Protein 5W0Y (pdb70)

Foldseek 3Di:
DLQAQDDPLARKKAAQDKAFCLDPQQVVVCVVVVPPPRDRRWIKGHQIDGRNPACVNPDGDYPHWIWDANDADPNRIGTRTDTDDDVD

Secondary structure (DSSP, 8-state):
--S--S-SSSSEEEESEEEETTSHHHHHHHHHHT--S--TTSEEEET-EE---TTSSSSS--SSEEEE-SEE-TTS-EES-EEP-S--

Structure (mmCIF, N/CA/C/O backbone):
data_5W0Y
#
_entry.id   5W0Y
#
loop_
_atom_site.group_PDB
_atom_site.id
_atom_site.type_symbol
_atom_site.label_atom_id
_atom_site.label_alt_id
_atom_site.label_comp_id
_atom_site.label_asym_id
_atom_site.label_entity_id
_atom_site.label_seq_id
_atom_site.pdbx_PDB_ins_code
_atom_site.Cartn_x
_atom_site.Cartn_y
_atom_site.Cartn_z
_atom_site.occupancy
_atom_site.B_iso_or_equiv
_atom_site.auth_seq_id
_atom_site.auth_comp_id
_atom_site.auth_asym_id
_atom_site.auth_atom_id
_atom_site.pdbx_PDB_model_num
ATOM 1 N N . GLY A 1 1 ? -21.667 10.264 3.195 1.00 0.00 1 GLY A N 1
ATOM 2 C CA . GLY A 1 1 ? -20.638 9.201 3.264 1.00 0.00 1 GLY A CA 1
ATOM 3 C C . GLY A 1 1 ? -19.560 9.387 2.219 1.00 0.00 1 GLY A C 1
ATOM 4 O O . GLY A 1 1 ? -19.858 9.659 1.054 1.00 0.00 1 GLY A O 1
ATOM 10 N N . SER A 1 2 ? -18.307 9.245 2.630 1.00 0.00 2 SER A N 1
ATOM 11 C CA . SER A 1 2 ? -17.184 9.408 1.722 1.00 0.00 2 SER A CA 1
ATOM 12 C C . SER A 1 2 ? -16.805 8.067 1.104 1.00 0.00 2 SER A C 1
ATOM 13 O O . SER A 1 2 ? -16.177 8.011 0.046 1.00 0.00 2 SER A O 1
ATOM 21 N N . GLY A 1 3 ? -17.202 6.988 1.768 1.00 0.00 3 GLY A N 1
ATOM 22 C CA . GLY A 1 3 ? -16.863 5.661 1.300 1.00 0.00 3 GLY A CA 1
ATOM 23 C C . GLY A 1 3 ? -15.751 5.046 2.118 1.00 0.00 3 GLY A C 1
ATOM 24 O O . GLY A 1 3 ? -15.477 3.852 2.018 1.00 0.00 3 GLY A O 1
ATOM 28 N N . SER A 1 4 ? -15.117 5.866 2.938 1.00 0.00 4 SER A N 1
ATOM 29 C CA . SER A 1 4 ? -14.024 5.415 3.774 1.00 0.00 4 SER A CA 1
ATOM 30 C C . SER A 1 4 ? -14.510 5.136 5.193 1.00 0.00 4 SER A C 1
ATOM 31 O O . SER A 1 4 ? -14.223 5.884 6.129 1.00 0.00 4 SER A O 1
ATOM 39 N N . SER A 1 5 ? -15.271 4.064 5.334 1.00 0.00 5 SER A N 1
ATOM 40 C CA . SER A 1 5 ? -15.751 3.631 6.633 1.00 0.00 5 SER A CA 1
ATOM 41 C C . SER A 1 5 ? -14.730 2.707 7.286 1.00 0.00 5 SER A C 1
ATOM 42 O O . SER A 1 5 ? -14.581 2.683 8.509 1.00 0.00 5 SER A O 1
ATOM 50 N N . GLN A 1 6 ? -14.025 1.957 6.452 1.00 0.00 6 GLN A N 1
ATOM 51 C CA . GLN A 1 6 ? -13.003 1.034 6.918 1.00 0.00 6 GLN A CA 1
ATOM 52 C C . GLN A 1 6 ? -11.657 1.741 7.037 1.00 0.00 6 GLN A C 1
ATOM 53 O O . GLN A 1 6 ? -11.521 2.894 6.620 1.00 0.00 6 GLN A O 1
ATOM 67 N N . CYS A 1 7 ? -10.680 1.036 7.610 1.00 0.00 7 CYS A N 1
ATOM 68 C CA . CYS A 1 7 ? -9.323 1.540 7.787 1.00 0.00 7 CYS A CA 1
ATOM 69 C C . CYS A 1 7 ? -9.256 2.609 8.873 1.00 0.00 7 CYS A C 1
ATOM 70 O O . CYS A 1 7 ? -9.785 3.708 8.720 1.00 0.00 7 CYS A O 1
ATOM 77 N N . ASN A 1 8 ? -8.605 2.277 9.978 1.00 0.00 8 ASN A N 1
ATOM 78 C CA . ASN A 1 8 ? -8.454 3.214 11.083 1.00 0.00 8 ASN A CA 1
ATOM 79 C C . ASN A 1 8 ? -7.163 4.013 10.938 1.00 0.00 8 ASN A C 1
ATOM 80 O O . ASN A 1 8 ? -6.958 5.016 11.623 1.00 0.00 8 ASN A O 1
ATOM 91 N N . ALA A 1 9 ? -6.296 3.566 10.035 1.00 0.00 9 ALA A N 1
ATOM 92 C CA . ALA A 1 9 ? -5.008 4.216 9.819 1.00 0.00 9 ALA A CA 1
ATOM 93 C C . ALA A 1 9 ? -5.093 5.254 8.704 1.00 0.00 9 ALA A C 1
ATOM 94 O O . ALA A 1 9 ? -4.094 5.872 8.338 1.00 0.00 9 ALA A O 1
ATOM 101 N N . GLY A 1 10 ? -6.288 5.433 8.166 1.00 0.00 10 GLY A N 1
ATOM 102 C CA . GLY A 1 10 ? -6.499 6.419 7.128 1.00 0.00 10 GLY A CA 1
ATOM 103 C C . GLY A 1 10 ? -7.728 6.095 6.310 1.00 0.00 10 GLY A C 1
ATOM 104 O O . GLY A 1 10 ? -8.645 5.454 6.818 1.00 0.00 10 GLY A O 1
ATOM 108 N N . PRO A 1 11 ? -7.787 6.527 5.047 1.00 0.00 11 PRO A N 1
ATOM 109 C CA . PRO A 1 11 ? -8.886 6.183 4.154 1.00 0.00 11 PRO A CA 1
ATOM 110 C C . PRO A 1 11 ? -8.675 4.823 3.491 1.00 0.00 11 PRO A C 1
ATOM 111 O O . PRO A 1 11 ? -7.563 4.287 3.476 1.00 0.00 11 PRO A O 1
ATOM 122 N N . VAL A 1 12 ? -9.752 4.277 2.946 1.00 0.00 12 VAL A N 1
ATOM 123 C CA . VAL A 1 12 ? -9.717 2.979 2.281 1.00 0.00 12 VAL A CA 1
ATOM 124 C C . VAL A 1 12 ? -8.910 3.048 0.994 1.00 0.00 12 VAL A C 1
ATOM 125 O O . VAL A 1 12 ? -9.039 4.000 0.227 1.00 0.00 12 VAL A O 1
ATOM 138 N N . GLN A 1 13 ? -8.081 2.043 0.758 1.00 0.00 13 GLN A N 1
ATOM 139 C CA . GLN A 1 13 ? -7.212 2.044 -0.408 1.00 0.00 13 GLN A CA 1
ATOM 140 C C . GLN A 1 13 ? -7.542 0.892 -1.353 1.00 0.00 13 GLN A C 1
ATOM 141 O O . GLN A 1 13 ? -7.950 -0.190 -0.926 1.00 0.00 13 GLN A O 1
ATOM 155 N N . CYS A 1 14 ? -7.375 1.156 -2.638 1.00 0.00 14 CYS A N 1
ATOM 156 C CA . CYS A 1 14 ? -7.570 0.167 -3.685 1.00 0.00 14 CYS A CA 1
ATOM 157 C C . CYS A 1 14 ? -6.259 -0.047 -4.424 1.00 0.00 14 CYS A C 1
ATOM 158 O O . CYS A 1 14 ? -5.864 0.761 -5.266 1.00 0.00 14 CYS A O 1
ATOM 165 N N . CYS A 1 15 ? -5.571 -1.121 -4.072 1.00 0.00 15 CYS A N 1
ATOM 166 C CA . CYS A 1 15 ? -4.247 -1.395 -4.599 1.00 0.00 15 CYS A CA 1
ATOM 167 C C . CYS A 1 15 ? -4.325 -2.350 -5.777 1.00 0.00 15 CYS A C 1
ATOM 168 O O . CYS A 1 15 ? -5.125 -3.285 -5.778 1.00 0.00 15 CYS A O 1
ATOM 175 N N . ASN A 1 16 ? -3.470 -2.120 -6.766 1.00 0.00 16 ASN A N 1
ATOM 176 C CA . ASN A 1 16 ? -3.341 -3.015 -7.907 1.00 0.00 16 ASN A CA 1
ATOM 177 C C . ASN A 1 16 ? -2.784 -4.348 -7.451 1.00 0.00 16 ASN A C 1
ATOM 178 O O . ASN A 1 16 ? -3.078 -5.397 -8.017 1.00 0.00 16 ASN A O 1
ATOM 189 N N . THR A 1 17 ? -1.949 -4.286 -6.429 1.00 0.00 17 THR A N 1
ATOM 190 C CA . THR A 1 17 ? -1.330 -5.473 -5.872 1.00 0.00 17 THR A CA 1
ATOM 191 C C . THR A 1 17 ? -0.991 -5.276 -4.397 1.00 0.00 17 THR A C 1
ATOM 192 O O . THR A 1 17 ? -0.321 -4.312 -4.034 1.00 0.00 17 THR A O 1
ATOM 203 N N . LEU A 1 18 ? -1.480 -6.167 -3.549 1.00 0.00 18 LEU A N 1
ATOM 204 C CA . LEU A 1 18 ? -1.059 -6.190 -2.157 1.00 0.00 18 LEU A CA 1
ATOM 205 C C . LEU A 1 18 ? 0.048 -7.207 -1.994 1.00 0.00 18 LEU A C 1
ATOM 206 O O . LEU A 1 18 ? -0.158 -8.404 -2.192 1.00 0.00 18 LEU A O 1
ATOM 222 N N . THR A 1 19 ? 1.217 -6.726 -1.647 1.00 0.00 19 THR A N 1
ATOM 223 C CA . THR A 1 19 ? 2.379 -7.579 -1.524 1.00 0.00 19 THR A CA 1
ATOM 224 C C . THR A 1 19 ? 3.322 -7.016 -0.460 1.00 0.00 19 THR A C 1
ATOM 225 O O . THR A 1 19 ? 2.978 -6.056 0.233 1.00 0.00 19 THR A O 1
ATOM 236 N N . SER A 1 20 ? 4.484 -7.622 -0.310 1.00 0.00 20 SER A N 1
ATOM 237 C CA . SER A 1 20 ? 5.437 -7.202 0.700 1.00 0.00 20 SER A CA 1
ATOM 238 C C . SER A 1 20 ? 6.447 -6.236 0.098 1.00 0.00 20 SER A C 1
ATOM 239 O O . SER A 1 20 ? 6.628 -6.190 -1.119 1.00 0.00 20 SER A O 1
ATOM 247 N N . ALA A 1 21 ? 7.105 -5.466 0.959 1.00 0.00 21 ALA A N 1
ATOM 248 C CA . ALA A 1 21 ? 8.061 -4.454 0.520 1.00 0.00 21 ALA A CA 1
ATOM 249 C C . ALA A 1 21 ? 9.300 -5.074 -0.116 1.00 0.00 21 ALA A C 1
ATOM 250 O O . ALA A 1 21 ? 10.175 -4.362 -0.605 1.00 0.00 21 ALA A O 1
ATOM 257 N N . SER A 1 22 ? 9.374 -6.396 -0.095 1.00 0.00 22 SER A N 1
ATOM 258 C CA . SER A 1 22 ? 10.463 -7.108 -0.736 1.00 0.00 22 SER A CA 1
ATOM 259 C C . SER A 1 22 ? 10.162 -7.296 -2.222 1.00 0.00 22 SER A C 1
ATOM 260 O O . SER A 1 22 ? 11.026 -7.709 -2.996 1.00 0.00 22 SER A O 1
ATOM 268 N N . ASN A 1 23 ? 8.929 -6.989 -2.612 1.00 0.00 23 ASN A N 1
ATOM 269 C CA . ASN A 1 23 ? 8.519 -7.094 -4.004 1.00 0.00 23 ASN A CA 1
ATOM 270 C C . ASN A 1 23 ? 9.189 -5.998 -4.818 1.00 0.00 23 ASN A C 1
ATOM 271 O O . ASN A 1 23 ? 9.299 -4.855 -4.371 1.00 0.00 23 ASN A O 1
ATOM 282 N N . SER A 1 24 ? 9.627 -6.361 -6.016 1.00 0.00 24 SER A N 1
ATOM 283 C CA . SER A 1 24 ? 10.305 -5.439 -6.913 1.00 0.00 24 SER A CA 1
ATOM 284 C C . SER A 1 24 ? 9.412 -4.256 -7.269 1.00 0.00 24 SER A C 1
ATOM 285 O O . SER A 1 24 ? 9.896 -3.146 -7.491 1.00 0.00 24 SER A O 1
ATOM 293 N N . GLN A 1 25 ? 8.107 -4.498 -7.316 1.00 0.00 25 GLN A N 1
ATOM 294 C CA . GLN A 1 25 ? 7.148 -3.454 -7.601 1.00 0.00 25 GLN A CA 1
ATOM 295 C C . GLN A 1 25 ? 7.147 -2.435 -6.476 1.00 0.00 25 GLN A C 1
ATOM 296 O O . GLN A 1 25 ? 7.166 -1.227 -6.711 1.00 0.00 25 GLN A O 1
ATOM 310 N N . ALA A 1 26 ? 7.143 -2.940 -5.251 1.00 0.00 26 ALA A N 1
ATOM 311 C CA . ALA A 1 26 ? 7.103 -2.095 -4.074 1.00 0.00 26 ALA A CA 1
ATOM 312 C C . ALA A 1 26 ? 8.404 -1.342 -3.894 1.00 0.00 26 ALA A C 1
ATOM 313 O O . ALA A 1 26 ? 8.400 -0.122 -3.818 1.00 0.00 26 ALA A O 1
ATOM 320 N N . ALA A 1 27 ? 9.516 -2.067 -3.840 1.00 0.00 27 ALA A N 1
ATOM 321 C CA . ALA A 1 27 ? 10.815 -1.452 -3.588 1.00 0.00 27 ALA A CA 1
ATOM 322 C C . ALA A 1 27 ? 11.169 -0.441 -4.668 1.00 0.00 27 ALA A C 1
ATOM 323 O O . ALA A 1 27 ? 11.829 0.555 -4.387 1.00 0.00 27 ALA A O 1
ATOM 330 N N . GLY A 1 28 ? 10.729 -0.694 -5.896 1.00 0.00 28 GLY A N 1
ATOM 331 C CA . GLY A 1 28 ? 10.914 0.282 -6.953 1.00 0.00 28 GLY A CA 1
ATOM 332 C C . GLY A 1 28 ? 10.280 1.606 -6.583 1.00 0.00 28 GLY A C 1
ATOM 333 O O . GLY A 1 28 ? 10.904 2.660 -6.691 1.00 0.00 28 GLY A O 1
ATOM 337 N N . LEU A 1 29 ? 9.044 1.529 -6.109 1.00 0.00 29 LEU A N 1
ATOM 338 C CA . LEU A 1 29 ? 8.301 2.694 -5.645 1.00 0.00 29 LEU A CA 1
ATOM 339 C C . LEU A 1 29 ? 8.918 3.265 -4.371 1.00 0.00 29 LEU A C 1
ATOM 340 O O . LEU A 1 29 ? 9.149 4.464 -4.266 1.00 0.00 29 LEU A O 1
ATOM 356 N N . ILE A 1 30 ? 9.167 2.387 -3.405 1.00 0.00 30 ILE A N 1
ATOM 357 C CA . ILE A 1 30 ? 9.782 2.754 -2.133 1.00 0.00 30 ILE A CA 1
ATOM 358 C C . ILE A 1 30 ? 11.058 3.541 -2.353 1.00 0.00 30 ILE A C 1
ATOM 359 O O . ILE A 1 30 ? 11.269 4.590 -1.746 1.00 0.00 30 ILE A O 1
ATOM 375 N N . GLN A 1 31 ? 11.896 3.038 -3.237 1.00 0.00 31 GLN A N 1
ATOM 376 C CA . GLN A 1 31 ? 13.141 3.685 -3.552 1.00 0.00 31 GLN A CA 1
ATOM 377 C C . GLN A 1 31 ? 12.931 4.925 -4.425 1.00 0.00 31 GLN A C 1
ATOM 378 O O . GLN A 1 31 ? 13.806 5.787 -4.504 1.00 0.00 31 GLN A O 1
ATOM 392 N N . GLN A 1 32 ? 11.767 5.029 -5.069 1.00 0.00 32 GLN A N 1
ATOM 393 C CA . GLN A 1 32 ? 11.429 6.244 -5.813 1.00 0.00 32 GLN A CA 1
ATOM 394 C C . GLN A 1 32 ? 11.105 7.370 -4.850 1.00 0.00 32 GLN A C 1
ATOM 395 O O . GLN A 1 32 ? 11.464 8.526 -5.072 1.00 0.00 32 GLN A O 1
ATOM 409 N N . LEU A 1 33 ? 10.413 7.020 -3.783 1.00 0.00 33 LEU A N 1
ATOM 410 C CA . LEU A 1 33 ? 10.016 7.989 -2.777 1.00 0.00 33 LEU A CA 1
ATOM 411 C C . LEU A 1 33 ? 11.172 8.242 -1.820 1.00 0.00 33 LEU A C 1
ATOM 412 O O . LEU A 1 33 ? 11.281 9.308 -1.213 1.00 0.00 33 LEU A O 1
ATOM 428 N N . GLY A 1 34 ? 12.038 7.239 -1.713 1.00 0.00 34 GLY A N 1
ATOM 429 C CA . GLY A 1 34 ? 13.167 7.300 -0.809 1.00 0.00 34 GLY A CA 1
ATOM 430 C C . GLY A 1 34 ? 12.781 6.917 0.604 1.00 0.00 34 GLY A C 1
ATOM 431 O O . GLY A 1 34 ? 13.257 7.511 1.573 1.00 0.00 34 GLY A O 1
ATOM 435 N N . LEU A 1 35 ? 11.927 5.911 0.717 1.00 0.00 35 LEU A N 1
ATOM 436 C CA . LEU A 1 35 ? 11.408 5.475 2.005 1.00 0.00 35 LEU A CA 1
ATOM 437 C C . LEU A 1 35 ? 12.371 4.536 2.721 1.00 0.00 35 LEU A C 1
ATOM 438 O O . LEU A 1 35 ? 12.666 3.443 2.239 1.00 0.00 35 LEU A O 1
ATOM 454 N N . SER A 1 36 ? 12.861 4.974 3.869 1.00 0.00 36 SER A N 1
ATOM 455 C CA . SER A 1 36 ? 13.720 4.150 4.701 1.00 0.00 36 SER A CA 1
ATOM 456 C C . SER A 1 36 ? 12.917 3.563 5.860 1.00 0.00 36 SER A C 1
ATOM 457 O O . SER A 1 36 ? 11.996 4.206 6.373 1.00 0.00 36 SER A O 1
ATOM 465 N N . GLY A 1 37 ? 13.252 2.343 6.258 1.00 0.00 37 GLY A N 1
ATOM 466 C CA . GLY A 1 37 ? 12.612 1.739 7.413 1.00 0.00 37 GLY A CA 1
ATOM 467 C C . GLY A 1 37 ? 11.670 0.616 7.038 1.00 0.00 37 GLY A C 1
ATOM 468 O O . GLY A 1 37 ? 11.295 -0.198 7.882 1.00 0.00 37 GLY A O 1
ATOM 472 N N . VAL A 1 38 ? 11.291 0.570 5.772 1.00 0.00 38 VAL A N 1
ATOM 473 C CA . VAL A 1 38 ? 10.396 -0.459 5.276 1.00 0.00 38 VAL A CA 1
ATOM 474 C C . VAL A 1 38 ? 11.192 -1.727 4.979 1.00 0.00 38 VAL A C 1
ATOM 475 O O . VAL A 1 38 ? 11.980 -1.769 4.034 1.00 0.00 38 VAL A O 1
ATOM 488 N N . GLY A 1 39 ? 11.003 -2.745 5.801 1.00 0.00 39 GLY A N 1
ATOM 489 C CA . GLY A 1 39 ? 11.709 -3.997 5.617 1.00 0.00 39 GLY A CA 1
ATOM 490 C C . GLY A 1 39 ? 11.003 -4.914 4.643 1.00 0.00 39 GLY A C 1
ATOM 491 O O . GLY A 1 39 ? 10.009 -4.531 4.035 1.00 0.00 39 GLY A O 1
ATOM 495 N N . ALA A 1 40 ? 11.491 -6.136 4.517 1.00 0.00 40 ALA A N 1
ATOM 496 C CA . ALA A 1 40 ? 10.999 -7.050 3.493 1.00 0.00 40 ALA A CA 1
ATOM 497 C C . ALA A 1 40 ? 9.674 -7.704 3.879 1.00 0.00 40 ALA A C 1
ATOM 498 O O . ALA A 1 40 ? 8.913 -8.136 3.011 1.00 0.00 40 ALA A O 1
ATOM 505 N N . ASN A 1 41 ? 9.394 -7.774 5.170 1.00 0.00 41 ASN A N 1
ATOM 506 C CA . ASN A 1 41 ? 8.171 -8.410 5.652 1.00 0.00 41 ASN A CA 1
ATOM 507 C C . ASN A 1 41 ? 7.053 -7.374 5.793 1.00 0.00 41 ASN A C 1
ATOM 508 O O . ASN A 1 41 ? 5.897 -7.708 6.059 1.00 0.00 41 ASN A O 1
ATOM 519 N N . VAL A 1 42 ? 7.410 -6.115 5.581 1.00 0.00 42 VAL A N 1
ATOM 520 C CA . VAL A 1 42 ? 6.471 -5.006 5.701 1.00 0.00 42 VAL A CA 1
ATOM 521 C C . VAL A 1 42 ? 5.441 -5.044 4.581 1.00 0.00 42 VAL A C 1
ATOM 522 O O . VAL A 1 42 ? 5.781 -5.281 3.421 1.00 0.00 42 VAL A O 1
ATOM 535 N N . PRO A 1 43 ? 4.167 -4.826 4.927 1.00 0.00 43 PRO A 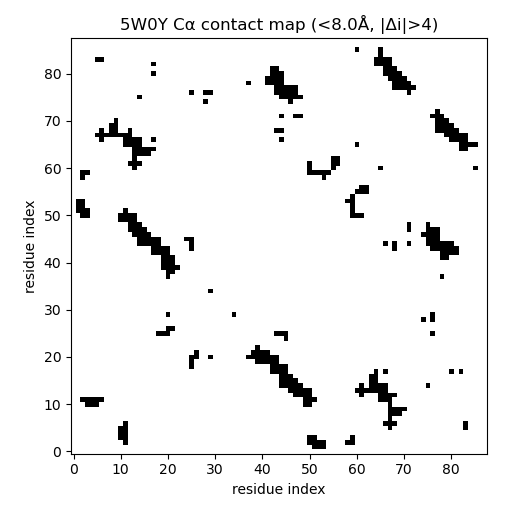N 1
ATOM 536 C CA . PRO A 1 43 ? 3.086 -4.810 3.958 1.00 0.00 43 PRO A CA 1
ATOM 537 C C . PRO A 1 43 ? 3.109 -3.541 3.130 1.00 0.00 43 PRO A C 1
ATOM 538 O O . PRO A 1 43 ? 3.407 -2.470 3.649 1.00 0.00 43 PRO A O 1
ATOM 549 N N . VAL A 1 44 ? 2.803 -3.651 1.852 1.00 0.00 44 VAL A N 1
ATOM 550 C CA . VAL A 1 44 ? 2.723 -2.482 0.995 1.00 0.00 44 VAL A CA 1
ATOM 551 C C . VAL A 1 44 ? 1.600 -2.639 -0.012 1.00 0.00 44 VAL A C 1
ATOM 552 O O . VAL A 1 44 ? 1.200 -3.757 -0.349 1.00 0.00 44 VAL A O 1
ATOM 565 N N . GLY A 1 45 ? 1.087 -1.522 -0.479 1.00 0.00 45 GLY A N 1
ATOM 566 C CA . GLY A 1 45 ? 0.068 -1.562 -1.493 1.00 0.00 45 GLY A CA 1
ATOM 567 C C . GLY A 1 45 ? 0.546 -0.950 -2.781 1.00 0.00 45 GLY A C 1
ATOM 568 O O . GLY A 1 45 ? 0.916 0.223 -2.832 1.00 0.00 45 GLY A O 1
ATOM 572 N N . ILE A 1 46 ? 0.561 -1.766 -3.810 1.00 0.00 46 ILE A N 1
ATOM 573 C CA . ILE A 1 46 ? 1.026 -1.366 -5.121 1.00 0.00 46 ILE A CA 1
ATOM 574 C C . ILE A 1 46 ? -0.069 -0.597 -5.839 1.00 0.00 46 ILE A C 1
ATOM 575 O O . ILE A 1 46 ? -1.180 -1.105 -5.980 1.00 0.00 46 ILE A O 1
ATOM 591 N N . ASN A 1 47 ? 0.237 0.625 -6.259 1.00 0.00 47 ASN A N 1
ATOM 592 C CA . ASN A 1 47 ? -0.676 1.414 -7.081 1.00 0.00 47 ASN A CA 1
ATOM 593 C C . ASN A 1 47 ? -2.011 1.602 -6.375 1.00 0.00 47 ASN A C 1
ATOM 594 O O . ASN A 1 47 ? -3.069 1.314 -6.933 1.00 0.00 47 ASN A O 1
ATOM 605 N N . CYS A 1 48 ? -1.966 2.074 -5.148 1.00 0.00 48 CYS A N 1
ATOM 606 C CA . CYS A 1 48 ? -3.173 2.189 -4.360 1.00 0.00 48 CYS A CA 1
ATOM 607 C C . CYS A 1 48 ? -3.750 3.591 -4.426 1.00 0.00 48 CYS A C 1
ATOM 608 O O . CYS A 1 48 ? -3.022 4.585 -4.385 1.00 0.00 48 CYS A O 1
ATOM 615 N N . ASN A 1 49 ? -5.063 3.652 -4.547 1.00 0.00 49 ASN A N 1
ATOM 616 C CA . ASN A 1 49 ? -5.795 4.908 -4.509 1.00 0.00 49 ASN A CA 1
ATOM 617 C C . ASN A 1 49 ? -6.897 4.821 -3.471 1.00 0.00 49 ASN A C 1
ATOM 618 O O . ASN A 1 49 ? -7.299 3.730 -3.082 1.00 0.00 49 ASN A O 1
ATOM 629 N N . PRO A 1 50 ? -7.403 5.962 -3.011 1.00 0.00 50 PRO A N 1
ATOM 630 C CA . PRO A 1 50 ? -8.412 6.000 -1.973 1.00 0.00 50 PRO A CA 1
ATOM 631 C C . PRO A 1 50 ? -9.801 5.750 -2.541 1.00 0.00 50 PRO A C 1
ATOM 632 O O . PRO A 1 50 ? -10.276 6.498 -3.399 1.00 0.00 50 PRO A O 1
ATOM 643 N N . ILE A 1 51 ? -10.441 4.689 -2.068 1.00 0.00 51 ILE A N 1
ATOM 644 C CA . ILE A 1 51 ? -11.736 4.283 -2.590 1.00 0.00 51 ILE A CA 1
ATOM 645 C C . ILE A 1 51 ? -12.812 5.229 -2.098 1.00 0.00 51 ILE A C 1
ATOM 646 O O . ILE A 1 51 ? -13.436 4.996 -1.064 1.00 0.00 51 ILE A O 1
ATOM 662 N N . THR A 1 52 ? -13.031 6.292 -2.833 1.00 0.00 52 THR A N 1
ATOM 663 C CA . THR A 1 52 ? -13.988 7.290 -2.419 1.00 0.00 52 THR A CA 1
ATOM 664 C C . THR A 1 52 ? -15.091 7.443 -3.456 1.00 0.00 52 THR A C 1
ATOM 665 O O . THR A 1 52 ? -15.804 8.445 -3.492 1.00 0.00 52 THR A O 1
ATOM 676 N N . GLY A 1 53 ? -15.224 6.427 -4.295 1.00 0.00 53 GLY A N 1
ATOM 677 C CA . GLY A 1 53 ? -16.281 6.401 -5.278 1.00 0.00 53 GLY A CA 1
ATOM 678 C C . GLY A 1 53 ? -17.296 5.326 -4.966 1.00 0.00 53 GLY A C 1
ATOM 679 O O . GLY A 1 53 ? -17.209 4.211 -5.483 1.00 0.00 53 GLY A O 1
ATOM 683 N N . ILE A 1 54 ? -18.245 5.654 -4.102 1.00 0.00 54 ILE A N 1
ATOM 684 C CA . ILE A 1 54 ? -19.264 4.703 -3.690 1.00 0.00 54 ILE A CA 1
ATOM 685 C C . ILE A 1 54 ? -20.117 4.278 -4.878 1.00 0.00 54 ILE A C 1
ATOM 686 O O . ILE A 1 54 ? -20.662 5.112 -5.603 1.00 0.00 54 ILE A O 1
ATOM 702 N N . GLY A 1 55 ? -20.218 2.976 -5.070 1.00 0.00 55 GLY A N 1
ATOM 703 C CA . GLY A 1 55 ? -20.940 2.439 -6.196 1.00 0.00 55 GLY A CA 1
ATOM 704 C C . GLY A 1 55 ? -20.143 1.357 -6.880 1.00 0.00 55 GLY A C 1
ATOM 705 O O . GLY A 1 55 ? -20.695 0.487 -7.553 1.00 0.00 55 GLY A O 1
ATOM 709 N N . ALA A 1 56 ? -18.833 1.413 -6.692 1.00 0.00 56 ALA A N 1
ATOM 710 C CA . ALA A 1 56 ? -17.932 0.429 -7.263 1.00 0.00 56 ALA A CA 1
ATOM 711 C C . ALA A 1 56 ? -17.985 -0.869 -6.468 1.00 0.00 56 ALA A C 1
ATOM 712 O O . ALA A 1 56 ? -17.410 -0.973 -5.380 1.00 0.00 56 ALA A O 1
ATOM 719 N N . GLY A 1 57 ? -18.696 -1.847 -7.007 1.00 0.00 57 GLY A N 1
ATOM 720 C CA . GLY A 1 57 ? -18.830 -3.127 -6.347 1.00 0.00 57 GLY A CA 1
ATOM 721 C C . GLY A 1 57 ? -20.124 -3.226 -5.569 1.00 0.00 57 GLY A C 1
ATOM 722 O O . GLY A 1 57 ? -21.196 -2.943 -6.100 1.00 0.00 57 GLY A O 1
ATOM 726 N N . SER A 1 58 ? -20.024 -3.617 -4.309 1.00 0.00 58 SER A N 1
ATOM 727 C CA . SER A 1 58 ? -21.188 -3.732 -3.441 1.00 0.00 58 SER A CA 1
ATOM 728 C C . SER A 1 58 ? -21.429 -2.408 -2.712 1.00 0.00 58 SER A C 1
ATOM 729 O O . SER A 1 58 ? -22.336 -2.284 -1.888 1.00 0.00 58 SER A O 1
ATOM 737 N N . GLY A 1 59 ? -20.600 -1.428 -3.031 1.00 0.00 59 GLY A N 1
ATOM 738 C CA . GLY A 1 59 ? -20.674 -0.131 -2.396 1.00 0.00 59 GLY A CA 1
ATOM 739 C C . GLY A 1 59 ? -19.338 0.561 -2.469 1.00 0.00 59 GLY A C 1
ATOM 740 O O . GLY A 1 59 ? -18.991 1.150 -3.492 1.00 0.00 59 GLY A O 1
ATOM 744 N N . SER A 1 60 ? -18.579 0.486 -1.396 1.00 0.00 60 SER A N 1
ATOM 745 C CA . SER A 1 60 ? -17.196 0.908 -1.432 1.00 0.00 60 SER A CA 1
ATOM 746 C C . SER A 1 60 ? -16.298 -0.317 -1.334 1.00 0.00 60 SER A C 1
ATOM 747 O O . SER A 1 60 ? -16.339 -1.054 -0.345 1.00 0.00 60 SER A O 1
ATOM 755 N N . SER A 1 61 ? -15.506 -0.544 -2.370 1.00 0.00 61 SER A N 1
ATOM 756 C CA . SER A 1 61 ? -14.635 -1.704 -2.428 1.00 0.00 61 SER A CA 1
ATOM 757 C C . SER A 1 61 ? -13.652 -1.568 -3.583 1.00 0.00 61 SER A C 1
ATOM 758 O O . SER A 1 61 ? -13.760 -0.647 -4.394 1.00 0.00 61 SER A O 1
ATOM 766 N N . CYS A 1 62 ? -12.695 -2.479 -3.656 1.00 0.00 62 CYS A N 1
ATOM 767 C CA . CYS A 1 62 ? -11.663 -2.413 -4.676 1.00 0.00 62 CYS A CA 1
ATOM 768 C C . CYS A 1 62 ? -11.724 -3.629 -5.581 1.00 0.00 62 CYS A C 1
ATOM 769 O O . CYS A 1 62 ? -11.730 -4.768 -5.113 1.00 0.00 62 CYS A O 1
ATOM 776 N N . ASN A 1 63 ? -11.774 -3.365 -6.882 1.00 0.00 63 ASN A N 1
ATOM 777 C CA . ASN A 1 63 ? -11.804 -4.414 -7.894 1.00 0.00 63 ASN A CA 1
ATOM 778 C C . ASN A 1 63 ? -10.554 -5.276 -7.812 1.00 0.00 63 ASN A C 1
ATOM 779 O O . ASN A 1 63 ? -10.598 -6.478 -8.057 1.00 0.00 63 ASN A O 1
ATOM 790 N N . ALA A 1 64 ? -9.439 -4.651 -7.464 1.00 0.00 64 ALA A N 1
ATOM 791 C CA . ALA A 1 64 ? -8.177 -5.355 -7.368 1.00 0.00 64 ALA A CA 1
ATOM 792 C C . ALA A 1 64 ? -7.948 -5.873 -5.949 1.00 0.00 64 ALA A C 1
ATOM 793 O O . ALA A 1 64 ? -8.314 -7.005 -5.632 1.00 0.00 64 ALA A O 1
ATOM 800 N N . ASN A 1 65 ? -7.363 -5.042 -5.092 1.00 0.00 65 ASN A N 1
ATOM 801 C CA . ASN A 1 65 ? -7.108 -5.422 -3.704 1.00 0.00 65 ASN A CA 1
ATOM 802 C C . ASN A 1 65 ? -7.359 -4.239 -2.779 1.00 0.00 65 ASN A C 1
ATOM 803 O O . ASN A 1 65 ? -6.681 -3.220 -2.868 1.00 0.00 65 ASN A O 1
ATOM 814 N N . PRO A 1 66 ? -8.340 -4.355 -1.886 1.00 0.00 66 PRO A N 1
ATOM 815 C CA . PRO A 1 66 ? -8.645 -3.314 -0.913 1.00 0.00 66 PRO A CA 1
ATOM 816 C C . PRO A 1 66 ? -7.753 -3.414 0.321 1.00 0.00 66 PRO A C 1
ATOM 817 O O . PRO A 1 66 ? -7.551 -4.502 0.867 1.00 0.00 66 PRO A O 1
ATOM 828 N N . ALA A 1 67 ? -7.220 -2.286 0.764 1.00 0.00 67 ALA A N 1
ATOM 829 C CA . ALA A 1 67 ? -6.301 -2.290 1.889 1.00 0.00 67 ALA A CA 1
ATOM 830 C C . ALA A 1 67 ? -6.418 -1.037 2.740 1.00 0.00 67 ALA A C 1
ATOM 831 O O . ALA A 1 67 ? -7.016 -0.038 2.336 1.00 0.00 67 ALA A O 1
ATOM 838 N N . CYS A 1 68 ? -5.863 -1.129 3.935 1.00 0.00 68 CYS A N 1
ATOM 839 C CA . CYS A 1 68 ? -5.675 0.017 4.803 1.00 0.00 68 CYS A CA 1
ATOM 840 C C . CYS A 1 68 ? -4.187 0.215 5.023 1.00 0.00 68 CYS A C 1
ATOM 841 O O . CYS A 1 68 ? -3.487 -0.730 5.369 1.00 0.00 68 CYS A O 1
ATOM 848 N N . CYS A 1 69 ? -3.697 1.420 4.812 1.00 0.00 69 CYS A N 1
ATOM 849 C CA . CYS A 1 69 ? -2.270 1.665 4.916 1.00 0.00 69 CYS A CA 1
ATOM 850 C C . CYS A 1 69 ? -1.966 2.772 5.901 1.00 0.00 69 CYS A C 1
ATOM 851 O O . CYS A 1 69 ? -2.815 3.617 6.193 1.00 0.00 69 CYS A O 1
ATOM 858 N N . ASP A 1 70 ? -0.742 2.760 6.397 1.00 0.00 70 ASP A N 1
ATOM 859 C CA . ASP A 1 70 ? -0.258 3.803 7.281 1.00 0.00 70 ASP A CA 1
ATOM 860 C C . ASP A 1 70 ? -0.051 5.078 6.479 1.00 0.00 70 ASP A C 1
ATOM 861 O O . ASP A 1 70 ? -0.469 6.160 6.889 1.00 0.00 70 ASP A O 1
ATOM 870 N N . ASN A 1 71 ? 0.556 4.927 5.306 1.00 0.00 71 ASN A N 1
ATOM 871 C CA . ASN A 1 71 ? 0.793 6.051 4.403 1.00 0.00 71 ASN A CA 1
ATOM 872 C C . ASN A 1 71 ? 0.655 5.587 2.967 1.00 0.00 71 ASN A C 1
ATOM 873 O O . ASN A 1 71 ? 1.079 4.483 2.629 1.00 0.00 71 ASN A O 1
ATOM 884 N N . VAL A 1 72 ? 0.048 6.411 2.129 1.00 0.00 72 VAL A N 1
ATOM 885 C CA . VAL A 1 72 ? -0.012 6.127 0.705 1.00 0.00 72 VAL A CA 1
ATOM 886 C C . VAL A 1 72 ? 0.441 7.342 -0.083 1.00 0.00 72 VAL A C 1
ATOM 887 O O . VAL A 1 72 ? -0.138 8.425 0.030 1.00 0.00 72 VAL A O 1
ATOM 900 N N . TYR A 1 73 ? 1.462 7.150 -0.889 1.00 0.00 73 TYR A N 1
ATOM 901 C CA . TYR A 1 73 ? 2.080 8.237 -1.615 1.00 0.00 73 TYR A CA 1
ATOM 902 C C . TYR A 1 73 ? 1.482 8.322 -3.009 1.00 0.00 73 TYR A C 1
ATOM 903 O O . TYR A 1 73 ? 0.880 7.364 -3.487 1.00 0.00 73 TYR A O 1
ATOM 921 N N . THR A 1 74 ? 1.640 9.480 -3.642 1.00 0.00 74 THR A N 1
ATOM 922 C CA . THR A 1 74 ? 0.895 9.821 -4.852 1.00 0.00 74 THR A CA 1
ATOM 923 C C . THR A 1 74 ? 1.281 8.955 -6.049 1.00 0.00 74 THR A C 1
ATOM 924 O O . THR A 1 74 ? 0.506 8.829 -7.000 1.00 0.00 74 THR A O 1
ATOM 935 N N . ASN A 1 75 ? 2.469 8.362 -6.006 1.00 0.00 75 ASN A N 1
ATOM 936 C CA . ASN A 1 75 ? 2.865 7.383 -7.017 1.00 0.00 75 ASN A CA 1
ATOM 937 C C . ASN A 1 75 ? 1.984 6.152 -6.887 1.00 0.00 75 ASN A C 1
ATOM 938 O O . ASN A 1 75 ? 1.876 5.335 -7.803 1.00 0.00 75 ASN A O 1
ATOM 949 N N . GLY A 1 76 ? 1.361 6.041 -5.728 1.00 0.00 76 GLY A N 1
ATOM 950 C CA . GLY A 1 76 ? 0.460 4.962 -5.448 1.00 0.00 76 GLY A CA 1
ATOM 951 C C . GLY A 1 76 ? 1.081 3.920 -4.542 1.00 0.00 76 GLY A C 1
ATOM 952 O O . GLY A 1 76 ? 0.579 2.803 -4.453 1.00 0.00 76 GLY A O 1
ATOM 956 N N . LEU A 1 77 ? 2.171 4.270 -3.863 1.00 0.00 77 LEU A N 1
ATOM 957 C CA . LEU A 1 77 ? 2.841 3.317 -2.996 1.00 0.00 77 LEU A CA 1
ATOM 958 C C . LEU A 1 77 ? 2.293 3.436 -1.586 1.00 0.00 77 LEU A C 1
ATOM 959 O O . LEU A 1 77 ? 2.341 4.504 -0.974 1.00 0.00 77 LEU A O 1
ATOM 975 N N . GLY A 1 78 ? 1.748 2.343 -1.092 1.00 0.00 78 GLY A N 1
ATOM 976 C CA . GLY A 1 78 ? 1.258 2.312 0.261 1.00 0.00 78 GLY A CA 1
ATOM 977 C C . GLY A 1 78 ? 2.196 1.564 1.179 1.00 0.00 78 GLY A C 1
ATOM 978 O O . GLY A 1 78 ? 2.775 0.555 0.784 1.00 0.00 78 GLY A O 1
ATOM 982 N N . VAL A 1 79 ? 2.348 2.055 2.396 1.00 0.00 79 VAL A N 1
ATOM 983 C CA . VAL A 1 79 ? 3.181 1.393 3.385 1.00 0.00 79 VAL A CA 1
ATOM 984 C C . VAL A 1 79 ? 2.318 0.893 4.541 1.00 0.00 79 VAL A C 1
ATOM 985 O O . VAL A 1 79 ? 1.486 1.635 5.076 1.00 0.00 79 VAL A O 1
ATOM 998 N N . GLN A 1 80 ? 2.490 -0.379 4.881 1.00 0.00 80 GLN A N 1
ATOM 999 C CA . GLN A 1 80 ? 1.722 -1.027 5.939 1.00 0.00 80 GLN A CA 1
ATOM 1000 C C . GLN A 1 80 ? 0.270 -1.208 5.529 1.00 0.00 80 GLN A C 1
ATOM 1001 O O . GLN A 1 80 ? -0.651 -0.886 6.277 1.00 0.00 80 GLN A O 1
ATOM 1015 N N . CYS A 1 81 ? 0.082 -1.729 4.330 1.00 0.00 81 CYS A N 1
ATOM 1016 C CA . CYS A 1 81 ? -1.257 -1.991 3.808 1.00 0.00 81 CYS A CA 1
ATOM 1017 C C . CYS A 1 81 ? -1.764 -3.343 4.270 1.00 0.00 81 CYS A C 1
ATOM 1018 O O . CYS A 1 81 ? -1.228 -4.384 3.893 1.00 0.00 81 CYS A O 1
ATOM 1025 N N . ASN A 1 82 ? -2.797 -3.319 5.089 1.00 0.00 82 ASN A N 1
ATOM 1026 C CA . ASN A 1 82 ? -3.447 -4.541 5.530 1.00 0.00 82 ASN A CA 1
ATOM 1027 C C . ASN A 1 82 ? -4.704 -4.789 4.709 1.00 0.00 82 ASN A C 1
ATOM 1028 O O . ASN A 1 82 ? -5.503 -3.877 4.492 1.00 0.00 82 ASN A O 1
ATOM 1039 N N . PRO A 1 83 ? -4.868 -6.028 4.217 1.00 0.00 83 PRO A N 1
ATOM 1040 C CA . PRO A 1 83 ? -5.995 -6.411 3.360 1.00 0.00 83 PRO A CA 1
ATOM 1041 C C . PRO A 1 83 ? -7.345 -6.228 4.044 1.00 0.00 83 PRO A C 1
ATOM 1042 O O . PRO A 1 83 ? -7.537 -6.633 5.195 1.00 0.00 83 PRO A O 1
ATOM 1053 N N . ILE A 1 84 ? -8.274 -5.622 3.324 1.00 0.00 84 ILE A N 1
ATOM 1054 C CA . ILE A 1 84 ? -9.613 -5.382 3.836 1.00 0.00 84 ILE A CA 1
ATOM 1055 C C . ILE A 1 84 ? -10.517 -6.571 3.541 1.00 0.00 84 ILE A C 1
ATOM 1056 O O . ILE A 1 84 ? -10.364 -7.252 2.521 1.00 0.00 84 ILE A O 1
ATOM 1072 N N . ASN A 1 85 ? -11.448 -6.813 4.444 1.00 0.00 85 ASN A N 1
ATOM 1073 C CA . ASN A 1 85 ? -12.422 -7.878 4.289 1.00 0.00 85 ASN A CA 1
ATOM 1074 C C . ASN A 1 85 ? -13.545 -7.403 3.385 1.00 0.00 85 ASN A C 1
ATOM 1075 O O . ASN A 1 85 ? -14.391 -6.600 3.785 1.00 0.00 85 ASN A O 1
ATOM 1086 N N . VAL A 1 86 ? -13.540 -7.902 2.166 1.00 0.00 86 VAL A N 1
ATOM 1087 C CA . VAL A 1 86 ? -14.583 -7.604 1.211 1.00 0.00 86 VAL A CA 1
ATOM 1088 C C . VAL A 1 86 ? -15.133 -8.923 0.689 1.00 0.00 86 VAL A C 1
ATOM 1089 O O . VAL A 1 86 ? -14.712 -9.439 -0.351 1.00 0.00 86 VAL A O 1
ATOM 1102 N N . ASN A 1 87 ? -16.085 -9.461 1.439 1.00 0.00 87 ASN A N 1
ATOM 1103 C CA . ASN A 1 87 ? -16.565 -10.824 1.222 1.00 0.00 87 ASN A CA 1
ATOM 1104 C C . ASN A 1 87 ? -15.377 -11.779 1.287 1.00 0.00 87 ASN A C 1
ATOM 1105 O O . ASN A 1 87 ? -15.217 -12.654 0.436 1.00 0.00 87 ASN A O 1
ATOM 1116 N N . LEU A 1 88 ? -14.536 -11.575 2.304 1.00 0.00 88 LEU A N 1
ATOM 1117 C CA . LEU A 1 88 ? -13.280 -12.308 2.446 1.00 0.00 88 LEU A CA 1
ATOM 1118 C C . LEU A 1 88 ? -13.530 -13.807 2.563 1.00 0.00 88 LEU A C 1
ATOM 1119 O O . LEU A 1 88 ? -13.315 -14.528 1.569 1.00 0.00 88 LEU A O 1
ATOM 1136 N N . GLY A 1 1 ? -19.721 12.907 1.149 1.00 0.00 1 GLY A N 2
ATOM 1137 C CA . GLY A 1 1 ? -19.500 12.321 2.492 1.00 0.00 1 GLY A CA 2
ATOM 1138 C C . GLY A 1 1 ? -18.208 11.536 2.560 1.00 0.00 1 GLY A C 2
ATOM 1139 O O . GLY A 1 1 ? -17.389 11.593 1.640 1.00 0.00 1 GLY A O 2
ATOM 1145 N N . SER A 1 2 ? -18.021 10.802 3.644 1.00 0.00 2 SER A N 2
ATOM 1146 C CA . SER A 1 2 ? -16.825 9.999 3.821 1.00 0.00 2 SER A CA 2
ATOM 1147 C C . SER A 1 2 ? -17.051 8.594 3.269 1.00 0.00 2 SER A C 2
ATOM 1148 O O . SER A 1 2 ? -18.016 7.919 3.637 1.00 0.00 2 SER A O 2
ATOM 1156 N N . GLY A 1 3 ? -16.182 8.170 2.364 1.00 0.00 3 GLY A N 2
ATOM 1157 C CA . GLY A 1 3 ? -16.294 6.843 1.792 1.00 0.00 3 GLY A CA 2
ATOM 1158 C C . GLY A 1 3 ? -15.507 5.822 2.582 1.00 0.00 3 GLY A C 2
ATOM 1159 O O . GLY A 1 3 ? -15.681 4.613 2.412 1.00 0.00 3 GLY A O 2
ATOM 1163 N N . SER A 1 4 ? -14.647 6.308 3.459 1.00 0.00 4 SER A N 2
ATOM 1164 C CA . SER A 1 4 ? -13.809 5.444 4.267 1.00 0.00 4 SER A CA 2
ATOM 1165 C C . SER A 1 4 ? -14.496 5.093 5.578 1.00 0.00 4 SER A C 2
ATOM 1166 O O . SER A 1 4 ? -14.312 5.771 6.587 1.00 0.00 4 SER A O 2
ATOM 1174 N N . SER A 1 5 ? -15.314 4.053 5.553 1.00 0.00 5 SER A N 2
ATOM 1175 C CA . SER A 1 5 ? -15.917 3.537 6.768 1.00 0.00 5 SER A CA 2
ATOM 1176 C C . SER A 1 5 ? -14.988 2.511 7.420 1.00 0.00 5 SER A C 2
ATOM 1177 O O . SER A 1 5 ? -15.075 2.238 8.616 1.00 0.00 5 SER A O 2
ATOM 1185 N N . GLN A 1 6 ? -14.097 1.953 6.609 1.00 0.00 6 GLN A N 2
ATOM 1186 C CA . GLN A 1 6 ? -13.060 1.050 7.084 1.00 0.00 6 GLN A CA 2
ATOM 1187 C C . GLN A 1 6 ? -11.763 1.817 7.310 1.00 0.00 6 GLN A C 2
ATOM 1188 O O . GLN A 1 6 ? -11.676 3.001 6.973 1.00 0.00 6 GLN A O 2
ATOM 1202 N N . CYS A 1 7 ? -10.782 1.131 7.894 1.00 0.00 7 CYS A N 2
ATOM 1203 C CA . CYS A 1 7 ? -9.438 1.651 8.082 1.00 0.00 7 CYS A CA 2
ATOM 1204 C C . CYS A 1 7 ? -9.368 2.707 9.181 1.00 0.00 7 CYS A C 2
ATOM 1205 O O . CYS A 1 7 ? -9.925 3.797 9.061 1.00 0.00 7 CYS A O 2
ATOM 1212 N N . ASN A 1 8 ? -8.673 2.370 10.259 1.00 0.00 8 ASN A N 2
ATOM 1213 C CA . ASN A 1 8 ? -8.470 3.299 11.363 1.00 0.00 8 ASN A CA 2
ATOM 1214 C C . ASN A 1 8 ? -7.193 4.106 11.147 1.00 0.00 8 ASN A C 2
ATOM 1215 O O . ASN A 1 8 ? -7.090 5.255 11.571 1.00 0.00 8 ASN A O 2
ATOM 1226 N N . ALA A 1 9 ? -6.232 3.505 10.454 1.00 0.00 9 ALA A N 2
ATOM 1227 C CA . ALA A 1 9 ? -4.938 4.141 10.223 1.00 0.00 9 ALA A CA 2
ATOM 1228 C C . ALA A 1 9 ? -4.992 5.115 9.046 1.00 0.00 9 ALA A C 2
ATOM 1229 O O . ALA A 1 9 ? -3.971 5.671 8.641 1.00 0.00 9 ALA A O 2
ATOM 1236 N N . GLY A 1 10 ? -6.181 5.319 8.504 1.00 0.00 10 GLY A N 2
ATOM 1237 C CA . GLY A 1 10 ? -6.345 6.237 7.397 1.00 0.00 10 GLY A CA 2
ATOM 1238 C C . GLY A 1 10 ? -7.617 5.968 6.626 1.00 0.00 10 GLY A C 2
ATOM 1239 O O . GLY A 1 10 ? -8.592 5.479 7.198 1.00 0.00 10 GLY A O 2
ATOM 1243 N N . PRO A 1 11 ? -7.640 6.277 5.326 1.00 0.00 11 PRO A N 2
ATOM 1244 C CA . PRO A 1 11 ? -8.795 6.035 4.478 1.00 0.00 11 PRO A CA 2
ATOM 1245 C C . PRO A 1 11 ? -8.749 4.652 3.843 1.00 0.00 11 PRO A C 2
ATOM 1246 O O . PRO A 1 11 ? -7.758 3.928 3.971 1.00 0.00 11 PRO A O 2
ATOM 1257 N N . VAL A 1 12 ? -9.824 4.287 3.169 1.00 0.00 12 VAL A N 2
ATOM 1258 C CA . VAL A 1 12 ? -9.874 3.024 2.458 1.00 0.00 12 VAL A CA 2
ATOM 1259 C C . VAL A 1 12 ? -9.032 3.099 1.200 1.00 0.00 12 VAL A C 2
ATOM 1260 O O . VAL A 1 12 ? -9.260 3.942 0.333 1.00 0.00 12 VAL A O 2
ATOM 1273 N N . GLN A 1 13 ? -8.042 2.237 1.108 1.00 0.00 13 GLN A N 2
ATOM 1274 C CA . GLN A 1 13 ? -7.160 2.249 -0.041 1.00 0.00 13 GLN A CA 2
ATOM 1275 C C . GLN A 1 13 ? -7.465 1.067 -0.945 1.00 0.00 13 GLN A C 2
ATOM 1276 O O . GLN A 1 13 ? -7.926 0.019 -0.493 1.00 0.00 13 GLN A O 2
ATOM 1290 N N . CYS A 1 14 ? -7.229 1.262 -2.222 1.00 0.00 14 CYS A N 2
ATOM 1291 C CA . CYS A 1 14 ? -7.464 0.244 -3.222 1.00 0.00 14 CYS A CA 2
ATOM 1292 C C . CYS A 1 14 ? -6.208 0.034 -4.046 1.00 0.00 14 CYS A C 2
ATOM 1293 O O . CYS A 1 14 ? -5.802 0.904 -4.814 1.00 0.00 14 CYS A O 2
ATOM 1300 N N . CYS A 1 15 ? -5.602 -1.119 -3.874 1.00 0.00 15 CYS A N 2
ATOM 1301 C CA . CYS A 1 15 ? -4.299 -1.400 -4.438 1.00 0.00 15 CYS A CA 2
ATOM 1302 C C . CYS A 1 15 ? -4.384 -2.475 -5.504 1.00 0.00 15 CYS A C 2
ATOM 1303 O O . CYS A 1 15 ? -5.158 -3.423 -5.393 1.00 0.00 15 CYS A O 2
ATOM 1310 N N . ASN A 1 16 ? -3.585 -2.309 -6.545 1.00 0.00 16 ASN A N 2
ATOM 1311 C CA . ASN A 1 16 ? -3.504 -3.281 -7.621 1.00 0.00 16 ASN A CA 2
ATOM 1312 C C . ASN A 1 16 ? -2.941 -4.592 -7.098 1.00 0.00 16 ASN A C 2
ATOM 1313 O O . ASN A 1 16 ? -3.537 -5.653 -7.263 1.00 0.00 16 ASN A O 2
ATOM 1324 N N . THR A 1 17 ? -1.791 -4.502 -6.454 1.00 0.00 17 THR A N 2
ATOM 1325 C CA . THR A 1 17 ? -1.134 -5.668 -5.901 1.00 0.00 17 THR A CA 2
ATOM 1326 C C . THR A 1 17 ? -0.802 -5.449 -4.430 1.00 0.00 17 THR A C 2
ATOM 1327 O O . THR A 1 17 ? -0.084 -4.518 -4.081 1.00 0.00 17 THR A O 2
ATOM 1338 N N . LEU A 1 18 ? -1.348 -6.285 -3.567 1.00 0.00 18 LEU A N 2
ATOM 1339 C CA . LEU A 1 18 ? -0.954 -6.272 -2.171 1.00 0.00 18 LEU A CA 2
ATOM 1340 C C . LEU A 1 18 ? 0.158 -7.279 -1.964 1.00 0.00 18 LEU A C 2
ATOM 1341 O O . LEU A 1 18 ? 0.012 -8.456 -2.290 1.00 0.00 18 LEU A O 2
ATOM 1357 N N . THR A 1 19 ? 1.272 -6.809 -1.450 1.00 0.00 19 THR A N 2
ATOM 1358 C CA . THR A 1 19 ? 2.438 -7.647 -1.265 1.00 0.00 19 THR A CA 2
ATOM 1359 C C . THR A 1 19 ? 3.377 -7.005 -0.241 1.00 0.00 19 THR A C 2
ATOM 1360 O O . THR A 1 19 ? 3.008 -6.027 0.412 1.00 0.00 19 THR A O 2
ATOM 1371 N N . SER A 1 20 ? 4.563 -7.558 -0.090 1.00 0.00 20 SER A N 2
ATOM 1372 C CA . SER A 1 20 ? 5.517 -7.072 0.888 1.00 0.00 20 SER A CA 2
ATOM 1373 C C . SER A 1 20 ? 6.553 -6.180 0.219 1.00 0.00 20 SER A C 2
ATOM 1374 O O . SER A 1 20 ? 6.696 -6.187 -1.006 1.00 0.00 20 SER A O 2
ATOM 1382 N N . ALA A 1 21 ? 7.278 -5.414 1.028 1.00 0.00 21 ALA A N 2
ATOM 1383 C CA . ALA A 1 21 ? 8.287 -4.491 0.520 1.00 0.00 21 ALA A CA 2
ATOM 1384 C C . ALA A 1 21 ? 9.501 -5.227 -0.040 1.00 0.00 21 ALA A C 2
ATOM 1385 O O . ALA A 1 21 ? 10.465 -4.605 -0.483 1.00 0.00 21 ALA A O 2
ATOM 1392 N N . SER A 1 22 ? 9.452 -6.550 -0.007 1.00 0.00 22 SER A N 2
ATOM 1393 C CA . SER A 1 22 ? 10.502 -7.371 -0.582 1.00 0.00 22 SER A CA 2
ATOM 1394 C C . SER A 1 22 ? 10.237 -7.575 -2.073 1.00 0.00 22 SER A C 2
ATOM 1395 O O . SER A 1 22 ? 11.098 -8.048 -2.816 1.00 0.00 22 SER A O 2
ATOM 1403 N N . ASN A 1 23 ? 9.034 -7.209 -2.505 1.00 0.00 23 ASN A N 2
ATOM 1404 C CA . ASN A 1 23 ? 8.654 -7.334 -3.906 1.00 0.00 23 ASN A CA 2
ATOM 1405 C C . ASN A 1 23 ? 9.290 -6.213 -4.714 1.00 0.00 23 ASN A C 2
ATOM 1406 O O . ASN A 1 23 ? 9.327 -5.062 -4.273 1.00 0.00 23 ASN A O 2
ATOM 1417 N N . SER A 1 24 ? 9.780 -6.555 -5.901 1.00 0.00 24 SER A N 2
ATOM 1418 C CA . SER A 1 24 ? 10.450 -5.595 -6.765 1.00 0.00 24 SER A CA 2
ATOM 1419 C C . SER A 1 24 ? 9.492 -4.499 -7.215 1.00 0.00 24 SER A C 2
ATOM 1420 O O . SER A 1 24 ? 9.912 -3.383 -7.524 1.00 0.00 24 SER A O 2
ATOM 1428 N N . GLN A 1 25 ? 8.205 -4.826 -7.242 1.00 0.00 25 GLN A N 2
ATOM 1429 C CA . GLN A 1 25 ? 7.177 -3.860 -7.562 1.00 0.00 25 GLN A CA 2
ATOM 1430 C C . GLN A 1 25 ? 7.150 -2.773 -6.498 1.00 0.00 25 GLN A C 2
ATOM 1431 O O . GLN A 1 25 ? 7.160 -1.579 -6.799 1.00 0.00 25 GLN A O 2
ATOM 1445 N N . ALA A 1 26 ? 7.144 -3.212 -5.249 1.00 0.00 26 ALA A N 2
ATOM 1446 C CA . ALA A 1 26 ? 7.075 -2.312 -4.113 1.00 0.00 26 ALA A CA 2
ATOM 1447 C C . ALA A 1 26 ? 8.370 -1.541 -3.937 1.00 0.00 26 ALA A C 2
ATOM 1448 O O . ALA A 1 26 ? 8.356 -0.318 -3.883 1.00 0.00 26 ALA A O 2
ATOM 1455 N N . ALA A 1 27 ? 9.485 -2.258 -3.852 1.00 0.00 27 ALA A N 2
ATOM 1456 C CA . ALA A 1 27 ? 10.778 -1.628 -3.603 1.00 0.00 27 ALA A CA 2
ATOM 1457 C C . ALA A 1 27 ? 11.129 -0.637 -4.697 1.00 0.00 27 ALA A C 2
ATOM 1458 O O . ALA A 1 27 ? 11.773 0.369 -4.429 1.00 0.00 27 ALA A O 2
ATOM 1465 N N . GLY A 1 28 ? 10.703 -0.916 -5.923 1.00 0.00 28 GLY A N 2
ATOM 1466 C CA . GLY A 1 28 ? 10.872 0.052 -6.989 1.00 0.00 28 GLY A CA 2
ATOM 1467 C C . GLY A 1 28 ? 10.238 1.377 -6.620 1.00 0.00 28 GLY A C 2
ATOM 1468 O O . GLY A 1 28 ? 10.884 2.421 -6.673 1.00 0.00 28 GLY A O 2
ATOM 1472 N N . LEU A 1 29 ? 8.984 1.307 -6.198 1.00 0.00 29 LEU A N 2
ATOM 1473 C CA . LEU A 1 29 ? 8.230 2.474 -5.749 1.00 0.00 29 LEU A CA 2
ATOM 1474 C C . LEU A 1 29 ? 8.853 3.084 -4.496 1.00 0.00 29 LEU A C 2
ATOM 1475 O O . LEU A 1 29 ? 9.076 4.289 -4.427 1.00 0.00 29 LEU A O 2
ATOM 1491 N N . ILE A 1 30 ? 9.114 2.235 -3.504 1.00 0.00 30 ILE A N 2
ATOM 1492 C CA . ILE A 1 30 ? 9.740 2.646 -2.249 1.00 0.00 30 ILE A CA 2
ATOM 1493 C C . ILE A 1 30 ? 11.010 3.432 -2.510 1.00 0.00 30 ILE A C 2
ATOM 1494 O O . ILE A 1 30 ? 11.227 4.503 -1.939 1.00 0.00 30 ILE A O 2
ATOM 1510 N N . GLN A 1 31 ? 11.831 2.895 -3.388 1.00 0.00 31 GLN A N 2
ATOM 1511 C CA . GLN A 1 31 ? 13.074 3.520 -3.743 1.00 0.00 31 GLN A CA 2
ATOM 1512 C C . GLN A 1 31 ? 12.860 4.762 -4.606 1.00 0.00 31 GLN A C 2
ATOM 1513 O O . GLN A 1 31 ? 13.755 5.595 -4.717 1.00 0.00 31 GLN A O 2
ATOM 1527 N N . GLN A 1 32 ? 11.684 4.896 -5.214 1.00 0.00 32 GLN A N 2
ATOM 1528 C CA . GLN A 1 32 ? 11.378 6.106 -5.969 1.00 0.00 32 GLN A CA 2
ATOM 1529 C C . GLN A 1 32 ? 11.061 7.241 -5.015 1.00 0.00 32 GLN A C 2
ATOM 1530 O O . GLN A 1 32 ? 11.552 8.357 -5.172 1.00 0.00 32 GLN A O 2
ATOM 1544 N N . LEU A 1 33 ? 10.247 6.934 -4.022 1.00 0.00 33 LEU A N 2
ATOM 1545 C CA . LEU A 1 33 ? 9.836 7.917 -3.035 1.00 0.00 33 LEU A CA 2
ATOM 1546 C C . LEU A 1 33 ? 10.999 8.243 -2.112 1.00 0.00 33 LEU A C 2
ATOM 1547 O O . LEU A 1 33 ? 11.115 9.352 -1.595 1.00 0.00 33 LEU A O 2
ATOM 1563 N N . GLY A 1 34 ? 11.864 7.254 -1.930 1.00 0.00 34 GLY A N 2
ATOM 1564 C CA . GLY A 1 34 ? 12.983 7.385 -1.024 1.00 0.00 34 GLY A CA 2
ATOM 1565 C C . GLY A 1 34 ? 12.596 7.039 0.396 1.00 0.00 34 GLY A C 2
ATOM 1566 O O . GLY A 1 34 ? 13.031 7.685 1.348 1.00 0.00 34 GLY A O 2
ATOM 1570 N N . LEU A 1 35 ? 11.781 6.005 0.532 1.00 0.00 35 LEU A N 2
ATOM 1571 C CA . LEU A 1 35 ? 11.265 5.598 1.830 1.00 0.00 35 LEU A CA 2
ATOM 1572 C C . LEU A 1 35 ? 12.286 4.790 2.619 1.00 0.00 35 LEU A C 2
ATOM 1573 O O . LEU A 1 35 ? 12.661 3.685 2.225 1.00 0.00 35 LEU A O 2
ATOM 1589 N N . SER A 1 36 ? 12.745 5.358 3.721 1.00 0.00 36 SER A N 2
ATOM 1590 C CA . SER A 1 36 ? 13.621 4.660 4.640 1.00 0.00 36 SER A CA 2
ATOM 1591 C C . SER A 1 36 ? 12.821 4.157 5.841 1.00 0.00 36 SER A C 2
ATOM 1592 O O . SER A 1 36 ? 12.017 4.898 6.414 1.00 0.00 36 SER A O 2
ATOM 1600 N N . GLY A 1 37 ? 13.017 2.899 6.204 1.00 0.00 37 GLY A N 2
ATOM 1601 C CA . GLY A 1 37 ? 12.311 2.340 7.342 1.00 0.00 37 GLY A CA 2
ATOM 1602 C C . GLY A 1 37 ? 11.437 1.170 6.952 1.00 0.00 37 GLY A C 2
ATOM 1603 O O . GLY A 1 37 ? 11.043 0.362 7.796 1.00 0.00 37 GLY A O 2
ATOM 1607 N N . VAL A 1 38 ? 11.126 1.084 5.669 1.00 0.00 38 VAL A N 2
ATOM 1608 C CA . VAL A 1 38 ? 10.336 -0.016 5.145 1.00 0.00 38 VAL A CA 2
ATOM 1609 C C . VAL A 1 38 ? 11.251 -1.195 4.819 1.00 0.00 38 VAL A C 2
ATOM 1610 O O . VAL A 1 38 ? 12.039 -1.141 3.871 1.00 0.00 38 VAL A O 2
ATOM 1623 N N . GLY A 1 39 ? 11.157 -2.241 5.624 1.00 0.00 39 GLY A N 2
ATOM 1624 C CA . GLY A 1 39 ? 11.942 -3.437 5.398 1.00 0.00 39 GLY A CA 2
ATOM 1625 C C . GLY A 1 39 ? 11.189 -4.448 4.560 1.00 0.00 39 GLY A C 2
ATOM 1626 O O . GLY A 1 39 ? 10.039 -4.221 4.197 1.00 0.00 39 GLY A O 2
ATOM 1630 N N . ALA A 1 40 ? 11.814 -5.578 4.277 1.00 0.00 40 ALA A N 2
ATOM 1631 C CA . ALA A 1 40 ? 11.225 -6.571 3.384 1.00 0.00 40 ALA A CA 2
ATOM 1632 C C . ALA A 1 40 ? 10.050 -7.299 4.032 1.00 0.00 40 ALA A C 2
ATOM 1633 O O . ALA A 1 40 ? 9.240 -7.919 3.344 1.00 0.00 40 ALA A O 2
ATOM 1640 N N . ASN A 1 41 ? 9.953 -7.215 5.351 1.00 0.00 41 ASN A N 2
ATOM 1641 C CA . ASN A 1 41 ? 8.874 -7.860 6.086 1.00 0.00 41 ASN A CA 2
ATOM 1642 C C . ASN A 1 41 ? 7.668 -6.933 6.206 1.00 0.00 41 ASN A C 2
ATOM 1643 O O . ASN A 1 41 ? 6.654 -7.284 6.806 1.00 0.00 41 ASN A O 2
ATOM 1654 N N . VAL A 1 42 ? 7.784 -5.753 5.623 1.00 0.00 42 VAL A N 2
ATOM 1655 C CA . VAL A 1 42 ? 6.753 -4.732 5.736 1.00 0.00 42 VAL A CA 2
ATOM 1656 C C . VAL A 1 42 ? 5.689 -4.911 4.663 1.00 0.00 42 VAL A C 2
ATOM 1657 O O . VAL A 1 42 ? 6.007 -5.172 3.502 1.00 0.00 42 VAL A O 2
ATOM 1670 N N . PRO A 1 43 ? 4.411 -4.796 5.051 1.00 0.00 43 PRO A N 2
ATOM 1671 C CA . PRO A 1 43 ? 3.301 -4.863 4.116 1.00 0.00 43 PRO A CA 2
ATOM 1672 C C . PRO A 1 43 ? 3.223 -3.596 3.293 1.00 0.00 43 PRO A C 2
ATOM 1673 O O . PRO A 1 43 ? 3.456 -2.509 3.811 1.00 0.00 43 PRO A O 2
ATOM 1684 N N . VAL A 1 44 ? 2.916 -3.722 2.019 1.00 0.00 44 VAL A N 2
ATOM 1685 C CA . VAL A 1 44 ? 2.781 -2.554 1.168 1.00 0.00 44 VAL A CA 2
ATOM 1686 C C . VAL A 1 44 ? 1.642 -2.737 0.183 1.00 0.00 44 VAL A C 2
ATOM 1687 O O . VAL A 1 44 ? 1.068 -3.825 0.067 1.00 0.00 44 VAL A O 2
ATOM 1700 N N . GLY A 1 45 ? 1.313 -1.667 -0.507 1.00 0.00 45 GLY A N 2
ATOM 1701 C CA . GLY A 1 45 ? 0.307 -1.727 -1.532 1.00 0.00 45 GLY A CA 2
ATOM 1702 C C . GLY A 1 45 ? 0.814 -1.158 -2.831 1.00 0.00 45 GLY A C 2
ATOM 1703 O O . GLY A 1 45 ? 1.384 -0.067 -2.864 1.00 0.00 45 GLY A O 2
ATOM 1707 N N . ILE A 1 46 ? 0.639 -1.917 -3.889 1.00 0.00 46 ILE A N 2
ATOM 1708 C CA . ILE A 1 46 ? 1.085 -1.527 -5.208 1.00 0.00 46 ILE A CA 2
ATOM 1709 C C . ILE A 1 46 ? -0.061 -0.844 -5.934 1.00 0.00 46 ILE A C 2
ATOM 1710 O O . ILE A 1 46 ? -1.097 -1.464 -6.161 1.00 0.00 46 ILE A O 2
ATOM 1726 N N . ASN A 1 47 ? 0.119 0.426 -6.260 1.00 0.00 47 ASN A N 2
ATOM 1727 C CA . ASN A 1 47 ? -0.880 1.199 -6.995 1.00 0.00 47 ASN A CA 2
ATOM 1728 C C . ASN A 1 47 ? -2.157 1.344 -6.171 1.00 0.00 47 ASN A C 2
ATOM 1729 O O . ASN A 1 47 ? -3.214 0.833 -6.543 1.00 0.00 47 ASN A O 2
ATOM 1740 N N . CYS A 1 48 ? -2.046 2.022 -5.040 1.00 0.00 48 CYS A N 2
ATOM 1741 C CA . CYS A 1 48 ? -3.177 2.235 -4.163 1.00 0.00 48 CYS A CA 2
ATOM 1742 C C . CYS A 1 48 ? -3.821 3.590 -4.399 1.00 0.00 48 CYS A C 2
ATOM 1743 O O . CYS A 1 48 ? -3.140 4.586 -4.643 1.00 0.00 48 CYS A O 2
ATOM 1750 N N . ASN A 1 49 ? -5.140 3.610 -4.326 1.00 0.00 49 ASN A N 2
ATOM 1751 C CA . ASN A 1 49 ? -5.897 4.849 -4.353 1.00 0.00 49 ASN A CA 2
ATOM 1752 C C . ASN A 1 49 ? -7.025 4.790 -3.341 1.00 0.00 49 ASN A C 2
ATOM 1753 O O . ASN A 1 49 ? -7.525 3.717 -3.024 1.00 0.00 49 ASN A O 2
ATOM 1764 N N . PRO A 1 50 ? -7.418 5.945 -2.803 1.00 0.00 50 PRO A N 2
ATOM 1765 C CA . PRO A 1 50 ? -8.482 6.043 -1.808 1.00 0.00 50 PRO A CA 2
ATOM 1766 C C . PRO A 1 50 ? -9.847 5.799 -2.433 1.00 0.00 50 PRO A C 2
ATOM 1767 O O . PRO A 1 50 ? -10.246 6.501 -3.361 1.00 0.00 50 PRO A O 2
ATOM 1778 N N . ILE A 1 51 ? -10.552 4.798 -1.932 1.00 0.00 51 ILE A N 2
ATOM 1779 C CA . ILE A 1 51 ? -11.847 4.440 -2.484 1.00 0.00 51 ILE A CA 2
ATOM 1780 C C . ILE A 1 51 ? -12.909 5.401 -1.980 1.00 0.00 51 ILE A C 2
ATOM 1781 O O . ILE A 1 51 ? -13.554 5.151 -0.962 1.00 0.00 51 ILE A O 2
ATOM 1797 N N . THR A 1 52 ? -13.091 6.501 -2.683 1.00 0.00 52 THR A N 2
ATOM 1798 C CA . THR A 1 52 ? -14.066 7.487 -2.267 1.00 0.00 52 THR A CA 2
ATOM 1799 C C . THR A 1 52 ? -15.126 7.695 -3.341 1.00 0.00 52 THR A C 2
ATOM 1800 O O . THR A 1 52 ? -15.942 8.617 -3.264 1.00 0.00 52 THR A O 2
ATOM 1811 N N . GLY A 1 53 ? -15.109 6.829 -4.344 1.00 0.00 53 GLY A N 2
ATOM 1812 C CA . GLY A 1 53 ? -16.127 6.857 -5.371 1.00 0.00 53 GLY A CA 2
ATOM 1813 C C . GLY A 1 53 ? -17.166 5.782 -5.145 1.00 0.00 53 GLY A C 2
ATOM 1814 O O . GLY A 1 53 ? -17.054 4.678 -5.682 1.00 0.00 53 GLY A O 2
ATOM 1818 N N . ILE A 1 54 ? -18.170 6.096 -4.336 1.00 0.00 54 ILE A N 2
ATOM 1819 C CA . ILE A 1 54 ? -19.203 5.130 -3.986 1.00 0.00 54 ILE A CA 2
ATOM 1820 C C . ILE A 1 54 ? -20.001 4.704 -5.208 1.00 0.00 54 ILE A C 2
ATOM 1821 O O . ILE A 1 54 ? -20.360 5.527 -6.053 1.00 0.00 54 ILE A O 2
ATOM 1837 N N . GLY A 1 55 ? -20.265 3.415 -5.298 1.00 0.00 55 GLY A N 2
ATOM 1838 C CA . GLY A 1 55 ? -21.117 2.902 -6.336 1.00 0.00 55 GLY A CA 2
ATOM 1839 C C . GLY A 1 55 ? -22.473 2.513 -5.793 1.00 0.00 55 GLY A C 2
ATOM 1840 O O . GLY A 1 55 ? -22.562 1.833 -4.770 1.00 0.00 55 GLY A O 2
ATOM 1844 N N . ALA A 1 56 ? -23.526 2.960 -6.462 1.00 0.00 56 ALA A N 2
ATOM 1845 C CA . ALA A 1 56 ? -24.883 2.634 -6.053 1.00 0.00 56 ALA A CA 2
ATOM 1846 C C . ALA A 1 56 ? -25.106 1.128 -6.085 1.00 0.00 56 ALA A C 2
ATOM 1847 O O . ALA A 1 56 ? -25.093 0.510 -7.153 1.00 0.00 56 ALA A O 2
ATOM 1854 N N . GLY A 1 57 ? -25.277 0.539 -4.914 1.00 0.00 57 GLY A N 2
ATOM 1855 C CA . GLY A 1 57 ? -25.503 -0.886 -4.828 1.00 0.00 57 GLY A CA 2
ATOM 1856 C C . GLY A 1 57 ? -24.595 -1.548 -3.815 1.00 0.00 57 GLY A C 2
ATOM 1857 O O . GLY A 1 57 ? -25.008 -1.825 -2.688 1.00 0.00 57 GLY A O 2
ATOM 1861 N N . SER A 1 58 ? -23.350 -1.775 -4.203 1.00 0.00 58 SER A N 2
ATOM 1862 C CA . SER A 1 58 ? -22.398 -2.483 -3.357 1.00 0.00 58 SER A CA 2
ATOM 1863 C C . SER A 1 58 ? -21.523 -1.517 -2.561 1.00 0.00 58 SER A C 2
ATOM 1864 O O . SER A 1 58 ? -20.644 -1.939 -1.804 1.00 0.00 58 SER A O 2
ATOM 1872 N N . GLY A 1 59 ? -21.770 -0.224 -2.725 1.00 0.00 59 GLY A N 2
ATOM 1873 C CA . GLY A 1 59 ? -20.980 0.770 -2.032 1.00 0.00 59 GLY A CA 2
ATOM 1874 C C . GLY A 1 59 ? -19.701 1.081 -2.773 1.00 0.00 59 GLY A C 2
ATOM 1875 O O . GLY A 1 59 ? -19.642 0.955 -3.996 1.00 0.00 59 GLY A O 2
ATOM 1879 N N . SER A 1 60 ? -18.674 1.482 -2.046 1.00 0.00 60 SER A N 2
ATOM 1880 C CA . SER A 1 60 ? -17.387 1.769 -2.654 1.00 0.00 60 SER A CA 2
ATOM 1881 C C . SER A 1 60 ? -16.627 0.468 -2.903 1.00 0.00 60 SER A C 2
ATOM 1882 O O . SER A 1 60 ? -16.339 -0.280 -1.968 1.00 0.00 60 SER A O 2
ATOM 1890 N N . SER A 1 61 ? -16.318 0.192 -4.161 1.00 0.00 61 SER A N 2
ATOM 1891 C CA . SER A 1 61 ? -15.650 -1.048 -4.516 1.00 0.00 61 SER A CA 2
ATOM 1892 C C . SER A 1 61 ? -14.220 -0.795 -4.980 1.00 0.00 61 SER A C 2
ATOM 1893 O O . SER A 1 61 ? -13.913 0.243 -5.572 1.00 0.00 61 SER A O 2
ATOM 1901 N N . CYS A 1 62 ? -13.350 -1.749 -4.698 1.00 0.00 62 CYS A N 2
ATOM 1902 C CA . CYS A 1 62 ? -11.970 -1.694 -5.139 1.00 0.00 62 CYS A CA 2
ATOM 1903 C C . CYS A 1 62 ? -11.793 -2.556 -6.384 1.00 0.00 62 CYS A C 2
ATOM 1904 O O . CYS A 1 62 ? -12.290 -3.681 -6.441 1.00 0.00 62 CYS A O 2
ATOM 1911 N N . ASN A 1 63 ? -11.089 -2.018 -7.379 1.00 0.00 63 ASN A N 2
ATOM 1912 C CA . ASN A 1 63 ? -10.893 -2.712 -8.652 1.00 0.00 63 ASN A CA 2
ATOM 1913 C C . ASN A 1 63 ? -10.059 -3.961 -8.478 1.00 0.00 63 ASN A C 2
ATOM 1914 O O . ASN A 1 63 ? -10.130 -4.880 -9.291 1.00 0.00 63 ASN A O 2
ATOM 1925 N N . ALA A 1 64 ? -9.267 -3.996 -7.426 1.00 0.00 64 ALA A N 2
ATOM 1926 C CA . ALA A 1 64 ? -8.328 -5.075 -7.246 1.00 0.00 64 ALA A CA 2
ATOM 1927 C C . ALA A 1 64 ? -8.278 -5.548 -5.796 1.00 0.00 64 ALA A C 2
ATOM 1928 O O . ALA A 1 64 ? -9.076 -6.393 -5.388 1.00 0.00 64 ALA A O 2
ATOM 1935 N N . ASN A 1 65 ? -7.362 -4.998 -5.015 1.00 0.00 65 ASN A N 2
ATOM 1936 C CA . ASN A 1 65 ? -7.200 -5.409 -3.628 1.00 0.00 65 ASN A CA 2
ATOM 1937 C C . ASN A 1 65 ? -7.264 -4.220 -2.686 1.00 0.00 65 ASN A C 2
ATOM 1938 O O . ASN A 1 65 ? -6.401 -3.350 -2.700 1.00 0.00 65 ASN A O 2
ATOM 1949 N N . PRO A 1 66 ? -8.292 -4.185 -1.848 1.00 0.00 66 PRO A N 2
ATOM 1950 C CA . PRO A 1 66 ? -8.481 -3.128 -0.864 1.00 0.00 66 PRO A CA 2
ATOM 1951 C C . PRO A 1 66 ? -7.598 -3.334 0.357 1.00 0.00 66 PRO A C 2
ATOM 1952 O O . PRO A 1 66 ? -7.365 -4.469 0.782 1.00 0.00 66 PRO A O 2
ATOM 1963 N N . ALA A 1 67 ? -7.106 -2.240 0.916 1.00 0.00 67 ALA A N 2
ATOM 1964 C CA . ALA A 1 67 ? -6.202 -2.308 2.048 1.00 0.00 67 ALA A CA 2
ATOM 1965 C C . ALA A 1 67 ? -6.279 -1.047 2.893 1.00 0.00 67 ALA A C 2
ATOM 1966 O O . ALA A 1 67 ? -6.699 0.008 2.420 1.00 0.00 67 ALA A O 2
ATOM 1973 N N . CYS A 1 68 ? -5.898 -1.174 4.152 1.00 0.00 68 CYS A N 2
ATOM 1974 C CA . CYS A 1 68 ? -5.709 -0.019 5.011 1.00 0.00 68 CYS A CA 2
ATOM 1975 C C . CYS A 1 68 ? -4.228 0.142 5.278 1.00 0.00 68 CYS A C 2
ATOM 1976 O O . CYS A 1 68 ? -3.594 -0.754 5.835 1.00 0.00 68 CYS A O 2
ATOM 1983 N N . CYS A 1 69 ? -3.667 1.252 4.850 1.00 0.00 69 CYS A N 2
ATOM 1984 C CA . CYS A 1 69 ? -2.248 1.464 4.996 1.00 0.00 69 CYS A CA 2
ATOM 1985 C C . CYS A 1 69 ? -1.964 2.584 5.983 1.00 0.00 69 CYS A C 2
ATOM 1986 O O . CYS A 1 69 ? -2.850 3.381 6.300 1.00 0.00 69 CYS A O 2
ATOM 1993 N N . ASP A 1 70 ? -0.731 2.642 6.461 1.00 0.00 70 ASP A N 2
ATOM 1994 C CA . ASP A 1 70 ? -0.315 3.690 7.382 1.00 0.00 70 ASP A CA 2
ATOM 1995 C C . ASP A 1 70 ? -0.125 4.996 6.619 1.00 0.00 70 ASP A C 2
ATOM 1996 O O . ASP A 1 70 ? -0.627 6.047 7.020 1.00 0.00 70 ASP A O 2
ATOM 2005 N N . ASN A 1 71 ? 0.601 4.916 5.508 1.00 0.00 71 ASN A N 2
ATOM 2006 C CA . ASN A 1 71 ? 0.730 6.034 4.576 1.00 0.00 71 ASN A CA 2
ATOM 2007 C C . ASN A 1 71 ? 0.809 5.492 3.163 1.00 0.00 71 ASN A C 2
ATOM 2008 O O . ASN A 1 71 ? 1.560 4.555 2.910 1.00 0.00 71 ASN A O 2
ATOM 2019 N N . VAL A 1 72 ? 0.045 6.050 2.241 1.00 0.00 72 VAL A N 2
ATOM 2020 C CA . VAL A 1 72 ? 0.268 5.752 0.839 1.00 0.00 72 VAL A CA 2
ATOM 2021 C C . VAL A 1 72 ? 0.698 7.019 0.121 1.00 0.00 72 VAL A C 2
ATOM 2022 O O . VAL A 1 72 ? 0.492 8.129 0.616 1.00 0.00 72 VAL A O 2
ATOM 2035 N N . TYR A 1 73 ? 1.304 6.848 -1.029 1.00 0.00 73 TYR A N 2
ATOM 2036 C CA . TYR A 1 73 ? 1.864 7.953 -1.769 1.00 0.00 73 TYR A CA 2
ATOM 2037 C C . TYR A 1 73 ? 1.282 7.971 -3.173 1.00 0.00 73 TYR A C 2
ATOM 2038 O O . TYR A 1 73 ? 0.776 6.957 -3.644 1.00 0.00 73 TYR A O 2
ATOM 2056 N N . THR A 1 74 ? 1.355 9.123 -3.828 1.00 0.00 74 THR A N 2
ATOM 2057 C CA . THR A 1 74 ? 0.602 9.376 -5.055 1.00 0.00 74 THR A CA 2
ATOM 2058 C C . THR A 1 74 ? 1.086 8.564 -6.256 1.00 0.00 74 THR A C 2
ATOM 2059 O O . THR A 1 74 ? 0.390 8.488 -7.270 1.00 0.00 74 THR A O 2
ATOM 2070 N N . ASN A 1 75 ? 2.266 7.966 -6.153 1.00 0.00 75 ASN A N 2
ATOM 2071 C CA . ASN A 1 75 ? 2.718 7.007 -7.160 1.00 0.00 75 ASN A CA 2
ATOM 2072 C C . ASN A 1 75 ? 1.898 5.735 -7.024 1.00 0.00 75 ASN A C 2
ATOM 2073 O O . ASN A 1 75 ? 1.855 4.894 -7.922 1.00 0.00 75 ASN A O 2
ATOM 2084 N N . GLY A 1 76 ? 1.257 5.615 -5.874 1.00 0.00 76 GLY A N 2
ATOM 2085 C CA . GLY A 1 76 ? 0.416 4.489 -5.592 1.00 0.00 76 GLY A CA 2
ATOM 2086 C C . GLY A 1 76 ? 1.053 3.524 -4.613 1.00 0.00 76 GLY A C 2
ATOM 2087 O O . GLY A 1 76 ? 0.561 2.419 -4.429 1.00 0.00 76 GLY A O 2
ATOM 2091 N N . LEU A 1 77 ? 2.144 3.927 -3.972 1.00 0.00 77 LEU A N 2
ATOM 2092 C CA . LEU A 1 77 ? 2.830 3.035 -3.055 1.00 0.00 77 LEU A CA 2
ATOM 2093 C C . LEU A 1 77 ? 2.268 3.202 -1.655 1.00 0.00 77 LEU A C 2
ATOM 2094 O O . LEU A 1 77 ? 2.324 4.287 -1.077 1.00 0.00 77 LEU A O 2
ATOM 2110 N N . GLY A 1 78 ? 1.706 2.132 -1.129 1.00 0.00 78 GLY A N 2
ATOM 2111 C CA . GLY A 1 78 ? 1.185 2.155 0.214 1.00 0.00 78 GLY A CA 2
ATOM 2112 C C . GLY A 1 78 ? 2.102 1.453 1.189 1.00 0.00 78 GLY A C 2
ATOM 2113 O O . GLY A 1 78 ? 2.669 0.413 0.869 1.00 0.00 78 GLY A O 2
ATOM 2117 N N . VAL A 1 79 ? 2.265 2.029 2.367 1.00 0.00 79 VAL A N 2
ATOM 2118 C CA . VAL A 1 79 ? 3.080 1.426 3.411 1.00 0.00 79 VAL A CA 2
ATOM 2119 C C . VAL A 1 79 ? 2.188 0.848 4.496 1.00 0.00 79 VAL A C 2
ATOM 2120 O O . VAL A 1 79 ? 1.239 1.500 4.933 1.00 0.00 79 VAL A O 2
ATOM 2133 N N . GLN A 1 80 ? 2.497 -0.374 4.917 1.00 0.00 80 GLN A N 2
ATOM 2134 C CA . GLN A 1 80 ? 1.758 -1.050 5.977 1.00 0.00 80 GLN A CA 2
ATOM 2135 C C . GLN A 1 80 ? 0.310 -1.252 5.572 1.00 0.00 80 GLN A C 2
ATOM 2136 O O . GLN A 1 80 ? -0.616 -0.820 6.256 1.00 0.00 80 GLN A O 2
ATOM 2150 N N . CYS A 1 81 ? 0.139 -1.930 4.455 1.00 0.00 81 CYS A N 2
ATOM 2151 C CA . CYS A 1 81 ? -1.179 -2.145 3.873 1.00 0.00 81 CYS A CA 2
ATOM 2152 C C . CYS A 1 81 ? -1.725 -3.514 4.237 1.00 0.00 81 CYS A C 2
ATOM 2153 O O . CYS A 1 81 ? -1.185 -4.540 3.817 1.00 0.00 81 CYS A O 2
ATOM 2160 N N . ASN A 1 82 ? -2.794 -3.529 5.014 1.00 0.00 82 ASN A N 2
ATOM 2161 C CA . ASN A 1 82 ? -3.462 -4.784 5.350 1.00 0.00 82 ASN A CA 2
ATOM 2162 C C . ASN A 1 82 ? -4.732 -4.955 4.521 1.00 0.00 82 ASN A C 2
ATOM 2163 O O . ASN A 1 82 ? -5.498 -4.009 4.354 1.00 0.00 82 ASN A O 2
ATOM 2174 N N . PRO A 1 83 ? -4.961 -6.175 3.995 1.00 0.00 83 PRO A N 2
ATOM 2175 C CA . PRO A 1 83 ? -6.086 -6.471 3.089 1.00 0.00 83 PRO A CA 2
ATOM 2176 C C . PRO A 1 83 ? -7.453 -6.299 3.748 1.00 0.00 83 PRO A C 2
ATOM 2177 O O . PRO A 1 83 ? -7.602 -6.499 4.954 1.00 0.00 83 PRO A O 2
ATOM 2188 N N . ILE A 1 84 ? -8.446 -5.929 2.946 1.00 0.00 84 ILE A N 2
ATOM 2189 C CA . ILE A 1 84 ? -9.804 -5.731 3.437 1.00 0.00 84 ILE A CA 2
ATOM 2190 C C . ILE A 1 84 ? -10.748 -6.770 2.860 1.00 0.00 84 ILE A C 2
ATOM 2191 O O . ILE A 1 84 ? -10.586 -7.226 1.727 1.00 0.00 84 ILE A O 2
ATOM 2207 N N . ASN A 1 85 ? -11.729 -7.129 3.661 1.00 0.00 85 ASN A N 2
ATOM 2208 C CA . ASN A 1 85 ? -12.763 -8.058 3.261 1.00 0.00 85 ASN A CA 2
ATOM 2209 C C . ASN A 1 85 ? -13.802 -7.342 2.411 1.00 0.00 85 ASN A C 2
ATOM 2210 O O . ASN A 1 85 ? -14.564 -6.510 2.910 1.00 0.00 85 ASN A O 2
ATOM 2221 N N . VAL A 1 86 ? -13.818 -7.655 1.130 1.00 0.00 86 VAL A N 2
ATOM 2222 C CA . VAL A 1 86 ? -14.792 -7.093 0.215 1.00 0.00 86 VAL A CA 2
ATOM 2223 C C . VAL A 1 86 ? -15.464 -8.227 -0.547 1.00 0.00 86 VAL A C 2
ATOM 2224 O O . VAL A 1 86 ? -14.978 -8.685 -1.583 1.00 0.00 86 VAL A O 2
ATOM 2237 N N . ASN A 1 87 ? -16.551 -8.718 0.039 1.00 0.00 87 ASN A N 2
ATOM 2238 C CA . ASN A 1 87 ? -17.293 -9.883 -0.462 1.00 0.00 87 ASN A CA 2
ATOM 2239 C C . ASN A 1 87 ? -16.557 -11.175 -0.105 1.00 0.00 87 ASN A C 2
ATOM 2240 O O . ASN A 1 87 ? -17.186 -12.204 0.146 1.00 0.00 87 ASN A O 2
ATOM 2251 N N . LEU A 1 88 ? -15.227 -11.086 -0.060 1.00 0.00 88 LEU A N 2
ATOM 2252 C CA . LEU A 1 88 ? -14.350 -12.204 0.257 1.00 0.00 88 LEU A CA 2
ATOM 2253 C C . LEU A 1 88 ? -14.283 -13.177 -0.910 1.00 0.00 88 LEU A C 2
ATOM 2254 O O . LEU A 1 88 ? -15.270 -13.903 -1.153 1.00 0.00 88 LEU A O 2
ATOM 2271 N N . GLY A 1 1 ? -19.550 9.448 4.957 1.00 0.00 1 GLY A N 3
ATOM 2272 C CA . GLY A 1 1 ? -18.073 9.316 4.971 1.00 0.00 1 GLY A CA 3
ATOM 2273 C C . GLY A 1 1 ? -17.471 9.602 3.614 1.00 0.00 1 GLY A C 3
ATOM 2274 O O . GLY A 1 1 ? -18.186 9.645 2.613 1.00 0.00 1 GLY A O 3
ATOM 2280 N N . SER A 1 2 ? -16.162 9.795 3.576 1.00 0.00 2 SER A N 3
ATOM 2281 C CA . SER A 1 2 ? -15.464 10.069 2.329 1.00 0.00 2 SER A CA 3
ATOM 2282 C C . SER A 1 2 ? -15.406 8.808 1.469 1.00 0.00 2 SER A C 3
ATOM 2283 O O . SER A 1 2 ? -15.555 8.867 0.248 1.00 0.00 2 SER A O 3
ATOM 2291 N N . GLY A 1 3 ? -15.214 7.672 2.121 1.00 0.00 3 GLY A N 3
ATOM 2292 C CA . GLY A 1 3 ? -15.143 6.408 1.421 1.00 0.00 3 GLY A CA 3
ATOM 2293 C C . GLY A 1 3 ? -15.018 5.247 2.380 1.00 0.00 3 GLY A C 3
ATOM 2294 O O . GLY A 1 3 ? -14.002 5.117 3.068 1.00 0.00 3 GLY A O 3
ATOM 2298 N N . SER A 1 4 ? -16.064 4.424 2.448 1.00 0.00 4 SER A N 3
ATOM 2299 C CA . SER A 1 4 ? -16.087 3.250 3.318 1.00 0.00 4 SER A CA 3
ATOM 2300 C C . SER A 1 4 ? -15.987 3.635 4.800 1.00 0.00 4 SER A C 3
ATOM 2301 O O . SER A 1 4 ? -15.800 4.802 5.154 1.00 0.00 4 SER A O 3
ATOM 2309 N N . SER A 1 5 ? -16.137 2.641 5.661 1.00 0.00 5 SER A N 3
ATOM 2310 C CA . SER A 1 5 ? -16.037 2.843 7.096 1.00 0.00 5 SER A CA 3
ATOM 2311 C C . SER A 1 5 ? -14.851 2.082 7.662 1.00 0.00 5 SER A C 3
ATOM 2312 O O . SER A 1 5 ? -14.702 1.936 8.876 1.00 0.00 5 SER A O 3
ATOM 2320 N N . GLN A 1 6 ? -14.021 1.589 6.768 1.00 0.00 6 GLN A N 3
ATOM 2321 C CA . GLN A 1 6 ? -12.869 0.796 7.155 1.00 0.00 6 GLN A CA 3
ATOM 2322 C C . GLN A 1 6 ? -11.634 1.669 7.311 1.00 0.00 6 GLN A C 3
ATOM 2323 O O . GLN A 1 6 ? -11.634 2.832 6.898 1.00 0.00 6 GLN A O 3
ATOM 2337 N N . CYS A 1 7 ? -10.594 1.081 7.900 1.00 0.00 7 CYS A N 3
ATOM 2338 C CA . CYS A 1 7 ? -9.295 1.710 8.053 1.00 0.00 7 CYS A CA 3
ATOM 2339 C C . CYS A 1 7 ? -9.334 2.864 9.055 1.00 0.00 7 CYS A C 3
ATOM 2340 O O . CYS A 1 7 ? -9.892 3.929 8.789 1.00 0.00 7 CYS A O 3
ATOM 2347 N N . ASN A 1 8 ? -8.746 2.634 10.221 1.00 0.00 8 ASN A N 3
ATOM 2348 C CA . ASN A 1 8 ? -8.729 3.633 11.284 1.00 0.00 8 ASN A CA 3
ATOM 2349 C C . ASN A 1 8 ? -7.487 4.518 11.190 1.00 0.00 8 ASN A C 3
ATOM 2350 O O . ASN A 1 8 ? -7.484 5.650 11.675 1.00 0.00 8 ASN A O 3
ATOM 2361 N N . ALA A 1 9 ? -6.434 4.001 10.567 1.00 0.00 9 ALA A N 3
ATOM 2362 C CA . ALA A 1 9 ? -5.163 4.719 10.472 1.00 0.00 9 ALA A CA 3
ATOM 2363 C C . ALA A 1 9 ? -5.097 5.574 9.210 1.00 0.00 9 ALA A C 3
ATOM 2364 O O . ALA A 1 9 ? -4.066 6.176 8.902 1.00 0.00 9 ALA A O 3
ATOM 2371 N N . GLY A 1 10 ? -6.202 5.631 8.491 1.00 0.00 10 GLY A N 3
ATOM 2372 C CA . GLY A 1 10 ? -6.259 6.386 7.259 1.00 0.00 10 GLY A CA 3
ATOM 2373 C C . GLY A 1 10 ? -7.464 5.991 6.440 1.00 0.00 10 GLY A C 3
ATOM 2374 O O . GLY A 1 10 ? -8.260 5.174 6.890 1.00 0.00 10 GLY A O 3
ATOM 2378 N N . PRO A 1 11 ? -7.636 6.551 5.239 1.00 0.00 11 PRO A N 3
ATOM 2379 C CA . PRO A 1 11 ? -8.757 6.199 4.374 1.00 0.00 11 PRO A CA 3
ATOM 2380 C C . PRO A 1 11 ? -8.520 4.871 3.660 1.00 0.00 11 PRO A C 3
ATOM 2381 O O . PRO A 1 11 ? -7.390 4.382 3.589 1.00 0.00 11 PRO A O 3
ATOM 2392 N N . VAL A 1 12 ? -9.594 4.299 3.138 1.00 0.00 12 VAL A N 3
ATOM 2393 C CA . VAL A 1 12 ? -9.534 3.018 2.442 1.00 0.00 12 VAL A CA 3
ATOM 2394 C C . VAL A 1 12 ? -8.761 3.134 1.138 1.00 0.00 12 VAL A C 3
ATOM 2395 O O . VAL A 1 12 ? -8.960 4.074 0.368 1.00 0.00 12 VAL A O 3
ATOM 2408 N N . GLN A 1 13 ? -7.884 2.176 0.893 1.00 0.00 13 GLN A N 3
ATOM 2409 C CA . GLN A 1 13 ? -7.075 2.184 -0.313 1.00 0.00 13 GLN A CA 3
ATOM 2410 C C . GLN A 1 13 ? -7.396 0.981 -1.181 1.00 0.00 13 GLN A C 3
ATOM 2411 O O . GLN A 1 13 ? -7.755 -0.084 -0.680 1.00 0.00 13 GLN A O 3
ATOM 2425 N N . CYS A 1 14 ? -7.283 1.167 -2.480 1.00 0.00 14 CYS A N 3
ATOM 2426 C CA . CYS A 1 14 ? -7.487 0.094 -3.432 1.00 0.00 14 CYS A CA 3
ATOM 2427 C C . CYS A 1 14 ? -6.222 -0.130 -4.242 1.00 0.00 14 CYS A C 3
ATOM 2428 O O . CYS A 1 14 ? -5.917 0.619 -5.172 1.00 0.00 14 CYS A O 3
ATOM 2435 N N . CYS A 1 15 ? -5.482 -1.155 -3.860 1.00 0.00 15 CYS A N 3
ATOM 2436 C CA . CYS A 1 15 ? -4.207 -1.465 -4.475 1.00 0.00 15 CYS A CA 3
ATOM 2437 C C . CYS A 1 15 ? -4.393 -2.459 -5.607 1.00 0.00 15 CYS A C 3
ATOM 2438 O O . CYS A 1 15 ? -5.300 -3.287 -5.575 1.00 0.00 15 CYS A O 3
ATOM 2445 N N . ASN A 1 16 ? -3.524 -2.377 -6.600 1.00 0.00 16 ASN A N 3
ATOM 2446 C CA . ASN A 1 16 ? -3.506 -3.343 -7.684 1.00 0.00 16 ASN A CA 3
ATOM 2447 C C . ASN A 1 16 ? -2.914 -4.650 -7.183 1.00 0.00 16 ASN A C 3
ATOM 2448 O O . ASN A 1 16 ? -3.376 -5.736 -7.523 1.00 0.00 16 ASN A O 3
ATOM 2459 N N . THR A 1 17 ? -1.887 -4.523 -6.360 1.00 0.00 17 THR A N 3
ATOM 2460 C CA . THR A 1 17 ? -1.218 -5.670 -5.776 1.00 0.00 17 THR A CA 3
ATOM 2461 C C . THR A 1 17 ? -0.894 -5.407 -4.311 1.00 0.00 17 THR A C 3
ATOM 2462 O O . THR A 1 17 ? -0.280 -4.397 -3.975 1.00 0.00 17 THR A O 3
ATOM 2473 N N . LEU A 1 18 ? -1.335 -6.296 -3.440 1.00 0.00 18 LEU A N 3
ATOM 2474 C CA . LEU A 1 18 ? -0.948 -6.236 -2.044 1.00 0.00 18 LEU A CA 3
ATOM 2475 C C . LEU A 1 18 ? 0.158 -7.237 -1.796 1.00 0.00 18 LEU A C 3
ATOM 2476 O O . LEU A 1 18 ? -0.011 -8.437 -2.017 1.00 0.00 18 LEU A O 3
ATOM 2492 N N . THR A 1 19 ? 1.289 -6.740 -1.358 1.00 0.00 19 THR A N 3
ATOM 2493 C CA . THR A 1 19 ? 2.452 -7.573 -1.152 1.00 0.00 19 THR A CA 3
ATOM 2494 C C . THR A 1 19 ? 3.370 -6.924 -0.117 1.00 0.00 19 THR A C 3
ATOM 2495 O O . THR A 1 19 ? 2.980 -5.960 0.542 1.00 0.00 19 THR A O 3
ATOM 2506 N N . SER A 1 20 ? 4.564 -7.454 0.044 1.00 0.00 20 SER A N 3
ATOM 2507 C CA . SER A 1 20 ? 5.494 -6.954 1.037 1.00 0.00 20 SER A CA 3
ATOM 2508 C C . SER A 1 20 ? 6.600 -6.157 0.361 1.00 0.00 20 SER A C 3
ATOM 2509 O O . SER A 1 20 ? 6.791 -6.249 -0.853 1.00 0.00 20 SER A O 3
ATOM 2517 N N . ALA A 1 21 ? 7.326 -5.374 1.150 1.00 0.00 21 ALA A N 3
ATOM 2518 C CA . ALA A 1 21 ? 8.368 -4.499 0.624 1.00 0.00 21 ALA A CA 3
ATOM 2519 C C . ALA A 1 21 ? 9.563 -5.282 0.088 1.00 0.00 21 ALA A C 3
ATOM 2520 O O . ALA A 1 21 ? 10.557 -4.697 -0.340 1.00 0.00 21 ALA A O 3
ATOM 2527 N N . SER A 1 22 ? 9.470 -6.603 0.126 1.00 0.00 22 SER A N 3
ATOM 2528 C CA . SER A 1 22 ? 10.460 -7.461 -0.455 1.00 0.00 22 SER A CA 3
ATOM 2529 C C . SER A 1 22 ? 10.189 -7.653 -1.947 1.00 0.00 22 SER A C 3
ATOM 2530 O O . SER A 1 22 ? 10.998 -8.233 -2.671 1.00 0.00 22 SER A O 3
ATOM 2538 N N . ASN A 1 23 ? 9.041 -7.161 -2.396 1.00 0.00 23 ASN A N 3
ATOM 2539 C CA . ASN A 1 23 ? 8.643 -7.289 -3.791 1.00 0.00 23 ASN A CA 3
ATOM 2540 C C . ASN A 1 23 ? 9.303 -6.200 -4.624 1.00 0.00 23 ASN A C 3
ATOM 2541 O O . ASN A 1 23 ? 9.346 -5.036 -4.220 1.00 0.00 23 ASN A O 3
ATOM 2552 N N . SER A 1 24 ? 9.806 -6.586 -5.792 1.00 0.00 24 SER A N 3
ATOM 2553 C CA . SER A 1 24 ? 10.495 -5.665 -6.686 1.00 0.00 24 SER A CA 3
ATOM 2554 C C . SER A 1 24 ? 9.540 -4.601 -7.225 1.00 0.00 24 SER A C 3
ATOM 2555 O O . SER A 1 24 ? 9.970 -3.534 -7.664 1.00 0.00 24 SER A O 3
ATOM 2563 N N . GLN A 1 25 ? 8.243 -4.898 -7.190 1.00 0.00 25 GLN A N 3
ATOM 2564 C CA . GLN A 1 25 ? 7.227 -3.940 -7.582 1.00 0.00 25 GLN A CA 3
ATOM 2565 C C . GLN A 1 25 ? 7.181 -2.807 -6.571 1.00 0.00 25 GLN A C 3
ATOM 2566 O O . GLN A 1 25 ? 7.172 -1.629 -6.927 1.00 0.00 25 GLN A O 3
ATOM 2580 N N . ALA A 1 26 ? 7.164 -3.186 -5.302 1.00 0.00 26 ALA A N 3
ATOM 2581 C CA . ALA A 1 26 ? 7.081 -2.231 -4.218 1.00 0.00 26 ALA A CA 3
ATOM 2582 C C . ALA A 1 26 ? 8.369 -1.452 -4.076 1.00 0.00 26 ALA A C 3
ATOM 2583 O O . ALA A 1 26 ? 8.345 -0.232 -4.008 1.00 0.00 26 ALA A O 3
ATOM 2590 N N . ALA A 1 27 ? 9.489 -2.160 -4.037 1.00 0.00 27 ALA A N 3
ATOM 2591 C CA . ALA A 1 27 ? 10.785 -1.525 -3.837 1.00 0.00 27 ALA A CA 3
ATOM 2592 C C . ALA A 1 27 ? 11.079 -0.512 -4.931 1.00 0.00 27 ALA A C 3
ATOM 2593 O O . ALA A 1 27 ? 11.760 0.475 -4.688 1.00 0.00 27 ALA A O 3
ATOM 2600 N N . GLY A 1 28 ? 10.564 -0.754 -6.129 1.00 0.00 28 GLY A N 3
ATOM 2601 C CA . GLY A 1 28 ? 10.681 0.231 -7.185 1.00 0.00 28 GLY A CA 3
ATOM 2602 C C . GLY A 1 28 ? 10.049 1.546 -6.773 1.00 0.00 28 GLY A C 3
ATOM 2603 O O . GLY A 1 28 ? 10.690 2.595 -6.820 1.00 0.00 28 GLY A O 3
ATOM 2607 N N . LEU A 1 29 ? 8.800 1.467 -6.339 1.00 0.00 29 LEU A N 3
ATOM 2608 C CA . LEU A 1 29 ? 8.060 2.618 -5.832 1.00 0.00 29 LEU A CA 3
ATOM 2609 C C . LEU A 1 29 ? 8.725 3.193 -4.585 1.00 0.00 29 LEU A C 3
ATOM 2610 O O . LEU A 1 29 ? 8.924 4.401 -4.474 1.00 0.00 29 LEU A O 3
ATOM 2626 N N . ILE A 1 30 ? 9.047 2.312 -3.646 1.00 0.00 30 ILE A N 3
ATOM 2627 C CA . ILE A 1 30 ? 9.721 2.679 -2.406 1.00 0.00 30 ILE A CA 3
ATOM 2628 C C . ILE A 1 30 ? 10.981 3.473 -2.686 1.00 0.00 30 ILE A C 3
ATOM 2629 O O . ILE A 1 30 ? 11.230 4.510 -2.071 1.00 0.00 30 ILE A O 3
ATOM 2645 N N . GLN A 1 31 ? 11.761 2.985 -3.630 1.00 0.00 31 GLN A N 3
ATOM 2646 C CA . GLN A 1 31 ? 12.982 3.635 -4.018 1.00 0.00 31 GLN A CA 3
ATOM 2647 C C . GLN A 1 31 ? 12.721 4.910 -4.817 1.00 0.00 31 GLN A C 3
ATOM 2648 O O . GLN A 1 31 ? 13.603 5.763 -4.931 1.00 0.00 31 GLN A O 3
ATOM 2662 N N . GLN A 1 32 ? 11.517 5.051 -5.368 1.00 0.00 32 GLN A N 3
ATOM 2663 C CA . GLN A 1 32 ? 11.152 6.285 -6.057 1.00 0.00 32 GLN A CA 3
ATOM 2664 C C . GLN A 1 32 ? 10.879 7.379 -5.042 1.00 0.00 32 GLN A C 3
ATOM 2665 O O . GLN A 1 32 ? 11.320 8.519 -5.195 1.00 0.00 32 GLN A O 3
ATOM 2679 N N . LEU A 1 33 ? 10.154 7.014 -3.998 1.00 0.00 33 LEU A N 3
ATOM 2680 C CA . LEU A 1 33 ? 9.805 7.951 -2.943 1.00 0.00 33 LEU A CA 3
ATOM 2681 C C . LEU A 1 33 ? 11.014 8.195 -2.046 1.00 0.00 33 LEU A C 3
ATOM 2682 O O . LEU A 1 33 ? 11.158 9.254 -1.435 1.00 0.00 33 LEU A O 3
ATOM 2698 N N . GLY A 1 34 ? 11.885 7.192 -1.992 1.00 0.00 34 GLY A N 3
ATOM 2699 C CA . GLY A 1 34 ? 13.058 7.252 -1.147 1.00 0.00 34 GLY A CA 3
ATOM 2700 C C . GLY A 1 34 ? 12.750 6.824 0.272 1.00 0.00 34 GLY A C 3
ATOM 2701 O O . GLY A 1 34 ? 13.298 7.368 1.231 1.00 0.00 34 GLY A O 3
ATOM 2705 N N . LEU A 1 35 ? 11.877 5.837 0.399 1.00 0.00 35 LEU A N 3
ATOM 2706 C CA . LEU A 1 35 ? 11.423 5.368 1.699 1.00 0.00 35 LEU A CA 3
ATOM 2707 C C . LEU A 1 35 ? 12.433 4.431 2.349 1.00 0.00 35 LEU A C 3
ATOM 2708 O O . LEU A 1 35 ? 12.620 3.299 1.906 1.00 0.00 35 LEU A O 3
ATOM 2724 N N . SER A 1 36 ? 13.085 4.911 3.393 1.00 0.00 36 SER A N 3
ATOM 2725 C CA . SER A 1 36 ? 13.958 4.073 4.191 1.00 0.00 36 SER A CA 3
ATOM 2726 C C . SER A 1 36 ? 13.224 3.652 5.457 1.00 0.00 36 SER A C 3
ATOM 2727 O O . SER A 1 36 ? 12.362 4.380 5.949 1.00 0.00 36 SER A O 3
ATOM 2735 N N . GLY A 1 37 ? 13.546 2.477 5.969 1.00 0.00 37 GLY A N 3
ATOM 2736 C CA . GLY A 1 37 ? 12.894 1.991 7.168 1.00 0.00 37 GLY A CA 3
ATOM 2737 C C . GLY A 1 37 ? 11.900 0.895 6.863 1.00 0.00 37 GLY A C 3
ATOM 2738 O O . GLY A 1 37 ? 11.654 0.020 7.690 1.00 0.00 37 GLY A O 3
ATOM 2742 N N . VAL A 1 38 ? 11.323 0.950 5.672 1.00 0.00 38 VAL A N 3
ATOM 2743 C CA . VAL A 1 38 ? 10.417 -0.088 5.210 1.00 0.00 38 VAL A CA 3
ATOM 2744 C C . VAL A 1 38 ? 11.215 -1.358 4.912 1.00 0.00 38 VAL A C 3
ATOM 2745 O O . VAL A 1 38 ? 11.953 -1.422 3.929 1.00 0.00 38 VAL A O 3
ATOM 2758 N N . GLY A 1 39 ? 11.067 -2.356 5.769 1.00 0.00 39 GLY A N 3
ATOM 2759 C CA . GLY A 1 39 ? 11.794 -3.597 5.607 1.00 0.00 39 GLY A CA 3
ATOM 2760 C C . GLY A 1 39 ? 11.006 -4.627 4.825 1.00 0.00 39 GLY A C 3
ATOM 2761 O O . GLY A 1 39 ? 9.908 -4.345 4.353 1.00 0.00 39 GLY A O 3
ATOM 2765 N N . ALA A 1 40 ? 11.549 -5.828 4.712 1.00 0.00 40 ALA A N 3
ATOM 2766 C CA . ALA A 1 40 ? 10.953 -6.860 3.870 1.00 0.00 40 ALA A CA 3
ATOM 2767 C C . ALA A 1 40 ? 9.683 -7.446 4.482 1.00 0.00 40 ALA A C 3
ATOM 2768 O O . ALA A 1 40 ? 8.851 -8.013 3.773 1.00 0.00 40 ALA A O 3
ATOM 2775 N N . ASN A 1 41 ? 9.533 -7.302 5.790 1.00 0.00 41 ASN A N 3
ATOM 2776 C CA . ASN A 1 41 ? 8.363 -7.828 6.489 1.00 0.00 41 ASN A CA 3
ATOM 2777 C C . ASN A 1 41 ? 7.214 -6.825 6.426 1.00 0.00 41 ASN A C 3
ATOM 2778 O O . ASN A 1 41 ? 6.077 -7.127 6.795 1.00 0.00 41 ASN A O 3
ATOM 2789 N N . VAL A 1 42 ? 7.521 -5.634 5.935 1.00 0.00 42 VAL A N 3
ATOM 2790 C CA . VAL A 1 42 ? 6.556 -4.550 5.889 1.00 0.00 42 VAL A CA 3
ATOM 2791 C C . VAL A 1 42 ? 5.590 -4.726 4.733 1.00 0.00 42 VAL A C 3
ATOM 2792 O O . VAL A 1 42 ? 5.997 -4.966 3.596 1.00 0.00 42 VAL A O 3
ATOM 2805 N N . PRO A 1 43 ? 4.295 -4.623 5.030 1.00 0.00 43 PRO A N 3
ATOM 2806 C CA . PRO A 1 43 ? 3.251 -4.688 4.026 1.00 0.00 43 PRO A CA 3
ATOM 2807 C C . PRO A 1 43 ? 3.247 -3.433 3.182 1.00 0.00 43 PRO A C 3
ATOM 2808 O O . PRO A 1 43 ? 3.492 -2.342 3.692 1.00 0.00 43 PRO A O 3
ATOM 2819 N N . VAL A 1 44 ? 2.980 -3.576 1.904 1.00 0.00 44 VAL A N 3
ATOM 2820 C CA . VAL A 1 44 ? 2.905 -2.430 1.021 1.00 0.00 44 VAL A CA 3
ATOM 2821 C C . VAL A 1 44 ? 1.793 -2.615 0.013 1.00 0.00 44 VAL A C 3
ATOM 2822 O O . VAL A 1 44 ? 1.360 -3.740 -0.258 1.00 0.00 44 VAL A O 3
ATOM 2835 N N . GLY A 1 45 ? 1.323 -1.517 -0.529 1.00 0.00 45 GLY A N 3
ATOM 2836 C CA . GLY A 1 45 ? 0.304 -1.587 -1.536 1.00 0.00 45 GLY A CA 3
ATOM 2837 C C . GLY A 1 45 ? 0.775 -1.031 -2.851 1.00 0.00 45 GLY A C 3
ATOM 2838 O O . GLY A 1 45 ? 1.229 0.111 -2.935 1.00 0.00 45 GLY A O 3
ATOM 2842 N N . ILE A 1 46 ? 0.686 -1.859 -3.866 1.00 0.00 46 ILE A N 3
ATOM 2843 C CA . ILE A 1 46 ? 1.115 -1.512 -5.205 1.00 0.00 46 ILE A CA 3
ATOM 2844 C C . ILE A 1 46 ? -0.038 -0.853 -5.946 1.00 0.00 46 ILE A C 3
ATOM 2845 O O . ILE A 1 46 ? -1.098 -1.462 -6.093 1.00 0.00 46 ILE A O 3
ATOM 2861 N N . ASN A 1 47 ? 0.161 0.383 -6.388 1.00 0.00 47 ASN A N 3
ATOM 2862 C CA . ASN A 1 47 ? -0.834 1.083 -7.200 1.00 0.00 47 ASN A CA 3
ATOM 2863 C C . ASN A 1 47 ? -2.135 1.256 -6.422 1.00 0.00 47 ASN A C 3
ATOM 2864 O O . ASN A 1 47 ? -3.194 0.788 -6.843 1.00 0.00 47 ASN A O 3
ATOM 2875 N N . CYS A 1 48 ? -2.053 1.898 -5.273 1.00 0.00 48 CYS A N 3
ATOM 2876 C CA . CYS A 1 48 ? -3.229 2.100 -4.451 1.00 0.00 48 CYS A CA 3
ATOM 2877 C C . CYS A 1 48 ? -3.837 3.474 -4.674 1.00 0.00 48 CYS A C 3
ATOM 2878 O O . CYS A 1 48 ? -3.130 4.480 -4.756 1.00 0.00 48 CYS A O 3
ATOM 2885 N N . ASN A 1 49 ? -5.150 3.491 -4.805 1.00 0.00 49 ASN A N 3
ATOM 2886 C CA . ASN A 1 49 ? -5.915 4.726 -4.844 1.00 0.00 49 ASN A CA 3
ATOM 2887 C C . ASN A 1 49 ? -6.993 4.673 -3.781 1.00 0.00 49 ASN A C 3
ATOM 2888 O O . ASN A 1 49 ? -7.524 3.605 -3.482 1.00 0.00 49 ASN A O 3
ATOM 2899 N N . PRO A 1 50 ? -7.320 5.820 -3.191 1.00 0.00 50 PRO A N 3
ATOM 2900 C CA . PRO A 1 50 ? -8.295 5.906 -2.108 1.00 0.00 50 PRO A CA 3
ATOM 2901 C C . PRO A 1 50 ? -9.698 5.611 -2.611 1.00 0.00 50 PRO A C 3
ATOM 2902 O O . PRO A 1 50 ? -10.166 6.236 -3.568 1.00 0.00 50 PRO A O 3
ATOM 2913 N N . ILE A 1 51 ? -10.359 4.651 -1.984 1.00 0.00 51 ILE A N 3
ATOM 2914 C CA . ILE A 1 51 ? -11.685 4.256 -2.417 1.00 0.00 51 ILE A CA 3
ATOM 2915 C C . ILE A 1 51 ? -12.705 5.241 -1.881 1.00 0.00 51 ILE A C 3
ATOM 2916 O O . ILE A 1 51 ? -13.298 5.031 -0.824 1.00 0.00 51 ILE A O 3
ATOM 2932 N N . THR A 1 52 ? -12.909 6.316 -2.609 1.00 0.00 52 THR A N 3
ATOM 2933 C CA . THR A 1 52 ? -13.828 7.345 -2.178 1.00 0.00 52 THR A CA 3
ATOM 2934 C C . THR A 1 52 ? -14.930 7.553 -3.207 1.00 0.00 52 THR A C 3
ATOM 2935 O O . THR A 1 52 ? -15.572 8.605 -3.253 1.00 0.00 52 THR A O 3
ATOM 2946 N N . GLY A 1 53 ? -15.145 6.532 -4.030 1.00 0.00 53 GLY A N 3
ATOM 2947 C CA . GLY A 1 53 ? -16.150 6.605 -5.068 1.00 0.00 53 GLY A CA 3
ATOM 2948 C C . GLY A 1 53 ? -17.549 6.369 -4.543 1.00 0.00 53 GLY A C 3
ATOM 2949 O O . GLY A 1 53 ? -18.111 5.287 -4.714 1.00 0.00 53 GLY A O 3
ATOM 2953 N N . ILE A 1 54 ? -18.103 7.380 -3.893 1.00 0.00 54 ILE A N 3
ATOM 2954 C CA . ILE A 1 54 ? -19.466 7.319 -3.396 1.00 0.00 54 ILE A CA 3
ATOM 2955 C C . ILE A 1 54 ? -20.366 8.229 -4.221 1.00 0.00 54 ILE A C 3
ATOM 2956 O O . ILE A 1 54 ? -20.014 9.374 -4.504 1.00 0.00 54 ILE A O 3
ATOM 2972 N N . GLY A 1 55 ? -21.518 7.711 -4.609 1.00 0.00 55 GLY A N 3
ATOM 2973 C CA . GLY A 1 55 ? -22.456 8.489 -5.387 1.00 0.00 55 GLY A CA 3
ATOM 2974 C C . GLY A 1 55 ? -23.235 7.619 -6.347 1.00 0.00 55 GLY A C 3
ATOM 2975 O O . GLY A 1 55 ? -24.431 7.400 -6.163 1.00 0.00 55 GLY A O 3
ATOM 2979 N N . ALA A 1 56 ? -22.554 7.107 -7.364 1.00 0.00 56 ALA A N 3
ATOM 2980 C CA . ALA A 1 56 ? -23.162 6.150 -8.276 1.00 0.00 56 ALA A CA 3
ATOM 2981 C C . ALA A 1 56 ? -23.351 4.828 -7.552 1.00 0.00 56 ALA A C 3
ATOM 2982 O O . ALA A 1 56 ? -24.309 4.094 -7.795 1.00 0.00 56 ALA A O 3
ATOM 2989 N N . GLY A 1 57 ? -22.422 4.542 -6.655 1.00 0.00 57 GLY A N 3
ATOM 2990 C CA . GLY A 1 57 ? -22.546 3.395 -5.786 1.00 0.00 57 GLY A CA 3
ATOM 2991 C C . GLY A 1 57 ? -22.453 3.806 -4.334 1.00 0.00 57 GLY A C 3
ATOM 2992 O O . GLY A 1 57 ? -21.613 4.635 -3.978 1.00 0.00 57 GLY A O 3
ATOM 2996 N N . SER A 1 58 ? -23.325 3.260 -3.502 1.00 0.00 58 SER A N 3
ATOM 2997 C CA . SER A 1 58 ? -23.322 3.578 -2.082 1.00 0.00 58 SER A CA 3
ATOM 2998 C C . SER A 1 58 ? -22.169 2.864 -1.385 1.00 0.00 58 SER A C 3
ATOM 2999 O O . SER A 1 58 ? -21.490 3.432 -0.527 1.00 0.00 58 SER A O 3
ATOM 3007 N N . GLY A 1 59 ? -21.952 1.615 -1.772 1.00 0.00 59 GLY A N 3
ATOM 3008 C CA . GLY A 1 59 ? -20.855 0.852 -1.227 1.00 0.00 59 GLY A CA 3
ATOM 3009 C C . GLY A 1 59 ? -19.638 0.936 -2.119 1.00 0.00 59 GLY A C 3
ATOM 3010 O O . GLY A 1 59 ? -19.561 0.243 -3.137 1.00 0.00 59 GLY A O 3
ATOM 3014 N N . SER A 1 60 ? -18.704 1.804 -1.749 1.00 0.00 60 SER A N 3
ATOM 3015 C CA . SER A 1 60 ? -17.494 2.019 -2.529 1.00 0.00 60 SER A CA 3
ATOM 3016 C C . SER A 1 60 ? -16.738 0.708 -2.746 1.00 0.00 60 SER A C 3
ATOM 3017 O O . SER A 1 60 ? -16.497 -0.050 -1.801 1.00 0.00 60 SER A O 3
ATOM 3025 N N . SER A 1 61 ? -16.379 0.442 -3.992 1.00 0.00 61 SER A N 3
ATOM 3026 C CA . SER A 1 61 ? -15.769 -0.824 -4.358 1.00 0.00 61 SER A CA 3
ATOM 3027 C C . SER A 1 61 ? -14.335 -0.627 -4.833 1.00 0.00 61 SER A C 3
ATOM 3028 O O . SER A 1 61 ? -13.982 0.424 -5.367 1.00 0.00 61 SER A O 3
ATOM 3036 N N . CYS A 1 62 ? -13.517 -1.647 -4.627 1.00 0.00 62 CYS A N 3
ATOM 3037 C CA . CYS A 1 62 ? -12.133 -1.631 -5.065 1.00 0.00 62 CYS A CA 3
ATOM 3038 C C . CYS A 1 62 ? -11.980 -2.453 -6.340 1.00 0.00 62 CYS A C 3
ATOM 3039 O O . CYS A 1 62 ? -12.522 -3.555 -6.446 1.00 0.00 62 CYS A O 3
ATOM 3046 N N . ASN A 1 63 ? -11.248 -1.904 -7.305 1.00 0.00 63 ASN A N 3
ATOM 3047 C CA . ASN A 1 63 ? -11.037 -2.559 -8.593 1.00 0.00 63 ASN A CA 3
ATOM 3048 C C . ASN A 1 63 ? -10.119 -3.765 -8.477 1.00 0.00 63 ASN A C 3
ATOM 3049 O O . ASN A 1 63 ? -10.058 -4.586 -9.390 1.00 0.00 63 ASN A O 3
ATOM 3060 N N . ALA A 1 64 ? -9.397 -3.871 -7.373 1.00 0.00 64 ALA A N 3
ATOM 3061 C CA . ALA A 1 64 ? -8.440 -4.950 -7.219 1.00 0.00 64 ALA A CA 3
ATOM 3062 C C . ALA A 1 64 ? -8.361 -5.446 -5.774 1.00 0.00 64 ALA A C 3
ATOM 3063 O O . ALA A 1 64 ? -9.157 -6.289 -5.361 1.00 0.00 64 ALA A O 3
ATOM 3070 N N . ASN A 1 65 ? -7.414 -4.921 -5.005 1.00 0.00 65 ASN A N 3
ATOM 3071 C CA . ASN A 1 65 ? -7.219 -5.360 -3.626 1.00 0.00 65 ASN A CA 3
ATOM 3072 C C . ASN A 1 65 ? -7.250 -4.185 -2.662 1.00 0.00 65 ASN A C 3
ATOM 3073 O O . ASN A 1 65 ? -6.367 -3.332 -2.672 1.00 0.00 65 ASN A O 3
ATOM 3084 N N . PRO A 1 66 ? -8.267 -4.145 -1.809 1.00 0.00 66 PRO A N 3
ATOM 3085 C CA . PRO A 1 66 ? -8.436 -3.088 -0.818 1.00 0.00 66 PRO A CA 3
ATOM 3086 C C . PRO A 1 66 ? -7.521 -3.281 0.385 1.00 0.00 66 PRO A C 3
ATOM 3087 O O . PRO A 1 66 ? -7.261 -4.412 0.803 1.00 0.00 66 PRO A O 3
ATOM 3098 N N . ALA A 1 67 ? -7.039 -2.178 0.937 1.00 0.00 67 ALA A N 3
ATOM 3099 C CA . ALA A 1 67 ? -6.115 -2.227 2.054 1.00 0.00 67 ALA A CA 3
ATOM 3100 C C . ALA A 1 67 ? -6.255 -1.009 2.950 1.00 0.00 67 ALA A C 3
ATOM 3101 O O . ALA A 1 67 ? -6.652 0.067 2.499 1.00 0.00 67 ALA A O 3
ATOM 3108 N N . CYS A 1 68 ? -5.943 -1.193 4.222 1.00 0.00 68 CYS A N 3
ATOM 3109 C CA . CYS A 1 68 ? -5.793 -0.074 5.133 1.00 0.00 68 CYS A CA 3
ATOM 3110 C C . CYS A 1 68 ? -4.319 0.159 5.374 1.00 0.00 68 CYS A C 3
ATOM 3111 O O . CYS A 1 68 ? -3.663 -0.613 6.073 1.00 0.00 68 CYS A O 3
ATOM 3118 N N . CYS A 1 69 ? -3.787 1.190 4.760 1.00 0.00 69 CYS A N 3
ATOM 3119 C CA . CYS A 1 69 ? -2.377 1.473 4.870 1.00 0.00 69 CYS A CA 3
ATOM 3120 C C . CYS A 1 69 ? -2.133 2.574 5.888 1.00 0.00 69 CYS A C 3
ATOM 3121 O O . CYS A 1 69 ? -2.996 3.423 6.117 1.00 0.00 69 CYS A O 3
ATOM 3128 N N . ASP A 1 70 ? -0.956 2.549 6.496 1.00 0.00 70 ASP A N 3
ATOM 3129 C CA . ASP A 1 70 ? -0.571 3.563 7.467 1.00 0.00 70 ASP A CA 3
ATOM 3130 C C . ASP A 1 70 ? -0.303 4.879 6.746 1.00 0.00 70 ASP A C 3
ATOM 3131 O O . ASP A 1 70 ? -0.760 5.941 7.164 1.00 0.00 70 ASP A O 3
ATOM 3140 N N . ASN A 1 71 ? 0.434 4.784 5.646 1.00 0.00 71 ASN A N 3
ATOM 3141 C CA . ASN A 1 71 ? 0.676 5.922 4.760 1.00 0.00 71 ASN A CA 3
ATOM 3142 C C . ASN A 1 71 ? 0.709 5.429 3.325 1.00 0.00 71 ASN A C 3
ATOM 3143 O O . ASN A 1 71 ? 1.179 4.330 3.068 1.00 0.00 71 ASN A O 3
ATOM 3154 N N . VAL A 1 72 ? 0.195 6.215 2.398 1.00 0.00 72 VAL A N 3
ATOM 3155 C CA . VAL A 1 72 ? 0.299 5.878 0.986 1.00 0.00 72 VAL A CA 3
ATOM 3156 C C . VAL A 1 72 ? 0.536 7.132 0.161 1.00 0.00 72 VAL A C 3
ATOM 3157 O O . VAL A 1 72 ? -0.040 8.189 0.421 1.00 0.00 72 VAL A O 3
ATOM 3170 N N . TYR A 1 73 ? 1.408 6.999 -0.821 1.00 0.00 73 TYR A N 3
ATOM 3171 C CA . TYR A 1 73 ? 1.895 8.126 -1.584 1.00 0.00 73 TYR A CA 3
ATOM 3172 C C . TYR A 1 73 ? 1.244 8.141 -2.960 1.00 0.00 73 TYR A C 3
ATOM 3173 O O . TYR A 1 73 ? 0.731 7.125 -3.420 1.00 0.00 73 TYR A O 3
ATOM 3191 N N . THR A 1 74 ? 1.271 9.304 -3.599 1.00 0.00 74 THR A N 3
ATOM 3192 C CA . THR A 1 74 ? 0.487 9.565 -4.804 1.00 0.00 74 THR A CA 3
ATOM 3193 C C . THR A 1 74 ? 0.930 8.720 -6.000 1.00 0.00 74 THR A C 3
ATOM 3194 O O . THR A 1 74 ? 0.173 8.556 -6.958 1.00 0.00 74 THR A O 3
ATOM 3205 N N . ASN A 1 75 ? 2.139 8.172 -5.945 1.00 0.00 75 ASN A N 3
ATOM 3206 C CA . ASN A 1 75 ? 2.577 7.217 -6.965 1.00 0.00 75 ASN A CA 3
ATOM 3207 C C . ASN A 1 75 ? 1.749 5.946 -6.842 1.00 0.00 75 ASN A C 3
ATOM 3208 O O . ASN A 1 75 ? 1.688 5.123 -7.758 1.00 0.00 75 ASN A O 3
ATOM 3219 N N . GLY A 1 76 ? 1.121 5.806 -5.689 1.00 0.00 76 GLY A N 3
ATOM 3220 C CA . GLY A 1 76 ? 0.275 4.680 -5.420 1.00 0.00 76 GLY A CA 3
ATOM 3221 C C . GLY A 1 76 ? 0.949 3.660 -4.527 1.00 0.00 76 GLY A C 3
ATOM 3222 O O . GLY A 1 76 ? 0.506 2.517 -4.456 1.00 0.00 76 GLY A O 3
ATOM 3226 N N . LEU A 1 77 ? 2.025 4.057 -3.849 1.00 0.00 77 LEU A N 3
ATOM 3227 C CA . LEU A 1 77 ? 2.728 3.146 -2.965 1.00 0.00 77 LEU A CA 3
ATOM 3228 C C . LEU A 1 77 ? 2.237 3.335 -1.541 1.00 0.00 77 LEU A C 3
ATOM 3229 O O . LEU A 1 77 ? 2.341 4.425 -0.980 1.00 0.00 77 LEU A O 3
ATOM 3245 N N . GLY A 1 78 ? 1.685 2.281 -0.976 1.00 0.00 78 GLY A N 3
ATOM 3246 C CA . GLY A 1 78 ? 1.246 2.331 0.395 1.00 0.00 78 GLY A CA 3
ATOM 3247 C C . GLY A 1 78 ? 2.150 1.538 1.307 1.00 0.00 78 GLY A C 3
ATOM 3248 O O . GLY A 1 78 ? 2.738 0.543 0.894 1.00 0.00 78 GLY A O 3
ATOM 3252 N N . VAL A 1 79 ? 2.267 1.989 2.540 1.00 0.00 79 VAL A N 3
ATOM 3253 C CA . VAL A 1 79 ? 3.081 1.324 3.537 1.00 0.00 79 VAL A CA 3
ATOM 3254 C C . VAL A 1 79 ? 2.180 0.777 4.638 1.00 0.00 79 VAL A C 3
ATOM 3255 O O . VAL A 1 79 ? 1.185 1.411 5.008 1.00 0.00 79 VAL A O 3
ATOM 3268 N N . GLN A 1 80 ? 2.509 -0.413 5.122 1.00 0.00 80 GLN A N 3
ATOM 3269 C CA . GLN A 1 80 ? 1.730 -1.076 6.160 1.00 0.00 80 GLN A CA 3
ATOM 3270 C C . GLN A 1 80 ? 0.299 -1.296 5.684 1.00 0.00 80 GLN A C 3
ATOM 3271 O O . GLN A 1 80 ? -0.664 -0.975 6.378 1.00 0.00 80 GLN A O 3
ATOM 3285 N N . CYS A 1 81 ? 0.180 -1.834 4.485 1.00 0.00 81 CYS A N 3
ATOM 3286 C CA . CYS A 1 81 ? -1.123 -2.070 3.876 1.00 0.00 81 CYS A CA 3
ATOM 3287 C C . CYS A 1 81 ? -1.652 -3.443 4.240 1.00 0.00 81 CYS A C 3
ATOM 3288 O O . CYS A 1 81 ? -1.109 -4.462 3.813 1.00 0.00 81 CYS A O 3
ATOM 3295 N N . ASN A 1 82 ? -2.707 -3.470 5.033 1.00 0.00 82 ASN A N 3
ATOM 3296 C CA . ASN A 1 82 ? -3.346 -4.739 5.375 1.00 0.00 82 ASN A CA 3
ATOM 3297 C C . ASN A 1 82 ? -4.594 -4.961 4.525 1.00 0.00 82 ASN A C 3
ATOM 3298 O O . ASN A 1 82 ? -5.403 -4.049 4.355 1.00 0.00 82 ASN A O 3
ATOM 3309 N N . PRO A 1 83 ? -4.754 -6.181 3.979 1.00 0.00 83 PRO A N 3
ATOM 3310 C CA . PRO A 1 83 ? -5.838 -6.513 3.041 1.00 0.00 83 PRO A CA 3
ATOM 3311 C C . PRO A 1 83 ? -7.222 -6.458 3.678 1.00 0.00 83 PRO A C 3
ATOM 3312 O O . PRO A 1 83 ? -7.409 -6.862 4.827 1.00 0.00 83 PRO A O 3
ATOM 3323 N N . ILE A 1 84 ? -8.186 -5.965 2.916 1.00 0.00 84 ILE A N 3
ATOM 3324 C CA . ILE A 1 84 ? -9.562 -5.866 3.378 1.00 0.00 84 ILE A CA 3
ATOM 3325 C C . ILE A 1 84 ? -10.434 -6.891 2.678 1.00 0.00 84 ILE A C 3
ATOM 3326 O O . ILE A 1 84 ? -10.211 -7.232 1.514 1.00 0.00 84 ILE A O 3
ATOM 3342 N N . ASN A 1 85 ? -11.414 -7.381 3.401 1.00 0.00 85 ASN A N 3
ATOM 3343 C CA . ASN A 1 85 ? -12.407 -8.276 2.848 1.00 0.00 85 ASN A CA 3
ATOM 3344 C C . ASN A 1 85 ? -13.526 -7.461 2.219 1.00 0.00 85 ASN A C 3
ATOM 3345 O O . ASN A 1 85 ? -14.190 -6.673 2.893 1.00 0.00 85 ASN A O 3
ATOM 3356 N N . VAL A 1 86 ? -13.712 -7.630 0.924 1.00 0.00 86 VAL A N 3
ATOM 3357 C CA . VAL A 1 86 ? -14.752 -6.926 0.205 1.00 0.00 86 VAL A CA 3
ATOM 3358 C C . VAL A 1 86 ? -15.578 -7.918 -0.599 1.00 0.00 86 VAL A C 3
ATOM 3359 O O . VAL A 1 86 ? -15.247 -8.244 -1.739 1.00 0.00 86 VAL A O 3
ATOM 3372 N N . ASN A 1 87 ? -16.620 -8.437 0.044 1.00 0.00 87 ASN A N 3
ATOM 3373 C CA . ASN A 1 87 ? -17.512 -9.446 -0.545 1.00 0.00 87 ASN A CA 3
ATOM 3374 C C . ASN A 1 87 ? -16.860 -10.831 -0.515 1.00 0.00 87 ASN A C 3
ATOM 3375 O O . ASN A 1 87 ? -17.548 -11.850 -0.550 1.00 0.00 87 ASN A O 3
ATOM 3386 N N . LEU A 1 88 ? -15.533 -10.844 -0.403 1.00 0.00 88 LEU A N 3
ATOM 3387 C CA . LEU A 1 88 ? -14.741 -12.064 -0.366 1.00 0.00 88 LEU A CA 3
ATOM 3388 C C . LEU A 1 88 ? -14.869 -12.827 -1.680 1.00 0.00 88 LEU A C 3
ATOM 3389 O O . LEU A 1 88 ? -15.746 -13.709 -1.791 1.00 0.00 88 LEU A O 3
ATOM 3406 N N . GLY A 1 1 ? -10.790 12.285 3.695 1.00 0.00 1 GLY A N 4
ATOM 3407 C CA . GLY A 1 1 ? -11.210 11.338 2.632 1.00 0.00 1 GLY A CA 4
ATOM 3408 C C . GLY A 1 1 ? -12.381 10.478 3.056 1.00 0.00 1 GLY A C 4
ATOM 3409 O O . GLY A 1 1 ? -12.199 9.448 3.704 1.00 0.00 1 GLY A O 4
ATOM 3415 N N . SER A 1 2 ? -13.581 10.896 2.687 1.00 0.00 2 SER A N 4
ATOM 3416 C CA . SER A 1 2 ? -14.784 10.168 3.046 1.00 0.00 2 SER A CA 4
ATOM 3417 C C . SER A 1 2 ? -15.142 9.165 1.954 1.00 0.00 2 SER A C 4
ATOM 3418 O O . SER A 1 2 ? -15.009 9.458 0.764 1.00 0.00 2 SER A O 4
ATOM 3426 N N . GLY A 1 3 ? -15.581 7.984 2.360 1.00 0.00 3 GLY A N 4
ATOM 3427 C CA . GLY A 1 3 ? -15.952 6.963 1.406 1.00 0.00 3 GLY A CA 4
ATOM 3428 C C . GLY A 1 3 ? -16.334 5.667 2.082 1.00 0.00 3 GLY A C 4
ATOM 3429 O O . GLY A 1 3 ? -17.411 5.123 1.839 1.00 0.00 3 GLY A O 4
ATOM 3433 N N . SER A 1 4 ? -15.457 5.175 2.941 1.00 0.00 4 SER A N 4
ATOM 3434 C CA . SER A 1 4 ? -15.699 3.927 3.643 1.00 0.00 4 SER A CA 4
ATOM 3435 C C . SER A 1 4 ? -15.264 4.033 5.098 1.00 0.00 4 SER A C 4
ATOM 3436 O O . SER A 1 4 ? -14.360 4.799 5.434 1.00 0.00 4 SER A O 4
ATOM 3444 N N . SER A 1 5 ? -15.924 3.268 5.956 1.00 0.00 5 SER A N 4
ATOM 3445 C CA . SER A 1 5 ? -15.596 3.241 7.372 1.00 0.00 5 SER A CA 4
ATOM 3446 C C . SER A 1 5 ? -14.449 2.280 7.636 1.00 0.00 5 SER A C 4
ATOM 3447 O O . SER A 1 5 ? -13.907 2.234 8.742 1.00 0.00 5 SER A O 4
ATOM 3455 N N . GLN A 1 6 ? -14.082 1.517 6.615 1.00 0.00 6 GLN A N 4
ATOM 3456 C CA . GLN A 1 6 ? -13.016 0.538 6.741 1.00 0.00 6 GLN A CA 4
ATOM 3457 C C . GLN A 1 6 ? -11.671 1.224 6.941 1.00 0.00 6 GLN A C 4
ATOM 3458 O O . GLN A 1 6 ? -11.529 2.416 6.659 1.00 0.00 6 GLN A O 4
ATOM 3472 N N . CYS A 1 7 ? -10.699 0.454 7.422 1.00 0.00 7 CYS A N 4
ATOM 3473 C CA . CYS A 1 7 ? -9.353 0.939 7.704 1.00 0.00 7 CYS A CA 4
ATOM 3474 C C . CYS A 1 7 ? -9.325 1.829 8.945 1.00 0.00 7 CYS A C 4
ATOM 3475 O O . CYS A 1 7 ? -9.923 2.905 8.981 1.00 0.00 7 CYS A O 4
ATOM 3482 N N . ASN A 1 8 ? -8.622 1.366 9.966 1.00 0.00 8 ASN A N 4
ATOM 3483 C CA . ASN A 1 8 ? -8.498 2.112 11.211 1.00 0.00 8 ASN A CA 4
ATOM 3484 C C . ASN A 1 8 ? -7.296 3.056 11.159 1.00 0.00 8 ASN A C 4
ATOM 3485 O O . ASN A 1 8 ? -7.204 4.009 11.934 1.00 0.00 8 ASN A O 4
ATOM 3496 N N . ALA A 1 9 ? -6.390 2.803 10.222 1.00 0.00 9 ALA A N 4
ATOM 3497 C CA . ALA A 1 9 ? -5.168 3.592 10.103 1.00 0.00 9 ALA A CA 4
ATOM 3498 C C . ALA A 1 9 ? -5.350 4.764 9.143 1.00 0.00 9 ALA A C 4
ATOM 3499 O O . ALA A 1 9 ? -4.407 5.507 8.869 1.00 0.00 9 ALA A O 4
ATOM 3506 N N . GLY A 1 10 ? -6.560 4.926 8.628 1.00 0.00 10 GLY A N 4
ATOM 3507 C CA . GLY A 1 10 ? -6.842 6.028 7.731 1.00 0.00 10 GLY A CA 4
ATOM 3508 C C . GLY A 1 10 ? -7.961 5.709 6.763 1.00 0.00 10 GLY A C 4
ATOM 3509 O O . GLY A 1 10 ? -8.938 5.063 7.141 1.00 0.00 10 GLY A O 4
ATOM 3513 N N . PRO A 1 11 ? -7.851 6.157 5.506 1.00 0.00 11 PRO A N 4
ATOM 3514 C CA . PRO A 1 11 ? -8.860 5.907 4.482 1.00 0.00 11 PRO A CA 4
ATOM 3515 C C . PRO A 1 11 ? -8.640 4.583 3.751 1.00 0.00 11 PRO A C 4
ATOM 3516 O O . PRO A 1 11 ? -7.594 3.942 3.885 1.00 0.00 11 PRO A O 4
ATOM 3527 N N . VAL A 1 12 ? -9.635 4.190 2.972 1.00 0.00 12 VAL A N 4
ATOM 3528 C CA . VAL A 1 12 ? -9.578 2.953 2.205 1.00 0.00 12 VAL A CA 4
ATOM 3529 C C . VAL A 1 12 ? -8.781 3.136 0.924 1.00 0.00 12 VAL A C 4
ATOM 3530 O O . VAL A 1 12 ? -8.955 4.123 0.211 1.00 0.00 12 VAL A O 4
ATOM 3543 N N . GLN A 1 13 ? -7.909 2.187 0.630 1.00 0.00 13 GLN A N 4
ATOM 3544 C CA . GLN A 1 13 ? -7.123 2.237 -0.594 1.00 0.00 13 GLN A CA 4
ATOM 3545 C C . GLN A 1 13 ? -7.511 1.105 -1.528 1.00 0.00 13 GLN A C 4
ATOM 3546 O O . GLN A 1 13 ? -7.840 0.002 -1.089 1.00 0.00 13 GLN A O 4
ATOM 3560 N N . CYS A 1 14 ? -7.489 1.394 -2.813 1.00 0.00 14 CYS A N 4
ATOM 3561 C CA . CYS A 1 14 ? -7.711 0.387 -3.837 1.00 0.00 14 CYS A CA 4
ATOM 3562 C C . CYS A 1 14 ? -6.400 0.124 -4.553 1.00 0.00 14 CYS A C 4
ATOM 3563 O O . CYS A 1 14 ? -5.876 0.995 -5.248 1.00 0.00 14 CYS A O 4
ATOM 3570 N N . CYS A 1 15 ? -5.867 -1.067 -4.353 1.00 0.00 15 CYS A N 4
ATOM 3571 C CA . CYS A 1 15 ? -4.528 -1.395 -4.800 1.00 0.00 15 CYS A CA 4
ATOM 3572 C C . CYS A 1 15 ? -4.545 -2.528 -5.812 1.00 0.00 15 CYS A C 4
ATOM 3573 O O . CYS A 1 15 ? -5.316 -3.480 -5.689 1.00 0.00 15 CYS A O 4
ATOM 3580 N N . ASN A 1 16 ? -3.681 -2.406 -6.811 1.00 0.00 16 ASN A N 4
ATOM 3581 C CA . ASN A 1 16 ? -3.521 -3.429 -7.839 1.00 0.00 16 ASN A CA 4
ATOM 3582 C C . ASN A 1 16 ? -2.956 -4.706 -7.229 1.00 0.00 16 ASN A C 4
ATOM 3583 O O . ASN A 1 16 ? -3.429 -5.808 -7.500 1.00 0.00 16 ASN A O 4
ATOM 3594 N N . THR A 1 17 ? -1.941 -4.546 -6.395 1.00 0.00 17 THR A N 4
ATOM 3595 C CA . THR A 1 17 ? -1.279 -5.679 -5.776 1.00 0.00 17 THR A CA 4
ATOM 3596 C C . THR A 1 17 ? -0.941 -5.384 -4.319 1.00 0.00 17 THR A C 4
ATOM 3597 O O . THR A 1 17 ? -0.287 -4.390 -4.016 1.00 0.00 17 THR A O 4
ATOM 3608 N N . LEU A 1 18 ? -1.417 -6.229 -3.420 1.00 0.00 18 LEU A N 4
ATOM 3609 C CA . LEU A 1 18 ? -1.010 -6.147 -2.028 1.00 0.00 18 LEU A CA 4
ATOM 3610 C C . LEU A 1 18 ? 0.086 -7.155 -1.774 1.00 0.00 18 LEU A C 4
ATOM 3611 O O . LEU A 1 18 ? -0.147 -8.363 -1.763 1.00 0.00 18 LEU A O 4
ATOM 3627 N N . THR A 1 19 ? 1.278 -6.650 -1.592 1.00 0.00 19 THR A N 4
ATOM 3628 C CA . THR A 1 19 ? 2.441 -7.491 -1.409 1.00 0.00 19 THR A CA 4
ATOM 3629 C C . THR A 1 19 ? 3.373 -6.850 -0.383 1.00 0.00 19 THR A C 4
ATOM 3630 O O . THR A 1 19 ? 3.024 -5.834 0.220 1.00 0.00 19 THR A O 4
ATOM 3641 N N . SER A 1 20 ? 4.531 -7.442 -0.161 1.00 0.00 20 SER A N 4
ATOM 3642 C CA . SER A 1 20 ? 5.461 -6.936 0.828 1.00 0.00 20 SER A CA 4
ATOM 3643 C C . SER A 1 20 ? 6.481 -6.016 0.173 1.00 0.00 20 SER A C 4
ATOM 3644 O O . SER A 1 20 ? 6.629 -5.999 -1.051 1.00 0.00 20 SER A O 4
ATOM 3652 N N . ALA A 1 21 ? 7.188 -5.253 0.998 1.00 0.00 21 ALA A N 4
ATOM 3653 C CA . ALA A 1 21 ? 8.186 -4.307 0.519 1.00 0.00 21 ALA A CA 4
ATOM 3654 C C . ALA A 1 21 ? 9.402 -5.016 -0.069 1.00 0.00 21 ALA A C 4
ATOM 3655 O O . ALA A 1 21 ? 10.345 -4.375 -0.525 1.00 0.00 21 ALA A O 4
ATOM 3662 N N . SER A 1 22 ? 9.372 -6.340 -0.048 1.00 0.00 22 SER A N 4
ATOM 3663 C CA . SER A 1 22 ? 10.430 -7.135 -0.636 1.00 0.00 22 SER A CA 4
ATOM 3664 C C . SER A 1 22 ? 10.144 -7.365 -2.116 1.00 0.00 22 SER A C 4
ATOM 3665 O O . SER A 1 22 ? 10.997 -7.848 -2.862 1.00 0.00 22 SER A O 4
ATOM 3673 N N . ASN A 1 23 ? 8.935 -7.015 -2.535 1.00 0.00 23 ASN A N 4
ATOM 3674 C CA . ASN A 1 23 ? 8.536 -7.169 -3.923 1.00 0.00 23 ASN A CA 4
ATOM 3675 C C . ASN A 1 23 ? 9.224 -6.111 -4.773 1.00 0.00 23 ASN A C 4
ATOM 3676 O O . ASN A 1 23 ? 9.325 -4.949 -4.374 1.00 0.00 23 ASN A O 4
ATOM 3687 N N . SER A 1 24 ? 9.693 -6.527 -5.944 1.00 0.00 24 SER A N 4
ATOM 3688 C CA . SER A 1 24 ? 10.415 -5.646 -6.849 1.00 0.00 24 SER A CA 4
ATOM 3689 C C . SER A 1 24 ? 9.541 -4.466 -7.271 1.00 0.00 24 SER A C 4
ATOM 3690 O O . SER A 1 24 ? 10.048 -3.375 -7.543 1.00 0.00 24 SER A O 4
ATOM 3698 N N . GLN A 1 25 ? 8.230 -4.685 -7.311 1.00 0.00 25 GLN A N 4
ATOM 3699 C CA . GLN A 1 25 ? 7.288 -3.632 -7.631 1.00 0.00 25 GLN A CA 4
ATOM 3700 C C . GLN A 1 25 ? 7.292 -2.582 -6.533 1.00 0.00 25 GLN A C 4
ATOM 3701 O O . GLN A 1 25 ? 7.351 -1.382 -6.799 1.00 0.00 25 GLN A O 4
ATOM 3715 N N . ALA A 1 26 ? 7.240 -3.056 -5.297 1.00 0.00 26 ALA A N 4
ATOM 3716 C CA . ALA A 1 26 ? 7.165 -2.184 -4.142 1.00 0.00 26 ALA A CA 4
ATOM 3717 C C . ALA A 1 26 ? 8.450 -1.405 -3.951 1.00 0.00 26 ALA A C 4
ATOM 3718 O O . ALA A 1 26 ? 8.423 -0.185 -3.884 1.00 0.00 26 ALA A O 4
ATOM 3725 N N . ALA A 1 27 ? 9.572 -2.110 -3.875 1.00 0.00 27 ALA A N 4
ATOM 3726 C CA . ALA A 1 27 ? 10.856 -1.479 -3.581 1.00 0.00 27 ALA A CA 4
ATOM 3727 C C . ALA A 1 27 ? 11.233 -0.451 -4.636 1.00 0.00 27 ALA A C 4
ATOM 3728 O O . ALA A 1 27 ? 11.845 0.562 -4.315 1.00 0.00 27 ALA A O 4
ATOM 3735 N N . GLY A 1 28 ? 10.862 -0.704 -5.887 1.00 0.00 28 GLY A N 4
ATOM 3736 C CA . GLY A 1 28 ? 11.088 0.281 -6.930 1.00 0.00 28 GLY A CA 4
ATOM 3737 C C . GLY A 1 28 ? 10.395 1.587 -6.604 1.00 0.00 28 GLY A C 4
ATOM 3738 O O . GLY A 1 28 ? 10.972 2.663 -6.735 1.00 0.00 28 GLY A O 4
ATOM 3742 N N . LEU A 1 29 ? 9.156 1.471 -6.152 1.00 0.00 29 LEU A N 4
ATOM 3743 C CA . LEU A 1 29 ? 8.366 2.611 -5.711 1.00 0.00 29 LEU A CA 4
ATOM 3744 C C . LEU A 1 29 ? 8.932 3.200 -4.423 1.00 0.00 29 LEU A C 4
ATOM 3745 O O . LEU A 1 29 ? 9.152 4.403 -4.322 1.00 0.00 29 LEU A O 4
ATOM 3761 N N . ILE A 1 30 ? 9.151 2.330 -3.442 1.00 0.00 30 ILE A N 4
ATOM 3762 C CA . ILE A 1 30 ? 9.703 2.707 -2.143 1.00 0.00 30 ILE A CA 4
ATOM 3763 C C . ILE A 1 30 ? 10.970 3.521 -2.299 1.00 0.00 30 ILE A C 4
ATOM 3764 O O . ILE A 1 30 ? 11.126 4.576 -1.682 1.00 0.00 30 ILE A O 4
ATOM 3780 N N . GLN A 1 31 ? 11.857 3.034 -3.137 1.00 0.00 31 GLN A N 4
ATOM 3781 C CA . GLN A 1 31 ? 13.117 3.683 -3.369 1.00 0.00 31 GLN A CA 4
ATOM 3782 C C . GLN A 1 31 ? 12.951 4.940 -4.217 1.00 0.00 31 GLN A C 4
ATOM 3783 O O . GLN A 1 31 ? 13.839 5.790 -4.244 1.00 0.00 31 GLN A O 4
ATOM 3797 N N . GLN A 1 32 ? 11.818 5.065 -4.907 1.00 0.00 32 GLN A N 4
ATOM 3798 C CA . GLN A 1 32 ? 11.514 6.306 -5.614 1.00 0.00 32 GLN A CA 4
ATOM 3799 C C . GLN A 1 32 ? 11.129 7.387 -4.618 1.00 0.00 32 GLN A C 4
ATOM 3800 O O . GLN A 1 32 ? 11.482 8.555 -4.779 1.00 0.00 32 GLN A O 4
ATOM 3814 N N . LEU A 1 33 ? 10.410 6.979 -3.585 1.00 0.00 33 LEU A N 4
ATOM 3815 C CA . LEU A 1 33 ? 9.940 7.898 -2.562 1.00 0.00 33 LEU A CA 4
ATOM 3816 C C . LEU A 1 33 ? 11.043 8.148 -1.541 1.00 0.00 33 LEU A C 4
ATOM 3817 O O . LEU A 1 33 ? 11.052 9.162 -0.840 1.00 0.00 33 LEU A O 4
ATOM 3833 N N . GLY A 1 34 ? 11.968 7.200 -1.469 1.00 0.00 34 GLY A N 4
ATOM 3834 C CA . GLY A 1 34 ? 13.062 7.281 -0.528 1.00 0.00 34 GLY A CA 4
ATOM 3835 C C . GLY A 1 34 ? 12.644 6.836 0.854 1.00 0.00 34 GLY A C 4
ATOM 3836 O O . GLY A 1 34 ? 13.121 7.360 1.858 1.00 0.00 34 GLY A O 4
ATOM 3840 N N . LEU A 1 35 ? 11.752 5.859 0.892 1.00 0.00 35 LEU A N 4
ATOM 3841 C CA . LEU A 1 35 ? 11.223 5.345 2.143 1.00 0.00 35 LEU A CA 4
ATOM 3842 C C . LEU A 1 35 ? 12.246 4.474 2.862 1.00 0.00 35 LEU A C 4
ATOM 3843 O O . LEU A 1 35 ? 12.536 3.354 2.436 1.00 0.00 35 LEU A O 4
ATOM 3859 N N . SER A 1 36 ? 12.803 5.004 3.937 1.00 0.00 36 SER A N 4
ATOM 3860 C CA . SER A 1 36 ? 13.724 4.253 4.768 1.00 0.00 36 SER A CA 4
ATOM 3861 C C . SER A 1 36 ? 12.980 3.700 5.981 1.00 0.00 36 SER A C 4
ATOM 3862 O O . SER A 1 36 ? 12.075 4.348 6.510 1.00 0.00 36 SER A O 4
ATOM 3870 N N . GLY A 1 37 ? 13.337 2.493 6.396 1.00 0.00 37 GLY A N 4
ATOM 3871 C CA . GLY A 1 37 ? 12.697 1.885 7.547 1.00 0.00 37 GLY A CA 4
ATOM 3872 C C . GLY A 1 37 ? 11.737 0.787 7.146 1.00 0.00 37 GLY A C 4
ATOM 3873 O O . GLY A 1 37 ? 11.330 -0.030 7.973 1.00 0.00 37 GLY A O 4
ATOM 3877 N N . VAL A 1 38 ? 11.373 0.775 5.874 1.00 0.00 38 VAL A N 4
ATOM 3878 C CA . VAL A 1 38 ? 10.488 -0.240 5.333 1.00 0.00 38 VAL A CA 4
ATOM 3879 C C . VAL A 1 38 ? 11.304 -1.463 4.919 1.00 0.00 38 VAL A C 4
ATOM 3880 O O . VAL A 1 38 ? 12.044 -1.424 3.932 1.00 0.00 38 VAL A O 4
ATOM 3893 N N . GLY A 1 39 ? 11.178 -2.537 5.684 1.00 0.00 39 GLY A N 4
ATOM 3894 C CA . GLY A 1 39 ? 11.914 -3.752 5.397 1.00 0.00 39 GLY A CA 4
ATOM 3895 C C . GLY A 1 39 ? 11.101 -4.740 4.590 1.00 0.00 39 GLY A C 4
ATOM 3896 O O . GLY A 1 39 ? 10.013 -4.418 4.119 1.00 0.00 39 GLY A O 4
ATOM 3900 N N . ALA A 1 40 ? 11.609 -5.956 4.460 1.00 0.00 40 ALA A N 4
ATOM 3901 C CA . ALA A 1 40 ? 10.987 -6.957 3.604 1.00 0.00 40 ALA A CA 4
ATOM 3902 C C . ALA A 1 40 ? 9.708 -7.521 4.215 1.00 0.00 40 ALA A C 4
ATOM 3903 O O . ALA A 1 40 ? 8.828 -7.997 3.498 1.00 0.00 40 ALA A O 4
ATOM 3910 N N . ASN A 1 41 ? 9.602 -7.459 5.531 1.00 0.00 41 ASN A N 4
ATOM 3911 C CA . ASN A 1 41 ? 8.445 -7.997 6.234 1.00 0.00 41 ASN A CA 4
ATOM 3912 C C . ASN A 1 41 ? 7.356 -6.940 6.380 1.00 0.00 41 ASN A C 4
ATOM 3913 O O . ASN A 1 41 ? 6.389 -7.123 7.121 1.00 0.00 41 ASN A O 4
ATOM 3924 N N . VAL A 1 42 ? 7.516 -5.835 5.668 1.00 0.00 42 VAL A N 4
ATOM 3925 C CA . VAL A 1 42 ? 6.578 -4.727 5.750 1.00 0.00 42 VAL A CA 4
ATOM 3926 C C . VAL A 1 42 ? 5.561 -4.802 4.625 1.00 0.00 42 VAL A C 4
ATOM 3927 O O . VAL A 1 42 ? 5.919 -5.039 3.471 1.00 0.00 42 VAL A O 4
ATOM 3940 N N . PRO A 1 43 ? 4.280 -4.620 4.958 1.00 0.00 43 PRO A N 4
ATOM 3941 C CA . PRO A 1 43 ? 3.209 -4.645 3.978 1.00 0.00 43 PRO A CA 4
ATOM 3942 C C . PRO A 1 43 ? 3.194 -3.375 3.150 1.00 0.00 43 PRO A C 4
ATOM 3943 O O . PRO A 1 43 ? 3.496 -2.299 3.661 1.00 0.00 43 PRO A O 4
ATOM 3954 N N . VAL A 1 44 ? 2.856 -3.493 1.880 1.00 0.00 44 VAL A N 4
ATOM 3955 C CA . VAL A 1 44 ? 2.744 -2.333 1.015 1.00 0.00 44 VAL A CA 4
ATOM 3956 C C . VAL A 1 44 ? 1.610 -2.522 0.025 1.00 0.00 44 VAL A C 4
ATOM 3957 O O . VAL A 1 44 ? 1.085 -3.626 -0.135 1.00 0.00 44 VAL A O 4
ATOM 3970 N N . GLY A 1 45 ? 1.231 -1.445 -0.627 1.00 0.00 45 GLY A N 4
ATOM 3971 C CA . GLY A 1 45 ? 0.223 -1.529 -1.647 1.00 0.00 45 GLY A CA 4
ATOM 3972 C C . GLY A 1 45 ? 0.733 -1.017 -2.972 1.00 0.00 45 GLY A C 4
ATOM 3973 O O . GLY A 1 45 ? 1.320 0.063 -3.049 1.00 0.00 45 GLY A O 4
ATOM 3977 N N . ILE A 1 46 ? 0.532 -1.812 -4.001 1.00 0.00 46 ILE A N 4
ATOM 3978 C CA . ILE A 1 46 ? 0.979 -1.489 -5.338 1.00 0.00 46 ILE A CA 4
ATOM 3979 C C . ILE A 1 46 ? -0.156 -0.819 -6.096 1.00 0.00 46 ILE A C 4
ATOM 3980 O O . ILE A 1 46 ? -1.233 -1.402 -6.233 1.00 0.00 46 ILE A O 4
ATOM 3996 N N . ASN A 1 47 ? 0.082 0.404 -6.560 1.00 0.00 47 ASN A N 4
ATOM 3997 C CA . ASN A 1 47 ? -0.901 1.142 -7.351 1.00 0.00 47 ASN A CA 4
ATOM 3998 C C . ASN A 1 47 ? -2.165 1.381 -6.532 1.00 0.00 47 ASN A C 4
ATOM 3999 O O . ASN A 1 47 ? -3.256 0.958 -6.912 1.00 0.00 47 ASN A O 4
ATOM 4010 N N . CYS A 1 48 ? -2.011 2.036 -5.394 1.00 0.00 48 CYS A N 4
ATOM 4011 C CA . CYS A 1 48 ? -3.135 2.302 -4.526 1.00 0.00 48 CYS A CA 4
ATOM 4012 C C . CYS A 1 48 ? -3.702 3.691 -4.761 1.00 0.00 48 CYS A C 4
ATOM 4013 O O . CYS A 1 48 ? -2.959 4.659 -4.941 1.00 0.00 48 CYS A O 4
ATOM 4020 N N . ASN A 1 49 ? -5.017 3.767 -4.787 1.00 0.00 49 ASN A N 4
ATOM 4021 C CA . ASN A 1 49 ? -5.719 5.042 -4.769 1.00 0.00 49 ASN A CA 4
ATOM 4022 C C . ASN A 1 49 ? -6.904 4.963 -3.815 1.00 0.00 49 ASN A C 4
ATOM 4023 O O . ASN A 1 49 ? -7.577 3.933 -3.739 1.00 0.00 49 ASN A O 4
ATOM 4034 N N . PRO A 1 50 ? -7.159 6.044 -3.064 1.00 0.00 50 PRO A N 4
ATOM 4035 C CA . PRO A 1 50 ? -8.161 6.061 -1.997 1.00 0.00 50 PRO A CA 4
ATOM 4036 C C . PRO A 1 50 ? -9.569 5.937 -2.547 1.00 0.00 50 PRO A C 4
ATOM 4037 O O . PRO A 1 50 ? -9.987 6.735 -3.388 1.00 0.00 50 PRO A O 4
ATOM 4048 N N . ILE A 1 51 ? -10.301 4.940 -2.070 1.00 0.00 51 ILE A N 4
ATOM 4049 C CA . ILE A 1 51 ? -11.638 4.684 -2.573 1.00 0.00 51 ILE A CA 4
ATOM 4050 C C . ILE A 1 51 ? -12.611 5.668 -1.948 1.00 0.00 51 ILE A C 4
ATOM 4051 O O . ILE A 1 51 ? -13.253 5.376 -0.940 1.00 0.00 51 ILE A O 4
ATOM 4067 N N . THR A 1 52 ? -12.717 6.833 -2.551 1.00 0.00 52 THR A N 4
ATOM 4068 C CA . THR A 1 52 ? -13.546 7.883 -2.000 1.00 0.00 52 THR A CA 4
ATOM 4069 C C . THR A 1 52 ? -14.622 8.331 -2.985 1.00 0.00 52 THR A C 4
ATOM 4070 O O . THR A 1 52 ? -15.356 9.283 -2.723 1.00 0.00 52 THR A O 4
ATOM 4081 N N . GLY A 1 53 ? -14.714 7.639 -4.114 1.00 0.00 53 GLY A N 4
ATOM 4082 C CA . GLY A 1 53 ? -15.713 7.978 -5.109 1.00 0.00 53 GLY A CA 4
ATOM 4083 C C . GLY A 1 53 ? -17.107 7.587 -4.667 1.00 0.00 53 GLY A C 4
ATOM 4084 O O . GLY A 1 53 ? -18.053 8.361 -4.799 1.00 0.00 53 GLY A O 4
ATOM 4088 N N . ILE A 1 54 ? -17.228 6.380 -4.139 1.00 0.00 54 ILE A N 4
ATOM 4089 C CA . ILE A 1 54 ? -18.494 5.887 -3.625 1.00 0.00 54 ILE A CA 4
ATOM 4090 C C . ILE A 1 54 ? -18.508 5.973 -2.105 1.00 0.00 54 ILE A C 4
ATOM 4091 O O . ILE A 1 54 ? -17.453 5.969 -1.468 1.00 0.00 54 ILE A O 4
ATOM 4107 N N . GLY A 1 55 ? -19.693 6.092 -1.531 1.00 0.00 55 GLY A N 4
ATOM 4108 C CA . GLY A 1 55 ? -19.820 6.097 -0.097 1.00 0.00 55 GLY A CA 4
ATOM 4109 C C . GLY A 1 55 ? -21.209 5.708 0.356 1.00 0.00 55 GLY A C 4
ATOM 4110 O O . GLY A 1 55 ? -21.388 4.698 1.039 1.00 0.00 55 GLY A O 4
ATOM 4114 N N . ALA A 1 56 ? -22.195 6.502 -0.029 1.00 0.00 56 ALA A N 4
ATOM 4115 C CA . ALA A 1 56 ? -23.575 6.243 0.350 1.00 0.00 56 ALA A CA 4
ATOM 4116 C C . ALA A 1 56 ? -24.219 5.256 -0.612 1.00 0.00 56 ALA A C 4
ATOM 4117 O O . ALA A 1 56 ? -24.443 5.568 -1.784 1.00 0.00 56 ALA A O 4
ATOM 4124 N N . GLY A 1 57 ? -24.506 4.065 -0.112 1.00 0.00 57 GLY A N 4
ATOM 4125 C CA . GLY A 1 57 ? -25.106 3.034 -0.928 1.00 0.00 57 GLY A CA 4
ATOM 4126 C C . GLY A 1 57 ? -24.788 1.657 -0.393 1.00 0.00 57 GLY A C 4
ATOM 4127 O O . GLY A 1 57 ? -25.109 1.344 0.752 1.00 0.00 57 GLY A O 4
ATOM 4131 N N . SER A 1 58 ? -24.149 0.838 -1.210 1.00 0.00 58 SER A N 4
ATOM 4132 C CA . SER A 1 58 ? -23.720 -0.484 -0.778 1.00 0.00 58 SER A CA 4
ATOM 4133 C C . SER A 1 58 ? -22.303 -0.418 -0.219 1.00 0.00 58 SER A C 4
ATOM 4134 O O . SER A 1 58 ? -21.795 -1.387 0.343 1.00 0.00 58 SER A O 4
ATOM 4142 N N . GLY A 1 59 ? -21.678 0.739 -0.377 1.00 0.00 59 GLY A N 4
ATOM 4143 C CA . GLY A 1 59 ? -20.319 0.919 0.081 1.00 0.00 59 GLY A CA 4
ATOM 4144 C C . GLY A 1 59 ? -19.348 1.005 -1.076 1.00 0.00 59 GLY A C 4
ATOM 4145 O O . GLY A 1 59 ? -19.682 0.625 -2.201 1.00 0.00 59 GLY A O 4
ATOM 4149 N N . SER A 1 60 ? -18.160 1.515 -0.814 1.00 0.00 60 SER A N 4
ATOM 4150 C CA . SER A 1 60 ? -17.146 1.638 -1.843 1.00 0.00 60 SER A CA 4
ATOM 4151 C C . SER A 1 60 ? -16.235 0.413 -1.847 1.00 0.00 60 SER A C 4
ATOM 4152 O O . SER A 1 60 ? -15.791 -0.054 -0.796 1.00 0.00 60 SER A O 4
ATOM 4160 N N . SER A 1 61 ? -15.977 -0.118 -3.032 1.00 0.00 61 SER A N 4
ATOM 4161 C CA . SER A 1 61 ? -15.183 -1.325 -3.174 1.00 0.00 61 SER A CA 4
ATOM 4162 C C . SER A 1 61 ? -14.037 -1.108 -4.159 1.00 0.00 61 SER A C 4
ATOM 4163 O O . SER A 1 61 ? -13.923 -0.044 -4.767 1.00 0.00 61 SER A O 4
ATOM 4171 N N . CYS A 1 62 ? -13.196 -2.118 -4.315 1.00 0.00 62 CYS A N 4
ATOM 4172 C CA . CYS A 1 62 ? -12.036 -2.019 -5.184 1.00 0.00 62 CYS A CA 4
ATOM 4173 C C . CYS A 1 62 ? -12.044 -3.147 -6.206 1.00 0.00 62 CYS A C 4
ATOM 4174 O O . CYS A 1 62 ? -12.372 -4.289 -5.884 1.00 0.00 62 CYS A O 4
ATOM 4181 N N . ASN A 1 63 ? -11.682 -2.801 -7.440 1.00 0.00 63 ASN A N 4
ATOM 4182 C CA . ASN A 1 63 ? -11.612 -3.756 -8.546 1.00 0.00 63 ASN A CA 4
ATOM 4183 C C . ASN A 1 63 ? -10.597 -4.849 -8.284 1.00 0.00 63 ASN A C 4
ATOM 4184 O O . ASN A 1 63 ? -10.698 -5.946 -8.832 1.00 0.00 63 ASN A O 4
ATOM 4195 N N . ALA A 1 64 ? -9.608 -4.538 -7.472 1.00 0.00 64 ALA A N 4
ATOM 4196 C CA . ALA A 1 64 ? -8.521 -5.457 -7.234 1.00 0.00 64 ALA A CA 4
ATOM 4197 C C . ALA A 1 64 ? -8.419 -5.814 -5.756 1.00 0.00 64 ALA A C 4
ATOM 4198 O O . ALA A 1 64 ? -9.026 -6.784 -5.303 1.00 0.00 64 ALA A O 4
ATOM 4205 N N . ASN A 1 65 ? -7.670 -5.027 -4.997 1.00 0.00 65 ASN A N 4
ATOM 4206 C CA . ASN A 1 65 ? -7.510 -5.293 -3.576 1.00 0.00 65 ASN A CA 4
ATOM 4207 C C . ASN A 1 65 ? -7.675 -4.027 -2.756 1.00 0.00 65 ASN A C 4
ATOM 4208 O O . ASN A 1 65 ? -6.945 -3.058 -2.937 1.00 0.00 65 ASN A O 4
ATOM 4219 N N . PRO A 1 66 ? -8.649 -4.022 -1.852 1.00 0.00 66 PRO A N 4
ATOM 4220 C CA . PRO A 1 66 ? -8.842 -2.936 -0.904 1.00 0.00 66 PRO A CA 4
ATOM 4221 C C . PRO A 1 66 ? -7.934 -3.102 0.311 1.00 0.00 66 PRO A C 4
ATOM 4222 O O . PRO A 1 66 ? -7.851 -4.189 0.890 1.00 0.00 66 PRO A O 4
ATOM 4233 N N . ALA A 1 67 ? -7.243 -2.041 0.694 1.00 0.00 67 ALA A N 4
ATOM 4234 C CA . ALA A 1 67 ? -6.277 -2.130 1.775 1.00 0.00 67 ALA A CA 4
ATOM 4235 C C . ALA A 1 67 ? -6.345 -0.937 2.710 1.00 0.00 67 ALA A C 4
ATOM 4236 O O . ALA A 1 67 ? -6.843 0.133 2.354 1.00 0.00 67 ALA A O 4
ATOM 4243 N N . CYS A 1 68 ? -5.854 -1.155 3.917 1.00 0.00 68 CYS A N 4
ATOM 4244 C CA . CYS A 1 68 ? -5.663 -0.095 4.884 1.00 0.00 68 CYS A CA 4
ATOM 4245 C C . CYS A 1 68 ? -4.177 0.138 5.074 1.00 0.00 68 CYS A C 4
ATOM 4246 O O . CYS A 1 68 ? -3.448 -0.772 5.457 1.00 0.00 68 CYS A O 4
ATOM 4253 N N . CYS A 1 69 ? -3.728 1.343 4.795 1.00 0.00 69 CYS A N 4
ATOM 4254 C CA . CYS A 1 69 ? -2.310 1.653 4.866 1.00 0.00 69 CYS A CA 4
ATOM 4255 C C . CYS A 1 69 ? -2.045 2.768 5.854 1.00 0.00 69 CYS A C 4
ATOM 4256 O O . CYS A 1 69 ? -2.939 3.548 6.186 1.00 0.00 69 CYS A O 4
ATOM 4263 N N . ASP A 1 70 ? -0.806 2.842 6.310 1.00 0.00 70 ASP A N 4
ATOM 4264 C CA . ASP A 1 70 ? -0.391 3.873 7.243 1.00 0.00 70 ASP A CA 4
ATOM 4265 C C . ASP A 1 70 ? -0.149 5.172 6.488 1.00 0.00 70 ASP A C 4
ATOM 4266 O O . ASP A 1 70 ? -0.480 6.257 6.966 1.00 0.00 70 ASP A O 4
ATOM 4275 N N . ASN A 1 71 ? 0.413 5.039 5.286 1.00 0.00 71 ASN A N 4
ATOM 4276 C CA . ASN A 1 71 ? 0.658 6.174 4.397 1.00 0.00 71 ASN A CA 4
ATOM 4277 C C . ASN A 1 71 ? 0.663 5.672 2.965 1.00 0.00 71 ASN A C 4
ATOM 4278 O O . ASN A 1 71 ? 1.019 4.524 2.720 1.00 0.00 71 ASN A O 4
ATOM 4289 N N . VAL A 1 72 ? 0.248 6.503 2.025 1.00 0.00 72 VAL A N 4
ATOM 4290 C CA . VAL A 1 72 ? 0.364 6.156 0.620 1.00 0.00 72 VAL A CA 4
ATOM 4291 C C . VAL A 1 72 ? 0.830 7.369 -0.177 1.00 0.00 72 VAL A C 4
ATOM 4292 O O . VAL A 1 72 ? 0.624 8.512 0.235 1.00 0.00 72 VAL A O 4
ATOM 4305 N N . TYR A 1 73 ? 1.476 7.113 -1.301 1.00 0.00 73 TYR A N 4
ATOM 4306 C CA . TYR A 1 73 ? 2.049 8.167 -2.117 1.00 0.00 73 TYR A CA 4
ATOM 4307 C C . TYR A 1 73 ? 1.457 8.135 -3.520 1.00 0.00 73 TYR A C 4
ATOM 4308 O O . TYR A 1 73 ? 0.897 7.123 -3.944 1.00 0.00 73 TYR A O 4
ATOM 4326 N N . THR A 1 74 ? 1.603 9.252 -4.229 1.00 0.00 74 THR A N 4
ATOM 4327 C CA . THR A 1 74 ? 0.897 9.492 -5.487 1.00 0.00 74 THR A CA 4
ATOM 4328 C C . THR A 1 74 ? 1.383 8.585 -6.616 1.00 0.00 74 THR A C 4
ATOM 4329 O O . THR A 1 74 ? 0.671 8.374 -7.602 1.00 0.00 74 THR A O 4
ATOM 4340 N N . ASN A 1 75 ? 2.588 8.047 -6.469 1.00 0.00 75 ASN A N 4
ATOM 4341 C CA . ASN A 1 75 ? 3.097 7.042 -7.399 1.00 0.00 75 ASN A CA 4
ATOM 4342 C C . ASN A 1 75 ? 2.273 5.773 -7.262 1.00 0.00 75 ASN A C 4
ATOM 4343 O O . ASN A 1 75 ? 2.314 4.881 -8.109 1.00 0.00 75 ASN A O 4
ATOM 4354 N N . GLY A 1 76 ? 1.534 5.711 -6.167 1.00 0.00 76 GLY A N 4
ATOM 4355 C CA . GLY A 1 76 ? 0.641 4.619 -5.919 1.00 0.00 76 GLY A CA 4
ATOM 4356 C C . GLY A 1 76 ? 1.195 3.639 -4.912 1.00 0.00 76 GLY A C 4
ATOM 4357 O O . GLY A 1 76 ? 0.685 2.529 -4.789 1.00 0.00 76 GLY A O 4
ATOM 4361 N N . LEU A 1 77 ? 2.237 4.031 -4.183 1.00 0.00 77 LEU A N 4
ATOM 4362 C CA . LEU A 1 77 ? 2.848 3.134 -3.221 1.00 0.00 77 LEU A CA 4
ATOM 4363 C C . LEU A 1 77 ? 2.254 3.367 -1.843 1.00 0.00 77 LEU A C 4
ATOM 4364 O O . LEU A 1 77 ? 2.269 4.485 -1.330 1.00 0.00 77 LEU A O 4
ATOM 4380 N N . GLY A 1 78 ? 1.712 2.314 -1.267 1.00 0.00 78 GLY A N 4
ATOM 4381 C CA . GLY A 1 78 ? 1.222 2.387 0.086 1.00 0.00 78 GLY A CA 4
ATOM 4382 C C . GLY A 1 78 ? 2.148 1.675 1.047 1.00 0.00 78 GLY A C 4
ATOM 4383 O O . GLY A 1 78 ? 2.764 0.677 0.685 1.00 0.00 78 GLY A O 4
ATOM 4387 N N . VAL A 1 79 ? 2.254 2.188 2.261 1.00 0.00 79 VAL A N 4
ATOM 4388 C CA . VAL A 1 79 ? 3.108 1.590 3.272 1.00 0.00 79 VAL A CA 4
ATOM 4389 C C . VAL A 1 79 ? 2.260 1.070 4.434 1.00 0.00 79 VAL A C 4
ATOM 4390 O O . VAL A 1 79 ? 1.397 1.783 4.957 1.00 0.00 79 VAL A O 4
ATOM 4403 N N . GLN A 1 80 ? 2.482 -0.191 4.791 1.00 0.00 80 GLN A N 4
ATOM 4404 C CA . GLN A 1 80 ? 1.728 -0.859 5.847 1.00 0.00 80 GLN A CA 4
ATOM 4405 C C . GLN A 1 80 ? 0.276 -1.071 5.437 1.00 0.00 80 GLN A C 4
ATOM 4406 O O . GLN A 1 80 ? -0.651 -0.714 6.165 1.00 0.00 80 GLN A O 4
ATOM 4420 N N . CYS A 1 81 ? 0.098 -1.650 4.262 1.00 0.00 81 CYS A N 4
ATOM 4421 C CA . CYS A 1 81 ? -1.237 -1.956 3.743 1.00 0.00 81 CYS A CA 4
ATOM 4422 C C . CYS A 1 81 ? -1.694 -3.335 4.182 1.00 0.00 81 CYS A C 4
ATOM 4423 O O . CYS A 1 81 ? -1.049 -4.338 3.889 1.00 0.00 81 CYS A O 4
ATOM 4430 N N . ASN A 1 82 ? -2.807 -3.376 4.888 1.00 0.00 82 ASN A N 4
ATOM 4431 C CA . ASN A 1 82 ? -3.442 -4.639 5.235 1.00 0.00 82 ASN A CA 4
ATOM 4432 C C . ASN A 1 82 ? -4.756 -4.774 4.480 1.00 0.00 82 ASN A C 4
ATOM 4433 O O . ASN A 1 82 ? -5.501 -3.804 4.350 1.00 0.00 82 ASN A O 4
ATOM 4444 N N . PRO A 1 83 ? -5.038 -5.972 3.950 1.00 0.00 83 PRO A N 4
ATOM 4445 C CA . PRO A 1 83 ? -6.241 -6.225 3.151 1.00 0.00 83 PRO A CA 4
ATOM 4446 C C . PRO A 1 83 ? -7.524 -5.983 3.942 1.00 0.00 83 PRO A C 4
ATOM 4447 O O . PRO A 1 83 ? -7.634 -6.376 5.105 1.00 0.00 83 PRO A O 4
ATOM 4458 N N . ILE A 1 84 ? -8.482 -5.331 3.303 1.00 0.00 84 ILE A N 4
ATOM 4459 C CA . ILE A 1 84 ? -9.762 -5.023 3.927 1.00 0.00 84 ILE A CA 4
ATOM 4460 C C . ILE A 1 84 ? -10.680 -6.238 3.893 1.00 0.00 84 ILE A C 4
ATOM 4461 O O . ILE A 1 84 ? -10.599 -7.072 2.991 1.00 0.00 84 ILE A O 4
ATOM 4477 N N . ASN A 1 85 ? -11.535 -6.325 4.892 1.00 0.00 85 ASN A N 4
ATOM 4478 C CA . ASN A 1 85 ? -12.525 -7.385 4.994 1.00 0.00 85 ASN A CA 4
ATOM 4479 C C . ASN A 1 85 ? -13.657 -7.139 4.003 1.00 0.00 85 ASN A C 4
ATOM 4480 O O . ASN A 1 85 ? -14.630 -6.442 4.298 1.00 0.00 85 ASN A O 4
ATOM 4491 N N . VAL A 1 86 ? -13.500 -7.699 2.818 1.00 0.00 86 VAL A N 4
ATOM 4492 C CA . VAL A 1 86 ? -14.495 -7.603 1.770 1.00 0.00 86 VAL A CA 4
ATOM 4493 C C . VAL A 1 86 ? -14.794 -9.005 1.267 1.00 0.00 86 VAL A C 4
ATOM 4494 O O . VAL A 1 86 ? -14.176 -9.493 0.317 1.00 0.00 86 VAL A O 4
ATOM 4507 N N . ASN A 1 87 ? -15.739 -9.650 1.934 1.00 0.00 87 ASN A N 4
ATOM 4508 C CA . ASN A 1 87 ? -16.008 -11.067 1.729 1.00 0.00 87 ASN A CA 4
ATOM 4509 C C . ASN A 1 87 ? -14.750 -11.853 2.087 1.00 0.00 87 ASN A C 4
ATOM 4510 O O . ASN A 1 87 ? -14.224 -12.633 1.290 1.00 0.00 87 ASN A O 4
ATOM 4521 N N . LEU A 1 88 ? -14.255 -11.606 3.297 1.00 0.00 88 LEU A N 4
ATOM 4522 C CA . LEU A 1 88 ? -13.025 -12.224 3.766 1.00 0.00 88 LEU A CA 4
ATOM 4523 C C . LEU A 1 88 ? -13.251 -13.706 4.048 1.00 0.00 88 LEU A C 4
ATOM 4524 O O . LEU A 1 88 ? -13.578 -14.056 5.201 1.00 0.00 88 LEU A O 4
ATOM 4541 N N . GLY A 1 1 ? -18.263 12.009 2.042 1.00 0.00 1 GLY A N 5
ATOM 4542 C CA . GLY A 1 1 ? -18.520 11.167 3.233 1.00 0.00 1 GLY A CA 5
ATOM 4543 C C . GLY A 1 1 ? -18.947 9.768 2.848 1.00 0.00 1 GLY A C 5
ATOM 4544 O O . GLY A 1 1 ? -19.358 9.539 1.710 1.00 0.00 1 GLY A O 5
ATOM 4550 N N . SER A 1 2 ? -18.827 8.836 3.791 1.00 0.00 2 SER A N 5
ATOM 4551 C CA . SER A 1 2 ? -19.203 7.440 3.573 1.00 0.00 2 SER A CA 5
ATOM 4552 C C . SER A 1 2 ? -18.351 6.801 2.475 1.00 0.00 2 SER A C 5
ATOM 4553 O O . SER A 1 2 ? -18.768 5.843 1.822 1.00 0.00 2 SER A O 5
ATOM 4561 N N . GLY A 1 3 ? -17.161 7.349 2.274 1.00 0.00 3 GLY A N 5
ATOM 4562 C CA . GLY A 1 3 ? -16.228 6.779 1.329 1.00 0.00 3 GLY A CA 5
ATOM 4563 C C . GLY A 1 3 ? -15.190 5.947 2.037 1.00 0.00 3 GLY A C 5
ATOM 4564 O O . GLY A 1 3 ? -14.971 4.784 1.703 1.00 0.00 3 GLY A O 5
ATOM 4568 N N . SER A 1 4 ? -14.558 6.542 3.032 1.00 0.00 4 SER A N 5
ATOM 4569 C CA . SER A 1 4 ? -13.615 5.828 3.864 1.00 0.00 4 SER A CA 5
ATOM 4570 C C . SER A 1 4 ? -14.301 5.358 5.143 1.00 0.00 4 SER A C 5
ATOM 4571 O O . SER A 1 4 ? -14.148 5.959 6.207 1.00 0.00 4 SER A O 5
ATOM 4579 N N . SER A 1 5 ? -15.095 4.304 5.019 1.00 0.00 5 SER A N 5
ATOM 4580 C CA . SER A 1 5 ? -15.790 3.730 6.161 1.00 0.00 5 SER A CA 5
ATOM 4581 C C . SER A 1 5 ? -14.884 2.756 6.904 1.00 0.00 5 SER A C 5
ATOM 4582 O O . SER A 1 5 ? -14.988 2.587 8.118 1.00 0.00 5 SER A O 5
ATOM 4590 N N . GLN A 1 6 ? -13.992 2.127 6.159 1.00 0.00 6 GLN A N 5
ATOM 4591 C CA . GLN A 1 6 ? -13.076 1.144 6.715 1.00 0.00 6 GLN A CA 5
ATOM 4592 C C . GLN A 1 6 ? -11.706 1.769 6.947 1.00 0.00 6 GLN A C 5
ATOM 4593 O O . GLN A 1 6 ? -11.475 2.914 6.554 1.00 0.00 6 GLN A O 5
ATOM 4607 N N . CYS A 1 7 ? -10.824 1.012 7.599 1.00 0.00 7 CYS A N 5
ATOM 4608 C CA . CYS A 1 7 ? -9.447 1.424 7.862 1.00 0.00 7 CYS A CA 5
ATOM 4609 C C . CYS A 1 7 ? -9.368 2.453 8.985 1.00 0.00 7 CYS A C 5
ATOM 4610 O O . CYS A 1 7 ? -9.920 3.549 8.891 1.00 0.00 7 CYS A O 5
ATOM 4617 N N . ASN A 1 8 ? -8.694 2.083 10.062 1.00 0.00 8 ASN A N 5
ATOM 4618 C CA . ASN A 1 8 ? -8.501 2.983 11.192 1.00 0.00 8 ASN A CA 5
ATOM 4619 C C . ASN A 1 8 ? -7.216 3.783 11.038 1.00 0.00 8 ASN A C 5
ATOM 4620 O O . ASN A 1 8 ? -7.049 4.834 11.655 1.00 0.00 8 ASN A O 5
ATOM 4631 N N . ALA A 1 9 ? -6.314 3.287 10.201 1.00 0.00 9 ALA A N 5
ATOM 4632 C CA . ALA A 1 9 ? -5.026 3.938 9.991 1.00 0.00 9 ALA A CA 5
ATOM 4633 C C . ALA A 1 9 ? -5.132 5.068 8.972 1.00 0.00 9 ALA A C 5
ATOM 4634 O O . ALA A 1 9 ? -4.147 5.749 8.678 1.00 0.00 9 ALA A O 5
ATOM 4641 N N . GLY A 1 10 ? -6.327 5.267 8.437 1.00 0.00 10 GLY A N 5
ATOM 4642 C CA . GLY A 1 10 ? -6.543 6.330 7.481 1.00 0.00 10 GLY A CA 5
ATOM 4643 C C . GLY A 1 10 ? -7.685 6.025 6.538 1.00 0.00 10 GLY A C 5
ATOM 4644 O O . GLY A 1 10 ? -8.704 5.474 6.958 1.00 0.00 10 GLY A O 5
ATOM 4648 N N . PRO A 1 11 ? -7.548 6.377 5.256 1.00 0.00 11 PRO A N 5
ATOM 4649 C CA . PRO A 1 11 ? -8.570 6.119 4.251 1.00 0.00 11 PRO A CA 5
ATOM 4650 C C . PRO A 1 11 ? -8.435 4.737 3.615 1.00 0.00 11 PRO A C 5
ATOM 4651 O O . PRO A 1 11 ? -7.434 4.044 3.796 1.00 0.00 11 PRO A O 5
ATOM 4662 N N . VAL A 1 12 ? -9.456 4.348 2.867 1.00 0.00 12 VAL A N 5
ATOM 4663 C CA . VAL A 1 12 ? -9.466 3.065 2.176 1.00 0.00 12 VAL A CA 5
ATOM 4664 C C . VAL A 1 12 ? -8.702 3.153 0.867 1.00 0.00 12 VAL A C 5
ATOM 4665 O O . VAL A 1 12 ? -8.872 4.104 0.108 1.00 0.00 12 VAL A O 5
ATOM 4678 N N . GLN A 1 13 ? -7.862 2.167 0.602 1.00 0.00 13 GLN A N 5
ATOM 4679 C CA . GLN A 1 13 ? -7.088 2.153 -0.630 1.00 0.00 13 GLN A CA 5
ATOM 4680 C C . GLN A 1 13 ? -7.491 0.987 -1.515 1.00 0.00 13 GLN A C 5
ATOM 4681 O O . GLN A 1 13 ? -7.841 -0.088 -1.031 1.00 0.00 13 GLN A O 5
ATOM 4695 N N . CYS A 1 14 ? -7.454 1.225 -2.810 1.00 0.00 14 CYS A N 5
ATOM 4696 C CA . CYS A 1 14 ? -7.677 0.187 -3.799 1.00 0.00 14 CYS A CA 5
ATOM 4697 C C . CYS A 1 14 ? -6.378 -0.046 -4.554 1.00 0.00 14 CYS A C 5
ATOM 4698 O O . CYS A 1 14 ? -5.943 0.789 -5.347 1.00 0.00 14 CYS A O 5
ATOM 4705 N N . CYS A 1 15 ? -5.751 -1.170 -4.264 1.00 0.00 15 CYS A N 5
ATOM 4706 C CA . CYS A 1 15 ? -4.417 -1.466 -4.747 1.00 0.00 15 CYS A CA 5
ATOM 4707 C C . CYS A 1 15 ? -4.438 -2.604 -5.752 1.00 0.00 15 CYS A C 5
ATOM 4708 O O . CYS A 1 15 ? -5.207 -3.555 -5.619 1.00 0.00 15 CYS A O 5
ATOM 4715 N N . ASN A 1 16 ? -3.576 -2.494 -6.752 1.00 0.00 16 ASN A N 5
ATOM 4716 C CA . ASN A 1 16 ? -3.455 -3.508 -7.788 1.00 0.00 16 ASN A CA 5
ATOM 4717 C C . ASN A 1 16 ? -2.860 -4.783 -7.219 1.00 0.00 16 ASN A C 5
ATOM 4718 O O . ASN A 1 16 ? -3.254 -5.884 -7.591 1.00 0.00 16 ASN A O 5
ATOM 4729 N N . THR A 1 17 ? -1.898 -4.620 -6.328 1.00 0.00 17 THR A N 5
ATOM 4730 C CA . THR A 1 17 ? -1.217 -5.750 -5.723 1.00 0.00 17 THR A CA 5
ATOM 4731 C C . THR A 1 17 ? -0.858 -5.458 -4.268 1.00 0.00 17 THR A C 5
ATOM 4732 O O . THR A 1 17 ? -0.135 -4.507 -3.980 1.00 0.00 17 THR A O 5
ATOM 4743 N N . LEU A 1 18 ? -1.385 -6.258 -3.354 1.00 0.00 18 LEU A N 5
ATOM 4744 C CA . LEU A 1 18 ? -0.992 -6.168 -1.956 1.00 0.00 18 LEU A CA 5
ATOM 4745 C C . LEU A 1 18 ? 0.087 -7.189 -1.676 1.00 0.00 18 LEU A C 5
ATOM 4746 O O . LEU A 1 18 ? -0.193 -8.352 -1.384 1.00 0.00 18 LEU A O 5
ATOM 4762 N N . THR A 1 19 ? 1.312 -6.746 -1.787 1.00 0.00 19 THR A N 5
ATOM 4763 C CA . THR A 1 19 ? 2.458 -7.618 -1.630 1.00 0.00 19 THR A CA 5
ATOM 4764 C C . THR A 1 19 ? 3.402 -7.044 -0.574 1.00 0.00 19 THR A C 5
ATOM 4765 O O . THR A 1 19 ? 3.072 -6.058 0.088 1.00 0.00 19 THR A O 5
ATOM 4776 N N . SER A 1 20 ? 4.555 -7.661 -0.404 1.00 0.00 20 SER A N 5
ATOM 4777 C CA . SER A 1 20 ? 5.497 -7.244 0.616 1.00 0.00 20 SER A CA 5
ATOM 4778 C C . SER A 1 20 ? 6.528 -6.294 0.021 1.00 0.00 20 SER A C 5
ATOM 4779 O O . SER A 1 20 ? 6.773 -6.303 -1.187 1.00 0.00 20 SER A O 5
ATOM 4787 N N . ALA A 1 21 ? 7.132 -5.480 0.878 1.00 0.00 21 ALA A N 5
ATOM 4788 C CA . ALA A 1 21 ? 8.072 -4.449 0.450 1.00 0.00 21 ALA A CA 5
ATOM 4789 C C . ALA A 1 21 ? 9.377 -5.032 -0.084 1.00 0.00 21 ALA A C 5
ATOM 4790 O O . ALA A 1 21 ? 10.305 -4.290 -0.409 1.00 0.00 21 ALA A O 5
ATOM 4797 N N . SER A 1 22 ? 9.452 -6.351 -0.155 1.00 0.00 22 SER A N 5
ATOM 4798 C CA . SER A 1 22 ? 10.592 -7.017 -0.754 1.00 0.00 22 SER A CA 5
ATOM 4799 C C . SER A 1 22 ? 10.373 -7.172 -2.255 1.00 0.00 22 SER A C 5
ATOM 4800 O O . SER A 1 22 ? 11.303 -7.476 -3.002 1.00 0.00 22 SER A O 5
ATOM 4808 N N . ASN A 1 23 ? 9.135 -6.957 -2.691 1.00 0.00 23 ASN A N 5
ATOM 4809 C CA . ASN A 1 23 ? 8.792 -7.062 -4.103 1.00 0.00 23 ASN A CA 5
ATOM 4810 C C . ASN A 1 23 ? 9.401 -5.898 -4.871 1.00 0.00 23 ASN A C 5
ATOM 4811 O O . ASN A 1 23 ? 9.401 -4.763 -4.397 1.00 0.00 23 ASN A O 5
ATOM 4822 N N . SER A 1 24 ? 9.915 -6.194 -6.058 1.00 0.00 24 SER A N 5
ATOM 4823 C CA . SER A 1 24 ? 10.571 -5.196 -6.891 1.00 0.00 24 SER A CA 5
ATOM 4824 C C . SER A 1 24 ? 9.593 -4.102 -7.311 1.00 0.00 24 SER A C 5
ATOM 4825 O O . SER A 1 24 ? 9.997 -2.965 -7.558 1.00 0.00 24 SER A O 5
ATOM 4833 N N . GLN A 1 25 ? 8.307 -4.445 -7.383 1.00 0.00 25 GLN A N 5
ATOM 4834 C CA . GLN A 1 25 ? 7.278 -3.469 -7.682 1.00 0.00 25 GLN A CA 5
ATOM 4835 C C . GLN A 1 25 ? 7.190 -2.464 -6.549 1.00 0.00 25 GLN A C 5
ATOM 4836 O O . GLN A 1 25 ? 7.118 -1.256 -6.769 1.00 0.00 25 GLN A O 5
ATOM 4850 N N . ALA A 1 26 ? 7.203 -2.988 -5.334 1.00 0.00 26 ALA A N 5
ATOM 4851 C CA . ALA A 1 26 ? 7.120 -2.167 -4.144 1.00 0.00 26 ALA A CA 5
ATOM 4852 C C . ALA A 1 26 ? 8.391 -1.369 -3.942 1.00 0.00 26 ALA A C 5
ATOM 4853 O O . ALA A 1 26 ? 8.346 -0.150 -3.842 1.00 0.00 26 ALA A O 5
ATOM 4860 N N . ALA A 1 27 ? 9.522 -2.058 -3.897 1.00 0.00 27 ALA A N 5
ATOM 4861 C CA . ALA A 1 27 ? 10.799 -1.416 -3.612 1.00 0.00 27 ALA A CA 5
ATOM 4862 C C . ALA A 1 27 ? 11.153 -0.375 -4.662 1.00 0.00 27 ALA A C 5
ATOM 4863 O O . ALA A 1 27 ? 11.760 0.642 -4.342 1.00 0.00 27 ALA A O 5
ATOM 4870 N N . GLY A 1 28 ? 10.772 -0.621 -5.912 1.00 0.00 28 GLY A N 5
ATOM 4871 C CA . GLY A 1 28 ? 10.977 0.374 -6.949 1.00 0.00 28 GLY A CA 5
ATOM 4872 C C . GLY A 1 28 ? 10.266 1.670 -6.616 1.00 0.00 28 GLY A C 5
ATOM 4873 O O . GLY A 1 28 ? 10.784 2.759 -6.848 1.00 0.00 28 GLY A O 5
ATOM 4877 N N . LEU A 1 29 ? 9.080 1.534 -6.048 1.00 0.00 29 LEU A N 5
ATOM 4878 C CA . LEU A 1 29 ? 8.282 2.668 -5.600 1.00 0.00 29 LEU A CA 5
ATOM 4879 C C . LEU A 1 29 ? 8.838 3.245 -4.302 1.00 0.00 29 LEU A C 5
ATOM 4880 O O . LEU A 1 29 ? 9.037 4.449 -4.183 1.00 0.00 29 LEU A O 5
ATOM 4896 N N . ILE A 1 30 ? 9.069 2.363 -3.333 1.00 0.00 30 ILE A N 5
ATOM 4897 C CA . ILE A 1 30 ? 9.635 2.724 -2.035 1.00 0.00 30 ILE A CA 5
ATOM 4898 C C . ILE A 1 30 ? 10.894 3.547 -2.197 1.00 0.00 30 ILE A C 5
ATOM 4899 O O . ILE A 1 30 ? 11.073 4.577 -1.547 1.00 0.00 30 ILE A O 5
ATOM 4915 N N . GLN A 1 31 ? 11.752 3.093 -3.084 1.00 0.00 31 GLN A N 5
ATOM 4916 C CA . GLN A 1 31 ? 13.004 3.749 -3.331 1.00 0.00 31 GLN A CA 5
ATOM 4917 C C . GLN A 1 31 ? 12.820 5.019 -4.159 1.00 0.00 31 GLN A C 5
ATOM 4918 O O . GLN A 1 31 ? 13.703 5.874 -4.189 1.00 0.00 31 GLN A O 5
ATOM 4932 N N . GLN A 1 32 ? 11.672 5.155 -4.823 1.00 0.00 32 GLN A N 5
ATOM 4933 C CA . GLN A 1 32 ? 11.351 6.410 -5.498 1.00 0.00 32 GLN A CA 5
ATOM 4934 C C . GLN A 1 32 ? 10.989 7.468 -4.471 1.00 0.00 32 GLN A C 5
ATOM 4935 O O . GLN A 1 32 ? 11.365 8.635 -4.594 1.00 0.00 32 GLN A O 5
ATOM 4949 N N . LEU A 1 33 ? 10.269 7.040 -3.450 1.00 0.00 33 LEU A N 5
ATOM 4950 C CA . LEU A 1 33 ? 9.804 7.939 -2.410 1.00 0.00 33 LEU A CA 5
ATOM 4951 C C . LEU A 1 33 ? 10.915 8.193 -1.402 1.00 0.00 33 LEU A C 5
ATOM 4952 O O . LEU A 1 33 ? 10.939 9.215 -0.717 1.00 0.00 33 LEU A O 5
ATOM 4968 N N . GLY A 1 34 ? 11.836 7.244 -1.326 1.00 0.00 34 GLY A N 5
ATOM 4969 C CA . GLY A 1 34 ? 12.912 7.317 -0.363 1.00 0.00 34 GLY A CA 5
ATOM 4970 C C . GLY A 1 34 ? 12.449 6.898 1.012 1.00 0.00 34 GLY A C 5
ATOM 4971 O O . GLY A 1 34 ? 12.784 7.532 2.012 1.00 0.00 34 GLY A O 5
ATOM 4975 N N . LEU A 1 35 ? 11.667 5.831 1.052 1.00 0.00 35 LEU A N 5
ATOM 4976 C CA . LEU A 1 35 ? 11.114 5.324 2.298 1.00 0.00 35 LEU A CA 5
ATOM 4977 C C . LEU A 1 35 ? 12.125 4.456 3.037 1.00 0.00 35 LEU A C 5
ATOM 4978 O O . LEU A 1 35 ? 12.318 3.285 2.709 1.00 0.00 35 LEU A O 5
ATOM 4994 N N . SER A 1 36 ? 12.771 5.041 4.029 1.00 0.00 36 SER A N 5
ATOM 4995 C CA . SER A 1 36 ? 13.725 4.323 4.853 1.00 0.00 36 SER A CA 5
ATOM 4996 C C . SER A 1 36 ? 13.042 3.780 6.104 1.00 0.00 36 SER A C 5
ATOM 4997 O O . SER A 1 36 ? 12.387 4.526 6.835 1.00 0.00 36 SER A O 5
ATOM 5005 N N . GLY A 1 37 ? 13.173 2.482 6.334 1.00 0.00 37 GLY A N 5
ATOM 5006 C CA . GLY A 1 37 ? 12.540 1.864 7.484 1.00 0.00 37 GLY A CA 5
ATOM 5007 C C . GLY A 1 37 ? 11.596 0.752 7.078 1.00 0.00 37 GLY A C 5
ATOM 5008 O O . GLY A 1 37 ? 11.203 -0.077 7.899 1.00 0.00 37 GLY A O 5
ATOM 5012 N N . VAL A 1 38 ? 11.226 0.746 5.807 1.00 0.00 38 VAL A N 5
ATOM 5013 C CA . VAL A 1 38 ? 10.372 -0.291 5.255 1.00 0.00 38 VAL A CA 5
ATOM 5014 C C . VAL A 1 38 ? 11.222 -1.490 4.840 1.00 0.00 38 VAL A C 5
ATOM 5015 O O . VAL A 1 38 ? 11.971 -1.421 3.862 1.00 0.00 38 VAL A O 5
ATOM 5028 N N . GLY A 1 39 ? 11.112 -2.575 5.591 1.00 0.00 39 GLY A N 5
ATOM 5029 C CA . GLY A 1 39 ? 11.883 -3.766 5.301 1.00 0.00 39 GLY A CA 5
ATOM 5030 C C . GLY A 1 39 ? 11.140 -4.731 4.405 1.00 0.00 39 GLY A C 5
ATOM 5031 O O . GLY A 1 39 ? 10.122 -4.380 3.816 1.00 0.00 39 GLY A O 5
ATOM 5035 N N . ALA A 1 40 ? 11.632 -5.955 4.319 1.00 0.00 40 ALA A N 5
ATOM 5036 C CA . ALA A 1 40 ? 11.082 -6.940 3.397 1.00 0.00 40 ALA A CA 5
ATOM 5037 C C . ALA A 1 40 ? 9.763 -7.519 3.895 1.00 0.00 40 ALA A C 5
ATOM 5038 O O . ALA A 1 40 ? 8.877 -7.832 3.098 1.00 0.00 40 ALA A O 5
ATOM 5045 N N . ASN A 1 41 ? 9.626 -7.645 5.207 1.00 0.00 41 ASN A N 5
ATOM 5046 C CA . ASN A 1 41 ? 8.441 -8.257 5.796 1.00 0.00 41 ASN A CA 5
ATOM 5047 C C . ASN A 1 41 ? 7.345 -7.222 6.019 1.00 0.00 41 ASN A C 5
ATOM 5048 O O . ASN A 1 41 ? 6.373 -7.467 6.737 1.00 0.00 41 ASN A O 5
ATOM 5059 N N . VAL A 1 42 ? 7.505 -6.070 5.392 1.00 0.00 42 VAL A N 5
ATOM 5060 C CA . VAL A 1 42 ? 6.560 -4.975 5.535 1.00 0.00 42 VAL A CA 5
ATOM 5061 C C . VAL A 1 42 ? 5.519 -5.025 4.429 1.00 0.00 42 VAL A C 5
ATOM 5062 O O . VAL A 1 42 ? 5.855 -5.216 3.262 1.00 0.00 42 VAL A O 5
ATOM 5075 N N . PRO A 1 43 ? 4.241 -4.876 4.789 1.00 0.00 43 PRO A N 5
ATOM 5076 C CA . PRO A 1 43 ? 3.153 -4.876 3.829 1.00 0.00 43 PRO A CA 5
ATOM 5077 C C . PRO A 1 43 ? 3.124 -3.587 3.040 1.00 0.00 43 PRO A C 5
ATOM 5078 O O . PRO A 1 43 ? 3.369 -2.521 3.592 1.00 0.00 43 PRO A O 5
ATOM 5089 N N . VAL A 1 44 ? 2.836 -3.673 1.759 1.00 0.00 44 VAL A N 5
ATOM 5090 C CA . VAL A 1 44 ? 2.733 -2.486 0.936 1.00 0.00 44 VAL A CA 5
ATOM 5091 C C . VAL A 1 44 ? 1.627 -2.645 -0.084 1.00 0.00 44 VAL A C 5
ATOM 5092 O O . VAL A 1 44 ? 1.174 -3.759 -0.361 1.00 0.00 44 VAL A O 5
ATOM 5105 N N . GLY A 1 45 ? 1.190 -1.535 -0.629 1.00 0.00 45 GLY A N 5
ATOM 5106 C CA . GLY A 1 45 ? 0.201 -1.579 -1.668 1.00 0.00 45 GLY A CA 5
ATOM 5107 C C . GLY A 1 45 ? 0.754 -1.077 -2.978 1.00 0.00 45 GLY A C 5
ATOM 5108 O O . GLY A 1 45 ? 1.359 -0.007 -3.043 1.00 0.00 45 GLY A O 5
ATOM 5112 N N . ILE A 1 46 ? 0.575 -1.877 -4.007 1.00 0.00 46 ILE A N 5
ATOM 5113 C CA . ILE A 1 46 ? 1.027 -1.552 -5.342 1.00 0.00 46 ILE A CA 5
ATOM 5114 C C . ILE A 1 46 ? -0.098 -0.867 -6.103 1.00 0.00 46 ILE A C 5
ATOM 5115 O O . ILE A 1 46 ? -1.178 -1.440 -6.252 1.00 0.00 46 ILE A O 5
ATOM 5131 N N . ASN A 1 47 ? 0.154 0.357 -6.551 1.00 0.00 47 ASN A N 5
ATOM 5132 C CA . ASN A 1 47 ? -0.810 1.117 -7.347 1.00 0.00 47 ASN A CA 5
ATOM 5133 C C . ASN A 1 47 ? -2.095 1.336 -6.554 1.00 0.00 47 ASN A C 5
ATOM 5134 O O . ASN A 1 47 ? -3.174 0.895 -6.958 1.00 0.00 47 ASN A O 5
ATOM 5145 N N . CYS A 1 48 ? -1.973 1.995 -5.413 1.00 0.00 48 CYS A N 5
ATOM 5146 C CA . CYS A 1 48 ? -3.114 2.239 -4.558 1.00 0.00 48 CYS A CA 5
ATOM 5147 C C . CYS A 1 48 ? -3.714 3.609 -4.806 1.00 0.00 48 CYS A C 5
ATOM 5148 O O . CYS A 1 48 ? -2.999 4.594 -4.999 1.00 0.00 48 CYS A O 5
ATOM 5155 N N . ASN A 1 49 ? -5.030 3.652 -4.808 1.00 0.00 49 ASN A N 5
ATOM 5156 C CA . ASN A 1 49 ? -5.762 4.905 -4.816 1.00 0.00 49 ASN A CA 5
ATOM 5157 C C . ASN A 1 49 ? -6.895 4.832 -3.811 1.00 0.00 49 ASN A C 5
ATOM 5158 O O . ASN A 1 49 ? -7.439 3.759 -3.565 1.00 0.00 49 ASN A O 5
ATOM 5169 N N . PRO A 1 50 ? -7.268 5.969 -3.220 1.00 0.00 50 PRO A N 5
ATOM 5170 C CA . PRO A 1 50 ? -8.210 6.001 -2.119 1.00 0.00 50 PRO A CA 5
ATOM 5171 C C . PRO A 1 50 ? -9.644 5.884 -2.605 1.00 0.00 50 PRO A C 5
ATOM 5172 O O . PRO A 1 50 ? -10.117 6.707 -3.394 1.00 0.00 50 PRO A O 5
ATOM 5183 N N . ILE A 1 51 ? -10.328 4.852 -2.139 1.00 0.00 51 ILE A N 5
ATOM 5184 C CA . ILE A 1 51 ? -11.674 4.569 -2.597 1.00 0.00 51 ILE A CA 5
ATOM 5185 C C . ILE A 1 51 ? -12.657 5.512 -1.932 1.00 0.00 51 ILE A C 5
ATOM 5186 O O . ILE A 1 51 ? -13.242 5.193 -0.901 1.00 0.00 51 ILE A O 5
ATOM 5202 N N . THR A 1 52 ? -12.845 6.670 -2.524 1.00 0.00 52 THR A N 5
ATOM 5203 C CA . THR A 1 52 ? -13.729 7.656 -1.946 1.00 0.00 52 THR A CA 5
ATOM 5204 C C . THR A 1 52 ? -14.939 7.892 -2.836 1.00 0.00 52 THR A C 5
ATOM 5205 O O . THR A 1 52 ? -15.980 8.359 -2.375 1.00 0.00 52 THR A O 5
ATOM 5216 N N . GLY A 1 53 ? -14.800 7.549 -4.110 1.00 0.00 53 GLY A N 5
ATOM 5217 C CA . GLY A 1 53 ? -15.916 7.647 -5.029 1.00 0.00 53 GLY A CA 5
ATOM 5218 C C . GLY A 1 53 ? -16.894 6.513 -4.821 1.00 0.00 53 GLY A C 5
ATOM 5219 O O . GLY A 1 53 ? -18.099 6.673 -4.997 1.00 0.00 53 GLY A O 5
ATOM 5223 N N . ILE A 1 54 ? -16.363 5.364 -4.432 1.00 0.00 54 ILE A N 5
ATOM 5224 C CA . ILE A 1 54 ? -17.176 4.200 -4.134 1.00 0.00 54 ILE A CA 5
ATOM 5225 C C . ILE A 1 54 ? -17.434 4.131 -2.634 1.00 0.00 54 ILE A C 5
ATOM 5226 O O . ILE A 1 54 ? -16.652 4.660 -1.844 1.00 0.00 54 ILE A O 5
ATOM 5242 N N . GLY A 1 55 ? -18.539 3.510 -2.248 1.00 0.00 55 GLY A N 5
ATOM 5243 C CA . GLY A 1 55 ? -18.843 3.355 -0.845 1.00 0.00 55 GLY A CA 5
ATOM 5244 C C . GLY A 1 55 ? -20.315 3.524 -0.558 1.00 0.00 55 GLY A C 5
ATOM 5245 O O . GLY A 1 55 ? -21.142 2.822 -1.138 1.00 0.00 55 GLY A O 5
ATOM 5249 N N . ALA A 1 56 ? -20.635 4.451 0.342 1.00 0.00 56 ALA A N 5
ATOM 5250 C CA . ALA A 1 56 ? -22.019 4.726 0.726 1.00 0.00 56 ALA A CA 5
ATOM 5251 C C . ALA A 1 56 ? -22.669 3.491 1.343 1.00 0.00 56 ALA A C 5
ATOM 5252 O O . ALA A 1 56 ? -23.860 3.239 1.162 1.00 0.00 56 ALA A O 5
ATOM 5259 N N . GLY A 1 57 ? -21.872 2.726 2.076 1.00 0.00 57 GLY A N 5
ATOM 5260 C CA . GLY A 1 57 ? -22.364 1.516 2.694 1.00 0.00 57 GLY A CA 5
ATOM 5261 C C . GLY A 1 57 ? -21.366 0.935 3.671 1.00 0.00 57 GLY A C 5
ATOM 5262 O O . GLY A 1 57 ? -20.744 1.669 4.442 1.00 0.00 57 GLY A O 5
ATOM 5266 N N . SER A 1 58 ? -21.198 -0.377 3.631 1.00 0.00 58 SER A N 5
ATOM 5267 C CA . SER A 1 58 ? -20.302 -1.061 4.547 1.00 0.00 58 SER A CA 5
ATOM 5268 C C . SER A 1 58 ? -18.857 -0.954 4.073 1.00 0.00 58 SER A C 5
ATOM 5269 O O . SER A 1 58 ? -17.972 -0.548 4.828 1.00 0.00 58 SER A O 5
ATOM 5277 N N . GLY A 1 59 ? -18.633 -1.289 2.813 1.00 0.00 59 GLY A N 5
ATOM 5278 C CA . GLY A 1 59 ? -17.298 -1.254 2.263 1.00 0.00 59 GLY A CA 5
ATOM 5279 C C . GLY A 1 59 ? -17.307 -0.843 0.812 1.00 0.00 59 GLY A C 5
ATOM 5280 O O . GLY A 1 59 ? -18.175 -1.265 0.049 1.00 0.00 59 GLY A O 5
ATOM 5284 N N . SER A 1 60 ? -16.361 -0.006 0.434 1.00 0.00 60 SER A N 5
ATOM 5285 C CA . SER A 1 60 ? -16.263 0.454 -0.935 1.00 0.00 60 SER A CA 5
ATOM 5286 C C . SER A 1 60 ? -15.595 -0.611 -1.799 1.00 0.00 60 SER A C 5
ATOM 5287 O O . SER A 1 60 ? -14.461 -1.018 -1.536 1.00 0.00 60 SER A O 5
ATOM 5295 N N . SER A 1 61 ? -16.319 -1.075 -2.809 1.00 0.00 61 SER A N 5
ATOM 5296 C CA . SER A 1 61 ? -15.832 -2.119 -3.695 1.00 0.00 61 SER A CA 5
ATOM 5297 C C . SER A 1 61 ? -14.580 -1.673 -4.448 1.00 0.00 61 SER A C 5
ATOM 5298 O O . SER A 1 61 ? -14.600 -0.681 -5.177 1.00 0.00 61 SER A O 5
ATOM 5306 N N . CYS A 1 62 ? -13.492 -2.400 -4.247 1.00 0.00 62 CYS A N 5
ATOM 5307 C CA . CYS A 1 62 ? -12.258 -2.165 -4.979 1.00 0.00 62 CYS A CA 5
ATOM 5308 C C . CYS A 1 62 ? -12.134 -3.176 -6.107 1.00 0.00 62 CYS A C 5
ATOM 5309 O O . CYS A 1 62 ? -12.422 -4.362 -5.929 1.00 0.00 62 CYS A O 5
ATOM 5316 N N . ASN A 1 63 ? -11.728 -2.686 -7.274 1.00 0.00 63 ASN A N 5
ATOM 5317 C CA . ASN A 1 63 ? -11.567 -3.520 -8.461 1.00 0.00 63 ASN A CA 5
ATOM 5318 C C . ASN A 1 63 ? -10.555 -4.631 -8.239 1.00 0.00 63 ASN A C 5
ATOM 5319 O O . ASN A 1 63 ? -10.694 -5.724 -8.789 1.00 0.00 63 ASN A O 5
ATOM 5330 N N . ALA A 1 64 ? -9.545 -4.362 -7.429 1.00 0.00 64 ALA A N 5
ATOM 5331 C CA . ALA A 1 64 ? -8.475 -5.317 -7.230 1.00 0.00 64 ALA A CA 5
ATOM 5332 C C . ALA A 1 64 ? -8.351 -5.734 -5.764 1.00 0.00 64 ALA A C 5
ATOM 5333 O O . ALA A 1 64 ? -8.937 -6.733 -5.348 1.00 0.00 64 ALA A O 5
ATOM 5340 N N . ASN A 1 65 ? -7.603 -4.969 -4.980 1.00 0.00 65 ASN A N 5
ATOM 5341 C CA . ASN A 1 65 ? -7.396 -5.300 -3.574 1.00 0.00 65 ASN A CA 5
ATOM 5342 C C . ASN A 1 65 ? -7.557 -4.072 -2.695 1.00 0.00 65 ASN A C 5
ATOM 5343 O O . ASN A 1 65 ? -6.790 -3.122 -2.798 1.00 0.00 65 ASN A O 5
ATOM 5354 N N . PRO A 1 66 ? -8.554 -4.083 -1.820 1.00 0.00 66 PRO A N 5
ATOM 5355 C CA . PRO A 1 66 ? -8.778 -3.010 -0.863 1.00 0.00 66 PRO A CA 5
ATOM 5356 C C . PRO A 1 66 ? -7.884 -3.166 0.361 1.00 0.00 66 PRO A C 5
ATOM 5357 O O . PRO A 1 66 ? -7.763 -4.260 0.918 1.00 0.00 66 PRO A O 5
ATOM 5368 N N . ALA A 1 67 ? -7.250 -2.083 0.772 1.00 0.00 67 ALA A N 5
ATOM 5369 C CA . ALA A 1 67 ? -6.307 -2.142 1.873 1.00 0.00 67 ALA A CA 5
ATOM 5370 C C . ALA A 1 67 ? -6.393 -0.921 2.771 1.00 0.00 67 ALA A C 5
ATOM 5371 O O . ALA A 1 67 ? -6.905 0.129 2.382 1.00 0.00 67 ALA A O 5
ATOM 5378 N N . CYS A 1 68 ? -5.908 -1.099 3.985 1.00 0.00 68 CYS A N 5
ATOM 5379 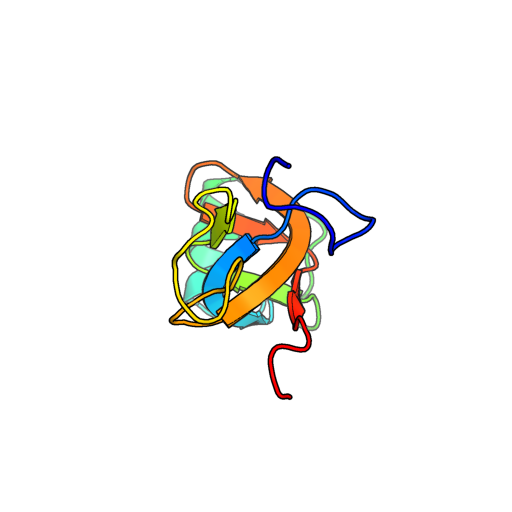C CA . CYS A 1 68 ? -5.701 -0.005 4.914 1.00 0.00 68 CYS A CA 5
ATOM 5380 C C . CYS A 1 68 ? -4.211 0.167 5.130 1.00 0.00 68 CYS A C 5
ATOM 5381 O O . CYS A 1 68 ? -3.517 -0.798 5.448 1.00 0.00 68 CYS A O 5
ATOM 5388 N N . CYS A 1 69 ? -3.709 1.371 4.948 1.00 0.00 69 CYS A N 5
ATOM 5389 C CA . CYS A 1 69 ? -2.278 1.589 5.033 1.00 0.00 69 CYS A CA 5
ATOM 5390 C C . CYS A 1 69 ? -1.929 2.655 6.057 1.00 0.00 69 CYS A C 5
ATOM 5391 O O . CYS A 1 69 ? -2.764 3.479 6.435 1.00 0.00 69 CYS A O 5
ATOM 5398 N N . ASP A 1 70 ? -0.683 2.618 6.497 1.00 0.00 70 ASP A N 5
ATOM 5399 C CA . ASP A 1 70 ? -0.139 3.620 7.398 1.00 0.00 70 ASP A CA 5
ATOM 5400 C C . ASP A 1 70 ? 0.029 4.934 6.649 1.00 0.00 70 ASP A C 5
ATOM 5401 O O . ASP A 1 70 ? -0.292 6.009 7.158 1.00 0.00 70 ASP A O 5
ATOM 5410 N N . ASN A 1 71 ? 0.517 4.819 5.419 1.00 0.00 71 ASN A N 5
ATOM 5411 C CA . ASN A 1 71 ? 0.662 5.955 4.508 1.00 0.00 71 ASN A CA 5
ATOM 5412 C C . ASN A 1 71 ? 0.606 5.455 3.079 1.00 0.00 71 ASN A C 5
ATOM 5413 O O . ASN A 1 71 ? 1.019 4.333 2.807 1.00 0.00 71 ASN A O 5
ATOM 5424 N N . VAL A 1 72 ? 0.082 6.261 2.175 1.00 0.00 72 VAL A N 5
ATOM 5425 C CA . VAL A 1 72 ? 0.176 5.956 0.759 1.00 0.00 72 VAL A CA 5
ATOM 5426 C C . VAL A 1 72 ? 0.605 7.199 -0.002 1.00 0.00 72 VAL A C 5
ATOM 5427 O O . VAL A 1 72 ? 0.383 8.323 0.452 1.00 0.00 72 VAL A O 5
ATOM 5440 N N . TYR A 1 73 ? 1.236 6.991 -1.138 1.00 0.00 73 TYR A N 5
ATOM 5441 C CA . TYR A 1 73 ? 1.792 8.078 -1.914 1.00 0.00 73 TYR A CA 5
ATOM 5442 C C . TYR A 1 73 ? 1.229 8.043 -3.331 1.00 0.00 73 TYR A C 5
ATOM 5443 O O . TYR A 1 73 ? 0.764 7.003 -3.792 1.00 0.00 73 TYR A O 5
ATOM 5461 N N . THR A 1 74 ? 1.283 9.188 -4.011 1.00 0.00 74 THR A N 5
ATOM 5462 C CA . THR A 1 74 ? 0.588 9.384 -5.284 1.00 0.00 74 THR A CA 5
ATOM 5463 C C . THR A 1 74 ? 1.194 8.552 -6.414 1.00 0.00 74 THR A C 5
ATOM 5464 O O . THR A 1 74 ? 0.580 8.384 -7.473 1.00 0.00 74 THR A O 5
ATOM 5475 N N . ASN A 1 75 ? 2.394 8.031 -6.200 1.00 0.00 75 ASN A N 5
ATOM 5476 C CA . ASN A 1 75 ? 2.980 7.074 -7.132 1.00 0.00 75 ASN A CA 5
ATOM 5477 C C . ASN A 1 75 ? 2.193 5.777 -7.068 1.00 0.00 75 ASN A C 5
ATOM 5478 O O . ASN A 1 75 ? 2.274 4.931 -7.955 1.00 0.00 75 ASN A O 5
ATOM 5489 N N . GLY A 1 76 ? 1.436 5.643 -5.993 1.00 0.00 76 GLY A N 5
ATOM 5490 C CA . GLY A 1 76 ? 0.594 4.498 -5.801 1.00 0.00 76 GLY A CA 5
ATOM 5491 C C . GLY A 1 76 ? 1.168 3.524 -4.797 1.00 0.00 76 GLY A C 5
ATOM 5492 O O . GLY A 1 76 ? 0.702 2.394 -4.705 1.00 0.00 76 GLY A O 5
ATOM 5496 N N . LEU A 1 77 ? 2.177 3.946 -4.040 1.00 0.00 77 LEU A N 5
ATOM 5497 C CA . LEU A 1 77 ? 2.807 3.057 -3.081 1.00 0.00 77 LEU A CA 5
ATOM 5498 C C . LEU A 1 77 ? 2.222 3.280 -1.699 1.00 0.00 77 LEU A C 5
ATOM 5499 O O . LEU A 1 77 ? 2.164 4.409 -1.213 1.00 0.00 77 LEU A O 5
ATOM 5515 N N . GLY A 1 78 ? 1.775 2.204 -1.083 1.00 0.00 78 GLY A N 5
ATOM 5516 C CA . GLY A 1 78 ? 1.298 2.276 0.276 1.00 0.00 78 GLY A CA 5
ATOM 5517 C C . GLY A 1 78 ? 2.211 1.533 1.228 1.00 0.00 78 GLY A C 5
ATOM 5518 O O . GLY A 1 78 ? 2.793 0.517 0.862 1.00 0.00 78 GLY A O 5
ATOM 5522 N N . VAL A 1 79 ? 2.340 2.041 2.443 1.00 0.00 79 VAL A N 5
ATOM 5523 C CA . VAL A 1 79 ? 3.196 1.430 3.448 1.00 0.00 79 VAL A CA 5
ATOM 5524 C C . VAL A 1 79 ? 2.347 0.859 4.590 1.00 0.00 79 VAL A C 5
ATOM 5525 O O . VAL A 1 79 ? 1.508 1.557 5.165 1.00 0.00 79 VAL A O 5
ATOM 5538 N N . GLN A 1 80 ? 2.548 -0.422 4.877 1.00 0.00 80 GLN A N 5
ATOM 5539 C CA . GLN A 1 80 ? 1.771 -1.144 5.887 1.00 0.00 80 GLN A CA 5
ATOM 5540 C C . GLN A 1 80 ? 0.315 -1.274 5.470 1.00 0.00 80 GLN A C 5
ATOM 5541 O O . GLN A 1 80 ? -0.596 -0.895 6.205 1.00 0.00 80 GLN A O 5
ATOM 5555 N N . CYS A 1 81 ? 0.110 -1.807 4.283 1.00 0.00 81 CYS A N 5
ATOM 5556 C CA . CYS A 1 81 ? -1.237 -2.032 3.764 1.00 0.00 81 CYS A CA 5
ATOM 5557 C C . CYS A 1 81 ? -1.753 -3.402 4.173 1.00 0.00 81 CYS A C 5
ATOM 5558 O O . CYS A 1 81 ? -1.214 -4.431 3.759 1.00 0.00 81 CYS A O 5
ATOM 5565 N N . ASN A 1 82 ? -2.788 -3.410 4.994 1.00 0.00 82 ASN A N 5
ATOM 5566 C CA . ASN A 1 82 ? -3.460 -4.646 5.354 1.00 0.00 82 ASN A CA 5
ATOM 5567 C C . ASN A 1 82 ? -4.747 -4.775 4.556 1.00 0.00 82 ASN A C 5
ATOM 5568 O O . ASN A 1 82 ? -5.480 -3.800 4.387 1.00 0.00 82 ASN A O 5
ATOM 5579 N N . PRO A 1 83 ? -5.024 -5.978 4.041 1.00 0.00 83 PRO A N 5
ATOM 5580 C CA . PRO A 1 83 ? -6.213 -6.240 3.230 1.00 0.00 83 PRO A CA 5
ATOM 5581 C C . PRO A 1 83 ? -7.499 -6.016 4.016 1.00 0.00 83 PRO A C 5
ATOM 5582 O O . PRO A 1 83 ? -7.599 -6.384 5.190 1.00 0.00 83 PRO A O 5
ATOM 5593 N N . ILE A 1 84 ? -8.473 -5.404 3.363 1.00 0.00 84 ILE A N 5
ATOM 5594 C CA . ILE A 1 84 ? -9.756 -5.108 3.982 1.00 0.00 84 ILE A CA 5
ATOM 5595 C C . ILE A 1 84 ? -10.639 -6.351 3.994 1.00 0.00 84 ILE A C 5
ATOM 5596 O O . ILE A 1 84 ? -10.504 -7.234 3.143 1.00 0.00 84 ILE A O 5
ATOM 5612 N N . ASN A 1 85 ? -11.525 -6.412 4.974 1.00 0.00 85 ASN A N 5
ATOM 5613 C CA . ASN A 1 85 ? -12.437 -7.534 5.141 1.00 0.00 85 ASN A CA 5
ATOM 5614 C C . ASN A 1 85 ? -13.559 -7.451 4.110 1.00 0.00 85 ASN A C 5
ATOM 5615 O O . ASN A 1 85 ? -14.644 -6.936 4.385 1.00 0.00 85 ASN A O 5
ATOM 5626 N N . VAL A 1 86 ? -13.275 -7.948 2.918 1.00 0.00 86 VAL A N 5
ATOM 5627 C CA . VAL A 1 86 ? -14.225 -7.940 1.823 1.00 0.00 86 VAL A CA 5
ATOM 5628 C C . VAL A 1 86 ? -14.334 -9.346 1.251 1.00 0.00 86 VAL A C 5
ATOM 5629 O O . VAL A 1 86 ? -13.606 -9.721 0.329 1.00 0.00 86 VAL A O 5
ATOM 5642 N N . ASN A 1 87 ? -15.238 -10.125 1.826 1.00 0.00 87 ASN A N 5
ATOM 5643 C CA . ASN A 1 87 ? -15.344 -11.552 1.521 1.00 0.00 87 ASN A CA 5
ATOM 5644 C C . ASN A 1 87 ? -14.047 -12.229 1.942 1.00 0.00 87 ASN A C 5
ATOM 5645 O O . ASN A 1 87 ? -13.556 -13.141 1.275 1.00 0.00 87 ASN A O 5
ATOM 5656 N N . LEU A 1 88 ? -13.499 -11.753 3.058 1.00 0.00 88 LEU A N 5
ATOM 5657 C CA . LEU A 1 88 ? -12.184 -12.168 3.528 1.00 0.00 88 LEU A CA 5
ATOM 5658 C C . LEU A 1 88 ? -12.137 -13.669 3.772 1.00 0.00 88 LEU A C 5
ATOM 5659 O O . LEU A 1 88 ? -11.293 -14.347 3.148 1.00 0.00 88 LEU A O 5
ATOM 5676 N N . GLY A 1 1 ? -12.913 11.776 7.018 1.00 0.00 1 GLY A N 6
ATOM 5677 C CA . GLY A 1 1 ? -12.859 10.371 7.481 1.00 0.00 1 GLY A CA 6
ATOM 5678 C C . GLY A 1 1 ? -11.880 9.543 6.679 1.00 0.00 1 GLY A C 6
ATOM 5679 O O . GLY A 1 1 ? -10.758 9.980 6.410 1.00 0.00 1 GLY A O 6
ATOM 5685 N N . SER A 1 2 ? -12.307 8.355 6.288 1.00 0.00 2 SER A N 6
ATOM 5686 C CA . SER A 1 2 ? -11.457 7.442 5.540 1.00 0.00 2 SER A CA 6
ATOM 5687 C C . SER A 1 2 ? -12.149 6.971 4.265 1.00 0.00 2 SER A C 6
ATOM 5688 O O . SER A 1 2 ? -11.791 5.938 3.697 1.00 0.00 2 SER A O 6
ATOM 5696 N N . GLY A 1 3 ? -13.141 7.730 3.819 1.00 0.00 3 GLY A N 6
ATOM 5697 C CA . GLY A 1 3 ? -13.915 7.335 2.656 1.00 0.00 3 GLY A CA 6
ATOM 5698 C C . GLY A 1 3 ? -14.989 6.335 3.026 1.00 0.00 3 GLY A C 6
ATOM 5699 O O . GLY A 1 3 ? -16.175 6.557 2.783 1.00 0.00 3 GLY A O 6
ATOM 5703 N N . SER A 1 4 ? -14.564 5.236 3.629 1.00 0.00 4 SER A N 6
ATOM 5704 C CA . SER A 1 4 ? -15.473 4.237 4.147 1.00 0.00 4 SER A CA 6
ATOM 5705 C C . SER A 1 4 ? -15.306 4.154 5.663 1.00 0.00 4 SER A C 6
ATOM 5706 O O . SER A 1 4 ? -14.660 5.014 6.265 1.00 0.00 4 SER A O 6
ATOM 5714 N N . SER A 1 5 ? -15.875 3.134 6.280 1.00 0.00 5 SER A N 6
ATOM 5715 C CA . SER A 1 5 ? -15.752 2.951 7.717 1.00 0.00 5 SER A CA 6
ATOM 5716 C C . SER A 1 5 ? -14.450 2.236 8.064 1.00 0.00 5 SER A C 6
ATOM 5717 O O . SER A 1 5 ? -14.037 2.188 9.224 1.00 0.00 5 SER A O 6
ATOM 5725 N N . GLN A 1 6 ? -13.801 1.691 7.049 1.00 0.00 6 GLN A N 6
ATOM 5726 C CA . GLN A 1 6 ? -12.571 0.942 7.246 1.00 0.00 6 GLN A CA 6
ATOM 5727 C C . GLN A 1 6 ? -11.364 1.867 7.304 1.00 0.00 6 GLN A C 6
ATOM 5728 O O . GLN A 1 6 ? -11.462 3.048 6.966 1.00 0.00 6 GLN A O 6
ATOM 5742 N N . CYS A 1 7 ? -10.241 1.302 7.746 1.00 0.00 7 CYS A N 6
ATOM 5743 C CA . CYS A 1 7 ? -8.952 1.973 7.766 1.00 0.00 7 CYS A CA 6
ATOM 5744 C C . CYS A 1 7 ? -8.900 3.100 8.797 1.00 0.00 7 CYS A C 6
ATOM 5745 O O . CYS A 1 7 ? -9.594 4.111 8.685 1.00 0.00 7 CYS A O 6
ATOM 5752 N N . ASN A 1 8 ? -8.062 2.916 9.808 1.00 0.00 8 ASN A N 6
ATOM 5753 C CA . ASN A 1 8 ? -7.968 3.872 10.905 1.00 0.00 8 ASN A CA 6
ATOM 5754 C C . ASN A 1 8 ? -6.917 4.943 10.628 1.00 0.00 8 ASN A C 6
ATOM 5755 O O . ASN A 1 8 ? -7.169 6.132 10.820 1.00 0.00 8 ASN A O 6
ATOM 5766 N N . ALA A 1 9 ? -5.749 4.518 10.162 1.00 0.00 9 ALA A N 6
ATOM 5767 C CA . ALA A 1 9 ? -4.617 5.426 9.980 1.00 0.00 9 ALA A CA 6
ATOM 5768 C C . ALA A 1 9 ? -4.756 6.272 8.723 1.00 0.00 9 ALA A C 6
ATOM 5769 O O . ALA A 1 9 ? -4.038 7.254 8.538 1.00 0.00 9 ALA A O 6
ATOM 5776 N N . GLY A 1 10 ? -5.675 5.893 7.861 1.00 0.00 10 GLY A N 6
ATOM 5777 C CA . GLY A 1 10 ? -5.877 6.626 6.631 1.00 0.00 10 GLY A CA 6
ATOM 5778 C C . GLY A 1 10 ? -7.148 6.216 5.929 1.00 0.00 10 GLY A C 6
ATOM 5779 O O . GLY A 1 10 ? -7.953 5.481 6.499 1.00 0.00 10 GLY A O 6
ATOM 5783 N N . PRO A 1 11 ? -7.358 6.680 4.691 1.00 0.00 11 PRO A N 6
ATOM 5784 C CA . PRO A 1 11 ? -8.537 6.324 3.910 1.00 0.00 11 PRO A CA 6
ATOM 5785 C C . PRO A 1 11 ? -8.399 4.950 3.266 1.00 0.00 11 PRO A C 6
ATOM 5786 O O . PRO A 1 11 ? -7.295 4.411 3.148 1.00 0.00 11 PRO A O 6
ATOM 5797 N N . VAL A 1 12 ? -9.529 4.397 2.858 1.00 0.00 12 VAL A N 6
ATOM 5798 C CA . VAL A 1 12 ? -9.566 3.084 2.230 1.00 0.00 12 VAL A CA 6
ATOM 5799 C C . VAL A 1 12 ? -8.848 3.110 0.887 1.00 0.00 12 VAL A C 6
ATOM 5800 O O . VAL A 1 12 ? -9.090 3.992 0.064 1.00 0.00 12 VAL A O 6
ATOM 5813 N N . GLN A 1 13 ? -7.960 2.154 0.674 1.00 0.00 13 GLN A N 6
ATOM 5814 C CA . GLN A 1 13 ? -7.173 2.120 -0.551 1.00 0.00 13 GLN A CA 6
ATOM 5815 C C . GLN A 1 13 ? -7.531 0.920 -1.407 1.00 0.00 13 GLN A C 6
ATOM 5816 O O . GLN A 1 13 ? -7.818 -0.163 -0.900 1.00 0.00 13 GLN A O 6
ATOM 5830 N N . CYS A 1 14 ? -7.523 1.135 -2.706 1.00 0.00 14 CYS A N 6
ATOM 5831 C CA . CYS A 1 14 ? -7.713 0.073 -3.671 1.00 0.00 14 CYS A CA 6
ATOM 5832 C C . CYS A 1 14 ? -6.431 -0.103 -4.465 1.00 0.00 14 CYS A C 6
ATOM 5833 O O . CYS A 1 14 ? -6.105 0.697 -5.345 1.00 0.00 14 CYS A O 6
ATOM 5840 N N . CYS A 1 15 ? -5.697 -1.142 -4.124 1.00 0.00 15 CYS A N 6
ATOM 5841 C CA . CYS A 1 15 ? -4.372 -1.366 -4.661 1.00 0.00 15 CYS A CA 6
ATOM 5842 C C . CYS A 1 15 ? -4.384 -2.495 -5.678 1.00 0.00 15 CYS A C 6
ATOM 5843 O O . CYS A 1 15 ? -5.077 -3.497 -5.507 1.00 0.00 15 CYS A O 6
ATOM 5850 N N . ASN A 1 16 ? -3.605 -2.312 -6.736 1.00 0.00 16 ASN A N 6
ATOM 5851 C CA . ASN A 1 16 ? -3.497 -3.289 -7.810 1.00 0.00 16 ASN A CA 6
ATOM 5852 C C . ASN A 1 16 ? -2.917 -4.591 -7.291 1.00 0.00 16 ASN A C 6
ATOM 5853 O O . ASN A 1 16 ? -3.282 -5.674 -7.737 1.00 0.00 16 ASN A O 6
ATOM 5864 N N . THR A 1 17 ? -1.989 -4.471 -6.359 1.00 0.00 17 THR A N 6
ATOM 5865 C CA . THR A 1 17 ? -1.347 -5.631 -5.768 1.00 0.00 17 THR A CA 6
ATOM 5866 C C . THR A 1 17 ? -0.991 -5.368 -4.309 1.00 0.00 17 THR A C 6
ATOM 5867 O O . THR A 1 17 ? -0.364 -4.363 -3.988 1.00 0.00 17 THR A O 6
ATOM 5878 N N . LEU A 1 18 ? -1.422 -6.252 -3.428 1.00 0.00 18 LEU A N 6
ATOM 5879 C CA . LEU A 1 18 ? -1.007 -6.192 -2.039 1.00 0.00 18 LEU A CA 6
ATOM 5880 C C . LEU A 1 18 ? 0.068 -7.229 -1.798 1.00 0.00 18 LEU A C 6
ATOM 5881 O O . LEU A 1 18 ? -0.193 -8.432 -1.817 1.00 0.00 18 LEU A O 6
ATOM 5897 N N . THR A 1 19 ? 1.271 -6.754 -1.592 1.00 0.00 19 THR A N 6
ATOM 5898 C CA . THR A 1 19 ? 2.414 -7.627 -1.431 1.00 0.00 19 THR A CA 6
ATOM 5899 C C . THR A 1 19 ? 3.379 -7.037 -0.402 1.00 0.00 19 THR A C 6
ATOM 5900 O O . THR A 1 19 ? 3.058 -6.047 0.261 1.00 0.00 19 THR A O 6
ATOM 5911 N N . SER A 1 20 ? 4.540 -7.650 -0.254 1.00 0.00 20 SER A N 6
ATOM 5912 C CA . SER A 1 20 ? 5.518 -7.220 0.726 1.00 0.00 20 SER A CA 6
ATOM 5913 C C . SER A 1 20 ? 6.486 -6.220 0.105 1.00 0.00 20 SER A C 6
ATOM 5914 O O . SER A 1 20 ? 6.623 -6.143 -1.117 1.00 0.00 20 SER A O 6
ATOM 5922 N N . ALA A 1 21 ? 7.163 -5.462 0.961 1.00 0.00 21 ALA A N 6
ATOM 5923 C CA . ALA A 1 21 ? 8.125 -4.459 0.522 1.00 0.00 21 ALA A CA 6
ATOM 5924 C C . ALA A 1 21 ? 9.352 -5.101 -0.114 1.00 0.00 21 ALA A C 6
ATOM 5925 O O . ALA A 1 21 ? 10.224 -4.411 -0.640 1.00 0.00 21 ALA A O 6
ATOM 5932 N N . SER A 1 22 ? 9.414 -6.423 -0.050 1.00 0.00 22 SER A N 6
ATOM 5933 C CA . SER A 1 22 ? 10.492 -7.173 -0.665 1.00 0.00 22 SER A CA 6
ATOM 5934 C C . SER A 1 22 ? 10.190 -7.409 -2.145 1.00 0.00 22 SER A C 6
ATOM 5935 O O . SER A 1 22 ? 11.033 -7.911 -2.891 1.00 0.00 22 SER A O 6
ATOM 5943 N N . ASN A 1 23 ? 8.983 -7.043 -2.565 1.00 0.00 23 ASN A N 6
ATOM 5944 C CA . ASN A 1 23 ? 8.586 -7.177 -3.960 1.00 0.00 23 ASN A CA 6
ATOM 5945 C C . ASN A 1 23 ? 9.223 -6.063 -4.779 1.00 0.00 23 ASN A C 6
ATOM 5946 O O . ASN A 1 23 ? 9.264 -4.912 -4.344 1.00 0.00 23 ASN A O 6
ATOM 5957 N N . SER A 1 24 ? 9.710 -6.408 -5.964 1.00 0.00 24 SER A N 6
ATOM 5958 C CA . SER A 1 24 ? 10.384 -5.449 -6.826 1.00 0.00 24 SER A CA 6
ATOM 5959 C C . SER A 1 24 ? 9.422 -4.370 -7.316 1.00 0.00 24 SER A C 6
ATOM 5960 O O . SER A 1 24 ? 9.848 -3.291 -7.730 1.00 0.00 24 SER A O 6
ATOM 5968 N N . GLN A 1 25 ? 8.126 -4.658 -7.265 1.00 0.00 25 GLN A N 6
ATOM 5969 C CA . GLN A 1 25 ? 7.120 -3.669 -7.593 1.00 0.00 25 GLN A CA 6
ATOM 5970 C C . GLN A 1 25 ? 7.080 -2.609 -6.506 1.00 0.00 25 GLN A C 6
ATOM 5971 O O . GLN A 1 25 ? 7.080 -1.410 -6.785 1.00 0.00 25 GLN A O 6
ATOM 5985 N N . ALA A 1 26 ? 7.063 -3.072 -5.265 1.00 0.00 26 ALA A N 6
ATOM 5986 C CA . ALA A 1 26 ? 6.987 -2.191 -4.117 1.00 0.00 26 ALA A CA 6
ATOM 5987 C C . ALA A 1 26 ? 8.283 -1.435 -3.922 1.00 0.00 26 ALA A C 6
ATOM 5988 O O . ALA A 1 26 ? 8.279 -0.215 -3.852 1.00 0.00 26 ALA A O 6
ATOM 5995 N N . ALA A 1 27 ? 9.391 -2.162 -3.845 1.00 0.00 27 ALA A N 6
ATOM 5996 C CA . ALA A 1 27 ? 10.691 -1.553 -3.600 1.00 0.00 27 ALA A CA 6
ATOM 5997 C C . ALA A 1 27 ? 11.056 -0.570 -4.701 1.00 0.00 27 ALA A C 6
ATOM 5998 O O . ALA A 1 27 ? 11.742 0.417 -4.451 1.00 0.00 27 ALA A O 6
ATOM 6005 N N . GLY A 1 28 ? 10.591 -0.839 -5.917 1.00 0.00 28 GLY A N 6
ATOM 6006 C CA . GLY A 1 28 ? 10.779 0.108 -6.998 1.00 0.00 28 GLY A CA 6
ATOM 6007 C C . GLY A 1 28 ? 10.139 1.440 -6.674 1.00 0.00 28 GLY A C 6
ATOM 6008 O O . GLY A 1 28 ? 10.718 2.495 -6.913 1.00 0.00 28 GLY A O 6
ATOM 6012 N N . LEU A 1 29 ? 8.945 1.375 -6.107 1.00 0.00 29 LEU A N 6
ATOM 6013 C CA . LEU A 1 29 ? 8.219 2.557 -5.666 1.00 0.00 29 LEU A CA 6
ATOM 6014 C C . LEU A 1 29 ? 8.858 3.146 -4.413 1.00 0.00 29 LEU A C 6
ATOM 6015 O O . LEU A 1 29 ? 9.148 4.335 -4.358 1.00 0.00 29 LEU A O 6
ATOM 6031 N N . ILE A 1 30 ? 9.063 2.291 -3.412 1.00 0.00 30 ILE A N 6
ATOM 6032 C CA . ILE A 1 30 ? 9.670 2.676 -2.140 1.00 0.00 30 ILE A CA 6
ATOM 6033 C C . ILE A 1 30 ? 10.953 3.452 -2.359 1.00 0.00 30 ILE A C 6
ATOM 6034 O O . ILE A 1 30 ? 11.161 4.516 -1.771 1.00 0.00 30 ILE A O 6
ATOM 6050 N N . GLN A 1 31 ? 11.799 2.924 -3.225 1.00 0.00 31 GLN A N 6
ATOM 6051 C CA . GLN A 1 31 ? 13.069 3.539 -3.506 1.00 0.00 31 GLN A CA 6
ATOM 6052 C C . GLN A 1 31 ? 12.916 4.810 -4.339 1.00 0.00 31 GLN A C 6
ATOM 6053 O O . GLN A 1 31 ? 13.827 5.636 -4.379 1.00 0.00 31 GLN A O 6
ATOM 6067 N N . GLN A 1 32 ? 11.768 4.980 -4.994 1.00 0.00 32 GLN A N 6
ATOM 6068 C CA . GLN A 1 32 ? 11.502 6.222 -5.719 1.00 0.00 32 GLN A CA 6
ATOM 6069 C C . GLN A 1 32 ? 11.135 7.322 -4.742 1.00 0.00 32 GLN A C 6
ATOM 6070 O O . GLN A 1 32 ? 11.491 8.484 -4.926 1.00 0.00 32 GLN A O 6
ATOM 6084 N N . LEU A 1 33 ? 10.428 6.933 -3.697 1.00 0.00 33 LEU A N 6
ATOM 6085 C CA . LEU A 1 33 ? 9.936 7.877 -2.710 1.00 0.00 33 LEU A CA 6
ATOM 6086 C C . LEU A 1 33 ? 11.016 8.168 -1.677 1.00 0.00 33 LEU A C 6
ATOM 6087 O O . LEU A 1 33 ? 11.008 9.209 -1.017 1.00 0.00 33 LEU A O 6
ATOM 6103 N N . GLY A 1 34 ? 11.940 7.225 -1.550 1.00 0.00 34 GLY A N 6
ATOM 6104 C CA . GLY A 1 34 ? 12.995 7.328 -0.564 1.00 0.00 34 GLY A CA 6
ATOM 6105 C C . GLY A 1 34 ? 12.502 6.974 0.820 1.00 0.00 34 GLY A C 6
ATOM 6106 O O . GLY A 1 34 ? 12.826 7.643 1.799 1.00 0.00 34 GLY A O 6
ATOM 6110 N N . LEU A 1 35 ? 11.716 5.913 0.892 1.00 0.00 35 LEU A N 6
ATOM 6111 C CA . LEU A 1 35 ? 11.102 5.492 2.139 1.00 0.00 35 LEU A CA 6
ATOM 6112 C C . LEU A 1 35 ? 12.046 4.648 2.982 1.00 0.00 35 LEU A C 6
ATOM 6113 O O . LEU A 1 35 ? 12.314 3.487 2.669 1.00 0.00 35 LEU A O 6
ATOM 6129 N N . SER A 1 36 ? 12.553 5.245 4.043 1.00 0.00 36 SER A N 6
ATOM 6130 C CA . SER A 1 36 ? 13.382 4.548 4.992 1.00 0.00 36 SER A CA 6
ATOM 6131 C C . SER A 1 36 ? 12.523 3.960 6.107 1.00 0.00 36 SER A C 6
ATOM 6132 O O . SER A 1 36 ? 11.493 4.528 6.473 1.00 0.00 36 SER A O 6
ATOM 6140 N N . GLY A 1 37 ? 12.930 2.812 6.627 1.00 0.00 37 GLY A N 6
ATOM 6141 C CA . GLY A 1 37 ? 12.189 2.182 7.703 1.00 0.00 37 GLY A CA 6
ATOM 6142 C C . GLY A 1 37 ? 11.410 0.975 7.227 1.00 0.00 37 GLY A C 6
ATOM 6143 O O . GLY A 1 37 ? 11.181 0.036 7.984 1.00 0.00 37 GLY A O 6
ATOM 6147 N N . VAL A 1 38 ? 11.002 1.006 5.967 1.00 0.00 38 VAL A N 6
ATOM 6148 C CA . VAL A 1 38 ? 10.291 -0.108 5.360 1.00 0.00 38 VAL A CA 6
ATOM 6149 C C . VAL A 1 38 ? 11.277 -1.226 5.030 1.00 0.00 38 VAL A C 6
ATOM 6150 O O . VAL A 1 38 ? 12.237 -1.015 4.288 1.00 0.00 38 VAL A O 6
ATOM 6163 N N . GLY A 1 39 ? 11.051 -2.394 5.609 1.00 0.00 39 GLY A N 6
ATOM 6164 C CA . GLY A 1 39 ? 11.918 -3.530 5.370 1.00 0.00 39 GLY A CA 6
ATOM 6165 C C . GLY A 1 39 ? 11.467 -4.381 4.209 1.00 0.00 39 GLY A C 6
ATOM 6166 O O . GLY A 1 39 ? 11.173 -3.869 3.130 1.00 0.00 39 GLY A O 6
ATOM 6170 N N . ALA A 1 40 ? 11.430 -5.679 4.425 1.00 0.00 40 ALA A N 6
ATOM 6171 C CA . ALA A 1 40 ? 11.040 -6.619 3.385 1.00 0.00 40 ALA A CA 6
ATOM 6172 C C . ALA A 1 40 ? 9.686 -7.253 3.681 1.00 0.00 40 ALA A C 6
ATOM 6173 O O . ALA A 1 40 ? 8.834 -7.353 2.798 1.00 0.00 40 ALA A O 6
ATOM 6180 N N . ASN A 1 41 ? 9.485 -7.663 4.928 1.00 0.00 41 ASN A N 6
ATOM 6181 C CA . ASN A 1 41 ? 8.251 -8.335 5.328 1.00 0.00 41 ASN A CA 6
ATOM 6182 C C . ASN A 1 41 ? 7.107 -7.330 5.437 1.00 0.00 41 ASN A C 6
ATOM 6183 O O . ASN A 1 41 ? 5.930 -7.700 5.452 1.00 0.00 41 ASN A O 6
ATOM 6194 N N . VAL A 1 42 ? 7.479 -6.057 5.501 1.00 0.00 42 VAL A N 6
ATOM 6195 C CA . VAL A 1 42 ? 6.528 -4.959 5.617 1.00 0.00 42 VAL A CA 6
ATOM 6196 C C . VAL A 1 42 ? 5.482 -5.014 4.513 1.00 0.00 42 VAL A C 6
ATOM 6197 O O . VAL A 1 42 ? 5.814 -5.174 3.338 1.00 0.00 42 VAL A O 6
ATOM 6210 N N . PRO A 1 43 ? 4.204 -4.898 4.888 1.00 0.00 43 PRO A N 6
ATOM 6211 C CA . PRO A 1 43 ? 3.109 -4.918 3.937 1.00 0.00 43 PRO A CA 6
ATOM 6212 C C . PRO A 1 43 ? 3.055 -3.625 3.153 1.00 0.00 43 PRO A C 6
ATOM 6213 O O . PRO A 1 43 ? 3.277 -2.559 3.709 1.00 0.00 43 PRO A O 6
ATOM 6224 N N . VAL A 1 44 ? 2.778 -3.706 1.871 1.00 0.00 44 VAL A N 6
ATOM 6225 C CA . VAL A 1 44 ? 2.673 -2.510 1.056 1.00 0.00 44 VAL A CA 6
ATOM 6226 C C . VAL A 1 44 ? 1.559 -2.656 0.039 1.00 0.00 44 VAL A C 6
ATOM 6227 O O . VAL A 1 44 ? 1.060 -3.759 -0.200 1.00 0.00 44 VAL A O 6
ATOM 6240 N N . GLY A 1 45 ? 1.161 -1.546 -0.540 1.00 0.00 45 GLY A N 6
ATOM 6241 C CA . GLY A 1 45 ? 0.164 -1.585 -1.575 1.00 0.00 45 GLY A CA 6
ATOM 6242 C C . GLY A 1 45 ? 0.699 -1.052 -2.880 1.00 0.00 45 GLY A C 6
ATOM 6243 O O . GLY A 1 45 ? 1.295 0.024 -2.930 1.00 0.00 45 GLY A O 6
ATOM 6247 N N . ILE A 1 46 ? 0.514 -1.832 -3.924 1.00 0.00 46 ILE A N 6
ATOM 6248 C CA . ILE A 1 46 ? 0.980 -1.493 -5.251 1.00 0.00 46 ILE A CA 6
ATOM 6249 C C . ILE A 1 46 ? -0.125 -0.767 -6.004 1.00 0.00 46 ILE A C 6
ATOM 6250 O O . ILE A 1 46 ? -1.192 -1.334 -6.228 1.00 0.00 46 ILE A O 6
ATOM 6266 N N . ASN A 1 47 ? 0.131 0.484 -6.363 1.00 0.00 47 ASN A N 6
ATOM 6267 C CA . ASN A 1 47 ? -0.820 1.297 -7.124 1.00 0.00 47 ASN A CA 6
ATOM 6268 C C . ASN A 1 47 ? -2.131 1.446 -6.354 1.00 0.00 47 ASN A C 6
ATOM 6269 O O . ASN A 1 47 ? -3.168 0.917 -6.760 1.00 0.00 47 ASN A O 6
ATOM 6280 N N . CYS A 1 48 ? -2.079 2.149 -5.236 1.00 0.00 48 CYS A N 6
ATOM 6281 C CA . CYS A 1 48 ? -3.248 2.328 -4.399 1.00 0.00 48 CYS A CA 6
ATOM 6282 C C . CYS A 1 48 ? -3.954 3.638 -4.694 1.00 0.00 48 CYS A C 6
ATOM 6283 O O . CYS A 1 48 ? -3.321 4.690 -4.812 1.00 0.00 48 CYS A O 6
ATOM 6290 N N . ASN A 1 49 ? -5.267 3.565 -4.820 1.00 0.00 49 ASN A N 6
ATOM 6291 C CA . ASN A 1 49 ? -6.087 4.758 -4.908 1.00 0.00 49 ASN A CA 6
ATOM 6292 C C . ASN A 1 49 ? -7.214 4.687 -3.895 1.00 0.00 49 ASN A C 6
ATOM 6293 O O . ASN A 1 49 ? -7.723 3.612 -3.599 1.00 0.00 49 ASN A O 6
ATOM 6304 N N . PRO A 1 50 ? -7.604 5.840 -3.347 1.00 0.00 50 PRO A N 6
ATOM 6305 C CA . PRO A 1 50 ? -8.596 5.920 -2.278 1.00 0.00 50 PRO A CA 6
ATOM 6306 C C . PRO A 1 50 ? -9.985 5.563 -2.774 1.00 0.00 50 PRO A C 6
ATOM 6307 O O . PRO A 1 50 ? -10.491 6.169 -3.723 1.00 0.00 50 PRO A O 6
ATOM 6318 N N . ILE A 1 51 ? -10.599 4.579 -2.140 1.00 0.00 51 ILE A N 6
ATOM 6319 C CA . ILE A 1 51 ? -11.915 4.132 -2.548 1.00 0.00 51 ILE A CA 6
ATOM 6320 C C . ILE A 1 51 ? -12.965 5.084 -2.010 1.00 0.00 51 ILE A C 6
ATOM 6321 O O . ILE A 1 51 ? -13.545 4.858 -0.948 1.00 0.00 51 ILE A O 6
ATOM 6337 N N . THR A 1 52 ? -13.216 6.141 -2.746 1.00 0.00 52 THR A N 6
ATOM 6338 C CA . THR A 1 52 ? -14.171 7.135 -2.314 1.00 0.00 52 THR A CA 6
ATOM 6339 C C . THR A 1 52 ? -15.305 7.262 -3.319 1.00 0.00 52 THR A C 6
ATOM 6340 O O . THR A 1 52 ? -16.146 8.161 -3.223 1.00 0.00 52 THR A O 6
ATOM 6351 N N . GLY A 1 53 ? -15.324 6.344 -4.277 1.00 0.00 53 GLY A N 6
ATOM 6352 C CA . GLY A 1 53 ? -16.366 6.333 -5.278 1.00 0.00 53 GLY A CA 6
ATOM 6353 C C . GLY A 1 53 ? -17.639 5.719 -4.752 1.00 0.00 53 GLY A C 6
ATOM 6354 O O . GLY A 1 53 ? -17.919 4.546 -5.002 1.00 0.00 53 GLY A O 6
ATOM 6358 N N . ILE A 1 54 ? -18.398 6.501 -4.006 1.00 0.00 54 ILE A N 6
ATOM 6359 C CA . ILE A 1 54 ? -19.635 6.024 -3.422 1.00 0.00 54 ILE A CA 6
ATOM 6360 C C . ILE A 1 54 ? -20.771 6.138 -4.425 1.00 0.00 54 ILE A C 6
ATOM 6361 O O . ILE A 1 54 ? -21.334 7.213 -4.631 1.00 0.00 54 ILE A O 6
ATOM 6377 N N . GLY A 1 55 ? -21.086 5.027 -5.059 1.00 0.00 55 GLY A N 6
ATOM 6378 C CA . GLY A 1 55 ? -22.172 4.997 -6.005 1.00 0.00 55 GLY A CA 6
ATOM 6379 C C . GLY A 1 55 ? -21.757 4.335 -7.298 1.00 0.00 55 GLY A C 6
ATOM 6380 O O . GLY A 1 55 ? -20.915 3.433 -7.284 1.00 0.00 55 GLY A O 6
ATOM 6384 N N . ALA A 1 56 ? -22.347 4.776 -8.405 1.00 0.00 56 ALA A N 6
ATOM 6385 C CA . ALA A 1 56 ? -22.039 4.241 -9.730 1.00 0.00 56 ALA A CA 6
ATOM 6386 C C . ALA A 1 56 ? -22.330 2.744 -9.804 1.00 0.00 56 ALA A C 6
ATOM 6387 O O . ALA A 1 56 ? -21.715 2.015 -10.584 1.00 0.00 56 ALA A O 6
ATOM 6394 N N . GLY A 1 57 ? -23.279 2.295 -8.998 1.00 0.00 57 GLY A N 6
ATOM 6395 C CA . GLY A 1 57 ? -23.620 0.890 -8.956 1.00 0.00 57 GLY A CA 6
ATOM 6396 C C . GLY A 1 57 ? -23.980 0.442 -7.556 1.00 0.00 57 GLY A C 6
ATOM 6397 O O . GLY A 1 57 ? -25.043 0.794 -7.041 1.00 0.00 57 GLY A O 6
ATOM 6401 N N . SER A 1 58 ? -23.095 -0.319 -6.933 1.00 0.00 58 SER A N 6
ATOM 6402 C CA . SER A 1 58 ? -23.322 -0.797 -5.579 1.00 0.00 58 SER A CA 6
ATOM 6403 C C . SER A 1 58 ? -22.814 0.224 -4.564 1.00 0.00 58 SER A C 6
ATOM 6404 O O . SER A 1 58 ? -23.428 0.435 -3.511 1.00 0.00 58 SER A O 6
ATOM 6412 N N . GLY A 1 59 ? -21.698 0.865 -4.886 1.00 0.00 59 GLY A N 6
ATOM 6413 C CA . GLY A 1 59 ? -21.129 1.852 -3.998 1.00 0.00 59 GLY A CA 6
ATOM 6414 C C . GLY A 1 59 ? -19.617 1.830 -4.016 1.00 0.00 59 GLY A C 6
ATOM 6415 O O . GLY A 1 59 ? -19.009 1.457 -5.020 1.00 0.00 59 GLY A O 6
ATOM 6419 N N . SER A 1 60 ? -19.008 2.224 -2.906 1.00 0.00 60 SER A N 6
ATOM 6420 C CA . SER A 1 60 ? -17.561 2.230 -2.801 1.00 0.00 60 SER A CA 6
ATOM 6421 C C . SER A 1 60 ? -17.032 0.801 -2.751 1.00 0.00 60 SER A C 6
ATOM 6422 O O . SER A 1 60 ? -17.353 0.044 -1.833 1.00 0.00 60 SER A O 6
ATOM 6430 N N . SER A 1 61 ? -16.227 0.441 -3.736 1.00 0.00 61 SER A N 6
ATOM 6431 C CA . SER A 1 61 ? -15.698 -0.907 -3.834 1.00 0.00 61 SER A CA 6
ATOM 6432 C C . SER A 1 61 ? -14.401 -0.916 -4.634 1.00 0.00 61 SER A C 6
ATOM 6433 O O . SER A 1 61 ? -14.216 -0.108 -5.546 1.00 0.00 61 SER A O 6
ATOM 6441 N N . CYS A 1 62 ? -13.501 -1.815 -4.272 1.00 0.00 62 CYS A N 6
ATOM 6442 C CA . CYS A 1 62 ? -12.216 -1.921 -4.939 1.00 0.00 62 CYS A CA 6
ATOM 6443 C C . CYS A 1 62 ? -12.281 -2.912 -6.095 1.00 0.00 62 CYS A C 6
ATOM 6444 O O . CYS A 1 62 ? -12.977 -3.930 -6.025 1.00 0.00 62 CYS A O 6
ATOM 6451 N N . ASN A 1 63 ? -11.551 -2.599 -7.161 1.00 0.00 63 ASN A N 6
ATOM 6452 C CA . ASN A 1 63 ? -11.502 -3.439 -8.351 1.00 0.00 63 ASN A CA 6
ATOM 6453 C C . ASN A 1 63 ? -10.462 -4.545 -8.194 1.00 0.00 63 ASN A C 6
ATOM 6454 O O . ASN A 1 63 ? -10.544 -5.588 -8.844 1.00 0.00 63 ASN A O 6
ATOM 6465 N N . ALA A 1 64 ? -9.484 -4.317 -7.330 1.00 0.00 64 ALA A N 6
ATOM 6466 C CA . ALA A 1 64 ? -8.418 -5.283 -7.126 1.00 0.00 64 ALA A CA 6
ATOM 6467 C C . ALA A 1 64 ? -8.305 -5.686 -5.658 1.00 0.00 64 ALA A C 6
ATOM 6468 O O . ALA A 1 64 ? -8.973 -6.618 -5.213 1.00 0.00 64 ALA A O 6
ATOM 6475 N N . ASN A 1 65 ? -7.481 -4.970 -4.901 1.00 0.00 65 ASN A N 6
ATOM 6476 C CA . ASN A 1 65 ? -7.250 -5.307 -3.502 1.00 0.00 65 ASN A CA 6
ATOM 6477 C C . ASN A 1 65 ? -7.472 -4.104 -2.604 1.00 0.00 65 ASN A C 6
ATOM 6478 O O . ASN A 1 65 ? -6.757 -3.110 -2.695 1.00 0.00 65 ASN A O 6
ATOM 6489 N N . PRO A 1 66 ? -8.458 -4.186 -1.722 1.00 0.00 66 PRO A N 6
ATOM 6490 C CA . PRO A 1 66 ? -8.723 -3.149 -0.737 1.00 0.00 66 PRO A CA 6
ATOM 6491 C C . PRO A 1 66 ? -7.781 -3.269 0.458 1.00 0.00 66 PRO A C 6
ATOM 6492 O O . PRO A 1 66 ? -7.533 -4.373 0.951 1.00 0.00 66 PRO A O 6
ATOM 6503 N N . ALA A 1 67 ? -7.245 -2.145 0.911 1.00 0.00 67 ALA A N 6
ATOM 6504 C CA . ALA A 1 67 ? -6.259 -2.159 1.977 1.00 0.00 67 ALA A CA 6
ATOM 6505 C C . ALA A 1 67 ? -6.343 -0.919 2.849 1.00 0.00 67 ALA A C 6
ATOM 6506 O O . ALA A 1 67 ? -6.802 0.137 2.411 1.00 0.00 67 ALA A O 6
ATOM 6513 N N . CYS A 1 68 ? -5.898 -1.066 4.088 1.00 0.00 68 CYS A N 6
ATOM 6514 C CA . CYS A 1 68 ? -5.711 0.068 4.975 1.00 0.00 68 CYS A CA 6
ATOM 6515 C C . CYS A 1 68 ? -4.237 0.189 5.310 1.00 0.00 68 CYS A C 6
ATOM 6516 O O . CYS A 1 68 ? -3.608 -0.777 5.746 1.00 0.00 68 CYS A O 6
ATOM 6523 N N . CYS A 1 69 ? -3.683 1.364 5.094 1.00 0.00 69 CYS A N 6
ATOM 6524 C CA . CYS A 1 69 ? -2.249 1.542 5.208 1.00 0.00 69 CYS A CA 6
ATOM 6525 C C . CYS A 1 69 ? -1.892 2.560 6.274 1.00 0.00 69 CYS A C 6
ATOM 6526 O O . CYS A 1 69 ? -2.737 3.343 6.714 1.00 0.00 69 CYS A O 6
ATOM 6533 N N . ASP A 1 70 ? -0.635 2.530 6.684 1.00 0.00 70 ASP A N 6
ATOM 6534 C CA . ASP A 1 70 ? -0.091 3.527 7.593 1.00 0.00 70 ASP A CA 6
ATOM 6535 C C . ASP A 1 70 ? 0.104 4.826 6.835 1.00 0.00 70 ASP A C 6
ATOM 6536 O O . ASP A 1 70 ? -0.246 5.908 7.308 1.00 0.00 70 ASP A O 6
ATOM 6545 N N . ASN A 1 71 ? 0.634 4.683 5.631 1.00 0.00 71 ASN A N 6
ATOM 6546 C CA . ASN A 1 71 ? 0.899 5.804 4.737 1.00 0.00 71 ASN A CA 6
ATOM 6547 C C . ASN A 1 71 ? 0.718 5.351 3.303 1.00 0.00 71 ASN A C 6
ATOM 6548 O O . ASN A 1 71 ? 1.015 4.209 2.984 1.00 0.00 71 ASN A O 6
ATOM 6559 N N . VAL A 1 72 ? 0.208 6.215 2.448 1.00 0.00 72 VAL A N 6
ATOM 6560 C CA . VAL A 1 72 ? 0.256 5.959 1.021 1.00 0.00 72 VAL A CA 6
ATOM 6561 C C . VAL A 1 72 ? 0.697 7.222 0.296 1.00 0.00 72 VAL A C 6
ATOM 6562 O O . VAL A 1 72 ? 0.523 8.335 0.803 1.00 0.00 72 VAL A O 6
ATOM 6575 N N . TYR A 1 73 ? 1.294 7.039 -0.867 1.00 0.00 73 TYR A N 6
ATOM 6576 C CA . TYR A 1 73 ? 1.899 8.129 -1.602 1.00 0.00 73 TYR A CA 6
ATOM 6577 C C . TYR A 1 73 ? 1.367 8.145 -3.025 1.00 0.00 73 TYR A C 6
ATOM 6578 O O . TYR A 1 73 ? 0.907 7.122 -3.531 1.00 0.00 73 TYR A O 6
ATOM 6596 N N . THR A 1 74 ? 1.443 9.309 -3.666 1.00 0.00 74 THR A N 6
ATOM 6597 C CA . THR A 1 74 ? 0.809 9.541 -4.962 1.00 0.00 74 THR A CA 6
ATOM 6598 C C . THR A 1 74 ? 1.444 8.706 -6.073 1.00 0.00 74 THR A C 6
ATOM 6599 O O . THR A 1 74 ? 0.856 8.534 -7.140 1.00 0.00 74 THR A O 6
ATOM 6610 N N . ASN A 1 75 ? 2.647 8.200 -5.819 1.00 0.00 75 ASN A N 6
ATOM 6611 C CA . ASN A 1 75 ? 3.288 7.229 -6.707 1.00 0.00 75 ASN A CA 6
ATOM 6612 C C . ASN A 1 75 ? 2.451 5.955 -6.748 1.00 0.00 75 ASN A C 6
ATOM 6613 O O . ASN A 1 75 ? 2.573 5.128 -7.651 1.00 0.00 75 ASN A O 6
ATOM 6624 N N . GLY A 1 76 ? 1.597 5.821 -5.746 1.00 0.00 76 GLY A N 6
ATOM 6625 C CA . GLY A 1 76 ? 0.714 4.690 -5.650 1.00 0.00 76 GLY A CA 6
ATOM 6626 C C . GLY A 1 76 ? 1.222 3.664 -4.665 1.00 0.00 76 GLY A C 6
ATOM 6627 O O . GLY A 1 76 ? 0.712 2.551 -4.611 1.00 0.00 76 GLY A O 6
ATOM 6631 N N . LEU A 1 77 ? 2.222 4.038 -3.879 1.00 0.00 77 LEU A N 6
ATOM 6632 C CA . LEU A 1 77 ? 2.835 3.109 -2.949 1.00 0.00 77 LEU A CA 6
ATOM 6633 C C . LEU A 1 77 ? 2.259 3.310 -1.557 1.00 0.00 77 LEU A C 6
ATOM 6634 O O . LEU A 1 77 ? 2.163 4.439 -1.076 1.00 0.00 77 LEU A O 6
ATOM 6650 N N . GLY A 1 78 ? 1.862 2.220 -0.925 1.00 0.00 78 GLY A N 6
ATOM 6651 C CA . GLY A 1 78 ? 1.391 2.289 0.438 1.00 0.00 78 GLY A CA 6
ATOM 6652 C C . GLY A 1 78 ? 2.284 1.511 1.384 1.00 0.00 78 GLY A C 6
ATOM 6653 O O . GLY A 1 78 ? 2.852 0.492 1.007 1.00 0.00 78 GLY A O 6
ATOM 6657 N N . VAL A 1 79 ? 2.403 1.998 2.609 1.00 0.00 79 VAL A N 6
ATOM 6658 C CA . VAL A 1 79 ? 3.237 1.377 3.627 1.00 0.00 79 VAL A CA 6
ATOM 6659 C C . VAL A 1 79 ? 2.366 0.815 4.743 1.00 0.00 79 VAL A C 6
ATOM 6660 O O . VAL A 1 79 ? 1.585 1.550 5.350 1.00 0.00 79 VAL A O 6
ATOM 6673 N N . GLN A 1 80 ? 2.505 -0.481 4.995 1.00 0.00 80 GLN A N 6
ATOM 6674 C CA . GLN A 1 80 ? 1.718 -1.188 6.005 1.00 0.00 80 GLN A CA 6
ATOM 6675 C C . GLN A 1 80 ? 0.263 -1.302 5.574 1.00 0.00 80 GLN A C 6
ATOM 6676 O O . GLN A 1 80 ? -0.655 -0.938 6.310 1.00 0.00 80 GLN A O 6
ATOM 6690 N N . CYS A 1 81 ? 0.076 -1.807 4.368 1.00 0.00 81 CYS A N 6
ATOM 6691 C CA . CYS A 1 81 ? -1.260 -2.020 3.808 1.00 0.00 81 CYS A CA 6
ATOM 6692 C C . CYS A 1 81 ? -1.747 -3.425 4.118 1.00 0.00 81 CYS A C 6
ATOM 6693 O O . CYS A 1 81 ? -1.144 -4.404 3.681 1.00 0.00 81 CYS A O 6
ATOM 6700 N N . ASN A 1 82 ? -2.833 -3.524 4.863 1.00 0.00 82 ASN A N 6
ATOM 6701 C CA . ASN A 1 82 ? -3.421 -4.824 5.162 1.00 0.00 82 ASN A CA 6
ATOM 6702 C C . ASN A 1 82 ? -4.680 -5.052 4.326 1.00 0.00 82 ASN A C 6
ATOM 6703 O O . ASN A 1 82 ? -5.465 -4.131 4.108 1.00 0.00 82 ASN A O 6
ATOM 6714 N N . PRO A 1 83 ? -4.866 -6.284 3.822 1.00 0.00 83 PRO A N 6
ATOM 6715 C CA . PRO A 1 83 ? -6.005 -6.633 2.965 1.00 0.00 83 PRO A CA 6
ATOM 6716 C C . PRO A 1 83 ? -7.338 -6.576 3.700 1.00 0.00 83 PRO A C 6
ATOM 6717 O O . PRO A 1 83 ? -7.474 -7.098 4.809 1.00 0.00 83 PRO A O 6
ATOM 6728 N N . ILE A 1 84 ? -8.314 -5.935 3.075 1.00 0.00 84 ILE A N 6
ATOM 6729 C CA . ILE A 1 84 ? -9.661 -5.858 3.621 1.00 0.00 84 ILE A CA 6
ATOM 6730 C C . ILE A 1 84 ? -10.516 -6.970 3.054 1.00 0.00 84 ILE A C 6
ATOM 6731 O O . ILE A 1 84 ? -10.372 -7.356 1.893 1.00 0.00 84 ILE A O 6
ATOM 6747 N N . ASN A 1 85 ? -11.387 -7.489 3.886 1.00 0.00 85 ASN A N 6
ATOM 6748 C CA . ASN A 1 85 ? -12.303 -8.536 3.487 1.00 0.00 85 ASN A CA 6
ATOM 6749 C C . ASN A 1 85 ? -13.503 -7.913 2.795 1.00 0.00 85 ASN A C 6
ATOM 6750 O O . ASN A 1 85 ? -14.300 -7.212 3.418 1.00 0.00 85 ASN A O 6
ATOM 6761 N N . VAL A 1 86 ? -13.619 -8.160 1.505 1.00 0.00 86 VAL A N 6
ATOM 6762 C CA . VAL A 1 86 ? -14.701 -7.605 0.718 1.00 0.00 86 VAL A CA 6
ATOM 6763 C C . VAL A 1 86 ? -15.405 -8.724 -0.039 1.00 0.00 86 VAL A C 6
ATOM 6764 O O . VAL A 1 86 ? -15.051 -9.067 -1.170 1.00 0.00 86 VAL A O 6
ATOM 6777 N N . ASN A 1 87 ? -16.385 -9.317 0.637 1.00 0.00 87 ASN A N 6
ATOM 6778 C CA . ASN A 1 87 ? -17.133 -10.476 0.133 1.00 0.00 87 ASN A CA 6
ATOM 6779 C C . ASN A 1 87 ? -16.269 -11.738 0.139 1.00 0.00 87 ASN A C 6
ATOM 6780 O O . ASN A 1 87 ? -16.788 -12.848 0.021 1.00 0.00 87 ASN A O 6
ATOM 6791 N N . LEU A 1 88 ? -14.957 -11.544 0.291 1.00 0.00 88 LEU A N 6
ATOM 6792 C CA . LEU A 1 88 ? -13.988 -12.625 0.372 1.00 0.00 88 LEU A CA 6
ATOM 6793 C C . LEU A 1 88 ? -14.125 -13.585 -0.811 1.00 0.00 88 LEU A C 6
ATOM 6794 O O . LEU A 1 88 ? -13.625 -13.244 -1.906 1.00 0.00 88 LEU A O 6
ATOM 6811 N N . GLY A 1 1 ? -14.301 8.990 7.575 1.00 0.00 1 GLY A N 7
ATOM 6812 C CA . GLY A 1 1 ? -15.231 9.882 6.839 1.00 0.00 1 GLY A CA 7
ATOM 6813 C C . GLY A 1 1 ? -16.101 9.117 5.865 1.00 0.00 1 GLY A C 7
ATOM 6814 O O . GLY A 1 1 ? -16.256 7.899 5.990 1.00 0.00 1 GLY A O 7
ATOM 6820 N N . SER A 1 2 ? -16.657 9.825 4.890 1.00 0.00 2 SER A N 7
ATOM 6821 C CA . SER A 1 2 ? -17.533 9.215 3.901 1.00 0.00 2 SER A CA 7
ATOM 6822 C C . SER A 1 2 ? -16.723 8.317 2.969 1.00 0.00 2 SER A C 7
ATOM 6823 O O . SER A 1 2 ? -15.627 8.689 2.538 1.00 0.00 2 SER A O 7
ATOM 6831 N N . GLY A 1 3 ? -17.255 7.136 2.674 1.00 0.00 3 GLY A N 7
ATOM 6832 C CA . GLY A 1 3 ? -16.526 6.168 1.877 1.00 0.00 3 GLY A CA 7
ATOM 6833 C C . GLY A 1 3 ? -15.433 5.500 2.684 1.00 0.00 3 GLY A C 7
ATOM 6834 O O . GLY A 1 3 ? -15.516 4.314 3.007 1.00 0.00 3 GLY A O 7
ATOM 6838 N N . SER A 1 4 ? -14.419 6.276 3.032 1.00 0.00 4 SER A N 7
ATOM 6839 C CA . SER A 1 4 ? -13.337 5.797 3.865 1.00 0.00 4 SER A CA 7
ATOM 6840 C C . SER A 1 4 ? -13.793 5.690 5.312 1.00 0.00 4 SER A C 7
ATOM 6841 O O . SER A 1 4 ? -13.527 6.569 6.132 1.00 0.00 4 SER A O 7
ATOM 6849 N N . SER A 1 5 ? -14.516 4.627 5.606 1.00 0.00 5 SER A N 7
ATOM 6850 C CA . SER A 1 5 ? -14.970 4.364 6.957 1.00 0.00 5 SER A CA 7
ATOM 6851 C C . SER A 1 5 ? -14.242 3.161 7.540 1.00 0.00 5 SER A C 7
ATOM 6852 O O . SER A 1 5 ? -14.211 2.966 8.752 1.00 0.00 5 SER A O 7
ATOM 6860 N N . GLN A 1 6 ? -13.641 2.364 6.671 1.00 0.00 6 GLN A N 7
ATOM 6861 C CA . GLN A 1 6 ? -12.988 1.143 7.106 1.00 0.00 6 GLN A CA 7
ATOM 6862 C C . GLN A 1 6 ? -11.528 1.384 7.449 1.00 0.00 6 GLN A C 7
ATOM 6863 O O . GLN A 1 6 ? -10.843 2.166 6.789 1.00 0.00 6 GLN A O 7
ATOM 6877 N N . CYS A 1 7 ? -11.090 0.697 8.495 1.00 0.00 7 CYS A N 7
ATOM 6878 C CA . CYS A 1 7 ? -9.713 0.742 8.992 1.00 0.00 7 CYS A CA 7
ATOM 6879 C C . CYS A 1 7 ? -9.415 2.040 9.739 1.00 0.00 7 CYS A C 7
ATOM 6880 O O . CYS A 1 7 ? -9.788 3.132 9.303 1.00 0.00 7 CYS A O 7
ATOM 6887 N N . ASN A 1 8 ? -8.737 1.909 10.873 1.00 0.00 8 ASN A N 7
ATOM 6888 C CA . ASN A 1 8 ? -8.400 3.056 11.713 1.00 0.00 8 ASN A CA 7
ATOM 6889 C C . ASN A 1 8 ? -7.038 3.635 11.344 1.00 0.00 8 ASN A C 7
ATOM 6890 O O . ASN A 1 8 ? -6.662 4.703 11.821 1.00 0.00 8 ASN A O 7
ATOM 6901 N N . ALA A 1 9 ? -6.298 2.925 10.496 1.00 0.00 9 ALA A N 7
ATOM 6902 C CA . ALA A 1 9 ? -4.939 3.330 10.140 1.00 0.00 9 ALA A CA 7
ATOM 6903 C C . ALA A 1 9 ? -4.934 4.389 9.047 1.00 0.00 9 ALA A C 7
ATOM 6904 O O . ALA A 1 9 ? -3.899 4.984 8.741 1.00 0.00 9 ALA A O 7
ATOM 6911 N N . GLY A 1 10 ? -6.094 4.618 8.463 1.00 0.00 10 GLY A N 7
ATOM 6912 C CA . GLY A 1 10 ? -6.212 5.592 7.404 1.00 0.00 10 GLY A CA 7
ATOM 6913 C C . GLY A 1 10 ? -7.521 5.450 6.665 1.00 0.00 10 GLY A C 7
ATOM 6914 O O . GLY A 1 10 ? -8.526 5.065 7.265 1.00 0.00 10 GLY A O 7
ATOM 6918 N N . PRO A 1 11 ? -7.547 5.748 5.363 1.00 0.00 11 PRO A N 7
ATOM 6919 C CA . PRO A 1 11 ? -8.737 5.617 4.550 1.00 0.00 11 PRO A CA 7
ATOM 6920 C C . PRO A 1 11 ? -8.798 4.261 3.865 1.00 0.00 11 PRO A C 7
ATOM 6921 O O . PRO A 1 11 ? -7.942 3.399 4.088 1.00 0.00 11 PRO A O 7
ATOM 6932 N N . VAL A 1 12 ? -9.806 4.069 3.036 1.00 0.00 12 VAL A N 7
ATOM 6933 C CA . VAL A 1 12 ? -9.900 2.857 2.253 1.00 0.00 12 VAL A CA 7
ATOM 6934 C C . VAL A 1 12 ? -9.121 3.016 0.964 1.00 0.00 12 VAL A C 7
ATOM 6935 O O . VAL A 1 12 ? -9.303 3.982 0.224 1.00 0.00 12 VAL A O 7
ATOM 6948 N N . GLN A 1 13 ? -8.228 2.089 0.713 1.00 0.00 13 GLN A N 7
ATOM 6949 C CA . GLN A 1 13 ? -7.394 2.156 -0.469 1.00 0.00 13 GLN A CA 7
ATOM 6950 C C . GLN A 1 13 ? -7.713 0.997 -1.397 1.00 0.00 13 GLN A C 7
ATOM 6951 O O . GLN A 1 13 ? -8.129 -0.077 -0.962 1.00 0.00 13 GLN A O 7
ATOM 6965 N N . CYS A 1 14 ? -7.525 1.234 -2.672 1.00 0.00 14 CYS A N 7
ATOM 6966 C CA . CYS A 1 14 ? -7.698 0.214 -3.685 1.00 0.00 14 CYS A CA 7
ATOM 6967 C C . CYS A 1 14 ? -6.379 0.023 -4.409 1.00 0.00 14 CYS A C 7
ATOM 6968 O O . CYS A 1 14 ? -5.884 0.936 -5.070 1.00 0.00 14 CYS A O 7
ATOM 6975 N N . CYS A 1 15 ? -5.803 -1.151 -4.245 1.00 0.00 15 CYS A N 7
ATOM 6976 C CA . CYS A 1 15 ? -4.454 -1.418 -4.703 1.00 0.00 15 CYS A CA 7
ATOM 6977 C C . CYS A 1 15 ? -4.444 -2.518 -5.748 1.00 0.00 15 CYS A C 7
ATOM 6978 O O . CYS A 1 15 ? -5.172 -3.504 -5.639 1.00 0.00 15 CYS A O 7
ATOM 6985 N N . ASN A 1 16 ? -3.614 -2.329 -6.763 1.00 0.00 16 ASN A N 7
ATOM 6986 C CA . ASN A 1 16 ? -3.452 -3.312 -7.827 1.00 0.00 16 ASN A CA 7
ATOM 6987 C C . ASN A 1 16 ? -2.894 -4.612 -7.268 1.00 0.00 16 ASN A C 7
ATOM 6988 O O . ASN A 1 16 ? -3.384 -5.696 -7.575 1.00 0.00 16 ASN A O 7
ATOM 6999 N N . THR A 1 17 ? -1.865 -4.490 -6.445 1.00 0.00 17 THR A N 7
ATOM 7000 C CA . THR A 1 17 ? -1.198 -5.648 -5.874 1.00 0.00 17 THR A CA 7
ATOM 7001 C C . THR A 1 17 ? -0.867 -5.417 -4.403 1.00 0.00 17 THR A C 7
ATOM 7002 O O . THR A 1 17 ? -0.214 -4.436 -4.055 1.00 0.00 17 THR A O 7
ATOM 7013 N N . LEU A 1 18 ? -1.343 -6.304 -3.541 1.00 0.00 18 LEU A N 7
ATOM 7014 C CA . LEU A 1 18 ? -0.963 -6.274 -2.138 1.00 0.00 18 LEU A CA 7
ATOM 7015 C C . LEU A 1 18 ? 0.161 -7.262 -1.900 1.00 0.00 18 LEU A C 7
ATOM 7016 O O . LEU A 1 18 ? -0.034 -8.476 -1.967 1.00 0.00 18 LEU A O 7
ATOM 7032 N N . THR A 1 19 ? 1.329 -6.736 -1.626 1.00 0.00 19 THR A N 7
ATOM 7033 C CA . THR A 1 19 ? 2.511 -7.558 -1.454 1.00 0.00 19 THR A CA 7
ATOM 7034 C C . THR A 1 19 ? 3.423 -6.933 -0.396 1.00 0.00 19 THR A C 7
ATOM 7035 O O . THR A 1 19 ? 3.058 -5.935 0.224 1.00 0.00 19 THR A O 7
ATOM 7046 N N . SER A 1 20 ? 4.578 -7.528 -0.167 1.00 0.00 20 SER A N 7
ATOM 7047 C CA . SER A 1 20 ? 5.504 -7.031 0.835 1.00 0.00 20 SER A CA 7
ATOM 7048 C C . SER A 1 20 ? 6.570 -6.167 0.176 1.00 0.00 20 SER A C 7
ATOM 7049 O O . SER A 1 20 ? 6.752 -6.208 -1.042 1.00 0.00 20 SER A O 7
ATOM 7057 N N . ALA A 1 21 ? 7.279 -5.390 0.989 1.00 0.00 21 ALA A N 7
ATOM 7058 C CA . ALA A 1 21 ? 8.311 -4.484 0.496 1.00 0.00 21 ALA A CA 7
ATOM 7059 C C . ALA A 1 21 ? 9.530 -5.240 -0.023 1.00 0.00 21 ALA A C 7
ATOM 7060 O O . ALA A 1 21 ? 10.536 -4.637 -0.403 1.00 0.00 21 ALA A O 7
ATOM 7067 N N . SER A 1 22 ? 9.439 -6.560 -0.012 1.00 0.00 22 SER A N 7
ATOM 7068 C CA . SER A 1 22 ? 10.458 -7.407 -0.595 1.00 0.00 22 SER A CA 7
ATOM 7069 C C . SER A 1 22 ? 10.222 -7.528 -2.101 1.00 0.00 22 SER A C 7
ATOM 7070 O O . SER A 1 22 ? 11.142 -7.831 -2.864 1.00 0.00 22 SER A O 7
ATOM 7078 N N . ASN A 1 23 ? 8.983 -7.263 -2.521 1.00 0.00 23 ASN A N 7
ATOM 7079 C CA . ASN A 1 23 ? 8.606 -7.363 -3.929 1.00 0.00 23 ASN A CA 7
ATOM 7080 C C . ASN A 1 23 ? 9.311 -6.287 -4.741 1.00 0.00 23 ASN A C 7
ATOM 7081 O O . ASN A 1 23 ? 9.465 -5.148 -4.288 1.00 0.00 23 ASN A O 7
ATOM 7092 N N . SER A 1 24 ? 9.727 -6.657 -5.946 1.00 0.00 24 SER A N 7
ATOM 7093 C CA . SER A 1 24 ? 10.439 -5.752 -6.834 1.00 0.00 24 SER A CA 7
ATOM 7094 C C . SER A 1 24 ? 9.549 -4.577 -7.237 1.00 0.00 24 SER A C 7
ATOM 7095 O O . SER A 1 24 ? 10.038 -3.470 -7.463 1.00 0.00 24 SER A O 7
ATOM 7103 N N . GLN A 1 25 ? 8.241 -4.820 -7.308 1.00 0.00 25 GLN A N 7
ATOM 7104 C CA . GLN A 1 25 ? 7.287 -3.781 -7.644 1.00 0.00 25 GLN A CA 7
ATOM 7105 C C . GLN A 1 25 ? 7.286 -2.717 -6.566 1.00 0.00 25 GLN A C 7
ATOM 7106 O O . GLN A 1 25 ? 7.365 -1.520 -6.848 1.00 0.00 25 GLN A O 7
ATOM 7120 N N . ALA A 1 26 ? 7.208 -3.178 -5.327 1.00 0.00 26 ALA A N 7
ATOM 7121 C CA . ALA A 1 26 ? 7.156 -2.297 -4.181 1.00 0.00 26 ALA A CA 7
ATOM 7122 C C . ALA A 1 26 ? 8.442 -1.512 -4.034 1.00 0.00 26 ALA A C 7
ATOM 7123 O O . ALA A 1 26 ? 8.415 -0.293 -3.978 1.00 0.00 26 ALA A O 7
ATOM 7130 N N . ALA A 1 27 ? 9.565 -2.217 -3.984 1.00 0.00 27 ALA A N 7
ATOM 7131 C CA . ALA A 1 27 ? 10.854 -1.581 -3.738 1.00 0.00 27 ALA A CA 7
ATOM 7132 C C . ALA A 1 27 ? 11.180 -0.542 -4.802 1.00 0.00 27 ALA A C 7
ATOM 7133 O O . ALA A 1 27 ? 11.758 0.494 -4.492 1.00 0.00 27 ALA A O 7
ATOM 7140 N N . GLY A 1 28 ? 10.798 -0.809 -6.047 1.00 0.00 28 GLY A N 7
ATOM 7141 C CA . GLY A 1 28 ? 10.990 0.173 -7.103 1.00 0.00 28 GLY A CA 7
ATOM 7142 C C . GLY A 1 28 ? 10.297 1.483 -6.777 1.00 0.00 28 GLY A C 7
ATOM 7143 O O . GLY A 1 28 ? 10.815 2.563 -7.057 1.00 0.00 28 GLY A O 7
ATOM 7147 N N . LEU A 1 29 ? 9.134 1.371 -6.158 1.00 0.00 29 LEU A N 7
ATOM 7148 C CA . LEU A 1 29 ? 8.357 2.521 -5.718 1.00 0.00 29 LEU A CA 7
ATOM 7149 C C . LEU A 1 29 ? 8.929 3.095 -4.423 1.00 0.00 29 LEU A C 7
ATOM 7150 O O . LEU A 1 29 ? 9.144 4.295 -4.306 1.00 0.00 29 LEU A O 7
ATOM 7166 N N . ILE A 1 30 ? 9.158 2.212 -3.457 1.00 0.00 30 ILE A N 7
ATOM 7167 C CA . ILE A 1 30 ? 9.728 2.574 -2.162 1.00 0.00 30 ILE A CA 7
ATOM 7168 C C . ILE A 1 30 ? 11.003 3.374 -2.330 1.00 0.00 30 ILE A C 7
ATOM 7169 O O . ILE A 1 30 ? 11.191 4.414 -1.699 1.00 0.00 30 ILE A O 7
ATOM 7185 N N . GLN A 1 31 ? 11.863 2.889 -3.200 1.00 0.00 31 GLN A N 7
ATOM 7186 C CA . GLN A 1 31 ? 13.122 3.531 -3.456 1.00 0.00 31 GLN A CA 7
ATOM 7187 C C . GLN A 1 31 ? 12.944 4.810 -4.273 1.00 0.00 31 GLN A C 7
ATOM 7188 O O . GLN A 1 31 ? 13.839 5.656 -4.309 1.00 0.00 31 GLN A O 7
ATOM 7202 N N . GLN A 1 32 ? 11.795 4.958 -4.928 1.00 0.00 32 GLN A N 7
ATOM 7203 C CA . GLN A 1 32 ? 11.490 6.206 -5.625 1.00 0.00 32 GLN A CA 7
ATOM 7204 C C . GLN A 1 32 ? 11.148 7.290 -4.624 1.00 0.00 32 GLN A C 7
ATOM 7205 O O . GLN A 1 32 ? 11.551 8.444 -4.769 1.00 0.00 32 GLN A O 7
ATOM 7219 N N . LEU A 1 33 ? 10.418 6.901 -3.598 1.00 0.00 33 LEU A N 7
ATOM 7220 C CA . LEU A 1 33 ? 9.976 7.831 -2.575 1.00 0.00 33 LEU A CA 7
ATOM 7221 C C . LEU A 1 33 ? 11.091 8.063 -1.564 1.00 0.00 33 LEU A C 7
ATOM 7222 O O . LEU A 1 33 ? 11.142 9.091 -0.893 1.00 0.00 33 LEU A O 7
ATOM 7238 N N . GLY A 1 34 ? 11.986 7.083 -1.474 1.00 0.00 34 GLY A N 7
ATOM 7239 C CA . GLY A 1 34 ? 13.078 7.139 -0.524 1.00 0.00 34 GLY A CA 7
ATOM 7240 C C . GLY A 1 34 ? 12.623 6.763 0.867 1.00 0.00 34 GLY A C 7
ATOM 7241 O O . GLY A 1 34 ? 13.068 7.341 1.858 1.00 0.00 34 GLY A O 7
ATOM 7245 N N . LEU A 1 35 ? 11.737 5.780 0.929 1.00 0.00 35 LEU A N 7
ATOM 7246 C CA . LEU A 1 35 ? 11.121 5.363 2.180 1.00 0.00 35 LEU A CA 7
ATOM 7247 C C . LEU A 1 35 ? 12.093 4.609 3.080 1.00 0.00 35 LEU A C 7
ATOM 7248 O O . LEU A 1 35 ? 12.354 3.422 2.881 1.00 0.00 35 LEU A O 7
ATOM 7264 N N . SER A 1 36 ? 12.628 5.312 4.067 1.00 0.00 36 SER A N 7
ATOM 7265 C CA . SER A 1 36 ? 13.485 4.714 5.061 1.00 0.00 36 SER A CA 7
ATOM 7266 C C . SER A 1 36 ? 12.652 4.221 6.240 1.00 0.00 36 SER A C 7
ATOM 7267 O O . SER A 1 36 ? 11.848 4.968 6.796 1.00 0.00 36 SER A O 7
ATOM 7275 N N . GLY A 1 37 ? 12.832 2.960 6.602 1.00 0.00 37 GLY A N 7
ATOM 7276 C CA . GLY A 1 37 ? 12.056 2.382 7.682 1.00 0.00 37 GLY A CA 7
ATOM 7277 C C . GLY A 1 37 ? 11.172 1.256 7.190 1.00 0.00 37 GLY A C 7
ATOM 7278 O O . GLY A 1 37 ? 10.535 0.557 7.980 1.00 0.00 37 GLY A O 7
ATOM 7282 N N . VAL A 1 38 ? 11.130 1.095 5.877 1.00 0.00 38 VAL A N 7
ATOM 7283 C CA . VAL A 1 38 ? 10.377 0.026 5.252 1.00 0.00 38 VAL A CA 7
ATOM 7284 C C . VAL A 1 38 ? 11.304 -1.148 4.940 1.00 0.00 38 VAL A C 7
ATOM 7285 O O . VAL A 1 38 ? 12.154 -1.059 4.052 1.00 0.00 38 VAL A O 7
ATOM 7298 N N . GLY A 1 39 ? 11.150 -2.230 5.688 1.00 0.00 39 GLY A N 7
ATOM 7299 C CA . GLY A 1 39 ? 11.922 -3.431 5.442 1.00 0.00 39 GLY A CA 7
ATOM 7300 C C . GLY A 1 39 ? 11.157 -4.399 4.569 1.00 0.00 39 GLY A C 7
ATOM 7301 O O . GLY A 1 39 ? 10.031 -4.113 4.175 1.00 0.00 39 GLY A O 7
ATOM 7305 N N . ALA A 1 40 ? 11.738 -5.551 4.289 1.00 0.00 40 ALA A N 7
ATOM 7306 C CA . ALA A 1 40 ? 11.125 -6.500 3.369 1.00 0.00 40 ALA A CA 7
ATOM 7307 C C . ALA A 1 40 ? 9.900 -7.177 3.979 1.00 0.00 40 ALA A C 7
ATOM 7308 O O . ALA A 1 40 ? 9.055 -7.709 3.259 1.00 0.00 40 ALA A O 7
ATOM 7315 N N . ASN A 1 41 ? 9.801 -7.145 5.301 1.00 0.00 41 ASN A N 7
ATOM 7316 C CA . ASN A 1 41 ? 8.669 -7.740 6.002 1.00 0.00 41 ASN A CA 7
ATOM 7317 C C . ASN A 1 41 ? 7.452 -6.822 5.951 1.00 0.00 41 ASN A C 7
ATOM 7318 O O . ASN A 1 41 ? 6.328 -7.239 6.233 1.00 0.00 41 ASN A O 7
ATOM 7329 N N . VAL A 1 42 ? 7.689 -5.578 5.578 1.00 0.00 42 VAL A N 7
ATOM 7330 C CA . VAL A 1 42 ? 6.663 -4.548 5.593 1.00 0.00 42 VAL A CA 7
ATOM 7331 C C . VAL A 1 42 ? 5.640 -4.766 4.490 1.00 0.00 42 VAL A C 7
ATOM 7332 O O . VAL A 1 42 ? 6.000 -5.040 3.346 1.00 0.00 42 VAL A O 7
ATOM 7345 N N . PRO A 1 43 ? 4.348 -4.667 4.830 1.00 0.00 43 PRO A N 7
ATOM 7346 C CA . PRO A 1 43 ? 3.277 -4.785 3.859 1.00 0.00 43 PRO A CA 7
ATOM 7347 C C . PRO A 1 43 ? 3.171 -3.521 3.035 1.00 0.00 43 PRO A C 7
ATOM 7348 O O . PRO A 1 43 ? 3.371 -2.430 3.556 1.00 0.00 43 PRO A O 7
ATOM 7359 N N . VAL A 1 44 ? 2.878 -3.649 1.760 1.00 0.00 44 VAL A N 7
ATOM 7360 C CA . VAL A 1 44 ? 2.751 -2.483 0.908 1.00 0.00 44 VAL A CA 7
ATOM 7361 C C . VAL A 1 44 ? 1.653 -2.681 -0.117 1.00 0.00 44 VAL A C 7
ATOM 7362 O O . VAL A 1 44 ? 1.262 -3.810 -0.426 1.00 0.00 44 VAL A O 7
ATOM 7375 N N . GLY A 1 45 ? 1.152 -1.580 -0.632 1.00 0.00 45 GLY A N 7
ATOM 7376 C CA . GLY A 1 45 ? 0.168 -1.647 -1.676 1.00 0.00 45 GLY A CA 7
ATOM 7377 C C . GLY A 1 45 ? 0.696 -1.075 -2.967 1.00 0.00 45 GLY A C 7
ATOM 7378 O O . GLY A 1 45 ? 1.246 0.027 -2.996 1.00 0.00 45 GLY A O 7
ATOM 7382 N N . ILE A 1 46 ? 0.553 -1.844 -4.024 1.00 0.00 46 ILE A N 7
ATOM 7383 C CA . ILE A 1 46 ? 1.018 -1.462 -5.340 1.00 0.00 46 ILE A CA 7
ATOM 7384 C C . ILE A 1 46 ? -0.117 -0.774 -6.084 1.00 0.00 46 ILE A C 7
ATOM 7385 O O . ILE A 1 46 ? -1.155 -1.387 -6.321 1.00 0.00 46 ILE A O 7
ATOM 7401 N N . ASN A 1 47 ? 0.076 0.497 -6.415 1.00 0.00 47 ASN A N 7
ATOM 7402 C CA . ASN A 1 47 ? -0.921 1.284 -7.144 1.00 0.00 47 ASN A CA 7
ATOM 7403 C C . ASN A 1 47 ? -2.191 1.436 -6.308 1.00 0.00 47 ASN A C 7
ATOM 7404 O O . ASN A 1 47 ? -3.261 0.956 -6.686 1.00 0.00 47 ASN A O 7
ATOM 7415 N N . CYS A 1 48 ? -2.063 2.085 -5.162 1.00 0.00 48 CYS A N 7
ATOM 7416 C CA . CYS A 1 48 ? -3.192 2.292 -4.281 1.00 0.00 48 CYS A CA 7
ATOM 7417 C C . CYS A 1 48 ? -3.815 3.663 -4.480 1.00 0.00 48 CYS A C 7
ATOM 7418 O O . CYS A 1 48 ? -3.117 4.674 -4.546 1.00 0.00 48 CYS A O 7
ATOM 7425 N N . ASN A 1 49 ? -5.130 3.684 -4.573 1.00 0.00 49 ASN A N 7
ATOM 7426 C CA . ASN A 1 49 ? -5.880 4.931 -4.572 1.00 0.00 49 ASN A CA 7
ATOM 7427 C C . ASN A 1 49 ? -7.068 4.823 -3.627 1.00 0.00 49 ASN A C 7
ATOM 7428 O O . ASN A 1 49 ? -7.648 3.752 -3.476 1.00 0.00 49 ASN A O 7
ATOM 7439 N N . PRO A 1 50 ? -7.426 5.927 -2.963 1.00 0.00 50 PRO A N 7
ATOM 7440 C CA . PRO A 1 50 ? -8.484 5.943 -1.954 1.00 0.00 50 PRO A CA 7
ATOM 7441 C C . PRO A 1 50 ? -9.855 5.738 -2.575 1.00 0.00 50 PRO A C 7
ATOM 7442 O O . PRO A 1 50 ? -10.227 6.438 -3.520 1.00 0.00 50 PRO A O 7
ATOM 7453 N N . ILE A 1 51 ? -10.602 4.783 -2.047 1.00 0.00 51 ILE A N 7
ATOM 7454 C CA . ILE A 1 51 ? -11.915 4.489 -2.582 1.00 0.00 51 ILE A CA 7
ATOM 7455 C C . ILE A 1 51 ? -12.936 5.416 -1.945 1.00 0.00 51 ILE A C 7
ATOM 7456 O O . ILE A 1 51 ? -13.581 5.065 -0.963 1.00 0.00 51 ILE A O 7
ATOM 7472 N N . THR A 1 52 ? -13.094 6.595 -2.510 1.00 0.00 52 THR A N 7
ATOM 7473 C CA . THR A 1 52 ? -13.999 7.571 -1.939 1.00 0.00 52 THR A CA 7
ATOM 7474 C C . THR A 1 52 ? -15.159 7.878 -2.881 1.00 0.00 52 THR A C 7
ATOM 7475 O O . THR A 1 52 ? -15.743 8.961 -2.837 1.00 0.00 52 THR A O 7
ATOM 7486 N N . GLY A 1 53 ? -15.479 6.918 -3.737 1.00 0.00 53 GLY A N 7
ATOM 7487 C CA . GLY A 1 53 ? -16.623 7.058 -4.618 1.00 0.00 53 GLY A CA 7
ATOM 7488 C C . GLY A 1 53 ? -17.458 5.795 -4.672 1.00 0.00 53 GLY A C 7
ATOM 7489 O O . GLY A 1 53 ? -18.313 5.642 -5.545 1.00 0.00 53 GLY A O 7
ATOM 7493 N N . ILE A 1 54 ? -17.210 4.886 -3.733 1.00 0.00 54 ILE A N 7
ATOM 7494 C CA . ILE A 1 54 ? -17.899 3.602 -3.695 1.00 0.00 54 ILE A CA 7
ATOM 7495 C C . ILE A 1 54 ? -18.328 3.270 -2.268 1.00 0.00 54 ILE A C 7
ATOM 7496 O O . ILE A 1 54 ? -17.689 3.708 -1.312 1.00 0.00 54 ILE A O 7
ATOM 7512 N N . GLY A 1 55 ? -19.436 2.543 -2.132 1.00 0.00 55 GLY A N 7
ATOM 7513 C CA . GLY A 1 55 ? -19.849 2.026 -0.837 1.00 0.00 55 GLY A CA 7
ATOM 7514 C C . GLY A 1 55 ? -20.239 3.107 0.150 1.00 0.00 55 GLY A C 7
ATOM 7515 O O . GLY A 1 55 ? -19.486 3.416 1.075 1.00 0.00 55 GLY A O 7
ATOM 7519 N N . ALA A 1 56 ? -21.420 3.672 -0.036 1.00 0.00 56 ALA A N 7
ATOM 7520 C CA . ALA A 1 56 ? -21.920 4.705 0.857 1.00 0.00 56 ALA A CA 7
ATOM 7521 C C . ALA A 1 56 ? -22.525 4.085 2.113 1.00 0.00 56 ALA A C 7
ATOM 7522 O O . ALA A 1 56 ? -23.727 3.831 2.176 1.00 0.00 56 ALA A O 7
ATOM 7529 N N . GLY A 1 57 ? -21.682 3.817 3.099 1.00 0.00 57 GLY A N 7
ATOM 7530 C CA . GLY A 1 57 ? -22.156 3.274 4.355 1.00 0.00 57 GLY A CA 7
ATOM 7531 C C . GLY A 1 57 ? -21.870 1.793 4.492 1.00 0.00 57 GLY A C 7
ATOM 7532 O O . GLY A 1 57 ? -21.513 1.316 5.570 1.00 0.00 57 GLY A O 7
ATOM 7536 N N . SER A 1 58 ? -22.009 1.067 3.395 1.00 0.00 58 SER A N 7
ATOM 7537 C CA . SER A 1 58 ? -21.834 -0.377 3.400 1.00 0.00 58 SER A CA 7
ATOM 7538 C C . SER A 1 58 ? -20.365 -0.775 3.261 1.00 0.00 58 SER A C 7
ATOM 7539 O O . SER A 1 58 ? -19.995 -1.916 3.538 1.00 0.00 58 SER A O 7
ATOM 7547 N N . GLY A 1 59 ? -19.534 0.165 2.839 1.00 0.00 59 GLY A N 7
ATOM 7548 C CA . GLY A 1 59 ? -18.137 -0.136 2.603 1.00 0.00 59 GLY A CA 7
ATOM 7549 C C . GLY A 1 59 ? -17.820 -0.154 1.123 1.00 0.00 59 GLY A C 7
ATOM 7550 O O . GLY A 1 59 ? -18.615 -0.644 0.320 1.00 0.00 59 GLY A O 7
ATOM 7554 N N . SER A 1 60 ? -16.670 0.383 0.760 1.00 0.00 60 SER A N 7
ATOM 7555 C CA . SER A 1 60 ? -16.301 0.519 -0.638 1.00 0.00 60 SER A CA 7
ATOM 7556 C C . SER A 1 60 ? -15.532 -0.707 -1.131 1.00 0.00 60 SER A C 7
ATOM 7557 O O . SER A 1 60 ? -14.719 -1.277 -0.404 1.00 0.00 60 SER A O 7
ATOM 7565 N N . SER A 1 61 ? -15.804 -1.110 -2.367 1.00 0.00 61 SER A N 7
ATOM 7566 C CA . SER A 1 61 ? -15.130 -2.247 -2.967 1.00 0.00 61 SER A CA 7
ATOM 7567 C C . SER A 1 61 ? -14.013 -1.779 -3.901 1.00 0.00 61 SER A C 7
ATOM 7568 O O . SER A 1 61 ? -14.097 -0.702 -4.494 1.00 0.00 61 SER A O 7
ATOM 7576 N N . CYS A 1 62 ? -12.972 -2.586 -4.019 1.00 0.00 62 CYS A N 7
ATOM 7577 C CA . CYS A 1 62 ? -11.830 -2.254 -4.859 1.00 0.00 62 CYS A CA 7
ATOM 7578 C C . CYS A 1 62 ? -11.813 -3.113 -6.118 1.00 0.00 62 CYS A C 7
ATOM 7579 O O . CYS A 1 62 ? -12.178 -4.288 -6.093 1.00 0.00 62 CYS A O 7
ATOM 7586 N N . ASN A 1 63 ? -11.384 -2.499 -7.215 1.00 0.00 63 ASN A N 7
ATOM 7587 C CA . ASN A 1 63 ? -11.281 -3.164 -8.510 1.00 0.00 63 ASN A CA 7
ATOM 7588 C C . ASN A 1 63 ? -10.305 -4.337 -8.454 1.00 0.00 63 ASN A C 7
ATOM 7589 O O . ASN A 1 63 ? -10.508 -5.358 -9.111 1.00 0.00 63 ASN A O 7
ATOM 7600 N N . ALA A 1 64 ? -9.250 -4.192 -7.665 1.00 0.00 64 ALA A N 7
ATOM 7601 C CA . ALA A 1 64 ? -8.250 -5.239 -7.536 1.00 0.00 64 ALA A CA 7
ATOM 7602 C C . ALA A 1 64 ? -8.194 -5.775 -6.107 1.00 0.00 64 ALA A C 7
ATOM 7603 O O . ALA A 1 64 ? -8.914 -6.712 -5.758 1.00 0.00 64 ALA A O 7
ATOM 7610 N N . ASN A 1 65 ? -7.341 -5.181 -5.285 1.00 0.00 65 ASN A N 7
ATOM 7611 C CA . ASN A 1 65 ? -7.211 -5.582 -3.892 1.00 0.00 65 ASN A CA 7
ATOM 7612 C C . ASN A 1 65 ? -7.436 -4.394 -2.975 1.00 0.00 65 ASN A C 7
ATOM 7613 O O . ASN A 1 65 ? -6.711 -3.402 -3.036 1.00 0.00 65 ASN A O 7
ATOM 7624 N N . PRO A 1 66 ? -8.446 -4.478 -2.116 1.00 0.00 66 PRO A N 7
ATOM 7625 C CA . PRO A 1 66 ? -8.764 -3.421 -1.169 1.00 0.00 66 PRO A CA 7
ATOM 7626 C C . PRO A 1 66 ? -7.886 -3.503 0.070 1.00 0.00 66 PRO A C 7
ATOM 7627 O O . PRO A 1 66 ? -7.695 -4.580 0.642 1.00 0.00 66 PRO A O 7
ATOM 7638 N N . ALA A 1 67 ? -7.353 -2.375 0.482 1.00 0.00 67 ALA A N 7
ATOM 7639 C CA . ALA A 1 67 ? -6.467 -2.336 1.626 1.00 0.00 67 ALA A CA 7
ATOM 7640 C C . ALA A 1 67 ? -6.577 -1.009 2.340 1.00 0.00 67 ALA A C 7
ATOM 7641 O O . ALA A 1 67 ? -7.181 -0.068 1.837 1.00 0.00 67 ALA A O 7
ATOM 7648 N N . CYS A 1 68 ? -6.029 -0.956 3.527 1.00 0.00 68 CYS A N 7
ATOM 7649 C CA . CYS A 1 68 ? -5.829 0.297 4.212 1.00 0.00 68 CYS A CA 7
ATOM 7650 C C . CYS A 1 68 ? -4.368 0.396 4.582 1.00 0.00 68 CYS A C 7
ATOM 7651 O O . CYS A 1 68 ? -3.750 -0.606 4.941 1.00 0.00 68 CYS A O 7
ATOM 7658 N N . CYS A 1 69 ? -3.803 1.576 4.479 1.00 0.00 69 CYS A N 7
ATOM 7659 C CA . CYS A 1 69 ? -2.381 1.721 4.678 1.00 0.00 69 CYS A CA 7
ATOM 7660 C C . CYS A 1 69 ? -2.064 2.775 5.711 1.00 0.00 69 CYS A C 7
ATOM 7661 O O . CYS A 1 69 ? -2.855 3.689 5.957 1.00 0.00 69 CYS A O 7
ATOM 7668 N N . ASP A 1 70 ? -0.894 2.629 6.299 1.00 0.00 70 ASP A N 7
ATOM 7669 C CA . ASP A 1 70 ? -0.370 3.593 7.244 1.00 0.00 70 ASP A CA 7
ATOM 7670 C C . ASP A 1 70 ? -0.160 4.922 6.532 1.00 0.00 70 ASP A C 7
ATOM 7671 O O . ASP A 1 70 ? -0.539 5.976 7.037 1.00 0.00 70 ASP A O 7
ATOM 7680 N N . ASN A 1 71 ? 0.409 4.840 5.331 1.00 0.00 71 ASN A N 7
ATOM 7681 C CA . ASN A 1 71 ? 0.603 6.002 4.460 1.00 0.00 71 ASN A CA 7
ATOM 7682 C C . ASN A 1 71 ? 0.732 5.535 3.022 1.00 0.00 71 ASN A C 7
ATOM 7683 O O . ASN A 1 71 ? 1.414 4.552 2.762 1.00 0.00 71 ASN A O 7
ATOM 7694 N N . VAL A 1 72 ? 0.084 6.211 2.086 1.00 0.00 72 VAL A N 7
ATOM 7695 C CA . VAL A 1 72 ? 0.333 5.931 0.682 1.00 0.00 72 VAL A CA 7
ATOM 7696 C C . VAL A 1 72 ? 0.820 7.194 -0.016 1.00 0.00 72 VAL A C 7
ATOM 7697 O O . VAL A 1 72 ? 0.682 8.301 0.514 1.00 0.00 72 VAL A O 7
ATOM 7710 N N . TYR A 1 73 ? 1.401 7.022 -1.188 1.00 0.00 73 TYR A N 7
ATOM 7711 C CA . TYR A 1 73 ? 2.008 8.118 -1.918 1.00 0.00 73 TYR A CA 7
ATOM 7712 C C . TYR A 1 73 ? 1.490 8.144 -3.348 1.00 0.00 73 TYR A C 7
ATOM 7713 O O . TYR A 1 73 ? 0.954 7.151 -3.836 1.00 0.00 73 TYR A O 7
ATOM 7731 N N . THR A 1 74 ? 1.678 9.284 -4.009 1.00 0.00 74 THR A N 7
ATOM 7732 C CA . THR A 1 74 ? 1.008 9.590 -5.272 1.00 0.00 74 THR A CA 7
ATOM 7733 C C . THR A 1 74 ? 1.473 8.699 -6.420 1.00 0.00 74 THR A C 7
ATOM 7734 O O . THR A 1 74 ? 0.746 8.517 -7.398 1.00 0.00 74 THR A O 7
ATOM 7745 N N . ASN A 1 75 ? 2.676 8.145 -6.306 1.00 0.00 75 ASN A N 7
ATOM 7746 C CA . ASN A 1 75 ? 3.146 7.155 -7.275 1.00 0.00 75 ASN A CA 7
ATOM 7747 C C . ASN A 1 75 ? 2.268 5.916 -7.187 1.00 0.00 75 ASN A C 7
ATOM 7748 O O . ASN A 1 75 ? 2.206 5.099 -8.109 1.00 0.00 75 ASN A O 7
ATOM 7759 N N . GLY A 1 76 ? 1.592 5.798 -6.054 1.00 0.00 76 GLY A N 7
ATOM 7760 C CA . GLY A 1 76 ? 0.666 4.725 -5.830 1.00 0.00 76 GLY A CA 7
ATOM 7761 C C . GLY A 1 76 ? 1.191 3.707 -4.839 1.00 0.00 76 GLY A C 7
ATOM 7762 O O . GLY A 1 76 ? 0.634 2.622 -4.716 1.00 0.00 76 GLY A O 7
ATOM 7766 N N . LEU A 1 77 ? 2.256 4.050 -4.123 1.00 0.00 77 LEU A N 7
ATOM 7767 C CA . LEU A 1 77 ? 2.865 3.114 -3.193 1.00 0.00 77 LEU A CA 7
ATOM 7768 C C . LEU A 1 77 ? 2.301 3.323 -1.797 1.00 0.00 77 LEU A C 7
ATOM 7769 O O . LEU A 1 77 ? 2.274 4.442 -1.291 1.00 0.00 77 LEU A O 7
ATOM 7785 N N . GLY A 1 78 ? 1.837 2.245 -1.192 1.00 0.00 78 GLY A N 7
ATOM 7786 C CA . GLY A 1 78 ? 1.343 2.317 0.163 1.00 0.00 78 GLY A CA 7
ATOM 7787 C C . GLY A 1 78 ? 2.239 1.578 1.135 1.00 0.00 78 GLY A C 7
ATOM 7788 O O . GLY A 1 78 ? 2.797 0.538 0.798 1.00 0.00 78 GLY A O 7
ATOM 7792 N N . VAL A 1 79 ? 2.380 2.115 2.340 1.00 0.00 79 VAL A N 7
ATOM 7793 C CA . VAL A 1 79 ? 3.197 1.494 3.371 1.00 0.00 79 VAL A CA 7
ATOM 7794 C C . VAL A 1 79 ? 2.314 0.923 4.485 1.00 0.00 79 VAL A C 7
ATOM 7795 O O . VAL A 1 79 ? 1.440 1.612 5.020 1.00 0.00 79 VAL A O 7
ATOM 7808 N N . GLN A 1 80 ? 2.528 -0.351 4.794 1.00 0.00 80 GLN A N 7
ATOM 7809 C CA . GLN A 1 80 ? 1.763 -1.064 5.816 1.00 0.00 80 GLN A CA 7
ATOM 7810 C C . GLN A 1 80 ? 0.298 -1.193 5.414 1.00 0.00 80 GLN A C 7
ATOM 7811 O O . GLN A 1 80 ? -0.607 -0.835 6.172 1.00 0.00 80 GLN A O 7
ATOM 7825 N N . CYS A 1 81 ? 0.077 -1.698 4.212 1.00 0.00 81 CYS A N 7
ATOM 7826 C CA . CYS A 1 81 ? -1.278 -1.927 3.712 1.00 0.00 81 CYS A CA 7
ATOM 7827 C C . CYS A 1 81 ? -1.793 -3.270 4.182 1.00 0.00 81 CYS A C 7
ATOM 7828 O O . CYS A 1 81 ? -1.146 -4.298 3.984 1.00 0.00 81 CYS A O 7
ATOM 7835 N N . ASN A 1 82 ? -2.950 -3.264 4.815 1.00 0.00 82 ASN A N 7
ATOM 7836 C CA . ASN A 1 82 ? -3.598 -4.503 5.199 1.00 0.00 82 ASN A CA 7
ATOM 7837 C C . ASN A 1 82 ? -4.897 -4.639 4.423 1.00 0.00 82 ASN A C 7
ATOM 7838 O O . ASN A 1 82 ? -5.585 -3.645 4.188 1.00 0.00 82 ASN A O 7
ATOM 7849 N N . PRO A 1 83 ? -5.251 -5.864 4.024 1.00 0.00 83 PRO A N 7
ATOM 7850 C CA . PRO A 1 83 ? -6.418 -6.122 3.180 1.00 0.00 83 PRO A CA 7
ATOM 7851 C C . PRO A 1 83 ? -7.737 -5.836 3.895 1.00 0.00 83 PRO A C 7
ATOM 7852 O O . PRO A 1 83 ? -7.913 -6.173 5.065 1.00 0.00 83 PRO A O 7
ATOM 7863 N N . ILE A 1 84 ? -8.658 -5.216 3.173 1.00 0.00 84 ILE A N 7
ATOM 7864 C CA . ILE A 1 84 ? -9.977 -4.892 3.699 1.00 0.00 84 ILE A CA 7
ATOM 7865 C C . ILE A 1 84 ? -10.876 -6.116 3.651 1.00 0.00 84 ILE A C 7
ATOM 7866 O O . ILE A 1 84 ? -10.709 -6.993 2.800 1.00 0.00 84 ILE A O 7
ATOM 7882 N N . ASN A 1 85 ? -11.810 -6.174 4.578 1.00 0.00 85 ASN A N 7
ATOM 7883 C CA . ASN A 1 85 ? -12.783 -7.250 4.632 1.00 0.00 85 ASN A CA 7
ATOM 7884 C C . ASN A 1 85 ? -13.818 -7.065 3.530 1.00 0.00 85 ASN A C 7
ATOM 7885 O O . ASN A 1 85 ? -14.726 -6.238 3.642 1.00 0.00 85 ASN A O 7
ATOM 7896 N N . VAL A 1 86 ? -13.653 -7.819 2.458 1.00 0.00 86 VAL A N 7
ATOM 7897 C CA . VAL A 1 86 ? -14.567 -7.776 1.335 1.00 0.00 86 VAL A CA 7
ATOM 7898 C C . VAL A 1 86 ? -15.015 -9.193 1.009 1.00 0.00 86 VAL A C 7
ATOM 7899 O O . VAL A 1 86 ? -14.383 -9.901 0.224 1.00 0.00 86 VAL A O 7
ATOM 7912 N N . ASN A 1 87 ? -16.089 -9.602 1.672 1.00 0.00 87 ASN A N 7
ATOM 7913 C CA . ASN A 1 87 ? -16.603 -10.976 1.613 1.00 0.00 87 ASN A CA 7
ATOM 7914 C C . ASN A 1 87 ? -15.715 -11.898 2.453 1.00 0.00 87 ASN A C 7
ATOM 7915 O O . ASN A 1 87 ? -16.047 -13.060 2.690 1.00 0.00 87 ASN A O 7
ATOM 7926 N N . LEU A 1 88 ? -14.608 -11.335 2.938 1.00 0.00 88 LEU A N 7
ATOM 7927 C CA . LEU A 1 88 ? -13.654 -12.028 3.788 1.00 0.00 88 LEU A CA 7
ATOM 7928 C C . LEU A 1 88 ? -13.068 -13.248 3.083 1.00 0.00 88 LEU A C 7
ATOM 7929 O O . LEU A 1 88 ? -12.083 -13.078 2.333 1.00 0.00 88 LEU A O 7
ATOM 7946 N N . GLY A 1 1 ? -22.575 1.691 3.433 1.00 0.00 1 GLY A N 8
ATOM 7947 C CA . GLY A 1 1 ? -21.694 2.598 2.657 1.00 0.00 1 GLY A CA 8
ATOM 7948 C C . GLY A 1 1 ? -21.577 3.964 3.295 1.00 0.00 1 GLY A C 8
ATOM 7949 O O . GLY A 1 1 ? -22.471 4.799 3.157 1.00 0.00 1 GLY A O 8
ATOM 7955 N N . SER A 1 2 ? -20.477 4.197 3.990 1.00 0.00 2 SER A N 8
ATOM 7956 C CA . SER A 1 2 ? -20.269 5.453 4.688 1.00 0.00 2 SER A CA 8
ATOM 7957 C C . SER A 1 2 ? -18.854 5.966 4.438 1.00 0.00 2 SER A C 8
ATOM 7958 O O . SER A 1 2 ? -18.036 6.050 5.360 1.00 0.00 2 SER A O 8
ATOM 7966 N N . GLY A 1 3 ? -18.568 6.299 3.183 1.00 0.00 3 GLY A N 8
ATOM 7967 C CA . GLY A 1 3 ? -17.249 6.778 2.820 1.00 0.00 3 GLY A CA 8
ATOM 7968 C C . GLY A 1 3 ? -16.177 5.749 3.105 1.00 0.00 3 GLY A C 8
ATOM 7969 O O . GLY A 1 3 ? -16.286 4.594 2.686 1.00 0.00 3 GLY A O 8
ATOM 7973 N N . SER A 1 4 ? -15.152 6.161 3.829 1.00 0.00 4 SER A N 8
ATOM 7974 C CA . SER A 1 4 ? -14.092 5.259 4.237 1.00 0.00 4 SER A CA 8
ATOM 7975 C C . SER A 1 4 ? -14.417 4.668 5.607 1.00 0.00 4 SER A C 8
ATOM 7976 O O . SER A 1 4 ? -13.784 5.007 6.609 1.00 0.00 4 SER A O 8
ATOM 7984 N N . SER A 1 5 ? -15.409 3.787 5.644 1.00 0.00 5 SER A N 8
ATOM 7985 C CA . SER A 1 5 ? -15.844 3.171 6.889 1.00 0.00 5 SER A CA 8
ATOM 7986 C C . SER A 1 5 ? -14.838 2.124 7.351 1.00 0.00 5 SER A C 8
ATOM 7987 O O . SER A 1 5 ? -14.841 1.701 8.508 1.00 0.00 5 SER A O 8
ATOM 7995 N N . GLN A 1 6 ? -13.985 1.695 6.434 1.00 0.00 6 GLN A N 8
ATOM 7996 C CA . GLN A 1 6 ? -12.922 0.765 6.762 1.00 0.00 6 GLN A CA 8
ATOM 7997 C C . GLN A 1 6 ? -11.621 1.527 6.993 1.00 0.00 6 GLN A C 8
ATOM 7998 O O . GLN A 1 6 ? -11.528 2.711 6.662 1.00 0.00 6 GLN A O 8
ATOM 8012 N N . CYS A 1 7 ? -10.635 0.835 7.561 1.00 0.00 7 CYS A N 8
ATOM 8013 C CA . CYS A 1 7 ? -9.303 1.382 7.799 1.00 0.00 7 CYS A CA 8
ATOM 8014 C C . CYS A 1 7 ? -9.295 2.428 8.915 1.00 0.00 7 CYS A C 8
ATOM 8015 O O . CYS A 1 7 ? -9.936 3.476 8.819 1.00 0.00 7 CYS A O 8
ATOM 8022 N N . ASN A 1 8 ? -8.578 2.124 9.987 1.00 0.00 8 ASN A N 8
ATOM 8023 C CA . ASN A 1 8 ? -8.407 3.064 11.089 1.00 0.00 8 ASN A CA 8
ATOM 8024 C C . ASN A 1 8 ? -7.153 3.910 10.891 1.00 0.00 8 ASN A C 8
ATOM 8025 O O . ASN A 1 8 ? -7.040 5.003 11.448 1.00 0.00 8 ASN A O 8
ATOM 8036 N N . ALA A 1 9 ? -6.221 3.408 10.087 1.00 0.00 9 ALA A N 8
ATOM 8037 C CA . ALA A 1 9 ? -4.925 4.063 9.904 1.00 0.00 9 ALA A CA 8
ATOM 8038 C C . ALA A 1 9 ? -4.986 5.147 8.834 1.00 0.00 9 ALA A C 8
ATOM 8039 O O . ALA A 1 9 ? -3.992 5.826 8.567 1.00 0.00 9 ALA A O 8
ATOM 8046 N N . GLY A 1 10 ? -6.149 5.303 8.228 1.00 0.00 10 GLY A N 8
ATOM 8047 C CA . GLY A 1 10 ? -6.328 6.305 7.202 1.00 0.00 10 GLY A CA 8
ATOM 8048 C C . GLY A 1 10 ? -7.569 6.039 6.384 1.00 0.00 10 GLY A C 8
ATOM 8049 O O . GLY A 1 10 ? -8.522 5.442 6.886 1.00 0.00 10 GLY A O 8
ATOM 8053 N N . PRO A 1 11 ? -7.601 6.483 5.124 1.00 0.00 11 PRO A N 8
ATOM 8054 C CA . PRO A 1 11 ? -8.705 6.201 4.220 1.00 0.00 11 PRO A CA 8
ATOM 8055 C C . PRO A 1 11 ? -8.505 4.885 3.470 1.00 0.00 11 PRO A C 8
ATOM 8056 O O . PRO A 1 11 ? -7.386 4.373 3.365 1.00 0.00 11 PRO A O 8
ATOM 8067 N N . VAL A 1 12 ? -9.601 4.347 2.964 1.00 0.00 12 VAL A N 8
ATOM 8068 C CA . VAL A 1 12 ? -9.591 3.088 2.232 1.00 0.00 12 VAL A CA 8
ATOM 8069 C C . VAL A 1 12 ? -8.819 3.200 0.930 1.00 0.00 12 VAL A C 8
ATOM 8070 O O . VAL A 1 12 ? -8.997 4.149 0.167 1.00 0.00 12 VAL A O 8
ATOM 8083 N N . GLN A 1 13 ? -7.967 2.223 0.677 1.00 0.00 13 GLN A N 8
ATOM 8084 C CA . GLN A 1 13 ? -7.167 2.218 -0.532 1.00 0.00 13 GLN A CA 8
ATOM 8085 C C . GLN A 1 13 ? -7.521 1.025 -1.405 1.00 0.00 13 GLN A C 8
ATOM 8086 O O . GLN A 1 13 ? -7.876 -0.044 -0.908 1.00 0.00 13 GLN A O 8
ATOM 8100 N N . CYS A 1 14 ? -7.444 1.230 -2.705 1.00 0.00 14 CYS A N 8
ATOM 8101 C CA . CYS A 1 14 ? -7.672 0.173 -3.6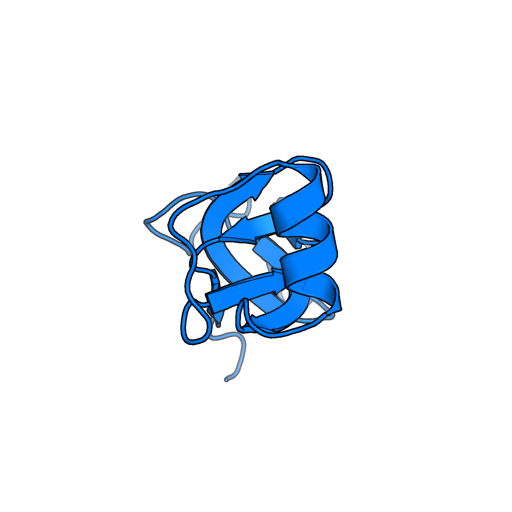72 1.00 0.00 14 CYS A CA 8
ATOM 8102 C C . CYS A 1 14 ? -6.384 -0.102 -4.430 1.00 0.00 14 CYS A C 8
ATOM 8103 O O . CYS A 1 14 ? -6.018 0.636 -5.348 1.00 0.00 14 CYS A O 8
ATOM 8110 N N . CYS A 1 15 ? -5.689 -1.148 -4.015 1.00 0.00 15 CYS A N 8
ATOM 8111 C CA . CYS A 1 15 ? -4.389 -1.486 -4.570 1.00 0.00 15 CYS A CA 8
ATOM 8112 C C . CYS A 1 15 ? -4.537 -2.526 -5.670 1.00 0.00 15 CYS A C 8
ATOM 8113 O O . CYS A 1 15 ? -5.419 -3.379 -5.610 1.00 0.00 15 CYS A O 8
ATOM 8120 N N . ASN A 1 16 ? -3.660 -2.464 -6.662 1.00 0.00 16 ASN A N 8
ATOM 8121 C CA . ASN A 1 16 ? -3.638 -3.458 -7.726 1.00 0.00 16 ASN A CA 8
ATOM 8122 C C . ASN A 1 16 ? -2.995 -4.739 -7.219 1.00 0.00 16 ASN A C 8
ATOM 8123 O O . ASN A 1 16 ? -3.346 -5.841 -7.632 1.00 0.00 16 ASN A O 8
ATOM 8134 N N . THR A 1 17 ? -2.038 -4.582 -6.320 1.00 0.00 17 THR A N 8
ATOM 8135 C CA . THR A 1 17 ? -1.331 -5.715 -5.753 1.00 0.00 17 THR A CA 8
ATOM 8136 C C . THR A 1 17 ? -0.947 -5.451 -4.301 1.00 0.00 17 THR A C 8
ATOM 8137 O O . THR A 1 17 ? -0.269 -4.471 -3.997 1.00 0.00 17 THR A O 8
ATOM 8148 N N . LEU A 1 18 ? -1.411 -6.306 -3.402 1.00 0.00 18 LEU A N 8
ATOM 8149 C CA . LEU A 1 18 ? -0.993 -6.236 -2.013 1.00 0.00 18 LEU A CA 8
ATOM 8150 C C . LEU A 1 18 ? 0.102 -7.249 -1.768 1.00 0.00 18 LEU A C 8
ATOM 8151 O O . LEU A 1 18 ? -0.150 -8.447 -1.639 1.00 0.00 18 LEU A O 8
ATOM 8167 N N . THR A 1 19 ? 1.312 -6.755 -1.732 1.00 0.00 19 THR A N 8
ATOM 8168 C CA . THR A 1 19 ? 2.476 -7.593 -1.555 1.00 0.00 19 THR A CA 8
ATOM 8169 C C . THR A 1 19 ? 3.395 -6.968 -0.507 1.00 0.00 19 THR A C 8
ATOM 8170 O O . THR A 1 19 ? 3.046 -5.957 0.103 1.00 0.00 19 THR A O 8
ATOM 8181 N N . SER A 1 20 ? 4.546 -7.570 -0.289 1.00 0.00 20 SER A N 8
ATOM 8182 C CA . SER A 1 20 ? 5.467 -7.106 0.729 1.00 0.00 20 SER A CA 8
ATOM 8183 C C . SER A 1 20 ? 6.530 -6.211 0.102 1.00 0.00 20 SER A C 8
ATOM 8184 O O . SER A 1 20 ? 6.758 -6.257 -1.108 1.00 0.00 20 SER A O 8
ATOM 8192 N N . ALA A 1 21 ? 7.181 -5.404 0.935 1.00 0.00 21 ALA A N 8
ATOM 8193 C CA . ALA A 1 21 ? 8.145 -4.410 0.467 1.00 0.00 21 ALA A CA 8
ATOM 8194 C C . ALA A 1 21 ? 9.401 -5.045 -0.129 1.00 0.00 21 ALA A C 8
ATOM 8195 O O . ALA A 1 21 ? 10.322 -4.343 -0.546 1.00 0.00 21 ALA A O 8
ATOM 8202 N N . SER A 1 22 ? 9.438 -6.368 -0.156 1.00 0.00 22 SER A N 8
ATOM 8203 C CA . SER A 1 22 ? 10.531 -7.091 -0.779 1.00 0.00 22 SER A CA 8
ATOM 8204 C C . SER A 1 22 ? 10.265 -7.263 -2.274 1.00 0.00 22 SER A C 8
ATOM 8205 O O . SER A 1 22 ? 11.172 -7.579 -3.046 1.00 0.00 22 SER A O 8
ATOM 8213 N N . ASN A 1 23 ? 9.016 -7.037 -2.681 1.00 0.00 23 ASN A N 8
ATOM 8214 C CA . ASN A 1 23 ? 8.627 -7.185 -4.080 1.00 0.00 23 ASN A CA 8
ATOM 8215 C C . ASN A 1 23 ? 9.274 -6.096 -4.923 1.00 0.00 23 ASN A C 8
ATOM 8216 O O . ASN A 1 23 ? 9.389 -4.947 -4.491 1.00 0.00 23 ASN A O 8
ATOM 8227 N N . SER A 1 24 ? 9.699 -6.476 -6.122 1.00 0.00 24 SER A N 8
ATOM 8228 C CA . SER A 1 24 ? 10.330 -5.553 -7.054 1.00 0.00 24 SER A CA 8
ATOM 8229 C C . SER A 1 24 ? 9.415 -4.373 -7.365 1.00 0.00 24 SER A C 8
ATOM 8230 O O . SER A 1 24 ? 9.880 -3.244 -7.530 1.00 0.00 24 SER A O 8
ATOM 8238 N N . GLN A 1 25 ? 8.114 -4.636 -7.433 1.00 0.00 25 GLN A N 8
ATOM 8239 C CA . GLN A 1 25 ? 7.137 -3.602 -7.701 1.00 0.00 25 GLN A CA 8
ATOM 8240 C C . GLN A 1 25 ? 7.153 -2.570 -6.586 1.00 0.00 25 GLN A C 8
ATOM 8241 O O . GLN A 1 25 ? 7.246 -1.365 -6.833 1.00 0.00 25 GLN A O 8
ATOM 8255 N N . ALA A 1 26 ? 7.082 -3.063 -5.356 1.00 0.00 26 ALA A N 8
ATOM 8256 C CA . ALA A 1 26 ? 7.060 -2.211 -4.183 1.00 0.00 26 ALA A CA 8
ATOM 8257 C C . ALA A 1 26 ? 8.356 -1.438 -4.043 1.00 0.00 26 ALA A C 8
ATOM 8258 O O . ALA A 1 26 ? 8.336 -0.219 -3.954 1.00 0.00 26 ALA A O 8
ATOM 8265 N N . ALA A 1 27 ? 9.475 -2.149 -4.042 1.00 0.00 27 ALA A N 8
ATOM 8266 C CA . ALA A 1 27 ? 10.777 -1.532 -3.818 1.00 0.00 27 ALA A CA 8
ATOM 8267 C C . ALA A 1 27 ? 11.076 -0.461 -4.855 1.00 0.00 27 ALA A C 8
ATOM 8268 O O . ALA A 1 27 ? 11.653 0.568 -4.524 1.00 0.00 27 ALA A O 8
ATOM 8275 N N . GLY A 1 28 ? 10.672 -0.694 -6.099 1.00 0.00 28 GLY A N 8
ATOM 8276 C CA . GLY A 1 28 ? 10.850 0.314 -7.130 1.00 0.00 28 GLY A CA 8
ATOM 8277 C C . GLY A 1 28 ? 10.178 1.618 -6.751 1.00 0.00 28 GLY A C 8
ATOM 8278 O O . GLY A 1 28 ? 10.705 2.698 -6.991 1.00 0.00 28 GLY A O 8
ATOM 8282 N N . LEU A 1 29 ? 9.019 1.494 -6.129 1.00 0.00 29 LEU A N 8
ATOM 8283 C CA . LEU A 1 29 ? 8.257 2.634 -5.645 1.00 0.00 29 LEU A CA 8
ATOM 8284 C C . LEU A 1 29 ? 8.858 3.175 -4.352 1.00 0.00 29 LEU A C 8
ATOM 8285 O O . LEU A 1 29 ? 9.064 4.375 -4.206 1.00 0.00 29 LEU A O 8
ATOM 8301 N N . ILE A 1 30 ? 9.120 2.268 -3.418 1.00 0.00 30 ILE A N 8
ATOM 8302 C CA . ILE A 1 30 ? 9.731 2.595 -2.135 1.00 0.00 30 ILE A CA 8
ATOM 8303 C C . ILE A 1 30 ? 10.998 3.400 -2.324 1.00 0.00 30 ILE A C 8
ATOM 8304 O O . ILE A 1 30 ? 11.208 4.426 -1.672 1.00 0.00 30 ILE A O 8
ATOM 8320 N N . GLN A 1 31 ? 11.826 2.936 -3.234 1.00 0.00 31 GLN A N 8
ATOM 8321 C CA . GLN A 1 31 ? 13.079 3.573 -3.519 1.00 0.00 31 GLN A CA 8
ATOM 8322 C C . GLN A 1 31 ? 12.883 4.877 -4.290 1.00 0.00 31 GLN A C 8
ATOM 8323 O O . GLN A 1 31 ? 13.778 5.719 -4.325 1.00 0.00 31 GLN A O 8
ATOM 8337 N N . GLN A 1 32 ? 11.711 5.057 -4.899 1.00 0.00 32 GLN A N 8
ATOM 8338 C CA . GLN A 1 32 ? 11.392 6.330 -5.542 1.00 0.00 32 GLN A CA 8
ATOM 8339 C C . GLN A 1 32 ? 11.066 7.379 -4.492 1.00 0.00 32 GLN A C 8
ATOM 8340 O O . GLN A 1 32 ? 11.414 8.552 -4.630 1.00 0.00 32 GLN A O 8
ATOM 8354 N N . LEU A 1 33 ? 10.404 6.940 -3.434 1.00 0.00 33 LEU A N 8
ATOM 8355 C CA . LEU A 1 33 ? 9.968 7.838 -2.378 1.00 0.00 33 LEU A CA 8
ATOM 8356 C C . LEU A 1 33 ? 11.092 8.061 -1.375 1.00 0.00 33 LEU A C 8
ATOM 8357 O O . LEU A 1 33 ? 11.110 9.051 -0.640 1.00 0.00 33 LEU A O 8
ATOM 8373 N N . GLY A 1 34 ? 12.039 7.129 -1.369 1.00 0.00 34 GLY A N 8
ATOM 8374 C CA . GLY A 1 34 ? 13.131 7.166 -0.420 1.00 0.00 34 GLY A CA 8
ATOM 8375 C C . GLY A 1 34 ? 12.681 6.734 0.955 1.00 0.00 34 GLY A C 8
ATOM 8376 O O . GLY A 1 34 ? 13.063 7.324 1.964 1.00 0.00 34 GLY A O 8
ATOM 8380 N N . LEU A 1 35 ? 11.862 5.697 0.985 1.00 0.00 35 LEU A N 8
ATOM 8381 C CA . LEU A 1 35 ? 11.280 5.207 2.223 1.00 0.00 35 LEU A CA 8
ATOM 8382 C C . LEU A 1 35 ? 12.296 4.456 3.071 1.00 0.00 35 LEU A C 8
ATOM 8383 O O . LEU A 1 35 ? 12.772 3.382 2.698 1.00 0.00 35 LEU A O 8
ATOM 8399 N N . SER A 1 36 ? 12.628 5.039 4.207 1.00 0.00 36 SER A N 8
ATOM 8400 C CA . SER A 1 36 ? 13.492 4.408 5.169 1.00 0.00 36 SER A CA 8
ATOM 8401 C C . SER A 1 36 ? 12.650 3.728 6.247 1.00 0.00 36 SER A C 8
ATOM 8402 O O . SER A 1 36 ? 11.570 4.212 6.594 1.00 0.00 36 SER A O 8
ATOM 8410 N N . GLY A 1 37 ? 13.117 2.592 6.743 1.00 0.00 37 GLY A N 8
ATOM 8411 C CA . GLY A 1 37 ? 12.404 1.899 7.799 1.00 0.00 37 GLY A CA 8
ATOM 8412 C C . GLY A 1 37 ? 11.578 0.740 7.279 1.00 0.00 37 GLY A C 8
ATOM 8413 O O . GLY A 1 37 ? 11.351 -0.236 7.991 1.00 0.00 37 GLY A O 8
ATOM 8417 N N . VAL A 1 38 ? 11.133 0.850 6.036 1.00 0.00 38 VAL A N 8
ATOM 8418 C CA . VAL A 1 38 ? 10.326 -0.189 5.411 1.00 0.00 38 VAL A CA 8
ATOM 8419 C C . VAL A 1 38 ? 11.206 -1.367 4.998 1.00 0.00 38 VAL A C 8
ATOM 8420 O O . VAL A 1 38 ? 12.005 -1.259 4.066 1.00 0.00 38 VAL A O 8
ATOM 8433 N N . GLY A 1 39 ? 11.066 -2.477 5.707 1.00 0.00 39 GLY A N 8
ATOM 8434 C CA . GLY A 1 39 ? 11.834 -3.667 5.400 1.00 0.00 39 GLY A CA 8
ATOM 8435 C C . GLY A 1 39 ? 11.039 -4.652 4.571 1.00 0.00 39 GLY A C 8
ATOM 8436 O O . GLY A 1 39 ? 9.955 -4.330 4.093 1.00 0.00 39 GLY A O 8
ATOM 8440 N N . ALA A 1 40 ? 11.554 -5.862 4.423 1.00 0.00 40 ALA A N 8
ATOM 8441 C CA . ALA A 1 40 ? 10.949 -6.847 3.535 1.00 0.00 40 ALA A CA 8
ATOM 8442 C C . ALA A 1 40 ? 9.646 -7.410 4.096 1.00 0.00 40 ALA A C 8
ATOM 8443 O O . ALA A 1 40 ? 8.734 -7.742 3.338 1.00 0.00 40 ALA A O 8
ATOM 8450 N N . ASN A 1 41 ? 9.551 -7.503 5.415 1.00 0.00 41 ASN A N 8
ATOM 8451 C CA . ASN A 1 41 ? 8.375 -8.077 6.058 1.00 0.00 41 ASN A CA 8
ATOM 8452 C C . ASN A 1 41 ? 7.258 -7.047 6.188 1.00 0.00 41 ASN A C 8
ATOM 8453 O O . ASN A 1 41 ? 6.218 -7.316 6.791 1.00 0.00 41 ASN A O 8
ATOM 8464 N N . VAL A 1 42 ? 7.477 -5.877 5.611 1.00 0.00 42 VAL A N 8
ATOM 8465 C CA . VAL A 1 42 ? 6.515 -4.790 5.688 1.00 0.00 42 VAL A CA 8
ATOM 8466 C C . VAL A 1 42 ? 5.495 -4.894 4.567 1.00 0.00 42 VAL A C 8
ATOM 8467 O O . VAL A 1 42 ? 5.851 -5.132 3.410 1.00 0.00 42 VAL A O 8
ATOM 8480 N N . PRO A 1 43 ? 4.211 -4.734 4.904 1.00 0.00 43 PRO A N 8
ATOM 8481 C CA . PRO A 1 43 ? 3.142 -4.765 3.926 1.00 0.00 43 PRO A CA 8
ATOM 8482 C C . PRO A 1 43 ? 3.122 -3.499 3.101 1.00 0.00 43 PRO A C 8
ATOM 8483 O O . PRO A 1 43 ? 3.371 -2.417 3.623 1.00 0.00 43 PRO A O 8
ATOM 8494 N N . VAL A 1 44 ? 2.841 -3.621 1.823 1.00 0.00 44 VAL A N 8
ATOM 8495 C CA . VAL A 1 44 ? 2.707 -2.454 0.974 1.00 0.00 44 VAL A CA 8
ATOM 8496 C C . VAL A 1 44 ? 1.577 -2.644 -0.017 1.00 0.00 44 VAL A C 8
ATOM 8497 O O . VAL A 1 44 ? 1.091 -3.762 -0.223 1.00 0.00 44 VAL A O 8
ATOM 8510 N N . GLY A 1 45 ? 1.147 -1.552 -0.610 1.00 0.00 45 GLY A N 8
ATOM 8511 C CA . GLY A 1 45 ? 0.117 -1.618 -1.610 1.00 0.00 45 GLY A CA 8
ATOM 8512 C C . GLY A 1 45 ? 0.576 -1.040 -2.921 1.00 0.00 45 GLY A C 8
ATOM 8513 O O . GLY A 1 45 ? 1.002 0.113 -2.993 1.00 0.00 45 GLY A O 8
ATOM 8517 N N . ILE A 1 46 ? 0.512 -1.862 -3.944 1.00 0.00 46 ILE A N 8
ATOM 8518 C CA . ILE A 1 46 ? 0.936 -1.496 -5.280 1.00 0.00 46 ILE A CA 8
ATOM 8519 C C . ILE A 1 46 ? -0.214 -0.828 -6.013 1.00 0.00 46 ILE A C 8
ATOM 8520 O O . ILE A 1 46 ? -1.312 -1.383 -6.057 1.00 0.00 46 ILE A O 8
ATOM 8536 N N . ASN A 1 47 ? 0.031 0.358 -6.564 1.00 0.00 47 ASN A N 8
ATOM 8537 C CA . ASN A 1 47 ? -0.949 1.029 -7.417 1.00 0.00 47 ASN A CA 8
ATOM 8538 C C . ASN A 1 47 ? -2.245 1.270 -6.651 1.00 0.00 47 ASN A C 8
ATOM 8539 O O . ASN A 1 47 ? -3.311 0.797 -7.051 1.00 0.00 47 ASN A O 8
ATOM 8550 N N . CYS A 1 48 ? -2.156 1.976 -5.540 1.00 0.00 48 CYS A N 8
ATOM 8551 C CA . CYS A 1 48 ? -3.317 2.150 -4.687 1.00 0.00 48 CYS A CA 8
ATOM 8552 C C . CYS A 1 48 ? -3.925 3.537 -4.819 1.00 0.00 48 CYS A C 8
ATOM 8553 O O . CYS A 1 48 ? -3.225 4.552 -4.786 1.00 0.00 48 CYS A O 8
ATOM 8560 N N . ASN A 1 49 ? -5.238 3.565 -4.961 1.00 0.00 49 ASN A N 8
ATOM 8561 C CA . ASN A 1 49 ? -5.996 4.807 -4.974 1.00 0.00 49 ASN A CA 8
ATOM 8562 C C . ASN A 1 49 ? -7.097 4.745 -3.928 1.00 0.00 49 ASN A C 8
ATOM 8563 O O . ASN A 1 49 ? -7.650 3.681 -3.667 1.00 0.00 49 ASN A O 8
ATOM 8574 N N . PRO A 1 50 ? -7.416 5.886 -3.308 1.00 0.00 50 PRO A N 8
ATOM 8575 C CA . PRO A 1 50 ? -8.392 5.960 -2.222 1.00 0.00 50 PRO A CA 8
ATOM 8576 C C . PRO A 1 50 ? -9.807 5.736 -2.729 1.00 0.00 50 PRO A C 8
ATOM 8577 O O . PRO A 1 50 ? -10.265 6.429 -3.640 1.00 0.00 50 PRO A O 8
ATOM 8588 N N . ILE A 1 51 ? -10.497 4.769 -2.145 1.00 0.00 51 ILE A N 8
ATOM 8589 C CA . ILE A 1 51 ? -11.831 4.428 -2.604 1.00 0.00 51 ILE A CA 8
ATOM 8590 C C . ILE A 1 51 ? -12.849 5.370 -1.987 1.00 0.00 51 ILE A C 8
ATOM 8591 O O . ILE A 1 51 ? -13.460 5.064 -0.962 1.00 0.00 51 ILE A O 8
ATOM 8607 N N . THR A 1 52 ? -13.049 6.506 -2.620 1.00 0.00 52 THR A N 8
ATOM 8608 C CA . THR A 1 52 ? -13.980 7.490 -2.108 1.00 0.00 52 THR A CA 8
ATOM 8609 C C . THR A 1 52 ? -15.121 7.720 -3.090 1.00 0.00 52 THR A C 8
ATOM 8610 O O . THR A 1 52 ? -15.921 8.643 -2.935 1.00 0.00 52 THR A O 8
ATOM 8621 N N . GLY A 1 53 ? -15.191 6.862 -4.098 1.00 0.00 53 GLY A N 8
ATOM 8622 C CA . GLY A 1 53 ? -16.276 6.924 -5.051 1.00 0.00 53 GLY A CA 8
ATOM 8623 C C . GLY A 1 53 ? -17.389 5.966 -4.688 1.00 0.00 53 GLY A C 8
ATOM 8624 O O . GLY A 1 53 ? -17.617 4.974 -5.383 1.00 0.00 53 GLY A O 8
ATOM 8628 N N . ILE A 1 54 ? -18.064 6.250 -3.582 1.00 0.00 54 ILE A N 8
ATOM 8629 C CA . ILE A 1 54 ? -19.158 5.411 -3.114 1.00 0.00 54 ILE A CA 8
ATOM 8630 C C . ILE A 1 54 ? -20.339 5.497 -4.071 1.00 0.00 54 ILE A C 8
ATOM 8631 O O . ILE A 1 54 ? -20.919 6.567 -4.270 1.00 0.00 54 ILE A O 8
ATOM 8647 N N . GLY A 1 55 ? -20.677 4.370 -4.668 1.00 0.00 55 GLY A N 8
ATOM 8648 C CA . GLY A 1 55 ? -21.773 4.328 -5.607 1.00 0.00 55 GLY A CA 8
ATOM 8649 C C . GLY A 1 55 ? -21.487 3.378 -6.745 1.00 0.00 55 GLY A C 8
ATOM 8650 O O . GLY A 1 55 ? -21.646 3.726 -7.913 1.00 0.00 55 GLY A O 8
ATOM 8654 N N . ALA A 1 56 ? -21.058 2.175 -6.396 1.00 0.00 56 ALA A N 8
ATOM 8655 C CA . ALA A 1 56 ? -20.690 1.176 -7.384 1.00 0.00 56 ALA A CA 8
ATOM 8656 C C . ALA A 1 56 ? -21.070 -0.216 -6.896 1.00 0.00 56 ALA A C 8
ATOM 8657 O O . ALA A 1 56 ? -20.236 -1.123 -6.845 1.00 0.00 56 ALA A O 8
ATOM 8664 N N . GLY A 1 57 ? -22.328 -0.367 -6.513 1.00 0.00 57 GLY A N 8
ATOM 8665 C CA . GLY A 1 57 ? -22.817 -1.650 -6.059 1.00 0.00 57 GLY A CA 8
ATOM 8666 C C . GLY A 1 57 ? -23.004 -1.698 -4.557 1.00 0.00 57 GLY A C 8
ATOM 8667 O O . GLY A 1 57 ? -24.082 -1.395 -4.046 1.00 0.00 57 GLY A O 8
ATOM 8671 N N . SER A 1 58 ? -21.948 -2.064 -3.849 1.00 0.00 58 SER A N 8
ATOM 8672 C CA . SER A 1 58 ? -22.000 -2.198 -2.399 1.00 0.00 58 SER A CA 8
ATOM 8673 C C . SER A 1 58 ? -21.629 -0.890 -1.704 1.00 0.00 58 SER A C 8
ATOM 8674 O O . SER A 1 58 ? -21.568 -0.825 -0.478 1.00 0.00 58 SER A O 8
ATOM 8682 N N . GLY A 1 59 ? -21.380 0.146 -2.489 1.00 0.00 59 GLY A N 8
ATOM 8683 C CA . GLY A 1 59 ? -20.943 1.407 -1.930 1.00 0.00 59 GLY A CA 8
ATOM 8684 C C . GLY A 1 59 ? -19.496 1.684 -2.263 1.00 0.00 59 GLY A C 8
ATOM 8685 O O . GLY A 1 59 ? -19.186 2.141 -3.364 1.00 0.00 59 GLY A O 8
ATOM 8689 N N . SER A 1 60 ? -18.610 1.395 -1.324 1.00 0.00 60 SER A N 8
ATOM 8690 C CA . SER A 1 60 ? -17.184 1.533 -1.558 1.00 0.00 60 SER A CA 8
ATOM 8691 C C . SER A 1 60 ? -16.598 0.161 -1.870 1.00 0.00 60 SER A C 8
ATOM 8692 O O . SER A 1 60 ? -16.676 -0.757 -1.052 1.00 0.00 60 SER A O 8
ATOM 8700 N N . SER A 1 61 ? -16.032 0.017 -3.056 1.00 0.00 61 SER A N 8
ATOM 8701 C CA . SER A 1 61 ? -15.512 -1.265 -3.490 1.00 0.00 61 SER A CA 8
ATOM 8702 C C . SER A 1 61 ? -14.251 -1.077 -4.319 1.00 0.00 61 SER A C 8
ATOM 8703 O O . SER A 1 61 ? -14.131 -0.113 -5.076 1.00 0.00 61 SER A O 8
ATOM 8711 N N . CYS A 1 62 ? -13.314 -1.996 -4.165 1.00 0.00 62 CYS A N 8
ATOM 8712 C CA . CYS A 1 62 ? -12.073 -1.953 -4.913 1.00 0.00 62 CYS A CA 8
ATOM 8713 C C . CYS A 1 62 ? -12.131 -2.911 -6.095 1.00 0.00 62 CYS A C 8
ATOM 8714 O O . CYS A 1 62 ? -12.661 -4.021 -5.990 1.00 0.00 62 CYS A O 8
ATOM 8721 N N . ASN A 1 63 ? -11.598 -2.457 -7.223 1.00 0.00 63 ASN A N 8
ATOM 8722 C CA . ASN A 1 63 ? -11.551 -3.251 -8.445 1.00 0.00 63 ASN A CA 8
ATOM 8723 C C . ASN A 1 63 ? -10.522 -4.370 -8.328 1.00 0.00 63 ASN A C 8
ATOM 8724 O O . ASN A 1 63 ? -10.616 -5.391 -9.010 1.00 0.00 63 ASN A O 8
ATOM 8735 N N . ALA A 1 64 ? -9.540 -4.177 -7.461 1.00 0.00 64 ALA A N 8
ATOM 8736 C CA . ALA A 1 64 ? -8.490 -5.163 -7.282 1.00 0.00 64 ALA A CA 8
ATOM 8737 C C . ALA A 1 64 ? -8.417 -5.645 -5.832 1.00 0.00 64 ALA A C 8
ATOM 8738 O O . ALA A 1 64 ? -9.120 -6.582 -5.453 1.00 0.00 64 ALA A O 8
ATOM 8745 N N . ASN A 1 65 ? -7.587 -5.001 -5.020 1.00 0.00 65 ASN A N 8
ATOM 8746 C CA . ASN A 1 65 ? -7.413 -5.401 -3.626 1.00 0.00 65 ASN A CA 8
ATOM 8747 C C . ASN A 1 65 ? -7.527 -4.200 -2.698 1.00 0.00 65 ASN A C 8
ATOM 8748 O O . ASN A 1 65 ? -6.722 -3.274 -2.764 1.00 0.00 65 ASN A O 8
ATOM 8759 N N . PRO A 1 66 ? -8.526 -4.206 -1.818 1.00 0.00 66 PRO A N 8
ATOM 8760 C CA . PRO A 1 66 ? -8.747 -3.127 -0.862 1.00 0.00 66 PRO A CA 8
ATOM 8761 C C . PRO A 1 66 ? -7.826 -3.253 0.349 1.00 0.00 66 PRO A C 8
ATOM 8762 O O . PRO A 1 66 ? -7.650 -4.344 0.895 1.00 0.00 66 PRO A O 8
ATOM 8773 N N . ALA A 1 67 ? -7.238 -2.147 0.769 1.00 0.00 67 ALA A N 8
ATOM 8774 C CA . ALA A 1 67 ? -6.279 -2.177 1.858 1.00 0.00 67 ALA A CA 8
ATOM 8775 C C . ALA A 1 67 ? -6.384 -0.954 2.752 1.00 0.00 67 ALA A C 8
ATOM 8776 O O . ALA A 1 67 ? -6.948 0.074 2.372 1.00 0.00 67 ALA A O 8
ATOM 8783 N N . CYS A 1 68 ? -5.857 -1.100 3.956 1.00 0.00 68 CYS A N 8
ATOM 8784 C CA . CYS A 1 68 ? -5.663 0.011 4.863 1.00 0.00 68 CYS A CA 8
ATOM 8785 C C . CYS A 1 68 ? -4.178 0.229 5.045 1.00 0.00 68 CYS A C 8
ATOM 8786 O O . CYS A 1 68 ? -3.459 -0.690 5.431 1.00 0.00 68 CYS A O 8
ATOM 8793 N N . CYS A 1 69 ? -3.711 1.421 4.751 1.00 0.00 69 CYS A N 8
ATOM 8794 C CA . CYS A 1 69 ? -2.294 1.691 4.791 1.00 0.00 69 CYS A CA 8
ATOM 8795 C C . CYS A 1 69 ? -1.971 2.785 5.795 1.00 0.00 69 CYS A C 8
ATOM 8796 O O . CYS A 1 69 ? -2.809 3.636 6.095 1.00 0.00 69 CYS A O 8
ATOM 8803 N N . ASP A 1 70 ? -0.748 2.753 6.309 1.00 0.00 70 ASP A N 8
ATOM 8804 C CA . ASP A 1 70 ? -0.276 3.766 7.240 1.00 0.00 70 ASP A CA 8
ATOM 8805 C C . ASP A 1 70 ? 0.000 5.067 6.496 1.00 0.00 70 ASP A C 8
ATOM 8806 O O . ASP A 1 70 ? -0.428 6.139 6.917 1.00 0.00 70 ASP A O 8
ATOM 8815 N N . ASN A 1 71 ? 0.720 4.958 5.386 1.00 0.00 71 ASN A N 8
ATOM 8816 C CA . ASN A 1 71 ? 0.941 6.090 4.486 1.00 0.00 71 ASN A CA 8
ATOM 8817 C C . ASN A 1 71 ? 1.004 5.581 3.060 1.00 0.00 71 ASN A C 8
ATOM 8818 O O . ASN A 1 71 ? 1.746 4.653 2.777 1.00 0.00 71 ASN A O 8
ATOM 8829 N N . VAL A 1 72 ? 0.241 6.173 2.164 1.00 0.00 72 VAL A N 8
ATOM 8830 C CA . VAL A 1 72 ? 0.351 5.831 0.756 1.00 0.00 72 VAL A CA 8
ATOM 8831 C C . VAL A 1 72 ? 0.571 7.082 -0.079 1.00 0.00 72 VAL A C 8
ATOM 8832 O O . VAL A 1 72 ? -0.099 8.104 0.089 1.00 0.00 72 VAL A O 8
ATOM 8845 N N . TYR A 1 73 ? 1.533 6.974 -0.971 1.00 0.00 73 TYR A N 8
ATOM 8846 C CA . TYR A 1 73 ? 2.067 8.108 -1.688 1.00 0.00 73 TYR A CA 8
ATOM 8847 C C . TYR A 1 73 ? 1.491 8.158 -3.095 1.00 0.00 73 TYR A C 8
ATOM 8848 O O . TYR A 1 73 ? 0.978 7.161 -3.597 1.00 0.00 73 TYR A O 8
ATOM 8866 N N . THR A 1 74 ? 1.577 9.331 -3.714 1.00 0.00 74 THR A N 8
ATOM 8867 C CA . THR A 1 74 ? 0.856 9.625 -4.950 1.00 0.00 74 THR A CA 8
ATOM 8868 C C . THR A 1 74 ? 1.390 8.840 -6.146 1.00 0.00 74 THR A C 8
ATOM 8869 O O . THR A 1 74 ? 0.729 8.751 -7.180 1.00 0.00 74 THR A O 8
ATOM 8880 N N . ASN A 1 75 ? 2.578 8.265 -6.005 1.00 0.00 75 ASN A N 8
ATOM 8881 C CA . ASN A 1 75 ? 3.085 7.332 -7.005 1.00 0.00 75 ASN A CA 8
ATOM 8882 C C . ASN A 1 75 ? 2.230 6.073 -6.992 1.00 0.00 75 ASN A C 8
ATOM 8883 O O . ASN A 1 75 ? 2.208 5.304 -7.951 1.00 0.00 75 ASN A O 8
ATOM 8894 N N . GLY A 1 76 ? 1.534 5.884 -5.882 1.00 0.00 76 GLY A N 8
ATOM 8895 C CA . GLY A 1 76 ? 0.654 4.758 -5.721 1.00 0.00 76 GLY A CA 8
ATOM 8896 C C . GLY A 1 76 ? 1.217 3.710 -4.784 1.00 0.00 76 GLY A C 8
ATOM 8897 O O . GLY A 1 76 ? 0.736 2.578 -4.768 1.00 0.00 76 GLY A O 8
ATOM 8901 N N . LEU A 1 77 ? 2.235 4.073 -4.003 1.00 0.00 77 LEU A N 8
ATOM 8902 C CA . LEU A 1 77 ? 2.849 3.130 -3.083 1.00 0.00 77 LEU A CA 8
ATOM 8903 C C . LEU A 1 77 ? 2.291 3.323 -1.686 1.00 0.00 77 LEU A C 8
ATOM 8904 O O . LEU A 1 77 ? 2.365 4.415 -1.128 1.00 0.00 77 LEU A O 8
ATOM 8920 N N . GLY A 1 78 ? 1.731 2.268 -1.130 1.00 0.00 78 GLY A N 8
ATOM 8921 C CA . GLY A 1 78 ? 1.242 2.333 0.225 1.00 0.00 78 GLY A CA 8
ATOM 8922 C C . GLY A 1 78 ? 2.110 1.557 1.187 1.00 0.00 78 GLY A C 8
ATOM 8923 O O . GLY A 1 78 ? 2.571 0.466 0.873 1.00 0.00 78 GLY A O 8
ATOM 8927 N N . VAL A 1 79 ? 2.343 2.136 2.350 1.00 0.00 79 VAL A N 8
ATOM 8928 C CA . VAL A 1 79 ? 3.125 1.506 3.400 1.00 0.00 79 VAL A CA 8
ATOM 8929 C C . VAL A 1 79 ? 2.193 0.907 4.436 1.00 0.00 79 VAL A C 8
ATOM 8930 O O . VAL A 1 79 ? 1.215 1.544 4.833 1.00 0.00 79 VAL A O 8
ATOM 8943 N N . GLN A 1 80 ? 2.496 -0.311 4.859 1.00 0.00 80 GLN A N 8
ATOM 8944 C CA . GLN A 1 80 ? 1.708 -1.010 5.863 1.00 0.00 80 GLN A CA 8
ATOM 8945 C C . GLN A 1 80 ? 0.273 -1.167 5.399 1.00 0.00 80 GLN A C 8
ATOM 8946 O O . GLN A 1 80 ? -0.672 -0.837 6.111 1.00 0.00 80 GLN A O 8
ATOM 8960 N N . CYS A 1 81 ? 0.128 -1.677 4.192 1.00 0.00 81 CYS A N 8
ATOM 8961 C CA . CYS A 1 81 ? -1.188 -1.874 3.605 1.00 0.00 81 CYS A CA 8
ATOM 8962 C C . CYS A 1 81 ? -1.726 -3.241 3.956 1.00 0.00 81 CYS A C 8
ATOM 8963 O O . CYS A 1 81 ? -1.318 -4.254 3.385 1.00 0.00 81 CYS A O 8
ATOM 8970 N N . ASN A 1 82 ? -2.634 -3.264 4.907 1.00 0.00 82 ASN A N 8
ATOM 8971 C CA . ASN A 1 82 ? -3.274 -4.507 5.305 1.00 0.00 82 ASN A CA 8
ATOM 8972 C C . ASN A 1 82 ? -4.585 -4.682 4.557 1.00 0.00 82 ASN A C 8
ATOM 8973 O O . ASN A 1 82 ? -5.358 -3.734 4.417 1.00 0.00 82 ASN A O 8
ATOM 8984 N N . PRO A 1 83 ? -4.841 -5.896 4.051 1.00 0.00 83 PRO A N 8
ATOM 8985 C CA . PRO A 1 83 ? -6.023 -6.186 3.234 1.00 0.00 83 PRO A CA 8
ATOM 8986 C C . PRO A 1 83 ? -7.326 -6.004 4.002 1.00 0.00 83 PRO A C 8
ATOM 8987 O O . PRO A 1 83 ? -7.468 -6.478 5.132 1.00 0.00 83 PRO A O 8
ATOM 8998 N N . ILE A 1 84 ? -8.272 -5.319 3.382 1.00 0.00 84 ILE A N 8
ATOM 8999 C CA . ILE A 1 84 ? -9.594 -5.143 3.959 1.00 0.00 84 ILE A CA 8
ATOM 9000 C C . ILE A 1 84 ? -10.408 -6.389 3.725 1.00 0.00 84 ILE A C 8
ATOM 9001 O O . ILE A 1 84 ? -10.348 -6.999 2.654 1.00 0.00 84 ILE A O 8
ATOM 9017 N N . ASN A 1 85 ? -11.157 -6.764 4.729 1.00 0.00 85 ASN A N 8
ATOM 9018 C CA . ASN A 1 85 ? -11.971 -7.952 4.660 1.00 0.00 85 ASN A CA 8
ATOM 9019 C C . ASN A 1 85 ? -13.210 -7.657 3.837 1.00 0.00 85 ASN A C 8
ATOM 9020 O O . ASN A 1 85 ? -14.143 -6.997 4.296 1.00 0.00 85 ASN A O 8
ATOM 9031 N N . VAL A 1 86 ? -13.188 -8.130 2.608 1.00 0.00 86 VAL A N 8
ATOM 9032 C CA . VAL A 1 86 ? -14.281 -7.943 1.682 1.00 0.00 86 VAL A CA 8
ATOM 9033 C C . VAL A 1 86 ? -14.682 -9.302 1.131 1.00 0.00 86 VAL A C 8
ATOM 9034 O O . VAL A 1 86 ? -14.181 -9.753 0.102 1.00 0.00 86 VAL A O 8
ATOM 9047 N N . ASN A 1 87 ? -15.565 -9.961 1.872 1.00 0.00 87 ASN A N 8
ATOM 9048 C CA . ASN A 1 87 ? -15.957 -11.351 1.610 1.00 0.00 87 ASN A CA 8
ATOM 9049 C C . ASN A 1 87 ? -14.808 -12.303 1.977 1.00 0.00 87 ASN A C 8
ATOM 9050 O O . ASN A 1 87 ? -14.989 -13.519 2.050 1.00 0.00 87 ASN A O 8
ATOM 9061 N N . LEU A 1 88 ? -13.647 -11.711 2.266 1.00 0.00 88 LEU A N 8
ATOM 9062 C CA . LEU A 1 88 ? -12.437 -12.429 2.635 1.00 0.00 88 LEU A CA 8
ATOM 9063 C C . LEU A 1 88 ? -12.051 -13.445 1.561 1.00 0.00 88 LEU A C 8
ATOM 9064 O O . LEU A 1 88 ? -12.313 -14.651 1.740 1.00 0.00 88 LEU A O 8
ATOM 9081 N N . GLY A 1 1 ? -14.348 7.770 8.021 1.00 0.00 1 GLY A N 9
ATOM 9082 C CA . GLY A 1 1 ? -14.059 7.469 6.601 1.00 0.00 1 GLY A CA 9
ATOM 9083 C C . GLY A 1 1 ? -14.962 8.237 5.662 1.00 0.00 1 GLY A C 9
ATOM 9084 O O . GLY A 1 1 ? -16.121 8.502 5.985 1.00 0.00 1 GLY A O 9
ATOM 9090 N N . SER A 1 2 ? -14.436 8.608 4.505 1.00 0.00 2 SER A N 9
ATOM 9091 C CA . SER A 1 2 ? -15.211 9.331 3.513 1.00 0.00 2 SER A CA 9
ATOM 9092 C C . SER A 1 2 ? -15.903 8.361 2.556 1.00 0.00 2 SER A C 9
ATOM 9093 O O . SER A 1 2 ? -17.132 8.322 2.480 1.00 0.00 2 SER A O 9
ATOM 9101 N N . GLY A 1 3 ? -15.112 7.564 1.847 1.00 0.00 3 GLY A N 9
ATOM 9102 C CA . GLY A 1 3 ? -15.665 6.615 0.900 1.00 0.00 3 GLY A CA 9
ATOM 9103 C C . GLY A 1 3 ? -16.046 5.304 1.553 1.00 0.00 3 GLY A C 9
ATOM 9104 O O . GLY A 1 3 ? -16.947 4.606 1.085 1.00 0.00 3 GLY A O 9
ATOM 9108 N N . SER A 1 4 ? -15.363 4.969 2.636 1.00 0.00 4 SER A N 9
ATOM 9109 C CA . SER A 1 4 ? -15.632 3.738 3.359 1.00 0.00 4 SER A CA 9
ATOM 9110 C C . SER A 1 4 ? -15.307 3.916 4.836 1.00 0.00 4 SER A C 9
ATOM 9111 O O . SER A 1 4 ? -14.501 4.773 5.207 1.00 0.00 4 SER A O 9
ATOM 9119 N N . SER A 1 5 ? -15.937 3.102 5.673 1.00 0.00 5 SER A N 9
ATOM 9120 C CA . SER A 1 5 ? -15.772 3.198 7.113 1.00 0.00 5 SER A CA 9
ATOM 9121 C C . SER A 1 5 ? -14.650 2.302 7.612 1.00 0.00 5 SER A C 9
ATOM 9122 O O . SER A 1 5 ? -14.465 2.129 8.818 1.00 0.00 5 SER A O 9
ATOM 9130 N N . GLN A 1 6 ? -13.917 1.716 6.688 1.00 0.00 6 GLN A N 9
ATOM 9131 C CA . GLN A 1 6 ? -12.778 0.891 7.044 1.00 0.00 6 GLN A CA 9
ATOM 9132 C C . GLN A 1 6 ? -11.538 1.760 7.217 1.00 0.00 6 GLN A C 9
ATOM 9133 O O . GLN A 1 6 ? -11.518 2.909 6.771 1.00 0.00 6 GLN A O 9
ATOM 9147 N N . CYS A 1 7 ? -10.523 1.200 7.871 1.00 0.00 7 CYS A N 9
ATOM 9148 C CA . CYS A 1 7 ? -9.222 1.832 8.021 1.00 0.00 7 CYS A CA 9
ATOM 9149 C C . CYS A 1 7 ? -9.267 3.047 8.953 1.00 0.00 7 CYS A C 9
ATOM 9150 O O . CYS A 1 7 ? -9.852 4.082 8.628 1.00 0.00 7 CYS A O 9
ATOM 9157 N N . ASN A 1 8 ? -8.649 2.909 10.121 1.00 0.00 8 ASN A N 9
ATOM 9158 C CA . ASN A 1 8 ? -8.600 3.996 11.095 1.00 0.00 8 ASN A CA 9
ATOM 9159 C C . ASN A 1 8 ? -7.364 4.868 10.896 1.00 0.00 8 ASN A C 9
ATOM 9160 O O . ASN A 1 8 ? -7.422 6.084 11.070 1.00 0.00 8 ASN A O 9
ATOM 9171 N N . ALA A 1 9 ? -6.248 4.251 10.520 1.00 0.00 9 ALA A N 9
ATOM 9172 C CA . ALA A 1 9 ? -4.985 4.978 10.388 1.00 0.00 9 ALA A CA 9
ATOM 9173 C C . ALA A 1 9 ? -4.867 5.665 9.029 1.00 0.00 9 ALA A C 9
ATOM 9174 O O . ALA A 1 9 ? -3.795 6.141 8.655 1.00 0.00 9 ALA A O 9
ATOM 9181 N N . GLY A 1 10 ? -5.966 5.726 8.301 1.00 0.00 10 GLY A N 9
ATOM 9182 C CA . GLY A 1 10 ? -5.966 6.370 7.007 1.00 0.00 10 GLY A CA 9
ATOM 9183 C C . GLY A 1 10 ? -7.190 5.999 6.204 1.00 0.00 10 GLY A C 9
ATOM 9184 O O . GLY A 1 10 ? -8.009 5.209 6.668 1.00 0.00 10 GLY A O 9
ATOM 9188 N N . PRO A 1 11 ? -7.354 6.560 5.003 1.00 0.00 11 PRO A N 9
ATOM 9189 C CA . PRO A 1 11 ? -8.479 6.229 4.131 1.00 0.00 11 PRO A CA 9
ATOM 9190 C C . PRO A 1 11 ? -8.293 4.874 3.460 1.00 0.00 11 PRO A C 9
ATOM 9191 O O . PRO A 1 11 ? -7.182 4.338 3.405 1.00 0.00 11 PRO A O 9
ATOM 9202 N N . VAL A 1 12 ? -9.390 4.334 2.960 1.00 0.00 12 VAL A N 9
ATOM 9203 C CA . VAL A 1 12 ? -9.383 3.042 2.290 1.00 0.00 12 VAL A CA 9
ATOM 9204 C C . VAL A 1 12 ? -8.625 3.112 0.977 1.00 0.00 12 VAL A C 9
ATOM 9205 O O . VAL A 1 12 ? -8.829 4.027 0.181 1.00 0.00 12 VAL A O 9
ATOM 9218 N N . GLN A 1 13 ? -7.752 2.148 0.751 1.00 0.00 13 GLN A N 9
ATOM 9219 C CA . GLN A 1 13 ? -6.965 2.122 -0.466 1.00 0.00 13 GLN A CA 9
ATOM 9220 C C . GLN A 1 13 ? -7.372 0.965 -1.352 1.00 0.00 13 GLN A C 9
ATOM 9221 O O . GLN A 1 13 ? -7.703 -0.120 -0.872 1.00 0.00 13 GLN A O 9
ATOM 9235 N N . CYS A 1 14 ? -7.369 1.214 -2.642 1.00 0.00 14 CYS A N 9
ATOM 9236 C CA . CYS A 1 14 ? -7.568 0.168 -3.619 1.00 0.00 14 CYS A CA 9
ATOM 9237 C C . CYS A 1 14 ? -6.278 -0.039 -4.387 1.00 0.00 14 CYS A C 9
ATOM 9238 O O . CYS A 1 14 ? -5.845 0.823 -5.153 1.00 0.00 14 CYS A O 9
ATOM 9245 N N . CYS A 1 15 ? -5.660 -1.178 -4.153 1.00 0.00 15 CYS A N 9
ATOM 9246 C CA . CYS A 1 15 ? -4.335 -1.459 -4.663 1.00 0.00 15 CYS A CA 9
ATOM 9247 C C . CYS A 1 15 ? -4.375 -2.552 -5.719 1.00 0.00 15 CYS A C 9
ATOM 9248 O O . CYS A 1 15 ? -5.096 -3.542 -5.587 1.00 0.00 15 CYS A O 9
ATOM 9255 N N . ASN A 1 16 ? -3.584 -2.352 -6.770 1.00 0.00 16 ASN A N 9
ATOM 9256 C CA . ASN A 1 16 ? -3.489 -3.303 -7.872 1.00 0.00 16 ASN A CA 9
ATOM 9257 C C . ASN A 1 16 ? -2.910 -4.620 -7.386 1.00 0.00 16 ASN A C 9
ATOM 9258 O O . ASN A 1 16 ? -3.266 -5.691 -7.871 1.00 0.00 16 ASN A O 9
ATOM 9269 N N . THR A 1 17 ? -1.995 -4.523 -6.436 1.00 0.00 17 THR A N 9
ATOM 9270 C CA . THR A 1 17 ? -1.348 -5.692 -5.871 1.00 0.00 17 THR A CA 9
ATOM 9271 C C . THR A 1 17 ? -0.990 -5.461 -4.408 1.00 0.00 17 THR A C 9
ATOM 9272 O O . THR A 1 17 ? -0.307 -4.498 -4.074 1.00 0.00 17 THR A O 9
ATOM 9283 N N . LEU A 1 18 ? -1.478 -6.324 -3.534 1.00 0.00 18 LEU A N 9
ATOM 9284 C CA . LEU A 1 18 ? -1.053 -6.305 -2.145 1.00 0.00 18 LEU A CA 9
ATOM 9285 C C . LEU A 1 18 ? 0.034 -7.339 -1.943 1.00 0.00 18 LEU A C 9
ATOM 9286 O O . LEU A 1 18 ? -0.209 -8.543 -2.030 1.00 0.00 18 LEU A O 9
ATOM 9302 N N . THR A 1 19 ? 1.232 -6.856 -1.704 1.00 0.00 19 THR A N 9
ATOM 9303 C CA . THR A 1 19 ? 2.388 -7.713 -1.534 1.00 0.00 19 THR A CA 9
ATOM 9304 C C . THR A 1 19 ? 3.315 -7.102 -0.477 1.00 0.00 19 THR A C 9
ATOM 9305 O O . THR A 1 19 ? 2.928 -6.150 0.203 1.00 0.00 19 THR A O 9
ATOM 9316 N N . SER A 1 20 ? 4.501 -7.656 -0.310 1.00 0.00 20 SER A N 9
ATOM 9317 C CA . SER A 1 20 ? 5.437 -7.165 0.687 1.00 0.00 20 SER A CA 9
ATOM 9318 C C . SER A 1 20 ? 6.488 -6.275 0.034 1.00 0.00 20 SER A C 9
ATOM 9319 O O . SER A 1 20 ? 6.652 -6.280 -1.188 1.00 0.00 20 SER A O 9
ATOM 9327 N N . ALA A 1 21 ? 7.196 -5.508 0.858 1.00 0.00 21 ALA A N 9
ATOM 9328 C CA . ALA A 1 21 ? 8.180 -4.550 0.368 1.00 0.00 21 ALA A CA 9
ATOM 9329 C C . ALA A 1 21 ? 9.402 -5.239 -0.233 1.00 0.00 21 ALA A C 9
ATOM 9330 O O . ALA A 1 21 ? 10.294 -4.580 -0.767 1.00 0.00 21 ALA A O 9
ATOM 9337 N N . SER A 1 22 ? 9.446 -6.558 -0.127 1.00 0.00 22 SER A N 9
ATOM 9338 C CA . SER A 1 22 ? 10.472 -7.346 -0.746 1.00 0.00 22 SER A CA 9
ATOM 9339 C C . SER A 1 22 ? 10.214 -7.495 -2.249 1.00 0.00 22 SER A C 9
ATOM 9340 O O . SER A 1 22 ? 11.096 -7.903 -3.006 1.00 0.00 22 SER A O 9
ATOM 9348 N N . ASN A 1 23 ? 8.996 -7.160 -2.670 1.00 0.00 23 ASN A N 9
ATOM 9349 C CA . ASN A 1 23 ? 8.614 -7.252 -4.075 1.00 0.00 23 ASN A CA 9
ATOM 9350 C C . ASN A 1 23 ? 9.274 -6.133 -4.867 1.00 0.00 23 ASN A C 9
ATOM 9351 O O . ASN A 1 23 ? 9.338 -4.989 -4.413 1.00 0.00 23 ASN A O 9
ATOM 9362 N N . SER A 1 24 ? 9.761 -6.478 -6.057 1.00 0.00 24 SER A N 9
ATOM 9363 C CA . SER A 1 24 ? 10.459 -5.532 -6.921 1.00 0.00 24 SER A CA 9
ATOM 9364 C C . SER A 1 24 ? 9.561 -4.352 -7.283 1.00 0.00 24 SER A C 9
ATOM 9365 O O . SER A 1 24 ? 10.047 -3.242 -7.508 1.00 0.00 24 SER A O 9
ATOM 9373 N N . GLN A 1 25 ? 8.255 -4.591 -7.337 1.00 0.00 25 GLN A N 9
ATOM 9374 C CA . GLN A 1 25 ? 7.301 -3.538 -7.613 1.00 0.00 25 GLN A CA 9
ATOM 9375 C C . GLN A 1 25 ? 7.292 -2.540 -6.469 1.00 0.00 25 GLN A C 9
ATOM 9376 O O . GLN A 1 25 ? 7.445 -1.335 -6.672 1.00 0.00 25 GLN A O 9
ATOM 9390 N N . ALA A 1 26 ? 7.136 -3.067 -5.263 1.00 0.00 26 ALA A N 9
ATOM 9391 C CA . ALA A 1 26 ? 7.063 -2.249 -4.068 1.00 0.00 26 ALA A CA 9
ATOM 9392 C C . ALA A 1 26 ? 8.347 -1.475 -3.852 1.00 0.00 26 ALA A C 9
ATOM 9393 O O . ALA A 1 26 ? 8.320 -0.256 -3.757 1.00 0.00 26 ALA A O 9
ATOM 9400 N N . ALA A 1 27 ? 9.468 -2.184 -3.788 1.00 0.00 27 ALA A N 9
ATOM 9401 C CA . ALA A 1 27 ? 10.754 -1.548 -3.529 1.00 0.00 27 ALA A CA 9
ATOM 9402 C C . ALA A 1 27 ? 11.105 -0.552 -4.618 1.00 0.00 27 ALA A C 9
ATOM 9403 O O . ALA A 1 27 ? 11.809 0.416 -4.361 1.00 0.00 27 ALA A O 9
ATOM 9410 N N . GLY A 1 28 ? 10.623 -0.791 -5.831 1.00 0.00 28 GLY A N 9
ATOM 9411 C CA . GLY A 1 28 ? 10.778 0.194 -6.880 1.00 0.00 28 GLY A CA 9
ATOM 9412 C C . GLY A 1 28 ? 10.147 1.508 -6.474 1.00 0.00 28 GLY A C 9
ATOM 9413 O O . GLY A 1 28 ? 10.811 2.541 -6.435 1.00 0.00 28 GLY A O 9
ATOM 9417 N N . LEU A 1 29 ? 8.871 1.439 -6.124 1.00 0.00 29 LEU A N 9
ATOM 9418 C CA . LEU A 1 29 ? 8.114 2.587 -5.630 1.00 0.00 29 LEU A CA 9
ATOM 9419 C C . LEU A 1 29 ? 8.733 3.163 -4.360 1.00 0.00 29 LEU A C 9
ATOM 9420 O O . LEU A 1 29 ? 8.939 4.367 -4.251 1.00 0.00 29 LEU A O 9
ATOM 9436 N N . ILE A 1 30 ? 9.006 2.289 -3.399 1.00 0.00 30 ILE A N 9
ATOM 9437 C CA . ILE A 1 30 ? 9.634 2.668 -2.136 1.00 0.00 30 ILE A CA 9
ATOM 9438 C C . ILE A 1 30 ? 10.897 3.467 -2.379 1.00 0.00 30 ILE A C 9
ATOM 9439 O O . ILE A 1 30 ? 11.112 4.519 -1.774 1.00 0.00 30 ILE A O 9
ATOM 9455 N N . GLN A 1 31 ? 11.720 2.967 -3.276 1.00 0.00 31 GLN A N 9
ATOM 9456 C CA . GLN A 1 31 ? 12.945 3.627 -3.636 1.00 0.00 31 GLN A CA 9
ATOM 9457 C C . GLN A 1 31 ? 12.688 4.909 -4.429 1.00 0.00 31 GLN A C 9
ATOM 9458 O O . GLN A 1 31 ? 13.521 5.817 -4.427 1.00 0.00 31 GLN A O 9
ATOM 9472 N N . GLN A 1 32 ? 11.533 4.995 -5.091 1.00 0.00 32 GLN A N 9
ATOM 9473 C CA . GLN A 1 32 ? 11.172 6.213 -5.810 1.00 0.00 32 GLN A CA 9
ATOM 9474 C C . GLN A 1 32 ? 10.883 7.324 -4.818 1.00 0.00 32 GLN A C 9
ATOM 9475 O O . GLN A 1 32 ? 11.267 8.475 -5.018 1.00 0.00 32 GLN A O 9
ATOM 9489 N N . LEU A 1 33 ? 10.206 6.958 -3.743 1.00 0.00 33 LEU A N 9
ATOM 9490 C CA . LEU A 1 33 ? 9.823 7.906 -2.711 1.00 0.00 33 LEU A CA 9
ATOM 9491 C C . LEU A 1 33 ? 10.994 8.161 -1.773 1.00 0.00 33 LEU A C 9
ATOM 9492 O O . LEU A 1 33 ? 11.080 9.199 -1.117 1.00 0.00 33 LEU A O 9
ATOM 9508 N N . GLY A 1 34 ? 11.889 7.183 -1.717 1.00 0.00 34 GLY A N 9
ATOM 9509 C CA . GLY A 1 34 ? 13.020 7.248 -0.819 1.00 0.00 34 GLY A CA 9
ATOM 9510 C C . GLY A 1 34 ? 12.623 6.900 0.597 1.00 0.00 34 GLY A C 9
ATOM 9511 O O . GLY A 1 34 ? 13.128 7.483 1.557 1.00 0.00 34 GLY A O 9
ATOM 9515 N N . LEU A 1 35 ? 11.710 5.949 0.719 1.00 0.00 35 LEU A N 9
ATOM 9516 C CA . LEU A 1 35 ? 11.176 5.544 2.011 1.00 0.00 35 LEU A CA 9
ATOM 9517 C C . LEU A 1 35 ? 12.193 4.764 2.827 1.00 0.00 35 LEU A C 9
ATOM 9518 O O . LEU A 1 35 ? 12.525 3.625 2.503 1.00 0.00 35 LEU A O 9
ATOM 9534 N N . SER A 1 36 ? 12.676 5.381 3.889 1.00 0.00 36 SER A N 9
ATOM 9535 C CA . SER A 1 36 ? 13.595 4.726 4.797 1.00 0.00 36 SER A CA 9
ATOM 9536 C C . SER A 1 36 ? 12.835 4.245 6.028 1.00 0.00 36 SER A C 9
ATOM 9537 O O . SER A 1 36 ? 12.219 5.040 6.742 1.00 0.00 36 SER A O 9
ATOM 9545 N N . GLY A 1 37 ? 12.861 2.942 6.260 1.00 0.00 37 GLY A N 9
ATOM 9546 C CA . GLY A 1 37 ? 12.118 2.360 7.363 1.00 0.00 37 GLY A CA 9
ATOM 9547 C C . GLY A 1 37 ? 11.303 1.163 6.921 1.00 0.00 37 GLY A C 9
ATOM 9548 O O . GLY A 1 37 ? 10.865 0.355 7.741 1.00 0.00 37 GLY A O 9
ATOM 9552 N N . VAL A 1 38 ? 11.104 1.046 5.616 1.00 0.00 38 VAL A N 9
ATOM 9553 C CA . VAL A 1 38 ? 10.356 -0.059 5.048 1.00 0.00 38 VAL A CA 9
ATOM 9554 C C . VAL A 1 38 ? 11.301 -1.204 4.693 1.00 0.00 38 VAL A C 9
ATOM 9555 O O . VAL A 1 38 ? 12.084 -1.108 3.749 1.00 0.00 38 VAL A O 9
ATOM 9568 N N . GLY A 1 39 ? 11.226 -2.279 5.461 1.00 0.00 39 GLY A N 9
ATOM 9569 C CA . GLY A 1 39 ? 12.052 -3.441 5.206 1.00 0.00 39 GLY A CA 9
ATOM 9570 C C . GLY A 1 39 ? 11.316 -4.473 4.380 1.00 0.00 39 GLY A C 9
ATOM 9571 O O . GLY A 1 39 ? 10.243 -4.194 3.857 1.00 0.00 39 GLY A O 9
ATOM 9575 N N . ALA A 1 40 ? 11.866 -5.671 4.284 1.00 0.00 40 ALA A N 9
ATOM 9576 C CA . ALA A 1 40 ? 11.296 -6.702 3.426 1.00 0.00 40 ALA A CA 9
ATOM 9577 C C . ALA A 1 40 ? 9.999 -7.266 4.000 1.00 0.00 40 ALA A C 9
ATOM 9578 O O . ALA A 1 40 ? 9.074 -7.589 3.257 1.00 0.00 40 ALA A O 9
ATOM 9585 N N . ASN A 1 41 ? 9.925 -7.353 5.321 1.00 0.00 41 ASN A N 9
ATOM 9586 C CA . ASN A 1 41 ? 8.769 -7.943 5.989 1.00 0.00 41 ASN A CA 9
ATOM 9587 C C . ASN A 1 41 ? 7.682 -6.906 6.240 1.00 0.00 41 ASN A C 9
ATOM 9588 O O . ASN A 1 41 ? 6.857 -7.053 7.142 1.00 0.00 41 ASN A O 9
ATOM 9599 N N . VAL A 1 42 ? 7.690 -5.853 5.443 1.00 0.00 42 VAL A N 9
ATOM 9600 C CA . VAL A 1 42 ? 6.710 -4.791 5.572 1.00 0.00 42 VAL A CA 9
ATOM 9601 C C . VAL A 1 42 ? 5.620 -4.940 4.522 1.00 0.00 42 VAL A C 9
ATOM 9602 O O . VAL A 1 42 ? 5.905 -5.141 3.341 1.00 0.00 42 VAL A O 9
ATOM 9615 N N . PRO A 1 43 ? 4.356 -4.865 4.952 1.00 0.00 43 PRO A N 9
ATOM 9616 C CA . PRO A 1 43 ? 3.221 -4.943 4.050 1.00 0.00 43 PRO A CA 9
ATOM 9617 C C . PRO A 1 43 ? 3.116 -3.681 3.221 1.00 0.00 43 PRO A C 9
ATOM 9618 O O . PRO A 1 43 ? 3.287 -2.588 3.744 1.00 0.00 43 PRO A O 9
ATOM 9629 N N . VAL A 1 44 ? 2.856 -3.812 1.937 1.00 0.00 44 VAL A N 9
ATOM 9630 C CA . VAL A 1 44 ? 2.737 -2.641 1.085 1.00 0.00 44 VAL A CA 9
ATOM 9631 C C . VAL A 1 44 ? 1.609 -2.807 0.089 1.00 0.00 44 VAL A C 9
ATOM 9632 O O . VAL A 1 44 ? 1.070 -3.902 -0.090 1.00 0.00 44 VAL A O 9
ATOM 9645 N N . GLY A 1 45 ? 1.251 -1.713 -0.546 1.00 0.00 45 GLY A N 9
ATOM 9646 C CA . GLY A 1 45 ? 0.251 -1.755 -1.574 1.00 0.00 45 GLY A CA 9
ATOM 9647 C C . GLY A 1 45 ? 0.773 -1.195 -2.872 1.00 0.00 45 GLY A C 9
ATOM 9648 O O . GLY A 1 45 ? 1.349 -0.107 -2.907 1.00 0.00 45 GLY A O 9
ATOM 9652 N N . ILE A 1 46 ? 0.593 -1.958 -3.927 1.00 0.00 46 ILE A N 9
ATOM 9653 C CA . ILE A 1 46 ? 1.036 -1.585 -5.251 1.00 0.00 46 ILE A CA 9
ATOM 9654 C C . ILE A 1 46 ? -0.089 -0.859 -5.964 1.00 0.00 46 ILE A C 9
ATOM 9655 O O . ILE A 1 46 ? -1.178 -1.415 -6.116 1.00 0.00 46 ILE A O 9
ATOM 9671 N N . ASN A 1 47 ? 0.169 0.374 -6.378 1.00 0.00 47 ASN A N 9
ATOM 9672 C CA . ASN A 1 47 ? -0.808 1.162 -7.120 1.00 0.00 47 ASN A CA 9
ATOM 9673 C C . ASN A 1 47 ? -2.074 1.353 -6.292 1.00 0.00 47 ASN A C 9
ATOM 9674 O O . ASN A 1 47 ? -3.160 0.918 -6.681 1.00 0.00 47 ASN A O 9
ATOM 9685 N N . CYS A 1 48 ? -1.926 1.984 -5.141 1.00 0.00 48 CYS A N 9
ATOM 9686 C CA . CYS A 1 48 ? -3.041 2.210 -4.254 1.00 0.00 48 CYS A CA 9
ATOM 9687 C C . CYS A 1 48 ? -3.628 3.588 -4.462 1.00 0.00 48 CYS A C 9
ATOM 9688 O O . CYS A 1 48 ? -2.905 4.585 -4.522 1.00 0.00 48 CYS A O 9
ATOM 9695 N N . ASN A 1 49 ? -4.937 3.634 -4.574 1.00 0.00 49 ASN A N 9
ATOM 9696 C CA . ASN A 1 49 ? -5.650 4.892 -4.602 1.00 0.00 49 ASN A CA 9
ATOM 9697 C C . ASN A 1 49 ? -6.821 4.832 -3.644 1.00 0.00 49 ASN A C 9
ATOM 9698 O O . ASN A 1 49 ? -7.428 3.778 -3.458 1.00 0.00 49 ASN A O 9
ATOM 9709 N N . PRO A 1 50 ? -7.134 5.963 -3.010 1.00 0.00 50 PRO A N 9
ATOM 9710 C CA . PRO A 1 50 ? -8.172 6.038 -1.989 1.00 0.00 50 PRO A CA 9
ATOM 9711 C C . PRO A 1 50 ? -9.548 5.804 -2.581 1.00 0.00 50 PRO A C 9
ATOM 9712 O O . PRO A 1 50 ? -9.941 6.463 -3.548 1.00 0.00 50 PRO A O 9
ATOM 9723 N N . ILE A 1 51 ? -10.272 4.856 -2.013 1.00 0.00 51 ILE A N 9
ATOM 9724 C CA . ILE A 1 51 ? -11.593 4.524 -2.507 1.00 0.00 51 ILE A CA 9
ATOM 9725 C C . ILE A 1 51 ? -12.587 5.545 -1.985 1.00 0.00 51 ILE A C 9
ATOM 9726 O O . ILE A 1 51 ? -13.244 5.330 -0.967 1.00 0.00 51 ILE A O 9
ATOM 9742 N N . THR A 1 52 ? -12.687 6.662 -2.680 1.00 0.00 52 THR A N 9
ATOM 9743 C CA . THR A 1 52 ? -13.549 7.737 -2.237 1.00 0.00 52 THR A CA 9
ATOM 9744 C C . THR A 1 52 ? -14.570 8.128 -3.302 1.00 0.00 52 THR A C 9
ATOM 9745 O O . THR A 1 52 ? -15.122 9.232 -3.273 1.00 0.00 52 THR A O 9
ATOM 9756 N N . GLY A 1 53 ? -14.821 7.229 -4.241 1.00 0.00 53 GLY A N 9
ATOM 9757 C CA . GLY A 1 53 ? -15.762 7.517 -5.301 1.00 0.00 53 GLY A CA 9
ATOM 9758 C C . GLY A 1 53 ? -16.429 6.270 -5.836 1.00 0.00 53 GLY A C 9
ATOM 9759 O O . GLY A 1 53 ? -16.244 5.916 -6.999 1.00 0.00 53 GLY A O 9
ATOM 9763 N N . ILE A 1 54 ? -17.192 5.596 -4.986 1.00 0.00 54 ILE A N 9
ATOM 9764 C CA . ILE A 1 54 ? -17.907 4.394 -5.385 1.00 0.00 54 ILE A CA 9
ATOM 9765 C C . ILE A 1 54 ? -19.059 4.741 -6.315 1.00 0.00 54 ILE A C 9
ATOM 9766 O O . ILE A 1 54 ? -20.011 5.413 -5.919 1.00 0.00 54 ILE A O 9
ATOM 9782 N N . GLY A 1 55 ? -18.953 4.287 -7.553 1.00 0.00 55 GLY A N 9
ATOM 9783 C CA . GLY A 1 55 ? -19.961 4.582 -8.541 1.00 0.00 55 GLY A CA 9
ATOM 9784 C C . GLY A 1 55 ? -19.522 5.714 -9.442 1.00 0.00 55 GLY A C 9
ATOM 9785 O O . GLY A 1 55 ? -19.013 5.486 -10.539 1.00 0.00 55 GLY A O 9
ATOM 9789 N N . ALA A 1 56 ? -19.700 6.935 -8.966 1.00 0.00 56 ALA A N 9
ATOM 9790 C CA . ALA A 1 56 ? -19.261 8.112 -9.696 1.00 0.00 56 ALA A CA 9
ATOM 9791 C C . ALA A 1 56 ? -17.898 8.576 -9.193 1.00 0.00 56 ALA A C 9
ATOM 9792 O O . ALA A 1 56 ? -17.806 9.409 -8.286 1.00 0.00 56 ALA A O 9
ATOM 9799 N N . GLY A 1 57 ? -16.844 8.021 -9.772 1.00 0.00 57 GLY A N 9
ATOM 9800 C CA . GLY A 1 57 ? -15.498 8.382 -9.376 1.00 0.00 57 GLY A CA 9
ATOM 9801 C C . GLY A 1 57 ? -14.478 7.375 -9.861 1.00 0.00 57 GLY A C 9
ATOM 9802 O O . GLY A 1 57 ? -14.844 6.311 -10.362 1.00 0.00 57 GLY A O 9
ATOM 9806 N N . SER A 1 58 ? -13.204 7.708 -9.723 1.00 0.00 58 SER A N 9
ATOM 9807 C CA . SER A 1 58 ? -12.134 6.812 -10.128 1.00 0.00 58 SER A CA 9
ATOM 9808 C C . SER A 1 58 ? -11.925 5.730 -9.076 1.00 0.00 58 SER A C 9
ATOM 9809 O O . SER A 1 58 ? -11.750 4.553 -9.398 1.00 0.00 58 SER A O 9
ATOM 9817 N N . GLY A 1 59 ? -11.969 6.137 -7.815 1.00 0.00 59 GLY A N 9
ATOM 9818 C CA . GLY A 1 59 ? -11.765 5.209 -6.726 1.00 0.00 59 GLY A CA 9
ATOM 9819 C C . GLY A 1 59 ? -13.062 4.597 -6.249 1.00 0.00 59 GLY A C 9
ATOM 9820 O O . GLY A 1 59 ? -13.523 4.885 -5.145 1.00 0.00 59 GLY A O 9
ATOM 9824 N N . SER A 1 60 ? -13.666 3.773 -7.090 1.00 0.00 60 SER A N 9
ATOM 9825 C CA . SER A 1 60 ? -14.876 3.063 -6.719 1.00 0.00 60 SER A CA 9
ATOM 9826 C C . SER A 1 60 ? -14.525 1.775 -5.985 1.00 0.00 60 SER A C 9
ATOM 9827 O O . SER A 1 60 ? -13.343 1.448 -5.868 1.00 0.00 60 SER A O 9
ATOM 9835 N N . SER A 1 61 ? -15.548 1.074 -5.474 1.00 0.00 61 SER A N 9
ATOM 9836 C CA . SER A 1 61 ? -15.353 -0.179 -4.740 1.00 0.00 61 SER A CA 9
ATOM 9837 C C . SER A 1 61 ? -14.257 -1.014 -5.396 1.00 0.00 61 SER A C 9
ATOM 9838 O O . SER A 1 61 ? -14.289 -1.267 -6.604 1.00 0.00 61 SER A O 9
ATOM 9846 N N . CYS A 1 62 ? -13.278 -1.412 -4.598 1.00 0.00 62 CYS A N 9
ATOM 9847 C CA . CYS A 1 62 ? -12.055 -1.980 -5.132 1.00 0.00 62 CYS A CA 9
ATOM 9848 C C . CYS A 1 62 ? -12.295 -3.311 -5.822 1.00 0.00 62 CYS A C 9
ATOM 9849 O O . CYS A 1 62 ? -12.680 -4.297 -5.192 1.00 0.00 62 CYS A O 9
ATOM 9856 N N . ASN A 1 63 ? -12.062 -3.323 -7.126 1.00 0.00 63 ASN A N 9
ATOM 9857 C CA . ASN A 1 63 ? -12.152 -4.541 -7.916 1.00 0.00 63 ASN A CA 9
ATOM 9858 C C . ASN A 1 63 ? -10.929 -5.399 -7.650 1.00 0.00 63 ASN A C 9
ATOM 9859 O O . ASN A 1 63 ? -10.981 -6.625 -7.740 1.00 0.00 63 ASN A O 9
ATOM 9870 N N . ALA A 1 64 ? -9.831 -4.737 -7.309 1.00 0.00 64 ALA A N 9
ATOM 9871 C CA . ALA A 1 64 ? -8.553 -5.403 -7.135 1.00 0.00 64 ALA A CA 9
ATOM 9872 C C . ALA A 1 64 ? -8.341 -5.849 -5.686 1.00 0.00 64 ALA A C 9
ATOM 9873 O O . ALA A 1 64 ? -8.889 -6.870 -5.258 1.00 0.00 64 ALA A O 9
ATOM 9880 N N . ASN A 1 65 ? -7.557 -5.086 -4.929 1.00 0.00 65 ASN A N 9
ATOM 9881 C CA . ASN A 1 65 ? -7.295 -5.411 -3.530 1.00 0.00 65 ASN A CA 9
ATOM 9882 C C . ASN A 1 65 ? -7.411 -4.174 -2.655 1.00 0.00 65 ASN A C 9
ATOM 9883 O O . ASN A 1 65 ? -6.623 -3.243 -2.772 1.00 0.00 65 ASN A O 9
ATOM 9894 N N . PRO A 1 66 ? -8.399 -4.156 -1.771 1.00 0.00 66 PRO A N 9
ATOM 9895 C CA . PRO A 1 66 ? -8.583 -3.081 -0.806 1.00 0.00 66 PRO A CA 9
ATOM 9896 C C . PRO A 1 66 ? -7.689 -3.273 0.413 1.00 0.00 66 PRO A C 9
ATOM 9897 O O . PRO A 1 66 ? -7.470 -4.402 0.857 1.00 0.00 66 PRO A O 9
ATOM 9908 N N . ALA A 1 67 ? -7.163 -2.183 0.945 1.00 0.00 67 ALA A N 9
ATOM 9909 C CA . ALA A 1 67 ? -6.252 -2.264 2.075 1.00 0.00 67 ALA A CA 9
ATOM 9910 C C . ALA A 1 67 ? -6.300 -1.013 2.935 1.00 0.00 67 ALA A C 9
ATOM 9911 O O . ALA A 1 67 ? -6.643 0.074 2.462 1.00 0.00 67 ALA A O 9
ATOM 9918 N N . CYS A 1 68 ? -5.973 -1.188 4.206 1.00 0.00 68 CYS A N 9
ATOM 9919 C CA . CYS A 1 68 ? -5.728 -0.069 5.093 1.00 0.00 68 CYS A CA 9
ATOM 9920 C C . CYS A 1 68 ? -4.236 0.080 5.277 1.00 0.00 68 CYS A C 9
ATOM 9921 O O . CYS A 1 68 ? -3.577 -0.817 5.800 1.00 0.00 68 CYS A O 9
ATOM 9928 N N . CYS A 1 69 ? -3.695 1.180 4.813 1.00 0.00 69 CYS A N 9
ATOM 9929 C CA . CYS A 1 69 ? -2.277 1.408 4.919 1.00 0.00 69 CYS A CA 9
ATOM 9930 C C . CYS A 1 69 ? -1.995 2.498 5.939 1.00 0.00 69 CYS A C 9
ATOM 9931 O O . CYS A 1 69 ? -2.833 3.371 6.174 1.00 0.00 69 CYS A O 9
ATOM 9938 N N . ASP A 1 70 ? -0.823 2.429 6.554 1.00 0.00 70 ASP A N 9
ATOM 9939 C CA . ASP A 1 70 ? -0.416 3.409 7.552 1.00 0.00 70 ASP A CA 9
ATOM 9940 C C . ASP A 1 70 ? -0.113 4.741 6.872 1.00 0.00 70 ASP A C 9
ATOM 9941 O O . ASP A 1 70 ? -0.463 5.807 7.376 1.00 0.00 70 ASP A O 9
ATOM 9950 N N . ASN A 1 71 ? 0.541 4.660 5.717 1.00 0.00 71 ASN A N 9
ATOM 9951 C CA . ASN A 1 71 ? 0.789 5.824 4.863 1.00 0.00 71 ASN A CA 9
ATOM 9952 C C . ASN A 1 71 ? 0.791 5.392 3.407 1.00 0.00 71 ASN A C 9
ATOM 9953 O O . ASN A 1 71 ? 1.286 4.316 3.084 1.00 0.00 71 ASN A O 9
ATOM 9964 N N . VAL A 1 72 ? 0.223 6.202 2.528 1.00 0.00 72 VAL A N 9
ATOM 9965 C CA . VAL A 1 72 ? 0.313 5.939 1.100 1.00 0.00 72 VAL A CA 9
ATOM 9966 C C . VAL A 1 72 ? 0.740 7.206 0.369 1.00 0.00 72 VAL A C 9
ATOM 9967 O O . VAL A 1 72 ? 0.564 8.318 0.875 1.00 0.00 72 VAL A O 9
ATOM 9980 N N . TYR A 1 73 ? 1.325 7.031 -0.803 1.00 0.00 73 TYR A N 9
ATOM 9981 C CA . TYR A 1 73 ? 1.881 8.136 -1.556 1.00 0.00 73 TYR A CA 9
ATOM 9982 C C . TYR A 1 73 ? 1.294 8.159 -2.963 1.00 0.00 73 TYR A C 9
ATOM 9983 O O . TYR A 1 73 ? 0.762 7.154 -3.434 1.00 0.00 73 TYR A O 9
ATOM 10001 N N . THR A 1 74 ? 1.399 9.312 -3.619 1.00 0.00 74 THR A N 9
ATOM 10002 C CA . THR A 1 74 ? 0.667 9.585 -4.854 1.00 0.00 74 THR A CA 9
ATOM 10003 C C . THR A 1 74 ? 1.170 8.778 -6.045 1.00 0.00 74 THR A C 9
ATOM 10004 O O . THR A 1 74 ? 0.487 8.690 -7.067 1.00 0.00 74 THR A O 9
ATOM 10015 N N . ASN A 1 75 ? 2.357 8.198 -5.927 1.00 0.00 75 ASN A N 9
ATOM 10016 C CA . ASN A 1 75 ? 2.834 7.255 -6.934 1.00 0.00 75 ASN A CA 9
ATOM 10017 C C . ASN A 1 75 ? 1.987 5.996 -6.869 1.00 0.00 75 ASN A C 9
ATOM 10018 O O . ASN A 1 75 ? 1.930 5.209 -7.813 1.00 0.00 75 ASN A O 9
ATOM 10029 N N . GLY A 1 76 ? 1.331 5.827 -5.733 1.00 0.00 76 GLY A N 9
ATOM 10030 C CA . GLY A 1 76 ? 0.461 4.704 -5.521 1.00 0.00 76 GLY A CA 9
ATOM 10031 C C . GLY A 1 76 ? 1.073 3.676 -4.594 1.00 0.00 76 GLY A C 9
ATOM 10032 O O . GLY A 1 76 ? 0.629 2.537 -4.555 1.00 0.00 76 GLY A O 9
ATOM 10036 N N . LEU A 1 77 ? 2.098 4.063 -3.843 1.00 0.00 77 LEU A N 9
ATOM 10037 C CA . LEU A 1 77 ? 2.746 3.133 -2.939 1.00 0.00 77 LEU A CA 9
ATOM 10038 C C . LEU A 1 77 ? 2.175 3.284 -1.537 1.00 0.00 77 LEU A C 9
ATOM 10039 O O . LEU A 1 77 ? 2.163 4.381 -0.975 1.00 0.00 77 LEU A O 9
ATOM 10055 N N . GLY A 1 78 ? 1.679 2.188 -0.996 1.00 0.00 78 GLY A N 9
ATOM 10056 C CA . GLY A 1 78 ? 1.187 2.191 0.361 1.00 0.00 78 GLY A CA 9
ATOM 10057 C C . GLY A 1 78 ? 2.091 1.408 1.285 1.00 0.00 78 GLY A C 9
ATOM 10058 O O . GLY A 1 78 ? 2.641 0.380 0.893 1.00 0.00 78 GLY A O 9
ATOM 10062 N N . VAL A 1 79 ? 2.261 1.897 2.502 1.00 0.00 79 VAL A N 9
ATOM 10063 C CA . VAL A 1 79 ? 3.088 1.225 3.489 1.00 0.00 79 VAL A CA 9
ATOM 10064 C C . VAL A 1 79 ? 2.213 0.671 4.610 1.00 0.00 79 VAL A C 9
ATOM 10065 O O . VAL A 1 79 ? 1.234 1.301 5.016 1.00 0.00 79 VAL A O 9
ATOM 10078 N N . GLN A 1 80 ? 2.564 -0.521 5.079 1.00 0.00 80 GLN A N 9
ATOM 10079 C CA . GLN A 1 80 ? 1.807 -1.218 6.113 1.00 0.00 80 GLN A CA 9
ATOM 10080 C C . GLN A 1 80 ? 0.357 -1.380 5.697 1.00 0.00 80 GLN A C 9
ATOM 10081 O O . GLN A 1 80 ? -0.567 -0.982 6.405 1.00 0.00 80 GLN A O 9
ATOM 10095 N N . CYS A 1 81 ? 0.178 -1.970 4.533 1.00 0.00 81 CYS A N 9
ATOM 10096 C CA . CYS A 1 81 ? -1.147 -2.170 3.970 1.00 0.00 81 CYS A CA 9
ATOM 10097 C C . CYS A 1 81 ? -1.714 -3.515 4.381 1.00 0.00 81 CYS A C 9
ATOM 10098 O O . CYS A 1 81 ? -1.152 -4.566 4.063 1.00 0.00 81 CYS A O 9
ATOM 10105 N N . ASN A 1 82 ? -2.819 -3.478 5.101 1.00 0.00 82 ASN A N 9
ATOM 10106 C CA . ASN A 1 82 ? -3.520 -4.705 5.464 1.00 0.00 82 ASN A CA 9
ATOM 10107 C C . ASN A 1 82 ? -4.798 -4.856 4.647 1.00 0.00 82 ASN A C 9
ATOM 10108 O O . ASN A 1 82 ? -5.591 -3.922 4.542 1.00 0.00 82 ASN A O 9
ATOM 10119 N N . PRO A 1 83 ? -4.994 -6.042 4.041 1.00 0.00 83 PRO A N 9
ATOM 10120 C CA . PRO A 1 83 ? -6.117 -6.309 3.129 1.00 0.00 83 PRO A CA 9
ATOM 10121 C C . PRO A 1 83 ? -7.486 -6.204 3.792 1.00 0.00 83 PRO A C 9
ATOM 10122 O O . PRO A 1 83 ? -7.668 -6.589 4.949 1.00 0.00 83 PRO A O 9
ATOM 10133 N N . ILE A 1 84 ? -8.440 -5.683 3.034 1.00 0.00 84 ILE A N 9
ATOM 10134 C CA . ILE A 1 84 ? -9.827 -5.589 3.467 1.00 0.00 84 ILE A CA 9
ATOM 10135 C C . ILE A 1 84 ? -10.638 -6.702 2.842 1.00 0.00 84 ILE A C 9
ATOM 10136 O O . ILE A 1 84 ? -10.345 -7.157 1.734 1.00 0.00 84 ILE A O 9
ATOM 10152 N N . ASN A 1 85 ? -11.646 -7.139 3.558 1.00 0.00 85 ASN A N 9
ATOM 10153 C CA . ASN A 1 85 ? -12.553 -8.150 3.064 1.00 0.00 85 ASN A CA 9
ATOM 10154 C C . ASN A 1 85 ? -13.675 -7.479 2.285 1.00 0.00 85 ASN A C 9
ATOM 10155 O O . ASN A 1 85 ? -14.495 -6.759 2.852 1.00 0.00 85 ASN A O 9
ATOM 10166 N N . VAL A 1 86 ? -13.695 -7.712 0.983 1.00 0.00 86 VAL A N 9
ATOM 10167 C CA . VAL A 1 86 ? -14.738 -7.186 0.125 1.00 0.00 86 VAL A CA 9
ATOM 10168 C C . VAL A 1 86 ? -15.334 -8.341 -0.664 1.00 0.00 86 VAL A C 9
ATOM 10169 O O . VAL A 1 86 ? -14.891 -8.675 -1.763 1.00 0.00 86 VAL A O 9
ATOM 10182 N N . ASN A 1 87 ? -16.327 -8.967 -0.048 1.00 0.00 87 ASN A N 9
ATOM 10183 C CA . ASN A 1 87 ? -16.913 -10.217 -0.543 1.00 0.00 87 ASN A CA 9
ATOM 10184 C C . ASN A 1 87 ? -15.896 -11.351 -0.410 1.00 0.00 87 ASN A C 9
ATOM 10185 O O . ASN A 1 87 ? -16.122 -12.462 -0.892 1.00 0.00 87 ASN A O 9
ATOM 10196 N N . LEU A 1 88 ? -14.794 -11.044 0.279 1.00 0.00 88 LEU A N 9
ATOM 10197 C CA . LEU A 1 88 ? -13.688 -11.966 0.499 1.00 0.00 88 LEU A CA 9
ATOM 10198 C C . LEU A 1 88 ? -13.146 -12.517 -0.817 1.00 0.00 88 LEU A C 9
ATOM 10199 O O . LEU A 1 88 ? -13.589 -13.601 -1.246 1.00 0.00 88 LEU A O 9
ATOM 10216 N N . GLY A 1 1 ? -12.592 11.991 6.064 1.00 0.00 1 GLY A N 10
ATOM 10217 C CA . GLY A 1 1 ? -13.447 10.787 6.163 1.00 0.00 1 GLY A CA 10
ATOM 10218 C C . GLY A 1 1 ? -14.709 10.923 5.339 1.00 0.00 1 GLY A C 10
ATOM 10219 O O . GLY A 1 1 ? -14.660 11.401 4.202 1.00 0.00 1 GLY A O 10
ATOM 10225 N N . SER A 1 2 ? -15.836 10.510 5.916 1.00 0.00 2 SER A N 10
ATOM 10226 C CA . SER A 1 2 ? -17.129 10.579 5.246 1.00 0.00 2 SER A CA 10
ATOM 10227 C C . SER A 1 2 ? -17.105 9.769 3.950 1.00 0.00 2 SER A C 10
ATOM 10228 O O . SER A 1 2 ? -17.423 10.276 2.875 1.00 0.00 2 SER A O 10
ATOM 10236 N N . GLY A 1 3 ? -16.721 8.506 4.065 1.00 0.00 3 GLY A N 10
ATOM 10237 C CA . GLY A 1 3 ? -16.630 7.645 2.905 1.00 0.00 3 GLY A CA 10
ATOM 10238 C C . GLY A 1 3 ? -15.844 6.391 3.204 1.00 0.00 3 GLY A C 10
ATOM 10239 O O . GLY A 1 3 ? -16.300 5.280 2.928 1.00 0.00 3 GLY A O 10
ATOM 10243 N N . SER A 1 4 ? -14.660 6.569 3.772 1.00 0.00 4 SER A N 10
ATOM 10244 C CA . SER A 1 4 ? -13.832 5.448 4.184 1.00 0.00 4 SER A CA 10
ATOM 10245 C C . SER A 1 4 ? -14.320 4.900 5.522 1.00 0.00 4 SER A C 10
ATOM 10246 O O . SER A 1 4 ? -13.847 5.306 6.583 1.00 0.00 4 SER A O 10
ATOM 10254 N N . SER A 1 5 ? -15.283 3.995 5.465 1.00 0.00 5 SER A N 10
ATOM 10255 C CA . SER A 1 5 ? -15.845 3.402 6.666 1.00 0.00 5 SER A CA 10
ATOM 10256 C C . SER A 1 5 ? -14.885 2.381 7.260 1.00 0.00 5 SER A C 10
ATOM 10257 O O . SER A 1 5 ? -14.923 2.093 8.458 1.00 0.00 5 SER A O 10
ATOM 10265 N N . GLN A 1 6 ? -14.028 1.836 6.414 1.00 0.00 6 GLN A N 10
ATOM 10266 C CA . GLN A 1 6 ? -13.032 0.877 6.855 1.00 0.00 6 GLN A CA 10
ATOM 10267 C C . GLN A 1 6 ? -11.693 1.572 7.085 1.00 0.00 6 GLN A C 10
ATOM 10268 O O . GLN A 1 6 ? -11.535 2.749 6.750 1.00 0.00 6 GLN A O 10
ATOM 10282 N N . CYS A 1 7 ? -10.750 0.833 7.666 1.00 0.00 7 CYS A N 10
ATOM 10283 C CA . CYS A 1 7 ? -9.381 1.295 7.883 1.00 0.00 7 CYS A CA 10
ATOM 10284 C C . CYS A 1 7 ? -9.283 2.313 9.019 1.00 0.00 7 CYS A C 10
ATOM 10285 O O . CYS A 1 7 ? -9.824 3.415 8.946 1.00 0.00 7 CYS A O 10
ATOM 10292 N N . ASN A 1 8 ? -8.579 1.927 10.073 1.00 0.00 8 ASN A N 10
ATOM 10293 C CA . ASN A 1 8 ? -8.369 2.794 11.226 1.00 0.00 8 ASN A CA 10
ATOM 10294 C C . ASN A 1 8 ? -7.090 3.609 11.071 1.00 0.00 8 ASN A C 10
ATOM 10295 O O . ASN A 1 8 ? -6.903 4.622 11.744 1.00 0.00 8 ASN A O 10
ATOM 10306 N N . ALA A 1 9 ? -6.215 3.173 10.170 1.00 0.00 9 ALA A N 10
ATOM 10307 C CA . ALA A 1 9 ? -4.918 3.821 9.991 1.00 0.00 9 ALA A CA 10
ATOM 10308 C C . ALA A 1 9 ? -5.007 4.991 9.019 1.00 0.00 9 ALA A C 10
ATOM 10309 O O . ALA A 1 9 ? -4.039 5.728 8.828 1.00 0.00 9 ALA A O 10
ATOM 10316 N N . GLY A 1 10 ? -6.171 5.155 8.416 1.00 0.00 10 GLY A N 10
ATOM 10317 C CA . GLY A 1 10 ? -6.378 6.223 7.461 1.00 0.00 10 GLY A CA 10
ATOM 10318 C C . GLY A 1 10 ? -7.553 5.932 6.556 1.00 0.00 10 GLY A C 10
ATOM 10319 O O . GLY A 1 10 ? -8.502 5.274 6.982 1.00 0.00 10 GLY A O 10
ATOM 10323 N N . PRO A 1 11 ? -7.525 6.401 5.304 1.00 0.00 11 PRO A N 10
ATOM 10324 C CA . PRO A 1 11 ? -8.585 6.127 4.339 1.00 0.00 11 PRO A CA 10
ATOM 10325 C C . PRO A 1 11 ? -8.431 4.748 3.702 1.00 0.00 11 PRO A C 10
ATOM 10326 O O . PRO A 1 11 ? -7.412 4.076 3.883 1.00 0.00 11 PRO A O 10
ATOM 10337 N N . VAL A 1 12 ? -9.446 4.333 2.964 1.00 0.00 12 VAL A N 10
ATOM 10338 C CA . VAL A 1 12 ? -9.422 3.044 2.289 1.00 0.00 12 VAL A CA 10
ATOM 10339 C C . VAL A 1 12 ? -8.666 3.137 0.974 1.00 0.00 12 VAL A C 10
ATOM 10340 O O . VAL A 1 12 ? -8.874 4.065 0.194 1.00 0.00 12 VAL A O 10
ATOM 10353 N N . GLN A 1 13 ? -7.792 2.177 0.730 1.00 0.00 13 GLN A N 10
ATOM 10354 C CA . GLN A 1 13 ? -7.012 2.167 -0.494 1.00 0.00 13 GLN A CA 10
ATOM 10355 C C . GLN A 1 13 ? -7.418 1.011 -1.386 1.00 0.00 13 GLN A C 10
ATOM 10356 O O . GLN A 1 13 ? -7.760 -0.069 -0.910 1.00 0.00 13 GLN A O 10
ATOM 10370 N N . CYS A 1 14 ? -7.397 1.259 -2.678 1.00 0.00 14 CYS A N 10
ATOM 10371 C CA . CYS A 1 14 ? -7.615 0.223 -3.663 1.00 0.00 14 CYS A CA 10
ATOM 10372 C C . CYS A 1 14 ? -6.315 -0.034 -4.405 1.00 0.00 14 CYS A C 10
ATOM 10373 O O . CYS A 1 14 ? -5.874 0.776 -5.223 1.00 0.00 14 CYS A O 10
ATOM 10380 N N . CYS A 1 15 ? -5.700 -1.157 -4.091 1.00 0.00 15 CYS A N 10
ATOM 10381 C CA . CYS A 1 15 ? -4.368 -1.475 -4.562 1.00 0.00 15 CYS A CA 10
ATOM 10382 C C . CYS A 1 15 ? -4.406 -2.606 -5.579 1.00 0.00 15 CYS A C 10
ATOM 10383 O O . CYS A 1 15 ? -5.138 -3.583 -5.418 1.00 0.00 15 CYS A O 10
ATOM 10390 N N . ASN A 1 16 ? -3.607 -2.457 -6.629 1.00 0.00 16 ASN A N 10
ATOM 10391 C CA . ASN A 1 16 ? -3.532 -3.444 -7.702 1.00 0.00 16 ASN A CA 10
ATOM 10392 C C . ASN A 1 16 ? -2.917 -4.739 -7.196 1.00 0.00 16 ASN A C 10
ATOM 10393 O O . ASN A 1 16 ? -3.353 -5.830 -7.551 1.00 0.00 16 ASN A O 10
ATOM 10404 N N . THR A 1 17 ? -1.892 -4.607 -6.371 1.00 0.00 17 THR A N 10
ATOM 10405 C CA . THR A 1 17 ? -1.202 -5.756 -5.816 1.00 0.00 17 THR A CA 10
ATOM 10406 C C . THR A 1 17 ? -0.843 -5.515 -4.354 1.00 0.00 17 THR A C 10
ATOM 10407 O O . THR A 1 17 ? -0.136 -4.565 -4.031 1.00 0.00 17 THR A O 10
ATOM 10418 N N . LEU A 1 18 ? -1.361 -6.353 -3.473 1.00 0.00 18 LEU A N 10
ATOM 10419 C CA . LEU A 1 18 ? -0.949 -6.322 -2.080 1.00 0.00 18 LEU A CA 10
ATOM 10420 C C . LEU A 1 18 ? 0.155 -7.334 -1.874 1.00 0.00 18 LEU A C 10
ATOM 10421 O O . LEU A 1 18 ? -0.050 -8.538 -2.043 1.00 0.00 18 LEU A O 10
ATOM 10437 N N . THR A 1 19 ? 1.325 -6.843 -1.539 1.00 0.00 19 THR A N 10
ATOM 10438 C CA . THR A 1 19 ? 2.486 -7.694 -1.414 1.00 0.00 19 THR A CA 10
ATOM 10439 C C . THR A 1 19 ? 3.470 -7.108 -0.402 1.00 0.00 19 THR A C 10
ATOM 10440 O O . THR A 1 19 ? 3.161 -6.125 0.275 1.00 0.00 19 THR A O 10
ATOM 10451 N N . SER A 1 20 ? 4.634 -7.718 -0.290 1.00 0.00 20 SER A N 10
ATOM 10452 C CA . SER A 1 20 ? 5.620 -7.315 0.692 1.00 0.00 20 SER A CA 10
ATOM 10453 C C . SER A 1 20 ? 6.586 -6.302 0.094 1.00 0.00 20 SER A C 10
ATOM 10454 O O . SER A 1 20 ? 6.787 -6.256 -1.121 1.00 0.00 20 SER A O 10
ATOM 10462 N N . ALA A 1 21 ? 7.179 -5.491 0.963 1.00 0.00 21 ALA A N 10
ATOM 10463 C CA . ALA A 1 21 ? 8.100 -4.436 0.552 1.00 0.00 21 ALA A CA 10
ATOM 10464 C C . ALA A 1 21 ? 9.365 -4.992 -0.091 1.00 0.00 21 ALA A C 10
ATOM 10465 O O . ALA A 1 21 ? 10.174 -4.241 -0.633 1.00 0.00 21 ALA A O 10
ATOM 10472 N N . SER A 1 22 ? 9.542 -6.301 -0.006 1.00 0.00 22 SER A N 10
ATOM 10473 C CA . SER A 1 22 ? 10.671 -6.961 -0.634 1.00 0.00 22 SER A CA 10
ATOM 10474 C C . SER A 1 22 ? 10.415 -7.145 -2.129 1.00 0.00 22 SER A C 10
ATOM 10475 O O . SER A 1 22 ? 11.338 -7.418 -2.896 1.00 0.00 22 SER A O 10
ATOM 10483 N N . ASN A 1 23 ? 9.161 -6.978 -2.538 1.00 0.00 23 ASN A N 10
ATOM 10484 C CA . ASN A 1 23 ? 8.791 -7.120 -3.941 1.00 0.00 23 ASN A CA 10
ATOM 10485 C C . ASN A 1 23 ? 9.402 -5.989 -4.751 1.00 0.00 23 ASN A C 10
ATOM 10486 O O . ASN A 1 23 ? 9.394 -4.836 -4.323 1.00 0.00 23 ASN A O 10
ATOM 10497 N N . SER A 1 24 ? 9.929 -6.329 -5.922 1.00 0.00 24 SER A N 10
ATOM 10498 C CA . SER A 1 24 ? 10.576 -5.357 -6.791 1.00 0.00 24 SER A CA 10
ATOM 10499 C C . SER A 1 24 ? 9.598 -4.274 -7.244 1.00 0.00 24 SER A C 10
ATOM 10500 O O . SER A 1 24 ? 10.006 -3.154 -7.553 1.00 0.00 24 SER A O 10
ATOM 10508 N N . GLN A 1 25 ? 8.311 -4.610 -7.274 1.00 0.00 25 GLN A N 10
ATOM 10509 C CA . GLN A 1 25 ? 7.280 -3.643 -7.595 1.00 0.00 25 GLN A CA 10
ATOM 10510 C C . GLN A 1 25 ? 7.220 -2.588 -6.505 1.00 0.00 25 GLN A C 10
ATOM 10511 O O . GLN A 1 25 ? 7.220 -1.388 -6.778 1.00 0.00 25 GLN A O 10
ATOM 10525 N N . ALA A 1 26 ? 7.188 -3.057 -5.264 1.00 0.00 26 ALA A N 10
ATOM 10526 C CA . ALA A 1 26 ? 7.111 -2.182 -4.112 1.00 0.00 26 ALA A CA 10
ATOM 10527 C C . ALA A 1 26 ? 8.409 -1.426 -3.919 1.00 0.00 26 ALA A C 10
ATOM 10528 O O . ALA A 1 26 ? 8.408 -0.207 -3.845 1.00 0.00 26 ALA A O 10
ATOM 10535 N N . ALA A 1 27 ? 9.514 -2.158 -3.853 1.00 0.00 27 ALA A N 10
ATOM 10536 C CA . ALA A 1 27 ? 10.816 -1.561 -3.591 1.00 0.00 27 ALA A CA 10
ATOM 10537 C C . ALA A 1 27 ? 11.189 -0.544 -4.655 1.00 0.00 27 ALA A C 10
ATOM 10538 O O . ALA A 1 27 ? 11.803 0.467 -4.343 1.00 0.00 27 ALA A O 10
ATOM 10545 N N . GLY A 1 28 ? 10.816 -0.803 -5.903 1.00 0.00 28 GLY A N 10
ATOM 10546 C CA . GLY A 1 28 ? 11.042 0.178 -6.948 1.00 0.00 28 GLY A CA 10
ATOM 10547 C C . GLY A 1 28 ? 10.383 1.499 -6.607 1.00 0.00 28 GLY A C 10
ATOM 10548 O O . GLY A 1 28 ? 10.989 2.560 -6.722 1.00 0.00 28 GLY A O 10
ATOM 10552 N N . LEU A 1 29 ? 9.144 1.412 -6.146 1.00 0.00 29 LEU A N 10
ATOM 10553 C CA . LEU A 1 29 ? 8.387 2.572 -5.700 1.00 0.00 29 LEU A CA 10
ATOM 10554 C C . LEU A 1 29 ? 8.999 3.162 -4.431 1.00 0.00 29 LEU A C 10
ATOM 10555 O O . LEU A 1 29 ? 9.259 4.360 -4.354 1.00 0.00 29 LEU A O 10
ATOM 10571 N N . ILE A 1 30 ? 9.214 2.299 -3.437 1.00 0.00 30 ILE A N 10
ATOM 10572 C CA . ILE A 1 30 ? 9.821 2.680 -2.164 1.00 0.00 30 ILE A CA 10
ATOM 10573 C C . ILE A 1 30 ? 11.107 3.454 -2.382 1.00 0.00 30 ILE A C 10
ATOM 10574 O O . ILE A 1 30 ? 11.319 4.518 -1.798 1.00 0.00 30 ILE A O 10
ATOM 10590 N N . GLN A 1 31 ? 11.948 2.916 -3.244 1.00 0.00 31 GLN A N 10
ATOM 10591 C CA . GLN A 1 31 ? 13.224 3.510 -3.542 1.00 0.00 31 GLN A CA 10
ATOM 10592 C C . GLN A 1 31 ? 13.080 4.767 -4.394 1.00 0.00 31 GLN A C 10
ATOM 10593 O O . GLN A 1 31 ? 14.007 5.576 -4.471 1.00 0.00 31 GLN A O 10
ATOM 10607 N N . GLN A 1 32 ? 11.930 4.937 -5.042 1.00 0.00 32 GLN A N 10
ATOM 10608 C CA . GLN A 1 32 ? 11.664 6.173 -5.771 1.00 0.00 32 GLN A CA 10
ATOM 10609 C C . GLN A 1 32 ? 11.317 7.285 -4.798 1.00 0.00 32 GLN A C 10
ATOM 10610 O O . GLN A 1 32 ? 11.808 8.409 -4.907 1.00 0.00 32 GLN A O 10
ATOM 10624 N N . LEU A 1 33 ? 10.475 6.950 -3.836 1.00 0.00 33 LEU A N 10
ATOM 10625 C CA . LEU A 1 33 ? 10.031 7.907 -2.838 1.00 0.00 33 LEU A CA 10
ATOM 10626 C C . LEU A 1 33 ? 11.148 8.171 -1.836 1.00 0.00 33 LEU A C 10
ATOM 10627 O O . LEU A 1 33 ? 11.202 9.221 -1.198 1.00 0.00 33 LEU A O 10
ATOM 10643 N N . GLY A 1 34 ? 12.042 7.194 -1.715 1.00 0.00 34 GLY A N 10
ATOM 10644 C CA . GLY A 1 34 ? 13.159 7.294 -0.796 1.00 0.00 34 GLY A CA 10
ATOM 10645 C C . GLY A 1 34 ? 12.753 6.939 0.613 1.00 0.00 34 GLY A C 10
ATOM 10646 O O . GLY A 1 34 ? 13.240 7.523 1.582 1.00 0.00 34 GLY A O 10
ATOM 10650 N N . LEU A 1 35 ? 11.862 5.967 0.717 1.00 0.00 35 LEU A N 10
ATOM 10651 C CA . LEU A 1 35 ? 11.297 5.566 1.993 1.00 0.00 35 LEU A CA 10
ATOM 10652 C C . LEU A 1 35 ? 12.294 4.793 2.842 1.00 0.00 35 LEU A C 10
ATOM 10653 O O . LEU A 1 35 ? 12.634 3.649 2.540 1.00 0.00 35 LEU A O 10
ATOM 10669 N N . SER A 1 36 ? 12.763 5.431 3.897 1.00 0.00 36 SER A N 10
ATOM 10670 C CA . SER A 1 36 ? 13.633 4.798 4.849 1.00 0.00 36 SER A CA 10
ATOM 10671 C C . SER A 1 36 ? 12.835 4.374 6.079 1.00 0.00 36 SER A C 10
ATOM 10672 O O . SER A 1 36 ? 12.377 5.217 6.854 1.00 0.00 36 SER A O 10
ATOM 10680 N N . GLY A 1 37 ? 12.657 3.073 6.243 1.00 0.00 37 GLY A N 10
ATOM 10681 C CA . GLY A 1 37 ? 11.867 2.568 7.347 1.00 0.00 37 GLY A CA 10
ATOM 10682 C C . GLY A 1 37 ? 11.083 1.336 6.963 1.00 0.00 37 GLY A C 10
ATOM 10683 O O . GLY A 1 37 ? 10.821 0.468 7.796 1.00 0.00 37 GLY A O 10
ATOM 10687 N N . VAL A 1 38 ? 10.708 1.261 5.696 1.00 0.00 38 VAL A N 10
ATOM 10688 C CA . VAL A 1 38 ? 10.009 0.102 5.172 1.00 0.00 38 VAL A CA 10
ATOM 10689 C C . VAL A 1 38 ? 11.003 -1.031 4.946 1.00 0.00 38 VAL A C 10
ATOM 10690 O O . VAL A 1 38 ? 11.945 -0.893 4.166 1.00 0.00 38 VAL A O 10
ATOM 10703 N N . GLY A 1 39 ? 10.799 -2.126 5.658 1.00 0.00 39 GLY A N 10
ATOM 10704 C CA . GLY A 1 39 ? 11.670 -3.277 5.544 1.00 0.00 39 GLY A CA 10
ATOM 10705 C C . GLY A 1 39 ? 11.387 -4.117 4.316 1.00 0.00 39 GLY A C 10
ATOM 10706 O O . GLY A 1 39 ? 11.216 -3.593 3.218 1.00 0.00 39 GLY A O 10
ATOM 10710 N N . ALA A 1 40 ? 11.337 -5.423 4.504 1.00 0.00 40 ALA A N 10
ATOM 10711 C CA . ALA A 1 40 ? 11.094 -6.342 3.405 1.00 0.00 40 ALA A CA 10
ATOM 10712 C C . ALA A 1 40 ? 9.768 -7.068 3.590 1.00 0.00 40 ALA A C 10
ATOM 10713 O O . ALA A 1 40 ? 8.985 -7.201 2.651 1.00 0.00 40 ALA A O 10
ATOM 10720 N N . ASN A 1 41 ? 9.511 -7.518 4.810 1.00 0.00 41 ASN A N 10
ATOM 10721 C CA . ASN A 1 41 ? 8.288 -8.243 5.118 1.00 0.00 41 ASN A CA 10
ATOM 10722 C C . ASN A 1 41 ? 7.146 -7.271 5.378 1.00 0.00 41 ASN A C 10
ATOM 10723 O O . ASN A 1 41 ? 5.996 -7.678 5.555 1.00 0.00 41 ASN A O 10
ATOM 10734 N N . VAL A 1 42 ? 7.481 -5.987 5.401 1.00 0.00 42 VAL A N 10
ATOM 10735 C CA . VAL A 1 42 ? 6.499 -4.926 5.583 1.00 0.00 42 VAL A CA 10
ATOM 10736 C C . VAL A 1 42 ? 5.429 -4.997 4.504 1.00 0.00 42 VAL A C 10
ATOM 10737 O O . VAL A 1 42 ? 5.741 -5.160 3.324 1.00 0.00 42 VAL A O 10
ATOM 10750 N N . PRO A 1 43 ? 4.156 -4.896 4.902 1.00 0.00 43 PRO A N 10
ATOM 10751 C CA . PRO A 1 43 ? 3.050 -4.922 3.963 1.00 0.00 43 PRO A CA 10
ATOM 10752 C C . PRO A 1 43 ? 3.014 -3.650 3.147 1.00 0.00 43 PRO A C 10
ATOM 10753 O O . PRO A 1 43 ? 3.179 -2.565 3.690 1.00 0.00 43 PRO A O 10
ATOM 10764 N N . VAL A 1 44 ? 2.823 -3.770 1.853 1.00 0.00 44 VAL A N 10
ATOM 10765 C CA . VAL A 1 44 ? 2.737 -2.598 1.006 1.00 0.00 44 VAL A CA 10
ATOM 10766 C C . VAL A 1 44 ? 1.659 -2.776 -0.039 1.00 0.00 44 VAL A C 10
ATOM 10767 O O . VAL A 1 44 ? 1.285 -3.901 -0.383 1.00 0.00 44 VAL A O 10
ATOM 10780 N N . GLY A 1 45 ? 1.156 -1.668 -0.531 1.00 0.00 45 GLY A N 10
ATOM 10781 C CA . GLY A 1 45 ? 0.180 -1.721 -1.580 1.00 0.00 45 GLY A CA 10
ATOM 10782 C C . GLY A 1 45 ? 0.728 -1.175 -2.873 1.00 0.00 45 GLY A C 10
ATOM 10783 O O . GLY A 1 45 ? 1.281 -0.075 -2.916 1.00 0.00 45 GLY A O 10
ATOM 10787 N N . ILE A 1 46 ? 0.600 -1.968 -3.914 1.00 0.00 46 ILE A N 10
ATOM 10788 C CA . ILE A 1 46 ? 1.052 -1.601 -5.235 1.00 0.00 46 ILE A CA 10
ATOM 10789 C C . ILE A 1 46 ? -0.092 -0.925 -5.968 1.00 0.00 46 ILE A C 10
ATOM 10790 O O . ILE A 1 46 ? -1.161 -1.518 -6.114 1.00 0.00 46 ILE A O 10
ATOM 10806 N N . ASN A 1 47 ? 0.125 0.309 -6.398 1.00 0.00 47 ASN A N 10
ATOM 10807 C CA . ASN A 1 47 ? -0.876 1.053 -7.153 1.00 0.00 47 ASN A CA 10
ATOM 10808 C C . ASN A 1 47 ? -2.130 1.254 -6.312 1.00 0.00 47 ASN A C 10
ATOM 10809 O O . ASN A 1 47 ? -3.211 0.772 -6.656 1.00 0.00 47 ASN A O 10
ATOM 10820 N N . CYS A 1 48 ? -1.980 1.943 -5.196 1.00 0.00 48 CYS A N 10
ATOM 10821 C CA . CYS A 1 48 ? -3.097 2.194 -4.316 1.00 0.00 48 CYS A CA 10
ATOM 10822 C C . CYS A 1 48 ? -3.712 3.550 -4.591 1.00 0.00 48 CYS A C 10
ATOM 10823 O O . CYS A 1 48 ? -3.004 4.530 -4.843 1.00 0.00 48 CYS A O 10
ATOM 10830 N N . ASN A 1 49 ? -5.028 3.590 -4.565 1.00 0.00 49 ASN A N 10
ATOM 10831 C CA . ASN A 1 49 ? -5.759 4.840 -4.645 1.00 0.00 49 ASN A CA 10
ATOM 10832 C C . ASN A 1 49 ? -6.905 4.830 -3.652 1.00 0.00 49 ASN A C 10
ATOM 10833 O O . ASN A 1 49 ? -7.507 3.789 -3.403 1.00 0.00 49 ASN A O 10
ATOM 10844 N N . PRO A 1 50 ? -7.214 5.988 -3.071 1.00 0.00 50 PRO A N 10
ATOM 10845 C CA . PRO A 1 50 ? -8.218 6.109 -2.017 1.00 0.00 50 PRO A CA 10
ATOM 10846 C C . PRO A 1 50 ? -9.623 5.905 -2.558 1.00 0.00 50 PRO A C 10
ATOM 10847 O O . PRO A 1 50 ? -10.070 6.633 -3.451 1.00 0.00 50 PRO A O 10
ATOM 10858 N N . ILE A 1 51 ? -10.312 4.910 -2.023 1.00 0.00 51 ILE A N 10
ATOM 10859 C CA . ILE A 1 51 ? -11.652 4.588 -2.480 1.00 0.00 51 ILE A CA 10
ATOM 10860 C C . ILE A 1 51 ? -12.635 5.583 -1.883 1.00 0.00 51 ILE A C 10
ATOM 10861 O O . ILE A 1 51 ? -13.262 5.321 -0.856 1.00 0.00 51 ILE A O 10
ATOM 10877 N N . THR A 1 52 ? -12.761 6.726 -2.528 1.00 0.00 52 THR A N 10
ATOM 10878 C CA . THR A 1 52 ? -13.568 7.803 -1.991 1.00 0.00 52 THR A CA 10
ATOM 10879 C C . THR A 1 52 ? -14.645 8.269 -2.971 1.00 0.00 52 THR A C 10
ATOM 10880 O O . THR A 1 52 ? -15.152 9.389 -2.863 1.00 0.00 52 THR A O 10
ATOM 10891 N N . GLY A 1 53 ? -14.992 7.421 -3.928 1.00 0.00 53 GLY A N 10
ATOM 10892 C CA . GLY A 1 53 ? -15.963 7.812 -4.930 1.00 0.00 53 GLY A CA 10
ATOM 10893 C C . GLY A 1 53 ? -16.855 6.670 -5.363 1.00 0.00 53 GLY A C 10
ATOM 10894 O O . GLY A 1 53 ? -17.061 6.463 -6.560 1.00 0.00 53 GLY A O 10
ATOM 10898 N N . ILE A 1 54 ? -17.381 5.931 -4.392 1.00 0.00 54 ILE A N 10
ATOM 10899 C CA . ILE A 1 54 ? -18.272 4.812 -4.667 1.00 0.00 54 ILE A CA 10
ATOM 10900 C C . ILE A 1 54 ? -19.563 5.295 -5.308 1.00 0.00 54 ILE A C 10
ATOM 10901 O O . ILE A 1 54 ? -20.311 6.076 -4.719 1.00 0.00 54 ILE A O 10
ATOM 10917 N N . GLY A 1 55 ? -19.796 4.847 -6.531 1.00 0.00 55 GLY A N 10
ATOM 10918 C CA . GLY A 1 55 ? -20.974 5.255 -7.263 1.00 0.00 55 GLY A CA 10
ATOM 10919 C C . GLY A 1 55 ? -20.667 6.402 -8.200 1.00 0.00 55 GLY A C 10
ATOM 10920 O O . GLY A 1 55 ? -21.285 6.542 -9.254 1.00 0.00 55 GLY A O 10
ATOM 10924 N N . ALA A 1 56 ? -19.688 7.210 -7.817 1.00 0.00 56 ALA A N 10
ATOM 10925 C CA . ALA A 1 56 ? -19.298 8.372 -8.598 1.00 0.00 56 ALA A CA 10
ATOM 10926 C C . ALA A 1 56 ? -18.362 7.978 -9.732 1.00 0.00 56 ALA A C 10
ATOM 10927 O O . ALA A 1 56 ? -18.307 8.642 -10.764 1.00 0.00 56 ALA A O 10
ATOM 10934 N N . GLY A 1 57 ? -17.618 6.901 -9.529 1.00 0.00 57 GLY A N 10
ATOM 10935 C CA . GLY A 1 57 ? -16.711 6.428 -10.557 1.00 0.00 57 GLY A CA 10
ATOM 10936 C C . GLY A 1 57 ? -15.302 6.946 -10.361 1.00 0.00 57 GLY A C 10
ATOM 10937 O O . GLY A 1 57 ? -14.365 6.484 -11.010 1.00 0.00 57 GLY A O 10
ATOM 10941 N N . SER A 1 58 ? -15.153 7.907 -9.460 1.00 0.00 58 SER A N 10
ATOM 10942 C CA . SER A 1 58 ? -13.848 8.473 -9.152 1.00 0.00 58 SER A CA 10
ATOM 10943 C C . SER A 1 58 ? -13.003 7.471 -8.369 1.00 0.00 58 SER A C 10
ATOM 10944 O O . SER A 1 58 ? -11.774 7.517 -8.398 1.00 0.00 58 SER A O 10
ATOM 10952 N N . GLY A 1 59 ? -13.677 6.557 -7.690 1.00 0.00 59 GLY A N 10
ATOM 10953 C CA . GLY A 1 59 ? -12.994 5.559 -6.897 1.00 0.00 59 GLY A CA 10
ATOM 10954 C C . GLY A 1 59 ? -13.971 4.733 -6.098 1.00 0.00 59 GLY A C 10
ATOM 10955 O O . GLY A 1 59 ? -14.108 4.918 -4.888 1.00 0.00 59 GLY A O 10
ATOM 10959 N N . SER A 1 60 ? -14.676 3.845 -6.780 1.00 0.00 60 SER A N 10
ATOM 10960 C CA . SER A 1 60 ? -15.679 3.009 -6.143 1.00 0.00 60 SER A CA 10
ATOM 10961 C C . SER A 1 60 ? -15.059 1.724 -5.610 1.00 0.00 60 SER A C 10
ATOM 10962 O O . SER A 1 60 ? -13.870 1.479 -5.840 1.00 0.00 60 SER A O 10
ATOM 10970 N N . SER A 1 61 ? -15.872 0.936 -4.888 1.00 0.00 61 SER A N 10
ATOM 10971 C CA . SER A 1 61 ? -15.444 -0.320 -4.260 1.00 0.00 61 SER A CA 10
ATOM 10972 C C . SER A 1 61 ? -14.365 -1.025 -5.076 1.00 0.00 61 SER A C 10
ATOM 10973 O O . SER A 1 61 ? -14.542 -1.293 -6.268 1.00 0.00 61 SER A O 10
ATOM 10981 N N . CYS A 1 62 ? -13.250 -1.307 -4.418 1.00 0.00 62 CYS A N 10
ATOM 10982 C CA . CYS A 1 62 ? -12.051 -1.771 -5.095 1.00 0.00 62 CYS A CA 10
ATOM 10983 C C . CYS A 1 62 ? -12.305 -3.022 -5.919 1.00 0.00 62 CYS A C 10
ATOM 10984 O O . CYS A 1 62 ? -12.868 -4.005 -5.431 1.00 0.00 62 CYS A O 10
ATOM 10991 N N . ASN A 1 63 ? -11.884 -2.962 -7.173 1.00 0.00 63 ASN A N 10
ATOM 10992 C CA . ASN A 1 63 ? -12.000 -4.086 -8.090 1.00 0.00 63 ASN A CA 10
ATOM 10993 C C . ASN A 1 63 ? -10.852 -5.054 -7.856 1.00 0.00 63 ASN A C 10
ATOM 10994 O O . ASN A 1 63 ? -10.979 -6.260 -8.076 1.00 0.00 63 ASN A O 10
ATOM 11005 N N . ALA A 1 64 ? -9.732 -4.510 -7.400 1.00 0.00 64 ALA A N 10
ATOM 11006 C CA . ALA A 1 64 ? -8.530 -5.294 -7.190 1.00 0.00 64 ALA A CA 10
ATOM 11007 C C . ALA A 1 64 ? -8.411 -5.745 -5.735 1.00 0.00 64 ALA A C 10
ATOM 11008 O O . ALA A 1 64 ? -9.063 -6.703 -5.322 1.00 0.00 64 ALA A O 10
ATOM 11015 N N . ASN A 1 65 ? -7.593 -5.052 -4.953 1.00 0.00 65 ASN A N 10
ATOM 11016 C CA . ASN A 1 65 ? -7.426 -5.382 -3.543 1.00 0.00 65 ASN A CA 10
ATOM 11017 C C . ASN A 1 65 ? -7.555 -4.144 -2.677 1.00 0.00 65 ASN A C 10
ATOM 11018 O O . ASN A 1 65 ? -6.765 -3.212 -2.785 1.00 0.00 65 ASN A O 10
ATOM 11029 N N . PRO A 1 66 ? -8.556 -4.126 -1.807 1.00 0.00 66 PRO A N 10
ATOM 11030 C CA . PRO A 1 66 ? -8.757 -3.044 -0.857 1.00 0.00 66 PRO A CA 10
ATOM 11031 C C . PRO A 1 66 ? -7.874 -3.223 0.370 1.00 0.00 66 PRO A C 10
ATOM 11032 O O . PRO A 1 66 ? -7.808 -4.310 0.947 1.00 0.00 66 PRO A O 10
ATOM 11043 N N . ALA A 1 67 ? -7.191 -2.170 0.768 1.00 0.00 67 ALA A N 10
ATOM 11044 C CA . ALA A 1 67 ? -6.264 -2.263 1.875 1.00 0.00 67 ALA A CA 10
ATOM 11045 C C . ALA A 1 67 ? -6.320 -1.037 2.765 1.00 0.00 67 ALA A C 10
ATOM 11046 O O . ALA A 1 67 ? -6.754 0.039 2.347 1.00 0.00 67 ALA A O 10
ATOM 11053 N N . CYS A 1 68 ? -5.905 -1.226 4.002 1.00 0.00 68 CYS A N 10
ATOM 11054 C CA . CYS A 1 68 ? -5.708 -0.130 4.923 1.00 0.00 68 CYS A CA 10
ATOM 11055 C C . CYS A 1 68 ? -4.225 0.060 5.147 1.00 0.00 68 CYS A C 10
ATOM 11056 O O . CYS A 1 68 ? -3.550 -0.825 5.664 1.00 0.00 68 CYS A O 10
ATOM 11063 N N . CYS A 1 69 ? -3.715 1.196 4.733 1.00 0.00 69 CYS A N 10
ATOM 11064 C CA . CYS A 1 69 ? -2.299 1.468 4.862 1.00 0.00 69 CYS A CA 10
ATOM 11065 C C . CYS A 1 69 ? -2.055 2.550 5.886 1.00 0.00 69 CYS A C 10
ATOM 11066 O O . CYS A 1 69 ? -2.946 3.342 6.205 1.00 0.00 69 CYS A O 10
ATOM 11073 N N . ASP A 1 70 ? -0.843 2.572 6.401 1.00 0.00 70 ASP A N 10
ATOM 11074 C CA . ASP A 1 70 ? -0.443 3.566 7.374 1.00 0.00 70 ASP A CA 10
ATOM 11075 C C . ASP A 1 70 ? -0.150 4.878 6.668 1.00 0.00 70 ASP A C 10
ATOM 11076 O O . ASP A 1 70 ? -0.481 5.955 7.164 1.00 0.00 70 ASP A O 10
ATOM 11085 N N . ASN A 1 71 ? 0.460 4.768 5.493 1.00 0.00 71 ASN A N 10
ATOM 11086 C CA . ASN A 1 71 ? 0.762 5.926 4.654 1.00 0.00 71 ASN A CA 10
ATOM 11087 C C . ASN A 1 71 ? 0.802 5.488 3.202 1.00 0.00 71 ASN A C 10
ATOM 11088 O O . ASN A 1 71 ? 1.298 4.407 2.901 1.00 0.00 71 ASN A O 10
ATOM 11099 N N . VAL A 1 72 ? 0.262 6.296 2.304 1.00 0.00 72 VAL A N 10
ATOM 11100 C CA . VAL A 1 72 ? 0.358 6.001 0.885 1.00 0.00 72 VAL A CA 10
ATOM 11101 C C . VAL A 1 72 ? 0.817 7.239 0.128 1.00 0.00 72 VAL A C 10
ATOM 11102 O O . VAL A 1 72 ? 0.620 8.366 0.583 1.00 0.00 72 VAL A O 10
ATOM 11115 N N . TYR A 1 73 ? 1.445 7.020 -1.012 1.00 0.00 73 TYR A N 10
ATOM 11116 C CA . TYR A 1 73 ? 2.051 8.090 -1.774 1.00 0.00 73 TYR A CA 10
ATOM 11117 C C . TYR A 1 73 ? 1.460 8.129 -3.178 1.00 0.00 73 TYR A C 10
ATOM 11118 O O . TYR A 1 73 ? 0.895 7.139 -3.645 1.00 0.00 73 TYR A O 10
ATOM 11136 N N . THR A 1 74 ? 1.608 9.270 -3.844 1.00 0.00 74 THR A N 10
ATOM 11137 C CA . THR A 1 74 ? 0.876 9.557 -5.078 1.00 0.00 74 THR A CA 10
ATOM 11138 C C . THR A 1 74 ? 1.347 8.728 -6.270 1.00 0.00 74 THR A C 10
ATOM 11139 O O . THR A 1 74 ? 0.661 8.662 -7.290 1.00 0.00 74 THR A O 10
ATOM 11150 N N . ASN A 1 75 ? 2.509 8.102 -6.148 1.00 0.00 75 ASN A N 10
ATOM 11151 C CA . ASN A 1 75 ? 2.958 7.137 -7.151 1.00 0.00 75 ASN A CA 10
ATOM 11152 C C . ASN A 1 75 ? 2.105 5.884 -7.043 1.00 0.00 75 ASN A C 10
ATOM 11153 O O . ASN A 1 75 ? 2.062 5.054 -7.951 1.00 0.00 75 ASN A O 10
ATOM 11164 N N . GLY A 1 76 ? 1.439 5.768 -5.907 1.00 0.00 76 GLY A N 10
ATOM 11165 C CA . GLY A 1 76 ? 0.560 4.664 -5.657 1.00 0.00 76 GLY A CA 10
ATOM 11166 C C . GLY A 1 76 ? 1.163 3.653 -4.706 1.00 0.00 76 GLY A C 10
ATOM 11167 O O . GLY A 1 76 ? 0.674 2.532 -4.610 1.00 0.00 76 GLY A O 10
ATOM 11171 N N . LEU A 1 77 ? 2.222 4.037 -3.996 1.00 0.00 77 LEU A N 10
ATOM 11172 C CA . LEU A 1 77 ? 2.874 3.122 -3.073 1.00 0.00 77 LEU A CA 10
ATOM 11173 C C . LEU A 1 77 ? 2.306 3.313 -1.677 1.00 0.00 77 LEU A C 10
ATOM 11174 O O . LEU A 1 77 ? 2.219 4.436 -1.186 1.00 0.00 77 LEU A O 10
ATOM 11190 N N . GLY A 1 78 ? 1.900 2.221 -1.057 1.00 0.00 78 GLY A N 10
ATOM 11191 C CA . GLY A 1 78 ? 1.398 2.288 0.296 1.00 0.00 78 GLY A CA 10
ATOM 11192 C C . GLY A 1 78 ? 2.255 1.499 1.262 1.00 0.00 78 GLY A C 10
ATOM 11193 O O . GLY A 1 78 ? 2.824 0.474 0.894 1.00 0.00 78 GLY A O 10
ATOM 11197 N N . VAL A 1 79 ? 2.346 1.977 2.495 1.00 0.00 79 VAL A N 10
ATOM 11198 C CA . VAL A 1 79 ? 3.130 1.310 3.523 1.00 0.00 79 VAL A CA 10
ATOM 11199 C C . VAL A 1 79 ? 2.217 0.777 4.629 1.00 0.00 79 VAL A C 10
ATOM 11200 O O . VAL A 1 79 ? 1.342 1.492 5.129 1.00 0.00 79 VAL A O 10
ATOM 11213 N N . GLN A 1 80 ? 2.409 -0.489 4.974 1.00 0.00 80 GLN A N 10
ATOM 11214 C CA . GLN A 1 80 ? 1.615 -1.160 5.997 1.00 0.00 80 GLN A CA 10
ATOM 11215 C C . GLN A 1 80 ? 0.166 -1.299 5.557 1.00 0.00 80 GLN A C 10
ATOM 11216 O O . GLN A 1 80 ? -0.758 -0.887 6.257 1.00 0.00 80 GLN A O 10
ATOM 11230 N N . CYS A 1 81 ? -0.010 -1.874 4.380 1.00 0.00 81 CYS A N 10
ATOM 11231 C CA . CYS A 1 81 ? -1.340 -2.120 3.822 1.00 0.00 81 CYS A CA 10
ATOM 11232 C C . CYS A 1 81 ? -1.877 -3.470 4.267 1.00 0.00 81 CYS A C 10
ATOM 11233 O O . CYS A 1 81 ? -1.328 -4.514 3.916 1.00 0.00 81 CYS A O 10
ATOM 11240 N N . ASN A 1 82 ? -2.950 -3.447 5.037 1.00 0.00 82 ASN A N 10
ATOM 11241 C CA . ASN A 1 82 ? -3.619 -4.679 5.428 1.00 0.00 82 ASN A CA 10
ATOM 11242 C C . ASN A 1 82 ? -4.899 -4.864 4.620 1.00 0.00 82 ASN A C 10
ATOM 11243 O O . ASN A 1 82 ? -5.675 -3.923 4.451 1.00 0.00 82 ASN A O 10
ATOM 11254 N N . PRO A 1 83 ? -5.117 -6.081 4.098 1.00 0.00 83 PRO A N 10
ATOM 11255 C CA . PRO A 1 83 ? -6.254 -6.388 3.217 1.00 0.00 83 PRO A CA 10
ATOM 11256 C C . PRO A 1 83 ? -7.604 -6.238 3.912 1.00 0.00 83 PRO A C 10
ATOM 11257 O O . PRO A 1 83 ? -7.837 -6.814 4.978 1.00 0.00 83 PRO A O 10
ATOM 11268 N N . ILE A 1 84 ? -8.491 -5.472 3.297 1.00 0.00 84 ILE A N 10
ATOM 11269 C CA . ILE A 1 84 ? -9.828 -5.255 3.831 1.00 0.00 84 ILE A CA 10
ATOM 11270 C C . ILE A 1 84 ? -10.721 -6.435 3.498 1.00 0.00 84 ILE A C 10
ATOM 11271 O O . ILE A 1 84 ? -10.557 -7.087 2.467 1.00 0.00 84 ILE A O 10
ATOM 11287 N N . ASN A 1 85 ? -11.651 -6.707 4.385 1.00 0.00 85 ASN A N 10
ATOM 11288 C CA . ASN A 1 85 ? -12.617 -7.766 4.185 1.00 0.00 85 ASN A CA 10
ATOM 11289 C C . ASN A 1 85 ? -13.743 -7.271 3.288 1.00 0.00 85 ASN A C 10
ATOM 11290 O O . ASN A 1 85 ? -14.593 -6.487 3.715 1.00 0.00 85 ASN A O 10
ATOM 11301 N N . VAL A 1 86 ? -13.725 -7.710 2.040 1.00 0.00 86 VAL A N 10
ATOM 11302 C CA . VAL A 1 86 ? -14.756 -7.354 1.082 1.00 0.00 86 VAL A CA 10
ATOM 11303 C C . VAL A 1 86 ? -15.299 -8.624 0.440 1.00 0.00 86 VAL A C 10
ATOM 11304 O O . VAL A 1 86 ? -14.779 -9.109 -0.565 1.00 0.00 86 VAL A O 10
ATOM 11317 N N . ASN A 1 87 ? -16.314 -9.189 1.085 1.00 0.00 87 ASN A N 10
ATOM 11318 C CA . ASN A 1 87 ? -16.922 -10.462 0.675 1.00 0.00 87 ASN A CA 10
ATOM 11319 C C . ASN A 1 87 ? -16.007 -11.638 1.035 1.00 0.00 87 ASN A C 10
ATOM 11320 O O . ASN A 1 87 ? -16.480 -12.743 1.298 1.00 0.00 87 ASN A O 10
ATOM 11331 N N . LEU A 1 88 ? -14.701 -11.374 1.062 1.00 0.00 88 LEU A N 10
ATOM 11332 C CA . LEU A 1 88 ? -13.688 -12.353 1.426 1.00 0.00 88 LEU A CA 10
ATOM 11333 C C . LEU A 1 88 ? -13.718 -13.545 0.474 1.00 0.00 88 LEU A C 10
ATOM 11334 O O . LEU A 1 88 ? -14.361 -14.567 0.795 1.00 0.00 88 LEU A O 10
ATOM 11351 N N . GLY A 1 1 ? -20.572 6.900 8.823 1.00 0.00 1 GLY A N 11
ATOM 11352 C CA . GLY A 1 1 ? -19.705 7.748 7.974 1.00 0.00 1 GLY A CA 11
ATOM 11353 C C . GLY A 1 1 ? -19.255 7.026 6.724 1.00 0.00 1 GLY A C 11
ATOM 11354 O O . GLY A 1 1 ? -18.339 6.203 6.773 1.00 0.00 1 GLY A O 11
ATOM 11360 N N . SER A 1 2 ? -19.894 7.329 5.602 1.00 0.00 2 SER A N 11
ATOM 11361 C CA . SER A 1 2 ? -19.566 6.697 4.332 1.00 0.00 2 SER A CA 11
ATOM 11362 C C . SER A 1 2 ? -18.169 7.102 3.859 1.00 0.00 2 SER A C 11
ATOM 11363 O O . SER A 1 2 ? -17.547 8.008 4.423 1.00 0.00 2 SER A O 11
ATOM 11371 N N . GLY A 1 3 ? -17.678 6.422 2.833 1.00 0.00 3 GLY A N 11
ATOM 11372 C CA . GLY A 1 3 ? -16.355 6.703 2.319 1.00 0.00 3 GLY A CA 11
ATOM 11373 C C . GLY A 1 3 ? -15.308 5.873 3.019 1.00 0.00 3 GLY A C 11
ATOM 11374 O O . GLY A 1 3 ? -15.213 4.666 2.804 1.00 0.00 3 GLY A O 11
ATOM 11378 N N . SER A 1 4 ? -14.538 6.507 3.884 1.00 0.00 4 SER A N 11
ATOM 11379 C CA . SER A 1 4 ? -13.520 5.805 4.644 1.00 0.00 4 SER A CA 11
ATOM 11380 C C . SER A 1 4 ? -14.123 5.166 5.892 1.00 0.00 4 SER A C 11
ATOM 11381 O O . SER A 1 4 ? -13.755 5.501 7.017 1.00 0.00 4 SER A O 11
ATOM 11389 N N . SER A 1 5 ? -15.065 4.255 5.686 1.00 0.00 5 SER A N 11
ATOM 11390 C CA . SER A 1 5 ? -15.684 3.539 6.790 1.00 0.00 5 SER A CA 11
ATOM 11391 C C . SER A 1 5 ? -14.719 2.503 7.360 1.00 0.00 5 SER A C 11
ATOM 11392 O O . SER A 1 5 ? -14.642 2.314 8.571 1.00 0.00 5 SER A O 11
ATOM 11400 N N . GLN A 1 6 ? -13.983 1.839 6.476 1.00 0.00 6 GLN A N 11
ATOM 11401 C CA . GLN A 1 6 ? -12.986 0.863 6.890 1.00 0.00 6 GLN A CA 11
ATOM 11402 C C . GLN A 1 6 ? -11.663 1.557 7.193 1.00 0.00 6 GLN A C 11
ATOM 11403 O O . GLN A 1 6 ? -11.512 2.752 6.931 1.00 0.00 6 GLN A O 11
ATOM 11417 N N . CYS A 1 7 ? -10.723 0.792 7.749 1.00 0.00 7 CYS A N 11
ATOM 11418 C CA . CYS A 1 7 ? -9.354 1.240 7.981 1.00 0.00 7 CYS A CA 11
ATOM 11419 C C . CYS A 1 7 ? -9.242 2.188 9.175 1.00 0.00 7 CYS A C 11
ATOM 11420 O O . CYS A 1 7 ? -9.847 3.261 9.204 1.00 0.00 7 CYS A O 11
ATOM 11427 N N . ASN A 1 8 ? -8.461 1.773 10.166 1.00 0.00 8 ASN A N 11
ATOM 11428 C CA . ASN A 1 8 ? -8.208 2.596 11.346 1.00 0.00 8 ASN A CA 11
ATOM 11429 C C . ASN A 1 8 ? -6.971 3.465 11.147 1.00 0.00 8 ASN A C 11
ATOM 11430 O O . ASN A 1 8 ? -6.785 4.459 11.845 1.00 0.00 8 ASN A O 11
ATOM 11441 N N . ALA A 1 9 ? -6.132 3.090 10.187 1.00 0.00 9 ALA A N 11
ATOM 11442 C CA . ALA A 1 9 ? -4.856 3.768 9.985 1.00 0.00 9 ALA A CA 11
ATOM 11443 C C . ALA A 1 9 ? -4.966 4.902 8.969 1.00 0.00 9 ALA A C 11
ATOM 11444 O O . ALA A 1 9 ? -3.979 5.578 8.670 1.00 0.00 9 ALA A O 11
ATOM 11451 N N . GLY A 1 10 ? -6.162 5.111 8.446 1.00 0.00 10 GLY A N 11
ATOM 11452 C CA . GLY A 1 10 ? -6.372 6.165 7.476 1.00 0.00 10 GLY A CA 11
ATOM 11453 C C . GLY A 1 10 ? -7.623 5.935 6.657 1.00 0.00 10 GLY A C 11
ATOM 11454 O O . GLY A 1 10 ? -8.630 5.467 7.189 1.00 0.00 10 GLY A O 11
ATOM 11458 N N . PRO A 1 11 ? -7.593 6.253 5.357 1.00 0.00 11 PRO A N 11
ATOM 11459 C CA . PRO A 1 11 ? -8.728 6.058 4.474 1.00 0.00 11 PRO A CA 11
ATOM 11460 C C . PRO A 1 11 ? -8.692 4.693 3.802 1.00 0.00 11 PRO A C 11
ATOM 11461 O O . PRO A 1 11 ? -7.710 3.955 3.911 1.00 0.00 11 PRO A O 11
ATOM 11472 N N . VAL A 1 12 ? -9.765 4.355 3.116 1.00 0.00 12 VAL A N 11
ATOM 11473 C CA . VAL A 1 12 ? -9.823 3.107 2.382 1.00 0.00 12 VAL A CA 11
ATOM 11474 C C . VAL A 1 12 ? -9.022 3.210 1.099 1.00 0.00 12 VAL A C 11
ATOM 11475 O O . VAL A 1 12 ? -9.260 4.091 0.275 1.00 0.00 12 VAL A O 11
ATOM 11488 N N . GLN A 1 13 ? -8.056 2.327 0.939 1.00 0.00 13 GLN A N 11
ATOM 11489 C CA . GLN A 1 13 ? -7.216 2.350 -0.244 1.00 0.00 13 GLN A CA 11
ATOM 11490 C C . GLN A 1 13 ? -7.534 1.158 -1.133 1.00 0.00 13 GLN A C 11
ATOM 11491 O O . GLN A 1 13 ? -7.964 0.108 -0.657 1.00 0.00 13 GLN A O 11
ATOM 11505 N N . CYS A 1 14 ? -7.332 1.340 -2.418 1.00 0.00 14 CYS A N 11
ATOM 11506 C CA . CYS A 1 14 ? -7.525 0.282 -3.395 1.00 0.00 14 CYS A CA 11
ATOM 11507 C C . CYS A 1 14 ? -6.239 0.072 -4.165 1.00 0.00 14 CYS A C 11
ATOM 11508 O O . CYS A 1 14 ? -5.755 0.976 -4.843 1.00 0.00 14 CYS A O 11
ATOM 11515 N N . CYS A 1 15 ? -5.685 -1.116 -4.041 1.00 0.00 15 CYS A N 11
ATOM 11516 C CA . CYS A 1 15 ? -4.371 -1.411 -4.573 1.00 0.00 15 CYS A CA 11
ATOM 11517 C C . CYS A 1 15 ? -4.437 -2.544 -5.583 1.00 0.00 15 CYS A C 11
ATOM 11518 O O . CYS A 1 15 ? -5.210 -3.485 -5.431 1.00 0.00 15 CYS A O 11
ATOM 11525 N N . ASN A 1 16 ? -3.621 -2.436 -6.620 1.00 0.00 16 ASN A N 11
ATOM 11526 C CA . ASN A 1 16 ? -3.541 -3.463 -7.651 1.00 0.00 16 ASN A CA 11
ATOM 11527 C C . ASN A 1 16 ? -2.942 -4.739 -7.076 1.00 0.00 16 ASN A C 11
ATOM 11528 O O . ASN A 1 16 ? -3.453 -5.836 -7.298 1.00 0.00 16 ASN A O 11
ATOM 11539 N N . THR A 1 17 ? -1.862 -4.583 -6.327 1.00 0.00 17 THR A N 11
ATOM 11540 C CA . THR A 1 17 ? -1.170 -5.713 -5.736 1.00 0.00 17 THR A CA 11
ATOM 11541 C C . THR A 1 17 ? -0.839 -5.441 -4.272 1.00 0.00 17 THR A C 11
ATOM 11542 O O . THR A 1 17 ? -0.202 -4.441 -3.947 1.00 0.00 17 THR A O 11
ATOM 11553 N N . LEU A 1 18 ? -1.298 -6.314 -3.388 1.00 0.00 18 LEU A N 11
ATOM 11554 C CA . LEU A 1 18 ? -0.925 -6.229 -1.988 1.00 0.00 18 LEU A CA 11
ATOM 11555 C C . LEU A 1 18 ? 0.174 -7.228 -1.700 1.00 0.00 18 LEU A C 11
ATOM 11556 O O . LEU A 1 18 ? -0.067 -8.431 -1.572 1.00 0.00 18 LEU A O 11
ATOM 11572 N N . THR A 1 19 ? 1.375 -6.720 -1.617 1.00 0.00 19 THR A N 11
ATOM 11573 C CA . THR A 1 19 ? 2.546 -7.548 -1.421 1.00 0.00 19 THR A CA 11
ATOM 11574 C C . THR A 1 19 ? 3.450 -6.907 -0.369 1.00 0.00 19 THR A C 11
ATOM 11575 O O . THR A 1 19 ? 3.066 -5.918 0.260 1.00 0.00 19 THR A O 11
ATOM 11586 N N . SER A 1 20 ? 4.624 -7.472 -0.157 1.00 0.00 20 SER A N 11
ATOM 11587 C CA . SER A 1 20 ? 5.542 -6.970 0.849 1.00 0.00 20 SER A CA 11
ATOM 11588 C C . SER A 1 20 ? 6.610 -6.101 0.193 1.00 0.00 20 SER A C 11
ATOM 11589 O O . SER A 1 20 ? 6.765 -6.106 -1.030 1.00 0.00 20 SER A O 11
ATOM 11597 N N . ALA A 1 21 ? 7.344 -5.355 1.013 1.00 0.00 21 ALA A N 11
ATOM 11598 C CA . ALA A 1 21 ? 8.340 -4.410 0.516 1.00 0.00 21 ALA A CA 11
ATOM 11599 C C . ALA A 1 21 ? 9.550 -5.109 -0.100 1.00 0.00 21 ALA A C 11
ATOM 11600 O O . ALA A 1 21 ? 10.485 -4.455 -0.557 1.00 0.00 21 ALA A O 11
ATOM 11607 N N . SER A 1 22 ? 9.529 -6.431 -0.105 1.00 0.00 22 SER A N 11
ATOM 11608 C CA . SER A 1 22 ? 10.585 -7.205 -0.728 1.00 0.00 22 SER A CA 11
ATOM 11609 C C . SER A 1 22 ? 10.309 -7.349 -2.226 1.00 0.00 22 SER A C 11
ATOM 11610 O O . SER A 1 22 ? 11.208 -7.655 -3.012 1.00 0.00 22 SER A O 11
ATOM 11618 N N . ASN A 1 23 ? 9.058 -7.112 -2.617 1.00 0.00 23 ASN A N 11
ATOM 11619 C CA . ASN A 1 23 ? 8.655 -7.223 -4.015 1.00 0.00 23 ASN A CA 11
ATOM 11620 C C . ASN A 1 23 ? 9.283 -6.103 -4.831 1.00 0.00 23 ASN A C 11
ATOM 11621 O O . ASN A 1 23 ? 9.378 -4.964 -4.373 1.00 0.00 23 ASN A O 11
ATOM 11632 N N . SER A 1 24 ? 9.701 -6.439 -6.046 1.00 0.00 24 SER A N 11
ATOM 11633 C CA . SER A 1 24 ? 10.331 -5.483 -6.944 1.00 0.00 24 SER A CA 11
ATOM 11634 C C . SER A 1 24 ? 9.363 -4.360 -7.305 1.00 0.00 24 SER A C 11
ATOM 11635 O O . SER A 1 24 ? 9.778 -3.225 -7.534 1.00 0.00 24 SER A O 11
ATOM 11643 N N . GLN A 1 25 ? 8.072 -4.679 -7.342 1.00 0.00 25 GLN A N 11
ATOM 11644 C CA . GLN A 1 25 ? 7.055 -3.693 -7.639 1.00 0.00 25 GLN A CA 11
ATOM 11645 C C . GLN A 1 25 ? 7.011 -2.652 -6.530 1.00 0.00 25 GLN A C 11
ATOM 11646 O O . GLN A 1 25 ? 6.885 -1.456 -6.785 1.00 0.00 25 GLN A O 11
ATOM 11660 N N . ALA A 1 26 ? 7.129 -3.124 -5.296 1.00 0.00 26 ALA A N 11
ATOM 11661 C CA . ALA A 1 26 ? 7.081 -2.253 -4.139 1.00 0.00 26 ALA A CA 11
ATOM 11662 C C . ALA A 1 26 ? 8.370 -1.473 -3.985 1.00 0.00 26 ALA A C 11
ATOM 11663 O O . ALA A 1 26 ? 8.343 -0.252 -3.933 1.00 0.00 26 ALA A O 11
ATOM 11670 N N . ALA A 1 27 ? 9.493 -2.178 -3.923 1.00 0.00 27 ALA A N 11
ATOM 11671 C CA . ALA A 1 27 ? 10.784 -1.541 -3.680 1.00 0.00 27 ALA A CA 11
ATOM 11672 C C . ALA A 1 27 ? 11.114 -0.520 -4.756 1.00 0.00 27 ALA A C 11
ATOM 11673 O O . ALA A 1 27 ? 11.727 0.501 -4.464 1.00 0.00 27 ALA A O 11
ATOM 11680 N N . GLY A 1 28 ? 10.708 -0.789 -5.990 1.00 0.00 28 GLY A N 11
ATOM 11681 C CA . GLY A 1 28 ? 10.873 0.195 -7.043 1.00 0.00 28 GLY A CA 11
ATOM 11682 C C . GLY A 1 28 ? 10.210 1.506 -6.676 1.00 0.00 28 GLY A C 11
ATOM 11683 O O . GLY A 1 28 ? 10.815 2.569 -6.776 1.00 0.00 28 GLY A O 11
ATOM 11687 N N . LEU A 1 29 ? 8.975 1.409 -6.212 1.00 0.00 29 LEU A N 11
ATOM 11688 C CA . LEU A 1 29 ? 8.206 2.562 -5.760 1.00 0.00 29 LEU A CA 11
ATOM 11689 C C . LEU A 1 29 ? 8.797 3.146 -4.479 1.00 0.00 29 LEU A C 11
ATOM 11690 O O . LEU A 1 29 ? 8.989 4.352 -4.370 1.00 0.00 29 LEU A O 11
ATOM 11706 N N . ILE A 1 30 ? 9.064 2.272 -3.515 1.00 0.00 30 ILE A N 11
ATOM 11707 C CA . ILE A 1 30 ? 9.663 2.650 -2.239 1.00 0.00 30 ILE A CA 11
ATOM 11708 C C . ILE A 1 30 ? 10.923 3.461 -2.449 1.00 0.00 30 ILE A C 11
ATOM 11709 O O . ILE A 1 30 ? 11.109 4.514 -1.841 1.00 0.00 30 ILE A O 11
ATOM 11725 N N . GLN A 1 31 ? 11.769 2.970 -3.328 1.00 0.00 31 GLN A N 11
ATOM 11726 C CA . GLN A 1 31 ? 13.008 3.630 -3.639 1.00 0.00 31 GLN A CA 11
ATOM 11727 C C . GLN A 1 31 ? 12.783 4.916 -4.428 1.00 0.00 31 GLN A C 11
ATOM 11728 O O . GLN A 1 31 ? 13.662 5.776 -4.480 1.00 0.00 31 GLN A O 11
ATOM 11742 N N . GLN A 1 32 ? 11.610 5.061 -5.038 1.00 0.00 32 GLN A N 11
ATOM 11743 C CA . GLN A 1 32 ? 11.286 6.301 -5.734 1.00 0.00 32 GLN A CA 11
ATOM 11744 C C . GLN A 1 32 ? 10.903 7.377 -4.735 1.00 0.00 32 GLN A C 11
ATOM 11745 O O . GLN A 1 32 ? 11.167 8.561 -4.944 1.00 0.00 32 GLN A O 11
ATOM 11759 N N . LEU A 1 33 ? 10.277 6.955 -3.650 1.00 0.00 33 LEU A N 11
ATOM 11760 C CA . LEU A 1 33 ? 9.836 7.874 -2.614 1.00 0.00 33 LEU A CA 11
ATOM 11761 C C . LEU A 1 33 ? 10.957 8.107 -1.611 1.00 0.00 33 LEU A C 11
ATOM 11762 O O . LEU A 1 33 ? 10.982 9.112 -0.902 1.00 0.00 33 LEU A O 11
ATOM 11778 N N . GLY A 1 34 ? 11.876 7.150 -1.561 1.00 0.00 34 GLY A N 11
ATOM 11779 C CA . GLY A 1 34 ? 12.993 7.220 -0.642 1.00 0.00 34 GLY A CA 11
ATOM 11780 C C . GLY A 1 34 ? 12.613 6.745 0.741 1.00 0.00 34 GLY A C 11
ATOM 11781 O O . GLY A 1 34 ? 13.198 7.166 1.737 1.00 0.00 34 GLY A O 11
ATOM 11785 N N . LEU A 1 35 ? 11.634 5.855 0.792 1.00 0.00 35 LEU A N 11
ATOM 11786 C CA . LEU A 1 35 ? 11.127 5.334 2.052 1.00 0.00 35 LEU A CA 11
ATOM 11787 C C . LEU A 1 35 ? 12.156 4.450 2.746 1.00 0.00 35 LEU A C 11
ATOM 11788 O O . LEU A 1 35 ? 12.368 3.299 2.360 1.00 0.00 35 LEU A O 11
ATOM 11804 N N . SER A 1 36 ? 12.797 4.995 3.764 1.00 0.00 36 SER A N 11
ATOM 11805 C CA . SER A 1 36 ? 13.758 4.244 4.548 1.00 0.00 36 SER A CA 11
ATOM 11806 C C . SER A 1 36 ? 13.076 3.671 5.785 1.00 0.00 36 SER A C 11
ATOM 11807 O O . SER A 1 36 ? 12.215 4.319 6.386 1.00 0.00 36 SER A O 11
ATOM 11815 N N . GLY A 1 37 ? 13.443 2.452 6.150 1.00 0.00 37 GLY A N 11
ATOM 11816 C CA . GLY A 1 37 ? 12.854 1.820 7.314 1.00 0.00 37 GLY A CA 11
ATOM 11817 C C . GLY A 1 37 ? 11.888 0.723 6.933 1.00 0.00 37 GLY A C 11
ATOM 11818 O O . GLY A 1 37 ? 11.598 -0.171 7.730 1.00 0.00 37 GLY A O 11
ATOM 11822 N N . VAL A 1 38 ? 11.382 0.799 5.713 1.00 0.00 38 VAL A N 11
ATOM 11823 C CA . VAL A 1 38 ? 10.495 -0.223 5.191 1.00 0.00 38 VAL A CA 11
ATOM 11824 C C . VAL A 1 38 ? 11.312 -1.463 4.834 1.00 0.00 38 VAL A C 11
ATOM 11825 O O . VAL A 1 38 ? 12.062 -1.462 3.858 1.00 0.00 38 VAL A O 11
ATOM 11838 N N . GLY A 1 39 ? 11.178 -2.504 5.640 1.00 0.00 39 GLY A N 11
ATOM 11839 C CA . GLY A 1 39 ? 11.907 -3.731 5.404 1.00 0.00 39 GLY A CA 11
ATOM 11840 C C . GLY A 1 39 ? 11.066 -4.754 4.677 1.00 0.00 39 GLY A C 11
ATOM 11841 O O . GLY A 1 39 ? 9.940 -4.466 4.279 1.00 0.00 39 GLY A O 11
ATOM 11845 N N . ALA A 1 40 ? 11.589 -5.958 4.525 1.00 0.00 40 ALA A N 11
ATOM 11846 C CA . ALA A 1 40 ? 10.901 -6.990 3.762 1.00 0.00 40 ALA A CA 11
ATOM 11847 C C . ALA A 1 40 ? 9.690 -7.531 4.515 1.00 0.00 40 ALA A C 11
ATOM 11848 O O . ALA A 1 40 ? 8.785 -8.109 3.913 1.00 0.00 40 ALA A O 11
ATOM 11855 N N . ASN A 1 41 ? 9.662 -7.325 5.825 1.00 0.00 41 ASN A N 11
ATOM 11856 C CA . ASN A 1 41 ? 8.550 -7.782 6.650 1.00 0.00 41 ASN A CA 11
ATOM 11857 C C . ASN A 1 41 ? 7.457 -6.724 6.721 1.00 0.00 41 ASN A C 11
ATOM 11858 O O . ASN A 1 41 ? 6.544 -6.807 7.541 1.00 0.00 41 ASN A O 11
ATOM 11869 N N . VAL A 1 42 ? 7.562 -5.721 5.862 1.00 0.00 42 VAL A N 11
ATOM 11870 C CA . VAL A 1 42 ? 6.603 -4.631 5.842 1.00 0.00 42 VAL A CA 11
ATOM 11871 C C . VAL A 1 42 ? 5.597 -4.815 4.721 1.00 0.00 42 VAL A C 11
ATOM 11872 O O . VAL A 1 42 ? 5.966 -5.102 3.579 1.00 0.00 42 VAL A O 11
ATOM 11885 N N . PRO A 1 43 ? 4.312 -4.666 5.046 1.00 0.00 43 PRO A N 11
ATOM 11886 C CA . PRO A 1 43 ? 3.246 -4.734 4.069 1.00 0.00 43 PRO A CA 11
ATOM 11887 C C . PRO A 1 43 ? 3.203 -3.467 3.245 1.00 0.00 43 PRO A C 11
ATOM 11888 O O . PRO A 1 43 ? 3.460 -2.385 3.764 1.00 0.00 43 PRO A O 11
ATOM 11899 N N . VAL A 1 44 ? 2.897 -3.587 1.972 1.00 0.00 44 VAL A N 11
ATOM 11900 C CA . VAL A 1 44 ? 2.773 -2.418 1.124 1.00 0.00 44 VAL A CA 11
ATOM 11901 C C . VAL A 1 44 ? 1.619 -2.590 0.159 1.00 0.00 44 VAL A C 11
ATOM 11902 O O . VAL A 1 44 ? 1.031 -3.670 0.058 1.00 0.00 44 VAL A O 11
ATOM 11915 N N . GLY A 1 45 ? 1.288 -1.524 -0.531 1.00 0.00 45 GLY A N 11
ATOM 11916 C CA . GLY A 1 45 ? 0.270 -1.596 -1.539 1.00 0.00 45 GLY A CA 11
ATOM 11917 C C . GLY A 1 45 ? 0.759 -1.047 -2.854 1.00 0.00 45 GLY A C 11
ATOM 11918 O O . GLY A 1 45 ? 1.325 0.043 -2.915 1.00 0.00 45 GLY A O 11
ATOM 11922 N N . ILE A 1 46 ? 0.570 -1.826 -3.893 1.00 0.00 46 ILE A N 11
ATOM 11923 C CA . ILE A 1 46 ? 0.986 -1.455 -5.225 1.00 0.00 46 ILE A CA 11
ATOM 11924 C C . ILE A 1 46 ? -0.175 -0.796 -5.946 1.00 0.00 46 ILE A C 11
ATOM 11925 O O . ILE A 1 46 ? -1.255 -1.382 -6.025 1.00 0.00 46 ILE A O 11
ATOM 11941 N N . ASN A 1 47 ? 0.036 0.415 -6.447 1.00 0.00 47 ASN A N 11
ATOM 11942 C CA . ASN A 1 47 ? -0.968 1.095 -7.260 1.00 0.00 47 ASN A CA 11
ATOM 11943 C C . ASN A 1 47 ? -2.222 1.360 -6.428 1.00 0.00 47 ASN A C 11
ATOM 11944 O O . ASN A 1 47 ? -3.320 0.932 -6.783 1.00 0.00 47 ASN A O 11
ATOM 11955 N N . CYS A 1 48 ? -2.053 2.046 -5.307 1.00 0.00 48 CYS A N 11
ATOM 11956 C CA . CYS A 1 48 ? -3.157 2.292 -4.409 1.00 0.00 48 CYS A CA 11
ATOM 11957 C C . CYS A 1 48 ? -3.791 3.648 -4.658 1.00 0.00 48 CYS A C 11
ATOM 11958 O O . CYS A 1 48 ? -3.106 4.638 -4.917 1.00 0.00 48 CYS A O 11
ATOM 11965 N N . ASN A 1 49 ? -5.107 3.667 -4.595 1.00 0.00 49 ASN A N 11
ATOM 11966 C CA . ASN A 1 49 ? -5.876 4.898 -4.639 1.00 0.00 49 ASN A CA 11
ATOM 11967 C C . ASN A 1 49 ? -7.066 4.781 -3.703 1.00 0.00 49 ASN A C 11
ATOM 11968 O O . ASN A 1 49 ? -7.622 3.701 -3.534 1.00 0.00 49 ASN A O 11
ATOM 11979 N N . PRO A 1 50 ? -7.452 5.889 -3.064 1.00 0.00 50 PRO A N 11
ATOM 11980 C CA . PRO A 1 50 ? -8.506 5.900 -2.049 1.00 0.00 50 PRO A CA 11
ATOM 11981 C C . PRO A 1 50 ? -9.868 5.589 -2.644 1.00 0.00 50 PRO A C 11
ATOM 11982 O O . PRO A 1 50 ? -10.288 6.227 -3.612 1.00 0.00 50 PRO A O 11
ATOM 11993 N N . ILE A 1 51 ? -10.552 4.611 -2.070 1.00 0.00 51 ILE A N 11
ATOM 11994 C CA . ILE A 1 51 ? -11.845 4.195 -2.581 1.00 0.00 51 ILE A CA 11
ATOM 11995 C C . ILE A 1 51 ? -12.906 5.189 -2.150 1.00 0.00 51 ILE A C 11
ATOM 11996 O O . ILE A 1 51 ? -13.561 5.011 -1.125 1.00 0.00 51 ILE A O 11
ATOM 12012 N N . THR A 1 52 ? -13.069 6.237 -2.927 1.00 0.00 52 THR A N 11
ATOM 12013 C CA . THR A 1 52 ? -14.032 7.260 -2.588 1.00 0.00 52 THR A CA 11
ATOM 12014 C C . THR A 1 52 ? -15.073 7.430 -3.688 1.00 0.00 52 THR A C 11
ATOM 12015 O O . THR A 1 52 ? -15.866 8.372 -3.671 1.00 0.00 52 THR A O 11
ATOM 12026 N N . GLY A 1 53 ? -15.073 6.500 -4.634 1.00 0.00 53 GLY A N 11
ATOM 12027 C CA . GLY A 1 53 ? -16.037 6.530 -5.716 1.00 0.00 53 GLY A CA 11
ATOM 12028 C C . GLY A 1 53 ? -17.336 5.853 -5.331 1.00 0.00 53 GLY A C 11
ATOM 12029 O O . GLY A 1 53 ? -17.703 4.823 -5.895 1.00 0.00 53 GLY A O 11
ATOM 12033 N N . ILE A 1 54 ? -18.012 6.431 -4.347 1.00 0.00 54 ILE A N 11
ATOM 12034 C CA . ILE A 1 54 ? -19.262 5.887 -3.839 1.00 0.00 54 ILE A CA 11
ATOM 12035 C C . ILE A 1 54 ? -20.383 5.988 -4.869 1.00 0.00 54 ILE A C 11
ATOM 12036 O O . ILE A 1 54 ? -20.869 7.078 -5.173 1.00 0.00 54 ILE A O 11
ATOM 12052 N N . GLY A 1 55 ? -20.785 4.849 -5.403 1.00 0.00 55 GLY A N 11
ATOM 12053 C CA . GLY A 1 55 ? -21.920 4.809 -6.294 1.00 0.00 55 GLY A CA 11
ATOM 12054 C C . GLY A 1 55 ? -21.699 3.862 -7.448 1.00 0.00 55 GLY A C 11
ATOM 12055 O O . GLY A 1 55 ? -20.978 2.872 -7.309 1.00 0.00 55 GLY A O 11
ATOM 12059 N N . ALA A 1 56 ? -22.340 4.150 -8.575 1.00 0.00 56 ALA A N 11
ATOM 12060 C CA . ALA A 1 56 ? -22.162 3.378 -9.804 1.00 0.00 56 ALA A CA 11
ATOM 12061 C C . ALA A 1 56 ? -22.598 1.919 -9.644 1.00 0.00 56 ALA A C 11
ATOM 12062 O O . ALA A 1 56 ? -22.164 1.046 -10.399 1.00 0.00 56 ALA A O 11
ATOM 12069 N N . GLY A 1 57 ? -23.455 1.652 -8.667 1.00 0.00 57 GLY A N 11
ATOM 12070 C CA . GLY A 1 57 ? -23.969 0.308 -8.489 1.00 0.00 57 GLY A CA 11
ATOM 12071 C C . GLY A 1 57 ? -23.576 -0.316 -7.163 1.00 0.00 57 GLY A C 11
ATOM 12072 O O . GLY A 1 57 ? -24.397 -0.426 -6.257 1.00 0.00 57 GLY A O 11
ATOM 12076 N N . SER A 1 58 ? -22.315 -0.709 -7.044 1.00 0.00 58 SER A N 11
ATOM 12077 C CA . SER A 1 58 ? -21.847 -1.448 -5.873 1.00 0.00 58 SER A CA 11
ATOM 12078 C C . SER A 1 58 ? -21.518 -0.518 -4.708 1.00 0.00 58 SER A C 11
ATOM 12079 O O . SER A 1 58 ? -21.147 -0.973 -3.622 1.00 0.00 58 SER A O 11
ATOM 12087 N N . GLY A 1 59 ? -21.657 0.779 -4.928 1.00 0.00 59 GLY A N 11
ATOM 12088 C CA . GLY A 1 59 ? -21.292 1.737 -3.909 1.00 0.00 59 GLY A CA 11
ATOM 12089 C C . GLY A 1 59 ? -19.811 2.036 -3.953 1.00 0.00 59 GLY A C 11
ATOM 12090 O O . GLY A 1 59 ? -19.321 2.596 -4.929 1.00 0.00 59 GLY A O 11
ATOM 12094 N N . SER A 1 60 ? -19.092 1.657 -2.917 1.00 0.00 60 SER A N 11
ATOM 12095 C CA . SER A 1 60 ? -17.652 1.833 -2.901 1.00 0.00 60 SER A CA 11
ATOM 12096 C C . SER A 1 60 ? -16.979 0.478 -3.079 1.00 0.00 60 SER A C 11
ATOM 12097 O O . SER A 1 60 ? -17.156 -0.425 -2.258 1.00 0.00 60 SER A O 11
ATOM 12105 N N . SER A 1 61 ? -16.217 0.327 -4.152 1.00 0.00 61 SER A N 11
ATOM 12106 C CA . SER A 1 61 ? -15.582 -0.945 -4.452 1.00 0.00 61 SER A CA 11
ATOM 12107 C C . SER A 1 61 ? -14.199 -0.735 -5.052 1.00 0.00 61 SER A C 11
ATOM 12108 O O . SER A 1 61 ? -13.956 0.252 -5.746 1.00 0.00 61 SER A O 11
ATOM 12116 N N . CYS A 1 62 ? -13.298 -1.659 -4.769 1.00 0.00 62 CYS A N 11
ATOM 12117 C CA . CYS A 1 62 ? -11.943 -1.607 -5.293 1.00 0.00 62 CYS A CA 11
ATOM 12118 C C . CYS A 1 62 ? -11.839 -2.434 -6.567 1.00 0.00 62 CYS A C 11
ATOM 12119 O O . CYS A 1 62 ? -12.465 -3.487 -6.689 1.00 0.00 62 CYS A O 11
ATOM 12126 N N . ASN A 1 63 ? -11.049 -1.941 -7.517 1.00 0.00 63 ASN A N 11
ATOM 12127 C CA . ASN A 1 63 ? -10.839 -2.630 -8.789 1.00 0.00 63 ASN A CA 11
ATOM 12128 C C . ASN A 1 63 ? -10.003 -3.887 -8.613 1.00 0.00 63 ASN A C 11
ATOM 12129 O O . ASN A 1 63 ? -10.069 -4.803 -9.433 1.00 0.00 63 ASN A O 11
ATOM 12140 N N . ALA A 1 64 ? -9.217 -3.937 -7.549 1.00 0.00 64 ALA A N 11
ATOM 12141 C CA . ALA A 1 64 ? -8.341 -5.069 -7.322 1.00 0.00 64 ALA A CA 11
ATOM 12142 C C . ALA A 1 64 ? -8.353 -5.506 -5.857 1.00 0.00 64 ALA A C 11
ATOM 12143 O O . ALA A 1 64 ? -9.201 -6.301 -5.454 1.00 0.00 64 ALA A O 11
ATOM 12150 N N . ASN A 1 65 ? -7.430 -4.977 -5.063 1.00 0.00 65 ASN A N 11
ATOM 12151 C CA . ASN A 1 65 ? -7.313 -5.355 -3.657 1.00 0.00 65 ASN A CA 11
ATOM 12152 C C . ASN A 1 65 ? -7.439 -4.144 -2.748 1.00 0.00 65 ASN A C 11
ATOM 12153 O O . ASN A 1 65 ? -6.596 -3.254 -2.762 1.00 0.00 65 ASN A O 11
ATOM 12164 N N . PRO A 1 66 ? -8.489 -4.109 -1.941 1.00 0.00 66 PRO A N 11
ATOM 12165 C CA . PRO A 1 66 ? -8.713 -3.042 -0.977 1.00 0.00 66 PRO A CA 11
ATOM 12166 C C . PRO A 1 66 ? -7.850 -3.229 0.267 1.00 0.00 66 PRO A C 11
ATOM 12167 O O . PRO A 1 66 ? -7.732 -4.339 0.794 1.00 0.00 66 PRO A O 11
ATOM 12178 N N . ALA A 1 67 ? -7.242 -2.152 0.734 1.00 0.00 67 ALA A N 11
ATOM 12179 C CA . ALA A 1 67 ? -6.320 -2.236 1.851 1.00 0.00 67 ALA A CA 11
ATOM 12180 C C . ALA A 1 67 ? -6.405 -1.016 2.751 1.00 0.00 67 ALA A C 11
ATOM 12181 O O . ALA A 1 67 ? -6.881 0.046 2.350 1.00 0.00 67 ALA A O 11
ATOM 12188 N N . CYS A 1 68 ? -5.959 -1.200 3.979 1.00 0.00 68 CYS A N 11
ATOM 12189 C CA . CYS A 1 68 ? -5.766 -0.104 4.905 1.00 0.00 68 CYS A CA 11
ATOM 12190 C C . CYS A 1 68 ? -4.279 0.106 5.105 1.00 0.00 68 CYS A C 11
ATOM 12191 O O . CYS A 1 68 ? -3.569 -0.813 5.503 1.00 0.00 68 CYS A O 11
ATOM 12198 N N . CYS A 1 69 ? -3.802 1.296 4.809 1.00 0.00 69 CYS A N 11
ATOM 12199 C CA . CYS A 1 69 ? -2.382 1.572 4.908 1.00 0.00 69 CYS A CA 11
ATOM 12200 C C . CYS A 1 69 ? -2.115 2.662 5.919 1.00 0.00 69 CYS A C 11
ATOM 12201 O O . CYS A 1 69 ? -3.005 3.443 6.260 1.00 0.00 69 CYS A O 11
ATOM 12208 N N . ASP A 1 70 ? -0.883 2.710 6.391 1.00 0.00 70 ASP A N 11
ATOM 12209 C CA . ASP A 1 70 ? -0.465 3.739 7.321 1.00 0.00 70 ASP A CA 11
ATOM 12210 C C . ASP A 1 70 ? -0.229 5.035 6.564 1.00 0.00 70 ASP A C 11
ATOM 12211 O O . ASP A 1 70 ? -0.579 6.118 7.033 1.00 0.00 70 ASP A O 11
ATOM 12220 N N . ASN A 1 71 ? 0.356 4.902 5.375 1.00 0.00 71 ASN A N 11
ATOM 12221 C CA . ASN A 1 71 ? 0.610 6.040 4.491 1.00 0.00 71 ASN A CA 11
ATOM 12222 C C . ASN A 1 71 ? 0.744 5.551 3.061 1.00 0.00 71 ASN A C 11
ATOM 12223 O O . ASN A 1 71 ? 1.449 4.582 2.813 1.00 0.00 71 ASN A O 11
ATOM 12234 N N . VAL A 1 72 ? 0.069 6.185 2.119 1.00 0.00 72 VAL A N 11
ATOM 12235 C CA . VAL A 1 72 ? 0.350 5.911 0.722 1.00 0.00 72 VAL A CA 11
ATOM 12236 C C . VAL A 1 72 ? 0.800 7.186 0.029 1.00 0.00 72 VAL A C 11
ATOM 12237 O O . VAL A 1 72 ? 0.655 8.287 0.570 1.00 0.00 72 VAL A O 11
ATOM 12250 N N . TYR A 1 73 ? 1.350 7.033 -1.157 1.00 0.00 73 TYR A N 11
ATOM 12251 C CA . TYR A 1 73 ? 1.889 8.147 -1.908 1.00 0.00 73 TYR A CA 11
ATOM 12252 C C . TYR A 1 73 ? 1.321 8.146 -3.317 1.00 0.00 73 TYR A C 11
ATOM 12253 O O . TYR A 1 73 ? 0.827 7.126 -3.789 1.00 0.00 73 TYR A O 11
ATOM 12271 N N . THR A 1 74 ? 1.410 9.298 -3.977 1.00 0.00 74 THR A N 11
ATOM 12272 C CA . THR A 1 74 ? 0.707 9.550 -5.235 1.00 0.00 74 THR A CA 11
ATOM 12273 C C . THR A 1 74 ? 1.209 8.677 -6.387 1.00 0.00 74 THR A C 11
ATOM 12274 O O . THR A 1 74 ? 0.509 8.502 -7.384 1.00 0.00 74 THR A O 11
ATOM 12285 N N . ASN A 1 75 ? 2.408 8.120 -6.252 1.00 0.00 75 ASN A N 11
ATOM 12286 C CA . ASN A 1 75 ? 2.891 7.139 -7.222 1.00 0.00 75 ASN A CA 11
ATOM 12287 C C . ASN A 1 75 ? 2.052 5.877 -7.114 1.00 0.00 75 ASN A C 11
ATOM 12288 O O . ASN A 1 75 ? 2.038 5.035 -8.010 1.00 0.00 75 ASN A O 11
ATOM 12299 N N . GLY A 1 76 ? 1.362 5.764 -5.992 1.00 0.00 76 GLY A N 11
ATOM 12300 C CA . GLY A 1 76 ? 0.479 4.658 -5.753 1.00 0.00 76 GLY A CA 11
ATOM 12301 C C . GLY A 1 76 ? 1.072 3.648 -4.796 1.00 0.00 76 GLY A C 11
ATOM 12302 O O . GLY A 1 76 ? 0.577 2.530 -4.696 1.00 0.00 76 GLY A O 11
ATOM 12306 N N . LEU A 1 77 ? 2.132 4.024 -4.089 1.00 0.00 77 LEU A N 11
ATOM 12307 C CA . LEU A 1 77 ? 2.773 3.106 -3.164 1.00 0.00 77 LEU A CA 11
ATOM 12308 C C . LEU A 1 77 ? 2.213 3.306 -1.766 1.00 0.00 77 LEU A C 11
ATOM 12309 O O . LEU A 1 77 ? 2.202 4.422 -1.248 1.00 0.00 77 LEU A O 11
ATOM 12325 N N . GLY A 1 78 ? 1.737 2.229 -1.174 1.00 0.00 78 GLY A N 11
ATOM 12326 C CA . GLY A 1 78 ? 1.251 2.288 0.182 1.00 0.00 78 GLY A CA 11
ATOM 12327 C C . GLY A 1 78 ? 2.180 1.585 1.148 1.00 0.00 78 GLY A C 11
ATOM 12328 O O . GLY A 1 78 ? 2.806 0.588 0.795 1.00 0.00 78 GLY A O 11
ATOM 12332 N N . VAL A 1 79 ? 2.275 2.106 2.363 1.00 0.00 79 VAL A N 11
ATOM 12333 C CA . VAL A 1 79 ? 3.121 1.518 3.388 1.00 0.00 79 VAL A CA 11
ATOM 12334 C C . VAL A 1 79 ? 2.260 0.993 4.540 1.00 0.00 79 VAL A C 11
ATOM 12335 O O . VAL A 1 79 ? 1.390 1.703 5.060 1.00 0.00 79 VAL A O 11
ATOM 12348 N N . GLN A 1 80 ? 2.479 -0.269 4.894 1.00 0.00 80 GLN A N 11
ATOM 12349 C CA . GLN A 1 80 ? 1.705 -0.948 5.931 1.00 0.00 80 GLN A CA 11
ATOM 12350 C C . GLN A 1 80 ? 0.253 -1.129 5.502 1.00 0.00 80 GLN A C 11
ATOM 12351 O O . GLN A 1 80 ? -0.673 -0.739 6.210 1.00 0.00 80 GLN A O 11
ATOM 12365 N N . CYS A 1 81 ? 0.075 -1.710 4.328 1.00 0.00 81 CYS A N 11
ATOM 12366 C CA . CYS A 1 81 ? -1.262 -1.993 3.798 1.00 0.00 81 CYS A CA 11
ATOM 12367 C C . CYS A 1 81 ? -1.742 -3.369 4.231 1.00 0.00 81 CYS A C 11
ATOM 12368 O O . CYS A 1 81 ? -1.134 -4.384 3.892 1.00 0.00 81 CYS A O 11
ATOM 12375 N N . ASN A 1 82 ? -2.831 -3.395 4.977 1.00 0.00 82 ASN A N 11
ATOM 12376 C CA . ASN A 1 82 ? -3.481 -4.646 5.337 1.00 0.00 82 ASN A CA 11
ATOM 12377 C C . ASN A 1 82 ? -4.782 -4.798 4.559 1.00 0.00 82 ASN A C 11
ATOM 12378 O O . ASN A 1 82 ? -5.547 -3.843 4.428 1.00 0.00 82 ASN A O 11
ATOM 12389 N N . PRO A 1 83 ? -5.038 -5.999 4.018 1.00 0.00 83 PRO A N 11
ATOM 12390 C CA . PRO A 1 83 ? -6.205 -6.258 3.166 1.00 0.00 83 PRO A CA 11
ATOM 12391 C C . PRO A 1 83 ? -7.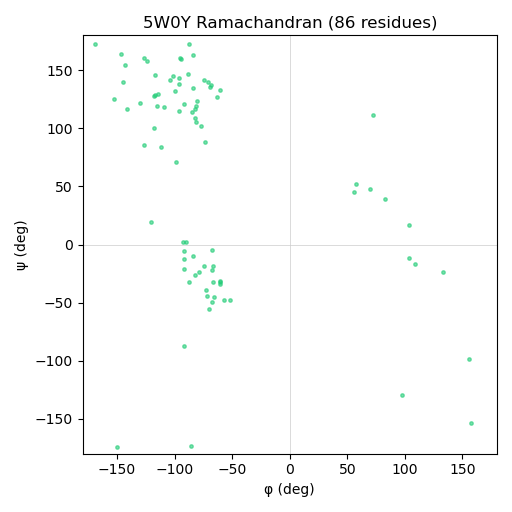531 -6.066 3.898 1.00 0.00 83 PRO A C 11
ATOM 12392 O O . PRO A 1 83 ? -7.687 -6.485 5.047 1.00 0.00 83 PRO A O 11
ATOM 12403 N N . ILE A 1 84 ? -8.474 -5.424 3.227 1.00 0.00 84 ILE A N 11
ATOM 12404 C CA . ILE A 1 84 ? -9.807 -5.215 3.773 1.00 0.00 84 ILE A CA 11
ATOM 12405 C C . ILE A 1 84 ? -10.663 -6.454 3.566 1.00 0.00 84 ILE A C 11
ATOM 12406 O O . ILE A 1 84 ? -10.489 -7.196 2.598 1.00 0.00 84 ILE A O 11
ATOM 12422 N N . ASN A 1 85 ? -11.564 -6.670 4.499 1.00 0.00 85 ASN A N 11
ATOM 12423 C CA . ASN A 1 85 ? -12.482 -7.791 4.458 1.00 0.00 85 ASN A CA 11
ATOM 12424 C C . ASN A 1 85 ? -13.621 -7.484 3.492 1.00 0.00 85 ASN A C 11
ATOM 12425 O O . ASN A 1 85 ? -14.601 -6.823 3.847 1.00 0.00 85 ASN A O 11
ATOM 12436 N N . VAL A 1 86 ? -13.473 -7.960 2.269 1.00 0.00 86 VAL A N 11
ATOM 12437 C CA . VAL A 1 86 ? -14.468 -7.766 1.235 1.00 0.00 86 VAL A CA 11
ATOM 12438 C C . VAL A 1 86 ? -14.805 -9.114 0.613 1.00 0.00 86 VAL A C 11
ATOM 12439 O O . VAL A 1 86 ? -14.220 -9.522 -0.395 1.00 0.00 86 VAL A O 11
ATOM 12452 N N . ASN A 1 87 ? -15.759 -9.797 1.225 1.00 0.00 87 ASN A N 11
ATOM 12453 C CA . ASN A 1 87 ? -16.064 -11.183 0.879 1.00 0.00 87 ASN A CA 11
ATOM 12454 C C . ASN A 1 87 ? -14.803 -12.022 1.080 1.00 0.00 87 ASN A C 11
ATOM 12455 O O . ASN A 1 87 ? -14.234 -12.563 0.129 1.00 0.00 87 ASN A O 11
ATOM 12466 N N . LEU A 1 88 ? -14.350 -12.075 2.330 1.00 0.00 88 LEU A N 11
ATOM 12467 C CA . LEU A 1 88 ? -13.109 -12.758 2.678 1.00 0.00 88 LEU A CA 11
ATOM 12468 C C . LEU A 1 88 ? -13.140 -14.215 2.221 1.00 0.00 88 LEU A C 11
ATOM 12469 O O . LEU A 1 88 ? -12.227 -14.626 1.479 1.00 0.00 88 LEU A O 11
ATOM 12486 N N . GLY A 1 1 ? -19.986 9.949 7.446 1.00 0.00 1 GLY A N 12
ATOM 12487 C CA . GLY A 1 1 ? -20.622 8.773 6.804 1.00 0.00 1 GLY A CA 12
ATOM 12488 C C . GLY A 1 1 ? -20.536 8.839 5.295 1.00 0.00 1 GLY A C 12
ATOM 12489 O O . GLY A 1 1 ? -20.345 9.919 4.730 1.00 0.00 1 GLY A O 12
ATOM 12495 N N . SER A 1 2 ? -20.688 7.682 4.650 1.00 0.00 2 SER A N 12
ATOM 12496 C CA . SER A 1 2 ? -20.595 7.570 3.197 1.00 0.00 2 SER A CA 12
ATOM 12497 C C . SER A 1 2 ? -19.214 7.996 2.698 1.00 0.00 2 SER A C 12
ATOM 12498 O O . SER A 1 2 ? -19.075 8.945 1.922 1.00 0.00 2 SER A O 12
ATOM 12506 N N . GLY A 1 3 ? -18.198 7.288 3.163 1.00 0.00 3 GLY A N 12
ATOM 12507 C CA . GLY A 1 3 ? -16.843 7.541 2.726 1.00 0.00 3 GLY A CA 12
ATOM 12508 C C . GLY A 1 3 ? -15.932 6.379 3.054 1.00 0.00 3 GLY A C 12
ATOM 12509 O O . GLY A 1 3 ? -16.199 5.245 2.654 1.00 0.00 3 GLY A O 12
ATOM 12513 N N . SER A 1 4 ? -14.869 6.648 3.794 1.00 0.00 4 SER A N 12
ATOM 12514 C CA . SER A 1 4 ? -13.955 5.602 4.215 1.00 0.00 4 SER A CA 12
ATOM 12515 C C . SER A 1 4 ? -14.542 4.851 5.408 1.00 0.00 4 SER A C 12
ATOM 12516 O O . SER A 1 4 ? -14.149 5.070 6.558 1.00 0.00 4 SER A O 12
ATOM 12524 N N . SER A 1 5 ? -15.501 3.982 5.117 1.00 0.00 5 SER A N 12
ATOM 12525 C CA . SER A 1 5 ? -16.159 3.178 6.136 1.00 0.00 5 SER A CA 12
ATOM 12526 C C . SER A 1 5 ? -15.162 2.265 6.841 1.00 0.00 5 SER A C 12
ATOM 12527 O O . SER A 1 5 ? -15.260 2.024 8.046 1.00 0.00 5 SER A O 12
ATOM 12535 N N . GLN A 1 6 ? -14.207 1.764 6.073 1.00 0.00 6 GLN A N 12
ATOM 12536 C CA . GLN A 1 6 ? -13.203 0.846 6.581 1.00 0.00 6 GLN A CA 12
ATOM 12537 C C . GLN A 1 6 ? -11.889 1.578 6.834 1.00 0.00 6 GLN A C 12
ATOM 12538 O O . GLN A 1 6 ? -11.756 2.753 6.487 1.00 0.00 6 GLN A O 12
ATOM 12552 N N . CYS A 1 7 ? -10.941 0.871 7.450 1.00 0.00 7 CYS A N 12
ATOM 12553 C CA . CYS A 1 7 ? -9.587 1.371 7.685 1.00 0.00 7 CYS A CA 12
ATOM 12554 C C . CYS A 1 7 ? -9.541 2.414 8.798 1.00 0.00 7 CYS A C 12
ATOM 12555 O O . CYS A 1 7 ? -10.105 3.504 8.680 1.00 0.00 7 CYS A O 12
ATOM 12562 N N . ASN A 1 8 ? -8.875 2.061 9.887 1.00 0.00 8 ASN A N 12
ATOM 12563 C CA . ASN A 1 8 ? -8.699 2.974 11.010 1.00 0.00 8 ASN A CA 12
ATOM 12564 C C . ASN A 1 8 ? -7.407 3.776 10.883 1.00 0.00 8 ASN A C 12
ATOM 12565 O O . ASN A 1 8 ? -7.228 4.786 11.560 1.00 0.00 8 ASN A O 12
ATOM 12576 N N . ALA A 1 9 ? -6.506 3.327 10.015 1.00 0.00 9 ALA A N 12
ATOM 12577 C CA . ALA A 1 9 ? -5.199 3.967 9.878 1.00 0.00 9 ALA A CA 12
ATOM 12578 C C . ALA A 1 9 ? -5.247 5.122 8.885 1.00 0.00 9 ALA A C 12
ATOM 12579 O O . ALA A 1 9 ? -4.269 5.856 8.716 1.00 0.00 9 ALA A O 12
ATOM 12586 N N . GLY A 1 10 ? -6.388 5.284 8.241 1.00 0.00 10 GLY A N 12
ATOM 12587 C CA . GLY A 1 10 ? -6.560 6.348 7.277 1.00 0.00 10 GLY A CA 12
ATOM 12588 C C . GLY A 1 10 ? -7.749 6.091 6.379 1.00 0.00 10 GLY A C 12
ATOM 12589 O O . GLY A 1 10 ? -8.693 5.418 6.793 1.00 0.00 10 GLY A O 12
ATOM 12593 N N . PRO A 1 11 ? -7.744 6.617 5.151 1.00 0.00 11 PRO A N 12
ATOM 12594 C CA . PRO A 1 11 ? -8.804 6.357 4.186 1.00 0.00 11 PRO A CA 12
ATOM 12595 C C . PRO A 1 11 ? -8.603 5.023 3.469 1.00 0.00 11 PRO A C 12
ATOM 12596 O O . PRO A 1 11 ? -7.497 4.475 3.435 1.00 0.00 11 PRO A O 12
ATOM 12607 N N . VAL A 1 12 ? -9.684 4.516 2.904 1.00 0.00 12 VAL A N 12
ATOM 12608 C CA . VAL A 1 12 ? -9.680 3.234 2.211 1.00 0.00 12 VAL A CA 12
ATOM 12609 C C . VAL A 1 12 ? -8.883 3.302 0.918 1.00 0.00 12 VAL A C 12
ATOM 12610 O O . VAL A 1 12 ? -9.041 4.232 0.129 1.00 0.00 12 VAL A O 12
ATOM 12623 N N . GLN A 1 13 ? -8.027 2.314 0.704 1.00 0.00 13 GLN A N 12
ATOM 12624 C CA . GLN A 1 13 ? -7.195 2.274 -0.489 1.00 0.00 13 GLN A CA 12
ATOM 12625 C C . GLN A 1 13 ? -7.533 1.057 -1.341 1.00 0.00 13 GLN A C 12
ATOM 12626 O O . GLN A 1 13 ? -7.945 0.019 -0.825 1.00 0.00 13 GLN A O 12
ATOM 12640 N N . CYS A 1 14 ? -7.375 1.206 -2.644 1.00 0.00 14 CYS A N 12
ATOM 12641 C CA . CYS A 1 14 ? -7.596 0.124 -3.589 1.00 0.00 14 CYS A CA 12
ATOM 12642 C C . CYS A 1 14 ? -6.317 -0.150 -4.364 1.00 0.00 14 CYS A C 12
ATOM 12643 O O . CYS A 1 14 ? -5.976 0.570 -5.305 1.00 0.00 14 CYS A O 12
ATOM 12650 N N . CYS A 1 15 ? -5.604 -1.182 -3.943 1.00 0.00 15 CYS A N 12
ATOM 12651 C CA . CYS A 1 15 ? -4.308 -1.511 -4.509 1.00 0.00 15 CYS A CA 12
ATOM 12652 C C . CYS A 1 15 ? -4.458 -2.528 -5.629 1.00 0.00 15 CYS A C 12
ATOM 12653 O O . CYS A 1 15 ? -5.370 -3.353 -5.614 1.00 0.00 15 CYS A O 12
ATOM 12660 N N . ASN A 1 16 ? -3.549 -2.471 -6.591 1.00 0.00 16 ASN A N 12
ATOM 12661 C CA . ASN A 1 16 ? -3.494 -3.459 -7.652 1.00 0.00 16 ASN A CA 12
ATOM 12662 C C . ASN A 1 16 ? -2.902 -4.752 -7.114 1.00 0.00 16 ASN A C 12
ATOM 12663 O O . ASN A 1 16 ? -3.364 -5.845 -7.431 1.00 0.00 16 ASN A O 12
ATOM 12674 N N . THR A 1 17 ? -1.883 -4.606 -6.281 1.00 0.00 17 THR A N 12
ATOM 12675 C CA . THR A 1 17 ? -1.197 -5.742 -5.693 1.00 0.00 17 THR A CA 12
ATOM 12676 C C . THR A 1 17 ? -0.857 -5.469 -4.231 1.00 0.00 17 THR A C 12
ATOM 12677 O O . THR A 1 17 ? -0.206 -4.475 -3.913 1.00 0.00 17 THR A O 12
ATOM 12688 N N . LEU A 1 18 ? -1.326 -6.329 -3.341 1.00 0.00 18 LEU A N 12
ATOM 12689 C CA . LEU A 1 18 ? -0.913 -6.269 -1.948 1.00 0.00 18 LEU A CA 12
ATOM 12690 C C . LEU A 1 18 ? 0.190 -7.281 -1.720 1.00 0.00 18 LEU A C 12
ATOM 12691 O O . LEU A 1 18 ? -0.048 -8.489 -1.713 1.00 0.00 18 LEU A O 12
ATOM 12707 N N . THR A 1 19 ? 1.390 -6.781 -1.560 1.00 0.00 19 THR A N 12
ATOM 12708 C CA . THR A 1 19 ? 2.555 -7.631 -1.429 1.00 0.00 19 THR A CA 12
ATOM 12709 C C . THR A 1 19 ? 3.509 -7.046 -0.387 1.00 0.00 19 THR A C 12
ATOM 12710 O O . THR A 1 19 ? 3.162 -6.084 0.305 1.00 0.00 19 THR A O 12
ATOM 12721 N N . SER A 1 20 ? 4.685 -7.629 -0.256 1.00 0.00 20 SER A N 12
ATOM 12722 C CA . SER A 1 20 ? 5.656 -7.179 0.723 1.00 0.00 20 SER A CA 12
ATOM 12723 C C . SER A 1 20 ? 6.667 -6.251 0.065 1.00 0.00 20 SER A C 12
ATOM 12724 O O . SER A 1 20 ? 6.844 -6.271 -1.155 1.00 0.00 20 SER A O 12
ATOM 12732 N N . ALA A 1 21 ? 7.338 -5.446 0.879 1.00 0.00 21 ALA A N 12
ATOM 12733 C CA . ALA A 1 21 ? 8.277 -4.448 0.382 1.00 0.00 21 ALA A CA 12
ATOM 12734 C C . ALA A 1 21 ? 9.542 -5.077 -0.199 1.00 0.00 21 ALA A C 12
ATOM 12735 O O . ALA A 1 21 ? 10.489 -4.371 -0.547 1.00 0.00 21 ALA A O 12
ATOM 12742 N N . SER A 1 22 ? 9.560 -6.399 -0.292 1.00 0.00 22 SER A N 12
ATOM 12743 C CA . SER A 1 22 ? 10.662 -7.103 -0.920 1.00 0.00 22 SER A CA 12
ATOM 12744 C C . SER A 1 22 ? 10.378 -7.277 -2.410 1.00 0.00 22 SER A C 12
ATOM 12745 O O . SER A 1 22 ? 11.270 -7.620 -3.188 1.00 0.00 22 SER A O 12
ATOM 12753 N N . ASN A 1 23 ? 9.129 -7.033 -2.796 1.00 0.00 23 ASN A N 12
ATOM 12754 C CA . ASN A 1 23 ? 8.722 -7.145 -4.189 1.00 0.00 23 ASN A CA 12
ATOM 12755 C C . ASN A 1 23 ? 9.320 -6.000 -4.992 1.00 0.00 23 ASN A C 12
ATOM 12756 O O . ASN A 1 23 ? 9.346 -4.858 -4.534 1.00 0.00 23 ASN A O 12
ATOM 12767 N N . SER A 1 24 ? 9.799 -6.319 -6.189 1.00 0.00 24 SER A N 12
ATOM 12768 C CA . SER A 1 24 ? 10.446 -5.341 -7.050 1.00 0.00 24 SER A CA 12
ATOM 12769 C C . SER A 1 24 ? 9.478 -4.233 -7.461 1.00 0.00 24 SER A C 12
ATOM 12770 O O . SER A 1 24 ? 9.900 -3.118 -7.770 1.00 0.00 24 SER A O 12
ATOM 12778 N N . GLN A 1 25 ? 8.184 -4.542 -7.459 1.00 0.00 25 GLN A N 12
ATOM 12779 C CA . GLN A 1 25 ? 7.166 -3.548 -7.724 1.00 0.00 25 GLN A CA 12
ATOM 12780 C C . GLN A 1 25 ? 7.155 -2.528 -6.601 1.00 0.00 25 GLN A C 12
ATOM 12781 O O . GLN A 1 25 ? 7.203 -1.320 -6.830 1.00 0.00 25 GLN A O 12
ATOM 12795 N N . ALA A 1 26 ? 7.109 -3.043 -5.382 1.00 0.00 26 ALA A N 12
ATOM 12796 C CA . ALA A 1 26 ? 7.078 -2.210 -4.198 1.00 0.00 26 ALA A CA 12
ATOM 12797 C C . ALA A 1 26 ? 8.365 -1.426 -4.050 1.00 0.00 26 ALA A C 12
ATOM 12798 O O . ALA A 1 26 ? 8.337 -0.208 -3.962 1.00 0.00 26 ALA A O 12
ATOM 12805 N N . ALA A 1 27 ? 9.491 -2.130 -4.036 1.00 0.00 27 ALA A N 12
ATOM 12806 C CA . ALA A 1 27 ? 10.783 -1.497 -3.797 1.00 0.00 27 ALA A CA 12
ATOM 12807 C C . ALA A 1 27 ? 11.100 -0.451 -4.853 1.00 0.00 27 ALA A C 12
ATOM 12808 O O . ALA A 1 27 ? 11.751 0.540 -4.551 1.00 0.00 27 ALA A O 12
ATOM 12815 N N . GLY A 1 28 ? 10.644 -0.664 -6.080 1.00 0.00 28 GLY A N 12
ATOM 12816 C CA . GLY A 1 28 ? 10.813 0.349 -7.104 1.00 0.00 28 GLY A CA 12
ATOM 12817 C C . GLY A 1 28 ? 10.155 1.649 -6.691 1.00 0.00 28 GLY A C 12
ATOM 12818 O O . GLY A 1 28 ? 10.760 2.716 -6.753 1.00 0.00 28 GLY A O 12
ATOM 12822 N N . LEU A 1 29 ? 8.919 1.531 -6.234 1.00 0.00 29 LEU A N 12
ATOM 12823 C CA . LEU A 1 29 ? 8.152 2.658 -5.720 1.00 0.00 29 LEU A CA 12
ATOM 12824 C C . LEU A 1 29 ? 8.779 3.211 -4.443 1.00 0.00 29 LEU A C 12
ATOM 12825 O O . LEU A 1 29 ? 9.003 4.412 -4.321 1.00 0.00 29 LEU A O 12
ATOM 12841 N N . ILE A 1 30 ? 9.039 2.315 -3.494 1.00 0.00 30 ILE A N 12
ATOM 12842 C CA . ILE A 1 30 ? 9.662 2.656 -2.218 1.00 0.00 30 ILE A CA 12
ATOM 12843 C C . ILE A 1 30 ? 10.923 3.461 -2.428 1.00 0.00 30 ILE A C 12
ATOM 12844 O O . ILE A 1 30 ? 11.127 4.501 -1.799 1.00 0.00 30 ILE A O 12
ATOM 12860 N N . GLN A 1 31 ? 11.753 2.981 -3.331 1.00 0.00 31 GLN A N 12
ATOM 12861 C CA . GLN A 1 31 ? 12.998 3.626 -3.636 1.00 0.00 31 GLN A CA 12
ATOM 12862 C C . GLN A 1 31 ? 12.789 4.957 -4.354 1.00 0.00 31 GLN A C 12
ATOM 12863 O O . GLN A 1 31 ? 13.660 5.824 -4.316 1.00 0.00 31 GLN A O 12
ATOM 12877 N N . GLN A 1 32 ? 11.635 5.136 -4.994 1.00 0.00 32 GLN A N 12
ATOM 12878 C CA . GLN A 1 32 ? 11.335 6.414 -5.629 1.00 0.00 32 GLN A CA 12
ATOM 12879 C C . GLN A 1 32 ? 10.997 7.452 -4.574 1.00 0.00 32 GLN A C 12
ATOM 12880 O O . GLN A 1 32 ? 11.388 8.617 -4.671 1.00 0.00 32 GLN A O 12
ATOM 12894 N N . LEU A 1 33 ? 10.280 7.008 -3.559 1.00 0.00 33 LEU A N 12
ATOM 12895 C CA . LEU A 1 33 ? 9.854 7.883 -2.484 1.00 0.00 33 LEU A CA 12
ATOM 12896 C C . LEU A 1 33 ? 11.006 8.106 -1.512 1.00 0.00 33 LEU A C 12
ATOM 12897 O O . LEU A 1 33 ? 11.069 9.116 -0.810 1.00 0.00 33 LEU A O 12
ATOM 12913 N N . GLY A 1 34 ? 11.918 7.141 -1.491 1.00 0.00 34 GLY A N 12
ATOM 12914 C CA . GLY A 1 34 ? 13.056 7.196 -0.601 1.00 0.00 34 GLY A CA 12
ATOM 12915 C C . GLY A 1 34 ? 12.698 6.731 0.789 1.00 0.00 34 GLY A C 12
ATOM 12916 O O . GLY A 1 34 ? 13.236 7.224 1.780 1.00 0.00 34 GLY A O 12
ATOM 12920 N N . LEU A 1 35 ? 11.786 5.774 0.849 1.00 0.00 35 LEU A N 12
ATOM 12921 C CA . LEU A 1 35 ? 11.279 5.263 2.110 1.00 0.00 35 LEU A CA 12
ATOM 12922 C C . LEU A 1 35 ? 12.322 4.431 2.843 1.00 0.00 35 LEU A C 12
ATOM 12923 O O . LEU A 1 35 ? 12.617 3.298 2.458 1.00 0.00 35 LEU A O 12
ATOM 12939 N N . SER A 1 36 ? 12.885 5.009 3.891 1.00 0.00 36 SER A N 12
ATOM 12940 C CA . SER A 1 36 ? 13.831 4.310 4.738 1.00 0.00 36 SER A CA 12
ATOM 12941 C C . SER A 1 36 ? 13.130 3.796 5.993 1.00 0.00 36 SER A C 12
ATOM 12942 O O . SER A 1 36 ? 12.387 4.530 6.647 1.00 0.00 36 SER A O 12
ATOM 12950 N N . GLY A 1 37 ? 13.354 2.533 6.319 1.00 0.00 37 GLY A N 12
ATOM 12951 C CA . GLY A 1 37 ? 12.682 1.929 7.453 1.00 0.00 37 GLY A CA 12
ATOM 12952 C C . GLY A 1 37 ? 11.686 0.880 7.009 1.00 0.00 37 GLY A C 12
ATOM 12953 O O . GLY A 1 37 ? 11.079 0.187 7.829 1.00 0.00 37 GLY A O 12
ATOM 12957 N N . VAL A 1 38 ? 11.513 0.774 5.701 1.00 0.00 38 VAL A N 12
ATOM 12958 C CA . VAL A 1 38 ? 10.644 -0.226 5.113 1.00 0.00 38 VAL A CA 12
ATOM 12959 C C . VAL A 1 38 ? 11.473 -1.439 4.697 1.00 0.00 38 VAL A C 12
ATOM 12960 O O . VAL A 1 38 ? 12.245 -1.377 3.738 1.00 0.00 38 VAL A O 12
ATOM 12973 N N . GLY A 1 39 ? 11.324 -2.529 5.432 1.00 0.00 39 GLY A N 12
ATOM 12974 C CA . GLY A 1 39 ? 12.050 -3.742 5.130 1.00 0.00 39 GLY A CA 12
ATOM 12975 C C . GLY A 1 39 ? 11.205 -4.748 4.379 1.00 0.00 39 GLY A C 12
ATOM 12976 O O . GLY A 1 39 ? 10.101 -4.436 3.944 1.00 0.00 39 GLY A O 12
ATOM 12980 N N . ALA A 1 40 ? 11.704 -5.967 4.259 1.00 0.00 40 ALA A N 12
ATOM 12981 C CA . ALA A 1 40 ? 11.042 -6.984 3.454 1.00 0.00 40 ALA A CA 12
ATOM 12982 C C . ALA A 1 40 ? 9.815 -7.563 4.152 1.00 0.00 40 ALA A C 12
ATOM 12983 O O . ALA A 1 40 ? 8.927 -8.114 3.500 1.00 0.00 40 ALA A O 12
ATOM 12990 N N . ASN A 1 41 ? 9.765 -7.438 5.470 1.00 0.00 41 ASN A N 12
ATOM 12991 C CA . ASN A 1 41 ? 8.631 -7.931 6.246 1.00 0.00 41 ASN A CA 12
ATOM 12992 C C . ASN A 1 41 ? 7.465 -6.953 6.175 1.00 0.00 41 ASN A C 12
ATOM 12993 O O . ASN A 1 41 ? 6.355 -7.251 6.621 1.00 0.00 41 ASN A O 12
ATOM 13004 N N . VAL A 1 42 ? 7.730 -5.792 5.601 1.00 0.00 42 VAL A N 12
ATOM 13005 C CA . VAL A 1 42 ? 6.772 -4.702 5.579 1.00 0.00 42 VAL A CA 12
ATOM 13006 C C . VAL A 1 42 ? 5.742 -4.890 4.476 1.00 0.00 42 VAL A C 12
ATOM 13007 O O . VAL A 1 42 ? 6.089 -5.160 3.327 1.00 0.00 42 VAL A O 12
ATOM 13020 N N . PRO A 1 43 ? 4.459 -4.764 4.833 1.00 0.00 43 PRO A N 12
ATOM 13021 C CA . PRO A 1 43 ? 3.364 -4.852 3.882 1.00 0.00 43 PRO A CA 12
ATOM 13022 C C . PRO A 1 43 ? 3.266 -3.582 3.063 1.00 0.00 43 PRO A C 12
ATOM 13023 O O . PRO A 1 43 ? 3.491 -2.497 3.582 1.00 0.00 43 PRO A O 12
ATOM 13034 N N . VAL A 1 44 ? 2.947 -3.703 1.791 1.00 0.00 44 VAL A N 12
ATOM 13035 C CA . VAL A 1 44 ? 2.819 -2.530 0.944 1.00 0.00 44 VAL A CA 12
ATOM 13036 C C . VAL A 1 44 ? 1.694 -2.703 -0.058 1.00 0.00 44 VAL A C 12
ATOM 13037 O O . VAL A 1 44 ? 1.304 -3.827 -0.392 1.00 0.00 44 VAL A O 12
ATOM 13050 N N . GLY A 1 45 ? 1.172 -1.589 -0.528 1.00 0.00 45 GLY A N 12
ATOM 13051 C CA . GLY A 1 45 ? 0.141 -1.631 -1.528 1.00 0.00 45 GLY A CA 12
ATOM 13052 C C . GLY A 1 45 ? 0.604 -1.045 -2.837 1.00 0.00 45 GLY A C 12
ATOM 13053 O O . GLY A 1 45 ? 0.996 0.118 -2.913 1.00 0.00 45 GLY A O 12
ATOM 13057 N N . ILE A 1 46 ? 0.575 -1.877 -3.852 1.00 0.00 46 ILE A N 12
ATOM 13058 C CA . ILE A 1 46 ? 1.002 -1.512 -5.191 1.00 0.00 46 ILE A CA 12
ATOM 13059 C C . ILE A 1 46 ? -0.151 -0.847 -5.925 1.00 0.00 46 ILE A C 12
ATOM 13060 O O . ILE A 1 46 ? -1.236 -1.419 -5.994 1.00 0.00 46 ILE A O 12
ATOM 13076 N N . ASN A 1 47 ? 0.078 0.351 -6.454 1.00 0.00 47 ASN A N 12
ATOM 13077 C CA . ASN A 1 47 ? -0.924 1.042 -7.267 1.00 0.00 47 ASN A CA 12
ATOM 13078 C C . ASN A 1 47 ? -2.209 1.231 -6.474 1.00 0.00 47 ASN A C 12
ATOM 13079 O O . ASN A 1 47 ? -3.277 0.766 -6.872 1.00 0.00 47 ASN A O 12
ATOM 13090 N N . CYS A 1 48 ? -2.105 1.881 -5.334 1.00 0.00 48 CYS A N 12
ATOM 13091 C CA . CYS A 1 48 ? -3.265 2.066 -4.491 1.00 0.00 48 CYS A CA 12
ATOM 13092 C C . CYS A 1 48 ? -3.838 3.460 -4.639 1.00 0.00 48 CYS A C 12
ATOM 13093 O O . CYS A 1 48 ? -3.110 4.453 -4.647 1.00 0.00 48 CYS A O 12
ATOM 13100 N N . ASN A 1 49 ? -5.147 3.517 -4.778 1.00 0.00 49 ASN A N 12
ATOM 13101 C CA . ASN A 1 49 ? -5.871 4.776 -4.816 1.00 0.00 49 ASN A CA 12
ATOM 13102 C C . ASN A 1 49 ? -6.992 4.747 -3.797 1.00 0.00 49 ASN A C 12
ATOM 13103 O O . ASN A 1 49 ? -7.536 3.689 -3.496 1.00 0.00 49 ASN A O 12
ATOM 13114 N N . PRO A 1 50 ? -7.342 5.911 -3.252 1.00 0.00 50 PRO A N 12
ATOM 13115 C CA . PRO A 1 50 ? -8.365 6.029 -2.218 1.00 0.00 50 PRO A CA 12
ATOM 13116 C C . PRO A 1 50 ? -9.751 5.761 -2.778 1.00 0.00 50 PRO A C 12
ATOM 13117 O O . PRO A 1 50 ? -10.189 6.425 -3.718 1.00 0.00 50 PRO A O 12
ATOM 13128 N N . ILE A 1 51 ? -10.435 4.783 -2.206 1.00 0.00 51 ILE A N 12
ATOM 13129 C CA . ILE A 1 51 ? -11.741 4.389 -2.699 1.00 0.00 51 ILE A CA 12
ATOM 13130 C C . ILE A 1 51 ? -12.793 5.365 -2.203 1.00 0.00 51 ILE A C 12
ATOM 13131 O O . ILE A 1 51 ? -13.448 5.132 -1.187 1.00 0.00 51 ILE A O 12
ATOM 13147 N N . THR A 1 52 ? -12.975 6.444 -2.931 1.00 0.00 52 THR A N 12
ATOM 13148 C CA . THR A 1 52 ? -13.907 7.471 -2.518 1.00 0.00 52 THR A CA 12
ATOM 13149 C C . THR A 1 52 ? -15.018 7.649 -3.544 1.00 0.00 52 THR A C 12
ATOM 13150 O O . THR A 1 52 ? -15.683 8.687 -3.591 1.00 0.00 52 THR A O 12
ATOM 13161 N N . GLY A 1 53 ? -15.218 6.623 -4.361 1.00 0.00 53 GLY A N 12
ATOM 13162 C CA . GLY A 1 53 ? -16.261 6.659 -5.365 1.00 0.00 53 GLY A CA 12
ATOM 13163 C C . GLY A 1 53 ? -17.623 6.355 -4.782 1.00 0.00 53 GLY A C 12
ATOM 13164 O O . GLY A 1 53 ? -18.214 5.313 -5.065 1.00 0.00 53 GLY A O 12
ATOM 13168 N N . ILE A 1 54 ? -18.113 7.265 -3.955 1.00 0.00 54 ILE A N 12
ATOM 13169 C CA . ILE A 1 54 ? -19.412 7.109 -3.321 1.00 0.00 54 ILE A CA 12
ATOM 13170 C C . ILE A 1 54 ? -20.521 7.537 -4.272 1.00 0.00 54 ILE A C 12
ATOM 13171 O O . ILE A 1 54 ? -20.435 8.588 -4.909 1.00 0.00 54 ILE A O 12
ATOM 13187 N N . GLY A 1 55 ? -21.552 6.714 -4.367 1.00 0.00 55 GLY A N 12
ATOM 13188 C CA . GLY A 1 55 ? -22.670 7.022 -5.225 1.00 0.00 55 GLY A CA 12
ATOM 13189 C C . GLY A 1 55 ? -23.289 5.771 -5.803 1.00 0.00 55 GLY A C 12
ATOM 13190 O O . GLY A 1 55 ? -22.570 4.829 -6.153 1.00 0.00 55 GLY A O 12
ATOM 13194 N N . ALA A 1 56 ? -24.618 5.758 -5.887 1.00 0.00 56 ALA A N 12
ATOM 13195 C CA . ALA A 1 56 ? -25.365 4.601 -6.379 1.00 0.00 56 ALA A CA 12
ATOM 13196 C C . ALA A 1 56 ? -25.119 3.382 -5.494 1.00 0.00 56 ALA A C 12
ATOM 13197 O O . ALA A 1 56 ? -25.005 2.254 -5.978 1.00 0.00 56 ALA A O 12
ATOM 13204 N N . GLY A 1 57 ? -25.031 3.623 -4.195 1.00 0.00 57 GLY A N 12
ATOM 13205 C CA . GLY A 1 57 ? -24.781 2.557 -3.249 1.00 0.00 57 GLY A CA 12
ATOM 13206 C C . GLY A 1 57 ? -24.506 3.090 -1.861 1.00 0.00 57 GLY A C 12
ATOM 13207 O O . GLY A 1 57 ? -24.681 4.285 -1.602 1.00 0.00 57 GLY A O 12
ATOM 13211 N N . SER A 1 58 ? -24.078 2.216 -0.964 1.00 0.00 58 SER A N 12
ATOM 13212 C CA . SER A 1 58 ? -23.770 2.615 0.400 1.00 0.00 58 SER A CA 12
ATOM 13213 C C . SER A 1 58 ? -22.268 2.558 0.658 1.00 0.00 58 SER A C 12
ATOM 13214 O O . SER A 1 58 ? -21.737 3.312 1.475 1.00 0.00 58 SER A O 12
ATOM 13222 N N . GLY A 1 59 ? -21.582 1.671 -0.049 1.00 0.00 59 GLY A N 12
ATOM 13223 C CA . GLY A 1 59 ? -20.157 1.519 0.142 1.00 0.00 59 GLY A CA 12
ATOM 13224 C C . GLY A 1 59 ? -19.411 1.428 -1.168 1.00 0.00 59 GLY A C 12
ATOM 13225 O O . GLY A 1 59 ? -19.862 0.759 -2.103 1.00 0.00 59 GLY A O 12
ATOM 13229 N N . SER A 1 60 ? -18.281 2.109 -1.243 1.00 0.00 60 SER A N 12
ATOM 13230 C CA . SER A 1 60 ? -17.447 2.081 -2.429 1.00 0.00 60 SER A CA 12
ATOM 13231 C C . SER A 1 60 ? -16.682 0.758 -2.504 1.00 0.00 60 SER A C 12
ATOM 13232 O O . SER A 1 60 ? -16.395 0.137 -1.479 1.00 0.00 60 SER A O 12
ATOM 13240 N N . SER A 1 61 ? -16.374 0.311 -3.712 1.00 0.00 61 SER A N 12
ATOM 13241 C CA . SER A 1 61 ? -15.760 -0.989 -3.898 1.00 0.00 61 SER A CA 12
ATOM 13242 C C . SER A 1 61 ? -14.444 -0.890 -4.667 1.00 0.00 61 SER A C 12
ATOM 13243 O O . SER A 1 61 ? -14.234 0.037 -5.450 1.00 0.00 61 SER A O 12
ATOM 13251 N N . CYS A 1 62 ? -13.564 -1.853 -4.430 1.00 0.00 62 CYS A N 12
ATOM 13252 C CA . CYS A 1 62 ? -12.260 -1.901 -5.080 1.00 0.00 62 CYS A CA 12
ATOM 13253 C C . CYS A 1 62 ? -12.234 -2.995 -6.144 1.00 0.00 62 CYS A C 12
ATOM 13254 O O . CYS A 1 62 ? -12.786 -4.080 -5.949 1.00 0.00 62 CYS A O 12
ATOM 13261 N N . ASN A 1 63 ? -11.591 -2.701 -7.270 1.00 0.00 63 ASN A N 12
ATOM 13262 C CA . ASN A 1 63 ? -11.506 -3.646 -8.380 1.00 0.00 63 ASN A CA 12
ATOM 13263 C C . ASN A 1 63 ? -10.525 -4.760 -8.081 1.00 0.00 63 ASN A C 12
ATOM 13264 O O . ASN A 1 63 ? -10.721 -5.900 -8.494 1.00 0.00 63 ASN A O 12
ATOM 13275 N N . ALA A 1 64 ? -9.471 -4.427 -7.366 1.00 0.00 64 ALA A N 12
ATOM 13276 C CA . ALA A 1 64 ? -8.387 -5.358 -7.165 1.00 0.00 64 ALA A CA 12
ATOM 13277 C C . ALA A 1 64 ? -8.272 -5.780 -5.703 1.00 0.00 64 ALA A C 12
ATOM 13278 O O . ALA A 1 64 ? -8.954 -6.707 -5.270 1.00 0.00 64 ALA A O 12
ATOM 13285 N N . ASN A 1 65 ? -7.433 -5.097 -4.934 1.00 0.00 65 ASN A N 12
ATOM 13286 C CA . ASN A 1 65 ? -7.267 -5.427 -3.523 1.00 0.00 65 ASN A CA 12
ATOM 13287 C C . ASN A 1 65 ? -7.394 -4.189 -2.653 1.00 0.00 65 ASN A C 12
ATOM 13288 O O . ASN A 1 65 ? -6.559 -3.292 -2.701 1.00 0.00 65 ASN A O 12
ATOM 13299 N N . PRO A 1 66 ? -8.440 -4.141 -1.837 1.00 0.00 66 PRO A N 12
ATOM 13300 C CA . PRO A 1 66 ? -8.673 -3.041 -0.914 1.00 0.00 66 PRO A CA 12
ATOM 13301 C C . PRO A 1 66 ? -7.797 -3.170 0.325 1.00 0.00 66 PRO A C 12
ATOM 13302 O O . PRO A 1 66 ? -7.683 -4.253 0.906 1.00 0.00 66 PRO A O 12
ATOM 13313 N N . ALA A 1 67 ? -7.179 -2.075 0.731 1.00 0.00 67 ALA A N 12
ATOM 13314 C CA . ALA A 1 67 ? -6.233 -2.115 1.827 1.00 0.00 67 ALA A CA 12
ATOM 13315 C C . ALA A 1 67 ? -6.336 -0.893 2.723 1.00 0.00 67 ALA A C 12
ATOM 13316 O O . ALA A 1 67 ? -6.838 0.159 2.322 1.00 0.00 67 ALA A O 12
ATOM 13323 N N . CYS A 1 68 ? -5.878 -1.066 3.947 1.00 0.00 68 CYS A N 12
ATOM 13324 C CA . CYS A 1 68 ? -5.695 0.030 4.872 1.00 0.00 68 CYS A CA 12
ATOM 13325 C C . CYS A 1 68 ? -4.214 0.176 5.150 1.00 0.00 68 CYS A C 12
ATOM 13326 O O . CYS A 1 68 ? -3.558 -0.786 5.540 1.00 0.00 68 CYS A O 12
ATOM 13333 N N . CYS A 1 69 ? -3.680 1.356 4.935 1.00 0.00 69 CYS A N 12
ATOM 13334 C CA . CYS A 1 69 ? -2.249 1.549 5.062 1.00 0.00 69 CYS A CA 12
ATOM 13335 C C . CYS A 1 69 ? -1.919 2.584 6.112 1.00 0.00 69 CYS A C 12
ATOM 13336 O O . CYS A 1 69 ? -2.741 3.440 6.447 1.00 0.00 69 CYS A O 12
ATOM 13343 N N . ASP A 1 70 ? -0.705 2.493 6.622 1.00 0.00 70 ASP A N 12
ATOM 13344 C CA . ASP A 1 70 ? -0.194 3.463 7.570 1.00 0.00 70 ASP A CA 12
ATOM 13345 C C . ASP A 1 70 ? 0.044 4.776 6.834 1.00 0.00 70 ASP A C 12
ATOM 13346 O O . ASP A 1 70 ? -0.278 5.856 7.332 1.00 0.00 70 ASP A O 12
ATOM 13355 N N . ASN A 1 71 ? 0.582 4.657 5.618 1.00 0.00 71 ASN A N 12
ATOM 13356 C CA . ASN A 1 71 ? 0.737 5.787 4.706 1.00 0.00 71 ASN A CA 12
ATOM 13357 C C . ASN A 1 71 ? 0.685 5.264 3.283 1.00 0.00 71 ASN A C 12
ATOM 13358 O O . ASN A 1 71 ? 0.910 4.083 3.059 1.00 0.00 71 ASN A O 12
ATOM 13369 N N . VAL A 1 72 ? 0.361 6.122 2.334 1.00 0.00 72 VAL A N 12
ATOM 13370 C CA . VAL A 1 72 ? 0.482 5.780 0.921 1.00 0.00 72 VAL A CA 12
ATOM 13371 C C . VAL A 1 72 ? 0.694 7.039 0.097 1.00 0.00 72 VAL A C 12
ATOM 13372 O O . VAL A 1 72 ? -0.001 8.042 0.269 1.00 0.00 72 VAL A O 12
ATOM 13385 N N . TYR A 1 73 ? 1.680 6.973 -0.780 1.00 0.00 73 TYR A N 12
ATOM 13386 C CA . TYR A 1 73 ? 2.152 8.131 -1.512 1.00 0.00 73 TYR A CA 12
ATOM 13387 C C . TYR A 1 73 ? 1.488 8.205 -2.877 1.00 0.00 73 TYR A C 12
ATOM 13388 O O . TYR A 1 73 ? 0.908 7.229 -3.347 1.00 0.00 73 TYR A O 12
ATOM 13406 N N . THR A 1 74 ? 1.587 9.373 -3.504 1.00 0.00 74 THR A N 12
ATOM 13407 C CA . THR A 1 74 ? 0.814 9.692 -4.702 1.00 0.00 74 THR A CA 12
ATOM 13408 C C . THR A 1 74 ? 1.254 8.883 -5.922 1.00 0.00 74 THR A C 12
ATOM 13409 O O . THR A 1 74 ? 0.566 8.870 -6.941 1.00 0.00 74 THR A O 12
ATOM 13420 N N . ASN A 1 75 ? 2.395 8.213 -5.823 1.00 0.00 75 ASN A N 12
ATOM 13421 C CA . ASN A 1 75 ? 2.806 7.269 -6.859 1.00 0.00 75 ASN A CA 12
ATOM 13422 C C . ASN A 1 75 ? 1.940 6.024 -6.760 1.00 0.00 75 ASN A C 12
ATOM 13423 O O . ASN A 1 75 ? 1.898 5.194 -7.669 1.00 0.00 75 ASN A O 12
ATOM 13434 N N . GLY A 1 76 ? 1.254 5.917 -5.636 1.00 0.00 76 GLY A N 12
ATOM 13435 C CA . GLY A 1 76 ? 0.361 4.819 -5.397 1.00 0.00 76 GLY A CA 12
ATOM 13436 C C . GLY A 1 76 ? 0.991 3.750 -4.529 1.00 0.00 76 GLY A C 12
ATOM 13437 O O . GLY A 1 76 ? 0.510 2.618 -4.500 1.00 0.00 76 GLY A O 12
ATOM 13441 N N . LEU A 1 77 ? 2.071 4.094 -3.827 1.00 0.00 77 LEU A N 12
ATOM 13442 C CA . LEU A 1 77 ? 2.747 3.137 -2.967 1.00 0.00 77 LEU A CA 12
ATOM 13443 C C . LEU A 1 77 ? 2.277 3.304 -1.534 1.00 0.00 77 LEU A C 12
ATOM 13444 O O . LEU A 1 77 ? 2.467 4.360 -0.930 1.00 0.00 77 LEU A O 12
ATOM 13460 N N . GLY A 1 78 ? 1.660 2.268 -1.001 1.00 0.00 78 GLY A N 12
ATOM 13461 C CA . GLY A 1 78 ? 1.253 2.296 0.382 1.00 0.00 78 GLY A CA 12
ATOM 13462 C C . GLY A 1 78 ? 2.190 1.500 1.263 1.00 0.00 78 GLY A C 12
ATOM 13463 O O . GLY A 1 78 ? 2.712 0.469 0.850 1.00 0.00 78 GLY A O 12
ATOM 13467 N N . VAL A 1 79 ? 2.402 1.990 2.470 1.00 0.00 79 VAL A N 12
ATOM 13468 C CA . VAL A 1 79 ? 3.293 1.358 3.423 1.00 0.00 79 VAL A CA 12
ATOM 13469 C C . VAL A 1 79 ? 2.488 0.813 4.606 1.00 0.00 79 VAL A C 12
ATOM 13470 O O . VAL A 1 79 ? 1.661 1.521 5.192 1.00 0.00 79 VAL A O 12
ATOM 13483 N N . GLN A 1 80 ? 2.704 -0.459 4.911 1.00 0.00 80 GLN A N 12
ATOM 13484 C CA . GLN A 1 80 ? 1.988 -1.152 5.979 1.00 0.00 80 GLN A CA 12
ATOM 13485 C C . GLN A 1 80 ? 0.507 -1.281 5.640 1.00 0.00 80 GLN A C 12
ATOM 13486 O O . GLN A 1 80 ? -0.366 -0.917 6.429 1.00 0.00 80 GLN A O 12
ATOM 13500 N N . CYS A 1 81 ? 0.238 -1.786 4.449 1.00 0.00 81 CYS A N 12
ATOM 13501 C CA . CYS A 1 81 ? -1.133 -2.025 3.998 1.00 0.00 81 CYS A CA 12
ATOM 13502 C C . CYS A 1 81 ? -1.647 -3.369 4.488 1.00 0.00 81 CYS A C 12
ATOM 13503 O O . CYS A 1 81 ? -1.000 -4.402 4.301 1.00 0.00 81 CYS A O 12
ATOM 13510 N N . ASN A 1 82 ? -2.803 -3.351 5.126 1.00 0.00 82 ASN A N 12
ATOM 13511 C CA . ASN A 1 82 ? -3.492 -4.579 5.481 1.00 0.00 82 ASN A CA 12
ATOM 13512 C C . ASN A 1 82 ? -4.766 -4.708 4.652 1.00 0.00 82 ASN A C 12
ATOM 13513 O O . ASN A 1 82 ? -5.456 -3.719 4.410 1.00 0.00 82 ASN A O 12
ATOM 13524 N N . PRO A 1 83 ? -5.075 -5.926 4.186 1.00 0.00 83 PRO A N 12
ATOM 13525 C CA . PRO A 1 83 ? -6.232 -6.181 3.317 1.00 0.00 83 PRO A CA 12
ATOM 13526 C C . PRO A 1 83 ? -7.568 -5.952 4.021 1.00 0.00 83 PRO A C 12
ATOM 13527 O O . PRO A 1 83 ? -7.775 -6.406 5.148 1.00 0.00 83 PRO A O 12
ATOM 13538 N N . ILE A 1 84 ? -8.472 -5.259 3.341 1.00 0.00 84 ILE A N 12
ATOM 13539 C CA . ILE A 1 84 ? -9.796 -4.967 3.880 1.00 0.00 84 ILE A CA 12
ATOM 13540 C C . ILE A 1 84 ? -10.709 -6.170 3.727 1.00 0.00 84 ILE A C 12
ATOM 13541 O O . ILE A 1 84 ? -10.625 -6.912 2.745 1.00 0.00 84 ILE A O 12
ATOM 13557 N N . ASN A 1 85 ? -11.572 -6.343 4.706 1.00 0.00 85 ASN A N 12
ATOM 13558 C CA . ASN A 1 85 ? -12.551 -7.413 4.699 1.00 0.00 85 ASN A CA 12
ATOM 13559 C C . ASN A 1 85 ? -13.677 -7.056 3.739 1.00 0.00 85 ASN A C 12
ATOM 13560 O O . ASN A 1 85 ? -14.558 -6.256 4.063 1.00 0.00 85 ASN A O 12
ATOM 13571 N N . VAL A 1 86 ? -13.625 -7.644 2.557 1.00 0.00 86 VAL A N 12
ATOM 13572 C CA . VAL A 1 86 ? -14.604 -7.399 1.516 1.00 0.00 86 VAL A CA 12
ATOM 13573 C C . VAL A 1 86 ? -15.148 -8.727 1.018 1.00 0.00 86 VAL A C 12
ATOM 13574 O O . VAL A 1 86 ? -14.602 -9.342 0.100 1.00 0.00 86 VAL A O 12
ATOM 13587 N N . ASN A 1 87 ? -16.206 -9.176 1.682 1.00 0.00 87 ASN A N 12
ATOM 13588 C CA . ASN A 1 87 ? -16.825 -10.483 1.439 1.00 0.00 87 ASN A CA 12
ATOM 13589 C C . ASN A 1 87 ? -16.002 -11.592 2.094 1.00 0.00 87 ASN A C 12
ATOM 13590 O O . ASN A 1 87 ? -16.520 -12.671 2.374 1.00 0.00 87 ASN A O 12
ATOM 13601 N N . LEU A 1 88 ? -14.722 -11.299 2.343 1.00 0.00 88 LEU A N 12
ATOM 13602 C CA . LEU A 1 88 ? -13.811 -12.185 3.057 1.00 0.00 88 LEU A CA 12
ATOM 13603 C C . LEU A 1 88 ? -13.612 -13.505 2.316 1.00 0.00 88 LEU A C 12
ATOM 13604 O O . LEU A 1 88 ? -14.397 -14.448 2.531 1.00 0.00 88 LEU A O 12
ATOM 13621 N N . GLY A 1 1 ? -20.794 9.423 5.961 1.00 0.00 1 GLY A N 13
ATOM 13622 C CA . GLY A 1 1 ? -21.274 9.112 4.593 1.00 0.00 1 GLY A CA 13
ATOM 13623 C C . GLY A 1 1 ? -20.643 7.850 4.049 1.00 0.00 1 GLY A C 13
ATOM 13624 O O . GLY A 1 1 ? -20.072 7.064 4.805 1.00 0.00 1 GLY A O 13
ATOM 13630 N N . SER A 1 2 ? -20.741 7.654 2.743 1.00 0.00 2 SER A N 13
ATOM 13631 C CA . SER A 1 2 ? -20.158 6.491 2.102 1.00 0.00 2 SER A CA 13
ATOM 13632 C C . SER A 1 2 ? -18.867 6.868 1.378 1.00 0.00 2 SER A C 13
ATOM 13633 O O . SER A 1 2 ? -18.882 7.195 0.190 1.00 0.00 2 SER A O 13
ATOM 13641 N N . GLY A 1 3 ? -17.760 6.835 2.103 1.00 0.00 3 GLY A N 13
ATOM 13642 C CA . GLY A 1 3 ? -16.480 7.177 1.518 1.00 0.00 3 GLY A CA 13
ATOM 13643 C C . GLY A 1 3 ? -15.365 6.311 2.055 1.00 0.00 3 GLY A C 13
ATOM 13644 O O . GLY A 1 3 ? -14.738 5.560 1.313 1.00 0.00 3 GLY A O 13
ATOM 13648 N N . SER A 1 4 ? -15.111 6.416 3.348 1.00 0.00 4 SER A N 13
ATOM 13649 C CA . SER A 1 4 ? -14.090 5.610 3.997 1.00 0.00 4 SER A CA 13
ATOM 13650 C C . SER A 1 4 ? -14.495 5.291 5.432 1.00 0.00 4 SER A C 13
ATOM 13651 O O . SER A 1 4 ? -14.241 6.072 6.349 1.00 0.00 4 SER A O 13
ATOM 13659 N N . SER A 1 5 ? -15.152 4.155 5.615 1.00 0.00 5 SER A N 13
ATOM 13660 C CA . SER A 1 5 ? -15.558 3.712 6.941 1.00 0.00 5 SER A CA 13
ATOM 13661 C C . SER A 1 5 ? -14.528 2.753 7.534 1.00 0.00 5 SER A C 13
ATOM 13662 O O . SER A 1 5 ? -14.300 2.734 8.746 1.00 0.00 5 SER A O 13
ATOM 13670 N N . GLN A 1 6 ? -13.905 1.960 6.672 1.00 0.00 6 GLN A N 13
ATOM 13671 C CA . GLN A 1 6 ? -12.861 1.037 7.100 1.00 0.00 6 GLN A CA 13
ATOM 13672 C C . GLN A 1 6 ? -11.548 1.780 7.298 1.00 0.00 6 GLN A C 13
ATOM 13673 O O . GLN A 1 6 ? -11.412 2.926 6.870 1.00 0.00 6 GLN A O 13
ATOM 13687 N N . CYS A 1 7 ? -10.590 1.100 7.926 1.00 0.00 7 CYS A N 13
ATOM 13688 C CA . CYS A 1 7 ? -9.247 1.622 8.142 1.00 0.00 7 CYS A CA 13
ATOM 13689 C C . CYS A 1 7 ? -9.224 2.789 9.130 1.00 0.00 7 CYS A C 13
ATOM 13690 O O . CYS A 1 7 ? -9.852 3.828 8.918 1.00 0.00 7 CYS A O 13
ATOM 13697 N N . ASN A 1 8 ? -8.497 2.604 10.222 1.00 0.00 8 ASN A N 13
ATOM 13698 C CA . ASN A 1 8 ? -8.325 3.655 11.216 1.00 0.00 8 ASN A CA 13
ATOM 13699 C C . ASN A 1 8 ? -7.093 4.489 10.895 1.00 0.00 8 ASN A C 13
ATOM 13700 O O . ASN A 1 8 ? -6.982 5.641 11.313 1.00 0.00 8 ASN A O 13
ATOM 13711 N N . ALA A 1 9 ? -6.180 3.907 10.125 1.00 0.00 9 ALA A N 13
ATOM 13712 C CA . ALA A 1 9 ? -4.910 4.554 9.813 1.00 0.00 9 ALA A CA 13
ATOM 13713 C C . ALA A 1 9 ? -5.064 5.565 8.684 1.00 0.00 9 ALA A C 13
ATOM 13714 O O . ALA A 1 9 ? -4.116 6.267 8.330 1.00 0.00 9 ALA A O 13
ATOM 13721 N N . GLY A 1 10 ? -6.258 5.634 8.125 1.00 0.00 10 GLY A N 13
ATOM 13722 C CA . GLY A 1 10 ? -6.524 6.563 7.050 1.00 0.00 10 GLY A CA 13
ATOM 13723 C C . GLY A 1 10 ? -7.727 6.142 6.238 1.00 0.00 10 GLY A C 13
ATOM 13724 O O . GLY A 1 10 ? -8.560 5.377 6.726 1.00 0.00 10 GLY A O 13
ATOM 13728 N N . PRO A 1 11 ? -7.855 6.626 4.998 1.00 0.00 11 PRO A N 13
ATOM 13729 C CA . PRO A 1 11 ? -8.954 6.245 4.117 1.00 0.00 11 PRO A CA 13
ATOM 13730 C C . PRO A 1 11 ? -8.731 4.874 3.487 1.00 0.00 11 PRO A C 13
ATOM 13731 O O . PRO A 1 11 ? -7.628 4.322 3.539 1.00 0.00 11 PRO A O 13
ATOM 13742 N N . VAL A 1 12 ? -9.783 4.335 2.893 1.00 0.00 12 VAL A N 13
ATOM 13743 C CA . VAL A 1 12 ? -9.724 3.018 2.272 1.00 0.00 12 VAL A CA 13
ATOM 13744 C C . VAL A 1 12 ? -8.946 3.066 0.967 1.00 0.00 12 VAL A C 13
ATOM 13745 O O . VAL A 1 12 ? -9.161 3.948 0.140 1.00 0.00 12 VAL A O 13
ATOM 13758 N N . GLN A 1 13 ? -8.041 2.119 0.786 1.00 0.00 13 GLN A N 13
ATOM 13759 C CA . GLN A 1 13 ? -7.216 2.081 -0.410 1.00 0.00 13 GLN A CA 13
ATOM 13760 C C . GLN A 1 13 ? -7.553 0.864 -1.259 1.00 0.00 13 GLN A C 13
ATOM 13761 O O . GLN A 1 13 ? -7.961 -0.175 -0.740 1.00 0.00 13 GLN A O 13
ATOM 13775 N N . CYS A 1 14 ? -7.398 1.010 -2.562 1.00 0.00 14 CYS A N 13
ATOM 13776 C CA . CYS A 1 14 ? -7.595 -0.084 -3.496 1.00 0.00 14 CYS A CA 13
ATOM 13777 C C . CYS A 1 14 ? -6.322 -0.311 -4.292 1.00 0.00 14 CYS A C 13
ATOM 13778 O O . CYS A 1 14 ? -6.028 0.412 -5.247 1.00 0.00 14 CYS A O 13
ATOM 13785 N N . CYS A 1 15 ? -5.564 -1.307 -3.872 1.00 0.00 15 CYS A N 13
ATOM 13786 C CA . CYS A 1 15 ? -4.268 -1.597 -4.455 1.00 0.00 15 CYS A CA 13
ATOM 13787 C C . CYS A 1 15 ? -4.416 -2.605 -5.578 1.00 0.00 15 CYS A C 13
ATOM 13788 O O . CYS A 1 15 ? -5.241 -3.511 -5.500 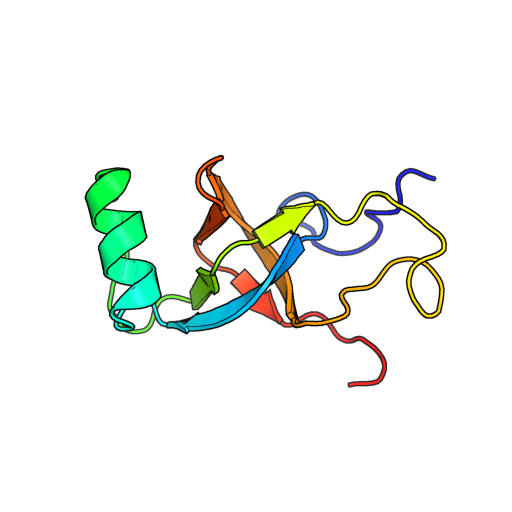1.00 0.00 15 CYS A O 13
ATOM 13795 N N . ASN A 1 16 ? -3.606 -2.448 -6.615 1.00 0.00 16 ASN A N 13
ATOM 13796 C CA . ASN A 1 16 ? -3.575 -3.403 -7.709 1.00 0.00 16 ASN A CA 13
ATOM 13797 C C . ASN A 1 16 ? -2.964 -4.707 -7.229 1.00 0.00 16 ASN A C 13
ATOM 13798 O O . ASN A 1 16 ? -3.368 -5.792 -7.640 1.00 0.00 16 ASN A O 13
ATOM 13809 N N . THR A 1 17 ? -1.984 -4.583 -6.350 1.00 0.00 17 THR A N 13
ATOM 13810 C CA . THR A 1 17 ? -1.300 -5.736 -5.797 1.00 0.00 17 THR A CA 13
ATOM 13811 C C . THR A 1 17 ? -0.929 -5.505 -4.336 1.00 0.00 17 THR A C 13
ATOM 13812 O O . THR A 1 17 ? -0.227 -4.550 -4.009 1.00 0.00 17 THR A O 13
ATOM 13823 N N . LEU A 1 18 ? -1.429 -6.363 -3.459 1.00 0.00 18 LEU A N 13
ATOM 13824 C CA . LEU A 1 18 ? -1.004 -6.344 -2.069 1.00 0.00 18 LEU A CA 13
ATOM 13825 C C . LEU A 1 18 ? 0.099 -7.362 -1.877 1.00 0.00 18 LEU A C 13
ATOM 13826 O O . LEU A 1 18 ? -0.133 -8.571 -1.922 1.00 0.00 18 LEU A O 13
ATOM 13842 N N . THR A 1 19 ? 1.294 -6.862 -1.681 1.00 0.00 19 THR A N 13
ATOM 13843 C CA . THR A 1 19 ? 2.465 -7.705 -1.575 1.00 0.00 19 THR A CA 13
ATOM 13844 C C . THR A 1 19 ? 3.409 -7.132 -0.517 1.00 0.00 19 THR A C 13
ATOM 13845 O O . THR A 1 19 ? 3.026 -6.231 0.235 1.00 0.00 19 THR A O 13
ATOM 13856 N N . SER A 1 20 ? 4.616 -7.655 -0.439 1.00 0.00 20 SER A N 13
ATOM 13857 C CA . SER A 1 20 ? 5.561 -7.230 0.578 1.00 0.00 20 SER A CA 13
ATOM 13858 C C . SER A 1 20 ? 6.623 -6.327 -0.038 1.00 0.00 20 SER A C 13
ATOM 13859 O O . SER A 1 20 ? 6.856 -6.363 -1.248 1.00 0.00 20 SER A O 13
ATOM 13867 N N . ALA A 1 21 ? 7.265 -5.522 0.806 1.00 0.00 21 ALA A N 13
ATOM 13868 C CA . ALA A 1 21 ? 8.249 -4.538 0.359 1.00 0.00 21 ALA A CA 13
ATOM 13869 C C . ALA A 1 21 ? 9.486 -5.192 -0.247 1.00 0.00 21 ALA A C 13
ATOM 13870 O O . ALA A 1 21 ? 10.391 -4.507 -0.720 1.00 0.00 21 ALA A O 13
ATOM 13877 N N . SER A 1 22 ? 9.528 -6.513 -0.212 1.00 0.00 22 SER A N 13
ATOM 13878 C CA . SER A 1 22 ? 10.600 -7.259 -0.841 1.00 0.00 22 SER A CA 13
ATOM 13879 C C . SER A 1 22 ? 10.364 -7.352 -2.351 1.00 0.00 22 SER A C 13
ATOM 13880 O O . SER A 1 22 ? 11.265 -7.698 -3.114 1.00 0.00 22 SER A O 13
ATOM 13888 N N . ASN A 1 23 ? 9.148 -7.024 -2.778 1.00 0.00 23 ASN A N 13
ATOM 13889 C CA . ASN A 1 23 ? 8.800 -7.056 -4.193 1.00 0.00 23 ASN A CA 13
ATOM 13890 C C . ASN A 1 23 ? 9.426 -5.868 -4.908 1.00 0.00 23 ASN A C 13
ATOM 13891 O O . ASN A 1 23 ? 9.424 -4.752 -4.388 1.00 0.00 23 ASN A O 13
ATOM 13902 N N . SER A 1 24 ? 9.954 -6.110 -6.103 1.00 0.00 24 SER A N 13
ATOM 13903 C CA . SER A 1 24 ? 10.606 -5.066 -6.879 1.00 0.00 24 SER A CA 13
ATOM 13904 C C . SER A 1 24 ? 9.603 -4.013 -7.344 1.00 0.00 24 SER A C 13
ATOM 13905 O O . SER A 1 24 ? 9.975 -2.868 -7.602 1.00 0.00 24 SER A O 13
ATOM 13913 N N . GLN A 1 25 ? 8.330 -4.398 -7.442 1.00 0.00 25 GLN A N 13
ATOM 13914 C CA . GLN A 1 25 ? 7.271 -3.454 -7.750 1.00 0.00 25 GLN A CA 13
ATOM 13915 C C . GLN A 1 25 ? 7.185 -2.423 -6.639 1.00 0.00 25 GLN A C 13
ATOM 13916 O O . GLN A 1 25 ? 7.114 -1.218 -6.885 1.00 0.00 25 GLN A O 13
ATOM 13930 N N . ALA A 1 26 ? 7.214 -2.920 -5.412 1.00 0.00 26 ALA A N 13
ATOM 13931 C CA . ALA A 1 26 ? 7.116 -2.078 -4.237 1.00 0.00 26 ALA A CA 13
ATOM 13932 C C . ALA A 1 26 ? 8.401 -1.310 -4.004 1.00 0.00 26 ALA A C 13
ATOM 13933 O O . ALA A 1 26 ? 8.381 -0.094 -3.889 1.00 0.00 26 ALA A O 13
ATOM 13940 N N . ALA A 1 27 ? 9.518 -2.026 -3.942 1.00 0.00 27 ALA A N 13
ATOM 13941 C CA . ALA A 1 27 ? 10.805 -1.415 -3.635 1.00 0.00 27 ALA A CA 13
ATOM 13942 C C . ALA A 1 27 ? 11.190 -0.371 -4.669 1.00 0.00 27 ALA A C 13
ATOM 13943 O O . ALA A 1 27 ? 11.852 0.604 -4.336 1.00 0.00 27 ALA A O 13
ATOM 13950 N N . GLY A 1 28 ? 10.787 -0.574 -5.916 1.00 0.00 28 GLY A N 13
ATOM 13951 C CA . GLY A 1 28 ? 10.997 0.446 -6.922 1.00 0.00 28 GLY A CA 13
ATOM 13952 C C . GLY A 1 28 ? 10.339 1.745 -6.515 1.00 0.00 28 GLY A C 13
ATOM 13953 O O . GLY A 1 28 ? 10.957 2.805 -6.550 1.00 0.00 28 GLY A O 13
ATOM 13957 N N . LEU A 1 29 ? 9.092 1.634 -6.086 1.00 0.00 29 LEU A N 13
ATOM 13958 C CA . LEU A 1 29 ? 8.317 2.767 -5.602 1.00 0.00 29 LEU A CA 13
ATOM 13959 C C . LEU A 1 29 ? 8.898 3.311 -4.298 1.00 0.00 29 LEU A C 13
ATOM 13960 O O . LEU A 1 29 ? 9.118 4.509 -4.162 1.00 0.00 29 LEU A O 13
ATOM 13976 N N . ILE A 1 30 ? 9.129 2.411 -3.346 1.00 0.00 30 ILE A N 13
ATOM 13977 C CA . ILE A 1 30 ? 9.713 2.750 -2.051 1.00 0.00 30 ILE A CA 13
ATOM 13978 C C . ILE A 1 30 ? 10.984 3.556 -2.221 1.00 0.00 30 ILE A C 13
ATOM 13979 O O . ILE A 1 30 ? 11.180 4.584 -1.570 1.00 0.00 30 ILE A O 13
ATOM 13995 N N . GLN A 1 31 ? 11.834 3.090 -3.114 1.00 0.00 31 GLN A N 13
ATOM 13996 C CA . GLN A 1 31 ? 13.089 3.739 -3.380 1.00 0.00 31 GLN A CA 13
ATOM 13997 C C . GLN A 1 31 ? 12.901 5.020 -4.194 1.00 0.00 31 GLN A C 13
ATOM 13998 O O . GLN A 1 31 ? 13.780 5.883 -4.206 1.00 0.00 31 GLN A O 13
ATOM 14012 N N . GLN A 1 32 ? 11.751 5.161 -4.858 1.00 0.00 32 GLN A N 13
ATOM 14013 C CA . GLN A 1 32 ? 11.441 6.406 -5.564 1.00 0.00 32 GLN A CA 13
ATOM 14014 C C . GLN A 1 32 ? 11.071 7.490 -4.569 1.00 0.00 32 GLN A C 13
ATOM 14015 O O . GLN A 1 32 ? 11.458 8.650 -4.711 1.00 0.00 32 GLN A O 13
ATOM 14029 N N . LEU A 1 33 ? 10.316 7.096 -3.558 1.00 0.00 33 LEU A N 13
ATOM 14030 C CA . LEU A 1 33 ? 9.862 8.019 -2.534 1.00 0.00 33 LEU A CA 13
ATOM 14031 C C . LEU A 1 33 ? 10.975 8.258 -1.522 1.00 0.00 33 LEU A C 13
ATOM 14032 O O . LEU A 1 33 ? 11.013 9.282 -0.842 1.00 0.00 33 LEU A O 13
ATOM 14048 N N . GLY A 1 34 ? 11.878 7.287 -1.438 1.00 0.00 34 GLY A N 13
ATOM 14049 C CA . GLY A 1 34 ? 12.976 7.354 -0.497 1.00 0.00 34 GLY A CA 13
ATOM 14050 C C . GLY A 1 34 ? 12.538 6.962 0.894 1.00 0.00 34 GLY A C 13
ATOM 14051 O O . GLY A 1 34 ? 12.941 7.576 1.883 1.00 0.00 34 GLY A O 13
ATOM 14055 N N . LEU A 1 35 ? 11.714 5.929 0.961 1.00 0.00 35 LEU A N 13
ATOM 14056 C CA . LEU A 1 35 ? 11.147 5.471 2.219 1.00 0.00 35 LEU A CA 13
ATOM 14057 C C . LEU A 1 35 ? 12.147 4.666 3.035 1.00 0.00 35 LEU A C 13
ATOM 14058 O O . LEU A 1 35 ? 12.592 3.595 2.617 1.00 0.00 35 LEU A O 13
ATOM 14074 N N . SER A 1 36 ? 12.500 5.190 4.197 1.00 0.00 36 SER A N 13
ATOM 14075 C CA . SER A 1 36 ? 13.379 4.494 5.119 1.00 0.00 36 SER A CA 13
ATOM 14076 C C . SER A 1 36 ? 12.565 3.843 6.237 1.00 0.00 36 SER A C 13
ATOM 14077 O O . SER A 1 36 ? 11.635 4.452 6.773 1.00 0.00 36 SER A O 13
ATOM 14085 N N . GLY A 1 37 ? 12.892 2.602 6.568 1.00 0.00 37 GLY A N 13
ATOM 14086 C CA . GLY A 1 37 ? 12.207 1.918 7.650 1.00 0.00 37 GLY A CA 13
ATOM 14087 C C . GLY A 1 37 ? 11.339 0.779 7.161 1.00 0.00 37 GLY A C 13
ATOM 14088 O O . GLY A 1 37 ? 10.782 0.023 7.957 1.00 0.00 37 GLY A O 13
ATOM 14092 N N . VAL A 1 38 ? 11.221 0.656 5.850 1.00 0.00 38 VAL A N 13
ATOM 14093 C CA . VAL A 1 38 ? 10.421 -0.393 5.251 1.00 0.00 38 VAL A CA 13
ATOM 14094 C C . VAL A 1 38 ? 11.290 -1.617 4.967 1.00 0.00 38 VAL A C 13
ATOM 14095 O O . VAL A 1 38 ? 12.141 -1.596 4.074 1.00 0.00 38 VAL A O 13
ATOM 14108 N N . GLY A 1 39 ? 11.080 -2.669 5.741 1.00 0.00 39 GLY A N 13
ATOM 14109 C CA . GLY A 1 39 ? 11.803 -3.907 5.541 1.00 0.00 39 GLY A CA 13
ATOM 14110 C C . GLY A 1 39 ? 11.120 -4.791 4.524 1.00 0.00 39 GLY A C 13
ATOM 14111 O O . GLY A 1 39 ? 10.115 -4.401 3.942 1.00 0.00 39 GLY A O 13
ATOM 14115 N N . ALA A 1 40 ? 11.637 -5.990 4.331 1.00 0.00 40 ALA A N 13
ATOM 14116 C CA . ALA A 1 40 ? 11.162 -6.859 3.265 1.00 0.00 40 ALA A CA 13
ATOM 14117 C C . ALA A 1 40 ? 9.814 -7.495 3.594 1.00 0.00 40 ALA A C 13
ATOM 14118 O O . ALA A 1 40 ? 9.021 -7.783 2.695 1.00 0.00 40 ALA A O 13
ATOM 14125 N N . ASN A 1 41 ? 9.551 -7.698 4.878 1.00 0.00 41 ASN A N 13
ATOM 14126 C CA . ASN A 1 41 ? 8.320 -8.355 5.314 1.00 0.00 41 ASN A CA 13
ATOM 14127 C C . ASN A 1 41 ? 7.191 -7.337 5.473 1.00 0.00 41 ASN A C 13
ATOM 14128 O O . ASN A 1 41 ? 6.035 -7.695 5.705 1.00 0.00 41 ASN A O 13
ATOM 14139 N N . VAL A 1 42 ? 7.534 -6.067 5.317 1.00 0.00 42 VAL A N 13
ATOM 14140 C CA . VAL A 1 42 ? 6.572 -4.983 5.467 1.00 0.00 42 VAL A CA 13
ATOM 14141 C C . VAL A 1 42 ? 5.521 -5.033 4.365 1.00 0.00 42 VAL A C 13
ATOM 14142 O O . VAL A 1 42 ? 5.852 -5.187 3.189 1.00 0.00 42 VAL A O 13
ATOM 14155 N N . PRO A 1 43 ? 4.240 -4.928 4.744 1.00 0.00 43 PRO A N 13
ATOM 14156 C CA . PRO A 1 43 ? 3.141 -4.939 3.793 1.00 0.00 43 PRO A CA 13
ATOM 14157 C C . PRO A 1 43 ? 3.136 -3.678 2.958 1.00 0.00 43 PRO A C 13
ATOM 14158 O O . PRO A 1 43 ? 3.354 -2.590 3.484 1.00 0.00 43 PRO A O 13
ATOM 14169 N N . VAL A 1 44 ? 2.899 -3.809 1.671 1.00 0.00 44 VAL A N 13
ATOM 14170 C CA . VAL A 1 44 ? 2.827 -2.648 0.805 1.00 0.00 44 VAL A CA 13
ATOM 14171 C C . VAL A 1 44 ? 1.717 -2.806 -0.213 1.00 0.00 44 VAL A C 13
ATOM 14172 O O . VAL A 1 44 ? 1.341 -3.923 -0.581 1.00 0.00 44 VAL A O 13
ATOM 14185 N N . GLY A 1 45 ? 1.187 -1.688 -0.654 1.00 0.00 45 GLY A N 13
ATOM 14186 C CA . GLY A 1 45 ? 0.158 -1.715 -1.654 1.00 0.00 45 GLY A CA 13
ATOM 14187 C C . GLY A 1 45 ? 0.629 -1.123 -2.955 1.00 0.00 45 GLY A C 13
ATOM 14188 O O . GLY A 1 45 ? 1.022 0.041 -3.022 1.00 0.00 45 GLY A O 13
ATOM 14192 N N . ILE A 1 46 ? 0.608 -1.950 -3.974 1.00 0.00 46 ILE A N 13
ATOM 14193 C CA . ILE A 1 46 ? 1.034 -1.573 -5.307 1.00 0.00 46 ILE A CA 13
ATOM 14194 C C . ILE A 1 46 ? -0.118 -0.894 -6.031 1.00 0.00 46 ILE A C 13
ATOM 14195 O O . ILE A 1 46 ? -1.176 -1.499 -6.194 1.00 0.00 46 ILE A O 13
ATOM 14211 N N . ASN A 1 47 ? 0.081 0.357 -6.436 1.00 0.00 47 ASN A N 13
ATOM 14212 C CA . ASN A 1 47 ? -0.923 1.098 -7.203 1.00 0.00 47 ASN A CA 13
ATOM 14213 C C . ASN A 1 47 ? -2.218 1.208 -6.409 1.00 0.00 47 ASN A C 13
ATOM 14214 O O . ASN A 1 47 ? -3.247 0.652 -6.797 1.00 0.00 47 ASN A O 13
ATOM 14225 N N . CYS A 1 48 ? -2.165 1.892 -5.284 1.00 0.00 48 CYS A N 13
ATOM 14226 C CA . CYS A 1 48 ? -3.331 1.996 -4.429 1.00 0.00 48 CYS A CA 13
ATOM 14227 C C . CYS A 1 48 ? -3.967 3.370 -4.519 1.00 0.00 48 CYS A C 13
ATOM 14228 O O . CYS A 1 48 ? -3.311 4.390 -4.303 1.00 0.00 48 CYS A O 13
ATOM 14235 N N . ASN A 1 49 ? -5.250 3.388 -4.835 1.00 0.00 49 ASN A N 13
ATOM 14236 C CA . ASN A 1 49 ? -6.013 4.623 -4.830 1.00 0.00 49 ASN A CA 13
ATOM 14237 C C . ASN A 1 49 ? -7.134 4.528 -3.815 1.00 0.00 49 ASN A C 13
ATOM 14238 O O . ASN A 1 49 ? -7.644 3.445 -3.540 1.00 0.00 49 ASN A O 13
ATOM 14249 N N . PRO A 1 50 ? -7.517 5.667 -3.240 1.00 0.00 50 PRO A N 13
ATOM 14250 C CA . PRO A 1 50 ? -8.529 5.734 -2.191 1.00 0.00 50 PRO A CA 13
ATOM 14251 C C . PRO A 1 50 ? -9.914 5.421 -2.736 1.00 0.00 50 PRO A C 13
ATOM 14252 O O . PRO A 1 50 ? -10.395 6.095 -3.649 1.00 0.00 50 PRO A O 13
ATOM 14263 N N . ILE A 1 51 ? -10.546 4.399 -2.176 1.00 0.00 51 ILE A N 13
ATOM 14264 C CA . ILE A 1 51 ? -11.850 3.961 -2.646 1.00 0.00 51 ILE A CA 13
ATOM 14265 C C . ILE A 1 51 ? -12.913 4.941 -2.187 1.00 0.00 51 ILE A C 13
ATOM 14266 O O . ILE A 1 51 ? -13.532 4.759 -1.141 1.00 0.00 51 ILE A O 13
ATOM 14282 N N . THR A 1 52 ? -13.125 5.976 -2.969 1.00 0.00 52 THR A N 13
ATOM 14283 C CA . THR A 1 52 ? -14.066 7.008 -2.593 1.00 0.00 52 THR A CA 13
ATOM 14284 C C . THR A 1 52 ? -15.180 7.149 -3.622 1.00 0.00 52 THR A C 13
ATOM 14285 O O . THR A 1 52 ? -16.273 7.620 -3.310 1.00 0.00 52 THR A O 13
ATOM 14296 N N . GLY A 1 53 ? -14.902 6.721 -4.842 1.00 0.00 53 GLY A N 13
ATOM 14297 C CA . GLY A 1 53 ? -15.897 6.771 -5.890 1.00 0.00 53 GLY A CA 13
ATOM 14298 C C . GLY A 1 53 ? -15.627 5.763 -6.986 1.00 0.00 53 GLY A C 13
ATOM 14299 O O . GLY A 1 53 ? -15.812 6.054 -8.163 1.00 0.00 53 GLY A O 13
ATOM 14303 N N . ILE A 1 54 ? -15.183 4.576 -6.597 1.00 0.00 54 ILE A N 13
ATOM 14304 C CA . ILE A 1 54 ? -14.895 3.517 -7.557 1.00 0.00 54 ILE A CA 13
ATOM 14305 C C . ILE A 1 54 ? -16.174 2.806 -7.982 1.00 0.00 54 ILE A C 13
ATOM 14306 O O . ILE A 1 54 ? -16.916 2.302 -7.143 1.00 0.00 54 ILE A O 13
ATOM 14322 N N . GLY A 1 55 ? -16.434 2.783 -9.279 1.00 0.00 55 GLY A N 13
ATOM 14323 C CA . GLY A 1 55 ? -17.548 2.020 -9.807 1.00 0.00 55 GLY A CA 13
ATOM 14324 C C . GLY A 1 55 ? -18.902 2.632 -9.497 1.00 0.00 55 GLY A C 13
ATOM 14325 O O . GLY A 1 55 ? -19.438 3.409 -10.288 1.00 0.00 55 GLY A O 13
ATOM 14329 N N . ALA A 1 56 ? -19.456 2.277 -8.343 1.00 0.00 56 ALA A N 13
ATOM 14330 C CA . ALA A 1 56 ? -20.791 2.722 -7.958 1.00 0.00 56 ALA A CA 13
ATOM 14331 C C . ALA A 1 56 ? -20.747 4.064 -7.238 1.00 0.00 56 ALA A C 13
ATOM 14332 O O . ALA A 1 56 ? -21.785 4.658 -6.947 1.00 0.00 56 ALA A O 13
ATOM 14339 N N . GLY A 1 57 ? -19.548 4.540 -6.952 1.00 0.00 57 GLY A N 13
ATOM 14340 C CA . GLY A 1 57 ? -19.403 5.816 -6.285 1.00 0.00 57 GLY A CA 13
ATOM 14341 C C . GLY A 1 57 ? -19.445 5.683 -4.777 1.00 0.00 57 GLY A C 13
ATOM 14342 O O . GLY A 1 57 ? -18.413 5.485 -4.137 1.00 0.00 57 GLY A O 13
ATOM 14346 N N . SER A 1 58 ? -20.642 5.780 -4.213 1.00 0.00 58 SER A N 13
ATOM 14347 C CA . SER A 1 58 ? -20.826 5.671 -2.773 1.00 0.00 58 SER A CA 13
ATOM 14348 C C . SER A 1 58 ? -20.524 4.252 -2.301 1.00 0.00 58 SER A C 13
ATOM 14349 O O . SER A 1 58 ? -19.733 4.040 -1.379 1.00 0.00 58 SER A O 13
ATOM 14357 N N . GLY A 1 59 ? -21.142 3.282 -2.958 1.00 0.00 59 GLY A N 13
ATOM 14358 C CA . GLY A 1 59 ? -20.859 1.891 -2.676 1.00 0.00 59 GLY A CA 13
ATOM 14359 C C . GLY A 1 59 ? -19.713 1.395 -3.523 1.00 0.00 59 GLY A C 13
ATOM 14360 O O . GLY A 1 59 ? -19.850 0.433 -4.276 1.00 0.00 59 GLY A O 13
ATOM 14364 N N . SER A 1 60 ? -18.584 2.072 -3.402 1.00 0.00 60 SER A N 13
ATOM 14365 C CA . SER A 1 60 ? -17.434 1.805 -4.240 1.00 0.00 60 SER A CA 13
ATOM 14366 C C . SER A 1 60 ? -16.706 0.536 -3.811 1.00 0.00 60 SER A C 13
ATOM 14367 O O . SER A 1 60 ? -16.275 0.402 -2.664 1.00 0.00 60 SER A O 13
ATOM 14375 N N . SER A 1 61 ? -16.598 -0.401 -4.740 1.00 0.00 61 SER A N 13
ATOM 14376 C CA . SER A 1 61 ? -15.894 -1.646 -4.504 1.00 0.00 61 SER A CA 13
ATOM 14377 C C . SER A 1 61 ? -14.536 -1.622 -5.203 1.00 0.00 61 SER A C 13
ATOM 14378 O O . SER A 1 61 ? -14.429 -1.210 -6.358 1.00 0.00 61 SER A O 13
ATOM 14386 N N . CYS A 1 62 ? -13.502 -2.053 -4.491 1.00 0.00 62 CYS A N 13
ATOM 14387 C CA . CYS A 1 62 ? -12.147 -2.080 -5.028 1.00 0.00 62 CYS A CA 13
ATOM 14388 C C . CYS A 1 62 ? -12.052 -3.014 -6.230 1.00 0.00 62 CYS A C 13
ATOM 14389 O O . CYS A 1 62 ? -12.658 -4.085 -6.252 1.00 0.00 62 CYS A O 13
ATOM 14396 N N . ASN A 1 63 ? -11.283 -2.587 -7.224 1.00 0.00 63 ASN A N 13
ATOM 14397 C CA . ASN A 1 63 ? -11.116 -3.337 -8.460 1.00 0.00 63 ASN A CA 13
ATOM 14398 C C . ASN A 1 63 ? -10.170 -4.516 -8.262 1.00 0.00 63 ASN A C 13
ATOM 14399 O O . ASN A 1 63 ? -10.328 -5.560 -8.894 1.00 0.00 63 ASN A O 13
ATOM 14410 N N . ALA A 1 64 ? -9.193 -4.356 -7.379 1.00 0.00 64 ALA A N 13
ATOM 14411 C CA . ALA A 1 64 ? -8.217 -5.406 -7.143 1.00 0.00 64 ALA A CA 13
ATOM 14412 C C . ALA A 1 64 ? -8.198 -5.835 -5.678 1.00 0.00 64 ALA A C 13
ATOM 14413 O O . ALA A 1 64 ? -8.962 -6.711 -5.273 1.00 0.00 64 ALA A O 13
ATOM 14420 N N . ASN A 1 65 ? -7.338 -5.215 -4.880 1.00 0.00 65 ASN A N 13
ATOM 14421 C CA . ASN A 1 65 ? -7.209 -5.574 -3.473 1.00 0.00 65 ASN A CA 13
ATOM 14422 C C . ASN A 1 65 ? -7.312 -4.347 -2.583 1.00 0.00 65 ASN A C 13
ATOM 14423 O O . ASN A 1 65 ? -6.471 -3.454 -2.640 1.00 0.00 65 ASN A O 13
ATOM 14434 N N . PRO A 1 66 ? -8.337 -4.301 -1.741 1.00 0.00 66 PRO A N 13
ATOM 14435 C CA . PRO A 1 66 ? -8.548 -3.199 -0.811 1.00 0.00 66 PRO A CA 13
ATOM 14436 C C . PRO A 1 66 ? -7.665 -3.332 0.424 1.00 0.00 66 PRO A C 13
ATOM 14437 O O . PRO A 1 66 ? -7.498 -4.429 0.963 1.00 0.00 66 PRO A O 13
ATOM 14448 N N . ALA A 1 67 ? -7.101 -2.224 0.873 1.00 0.00 67 ALA A N 13
ATOM 14449 C CA . ALA A 1 67 ? -6.174 -2.256 1.989 1.00 0.00 67 ALA A CA 13
ATOM 14450 C C . ALA A 1 67 ? -6.279 -1.015 2.857 1.00 0.00 67 ALA A C 13
ATOM 14451 O O . ALA A 1 67 ? -6.725 0.046 2.415 1.00 0.00 67 ALA A O 13
ATOM 14458 N N . CYS A 1 68 ? -5.897 -1.182 4.110 1.00 0.00 68 CYS A N 13
ATOM 14459 C CA . CYS A 1 68 ? -5.669 -0.069 5.006 1.00 0.00 68 CYS A CA 13
ATOM 14460 C C . CYS A 1 68 ? -4.177 0.118 5.153 1.00 0.00 68 CYS A C 13
ATOM 14461 O O . CYS A 1 68 ? -3.478 -0.773 5.628 1.00 0.00 68 CYS A O 13
ATOM 14468 N N . CYS A 1 69 ? -3.686 1.250 4.715 1.00 0.00 69 CYS A N 13
ATOM 14469 C CA . CYS A 1 69 ? -2.266 1.502 4.731 1.00 0.00 69 CYS A CA 13
ATOM 14470 C C . CYS A 1 69 ? -1.938 2.626 5.698 1.00 0.00 69 CYS A C 13
ATOM 14471 O O . CYS A 1 69 ? -2.702 3.583 5.833 1.00 0.00 69 CYS A O 13
ATOM 14478 N N . ASP A 1 70 ? -0.796 2.500 6.366 1.00 0.00 70 ASP A N 13
ATOM 14479 C CA . ASP A 1 70 ? -0.353 3.503 7.324 1.00 0.00 70 ASP A CA 13
ATOM 14480 C C . ASP A 1 70 ? -0.023 4.802 6.599 1.00 0.00 70 ASP A C 13
ATOM 14481 O O . ASP A 1 70 ? -0.372 5.888 7.056 1.00 0.00 70 ASP A O 13
ATOM 14490 N N . ASN A 1 71 ? 0.649 4.673 5.460 1.00 0.00 71 ASN A N 13
ATOM 14491 C CA . ASN A 1 71 ? 0.925 5.807 4.579 1.00 0.00 71 ASN A CA 13
ATOM 14492 C C . ASN A 1 71 ? 0.948 5.329 3.140 1.00 0.00 71 ASN A C 13
ATOM 14493 O O . ASN A 1 71 ? 1.616 4.353 2.831 1.00 0.00 71 ASN A O 13
ATOM 14504 N N . VAL A 1 72 ? 0.221 5.988 2.260 1.00 0.00 72 VAL A N 13
ATOM 14505 C CA . VAL A 1 72 ? 0.311 5.670 0.843 1.00 0.00 72 VAL A CA 13
ATOM 14506 C C . VAL A 1 72 ? 0.457 6.936 0.017 1.00 0.00 72 VAL A C 13
ATOM 14507 O O . VAL A 1 72 ? -0.263 7.919 0.203 1.00 0.00 72 VAL A O 13
ATOM 14520 N N . TYR A 1 73 ? 1.410 6.884 -0.895 1.00 0.00 73 TYR A N 13
ATOM 14521 C CA . TYR A 1 73 ? 1.885 8.050 -1.604 1.00 0.00 73 TYR A CA 13
ATOM 14522 C C . TYR A 1 73 ? 1.288 8.103 -3.002 1.00 0.00 73 TYR A C 13
ATOM 14523 O O . TYR A 1 73 ? 0.750 7.112 -3.490 1.00 0.00 73 TYR A O 13
ATOM 14541 N N . THR A 1 74 ? 1.404 9.266 -3.635 1.00 0.00 74 THR A N 13
ATOM 14542 C CA . THR A 1 74 ? 0.664 9.583 -4.854 1.00 0.00 74 THR A CA 13
ATOM 14543 C C . THR A 1 74 ? 1.147 8.780 -6.061 1.00 0.00 74 THR A C 13
ATOM 14544 O O . THR A 1 74 ? 0.443 8.679 -7.068 1.00 0.00 74 THR A O 13
ATOM 14555 N N . ASN A 1 75 ? 2.339 8.205 -5.963 1.00 0.00 75 ASN A N 13
ATOM 14556 C CA . ASN A 1 75 ? 2.811 7.266 -6.980 1.00 0.00 75 ASN A CA 13
ATOM 14557 C C . ASN A 1 75 ? 2.001 5.982 -6.882 1.00 0.00 75 ASN A C 13
ATOM 14558 O O . ASN A 1 75 ? 2.023 5.137 -7.777 1.00 0.00 75 ASN A O 13
ATOM 14569 N N . GLY A 1 76 ? 1.299 5.853 -5.768 1.00 0.00 76 GLY A N 13
ATOM 14570 C CA . GLY A 1 76 ? 0.438 4.727 -5.545 1.00 0.00 76 GLY A CA 13
ATOM 14571 C C . GLY A 1 76 ? 1.064 3.698 -4.629 1.00 0.00 76 GLY A C 13
ATOM 14572 O O . GLY A 1 76 ? 0.590 2.566 -4.560 1.00 0.00 76 GLY A O 13
ATOM 14576 N N . LEU A 1 77 ? 2.131 4.078 -3.925 1.00 0.00 77 LEU A N 13
ATOM 14577 C CA . LEU A 1 77 ? 2.810 3.148 -3.038 1.00 0.00 77 LEU A CA 13
ATOM 14578 C C . LEU A 1 77 ? 2.268 3.285 -1.627 1.00 0.00 77 LEU A C 13
ATOM 14579 O O . LEU A 1 77 ? 2.348 4.355 -1.026 1.00 0.00 77 LEU A O 13
ATOM 14595 N N . GLY A 1 78 ? 1.710 2.208 -1.112 1.00 0.00 78 GLY A N 13
ATOM 14596 C CA . GLY A 1 78 ? 1.243 2.205 0.254 1.00 0.00 78 GLY A CA 13
ATOM 14597 C C . GLY A 1 78 ? 2.126 1.370 1.151 1.00 0.00 78 GLY A C 13
ATOM 14598 O O . GLY A 1 78 ? 2.596 0.308 0.754 1.00 0.00 78 GLY A O 13
ATOM 14602 N N . VAL A 1 79 ? 2.364 1.865 2.351 1.00 0.00 79 VAL A N 13
ATOM 14603 C CA . VAL A 1 79 ? 3.169 1.164 3.333 1.00 0.00 79 VAL A CA 13
ATOM 14604 C C . VAL A 1 79 ? 2.265 0.636 4.442 1.00 0.00 79 VAL A C 13
ATOM 14605 O O . VAL A 1 79 ? 1.296 1.297 4.830 1.00 0.00 79 VAL A O 13
ATOM 14618 N N . GLN A 1 80 ? 2.568 -0.567 4.913 1.00 0.00 80 GLN A N 13
ATOM 14619 C CA . GLN A 1 80 ? 1.775 -1.227 5.940 1.00 0.00 80 GLN A CA 13
ATOM 14620 C C . GLN A 1 80 ? 0.336 -1.372 5.488 1.00 0.00 80 GLN A C 13
ATOM 14621 O O . GLN A 1 80 ? -0.599 -0.978 6.181 1.00 0.00 80 GLN A O 13
ATOM 14635 N N . CYS A 1 81 ? 0.181 -1.944 4.311 1.00 0.00 81 CYS A N 13
ATOM 14636 C CA . CYS A 1 81 ? -1.133 -2.130 3.720 1.00 0.00 81 CYS A CA 13
ATOM 14637 C C . CYS A 1 81 ? -1.718 -3.469 4.116 1.00 0.00 81 CYS A C 13
ATOM 14638 O O . CYS A 1 81 ? -1.303 -4.521 3.625 1.00 0.00 81 CYS A O 13
ATOM 14645 N N . ASN A 1 82 ? -2.672 -3.421 5.019 1.00 0.00 82 ASN A N 13
ATOM 14646 C CA . ASN A 1 82 ? -3.371 -4.623 5.448 1.00 0.00 82 ASN A CA 13
ATOM 14647 C C . ASN A 1 82 ? -4.709 -4.736 4.733 1.00 0.00 82 ASN A C 13
ATOM 14648 O O . ASN A 1 82 ? -5.465 -3.770 4.661 1.00 0.00 82 ASN A O 13
ATOM 14659 N N . PRO A 1 83 ? -5.007 -5.922 4.181 1.00 0.00 83 PRO A N 13
ATOM 14660 C CA . PRO A 1 83 ? -6.207 -6.147 3.367 1.00 0.00 83 PRO A CA 13
ATOM 14661 C C . PRO A 1 83 ? -7.503 -5.867 4.121 1.00 0.00 83 PRO A C 13
ATOM 14662 O O . PRO A 1 83 ? -7.634 -6.189 5.305 1.00 0.00 83 PRO A O 13
ATOM 14673 N N . ILE A 1 84 ? -8.453 -5.261 3.423 1.00 0.00 84 ILE A N 13
ATOM 14674 C CA . ILE A 1 84 ? -9.770 -4.986 3.978 1.00 0.00 84 ILE A CA 13
ATOM 14675 C C . ILE A 1 84 ? -10.692 -6.172 3.730 1.00 0.00 84 ILE A C 13
ATOM 14676 O O . ILE A 1 84 ? -10.568 -6.859 2.716 1.00 0.00 84 ILE A O 13
ATOM 14692 N N . ASN A 1 85 ? -11.622 -6.398 4.640 1.00 0.00 85 ASN A N 13
ATOM 14693 C CA . ASN A 1 85 ? -12.567 -7.494 4.498 1.00 0.00 85 ASN A CA 13
ATOM 14694 C C . ASN A 1 85 ? -13.771 -7.035 3.679 1.00 0.00 85 ASN A C 13
ATOM 14695 O O . ASN A 1 85 ? -14.886 -6.909 4.186 1.00 0.00 85 ASN A O 13
ATOM 14706 N N . VAL A 1 86 ? -13.514 -6.752 2.412 1.00 0.00 86 VAL A N 13
ATOM 14707 C CA . VAL A 1 86 ? -14.548 -6.401 1.455 1.00 0.00 86 VAL A CA 13
ATOM 14708 C C . VAL A 1 86 ? -14.305 -7.188 0.181 1.00 0.00 86 VAL A C 13
ATOM 14709 O O . VAL A 1 86 ? -13.526 -6.776 -0.682 1.00 0.00 86 VAL A O 13
ATOM 14722 N N . ASN A 1 87 ? -14.945 -8.340 0.101 1.00 0.00 87 ASN A N 13
ATOM 14723 C CA . ASN A 1 87 ? -14.679 -9.317 -0.949 1.00 0.00 87 ASN A CA 13
ATOM 14724 C C . ASN A 1 87 ? -13.249 -9.812 -0.770 1.00 0.00 87 ASN A C 13
ATOM 14725 O O . ASN A 1 87 ? -12.413 -9.741 -1.673 1.00 0.00 87 ASN A O 13
ATOM 14736 N N . LEU A 1 88 ? -12.982 -10.274 0.444 1.00 0.00 88 LEU A N 13
ATOM 14737 C CA . LEU A 1 88 ? -11.657 -10.712 0.845 1.00 0.00 88 LEU A CA 13
ATOM 14738 C C . LEU A 1 88 ? -11.364 -12.096 0.278 1.00 0.00 88 LEU A C 13
ATOM 14739 O O . LEU A 1 88 ? -10.441 -12.223 -0.557 1.00 0.00 88 LEU A O 13
ATOM 14756 N N . GLY A 1 1 ? -11.828 13.007 7.005 1.00 0.00 1 GLY A N 14
ATOM 14757 C CA . GLY A 1 1 ? -11.741 12.023 5.900 1.00 0.00 1 GLY A CA 14
ATOM 14758 C C . GLY A 1 1 ? -12.705 12.340 4.774 1.00 0.00 1 GLY A C 14
ATOM 14759 O O . GLY A 1 1 ? -13.365 13.380 4.794 1.00 0.00 1 GLY A O 14
ATOM 14765 N N . SER A 1 2 ? -12.794 11.449 3.796 1.00 0.00 2 SER A N 14
ATOM 14766 C CA . SER A 1 2 ? -13.667 11.656 2.647 1.00 0.00 2 SER A CA 14
ATOM 14767 C C . SER A 1 2 ? -14.594 10.459 2.441 1.00 0.00 2 SER A C 14
ATOM 14768 O O . SER A 1 2 ? -15.088 10.223 1.334 1.00 0.00 2 SER A O 14
ATOM 14776 N N . GLY A 1 3 ? -14.836 9.713 3.506 1.00 0.00 3 GLY A N 14
ATOM 14777 C CA . GLY A 1 3 ? -15.693 8.550 3.411 1.00 0.00 3 GLY A CA 14
ATOM 14778 C C . GLY A 1 3 ? -14.964 7.271 3.751 1.00 0.00 3 GLY A C 14
ATOM 14779 O O . GLY A 1 3 ? -15.079 6.275 3.038 1.00 0.00 3 GLY A O 14
ATOM 14783 N N . SER A 1 4 ? -14.210 7.294 4.838 1.00 0.00 4 SER A N 14
ATOM 14784 C CA . SER A 1 4 ? -13.456 6.127 5.257 1.00 0.00 4 SER A CA 14
ATOM 14785 C C . SER A 1 4 ? -14.322 5.217 6.122 1.00 0.00 4 SER A C 14
ATOM 14786 O O . SER A 1 4 ? -14.267 5.271 7.354 1.00 0.00 4 SER A O 14
ATOM 14794 N N . SER A 1 5 ? -15.142 4.406 5.472 1.00 0.00 5 SER A N 14
ATOM 14795 C CA . SER A 1 5 ? -15.971 3.438 6.168 1.00 0.00 5 SER A CA 14
ATOM 14796 C C . SER A 1 5 ? -15.110 2.320 6.753 1.00 0.00 5 SER A C 14
ATOM 14797 O O . SER A 1 5 ? -15.237 1.970 7.925 1.00 0.00 5 SER A O 14
ATOM 14805 N N . GLN A 1 6 ? -14.230 1.770 5.929 1.00 0.00 6 GLN A N 14
ATOM 14806 C CA . GLN A 1 6 ? -13.256 0.789 6.386 1.00 0.00 6 GLN A CA 14
ATOM 14807 C C . GLN A 1 6 ? -11.932 1.478 6.702 1.00 0.00 6 GLN A C 14
ATOM 14808 O O . GLN A 1 6 ? -11.778 2.673 6.437 1.00 0.00 6 GLN A O 14
ATOM 14822 N N . CYS A 1 7 ? -10.999 0.714 7.276 1.00 0.00 7 CYS A N 14
ATOM 14823 C CA . CYS A 1 7 ? -9.647 1.184 7.584 1.00 0.00 7 CYS A CA 14
ATOM 14824 C C . CYS A 1 7 ? -9.620 2.064 8.834 1.00 0.00 7 CYS A C 14
ATOM 14825 O O . CYS A 1 7 ? -10.355 3.044 8.946 1.00 0.00 7 CYS A O 14
ATOM 14832 N N . ASN A 1 8 ? -8.788 1.674 9.790 1.00 0.00 8 ASN A N 14
ATOM 14833 C CA . ASN A 1 8 ? -8.623 2.422 11.032 1.00 0.00 8 ASN A CA 14
ATOM 14834 C C . ASN A 1 8 ? -7.491 3.436 10.923 1.00 0.00 8 ASN A C 14
ATOM 14835 O O . ASN A 1 8 ? -7.469 4.437 11.641 1.00 0.00 8 ASN A O 14
ATOM 14846 N N . ALA A 1 9 ? -6.550 3.180 10.022 1.00 0.00 9 ALA A N 14
ATOM 14847 C CA . ALA A 1 9 ? -5.357 4.012 9.905 1.00 0.00 9 ALA A CA 14
ATOM 14848 C C . ALA A 1 9 ? -5.597 5.220 9.009 1.00 0.00 9 ALA A C 14
ATOM 14849 O O . ALA A 1 9 ? -4.733 6.086 8.875 1.00 0.00 9 ALA A O 14
ATOM 14856 N N . GLY A 1 10 ? -6.765 5.275 8.398 1.00 0.00 10 GLY A N 14
ATOM 14857 C CA . GLY A 1 10 ? -7.102 6.395 7.549 1.00 0.00 10 GLY A CA 14
ATOM 14858 C C . GLY A 1 10 ? -8.157 6.040 6.527 1.00 0.00 10 GLY A C 14
ATOM 14859 O O . GLY A 1 10 ? -9.149 5.393 6.866 1.00 0.00 10 GLY A O 14
ATOM 14863 N N . PRO A 1 11 ? -7.971 6.448 5.266 1.00 0.00 11 PRO A N 14
ATOM 14864 C CA . PRO A 1 11 ? -8.924 6.171 4.199 1.00 0.00 11 PRO A CA 14
ATOM 14865 C C . PRO A 1 11 ? -8.731 4.789 3.586 1.00 0.00 11 PRO A C 14
ATOM 14866 O O . PRO A 1 11 ? -7.701 4.141 3.776 1.00 0.00 11 PRO A O 14
ATOM 14877 N N . VAL A 1 12 ? -9.732 4.355 2.844 1.00 0.00 12 VAL A N 14
ATOM 14878 C CA . VAL A 1 12 ? -9.705 3.055 2.193 1.00 0.00 12 VAL A CA 14
ATOM 14879 C C . VAL A 1 12 ? -8.897 3.112 0.910 1.00 0.00 12 VAL A C 14
ATOM 14880 O O . VAL A 1 12 ? -9.094 4.002 0.088 1.00 0.00 12 VAL A O 14
ATOM 14893 N N . GLN A 1 13 ? -7.987 2.169 0.737 1.00 0.00 13 GLN A N 14
ATOM 14894 C CA . GLN A 1 13 ? -7.146 2.155 -0.446 1.00 0.00 13 GLN A CA 14
ATOM 14895 C C . GLN A 1 13 ? -7.517 1.016 -1.379 1.00 0.00 13 GLN A C 14
ATOM 14896 O O . GLN A 1 13 ? -7.827 -0.097 -0.945 1.00 0.00 13 GLN A O 14
ATOM 14910 N N . CYS A 1 14 ? -7.504 1.320 -2.659 1.00 0.00 14 CYS A N 14
ATOM 14911 C CA . CYS A 1 14 ? -7.705 0.333 -3.698 1.00 0.00 14 CYS A CA 14
ATOM 14912 C C . CYS A 1 14 ? -6.382 0.093 -4.407 1.00 0.00 14 CYS A C 14
ATOM 14913 O O . CYS A 1 14 ? -5.912 0.936 -5.171 1.00 0.00 14 CYS A O 14
ATOM 14920 N N . CYS A 1 15 ? -5.781 -1.048 -4.125 1.00 0.00 15 CYS A N 14
ATOM 14921 C CA . CYS A 1 15 ? -4.433 -1.344 -4.571 1.00 0.00 15 CYS A CA 14
ATOM 14922 C C . CYS A 1 15 ? -4.430 -2.452 -5.612 1.00 0.00 15 CYS A C 14
ATOM 14923 O O . CYS A 1 15 ? -5.162 -3.433 -5.497 1.00 0.00 15 CYS A O 14
ATOM 14930 N N . ASN A 1 16 ? -3.591 -2.279 -6.626 1.00 0.00 16 ASN A N 14
ATOM 14931 C CA . ASN A 1 16 ? -3.453 -3.253 -7.702 1.00 0.00 16 ASN A CA 14
ATOM 14932 C C . ASN A 1 16 ? -2.870 -4.552 -7.172 1.00 0.00 16 ASN A C 14
ATOM 14933 O O . ASN A 1 16 ? -3.205 -5.638 -7.635 1.00 0.00 16 ASN A O 14
ATOM 14944 N N . THR A 1 17 ? -1.979 -4.425 -6.208 1.00 0.00 17 THR A N 14
ATOM 14945 C CA . THR A 1 17 ? -1.342 -5.577 -5.599 1.00 0.00 17 THR A CA 14
ATOM 14946 C C . THR A 1 17 ? -1.007 -5.303 -4.136 1.00 0.00 17 THR A C 14
ATOM 14947 O O . THR A 1 17 ? -0.429 -4.272 -3.810 1.00 0.00 17 THR A O 14
ATOM 14958 N N . LEU A 1 18 ? -1.400 -6.209 -3.258 1.00 0.00 18 LEU A N 14
ATOM 14959 C CA . LEU A 1 18 ? -0.989 -6.140 -1.866 1.00 0.00 18 LEU A CA 14
ATOM 14960 C C . LEU A 1 18 ? 0.095 -7.163 -1.620 1.00 0.00 18 LEU A C 14
ATOM 14961 O O . LEU A 1 18 ? -0.163 -8.368 -1.573 1.00 0.00 18 LEU A O 14
ATOM 14977 N N . THR A 1 19 ? 1.304 -6.681 -1.482 1.00 0.00 19 THR A N 14
ATOM 14978 C CA . THR A 1 19 ? 2.455 -7.545 -1.338 1.00 0.00 19 THR A CA 14
ATOM 14979 C C . THR A 1 19 ? 3.424 -6.947 -0.322 1.00 0.00 19 THR A C 14
ATOM 14980 O O . THR A 1 19 ? 3.128 -5.925 0.297 1.00 0.00 19 THR A O 14
ATOM 14991 N N . SER A 1 20 ? 4.560 -7.589 -0.131 1.00 0.00 20 SER A N 14
ATOM 14992 C CA . SER A 1 20 ? 5.537 -7.135 0.836 1.00 0.00 20 SER A CA 14
ATOM 14993 C C . SER A 1 20 ? 6.582 -6.266 0.147 1.00 0.00 20 SER A C 14
ATOM 14994 O O . SER A 1 20 ? 6.744 -6.323 -1.073 1.00 0.00 20 SER A O 14
ATOM 15002 N N . ALA A 1 21 ? 7.287 -5.465 0.938 1.00 0.00 21 ALA A N 14
ATOM 15003 C CA . ALA A 1 21 ? 8.264 -4.515 0.414 1.00 0.00 21 ALA A CA 14
ATOM 15004 C C . ALA A 1 21 ? 9.459 -5.206 -0.237 1.00 0.00 21 ALA A C 14
ATOM 15005 O O . ALA A 1 21 ? 10.341 -4.546 -0.781 1.00 0.00 21 ALA A O 14
ATOM 15012 N N . SER A 1 22 ? 9.488 -6.530 -0.175 1.00 0.00 22 SER A N 14
ATOM 15013 C CA . SER A 1 22 ? 10.528 -7.299 -0.834 1.00 0.00 22 SER A CA 14
ATOM 15014 C C . SER A 1 22 ? 10.219 -7.431 -2.326 1.00 0.00 22 SER A C 14
ATOM 15015 O O . SER A 1 22 ? 11.101 -7.746 -3.128 1.00 0.00 22 SER A O 14
ATOM 15023 N N . ASN A 1 23 ? 8.964 -7.178 -2.693 1.00 0.00 23 ASN A N 14
ATOM 15024 C CA . ASN A 1 23 ? 8.538 -7.264 -4.086 1.00 0.00 23 ASN A CA 14
ATOM 15025 C C . ASN A 1 23 ? 9.186 -6.154 -4.902 1.00 0.00 23 ASN A C 14
ATOM 15026 O O . ASN A 1 23 ? 9.301 -5.017 -4.442 1.00 0.00 23 ASN A O 14
ATOM 15037 N N . SER A 1 24 ? 9.601 -6.495 -6.119 1.00 0.00 24 SER A N 14
ATOM 15038 C CA . SER A 1 24 ? 10.289 -5.559 -6.996 1.00 0.00 24 SER A CA 14
ATOM 15039 C C . SER A 1 24 ? 9.381 -4.391 -7.369 1.00 0.00 24 SER A C 14
ATOM 15040 O O . SER A 1 24 ? 9.859 -3.294 -7.654 1.00 0.00 24 SER A O 14
ATOM 15048 N N . GLN A 1 25 ? 8.073 -4.631 -7.369 1.00 0.00 25 GLN A N 14
ATOM 15049 C CA . GLN A 1 25 ? 7.111 -3.580 -7.621 1.00 0.00 25 GLN A CA 14
ATOM 15050 C C . GLN A 1 25 ? 7.166 -2.568 -6.493 1.00 0.00 25 GLN A C 14
ATOM 15051 O O . GLN A 1 25 ? 7.308 -1.364 -6.718 1.00 0.00 25 GLN A O 14
ATOM 15065 N N . ALA A 1 26 ? 7.077 -3.085 -5.274 1.00 0.00 26 ALA A N 14
ATOM 15066 C CA . ALA A 1 26 ? 7.085 -2.259 -4.083 1.00 0.00 26 ALA A CA 14
ATOM 15067 C C . ALA A 1 26 ? 8.392 -1.506 -3.942 1.00 0.00 26 ALA A C 14
ATOM 15068 O O . ALA A 1 26 ? 8.393 -0.285 -3.869 1.00 0.00 26 ALA A O 14
ATOM 15075 N N . ALA A 1 27 ? 9.500 -2.234 -3.916 1.00 0.00 27 ALA A N 14
ATOM 15076 C CA . ALA A 1 27 ? 10.806 -1.626 -3.697 1.00 0.00 27 ALA A CA 14
ATOM 15077 C C . ALA A 1 27 ? 11.140 -0.624 -4.787 1.00 0.00 27 ALA A C 14
ATOM 15078 O O . ALA A 1 27 ? 11.779 0.384 -4.515 1.00 0.00 27 ALA A O 14
ATOM 15085 N N . GLY A 1 28 ? 10.710 -0.894 -6.013 1.00 0.00 28 GLY A N 14
ATOM 15086 C CA . GLY A 1 28 ? 10.879 0.080 -7.074 1.00 0.00 28 GLY A CA 14
ATOM 15087 C C . GLY A 1 28 ? 10.249 1.407 -6.700 1.00 0.00 28 GLY A C 14
ATOM 15088 O O . GLY A 1 28 ? 10.872 2.461 -6.815 1.00 0.00 28 GLY A O 14
ATOM 15092 N N . LEU A 1 29 ? 9.023 1.334 -6.209 1.00 0.00 29 LEU A N 14
ATOM 15093 C CA . LEU A 1 29 ? 8.289 2.505 -5.747 1.00 0.00 29 LEU A CA 14
ATOM 15094 C C . LEU A 1 29 ? 8.938 3.097 -4.497 1.00 0.00 29 LEU A C 14
ATOM 15095 O O . LEU A 1 29 ? 9.196 4.295 -4.427 1.00 0.00 29 LEU A O 14
ATOM 15111 N N . ILE A 1 30 ? 9.184 2.236 -3.512 1.00 0.00 30 ILE A N 14
ATOM 15112 C CA . ILE A 1 30 ? 9.825 2.615 -2.254 1.00 0.00 30 ILE A CA 14
ATOM 15113 C C . ILE A 1 30 ? 11.108 3.383 -2.501 1.00 0.00 30 ILE A C 14
ATOM 15114 O O . ILE A 1 30 ? 11.353 4.430 -1.898 1.00 0.00 30 ILE A O 14
ATOM 15130 N N . GLN A 1 31 ? 11.910 2.857 -3.403 1.00 0.00 31 GLN A N 14
ATOM 15131 C CA . GLN A 1 31 ? 13.174 3.452 -3.743 1.00 0.00 31 GLN A CA 14
ATOM 15132 C C . GLN A 1 31 ? 12.996 4.741 -4.545 1.00 0.00 31 GLN A C 14
ATOM 15133 O O . GLN A 1 31 ? 13.920 5.546 -4.641 1.00 0.00 31 GLN A O 14
ATOM 15147 N N . GLN A 1 32 ? 11.815 4.942 -5.126 1.00 0.00 32 GLN A N 14
ATOM 15148 C CA . GLN A 1 32 ? 11.531 6.198 -5.814 1.00 0.00 32 GLN A CA 14
ATOM 15149 C C . GLN A 1 32 ? 11.176 7.278 -4.809 1.00 0.00 32 GLN A C 14
ATOM 15150 O O . GLN A 1 32 ? 11.558 8.438 -4.960 1.00 0.00 32 GLN A O 14
ATOM 15164 N N . LEU A 1 33 ? 10.446 6.879 -3.783 1.00 0.00 33 LEU A N 14
ATOM 15165 C CA . LEU A 1 33 ? 10.006 7.802 -2.751 1.00 0.00 33 LEU A CA 14
ATOM 15166 C C . LEU A 1 33 ? 11.137 8.071 -1.770 1.00 0.00 33 LEU A C 14
ATOM 15167 O O . LEU A 1 33 ? 11.168 9.095 -1.092 1.00 0.00 33 LEU A O 14
ATOM 15183 N N . GLY A 1 34 ? 12.065 7.123 -1.706 1.00 0.00 34 GLY A N 14
ATOM 15184 C CA . GLY A 1 34 ? 13.180 7.221 -0.791 1.00 0.00 34 GLY A CA 14
ATOM 15185 C C . GLY A 1 34 ? 12.774 6.843 0.613 1.00 0.00 34 GLY A C 14
ATOM 15186 O O . GLY A 1 34 ? 13.161 7.494 1.580 1.00 0.00 34 GLY A O 14
ATOM 15190 N N . LEU A 1 35 ? 11.986 5.788 0.716 1.00 0.00 35 LEU A N 14
ATOM 15191 C CA . LEU A 1 35 ? 11.460 5.338 1.993 1.00 0.00 35 LEU A CA 14
ATOM 15192 C C . LEU A 1 35 ? 12.471 4.494 2.760 1.00 0.00 35 LEU A C 14
ATOM 15193 O O . LEU A 1 35 ? 12.633 3.302 2.492 1.00 0.00 35 LEU A O 14
ATOM 15209 N N . SER A 1 36 ? 13.143 5.117 3.714 1.00 0.00 36 SER A N 14
ATOM 15210 C CA . SER A 1 36 ? 14.062 4.410 4.588 1.00 0.00 36 SER A CA 14
ATOM 15211 C C . SER A 1 36 ? 13.328 3.973 5.852 1.00 0.00 36 SER A C 14
ATOM 15212 O O . SER A 1 36 ? 12.777 4.801 6.578 1.00 0.00 36 SER A O 14
ATOM 15220 N N . GLY A 1 37 ? 13.307 2.676 6.100 1.00 0.00 37 GLY A N 14
ATOM 15221 C CA . GLY A 1 37 ? 12.599 2.148 7.248 1.00 0.00 37 GLY A CA 14
ATOM 15222 C C . GLY A 1 37 ? 11.719 0.980 6.869 1.00 0.00 37 GLY A C 14
ATOM 15223 O O . GLY A 1 37 ? 11.450 0.099 7.684 1.00 0.00 37 GLY A O 14
ATOM 15227 N N . VAL A 1 38 ? 11.270 0.981 5.624 1.00 0.00 38 VAL A N 14
ATOM 15228 C CA . VAL A 1 38 ? 10.468 -0.107 5.095 1.00 0.00 38 VAL A CA 14
ATOM 15229 C C . VAL A 1 38 ? 11.368 -1.298 4.773 1.00 0.00 38 VAL A C 14
ATOM 15230 O O . VAL A 1 38 ? 12.177 -1.245 3.846 1.00 0.00 38 VAL A O 14
ATOM 15243 N N . GLY A 1 39 ? 11.245 -2.350 5.566 1.00 0.00 39 GLY A N 14
ATOM 15244 C CA . GLY A 1 39 ? 12.009 -3.556 5.338 1.00 0.00 39 GLY A CA 14
ATOM 15245 C C . GLY A 1 39 ? 11.259 -4.525 4.453 1.00 0.00 39 GLY A C 14
ATOM 15246 O O . GLY A 1 39 ? 10.143 -4.241 4.031 1.00 0.00 39 GLY A O 14
ATOM 15250 N N . ALA A 1 40 ? 11.842 -5.682 4.200 1.00 0.00 40 ALA A N 14
ATOM 15251 C CA . ALA A 1 40 ? 11.280 -6.619 3.239 1.00 0.00 40 ALA A CA 14
ATOM 15252 C C . ALA A 1 40 ? 10.012 -7.296 3.755 1.00 0.00 40 ALA A C 14
ATOM 15253 O O . ALA A 1 40 ? 9.174 -7.733 2.964 1.00 0.00 40 ALA A O 14
ATOM 15260 N N . ASN A 1 41 ? 9.864 -7.375 5.068 1.00 0.00 41 ASN A N 14
ATOM 15261 C CA . ASN A 1 41 ? 8.710 -8.037 5.663 1.00 0.00 41 ASN A CA 14
ATOM 15262 C C . ASN A 1 41 ? 7.589 -7.040 5.942 1.00 0.00 41 ASN A C 14
ATOM 15263 O O . ASN A 1 41 ? 6.599 -7.366 6.598 1.00 0.00 41 ASN A O 14
ATOM 15274 N N . VAL A 1 42 ? 7.750 -5.830 5.433 1.00 0.00 42 VAL A N 14
ATOM 15275 C CA . VAL A 1 42 ? 6.758 -4.779 5.611 1.00 0.00 42 VAL A CA 14
ATOM 15276 C C . VAL A 1 42 ? 5.671 -4.892 4.554 1.00 0.00 42 VAL A C 14
ATOM 15277 O O . VAL A 1 42 ? 5.963 -5.130 3.380 1.00 0.00 42 VAL A O 14
ATOM 15290 N N . PRO A 1 43 ? 4.402 -4.747 4.961 1.00 0.00 43 PRO A N 14
ATOM 15291 C CA . PRO A 1 43 ? 3.283 -4.784 4.039 1.00 0.00 43 PRO A CA 14
ATOM 15292 C C . PRO A 1 43 ? 3.210 -3.502 3.238 1.00 0.00 43 PRO A C 14
ATOM 15293 O O . PRO A 1 43 ? 3.423 -2.422 3.778 1.00 0.00 43 PRO A O 14
ATOM 15304 N N . VAL A 1 44 ? 2.928 -3.608 1.956 1.00 0.00 44 VAL A N 14
ATOM 15305 C CA . VAL A 1 44 ? 2.820 -2.430 1.119 1.00 0.00 44 VAL A CA 14
ATOM 15306 C C . VAL A 1 44 ? 1.693 -2.591 0.118 1.00 0.00 44 VAL A C 14
ATOM 15307 O O . VAL A 1 44 ? 1.255 -3.707 -0.175 1.00 0.00 44 VAL A O 14
ATOM 15320 N N . GLY A 1 45 ? 1.219 -1.479 -0.394 1.00 0.00 45 GLY A N 14
ATOM 15321 C CA . GLY A 1 45 ? 0.208 -1.525 -1.412 1.00 0.00 45 GLY A CA 14
ATOM 15322 C C . GLY A 1 45 ? 0.724 -0.996 -2.725 1.00 0.00 45 GLY A C 14
ATOM 15323 O O . GLY A 1 45 ? 1.306 0.087 -2.788 1.00 0.00 45 GLY A O 14
ATOM 15327 N N . ILE A 1 46 ? 0.537 -1.784 -3.760 1.00 0.00 46 ILE A N 14
ATOM 15328 C CA . ILE A 1 46 ? 0.974 -1.445 -5.094 1.00 0.00 46 ILE A CA 14
ATOM 15329 C C . ILE A 1 46 ? -0.148 -0.724 -5.821 1.00 0.00 46 ILE A C 14
ATOM 15330 O O . ILE A 1 46 ? -1.234 -1.280 -5.981 1.00 0.00 46 ILE A O 14
ATOM 15346 N N . ASN A 1 47 ? 0.111 0.510 -6.228 1.00 0.00 47 ASN A N 14
ATOM 15347 C CA . ASN A 1 47 ? -0.850 1.296 -6.996 1.00 0.00 47 ASN A CA 14
ATOM 15348 C C . ASN A 1 47 ? -2.142 1.482 -6.211 1.00 0.00 47 ASN A C 14
ATOM 15349 O O . ASN A 1 47 ? -3.208 1.033 -6.636 1.00 0.00 47 ASN A O 14
ATOM 15360 N N . CYS A 1 48 ? -2.047 2.128 -5.062 1.00 0.00 48 CYS A N 14
ATOM 15361 C CA . CYS A 1 48 ? -3.203 2.341 -4.224 1.00 0.00 48 CYS A CA 14
ATOM 15362 C C . CYS A 1 48 ? -3.822 3.703 -4.474 1.00 0.00 48 CYS A C 14
ATOM 15363 O O . CYS A 1 48 ? -3.120 4.700 -4.667 1.00 0.00 48 CYS A O 14
ATOM 15370 N N . ASN A 1 49 ? -5.139 3.728 -4.487 1.00 0.00 49 ASN A N 14
ATOM 15371 C CA . ASN A 1 49 ? -5.885 4.969 -4.545 1.00 0.00 49 ASN A CA 14
ATOM 15372 C C . ASN A 1 49 ? -7.074 4.893 -3.607 1.00 0.00 49 ASN A C 14
ATOM 15373 O O . ASN A 1 49 ? -7.680 3.836 -3.450 1.00 0.00 49 ASN A O 14
ATOM 15384 N N . PRO A 1 50 ? -7.416 6.015 -2.968 1.00 0.00 50 PRO A N 14
ATOM 15385 C CA . PRO A 1 50 ? -8.463 6.065 -1.951 1.00 0.00 50 PRO A CA 14
ATOM 15386 C C . PRO A 1 50 ? -9.837 5.839 -2.558 1.00 0.00 50 PRO A C 14
ATOM 15387 O O . PRO A 1 50 ? -10.247 6.560 -3.470 1.00 0.00 50 PRO A O 14
ATOM 15398 N N . ILE A 1 51 ? -10.540 4.831 -2.061 1.00 0.00 51 ILE A N 14
ATOM 15399 C CA . ILE A 1 51 ? -11.855 4.509 -2.580 1.00 0.00 51 ILE A CA 14
ATOM 15400 C C . ILE A 1 51 ? -12.873 5.469 -1.994 1.00 0.00 51 ILE A C 14
ATOM 15401 O O . ILE A 1 51 ? -13.516 5.182 -0.986 1.00 0.00 51 ILE A O 14
ATOM 15417 N N . THR A 1 52 ? -13.021 6.609 -2.630 1.00 0.00 52 THR A N 14
ATOM 15418 C CA . THR A 1 52 ? -13.920 7.628 -2.133 1.00 0.00 52 THR A CA 14
ATOM 15419 C C . THR A 1 52 ? -15.020 7.921 -3.141 1.00 0.00 52 THR A C 14
ATOM 15420 O O . THR A 1 52 ? -15.804 8.857 -2.979 1.00 0.00 52 THR A O 14
ATOM 15431 N N . GLY A 1 53 ? -15.079 7.100 -4.179 1.00 0.00 53 GLY A N 14
ATOM 15432 C CA . GLY A 1 53 ? -16.104 7.243 -5.188 1.00 0.00 53 GLY A CA 14
ATOM 15433 C C . GLY A 1 53 ? -17.276 6.320 -4.935 1.00 0.00 53 GLY A C 14
ATOM 15434 O O . GLY A 1 53 ? -17.736 5.623 -5.841 1.00 0.00 53 GLY A O 14
ATOM 15438 N N . ILE A 1 54 ? -17.738 6.292 -3.689 1.00 0.00 54 ILE A N 14
ATOM 15439 C CA . ILE A 1 54 ? -18.889 5.486 -3.315 1.00 0.00 54 ILE A CA 14
ATOM 15440 C C . ILE A 1 54 ? -20.133 5.924 -4.076 1.00 0.00 54 ILE A C 14
ATOM 15441 O O . ILE A 1 54 ? -20.369 7.120 -4.272 1.00 0.00 54 ILE A O 14
ATOM 15457 N N . GLY A 1 55 ? -20.921 4.949 -4.494 1.00 0.00 55 GLY A N 14
ATOM 15458 C CA . GLY A 1 55 ? -22.150 5.239 -5.186 1.00 0.00 55 GLY A CA 14
ATOM 15459 C C . GLY A 1 55 ? -23.328 4.476 -4.620 1.00 0.00 55 GLY A C 14
ATOM 15460 O O . GLY A 1 55 ? -24.417 5.025 -4.472 1.00 0.00 55 GLY A O 14
ATOM 15464 N N . ALA A 1 56 ? -23.112 3.208 -4.302 1.00 0.00 56 ALA A N 14
ATOM 15465 C CA . ALA A 1 56 ? -24.167 2.368 -3.757 1.00 0.00 56 ALA A CA 14
ATOM 15466 C C . ALA A 1 56 ? -23.604 1.407 -2.720 1.00 0.00 56 ALA A C 14
ATOM 15467 O O . ALA A 1 56 ? -23.183 0.299 -3.050 1.00 0.00 56 ALA A O 14
ATOM 15474 N N . GLY A 1 57 ? -23.581 1.840 -1.471 1.00 0.00 57 GLY A N 14
ATOM 15475 C CA . GLY A 1 57 ? -23.082 0.996 -0.408 1.00 0.00 57 GLY A CA 14
ATOM 15476 C C . GLY A 1 57 ? -21.777 1.507 0.159 1.00 0.00 57 GLY A C 14
ATOM 15477 O O . GLY A 1 57 ? -20.784 1.629 -0.562 1.00 0.00 57 GLY A O 14
ATOM 15481 N N . SER A 1 58 ? -21.779 1.795 1.454 1.00 0.00 58 SER A N 14
ATOM 15482 C CA . SER A 1 58 ? -20.607 2.338 2.130 1.00 0.00 58 SER A CA 14
ATOM 15483 C C . SER A 1 58 ? -19.425 1.375 2.056 1.00 0.00 58 SER A C 14
ATOM 15484 O O . SER A 1 58 ? -18.266 1.792 2.107 1.00 0.00 58 SER A O 14
ATOM 15492 N N . GLY A 1 59 ? -19.720 0.090 1.918 1.00 0.00 59 GLY A N 14
ATOM 15493 C CA . GLY A 1 59 ? -18.675 -0.903 1.800 1.00 0.00 59 GLY A CA 14
ATOM 15494 C C . GLY A 1 59 ? -18.190 -1.047 0.374 1.00 0.00 59 GLY A C 14
ATOM 15495 O O . GLY A 1 59 ? -18.162 -2.152 -0.172 1.00 0.00 59 GLY A O 14
ATOM 15499 N N . SER A 1 60 ? -17.820 0.073 -0.234 1.00 0.00 60 SER A N 14
ATOM 15500 C CA . SER A 1 60 ? -17.330 0.072 -1.600 1.00 0.00 60 SER A CA 14
ATOM 15501 C C . SER A 1 60 ? -15.992 -0.654 -1.685 1.00 0.00 60 SER A C 14
ATOM 15502 O O . SER A 1 60 ? -15.040 -0.325 -0.974 1.00 0.00 60 SER A O 14
ATOM 15510 N N . SER A 1 61 ? -15.940 -1.656 -2.546 1.00 0.00 61 SER A N 14
ATOM 15511 C CA . SER A 1 61 ? -14.788 -2.529 -2.642 1.00 0.00 61 SER A CA 14
ATOM 15512 C C . SER A 1 61 ? -13.829 -2.060 -3.734 1.00 0.00 61 SER A C 14
ATOM 15513 O O . SER A 1 61 ? -14.164 -1.200 -4.549 1.00 0.00 61 SER A O 14
ATOM 15521 N N . CYS A 1 62 ? -12.630 -2.624 -3.736 1.00 0.00 62 CYS A N 14
ATOM 15522 C CA . CYS A 1 62 ? -11.612 -2.254 -4.706 1.00 0.00 62 CYS A CA 14
ATOM 15523 C C . CYS A 1 62 ? -11.652 -3.184 -5.909 1.00 0.00 62 CYS A C 14
ATOM 15524 O O . CYS A 1 62 ? -11.916 -4.378 -5.766 1.00 0.00 62 CYS A O 14
ATOM 15531 N N . ASN A 1 63 ? -11.399 -2.628 -7.090 1.00 0.00 63 ASN A N 14
ATOM 15532 C CA . ASN A 1 63 ? -11.337 -3.410 -8.322 1.00 0.00 63 ASN A CA 14
ATOM 15533 C C . ASN A 1 63 ? -10.342 -4.556 -8.188 1.00 0.00 63 ASN A C 14
ATOM 15534 O O . ASN A 1 63 ? -10.612 -5.679 -8.613 1.00 0.00 63 ASN A O 14
ATOM 15545 N N . ALA A 1 64 ? -9.199 -4.265 -7.586 1.00 0.00 64 ALA A N 14
ATOM 15546 C CA . ALA A 1 64 ? -8.178 -5.274 -7.373 1.00 0.00 64 ALA A CA 14
ATOM 15547 C C . ALA A 1 64 ? -8.166 -5.737 -5.916 1.00 0.00 64 ALA A C 14
ATOM 15548 O O . ALA A 1 64 ? -8.894 -6.656 -5.547 1.00 0.00 64 ALA A O 14
ATOM 15555 N N . ASN A 1 65 ? -7.360 -5.082 -5.085 1.00 0.00 65 ASN A N 14
ATOM 15556 C CA . ASN A 1 65 ? -7.240 -5.451 -3.675 1.00 0.00 65 ASN A CA 14
ATOM 15557 C C . ASN A 1 65 ? -7.456 -4.240 -2.775 1.00 0.00 65 ASN A C 14
ATOM 15558 O O . ASN A 1 65 ? -6.783 -3.224 -2.919 1.00 0.00 65 ASN A O 14
ATOM 15569 N N . PRO A 1 66 ? -8.405 -4.330 -1.840 1.00 0.00 66 PRO A N 14
ATOM 15570 C CA . PRO A 1 66 ? -8.675 -3.264 -0.880 1.00 0.00 66 PRO A CA 14
ATOM 15571 C C . PRO A 1 66 ? -7.764 -3.356 0.343 1.00 0.00 66 PRO A C 14
ATOM 15572 O O . PRO A 1 66 ? -7.546 -4.441 0.885 1.00 0.00 66 PRO A O 14
ATOM 15583 N N . ALA A 1 67 ? -7.239 -2.222 0.783 1.00 0.00 67 ALA A N 14
ATOM 15584 C CA . ALA A 1 67 ? -6.313 -2.213 1.903 1.00 0.00 67 ALA A CA 14
ATOM 15585 C C . ALA A 1 67 ? -6.456 -0.968 2.762 1.00 0.00 67 ALA A C 14
ATOM 15586 O O . ALA A 1 67 ? -7.052 0.031 2.355 1.00 0.00 67 ALA A O 14
ATOM 15593 N N . CYS A 1 68 ? -5.923 -1.068 3.965 1.00 0.00 68 CYS A N 14
ATOM 15594 C CA . CYS A 1 68 ? -5.763 0.066 4.854 1.00 0.00 68 CYS A CA 14
ATOM 15595 C C . CYS A 1 68 ? -4.281 0.250 5.118 1.00 0.00 68 CYS A C 14
ATOM 15596 O O . CYS A 1 68 ? -3.591 -0.705 5.464 1.00 0.00 68 CYS A O 14
ATOM 15603 N N . CYS A 1 69 ? -3.771 1.449 4.931 1.00 0.00 69 CYS A N 14
ATOM 15604 C CA . CYS A 1 69 ? -2.341 1.656 5.065 1.00 0.00 69 CYS A CA 14
ATOM 15605 C C . CYS A 1 69 ? -2.022 2.745 6.061 1.00 0.00 69 CYS A C 14
ATOM 15606 O O . CYS A 1 69 ? -2.848 3.617 6.340 1.00 0.00 69 CYS A O 14
ATOM 15613 N N . ASP A 1 70 ? -0.811 2.688 6.586 1.00 0.00 70 ASP A N 14
ATOM 15614 C CA . ASP A 1 70 ? -0.309 3.729 7.458 1.00 0.00 70 ASP A CA 14
ATOM 15615 C C . ASP A 1 70 ? -0.150 5.009 6.655 1.00 0.00 70 ASP A C 14
ATOM 15616 O O . ASP A 1 70 ? -0.623 6.076 7.050 1.00 0.00 70 ASP A O 14
ATOM 15625 N N . ASN A 1 71 ? 0.475 4.870 5.493 1.00 0.00 71 ASN A N 14
ATOM 15626 C CA . ASN A 1 71 ? 0.696 5.985 4.579 1.00 0.00 71 ASN A CA 14
ATOM 15627 C C . ASN A 1 71 ? 0.659 5.473 3.156 1.00 0.00 71 ASN A C 14
ATOM 15628 O O . ASN A 1 71 ? 1.050 4.337 2.902 1.00 0.00 71 ASN A O 14
ATOM 15639 N N . VAL A 1 72 ? 0.172 6.283 2.239 1.00 0.00 72 VAL A N 14
ATOM 15640 C CA . VAL A 1 72 ? 0.304 5.978 0.828 1.00 0.00 72 VAL A CA 14
ATOM 15641 C C . VAL A 1 72 ? 0.767 7.221 0.091 1.00 0.00 72 VAL A C 14
ATOM 15642 O O . VAL A 1 72 ? 0.454 8.346 0.485 1.00 0.00 72 VAL A O 14
ATOM 15655 N N . TYR A 1 73 ? 1.537 7.012 -0.954 1.00 0.00 73 TYR A N 14
ATOM 15656 C CA . TYR A 1 73 ? 2.118 8.098 -1.709 1.00 0.00 73 TYR A CA 14
ATOM 15657 C C . TYR A 1 73 ? 1.482 8.154 -3.086 1.00 0.00 73 TYR A C 14
ATOM 15658 O O . TYR A 1 73 ? 0.948 7.154 -3.559 1.00 0.00 73 TYR A O 14
ATOM 15676 N N . THR A 1 74 ? 1.544 9.317 -3.728 1.00 0.00 74 THR A N 14
ATOM 15677 C CA . THR A 1 74 ? 0.771 9.575 -4.939 1.00 0.00 74 THR A CA 14
ATOM 15678 C C . THR A 1 74 ? 1.299 8.826 -6.163 1.00 0.00 74 THR A C 14
ATOM 15679 O O . THR A 1 74 ? 0.720 8.920 -7.249 1.00 0.00 74 THR A O 14
ATOM 15690 N N . ASN A 1 75 ? 2.386 8.087 -5.994 1.00 0.00 75 ASN A N 14
ATOM 15691 C CA . ASN A 1 75 ? 2.822 7.141 -7.018 1.00 0.00 75 ASN A CA 14
ATOM 15692 C C . ASN A 1 75 ? 1.958 5.897 -6.922 1.00 0.00 75 ASN A C 14
ATOM 15693 O O . ASN A 1 75 ? 1.849 5.108 -7.861 1.00 0.00 75 ASN A O 14
ATOM 15704 N N . GLY A 1 76 ? 1.337 5.748 -5.763 1.00 0.00 76 GLY A N 14
ATOM 15705 C CA . GLY A 1 76 ? 0.474 4.631 -5.505 1.00 0.00 76 GLY A CA 14
ATOM 15706 C C . GLY A 1 76 ? 1.086 3.644 -4.532 1.00 0.00 76 GLY A C 14
ATOM 15707 O O . GLY A 1 76 ? 0.563 2.550 -4.358 1.00 0.00 76 GLY A O 14
ATOM 15711 N N . LEU A 1 77 ? 2.190 4.016 -3.887 1.00 0.00 77 LEU A N 14
ATOM 15712 C CA . LEU A 1 77 ? 2.858 3.105 -2.971 1.00 0.00 77 LEU A CA 14
ATOM 15713 C C . LEU A 1 77 ? 2.347 3.321 -1.558 1.00 0.00 77 LEU A C 14
ATOM 15714 O O . LEU A 1 77 ? 2.376 4.437 -1.042 1.00 0.00 77 LEU A O 14
ATOM 15730 N N . GLY A 1 78 ? 1.863 2.255 -0.950 1.00 0.00 78 GLY A N 14
ATOM 15731 C CA . GLY A 1 78 ? 1.406 2.329 0.416 1.00 0.00 78 GLY A CA 14
ATOM 15732 C C . GLY A 1 78 ? 2.327 1.587 1.361 1.00 0.00 78 GLY A C 14
ATOM 15733 O O . GLY A 1 78 ? 2.952 0.604 0.975 1.00 0.00 78 GLY A O 14
ATOM 15737 N N . VAL A 1 79 ? 2.412 2.060 2.595 1.00 0.00 79 VAL A N 14
ATOM 15738 C CA . VAL A 1 79 ? 3.255 1.436 3.602 1.00 0.00 79 VAL A CA 14
ATOM 15739 C C . VAL A 1 79 ? 2.397 0.903 4.752 1.00 0.00 79 VAL A C 14
ATOM 15740 O O . VAL A 1 79 ? 1.540 1.615 5.289 1.00 0.00 79 VAL A O 14
ATOM 15753 N N . GLN A 1 80 ? 2.608 -0.363 5.088 1.00 0.00 80 GLN A N 14
ATOM 15754 C CA . GLN A 1 80 ? 1.859 -1.041 6.142 1.00 0.00 80 GLN A CA 14
ATOM 15755 C C . GLN A 1 80 ? 0.389 -1.189 5.758 1.00 0.00 80 GLN A C 14
ATOM 15756 O O . GLN A 1 80 ? -0.514 -0.820 6.511 1.00 0.00 80 GLN A O 14
ATOM 15770 N N . CYS A 1 81 ? 0.168 -1.726 4.571 1.00 0.00 81 CYS A N 14
ATOM 15771 C CA . CYS A 1 81 ? -1.185 -1.974 4.070 1.00 0.00 81 CYS A CA 14
ATOM 15772 C C . CYS A 1 81 ? -1.688 -3.332 4.529 1.00 0.00 81 CYS A C 14
ATOM 15773 O O . CYS A 1 81 ? -1.046 -4.354 4.285 1.00 0.00 81 CYS A O 14
ATOM 15780 N N . ASN A 1 82 ? -2.830 -3.347 5.195 1.00 0.00 82 ASN A N 14
ATOM 15781 C CA . ASN A 1 82 ? -3.485 -4.602 5.523 1.00 0.00 82 ASN A CA 14
ATOM 15782 C C . ASN A 1 82 ? -4.769 -4.743 4.717 1.00 0.00 82 ASN A C 14
ATOM 15783 O O . ASN A 1 82 ? -5.513 -3.776 4.544 1.00 0.00 82 ASN A O 14
ATOM 15794 N N . PRO A 1 83 ? -5.025 -5.949 4.193 1.00 0.00 83 PRO A N 14
ATOM 15795 C CA . PRO A 1 83 ? -6.166 -6.215 3.309 1.00 0.00 83 PRO A CA 14
ATOM 15796 C C . PRO A 1 83 ? -7.514 -6.066 4.011 1.00 0.00 83 PRO A C 14
ATOM 15797 O O . PRO A 1 83 ? -7.683 -6.484 5.158 1.00 0.00 83 PRO A O 14
ATOM 15808 N N . ILE A 1 84 ? -8.467 -5.473 3.306 1.00 0.00 84 ILE A N 14
ATOM 15809 C CA . ILE A 1 84 ? -9.813 -5.269 3.829 1.00 0.00 84 ILE A CA 14
ATOM 15810 C C . ILE A 1 84 ? -10.705 -6.454 3.486 1.00 0.00 84 ILE A C 14
ATOM 15811 O O . ILE A 1 84 ? -10.590 -7.043 2.411 1.00 0.00 84 ILE A O 14
ATOM 15827 N N . ASN A 1 85 ? -11.597 -6.783 4.399 1.00 0.00 85 ASN A N 14
ATOM 15828 C CA . ASN A 1 85 ? -12.575 -7.839 4.182 1.00 0.00 85 ASN A CA 14
ATOM 15829 C C . ASN A 1 85 ? -13.714 -7.307 3.323 1.00 0.00 85 ASN A C 14
ATOM 15830 O O . ASN A 1 85 ? -14.493 -6.459 3.761 1.00 0.00 85 ASN A O 14
ATOM 15841 N N . VAL A 1 86 ? -13.796 -7.799 2.098 1.00 0.00 86 VAL A N 14
ATOM 15842 C CA . VAL A 1 86 ? -14.804 -7.346 1.156 1.00 0.00 86 VAL A CA 14
ATOM 15843 C C . VAL A 1 86 ? -15.552 -8.543 0.588 1.00 0.00 86 VAL A C 14
ATOM 15844 O O . VAL A 1 86 ? -15.168 -9.123 -0.429 1.00 0.00 86 VAL A O 14
ATOM 15857 N N . ASN A 1 87 ? -16.606 -8.920 1.301 1.00 0.00 87 ASN A N 14
ATOM 15858 C CA . ASN A 1 87 ? -17.434 -10.089 0.978 1.00 0.00 87 ASN A CA 14
ATOM 15859 C C . ASN A 1 87 ? -16.713 -11.385 1.352 1.00 0.00 87 ASN A C 14
ATOM 15860 O O . ASN A 1 87 ? -17.343 -12.425 1.510 1.00 0.00 87 ASN A O 14
ATOM 15871 N N . LEU A 1 88 ? -15.394 -11.295 1.518 1.00 0.00 88 LEU A N 14
ATOM 15872 C CA . LEU A 1 88 ? -14.560 -12.424 1.895 1.00 0.00 88 LEU A CA 14
ATOM 15873 C C . LEU A 1 88 ? -14.660 -13.537 0.851 1.00 0.00 88 LEU A C 14
ATOM 15874 O O . LEU A 1 88 ? -15.465 -14.477 1.032 1.00 0.00 88 LEU A O 14
ATOM 15891 N N . GLY A 1 1 ? -12.649 9.526 8.248 1.00 0.00 1 GLY A N 15
ATOM 15892 C CA . GLY A 1 1 ? -12.673 10.789 7.475 1.00 0.00 1 GLY A CA 15
ATOM 15893 C C . GLY A 1 1 ? -13.727 10.764 6.389 1.00 0.00 1 GLY A C 15
ATOM 15894 O O . GLY A 1 1 ? -14.653 9.954 6.435 1.00 0.00 1 GLY A O 15
ATOM 15900 N N . SER A 1 2 ? -13.576 11.632 5.402 1.00 0.00 2 SER A N 15
ATOM 15901 C CA . SER A 1 2 ? -14.553 11.750 4.333 1.00 0.00 2 SER A CA 15
ATOM 15902 C C . SER A 1 2 ? -14.377 10.640 3.299 1.00 0.00 2 SER A C 15
ATOM 15903 O O . SER A 1 2 ? -13.584 10.767 2.365 1.00 0.00 2 SER A O 15
ATOM 15911 N N . GLY A 1 3 ? -15.109 9.551 3.480 1.00 0.00 3 GLY A N 15
ATOM 15912 C CA . GLY A 1 3 ? -15.073 8.469 2.516 1.00 0.00 3 GLY A CA 15
ATOM 15913 C C . GLY A 1 3 ? -14.246 7.290 2.986 1.00 0.00 3 GLY A C 15
ATOM 15914 O O . GLY A 1 3 ? -13.707 6.544 2.172 1.00 0.00 3 GLY A O 15
ATOM 15918 N N . SER A 1 4 ? -14.145 7.111 4.293 1.00 0.00 4 SER A N 15
ATOM 15919 C CA . SER A 1 4 ? -13.366 6.014 4.843 1.00 0.00 4 SER A CA 15
ATOM 15920 C C . SER A 1 4 ? -14.149 5.253 5.910 1.00 0.00 4 SER A C 15
ATOM 15921 O O . SER A 1 4 ? -13.918 5.425 7.108 1.00 0.00 4 SER A O 15
ATOM 15929 N N . SER A 1 5 ? -15.084 4.421 5.468 1.00 0.00 5 SER A N 15
ATOM 15930 C CA . SER A 1 5 ? -15.851 3.580 6.378 1.00 0.00 5 SER A CA 15
ATOM 15931 C C . SER A 1 5 ? -14.925 2.594 7.086 1.00 0.00 5 SER A C 15
ATOM 15932 O O . SER A 1 5 ? -14.986 2.424 8.302 1.00 0.00 5 SER A O 15
ATOM 15940 N N . GLN A 1 6 ? -14.062 1.959 6.311 1.00 0.00 6 GLN A N 15
ATOM 15941 C CA . GLN A 1 6 ? -13.052 1.069 6.859 1.00 0.00 6 GLN A CA 15
ATOM 15942 C C . GLN A 1 6 ? -11.773 1.843 7.140 1.00 0.00 6 GLN A C 15
ATOM 15943 O O . GLN A 1 6 ? -11.667 3.020 6.785 1.00 0.00 6 GLN A O 15
ATOM 15957 N N . CYS A 1 7 ? -10.826 1.176 7.795 1.00 0.00 7 CYS A N 15
ATOM 15958 C CA . CYS A 1 7 ? -9.490 1.698 8.019 1.00 0.00 7 CYS A CA 15
ATOM 15959 C C . CYS A 1 7 ? -9.453 2.781 9.092 1.00 0.00 7 CYS A C 15
ATOM 15960 O O . CYS A 1 7 ? -9.953 3.891 8.907 1.00 0.00 7 CYS A O 15
ATOM 15967 N N . ASN A 1 8 ? -8.864 2.437 10.228 1.00 0.00 8 ASN A N 15
ATOM 15968 C CA . ASN A 1 8 ? -8.681 3.385 11.317 1.00 0.00 8 ASN A CA 15
ATOM 15969 C C . ASN A 1 8 ? -7.334 4.095 11.192 1.00 0.00 8 ASN A C 15
ATOM 15970 O O . ASN A 1 8 ? -7.150 5.197 11.708 1.00 0.00 8 ASN A O 15
ATOM 15981 N N . ALA A 1 9 ? -6.396 3.461 10.490 1.00 0.00 9 ALA A N 15
ATOM 15982 C CA . ALA A 1 9 ? -5.044 4.003 10.339 1.00 0.00 9 ALA A CA 15
ATOM 15983 C C . ALA A 1 9 ? -4.956 4.964 9.160 1.00 0.00 9 ALA A C 15
ATOM 15984 O O . ALA A 1 9 ? -3.919 5.582 8.925 1.00 0.00 9 ALA A O 15
ATOM 15991 N N . GLY A 1 10 ? -6.045 5.090 8.425 1.00 0.00 10 GLY A N 15
ATOM 15992 C CA . GLY A 1 10 ? -6.067 5.964 7.272 1.00 0.00 10 GLY A CA 15
ATOM 15993 C C . GLY A 1 10 ? -7.305 5.749 6.434 1.00 0.00 10 GLY A C 15
ATOM 15994 O O . GLY A 1 10 ? -8.262 5.139 6.904 1.00 0.00 10 GLY A O 15
ATOM 15998 N N . PRO A 1 11 ? -7.325 6.243 5.191 1.00 0.00 11 PRO A N 15
ATOM 15999 C CA . PRO A 1 11 ? -8.449 6.039 4.287 1.00 0.00 11 PRO A CA 15
ATOM 16000 C C . PRO A 1 11 ? -8.375 4.693 3.570 1.00 0.00 11 PRO A C 15
ATOM 16001 O O . PRO A 1 11 ? -7.333 4.033 3.557 1.00 0.00 11 PRO A O 15
ATOM 16012 N N . VAL A 1 12 ? -9.485 4.302 2.966 1.00 0.00 12 VAL A N 15
ATOM 16013 C CA . VAL A 1 12 ? -9.578 3.035 2.252 1.00 0.00 12 VAL A CA 15
ATOM 16014 C C . VAL A 1 12 ? -8.833 3.099 0.930 1.00 0.00 12 VAL A C 15
ATOM 16015 O O . VAL A 1 12 ? -9.065 3.996 0.125 1.00 0.00 12 VAL A O 15
ATOM 16028 N N . GLN A 1 13 ? -7.927 2.160 0.713 1.00 0.00 13 GLN A N 15
ATOM 16029 C CA . GLN A 1 13 ? -7.141 2.139 -0.515 1.00 0.00 13 GLN A CA 15
ATOM 16030 C C . GLN A 1 13 ? -7.517 0.932 -1.372 1.00 0.00 13 GLN A C 15
ATOM 16031 O O . GLN A 1 13 ? -7.920 -0.111 -0.854 1.00 0.00 13 GLN A O 15
ATOM 16045 N N . CYS A 1 14 ? -7.400 1.090 -2.682 1.00 0.00 14 CYS A N 15
ATOM 16046 C CA . CYS A 1 14 ? -7.637 0.000 -3.619 1.00 0.00 14 CYS A CA 15
ATOM 16047 C C . CYS A 1 14 ? -6.387 -0.226 -4.465 1.00 0.00 14 CYS A C 15
ATOM 16048 O O . CYS A 1 14 ? -6.131 0.498 -5.432 1.00 0.00 14 CYS A O 15
ATOM 16055 N N . CYS A 1 15 ? -5.613 -1.231 -4.079 1.00 0.00 15 CYS A N 15
ATOM 16056 C CA . CYS A 1 15 ? -4.303 -1.483 -4.667 1.00 0.00 15 CYS A CA 15
ATOM 16057 C C . CYS A 1 15 ? -4.398 -2.500 -5.794 1.00 0.00 15 CYS A C 15
ATOM 16058 O O . CYS A 1 15 ? -5.260 -3.376 -5.783 1.00 0.00 15 CYS A O 15
ATOM 16065 N N . ASN A 1 16 ? -3.493 -2.381 -6.753 1.00 0.00 16 ASN A N 15
ATOM 16066 C CA . ASN A 1 16 ? -3.372 -3.348 -7.832 1.00 0.00 16 ASN A CA 15
ATOM 16067 C C . ASN A 1 16 ? -2.835 -4.662 -7.293 1.00 0.00 16 ASN A C 15
ATOM 16068 O O . ASN A 1 16 ? -3.237 -5.742 -7.717 1.00 0.00 16 ASN A O 15
ATOM 16079 N N . THR A 1 17 ? -1.905 -4.550 -6.363 1.00 0.00 17 THR A N 15
ATOM 16080 C CA . THR A 1 17 ? -1.269 -5.710 -5.763 1.00 0.00 17 THR A CA 15
ATOM 16081 C C . THR A 1 17 ? -0.921 -5.444 -4.303 1.00 0.00 17 THR A C 15
ATOM 16082 O O . THR A 1 17 ? -0.325 -4.421 -3.979 1.00 0.00 17 THR A O 15
ATOM 16093 N N . LEU A 1 18 ? -1.322 -6.347 -3.423 1.00 0.00 18 LEU A N 15
ATOM 16094 C CA . LEU A 1 18 ? -0.910 -6.281 -2.030 1.00 0.00 18 LEU A CA 15
ATOM 16095 C C . LEU A 1 18 ? 0.204 -7.281 -1.793 1.00 0.00 18 LEU A C 15
ATOM 16096 O O . LEU A 1 18 ? -0.020 -8.490 -1.761 1.00 0.00 18 LEU A O 15
ATOM 16112 N N . THR A 1 19 ? 1.399 -6.771 -1.645 1.00 0.00 19 THR A N 15
ATOM 16113 C CA . THR A 1 19 ? 2.569 -7.612 -1.501 1.00 0.00 19 THR A CA 15
ATOM 16114 C C . THR A 1 19 ? 3.516 -7.010 -0.462 1.00 0.00 19 THR A C 15
ATOM 16115 O O . THR A 1 19 ? 3.146 -6.069 0.243 1.00 0.00 19 THR A O 15
ATOM 16126 N N . SER A 1 20 ? 4.708 -7.563 -0.342 1.00 0.00 20 SER A N 15
ATOM 16127 C CA . SER A 1 20 ? 5.665 -7.102 0.645 1.00 0.00 20 SER A CA 15
ATOM 16128 C C . SER A 1 20 ? 6.659 -6.138 0.013 1.00 0.00 20 SER A C 15
ATOM 16129 O O . SER A 1 20 ? 6.760 -6.042 -1.211 1.00 0.00 20 SER A O 15
ATOM 16137 N N . ALA A 1 21 ? 7.397 -5.429 0.855 1.00 0.00 21 ALA A N 15
ATOM 16138 C CA . ALA A 1 21 ? 8.396 -4.479 0.390 1.00 0.00 21 ALA A CA 15
ATOM 16139 C C . ALA A 1 21 ? 9.609 -5.189 -0.205 1.00 0.00 21 ALA A C 15
ATOM 16140 O O . ALA A 1 21 ? 10.558 -4.547 -0.653 1.00 0.00 21 ALA A O 15
ATOM 16147 N N . SER A 1 22 ? 9.577 -6.514 -0.185 1.00 0.00 22 SER A N 15
ATOM 16148 C CA . SER A 1 22 ? 10.591 -7.323 -0.838 1.00 0.00 22 SER A CA 15
ATOM 16149 C C . SER A 1 22 ? 10.218 -7.552 -2.303 1.00 0.00 22 SER A C 15
ATOM 16150 O O . SER A 1 22 ? 10.965 -8.175 -3.061 1.00 0.00 22 SER A O 15
ATOM 16158 N N . ASN A 1 23 ? 9.051 -7.053 -2.691 1.00 0.00 23 ASN A N 15
ATOM 16159 C CA . ASN A 1 23 ? 8.595 -7.159 -4.069 1.00 0.00 23 ASN A CA 15
ATOM 16160 C C . ASN A 1 23 ? 9.272 -6.097 -4.920 1.00 0.00 23 ASN A C 15
ATOM 16161 O O . ASN A 1 23 ? 9.442 -4.953 -4.489 1.00 0.00 23 ASN A O 15
ATOM 16172 N N . SER A 1 24 ? 9.649 -6.486 -6.132 1.00 0.00 24 SER A N 15
ATOM 16173 C CA . SER A 1 24 ? 10.356 -5.601 -7.046 1.00 0.00 24 SER A CA 15
ATOM 16174 C C . SER A 1 24 ? 9.489 -4.407 -7.436 1.00 0.00 24 SER A C 15
ATOM 16175 O O . SER A 1 24 ? 10.002 -3.334 -7.756 1.00 0.00 24 SER A O 15
ATOM 16183 N N . GLN A 1 25 ? 8.177 -4.598 -7.399 1.00 0.00 25 GLN A N 15
ATOM 16184 C CA . GLN A 1 25 ? 7.242 -3.529 -7.684 1.00 0.00 25 GLN A CA 15
ATOM 16185 C C . GLN A 1 25 ? 7.277 -2.504 -6.564 1.00 0.00 25 GLN A C 15
ATOM 16186 O O . GLN A 1 25 ? 7.377 -1.300 -6.800 1.00 0.00 25 GLN A O 15
ATOM 16200 N N . ALA A 1 26 ? 7.216 -3.008 -5.342 1.00 0.00 26 ALA A N 15
ATOM 16201 C CA . ALA A 1 26 ? 7.166 -2.166 -4.165 1.00 0.00 26 ALA A CA 15
ATOM 16202 C C . ALA A 1 26 ? 8.453 -1.388 -3.982 1.00 0.00 26 ALA A C 15
ATOM 16203 O O . ALA A 1 26 ? 8.422 -0.171 -3.893 1.00 0.00 26 ALA A O 15
ATOM 16210 N N . ALA A 1 27 ? 9.579 -2.090 -3.932 1.00 0.00 27 ALA A N 15
ATOM 16211 C CA . ALA A 1 27 ? 10.865 -1.453 -3.660 1.00 0.00 27 ALA A CA 15
ATOM 16212 C C . ALA A 1 27 ? 11.214 -0.422 -4.719 1.00 0.00 27 ALA A C 15
ATOM 16213 O O . ALA A 1 27 ? 11.888 0.562 -4.423 1.00 0.00 27 ALA A O 15
ATOM 16220 N N . GLY A 1 28 ? 10.759 -0.642 -5.946 1.00 0.00 28 GLY A N 15
ATOM 16221 C CA . GLY A 1 28 ? 10.934 0.363 -6.974 1.00 0.00 28 GLY A CA 15
ATOM 16222 C C . GLY A 1 28 ? 10.281 1.664 -6.564 1.00 0.00 28 GLY A C 15
ATOM 16223 O O . GLY A 1 28 ? 10.903 2.721 -6.586 1.00 0.00 28 GLY A O 15
ATOM 16227 N N . LEU A 1 29 ? 9.033 1.556 -6.137 1.00 0.00 29 LEU A N 15
ATOM 16228 C CA . LEU A 1 29 ? 8.261 2.688 -5.647 1.00 0.00 29 LEU A CA 15
ATOM 16229 C C . LEU A 1 29 ? 8.844 3.240 -4.350 1.00 0.00 29 LEU A C 15
ATOM 16230 O O . LEU A 1 29 ? 9.041 4.441 -4.212 1.00 0.00 29 LEU A O 15
ATOM 16246 N N . ILE A 1 30 ? 9.095 2.345 -3.400 1.00 0.00 30 ILE A N 15
ATOM 16247 C CA . ILE A 1 30 ? 9.669 2.696 -2.107 1.00 0.00 30 ILE A CA 15
ATOM 16248 C C . ILE A 1 30 ? 10.918 3.532 -2.276 1.00 0.00 30 ILE A C 15
ATOM 16249 O O . ILE A 1 30 ? 11.077 4.575 -1.641 1.00 0.00 30 ILE A O 15
ATOM 16265 N N . GLN A 1 31 ? 11.786 3.083 -3.158 1.00 0.00 31 GLN A N 15
ATOM 16266 C CA . GLN A 1 31 ? 13.022 3.771 -3.413 1.00 0.00 31 GLN A CA 15
ATOM 16267 C C . GLN A 1 31 ? 12.794 5.056 -4.205 1.00 0.00 31 GLN A C 15
ATOM 16268 O O . GLN A 1 31 ? 13.635 5.955 -4.187 1.00 0.00 31 GLN A O 15
ATOM 16282 N N . GLN A 1 32 ? 11.651 5.162 -4.879 1.00 0.00 32 GLN A N 15
ATOM 16283 C CA . GLN A 1 32 ? 11.305 6.399 -5.579 1.00 0.00 32 GLN A CA 15
ATOM 16284 C C . GLN A 1 32 ? 10.886 7.467 -4.586 1.00 0.00 32 GLN A C 15
ATOM 16285 O O . GLN A 1 32 ? 11.058 8.662 -4.826 1.00 0.00 32 GLN A O 15
ATOM 16299 N N . LEU A 1 33 ? 10.320 7.027 -3.477 1.00 0.00 33 LEU A N 15
ATOM 16300 C CA . LEU A 1 33 ? 9.868 7.935 -2.441 1.00 0.00 33 LEU A CA 15
ATOM 16301 C C . LEU A 1 33 ? 10.989 8.172 -1.438 1.00 0.00 33 LEU A C 15
ATOM 16302 O O . LEU A 1 33 ? 11.021 9.184 -0.741 1.00 0.00 33 LEU A O 15
ATOM 16318 N N . GLY A 1 34 ? 11.909 7.215 -1.385 1.00 0.00 34 GLY A N 15
ATOM 16319 C CA . GLY A 1 34 ? 13.010 7.276 -0.446 1.00 0.00 34 GLY A CA 15
ATOM 16320 C C . GLY A 1 34 ? 12.577 6.867 0.940 1.00 0.00 34 GLY A C 15
ATOM 16321 O O . GLY A 1 34 ? 13.001 7.452 1.935 1.00 0.00 34 GLY A O 15
ATOM 16325 N N . LEU A 1 35 ? 11.733 5.847 0.996 1.00 0.00 35 LEU A N 15
ATOM 16326 C CA . LEU A 1 35 ? 11.137 5.398 2.243 1.00 0.00 35 LEU A CA 15
ATOM 16327 C C . LEU A 1 35 ? 12.110 4.589 3.090 1.00 0.00 35 LEU A C 15
ATOM 16328 O O . LEU A 1 35 ? 12.337 3.405 2.838 1.00 0.00 35 LEU A O 15
ATOM 16344 N N . SER A 1 36 ? 12.677 5.238 4.092 1.00 0.00 36 SER A N 15
ATOM 16345 C CA . SER A 1 36 ? 13.549 4.585 5.038 1.00 0.00 36 SER A CA 15
ATOM 16346 C C . SER A 1 36 ? 12.729 3.975 6.175 1.00 0.00 36 SER A C 15
ATOM 16347 O O . SER A 1 36 ? 11.851 4.632 6.738 1.00 0.00 36 SER A O 15
ATOM 16355 N N . GLY A 1 37 ? 12.991 2.714 6.489 1.00 0.00 37 GLY A N 15
ATOM 16356 C CA . GLY A 1 37 ? 12.296 2.064 7.582 1.00 0.00 37 GLY A CA 15
ATOM 16357 C C . GLY A 1 37 ? 11.462 0.892 7.118 1.00 0.00 37 GLY A C 15
ATOM 16358 O O . GLY A 1 37 ? 11.053 0.054 7.919 1.00 0.00 37 GLY A O 15
ATOM 16362 N N . VAL A 1 38 ? 11.219 0.829 5.820 1.00 0.00 38 VAL A N 15
ATOM 16363 C CA . VAL A 1 38 ? 10.426 -0.237 5.235 1.00 0.00 38 VAL A CA 15
ATOM 16364 C C . VAL A 1 38 ? 11.305 -1.462 4.982 1.00 0.00 38 VAL A C 15
ATOM 16365 O O . VAL A 1 38 ? 12.176 -1.444 4.111 1.00 0.00 38 VAL A O 15
ATOM 16378 N N . GLY A 1 39 ? 11.091 -2.506 5.766 1.00 0.00 39 GLY A N 15
ATOM 16379 C CA . GLY A 1 39 ? 11.834 -3.739 5.599 1.00 0.00 39 GLY A CA 15
ATOM 16380 C C . GLY A 1 39 ? 11.146 -4.679 4.634 1.00 0.00 39 GLY A C 15
ATOM 16381 O O . GLY A 1 39 ? 10.131 -4.327 4.044 1.00 0.00 39 GLY A O 15
ATOM 16385 N N . ALA A 1 40 ? 11.672 -5.882 4.494 1.00 0.00 40 ALA A N 15
ATOM 16386 C CA . ALA A 1 40 ? 11.170 -6.817 3.497 1.00 0.00 40 ALA A CA 15
ATOM 16387 C C . ALA A 1 40 ? 9.867 -7.474 3.936 1.00 0.00 40 ALA A C 15
ATOM 16388 O O . ALA A 1 40 ? 9.090 -7.933 3.101 1.00 0.00 40 ALA A O 15
ATOM 16395 N N . ASN A 1 41 ? 9.613 -7.500 5.236 1.00 0.00 41 ASN A N 15
ATOM 16396 C CA . ASN A 1 41 ? 8.408 -8.139 5.757 1.00 0.00 41 ASN A CA 15
ATOM 16397 C C . ASN A 1 41 ? 7.302 -7.101 5.944 1.00 0.00 41 ASN A C 15
ATOM 16398 O O . ASN A 1 41 ? 6.260 -7.370 6.544 1.00 0.00 41 ASN A O 15
ATOM 16409 N N . VAL A 1 42 ? 7.536 -5.911 5.407 1.00 0.00 42 VAL A N 15
ATOM 16410 C CA . VAL A 1 42 ? 6.578 -4.821 5.504 1.00 0.00 42 VAL A CA 15
ATOM 16411 C C . VAL A 1 42 ? 5.532 -4.926 4.405 1.00 0.00 42 VAL A C 15
ATOM 16412 O O . VAL A 1 42 ? 5.868 -5.102 3.233 1.00 0.00 42 VAL A O 15
ATOM 16425 N N . PRO A 1 43 ? 4.251 -4.830 4.782 1.00 0.00 43 PRO A N 15
ATOM 16426 C CA . PRO A 1 43 ? 3.149 -4.877 3.835 1.00 0.00 43 PRO A CA 15
ATOM 16427 C C . PRO A 1 43 ? 3.093 -3.610 3.008 1.00 0.00 43 PRO A C 15
ATOM 16428 O O . PRO A 1 43 ? 3.274 -2.521 3.542 1.00 0.00 43 PRO A O 15
ATOM 16439 N N . VAL A 1 44 ? 2.861 -3.733 1.719 1.00 0.00 44 VAL A N 15
ATOM 16440 C CA . VAL A 1 44 ? 2.761 -2.562 0.866 1.00 0.00 44 VAL A CA 15
ATOM 16441 C C . VAL A 1 44 ? 1.667 -2.732 -0.173 1.00 0.00 44 VAL A C 15
ATOM 16442 O O . VAL A 1 44 ? 1.323 -3.852 -0.562 1.00 0.00 44 VAL A O 15
ATOM 16455 N N . GLY A 1 45 ? 1.118 -1.618 -0.609 1.00 0.00 45 GLY A N 15
ATOM 16456 C CA . GLY A 1 45 ? 0.105 -1.649 -1.628 1.00 0.00 45 GLY A CA 15
ATOM 16457 C C . GLY A 1 45 ? 0.605 -1.070 -2.924 1.00 0.00 45 GLY A C 15
ATOM 16458 O O . GLY A 1 45 ? 1.044 0.078 -2.984 1.00 0.00 45 GLY A O 15
ATOM 16462 N N . ILE A 1 46 ? 0.557 -1.889 -3.949 1.00 0.00 46 ILE A N 15
ATOM 16463 C CA . ILE A 1 46 ? 1.041 -1.537 -5.269 1.00 0.00 46 ILE A CA 15
ATOM 16464 C C . ILE A 1 46 ? -0.040 -0.794 -6.039 1.00 0.00 46 ILE A C 15
ATOM 16465 O O . ILE A 1 46 ? -1.159 -1.292 -6.164 1.00 0.00 46 ILE A O 15
ATOM 16481 N N . ASN A 1 47 ? 0.294 0.398 -6.523 1.00 0.00 47 ASN A N 15
ATOM 16482 C CA . ASN A 1 47 ? -0.605 1.177 -7.377 1.00 0.00 47 ASN A CA 15
ATOM 16483 C C . ASN A 1 47 ? -1.940 1.408 -6.677 1.00 0.00 47 ASN A C 15
ATOM 16484 O O . ASN A 1 47 ? -2.998 1.057 -7.202 1.00 0.00 47 ASN A O 15
ATOM 16495 N N . CYS A 1 48 ? -1.891 1.971 -5.484 1.00 0.00 48 CYS A N 15
ATOM 16496 C CA . CYS A 1 48 ? -3.093 2.134 -4.689 1.00 0.00 48 CYS A CA 15
ATOM 16497 C C . CYS A 1 48 ? -3.651 3.545 -4.779 1.00 0.00 48 CYS A C 15
ATOM 16498 O O . CYS A 1 48 ? -2.915 4.532 -4.696 1.00 0.00 48 CYS A O 15
ATOM 16505 N N . ASN A 1 49 ? -4.960 3.619 -4.953 1.00 0.00 49 ASN A N 15
ATOM 16506 C CA . ASN A 1 49 ? -5.685 4.877 -4.888 1.00 0.00 49 ASN A CA 15
ATOM 16507 C C . ASN A 1 49 ? -6.798 4.758 -3.860 1.00 0.00 49 ASN A C 15
ATOM 16508 O O . ASN A 1 49 ? -7.326 3.668 -3.627 1.00 0.00 49 ASN A O 15
ATOM 16519 N N . PRO A 1 50 ? -7.149 5.874 -3.222 1.00 0.00 50 PRO A N 15
ATOM 16520 C CA . PRO A 1 50 ? -8.159 5.913 -2.166 1.00 0.00 50 PRO A CA 15
ATOM 16521 C C . PRO A 1 50 ? -9.560 5.700 -2.717 1.00 0.00 50 PRO A C 15
ATOM 16522 O O . PRO A 1 50 ? -9.975 6.376 -3.661 1.00 0.00 50 PRO A O 15
ATOM 16533 N N . ILE A 1 51 ? -10.287 4.765 -2.126 1.00 0.00 51 ILE A N 15
ATOM 16534 C CA . ILE A 1 51 ? -11.636 4.467 -2.567 1.00 0.00 51 ILE A CA 15
ATOM 16535 C C . ILE A 1 51 ? -12.598 5.467 -1.958 1.00 0.00 51 ILE A C 15
ATOM 16536 O O . ILE A 1 51 ? -13.189 5.221 -0.910 1.00 0.00 51 ILE A O 15
ATOM 16552 N N . THR A 1 52 ? -12.764 6.591 -2.616 1.00 0.00 52 THR A N 15
ATOM 16553 C CA . THR A 1 52 ? -13.635 7.624 -2.102 1.00 0.00 52 THR A CA 15
ATOM 16554 C C . THR A 1 52 ? -14.840 7.813 -3.010 1.00 0.00 52 THR A C 15
ATOM 16555 O O . THR A 1 52 ? -15.493 8.858 -3.007 1.00 0.00 52 THR A O 15
ATOM 16566 N N . GLY A 1 53 ? -15.131 6.780 -3.785 1.00 0.00 53 GLY A N 15
ATOM 16567 C CA . GLY A 1 53 ? -16.292 6.794 -4.643 1.00 0.00 53 GLY A CA 15
ATOM 16568 C C . GLY A 1 53 ? -17.494 6.190 -3.956 1.00 0.00 53 GLY A C 15
ATOM 16569 O O . GLY A 1 53 ? -17.987 5.136 -4.360 1.00 0.00 53 GLY A O 15
ATOM 16573 N N . ILE A 1 54 ? -17.939 6.850 -2.891 1.00 0.00 54 ILE A N 15
ATOM 16574 C CA . ILE A 1 54 ? -19.115 6.426 -2.142 1.00 0.00 54 ILE A CA 15
ATOM 16575 C C . ILE A 1 54 ? -20.316 6.280 -3.071 1.00 0.00 54 ILE A C 15
ATOM 16576 O O . ILE A 1 54 ? -20.776 7.256 -3.667 1.00 0.00 54 ILE A O 15
ATOM 16592 N N . GLY A 1 55 ? -20.807 5.061 -3.201 1.00 0.00 55 GLY A N 15
ATOM 16593 C CA . GLY A 1 55 ? -21.937 4.813 -4.068 1.00 0.00 55 GLY A CA 15
ATOM 16594 C C . GLY A 1 55 ? -21.613 3.794 -5.131 1.00 0.00 55 GLY A C 15
ATOM 16595 O O . GLY A 1 55 ? -21.609 4.103 -6.323 1.00 0.00 55 GLY A O 15
ATOM 16599 N N . ALA A 1 56 ? -21.323 2.582 -4.689 1.00 0.00 56 ALA A N 15
ATOM 16600 C CA . ALA A 1 56 ? -21.003 1.486 -5.583 1.00 0.00 56 ALA A CA 15
ATOM 16601 C C . ALA A 1 56 ? -21.708 0.220 -5.117 1.00 0.00 56 ALA A C 15
ATOM 16602 O O . ALA A 1 56 ? -21.071 -0.764 -4.745 1.00 0.00 56 ALA A O 15
ATOM 16609 N N . GLY A 1 57 ? -23.029 0.265 -5.114 1.00 0.00 57 GLY A N 15
ATOM 16610 C CA . GLY A 1 57 ? -23.809 -0.856 -4.637 1.00 0.00 57 GLY A CA 15
ATOM 16611 C C . GLY A 1 57 ? -24.319 -0.615 -3.234 1.00 0.00 57 GLY A C 15
ATOM 16612 O O . GLY A 1 57 ? -25.215 0.205 -3.026 1.00 0.00 57 GLY A O 15
ATOM 16616 N N . SER A 1 58 ? -23.744 -1.314 -2.268 1.00 0.00 58 SER A N 15
ATOM 16617 C CA . SER A 1 58 ? -24.112 -1.126 -0.873 1.00 0.00 58 SER A CA 15
ATOM 16618 C C . SER A 1 58 ? -23.218 -0.072 -0.223 1.00 0.00 58 SER A C 15
ATOM 16619 O O . SER A 1 58 ? -23.665 0.702 0.626 1.00 0.00 58 SER A O 15
ATOM 16627 N N . GLY A 1 59 ? -21.959 -0.038 -0.641 1.00 0.00 59 GLY A N 15
ATOM 16628 C CA . GLY A 1 59 ? -21.010 0.909 -0.091 1.00 0.00 59 GLY A CA 15
ATOM 16629 C C . GLY A 1 59 ? -19.961 1.306 -1.108 1.00 0.00 59 GLY A C 15
ATOM 16630 O O . GLY A 1 59 ? -20.295 1.694 -2.227 1.00 0.00 59 GLY A O 15
ATOM 16634 N N . SER A 1 60 ? -18.698 1.209 -0.722 1.00 0.00 60 SER A N 15
ATOM 16635 C CA . SER A 1 60 ? -17.597 1.485 -1.636 1.00 0.00 60 SER A CA 15
ATOM 16636 C C . SER A 1 60 ? -16.865 0.183 -1.959 1.00 0.00 60 SER A C 15
ATOM 16637 O O . SER A 1 60 ? -16.632 -0.636 -1.067 1.00 0.00 60 SER A O 15
ATOM 16645 N N . SER A 1 61 ? -16.519 -0.022 -3.219 1.00 0.00 61 SER A N 15
ATOM 16646 C CA . SER A 1 61 ? -15.905 -1.276 -3.635 1.00 0.00 61 SER A CA 15
ATOM 16647 C C . SER A 1 61 ? -14.553 -1.050 -4.306 1.00 0.00 61 SER A C 15
ATOM 16648 O O . SER A 1 61 ? -14.305 -0.001 -4.900 1.00 0.00 61 SER A O 15
ATOM 16656 N N . CYS A 1 62 ? -13.683 -2.043 -4.191 1.00 0.00 62 CYS A N 15
ATOM 16657 C CA . CYS A 1 62 ? -12.377 -2.007 -4.830 1.00 0.00 62 CYS A CA 15
ATOM 16658 C C . CYS A 1 62 ? -12.334 -2.990 -5.993 1.00 0.00 62 CYS A C 15
ATOM 16659 O O . CYS A 1 62 ? -12.768 -4.136 -5.868 1.00 0.00 62 CYS A O 15
ATOM 16666 N N . ASN A 1 63 ? -11.809 -2.527 -7.119 1.00 0.00 63 ASN A N 15
ATOM 16667 C CA . ASN A 1 63 ? -11.756 -3.322 -8.341 1.00 0.00 63 ASN A CA 15
ATOM 16668 C C . ASN A 1 63 ? -10.664 -4.384 -8.268 1.00 0.00 63 ASN A C 15
ATOM 16669 O O . ASN A 1 63 ? -10.741 -5.415 -8.938 1.00 0.00 63 ASN A O 15
ATOM 16680 N N . ALA A 1 64 ? -9.652 -4.138 -7.450 1.00 0.00 64 ALA A N 15
ATOM 16681 C CA . ALA A 1 64 ? -8.538 -5.063 -7.341 1.00 0.00 64 ALA A CA 15
ATOM 16682 C C . ALA A 1 64 ? -8.389 -5.596 -5.916 1.00 0.00 64 ALA A C 15
ATOM 16683 O O . ALA A 1 64 ? -9.074 -6.544 -5.534 1.00 0.00 64 ALA A O 15
ATOM 16690 N N . ASN A 1 65 ? -7.511 -4.985 -5.126 1.00 0.00 65 ASN A N 15
ATOM 16691 C CA . ASN A 1 65 ? -7.281 -5.434 -3.754 1.00 0.00 65 ASN A CA 15
ATOM 16692 C C . ASN A 1 65 ? -7.433 -4.278 -2.775 1.00 0.00 65 ASN A C 15
ATOM 16693 O O . ASN A 1 65 ? -6.673 -3.313 -2.813 1.00 0.00 65 ASN A O 15
ATOM 16704 N N . PRO A 1 66 ? -8.419 -4.370 -1.884 1.00 0.00 66 PRO A N 15
ATOM 16705 C CA . PRO A 1 66 ? -8.707 -3.327 -0.901 1.00 0.00 66 PRO A CA 15
ATOM 16706 C C . PRO A 1 66 ? -7.788 -3.419 0.318 1.00 0.00 66 PRO A C 15
ATOM 16707 O O . PRO A 1 66 ? -7.558 -4.508 0.846 1.00 0.00 66 PRO A O 15
ATOM 16718 N N . ALA A 1 67 ? -7.266 -2.282 0.769 1.00 0.00 67 ALA A N 15
ATOM 16719 C CA . ALA A 1 67 ? -6.329 -2.275 1.887 1.00 0.00 67 ALA A CA 15
ATOM 16720 C C . ALA A 1 67 ? -6.381 -0.980 2.687 1.00 0.00 67 ALA A C 15
ATOM 16721 O O . ALA A 1 67 ? -6.710 0.083 2.162 1.00 0.00 67 ALA A O 15
ATOM 16728 N N . CYS A 1 68 ? -6.082 -1.095 3.972 1.00 0.00 68 CYS A N 15
ATOM 16729 C CA . CYS A 1 68 ? -5.802 0.063 4.810 1.00 0.00 68 CYS A CA 15
ATOM 16730 C C . CYS A 1 68 ? -4.303 0.233 4.921 1.00 0.00 68 CYS A C 15
ATOM 16731 O O . CYS A 1 68 ? -3.605 -0.682 5.347 1.00 0.00 68 CYS A O 15
ATOM 16738 N N . CYS A 1 69 ? -3.797 1.381 4.532 1.00 0.00 69 CYS A N 15
ATOM 16739 C CA . CYS A 1 69 ? -2.376 1.613 4.600 1.00 0.00 69 CYS A CA 15
ATOM 16740 C C . CYS A 1 69 ? -2.056 2.704 5.606 1.00 0.00 69 CYS A C 15
ATOM 16741 O O . CYS A 1 69 ? -2.840 3.634 5.798 1.00 0.00 69 CYS A O 15
ATOM 16748 N N . ASP A 1 70 ? -0.902 2.573 6.245 1.00 0.00 70 ASP A N 15
ATOM 16749 C CA . ASP A 1 70 ? -0.433 3.556 7.213 1.00 0.00 70 ASP A CA 15
ATOM 16750 C C . ASP A 1 70 ? -0.139 4.879 6.509 1.00 0.00 70 ASP A C 15
ATOM 16751 O O . ASP A 1 70 ? -0.556 5.946 6.960 1.00 0.00 70 ASP A O 15
ATOM 16760 N N . ASN A 1 71 ? 0.580 4.787 5.395 1.00 0.00 71 ASN A N 15
ATOM 16761 C CA . ASN A 1 71 ? 0.857 5.938 4.535 1.00 0.00 71 ASN A CA 15
ATOM 16762 C C . ASN A 1 71 ? 0.953 5.476 3.095 1.00 0.00 71 ASN A C 15
ATOM 16763 O O . ASN A 1 71 ? 1.659 4.521 2.802 1.00 0.00 71 ASN A O 15
ATOM 16774 N N . VAL A 1 72 ? 0.253 6.137 2.196 1.00 0.00 72 VAL A N 15
ATOM 16775 C CA . VAL A 1 72 ? 0.333 5.789 0.787 1.00 0.00 72 VAL A CA 15
ATOM 16776 C C . VAL A 1 72 ? 0.502 7.035 -0.063 1.00 0.00 72 VAL A C 15
ATOM 16777 O O . VAL A 1 72 ? -0.165 8.048 0.139 1.00 0.00 72 VAL A O 15
ATOM 16790 N N . TYR A 1 73 ? 1.418 6.938 -1.007 1.00 0.00 73 TYR A N 15
ATOM 16791 C CA . TYR A 1 73 ? 1.900 8.081 -1.749 1.00 0.00 73 TYR A CA 15
ATOM 16792 C C . TYR A 1 73 ? 1.298 8.107 -3.147 1.00 0.00 73 TYR A C 15
ATOM 16793 O O . TYR A 1 73 ? 0.787 7.095 -3.629 1.00 0.00 73 TYR A O 15
ATOM 16811 N N . THR A 1 74 ? 1.364 9.271 -3.790 1.00 0.00 74 THR A N 15
ATOM 16812 C CA . THR A 1 74 ? 0.638 9.524 -5.032 1.00 0.00 74 THR A CA 15
ATOM 16813 C C . THR A 1 74 ? 1.229 8.792 -6.232 1.00 0.00 74 THR A C 15
ATOM 16814 O O . THR A 1 74 ? 0.656 8.818 -7.321 1.00 0.00 74 THR A O 15
ATOM 16825 N N . ASN A 1 75 ? 2.371 8.148 -6.041 1.00 0.00 75 ASN A N 15
ATOM 16826 C CA . ASN A 1 75 ? 2.902 7.233 -7.045 1.00 0.00 75 ASN A CA 15
ATOM 16827 C C . ASN A 1 75 ? 2.094 5.949 -7.007 1.00 0.00 75 ASN A C 15
ATOM 16828 O O . ASN A 1 75 ? 2.106 5.146 -7.942 1.00 0.00 75 ASN A O 15
ATOM 16839 N N . GLY A 1 76 ? 1.396 5.771 -5.898 1.00 0.00 76 GLY A N 15
ATOM 16840 C CA . GLY A 1 76 ? 0.555 4.623 -5.709 1.00 0.00 76 GLY A CA 15
ATOM 16841 C C . GLY A 1 76 ? 1.149 3.629 -4.735 1.00 0.00 76 GLY A C 15
ATOM 16842 O O . GLY A 1 76 ? 0.686 2.496 -4.655 1.00 0.00 76 GLY A O 15
ATOM 16846 N N . LEU A 1 77 ? 2.174 4.033 -3.987 1.00 0.00 77 LEU A N 15
ATOM 16847 C CA . LEU A 1 77 ? 2.816 3.123 -3.058 1.00 0.00 77 LEU A CA 15
ATOM 16848 C C . LEU A 1 77 ? 2.255 3.315 -1.660 1.00 0.00 77 LEU A C 15
ATOM 16849 O O . LEU A 1 77 ? 2.341 4.402 -1.093 1.00 0.00 77 LEU A O 15
ATOM 16865 N N . GLY A 1 78 ? 1.673 2.263 -1.120 1.00 0.00 78 GLY A N 15
ATOM 16866 C CA . GLY A 1 78 ? 1.200 2.306 0.242 1.00 0.00 78 GLY A CA 15
ATOM 16867 C C . GLY A 1 78 ? 2.067 1.482 1.163 1.00 0.00 78 GLY A C 15
ATOM 16868 O O . GLY A 1 78 ? 2.506 0.395 0.800 1.00 0.00 78 GLY A O 15
ATOM 16872 N N . VAL A 1 79 ? 2.326 2.007 2.346 1.00 0.00 79 VAL A N 15
ATOM 16873 C CA . VAL A 1 79 ? 3.129 1.316 3.336 1.00 0.00 79 VAL A CA 15
ATOM 16874 C C . VAL A 1 79 ? 2.223 0.765 4.432 1.00 0.00 79 VAL A C 15
ATOM 16875 O O . VAL A 1 79 ? 1.249 1.415 4.828 1.00 0.00 79 VAL A O 15
ATOM 16888 N N . GLN A 1 80 ? 2.527 -0.448 4.878 1.00 0.00 80 GLN A N 15
ATOM 16889 C CA . GLN A 1 80 ? 1.737 -1.138 5.891 1.00 0.00 80 GLN A CA 15
ATOM 16890 C C . GLN A 1 80 ? 0.287 -1.256 5.453 1.00 0.00 80 GLN A C 15
ATOM 16891 O O . GLN A 1 80 ? -0.633 -0.837 6.154 1.00 0.00 80 GLN A O 15
ATOM 16905 N N . CYS A 1 81 ? 0.104 -1.827 4.280 1.00 0.00 81 CYS A N 15
ATOM 16906 C CA . CYS A 1 81 ? -1.224 -1.993 3.710 1.00 0.00 81 CYS A CA 15
ATOM 16907 C C . CYS A 1 81 ? -1.825 -3.321 4.123 1.00 0.00 81 CYS A C 15
ATOM 16908 O O . CYS A 1 81 ? -1.341 -4.386 3.738 1.00 0.00 81 CYS A O 15
ATOM 16915 N N . ASN A 1 82 ? -2.876 -3.249 4.915 1.00 0.00 82 ASN A N 15
ATOM 16916 C CA . ASN A 1 82 ? -3.565 -4.451 5.363 1.00 0.00 82 ASN A CA 15
ATOM 16917 C C . ASN A 1 82 ? -4.900 -4.623 4.645 1.00 0.00 82 ASN A C 15
ATOM 16918 O O . ASN A 1 82 ? -5.751 -3.732 4.657 1.00 0.00 82 ASN A O 15
ATOM 16929 N N . PRO A 1 83 ? -5.070 -5.786 3.996 1.00 0.00 83 PRO A N 15
ATOM 16930 C CA . PRO A 1 83 ? -6.260 -6.114 3.196 1.00 0.00 83 PRO A CA 15
ATOM 16931 C C . PRO A 1 83 ? -7.576 -5.927 3.949 1.00 0.00 83 PRO A C 15
ATOM 16932 O O . PRO A 1 83 ? -7.692 -6.283 5.123 1.00 0.00 83 PRO A O 15
ATOM 16943 N N . ILE A 1 84 ? -8.569 -5.395 3.249 1.00 0.00 84 ILE A N 15
ATOM 16944 C CA . ILE A 1 84 ? -9.889 -5.153 3.819 1.00 0.00 84 ILE A CA 15
ATOM 16945 C C . ILE A 1 84 ? -10.690 -6.444 3.862 1.00 0.00 84 ILE A C 15
ATOM 16946 O O . ILE A 1 84 ? -10.504 -7.328 3.023 1.00 0.00 84 ILE A O 15
ATOM 16962 N N . ASN A 1 85 ? -11.552 -6.553 4.856 1.00 0.00 85 ASN A N 15
ATOM 16963 C CA . ASN A 1 85 ? -12.450 -7.690 4.982 1.00 0.00 85 ASN A CA 15
ATOM 16964 C C . ASN A 1 85 ? -13.557 -7.561 3.949 1.00 0.00 85 ASN A C 15
ATOM 16965 O O . ASN A 1 85 ? -14.537 -6.843 4.152 1.00 0.00 85 ASN A O 15
ATOM 16976 N N . VAL A 1 86 ? -13.379 -8.250 2.839 1.00 0.00 86 VAL A N 15
ATOM 16977 C CA . VAL A 1 86 ? -14.315 -8.196 1.734 1.00 0.00 86 VAL A CA 15
ATOM 16978 C C . VAL A 1 86 ? -14.705 -9.613 1.349 1.00 0.00 86 VAL A C 15
ATOM 16979 O O . VAL A 1 86 ? -14.082 -10.242 0.490 1.00 0.00 86 VAL A O 15
ATOM 16992 N N . ASN A 1 87 ? -15.740 -10.106 2.019 1.00 0.00 87 ASN A N 15
ATOM 16993 C CA . ASN A 1 87 ? -16.141 -11.507 1.918 1.00 0.00 87 ASN A CA 15
ATOM 16994 C C . ASN A 1 87 ? -14.956 -12.378 2.323 1.00 0.00 87 ASN A C 15
ATOM 16995 O O . ASN A 1 87 ? -14.441 -13.159 1.522 1.00 0.00 87 ASN A O 15
ATOM 17006 N N . LEU A 1 88 ? -14.512 -12.195 3.569 1.00 0.00 88 LEU A N 15
ATOM 17007 C CA . LEU A 1 88 ? -13.289 -12.823 4.069 1.00 0.00 88 LEU A CA 15
ATOM 17008 C C . LEU A 1 88 ? -13.295 -14.332 3.838 1.00 0.00 88 LEU A C 15
ATOM 17009 O O . LEU A 1 88 ? -12.341 -14.839 3.210 1.00 0.00 88 LEU A O 15
ATOM 17026 N N . GLY A 1 1 ? -19.731 5.906 6.804 1.00 0.00 1 GLY A N 16
ATOM 17027 C CA . GLY A 1 1 ? -19.885 7.381 6.788 1.00 0.00 1 GLY A CA 16
ATOM 17028 C C . GLY A 1 1 ? -19.725 7.950 5.396 1.00 0.00 1 GLY A C 16
ATOM 17029 O O . GLY A 1 1 ? -20.696 8.064 4.650 1.00 0.00 1 GLY A O 16
ATOM 17035 N N . SER A 1 2 ? -18.501 8.300 5.033 1.00 0.00 2 SER A N 16
ATOM 17036 C CA . SER A 1 2 ? -18.233 8.856 3.719 1.00 0.00 2 SER A CA 16
ATOM 17037 C C . SER A 1 2 ? -17.056 8.141 3.063 1.00 0.00 2 SER A C 16
ATOM 17038 O O . SER A 1 2 ? -15.912 8.594 3.138 1.00 0.00 2 SER A O 16
ATOM 17046 N N . GLY A 1 3 ? -17.338 7.004 2.444 1.00 0.00 3 GLY A N 16
ATOM 17047 C CA . GLY A 1 3 ? -16.319 6.280 1.714 1.00 0.00 3 GLY A CA 16
ATOM 17048 C C . GLY A 1 3 ? -15.464 5.412 2.613 1.00 0.00 3 GLY A C 16
ATOM 17049 O O . GLY A 1 3 ? -15.574 4.184 2.598 1.00 0.00 3 GLY A O 16
ATOM 17053 N N . SER A 1 4 ? -14.634 6.050 3.419 1.00 0.00 4 SER A N 16
ATOM 17054 C CA . SER A 1 4 ? -13.682 5.338 4.250 1.00 0.00 4 SER A CA 16
ATOM 17055 C C . SER A 1 4 ? -14.304 4.910 5.577 1.00 0.00 4 SER A C 16
ATOM 17056 O O . SER A 1 4 ? -13.931 5.404 6.640 1.00 0.00 4 SER A O 16
ATOM 17064 N N . SER A 1 5 ? -15.265 3.999 5.505 1.00 0.00 5 SER A N 16
ATOM 17065 C CA . SER A 1 5 ? -15.830 3.391 6.703 1.00 0.00 5 SER A CA 16
ATOM 17066 C C . SER A 1 5 ? -14.844 2.385 7.278 1.00 0.00 5 SER A C 16
ATOM 17067 O O . SER A 1 5 ? -14.869 2.066 8.469 1.00 0.00 5 SER A O 16
ATOM 17075 N N . GLN A 1 6 ? -13.975 1.894 6.413 1.00 0.00 6 GLN A N 16
ATOM 17076 C CA . GLN A 1 6 ? -12.957 0.940 6.802 1.00 0.00 6 GLN A CA 16
ATOM 17077 C C . GLN A 1 6 ? -11.621 1.643 6.990 1.00 0.00 6 GLN A C 16
ATOM 17078 O O . GLN A 1 6 ? -11.492 2.829 6.672 1.00 0.00 6 GLN A O 16
ATOM 17092 N N . CYS A 1 7 ? -10.646 0.903 7.509 1.00 0.00 7 CYS A N 16
ATOM 17093 C CA . CYS A 1 7 ? -9.290 1.390 7.722 1.00 0.00 7 CYS A CA 16
ATOM 17094 C C . CYS A 1 7 ? -9.213 2.342 8.910 1.00 0.00 7 CYS A C 16
ATOM 17095 O O . CYS A 1 7 ? -9.757 3.445 8.886 1.00 0.00 7 CYS A O 16
ATOM 17102 N N . ASN A 1 8 ? -8.520 1.902 9.949 1.00 0.00 8 ASN A N 16
ATOM 17103 C CA . ASN A 1 8 ? -8.362 2.694 11.159 1.00 0.00 8 ASN A CA 16
ATOM 17104 C C . ASN A 1 8 ? -7.128 3.591 11.059 1.00 0.00 8 ASN A C 16
ATOM 17105 O O . ASN A 1 8 ? -6.950 4.521 11.849 1.00 0.00 8 ASN A O 16
ATOM 17116 N N . ALA A 1 9 ? -6.284 3.322 10.068 1.00 0.00 9 ALA A N 16
ATOM 17117 C CA . ALA A 1 9 ? -5.047 4.076 9.887 1.00 0.00 9 ALA A CA 16
ATOM 17118 C C . ALA A 1 9 ? -5.234 5.235 8.913 1.00 0.00 9 ALA A C 16
ATOM 17119 O O . ALA A 1 9 ? -4.288 5.969 8.617 1.00 0.00 9 ALA A O 16
ATOM 17126 N N . GLY A 1 10 ? -6.448 5.393 8.409 1.00 0.00 10 GLY A N 16
ATOM 17127 C CA . GLY A 1 10 ? -6.733 6.483 7.501 1.00 0.00 10 GLY A CA 16
ATOM 17128 C C . GLY A 1 10 ? -7.886 6.165 6.572 1.00 0.00 10 GLY A C 16
ATOM 17129 O O . GLY A 1 10 ? -8.878 5.575 7.001 1.00 0.00 10 GLY A O 16
ATOM 17133 N N . PRO A 1 11 ? -7.784 6.548 5.293 1.00 0.00 11 PRO A N 16
ATOM 17134 C CA . PRO A 1 11 ? -8.817 6.272 4.307 1.00 0.00 11 PRO A CA 16
ATOM 17135 C C . PRO A 1 11 ? -8.626 4.913 3.638 1.00 0.00 11 PRO A C 16
ATOM 17136 O O . PRO A 1 11 ? -7.558 4.301 3.728 1.00 0.00 11 PRO A O 16
ATOM 17147 N N . VAL A 1 12 ? -9.668 4.453 2.966 1.00 0.00 12 VAL A N 16
ATOM 17148 C CA . VAL A 1 12 ? -9.647 3.159 2.299 1.00 0.00 12 VAL A CA 16
ATOM 17149 C C . VAL A 1 12 ? -8.866 3.227 0.996 1.00 0.00 12 VAL A C 16
ATOM 17150 O O . VAL A 1 12 ? -9.064 4.135 0.193 1.00 0.00 12 VAL A O 16
ATOM 17163 N N . GLN A 1 13 ? -7.981 2.267 0.791 1.00 0.00 13 GLN A N 16
ATOM 17164 C CA . GLN A 1 13 ? -7.161 2.236 -0.408 1.00 0.00 13 GLN A CA 16
ATOM 17165 C C . GLN A 1 13 ? -7.509 1.029 -1.262 1.00 0.00 13 GLN A C 16
ATOM 17166 O O . GLN A 1 13 ? -7.973 0.013 -0.754 1.00 0.00 13 GLN A O 16
ATOM 17180 N N . CYS A 1 14 ? -7.304 1.156 -2.560 1.00 0.00 14 CYS A N 16
ATOM 17181 C CA . CYS A 1 14 ? -7.484 0.049 -3.479 1.00 0.00 14 CYS A CA 16
ATOM 17182 C C . CYS A 1 14 ? -6.203 -0.178 -4.263 1.00 0.00 14 CYS A C 16
ATOM 17183 O O . CYS A 1 14 ? -5.887 0.559 -5.200 1.00 0.00 14 CYS A O 16
ATOM 17190 N N . CYS A 1 15 ? -5.461 -1.186 -3.844 1.00 0.00 15 CYS A N 16
ATOM 17191 C CA . CYS A 1 15 ? -4.167 -1.495 -4.422 1.00 0.00 15 CYS A CA 16
ATOM 17192 C C . CYS A 1 15 ? -4.320 -2.523 -5.527 1.00 0.00 15 CYS A C 16
ATOM 17193 O O . CYS A 1 15 ? -5.180 -3.398 -5.459 1.00 0.00 15 CYS A O 16
ATOM 17200 N N . ASN A 1 16 ? -3.472 -2.422 -6.536 1.00 0.00 16 ASN A N 16
ATOM 17201 C CA . ASN A 1 16 ? -3.434 -3.403 -7.605 1.00 0.00 16 ASN A CA 16
ATOM 17202 C C . ASN A 1 16 ? -2.896 -4.723 -7.075 1.00 0.00 16 ASN A C 16
ATOM 17203 O O . ASN A 1 16 ? -3.409 -5.794 -7.393 1.00 0.00 16 ASN A O 16
ATOM 17214 N N . THR A 1 17 ? -1.862 -4.627 -6.251 1.00 0.00 17 THR A N 16
ATOM 17215 C CA . THR A 1 17 ? -1.216 -5.795 -5.678 1.00 0.00 17 THR A CA 16
ATOM 17216 C C . THR A 1 17 ? -0.862 -5.549 -4.212 1.00 0.00 17 THR A C 16
ATOM 17217 O O . THR A 1 17 ? -0.187 -4.574 -3.889 1.00 0.00 17 THR A O 16
ATOM 17228 N N . LEU A 1 18 ? -1.345 -6.409 -3.325 1.00 0.00 18 LEU A N 16
ATOM 17229 C CA . LEU A 1 18 ? -0.954 -6.349 -1.923 1.00 0.00 18 LEU A CA 16
ATOM 17230 C C . LEU A 1 18 ? 0.124 -7.377 -1.654 1.00 0.00 18 LEU A C 16
ATOM 17231 O O . LEU A 1 18 ? -0.120 -8.582 -1.705 1.00 0.00 18 LEU A O 16
ATOM 17247 N N . THR A 1 19 ? 1.314 -6.895 -1.376 1.00 0.00 19 THR A N 16
ATOM 17248 C CA . THR A 1 19 ? 2.460 -7.763 -1.188 1.00 0.00 19 THR A CA 16
ATOM 17249 C C . THR A 1 19 ? 3.436 -7.143 -0.182 1.00 0.00 19 THR A C 16
ATOM 17250 O O . THR A 1 19 ? 3.107 -6.155 0.477 1.00 0.00 19 THR A O 16
ATOM 17261 N N . SER A 1 20 ? 4.612 -7.728 -0.047 1.00 0.00 20 SER A N 16
ATOM 17262 C CA . SER A 1 20 ? 5.591 -7.268 0.924 1.00 0.00 20 SER A CA 16
ATOM 17263 C C . SER A 1 20 ? 6.585 -6.320 0.262 1.00 0.00 20 SER A C 16
ATOM 17264 O O . SER A 1 20 ? 6.741 -6.322 -0.960 1.00 0.00 20 SER A O 16
ATOM 17272 N N . ALA A 1 21 ? 7.261 -5.514 1.076 1.00 0.00 21 ALA A N 16
ATOM 17273 C CA . ALA A 1 21 ? 8.175 -4.488 0.577 1.00 0.00 21 ALA A CA 16
ATOM 17274 C C . ALA A 1 21 ? 9.466 -5.078 0.018 1.00 0.00 21 ALA A C 16
ATOM 17275 O O . ALA A 1 21 ? 10.412 -4.350 -0.280 1.00 0.00 21 ALA A O 16
ATOM 17282 N N . SER A 1 22 ? 9.505 -6.394 -0.102 1.00 0.00 22 SER A N 16
ATOM 17283 C CA . SER A 1 22 ? 10.619 -7.072 -0.735 1.00 0.00 22 SER A CA 16
ATOM 17284 C C . SER A 1 22 ? 10.307 -7.288 -2.215 1.00 0.00 22 SER A C 16
ATOM 17285 O O . SER A 1 22 ? 11.180 -7.649 -3.003 1.00 0.00 22 SER A O 16
ATOM 17293 N N . ASN A 1 23 ? 9.051 -7.046 -2.584 1.00 0.00 23 ASN A N 16
ATOM 17294 C CA . ASN A 1 23 ? 8.599 -7.246 -3.955 1.00 0.00 23 ASN A CA 16
ATOM 17295 C C . ASN A 1 23 ? 9.187 -6.183 -4.875 1.00 0.00 23 ASN A C 16
ATOM 17296 O O . ASN A 1 23 ? 9.376 -5.032 -4.472 1.00 0.00 23 ASN A O 16
ATOM 17307 N N . SER A 1 24 ? 9.465 -6.584 -6.110 1.00 0.00 24 SER A N 16
ATOM 17308 C CA . SER A 1 24 ? 10.035 -5.695 -7.114 1.00 0.00 24 SER A CA 16
ATOM 17309 C C . SER A 1 24 ? 9.109 -4.513 -7.406 1.00 0.00 24 SER A C 16
ATOM 17310 O O . SER A 1 24 ? 9.578 -3.416 -7.707 1.00 0.00 24 SER A O 16
ATOM 17318 N N . GLN A 1 25 ? 7.797 -4.735 -7.318 1.00 0.00 25 GLN A N 16
ATOM 17319 C CA . GLN A 1 25 ? 6.833 -3.657 -7.512 1.00 0.00 25 GLN A CA 16
ATOM 17320 C C . GLN A 1 25 ? 7.007 -2.624 -6.417 1.00 0.00 25 GLN A C 16
ATOM 17321 O O . GLN A 1 25 ? 7.138 -1.426 -6.675 1.00 0.00 25 GLN A O 16
ATOM 17335 N N . ALA A 1 26 ? 7.012 -3.119 -5.188 1.00 0.00 26 ALA A N 16
ATOM 17336 C CA . ALA A 1 26 ? 7.076 -2.276 -4.013 1.00 0.00 26 ALA A CA 16
ATOM 17337 C C . ALA A 1 26 ? 8.373 -1.501 -3.956 1.00 0.00 26 ALA A C 16
ATOM 17338 O O . ALA A 1 26 ? 8.356 -0.281 -3.912 1.00 0.00 26 ALA A O 16
ATOM 17345 N N . ALA A 1 27 ? 9.494 -2.211 -3.973 1.00 0.00 27 ALA A N 16
ATOM 17346 C CA . ALA A 1 27 ? 10.796 -1.577 -3.803 1.00 0.00 27 ALA A CA 16
ATOM 17347 C C . ALA A 1 27 ? 11.063 -0.538 -4.879 1.00 0.00 27 ALA A C 16
ATOM 17348 O O . ALA A 1 27 ? 11.725 0.457 -4.616 1.00 0.00 27 ALA A O 16
ATOM 17355 N N . GLY A 1 28 ? 10.555 -0.763 -6.084 1.00 0.00 28 GLY A N 16
ATOM 17356 C CA . GLY A 1 28 ? 10.653 0.255 -7.114 1.00 0.00 28 GLY A CA 16
ATOM 17357 C C . GLY A 1 28 ? 10.023 1.553 -6.654 1.00 0.00 28 GLY A C 16
ATOM 17358 O O . GLY A 1 28 ? 10.661 2.605 -6.660 1.00 0.00 28 GLY A O 16
ATOM 17362 N N . LEU A 1 29 ? 8.781 1.450 -6.208 1.00 0.00 29 LEU A N 16
ATOM 17363 C CA . LEU A 1 29 ? 8.034 2.579 -5.668 1.00 0.00 29 LEU A CA 16
ATOM 17364 C C . LEU A 1 29 ? 8.710 3.141 -4.419 1.00 0.00 29 LEU A C 16
ATOM 17365 O O . LEU A 1 29 ? 8.931 4.343 -4.308 1.00 0.00 29 LEU A O 16
ATOM 17381 N N . ILE A 1 30 ? 9.021 2.252 -3.480 1.00 0.00 30 ILE A N 16
ATOM 17382 C CA . ILE A 1 30 ? 9.687 2.607 -2.231 1.00 0.00 30 ILE A CA 16
ATOM 17383 C C . ILE A 1 30 ? 10.942 3.414 -2.491 1.00 0.00 30 ILE A C 16
ATOM 17384 O O . ILE A 1 30 ? 11.172 4.452 -1.869 1.00 0.00 30 ILE A O 16
ATOM 17400 N N . GLN A 1 31 ? 11.736 2.938 -3.428 1.00 0.00 31 GLN A N 16
ATOM 17401 C CA . GLN A 1 31 ? 12.971 3.587 -3.772 1.00 0.00 31 GLN A CA 16
ATOM 17402 C C . GLN A 1 31 ? 12.727 4.879 -4.549 1.00 0.00 31 GLN A C 16
ATOM 17403 O O . GLN A 1 31 ? 13.606 5.735 -4.622 1.00 0.00 31 GLN A O 16
ATOM 17417 N N . GLN A 1 32 ? 11.533 5.032 -5.120 1.00 0.00 32 GLN A N 16
ATOM 17418 C CA . GLN A 1 32 ? 11.184 6.284 -5.788 1.00 0.00 32 GLN A CA 16
ATOM 17419 C C . GLN A 1 32 ? 10.898 7.356 -4.752 1.00 0.00 32 GLN A C 16
ATOM 17420 O O . GLN A 1 32 ? 11.344 8.498 -4.873 1.00 0.00 32 GLN A O 16
ATOM 17434 N N . LEU A 1 33 ? 10.160 6.969 -3.727 1.00 0.00 33 LEU A N 16
ATOM 17435 C CA . LEU A 1 33 ? 9.766 7.887 -2.671 1.00 0.00 33 LEU A CA 16
ATOM 17436 C C . LEU A 1 33 ? 10.933 8.131 -1.723 1.00 0.00 33 LEU A C 16
ATOM 17437 O O . LEU A 1 33 ? 10.995 9.147 -1.032 1.00 0.00 33 LEU A O 16
ATOM 17453 N N . GLY A 1 34 ? 11.856 7.175 -1.707 1.00 0.00 34 GLY A N 16
ATOM 17454 C CA . GLY A 1 34 ? 13.004 7.248 -0.828 1.00 0.00 34 GLY A CA 16
ATOM 17455 C C . GLY A 1 34 ? 12.645 6.850 0.582 1.00 0.00 34 GLY A C 16
ATOM 17456 O O . GLY A 1 34 ? 13.123 7.439 1.550 1.00 0.00 34 GLY A O 16
ATOM 17460 N N . LEU A 1 35 ? 11.793 5.842 0.691 1.00 0.00 35 LEU A N 16
ATOM 17461 C CA . LEU A 1 35 ? 11.313 5.373 1.981 1.00 0.00 35 LEU A CA 16
ATOM 17462 C C . LEU A 1 35 ? 12.377 4.558 2.704 1.00 0.00 35 LEU A C 16
ATOM 17463 O O . LEU A 1 35 ? 12.564 3.371 2.428 1.00 0.00 35 LEU A O 16
ATOM 17479 N N . SER A 1 36 ? 13.065 5.200 3.630 1.00 0.00 36 SER A N 16
ATOM 17480 C CA . SER A 1 36 ? 14.086 4.543 4.422 1.00 0.00 36 SER A CA 16
ATOM 17481 C C . SER A 1 36 ? 13.481 3.973 5.700 1.00 0.00 36 SER A C 16
ATOM 17482 O O . SER A 1 36 ? 12.981 4.719 6.545 1.00 0.00 36 SER A O 16
ATOM 17490 N N . GLY A 1 37 ? 13.499 2.656 5.828 1.00 0.00 37 GLY A N 16
ATOM 17491 C CA . GLY A 1 37 ? 12.962 2.019 7.014 1.00 0.00 37 GLY A CA 16
ATOM 17492 C C . GLY A 1 37 ? 12.039 0.867 6.676 1.00 0.00 37 GLY A C 16
ATOM 17493 O O . GLY A 1 37 ? 11.892 -0.068 7.457 1.00 0.00 37 GLY A O 16
ATOM 17497 N N . VAL A 1 38 ? 11.417 0.941 5.507 1.00 0.00 38 VAL A N 16
ATOM 17498 C CA . VAL A 1 38 ? 10.526 -0.113 5.041 1.00 0.00 38 VAL A CA 16
ATOM 17499 C C . VAL A 1 38 ? 11.340 -1.354 4.668 1.00 0.00 38 VAL A C 16
ATOM 17500 O O . VAL A 1 38 ? 12.029 -1.374 3.645 1.00 0.00 38 VAL A O 16
ATOM 17513 N N . GLY A 1 39 ? 11.252 -2.383 5.497 1.00 0.00 39 GLY A N 16
ATOM 17514 C CA . GLY A 1 39 ? 12.000 -3.599 5.263 1.00 0.00 39 GLY A CA 16
ATOM 17515 C C . GLY A 1 39 ? 11.190 -4.639 4.519 1.00 0.00 39 GLY A C 16
ATOM 17516 O O . GLY A 1 39 ? 10.070 -4.371 4.095 1.00 0.00 39 GLY A O 16
ATOM 17520 N N . ALA A 1 40 ? 11.740 -5.834 4.385 1.00 0.00 40 ALA A N 16
ATOM 17521 C CA . ALA A 1 40 ? 11.093 -6.890 3.618 1.00 0.00 40 ALA A CA 16
ATOM 17522 C C . ALA A 1 40 ? 9.919 -7.495 4.378 1.00 0.00 40 ALA A C 16
ATOM 17523 O O . ALA A 1 40 ? 9.075 -8.174 3.794 1.00 0.00 40 ALA A O 16
ATOM 17530 N N . ASN A 1 41 ? 9.872 -7.240 5.675 1.00 0.00 41 ASN A N 16
ATOM 17531 C CA . ASN A 1 41 ? 8.803 -7.740 6.528 1.00 0.00 41 ASN A CA 16
ATOM 17532 C C . ASN A 1 41 ? 7.643 -6.755 6.581 1.00 0.00 41 ASN A C 16
ATOM 17533 O O . ASN A 1 41 ? 6.719 -6.906 7.379 1.00 0.00 41 ASN A O 16
ATOM 17544 N N . VAL A 1 42 ? 7.704 -5.739 5.740 1.00 0.00 42 VAL A N 16
ATOM 17545 C CA . VAL A 1 42 ? 6.720 -4.672 5.763 1.00 0.00 42 VAL A CA 16
ATOM 17546 C C . VAL A 1 42 ? 5.683 -4.862 4.667 1.00 0.00 42 VAL A C 16
ATOM 17547 O O . VAL A 1 42 ? 6.023 -5.137 3.516 1.00 0.00 42 VAL A O 16
ATOM 17560 N N . PRO A 1 43 ? 4.401 -4.741 5.029 1.00 0.00 43 PRO A N 16
ATOM 17561 C CA . PRO A 1 43 ? 3.304 -4.835 4.081 1.00 0.00 43 PRO A CA 16
ATOM 17562 C C . PRO A 1 43 ? 3.215 -3.580 3.237 1.00 0.00 43 PRO A C 16
ATOM 17563 O O . PRO A 1 43 ? 3.408 -2.482 3.745 1.00 0.00 43 PRO A O 16
ATOM 17574 N N . VAL A 1 44 ? 2.935 -3.727 1.957 1.00 0.00 44 VAL A N 16
ATOM 17575 C CA . VAL A 1 44 ? 2.804 -2.571 1.085 1.00 0.00 44 VAL A CA 16
ATOM 17576 C C . VAL A 1 44 ? 1.703 -2.778 0.066 1.00 0.00 44 VAL A C 16
ATOM 17577 O O . VAL A 1 44 ? 1.266 -3.906 -0.184 1.00 0.00 44 VAL A O 16
ATOM 17590 N N . GLY A 1 45 ? 1.259 -1.684 -0.514 1.00 0.00 45 GLY A N 16
ATOM 17591 C CA . GLY A 1 45 ? 0.269 -1.754 -1.551 1.00 0.00 45 GLY A CA 16
ATOM 17592 C C . GLY A 1 45 ? 0.782 -1.197 -2.854 1.00 0.00 45 GLY A C 16
ATOM 17593 O O . GLY A 1 45 ? 1.264 -0.065 -2.916 1.00 0.00 45 GLY A O 16
ATOM 17597 N N . ILE A 1 46 ? 0.698 -2.013 -3.882 1.00 0.00 46 ILE A N 16
ATOM 17598 C CA . ILE A 1 46 ? 1.136 -1.649 -5.218 1.00 0.00 46 ILE A CA 16
ATOM 17599 C C . ILE A 1 46 ? -0.000 -0.935 -5.939 1.00 0.00 46 ILE A C 16
ATOM 17600 O O . ILE A 1 46 ? -1.072 -1.511 -6.098 1.00 0.00 46 ILE A O 16
ATOM 17616 N N . ASN A 1 47 ? 0.227 0.310 -6.346 1.00 0.00 47 ASN A N 16
ATOM 17617 C CA . ASN A 1 47 ? -0.756 1.070 -7.126 1.00 0.00 47 ASN A CA 16
ATOM 17618 C C . ASN A 1 47 ? -2.066 1.208 -6.359 1.00 0.00 47 ASN A C 16
ATOM 17619 O O . ASN A 1 47 ? -3.079 0.619 -6.736 1.00 0.00 47 ASN A O 16
ATOM 17630 N N . CYS A 1 48 ? -2.047 1.959 -5.276 1.00 0.00 48 CYS A N 16
ATOM 17631 C CA . CYS A 1 48 ? -3.237 2.120 -4.463 1.00 0.00 48 CYS A CA 16
ATOM 17632 C C . CYS A 1 48 ? -3.873 3.491 -4.658 1.00 0.00 48 CYS A C 16
ATOM 17633 O O . CYS A 1 48 ? -3.186 4.513 -4.698 1.00 0.00 48 CYS A O 16
ATOM 17640 N N . ASN A 1 49 ? -5.191 3.490 -4.796 1.00 0.00 49 ASN A N 16
ATOM 17641 C CA . ASN A 1 49 ? -5.974 4.721 -4.843 1.00 0.00 49 ASN A CA 16
ATOM 17642 C C . ASN A 1 49 ? -7.099 4.643 -3.825 1.00 0.00 49 ASN A C 16
ATOM 17643 O O . ASN A 1 49 ? -7.617 3.565 -3.548 1.00 0.00 49 ASN A O 16
ATOM 17654 N N . PRO A 1 50 ? -7.483 5.787 -3.254 1.00 0.00 50 PRO A N 16
ATOM 17655 C CA . PRO A 1 50 ? -8.476 5.853 -2.185 1.00 0.00 50 PRO A CA 16
ATOM 17656 C C . PRO A 1 50 ? -9.876 5.571 -2.706 1.00 0.00 50 PRO A C 16
ATOM 17657 O O . PRO A 1 50 ? -10.346 6.225 -3.640 1.00 0.00 50 PRO A O 16
ATOM 17668 N N . ILE A 1 51 ? -10.540 4.597 -2.104 1.00 0.00 51 ILE A N 16
ATOM 17669 C CA . ILE A 1 51 ? -11.853 4.184 -2.565 1.00 0.00 51 ILE A CA 16
ATOM 17670 C C . ILE A 1 51 ? -12.921 5.078 -1.967 1.00 0.00 51 ILE A C 16
ATOM 17671 O O . ILE A 1 51 ? -13.512 4.761 -0.938 1.00 0.00 51 ILE A O 16
ATOM 17687 N N . THR A 1 52 ? -13.187 6.187 -2.614 1.00 0.00 52 THR A N 16
ATOM 17688 C CA . THR A 1 52 ? -14.166 7.116 -2.096 1.00 0.00 52 THR A CA 16
ATOM 17689 C C . THR A 1 52 ? -15.437 7.110 -2.935 1.00 0.00 52 THR A C 16
ATOM 17690 O O . THR A 1 52 ? -16.190 8.083 -2.958 1.00 0.00 52 THR A O 16
ATOM 17701 N N . GLY A 1 53 ? -15.664 6.002 -3.627 1.00 0.00 53 GLY A N 16
ATOM 17702 C CA . GLY A 1 53 ? -16.867 5.845 -4.415 1.00 0.00 53 GLY A CA 16
ATOM 17703 C C . GLY A 1 53 ? -17.753 4.735 -3.886 1.00 0.00 53 GLY A C 16
ATOM 17704 O O . GLY A 1 53 ? -17.533 3.558 -4.187 1.00 0.00 53 GLY A O 16
ATOM 17708 N N . ILE A 1 54 ? -18.738 5.103 -3.080 1.00 0.00 54 ILE A N 16
ATOM 17709 C CA . ILE A 1 54 ? -19.680 4.140 -2.525 1.00 0.00 54 ILE A CA 16
ATOM 17710 C C . ILE A 1 54 ? -20.837 3.910 -3.494 1.00 0.00 54 ILE A C 16
ATOM 17711 O O . ILE A 1 54 ? -21.352 4.856 -4.096 1.00 0.00 54 ILE A O 16
ATOM 17727 N N . GLY A 1 55 ? -21.230 2.655 -3.655 1.00 0.00 55 GLY A N 16
ATOM 17728 C CA . GLY A 1 55 ? -22.331 2.334 -4.540 1.00 0.00 55 GLY A CA 16
ATOM 17729 C C . GLY A 1 55 ? -21.900 1.458 -5.694 1.00 0.00 55 GLY A C 16
ATOM 17730 O O . GLY A 1 55 ? -22.319 1.666 -6.832 1.00 0.00 55 GLY A O 16
ATOM 17734 N N . ALA A 1 56 ? -21.057 0.478 -5.407 1.00 0.00 56 ALA A N 16
ATOM 17735 C CA . ALA A 1 56 ? -20.564 -0.425 -6.432 1.00 0.00 56 ALA A CA 16
ATOM 17736 C C . ALA A 1 56 ? -20.510 -1.854 -5.912 1.00 0.00 56 ALA A C 16
ATOM 17737 O O . ALA A 1 56 ? -19.632 -2.209 -5.123 1.00 0.00 56 ALA A O 16
ATOM 17744 N N . GLY A 1 57 ? -21.461 -2.664 -6.353 1.00 0.00 57 GLY A N 16
ATOM 17745 C CA . GLY A 1 57 ? -21.527 -4.041 -5.912 1.00 0.00 57 GLY A CA 16
ATOM 17746 C C . GLY A 1 57 ? -21.976 -4.148 -4.472 1.00 0.00 57 GLY A C 16
ATOM 17747 O O . GLY A 1 57 ? -23.078 -3.722 -4.124 1.00 0.00 57 GLY A O 16
ATOM 17751 N N . SER A 1 58 ? -21.117 -4.694 -3.630 1.00 0.00 58 SER A N 16
ATOM 17752 C CA . SER A 1 58 ? -21.426 -4.844 -2.221 1.00 0.00 58 SER A CA 16
ATOM 17753 C C . SER A 1 58 ? -21.275 -3.513 -1.487 1.00 0.00 58 SER A C 16
ATOM 17754 O O . SER A 1 58 ? -22.075 -3.185 -0.611 1.00 0.00 58 SER A O 16
ATOM 17762 N N . GLY A 1 59 ? -20.262 -2.742 -1.858 1.00 0.00 59 GLY A N 16
ATOM 17763 C CA . GLY A 1 59 ? -20.015 -1.484 -1.188 1.00 0.00 59 GLY A CA 16
ATOM 17764 C C . GLY A 1 59 ? -19.359 -0.457 -2.087 1.00 0.00 59 GLY A C 16
ATOM 17765 O O . GLY A 1 59 ? -20.041 0.329 -2.744 1.00 0.00 59 GLY A O 16
ATOM 17769 N N . SER A 1 60 ? -18.036 -0.467 -2.123 1.00 0.00 60 SER A N 16
ATOM 17770 C CA . SER A 1 60 ? -17.282 0.526 -2.869 1.00 0.00 60 SER A CA 16
ATOM 17771 C C . SER A 1 60 ? -16.610 -0.092 -4.096 1.00 0.00 60 SER A C 16
ATOM 17772 O O . SER A 1 60 ? -16.525 -1.315 -4.222 1.00 0.00 60 SER A O 16
ATOM 17780 N N . SER A 1 61 ? -16.145 0.757 -5.002 1.00 0.00 61 SER A N 16
ATOM 17781 C CA . SER A 1 61 ? -15.533 0.298 -6.239 1.00 0.00 61 SER A CA 16
ATOM 17782 C C . SER A 1 61 ? -14.015 0.167 -6.113 1.00 0.00 61 SER A C 16
ATOM 17783 O O . SER A 1 61 ? -13.283 1.145 -6.281 1.00 0.00 61 SER A O 16
ATOM 17791 N N . CYS A 1 62 ? -13.542 -1.035 -5.805 1.00 0.00 62 CYS A N 16
ATOM 17792 C CA . CYS A 1 62 ? -12.114 -1.311 -5.818 1.00 0.00 62 CYS A CA 16
ATOM 17793 C C . CYS A 1 62 ? -11.769 -2.222 -6.992 1.00 0.00 62 CYS A C 16
ATOM 17794 O O . CYS A 1 62 ? -12.309 -3.322 -7.119 1.00 0.00 62 CYS A O 16
ATOM 17801 N N . ASN A 1 63 ? -10.876 -1.746 -7.854 1.00 0.00 63 ASN A N 16
ATOM 17802 C CA . ASN A 1 63 ? -10.495 -2.467 -9.064 1.00 0.00 63 ASN A CA 16
ATOM 17803 C C . ASN A 1 63 ? -9.714 -3.735 -8.758 1.00 0.00 63 ASN A C 16
ATOM 17804 O O . ASN A 1 63 ? -9.645 -4.634 -9.593 1.00 0.00 63 ASN A O 16
ATOM 17815 N N . ALA A 1 64 ? -9.120 -3.816 -7.580 1.00 0.00 64 ALA A N 16
ATOM 17816 C CA . ALA A 1 64 ? -8.276 -4.952 -7.264 1.00 0.00 64 ALA A CA 16
ATOM 17817 C C . ALA A 1 64 ? -8.354 -5.341 -5.790 1.00 0.00 64 ALA A C 16
ATOM 17818 O O . ALA A 1 64 ? -9.286 -6.031 -5.376 1.00 0.00 64 ALA A O 16
ATOM 17825 N N . ASN A 1 65 ? -7.392 -4.886 -4.997 1.00 0.00 65 ASN A N 16
ATOM 17826 C CA . ASN A 1 65 ? -7.313 -5.276 -3.595 1.00 0.00 65 ASN A CA 16
ATOM 17827 C C . ASN A 1 65 ? -7.385 -4.071 -2.682 1.00 0.00 65 ASN A C 16
ATOM 17828 O O . ASN A 1 65 ? -6.450 -3.279 -2.595 1.00 0.00 65 ASN A O 16
ATOM 17839 N N . PRO A 1 66 ? -8.495 -3.940 -1.976 1.00 0.00 66 PRO A N 16
ATOM 17840 C CA . PRO A 1 66 ? -8.691 -2.874 -1.012 1.00 0.00 66 PRO A CA 16
ATOM 17841 C C . PRO A 1 66 ? -7.877 -3.116 0.256 1.00 0.00 66 PRO A C 16
ATOM 17842 O O . PRO A 1 66 ? -7.844 -4.231 0.785 1.00 0.00 66 PRO A O 16
ATOM 17853 N N . ALA A 1 67 ? -7.220 -2.070 0.732 1.00 0.00 67 ALA A N 16
ATOM 17854 C CA . ALA A 1 67 ? -6.324 -2.178 1.870 1.00 0.00 67 ALA A CA 16
ATOM 17855 C C . ALA A 1 67 ? -6.404 -0.946 2.757 1.00 0.00 67 ALA A C 16
ATOM 17856 O O . ALA A 1 67 ? -6.900 0.104 2.349 1.00 0.00 67 ALA A O 16
ATOM 17863 N N . CYS A 1 68 ? -5.933 -1.103 3.978 1.00 0.00 68 CYS A N 16
ATOM 17864 C CA . CYS A 1 68 ? -5.718 0.016 4.869 1.00 0.00 68 CYS A CA 16
ATOM 17865 C C . CYS A 1 68 ? -4.230 0.193 5.070 1.00 0.00 68 CYS A C 16
ATOM 17866 O O . CYS A 1 68 ? -3.547 -0.727 5.510 1.00 0.00 68 CYS A O 16
ATOM 17873 N N . CYS A 1 69 ? -3.722 1.352 4.728 1.00 0.00 69 CYS A N 16
ATOM 17874 C CA . CYS A 1 69 ? -2.300 1.590 4.804 1.00 0.00 69 CYS A CA 16
ATOM 17875 C C . CYS A 1 69 ? -1.992 2.700 5.797 1.00 0.00 69 CYS A C 16
ATOM 17876 O O . CYS A 1 69 ? -2.762 3.652 5.941 1.00 0.00 69 CYS A O 16
ATOM 17883 N N . ASP A 1 70 ? -0.857 2.564 6.474 1.00 0.00 70 ASP A N 16
ATOM 17884 C CA . ASP A 1 70 ? -0.421 3.533 7.471 1.00 0.00 70 ASP A CA 16
ATOM 17885 C C . ASP A 1 70 ? -0.093 4.861 6.797 1.00 0.00 70 ASP A C 16
ATOM 17886 O O . ASP A 1 70 ? -0.467 5.928 7.283 1.00 0.00 70 ASP A O 16
ATOM 17895 N N . ASN A 1 71 ? 0.604 4.777 5.669 1.00 0.00 71 ASN A N 16
ATOM 17896 C CA . ASN A 1 71 ? 0.875 5.936 4.816 1.00 0.00 71 ASN A CA 16
ATOM 17897 C C . ASN A 1 71 ? 0.943 5.483 3.366 1.00 0.00 71 ASN A C 16
ATOM 17898 O O . ASN A 1 71 ? 1.649 4.534 3.056 1.00 0.00 71 ASN A O 16
ATOM 17909 N N . VAL A 1 72 ? 0.214 6.135 2.480 1.00 0.00 72 VAL A N 16
ATOM 17910 C CA . VAL A 1 72 ? 0.299 5.809 1.061 1.00 0.00 72 VAL A CA 16
ATOM 17911 C C . VAL A 1 72 ? 0.510 7.064 0.230 1.00 0.00 72 VAL A C 16
ATOM 17912 O O . VAL A 1 72 ? -0.065 8.121 0.505 1.00 0.00 72 VAL A O 16
ATOM 17925 N N . TYR A 1 73 ? 1.360 6.931 -0.774 1.00 0.00 73 TYR A N 16
ATOM 17926 C CA . TYR A 1 73 ? 1.836 8.054 -1.554 1.00 0.00 73 TYR A CA 16
ATOM 17927 C C . TYR A 1 73 ? 1.201 8.033 -2.939 1.00 0.00 73 TYR A C 16
ATOM 17928 O O . TYR A 1 73 ? 0.734 6.992 -3.392 1.00 0.00 73 TYR A O 16
ATOM 17946 N N . THR A 1 74 ? 1.188 9.189 -3.600 1.00 0.00 74 THR A N 16
ATOM 17947 C CA . THR A 1 74 ? 0.398 9.382 -4.816 1.00 0.00 74 THR A CA 16
ATOM 17948 C C . THR A 1 74 ? 0.912 8.585 -6.012 1.00 0.00 74 THR A C 16
ATOM 17949 O O . THR A 1 74 ? 0.237 8.507 -7.039 1.00 0.00 74 THR A O 16
ATOM 17960 N N . ASN A 1 75 ? 2.101 8.005 -5.894 1.00 0.00 75 ASN A N 16
ATOM 17961 C CA . ASN A 1 75 ? 2.578 7.064 -6.904 1.00 0.00 75 ASN A CA 16
ATOM 17962 C C . ASN A 1 75 ? 1.773 5.779 -6.796 1.00 0.00 75 ASN A C 16
ATOM 17963 O O . ASN A 1 75 ? 1.735 4.959 -7.716 1.00 0.00 75 ASN A O 16
ATOM 17974 N N . GLY A 1 76 ? 1.130 5.626 -5.651 1.00 0.00 76 GLY A N 16
ATOM 17975 C CA . GLY A 1 76 ? 0.314 4.477 -5.393 1.00 0.00 76 GLY A CA 16
ATOM 17976 C C . GLY A 1 76 ? 0.979 3.499 -4.450 1.00 0.00 76 GLY A C 16
ATOM 17977 O O . GLY A 1 76 ? 0.545 2.357 -4.347 1.00 0.00 76 GLY A O 16
ATOM 17981 N N . LEU A 1 77 ? 2.034 3.927 -3.761 1.00 0.00 77 LEU A N 16
ATOM 17982 C CA . LEU A 1 77 ? 2.726 3.046 -2.844 1.00 0.00 77 LEU A CA 16
ATOM 17983 C C . LEU A 1 77 ? 2.212 3.261 -1.436 1.00 0.00 77 LEU A C 16
ATOM 17984 O O . LEU A 1 77 ? 2.324 4.356 -0.884 1.00 0.00 77 LEU A O 16
ATOM 18000 N N . GLY A 1 78 ? 1.633 2.225 -0.871 1.00 0.00 78 GLY A N 16
ATOM 18001 C CA . GLY A 1 78 ? 1.191 2.293 0.496 1.00 0.00 78 GLY A CA 16
ATOM 18002 C C . GLY A 1 78 ? 2.083 1.486 1.408 1.00 0.00 78 GLY A C 16
ATOM 18003 O O . GLY A 1 78 ? 2.501 0.386 1.056 1.00 0.00 78 GLY A O 16
ATOM 18007 N N . VAL A 1 79 ? 2.394 2.041 2.561 1.00 0.00 79 VAL A N 16
ATOM 18008 C CA . VAL A 1 79 ? 3.202 1.354 3.548 1.00 0.00 79 VAL A CA 16
ATOM 18009 C C . VAL A 1 79 ? 2.295 0.790 4.634 1.00 0.00 79 VAL A C 16
ATOM 18010 O O . VAL A 1 79 ? 1.314 1.429 5.027 1.00 0.00 79 VAL A O 16
ATOM 18023 N N . GLN A 1 80 ? 2.608 -0.419 5.077 1.00 0.00 80 GLN A N 16
ATOM 18024 C CA . GLN A 1 80 ? 1.827 -1.109 6.094 1.00 0.00 80 GLN A CA 16
ATOM 18025 C C . GLN A 1 80 ? 0.382 -1.262 5.649 1.00 0.00 80 GLN A C 16
ATOM 18026 O O . GLN A 1 80 ? -0.550 -0.879 6.354 1.00 0.00 80 GLN A O 16
ATOM 18040 N N . CYS A 1 81 ? 0.211 -1.819 4.465 1.00 0.00 81 CYS A N 16
ATOM 18041 C CA . CYS A 1 81 ? -1.118 -2.023 3.908 1.00 0.00 81 CYS A CA 16
ATOM 18042 C C . CYS A 1 81 ? -1.685 -3.361 4.336 1.00 0.00 81 CYS A C 16
ATOM 18043 O O . CYS A 1 81 ? -1.136 -4.418 4.021 1.00 0.00 81 CYS A O 16
ATOM 18050 N N . ASN A 1 82 ? -2.778 -3.302 5.067 1.00 0.00 82 ASN A N 16
ATOM 18051 C CA . ASN A 1 82 ? -3.481 -4.507 5.477 1.00 0.00 82 ASN A CA 16
ATOM 18052 C C . ASN A 1 82 ? -4.770 -4.667 4.677 1.00 0.00 82 ASN A C 16
ATOM 18053 O O . ASN A 1 82 ? -5.504 -3.703 4.473 1.00 0.00 82 ASN A O 16
ATOM 18064 N N . PRO A 1 83 ? -5.049 -5.892 4.203 1.00 0.00 83 PRO A N 16
ATOM 18065 C CA . PRO A 1 83 ? -6.193 -6.170 3.325 1.00 0.00 83 PRO A CA 16
ATOM 18066 C C . PRO A 1 83 ? -7.543 -5.923 3.992 1.00 0.00 83 PRO A C 16
ATOM 18067 O O . PRO A 1 83 ? -7.775 -6.335 5.133 1.00 0.00 83 PRO A O 16
ATOM 18078 N N . ILE A 1 84 ? -8.425 -5.248 3.269 1.00 0.00 84 ILE A N 16
ATOM 18079 C CA . ILE A 1 84 ? -9.793 -5.026 3.716 1.00 0.00 84 ILE A CA 16
ATOM 18080 C C . ILE A 1 84 ? -10.631 -6.266 3.447 1.00 0.00 84 ILE A C 16
ATOM 18081 O O . ILE A 1 84 ? -10.383 -7.004 2.491 1.00 0.00 84 ILE A O 16
ATOM 18097 N N . ASN A 1 85 ? -11.606 -6.490 4.302 1.00 0.00 85 ASN A N 16
ATOM 18098 C CA . ASN A 1 85 ? -12.498 -7.628 4.180 1.00 0.00 85 ASN A CA 16
ATOM 18099 C C . ASN A 1 85 ? -13.586 -7.331 3.159 1.00 0.00 85 ASN A C 16
ATOM 18100 O O . ASN A 1 85 ? -14.565 -6.647 3.454 1.00 0.00 85 ASN A O 16
ATOM 18111 N N . VAL A 1 86 ? -13.393 -7.829 1.951 1.00 0.00 86 VAL A N 16
ATOM 18112 C CA . VAL A 1 86 ? -14.338 -7.623 0.869 1.00 0.00 86 VAL A CA 16
ATOM 18113 C C . VAL A 1 86 ? -14.687 -8.965 0.237 1.00 0.00 86 VAL A C 16
ATOM 18114 O O . VAL A 1 86 ? -14.011 -9.436 -0.681 1.00 0.00 86 VAL A O 16
ATOM 18127 N N . ASN A 1 87 ? -15.720 -9.592 0.791 1.00 0.00 87 ASN A N 16
ATOM 18128 C CA . ASN A 1 87 ? -16.176 -10.932 0.384 1.00 0.00 87 ASN A CA 16
ATOM 18129 C C . ASN A 1 87 ? -15.265 -12.011 0.974 1.00 0.00 87 ASN A C 16
ATOM 18130 O O . ASN A 1 87 ? -15.714 -13.126 1.247 1.00 0.00 87 ASN A O 16
ATOM 18141 N N . LEU A 1 88 ? -13.995 -11.654 1.173 1.00 0.00 88 LEU A N 16
ATOM 18142 C CA . LEU A 1 88 ? -13.005 -12.510 1.814 1.00 0.00 88 LEU A CA 16
ATOM 18143 C C . LEU A 1 88 ? -12.791 -13.802 1.031 1.00 0.00 88 LEU A C 16
ATOM 18144 O O . LEU A 1 88 ? -11.899 -13.822 0.159 1.00 0.00 88 LEU A O 16
ATOM 18161 N N . GLY A 1 1 ? -10.988 12.224 4.841 1.00 0.00 1 GLY A N 17
ATOM 18162 C CA . GLY A 1 1 ? -11.593 11.586 3.650 1.00 0.00 1 GLY A CA 17
ATOM 18163 C C . GLY A 1 1 ? -13.049 11.243 3.871 1.00 0.00 1 GLY A C 17
ATOM 18164 O O . GLY A 1 1 ? -13.487 11.083 5.010 1.00 0.00 1 GLY A O 17
ATOM 18170 N N . SER A 1 2 ? -13.799 11.145 2.785 1.00 0.00 2 SER A N 17
ATOM 18171 C CA . SER A 1 2 ? -15.209 10.804 2.852 1.00 0.00 2 SER A CA 17
ATOM 18172 C C . SER A 1 2 ? -15.475 9.490 2.127 1.00 0.00 2 SER A C 17
ATOM 18173 O O . SER A 1 2 ? -15.067 9.314 0.979 1.00 0.00 2 SER A O 17
ATOM 18181 N N . GLY A 1 3 ? -16.142 8.570 2.806 1.00 0.00 3 GLY A N 17
ATOM 18182 C CA . GLY A 1 3 ? -16.418 7.273 2.222 1.00 0.00 3 GLY A CA 17
ATOM 18183 C C . GLY A 1 3 ? -15.497 6.206 2.771 1.00 0.00 3 GLY A C 17
ATOM 18184 O O . GLY A 1 3 ? -15.665 5.019 2.493 1.00 0.00 3 GLY A O 17
ATOM 18188 N N . SER A 1 4 ? -14.526 6.628 3.561 1.00 0.00 4 SER A N 17
ATOM 18189 C CA . SER A 1 4 ? -13.580 5.713 4.167 1.00 0.00 4 SER A CA 17
ATOM 18190 C C . SER A 1 4 ? -14.113 5.179 5.494 1.00 0.00 4 SER A C 17
ATOM 18191 O O . SER A 1 4 ? -13.639 5.550 6.569 1.00 0.00 4 SER A O 17
ATOM 18199 N N . SER A 1 5 ? -15.118 4.317 5.405 1.00 0.00 5 SER A N 17
ATOM 18200 C CA . SER A 1 5 ? -15.711 3.701 6.580 1.00 0.00 5 SER A CA 17
ATOM 18201 C C . SER A 1 5 ? -14.757 2.682 7.195 1.00 0.00 5 SER A C 17
ATOM 18202 O O . SER A 1 5 ? -14.649 2.570 8.418 1.00 0.00 5 SER A O 17
ATOM 18210 N N . GLN A 1 6 ? -14.057 1.955 6.335 1.00 0.00 6 GLN A N 17
ATOM 18211 C CA . GLN A 1 6 ? -13.096 0.955 6.773 1.00 0.00 6 GLN A CA 17
ATOM 18212 C C . GLN A 1 6 ? -11.726 1.589 6.976 1.00 0.00 6 GLN A C 17
ATOM 18213 O O . GLN A 1 6 ? -11.526 2.759 6.641 1.00 0.00 6 GLN A O 17
ATOM 18227 N N . CYS A 1 7 ? -10.805 0.804 7.533 1.00 0.00 7 CYS A N 17
ATOM 18228 C CA . CYS A 1 7 ? -9.425 1.215 7.759 1.00 0.00 7 CYS A CA 17
ATOM 18229 C C . CYS A 1 7 ? -9.301 2.159 8.952 1.00 0.00 7 CYS A C 17
ATOM 18230 O O . CYS A 1 7 ? -9.902 3.233 8.989 1.00 0.00 7 CYS A O 17
ATOM 18237 N N . ASN A 1 8 ? -8.518 1.739 9.935 1.00 0.00 8 ASN A N 17
ATOM 18238 C CA . ASN A 1 8 ? -8.286 2.532 11.135 1.00 0.00 8 ASN A CA 17
ATOM 18239 C C . ASN A 1 8 ? -7.066 3.438 10.958 1.00 0.00 8 ASN A C 17
ATOM 18240 O O . ASN A 1 8 ? -6.934 4.465 11.626 1.00 0.00 8 ASN A O 17
ATOM 18251 N N . ALA A 1 9 ? -6.187 3.065 10.034 1.00 0.00 9 ALA A N 17
ATOM 18252 C CA . ALA A 1 9 ? -4.941 3.797 9.819 1.00 0.00 9 ALA A CA 17
ATOM 18253 C C . ALA A 1 9 ? -5.151 5.010 8.918 1.00 0.00 9 ALA A C 17
ATOM 18254 O O . ALA A 1 9 ? -4.237 5.808 8.704 1.00 0.00 9 ALA A O 17
ATOM 18261 N N . GLY A 1 10 ? -6.357 5.146 8.398 1.00 0.00 10 GLY A N 17
ATOM 18262 C CA . GLY A 1 10 ? -6.668 6.255 7.524 1.00 0.00 10 GLY A CA 17
ATOM 18263 C C . GLY A 1 10 ? -7.769 5.908 6.549 1.00 0.00 10 GLY A C 17
ATOM 18264 O O . GLY A 1 10 ? -8.733 5.238 6.920 1.00 0.00 10 GLY A O 17
ATOM 18268 N N . PRO A 1 11 ? -7.658 6.347 5.289 1.00 0.00 11 PRO A N 17
ATOM 18269 C CA . PRO A 1 11 ? -8.658 6.064 4.269 1.00 0.00 11 PRO A CA 17
ATOM 18270 C C . PRO A 1 11 ? -8.441 4.709 3.597 1.00 0.00 11 PRO A C 17
ATOM 18271 O O . PRO A 1 11 ? -7.362 4.117 3.678 1.00 0.00 11 PRO A O 17
ATOM 18282 N N . VAL A 1 12 ? -9.480 4.234 2.932 1.00 0.00 12 VAL A N 17
ATOM 18283 C CA . VAL A 1 12 ? -9.446 2.953 2.242 1.00 0.00 12 VAL A CA 17
ATOM 18284 C C . VAL A 1 12 ? -8.681 3.065 0.933 1.00 0.00 12 VAL A C 17
ATOM 18285 O O . VAL A 1 12 ? -8.874 4.017 0.178 1.00 0.00 12 VAL A O 17
ATOM 18298 N N . GLN A 1 13 ? -7.812 2.104 0.665 1.00 0.00 13 GLN A N 17
ATOM 18299 C CA . GLN A 1 13 ? -7.010 2.135 -0.547 1.00 0.00 13 GLN A CA 17
ATOM 18300 C C . GLN A 1 13 ? -7.371 0.996 -1.483 1.00 0.00 13 GLN A C 17
ATOM 18301 O O . GLN A 1 13 ? -7.661 -0.119 -1.049 1.00 0.00 13 GLN A O 17
ATOM 18315 N N . CYS A 1 14 ? -7.370 1.303 -2.763 1.00 0.00 14 CYS A N 17
ATOM 18316 C CA . CYS A 1 14 ? -7.587 0.316 -3.802 1.00 0.00 14 CYS A CA 17
ATOM 18317 C C . CYS A 1 14 ? -6.272 0.041 -4.504 1.00 0.00 14 CYS A C 17
ATOM 18318 O O . CYS A 1 14 ? -5.807 0.837 -5.318 1.00 0.00 14 CYS A O 17
ATOM 18325 N N . CYS A 1 15 ? -5.674 -1.078 -4.159 1.00 0.00 15 CYS A N 17
ATOM 18326 C CA . CYS A 1 15 ? -4.347 -1.424 -4.622 1.00 0.00 15 CYS A CA 17
ATOM 18327 C C . CYS A 1 15 ? -4.408 -2.549 -5.641 1.00 0.00 15 CYS A C 17
ATOM 18328 O O . CYS A 1 15 ? -5.180 -3.496 -5.498 1.00 0.00 15 CYS A O 17
ATOM 18335 N N . ASN A 1 16 ? -3.581 -2.431 -6.673 1.00 0.00 16 ASN A N 17
ATOM 18336 C CA . ASN A 1 16 ? -3.507 -3.433 -7.726 1.00 0.00 16 ASN A CA 17
ATOM 18337 C C . ASN A 1 16 ? -2.941 -4.732 -7.178 1.00 0.00 16 ASN A C 17
ATOM 18338 O O . ASN A 1 16 ? -3.402 -5.819 -7.514 1.00 0.00 16 ASN A O 17
ATOM 18349 N N . THR A 1 17 ? -1.933 -4.604 -6.333 1.00 0.00 17 THR A N 17
ATOM 18350 C CA . THR A 1 17 ? -1.275 -5.758 -5.751 1.00 0.00 17 THR A CA 17
ATOM 18351 C C . THR A 1 17 ? -0.930 -5.513 -4.290 1.00 0.00 17 THR A C 17
ATOM 18352 O O . THR A 1 17 ? -0.253 -4.544 -3.957 1.00 0.00 17 THR A O 17
ATOM 18363 N N . LEU A 1 18 ? -1.422 -6.375 -3.416 1.00 0.00 18 LEU A N 17
ATOM 18364 C CA . LEU A 1 18 ? -1.002 -6.354 -2.029 1.00 0.00 18 LEU A CA 17
ATOM 18365 C C . LEU A 1 18 ? 0.095 -7.375 -1.839 1.00 0.00 18 LEU A C 17
ATOM 18366 O O . LEU A 1 18 ? -0.134 -8.579 -1.941 1.00 0.00 18 LEU A O 17
ATOM 18382 N N . THR A 1 19 ? 1.287 -6.888 -1.597 1.00 0.00 19 THR A N 17
ATOM 18383 C CA . THR A 1 19 ? 2.445 -7.748 -1.481 1.00 0.00 19 THR A CA 17
ATOM 18384 C C . THR A 1 19 ? 3.415 -7.170 -0.451 1.00 0.00 19 THR A C 17
ATOM 18385 O O . THR A 1 19 ? 3.076 -6.217 0.254 1.00 0.00 19 THR A O 17
ATOM 18396 N N . SER A 1 20 ? 4.594 -7.753 -0.343 1.00 0.00 20 SER A N 17
ATOM 18397 C CA . SER A 1 20 ? 5.568 -7.325 0.644 1.00 0.00 20 SER A CA 17
ATOM 18398 C C . SER A 1 20 ? 6.569 -6.360 0.018 1.00 0.00 20 SER A C 17
ATOM 18399 O O . SER A 1 20 ? 6.758 -6.347 -1.199 1.00 0.00 20 SER A O 17
ATOM 18407 N N . ALA A 1 21 ? 7.199 -5.552 0.864 1.00 0.00 21 ALA A N 17
ATOM 18408 C CA . ALA A 1 21 ? 8.161 -4.542 0.427 1.00 0.00 21 ALA A CA 17
ATOM 18409 C C . ALA A 1 21 ? 9.382 -5.170 -0.236 1.00 0.00 21 ALA A C 17
ATOM 18410 O O . ALA A 1 21 ? 10.188 -4.476 -0.855 1.00 0.00 21 ALA A O 17
ATOM 18417 N N . SER A 1 22 ? 9.515 -6.478 -0.085 1.00 0.00 22 SER A N 17
ATOM 18418 C CA . SER A 1 22 ? 10.587 -7.222 -0.718 1.00 0.00 22 SER A CA 17
ATOM 18419 C C . SER A 1 22 ? 10.302 -7.408 -2.210 1.00 0.00 22 SER A C 17
ATOM 18420 O O . SER A 1 22 ? 11.190 -7.769 -2.981 1.00 0.00 22 SER A O 17
ATOM 18428 N N . ASN A 1 23 ? 9.063 -7.146 -2.620 1.00 0.00 23 ASN A N 17
ATOM 18429 C CA . ASN A 1 23 ? 8.680 -7.279 -4.020 1.00 0.00 23 ASN A CA 17
ATOM 18430 C C . ASN A 1 23 ? 9.350 -6.192 -4.849 1.00 0.00 23 ASN A C 17
ATOM 18431 O O . ASN A 1 23 ? 9.453 -5.041 -4.417 1.00 0.00 23 ASN A O 17
ATOM 18442 N N . SER A 1 24 ? 9.798 -6.572 -6.040 1.00 0.00 24 SER A N 17
ATOM 18443 C CA . SER A 1 24 ? 10.489 -5.662 -6.941 1.00 0.00 24 SER A CA 17
ATOM 18444 C C . SER A 1 24 ? 9.586 -4.493 -7.331 1.00 0.00 24 SER A C 17
ATOM 18445 O O . SER A 1 24 ? 10.067 -3.389 -7.587 1.00 0.00 24 SER A O 17
ATOM 18453 N N . GLN A 1 25 ? 8.278 -4.744 -7.364 1.00 0.00 25 GLN A N 17
ATOM 18454 C CA . GLN A 1 25 ? 7.305 -3.713 -7.667 1.00 0.00 25 GLN A CA 17
ATOM 18455 C C . GLN A 1 25 ? 7.309 -2.658 -6.575 1.00 0.00 25 GLN A C 17
ATOM 18456 O O . GLN A 1 25 ? 7.381 -1.458 -6.844 1.00 0.00 25 GLN A O 17
ATOM 18470 N N . ALA A 1 26 ? 7.245 -3.127 -5.338 1.00 0.00 26 ALA A N 17
ATOM 18471 C CA . ALA A 1 26 ? 7.165 -2.253 -4.186 1.00 0.00 26 ALA A CA 17
ATOM 18472 C C . ALA A 1 26 ? 8.451 -1.474 -3.992 1.00 0.00 26 ALA A C 17
ATOM 18473 O O . ALA A 1 26 ? 8.424 -0.253 -3.919 1.00 0.00 26 ALA A O 17
ATOM 18480 N N . ALA A 1 27 ? 9.574 -2.180 -3.919 1.00 0.00 27 ALA A N 17
ATOM 18481 C CA . ALA A 1 27 ? 10.856 -1.550 -3.623 1.00 0.00 27 ALA A CA 17
ATOM 18482 C C . ALA A 1 27 ? 11.211 -0.487 -4.652 1.00 0.00 27 ALA A C 17
ATOM 18483 O O . ALA A 1 27 ? 11.854 0.500 -4.315 1.00 0.00 27 ALA A O 17
ATOM 18490 N N . GLY A 1 28 ? 10.791 -0.679 -5.897 1.00 0.00 28 GLY A N 17
ATOM 18491 C CA . GLY A 1 28 ? 10.987 0.353 -6.898 1.00 0.00 28 GLY A CA 17
ATOM 18492 C C . GLY A 1 28 ? 10.322 1.647 -6.476 1.00 0.00 28 GLY A C 17
ATOM 18493 O O . GLY A 1 28 ? 10.946 2.704 -6.453 1.00 0.00 28 GLY A O 17
ATOM 18497 N N . LEU A 1 29 ? 9.058 1.534 -6.103 1.00 0.00 29 LEU A N 17
ATOM 18498 C CA . LEU A 1 29 ? 8.273 2.653 -5.597 1.00 0.00 29 LEU A CA 17
ATOM 18499 C C . LEU A 1 29 ? 8.858 3.189 -4.289 1.00 0.00 29 LEU A C 17
ATOM 18500 O O . LEU A 1 29 ? 9.080 4.387 -4.138 1.00 0.00 29 LEU A O 17
ATOM 18516 N N . ILE A 1 30 ? 9.088 2.277 -3.351 1.00 0.00 30 ILE A N 17
ATOM 18517 C CA . ILE A 1 30 ? 9.667 2.592 -2.047 1.00 0.00 30 ILE A CA 17
ATOM 18518 C C . ILE A 1 30 ? 10.943 3.393 -2.190 1.00 0.00 30 ILE A C 17
ATOM 18519 O O . ILE A 1 30 ? 11.110 4.432 -1.552 1.00 0.00 30 ILE A O 17
ATOM 18535 N N . GLN A 1 31 ? 11.830 2.912 -3.038 1.00 0.00 31 GLN A N 17
ATOM 18536 C CA . GLN A 1 31 ? 13.088 3.569 -3.267 1.00 0.00 31 GLN A CA 17
ATOM 18537 C C . GLN A 1 31 ? 12.906 4.870 -4.044 1.00 0.00 31 GLN A C 17
ATOM 18538 O O . GLN A 1 31 ? 13.753 5.759 -3.970 1.00 0.00 31 GLN A O 17
ATOM 18552 N N . GLN A 1 32 ? 11.802 4.991 -4.779 1.00 0.00 32 GLN A N 17
ATOM 18553 C CA . GLN A 1 32 ? 11.511 6.233 -5.489 1.00 0.00 32 GLN A CA 17
ATOM 18554 C C . GLN A 1 32 ? 11.115 7.318 -4.507 1.00 0.00 32 GLN A C 17
ATOM 18555 O O . GLN A 1 32 ? 11.638 8.434 -4.539 1.00 0.00 32 GLN A O 17
ATOM 18569 N N . LEU A 1 33 ? 10.190 6.974 -3.632 1.00 0.00 33 LEU A N 17
ATOM 18570 C CA . LEU A 1 33 ? 9.684 7.907 -2.642 1.00 0.00 33 LEU A CA 17
ATOM 18571 C C . LEU A 1 33 ? 10.730 8.125 -1.555 1.00 0.00 33 LEU A C 17
ATOM 18572 O O . LEU A 1 33 ? 10.760 9.163 -0.895 1.00 0.00 33 LEU A O 17
ATOM 18588 N N . GLY A 1 34 ? 11.591 7.126 -1.395 1.00 0.00 34 GLY A N 17
ATOM 18589 C CA . GLY A 1 34 ? 12.670 7.200 -0.434 1.00 0.00 34 GLY A CA 17
ATOM 18590 C C . GLY A 1 34 ? 12.262 6.771 0.962 1.00 0.00 34 GLY A C 17
ATOM 18591 O O . GLY A 1 34 ? 12.805 7.271 1.946 1.00 0.00 34 GLY A O 17
ATOM 18595 N N . LEU A 1 35 ? 11.312 5.844 1.046 1.00 0.00 35 LEU A N 17
ATOM 18596 C CA . LEU A 1 35 ? 10.844 5.315 2.317 1.00 0.00 35 LEU A CA 17
ATOM 18597 C C . LEU A 1 35 ? 11.984 4.803 3.187 1.00 0.00 35 LEU A C 17
ATOM 18598 O O . LEU A 1 35 ? 12.660 3.835 2.838 1.00 0.00 35 LEU A O 17
ATOM 18614 N N . SER A 1 36 ? 12.207 5.471 4.304 1.00 0.00 36 SER A N 17
ATOM 18615 C CA . SER A 1 36 ? 13.167 5.014 5.291 1.00 0.00 36 SER A CA 17
ATOM 18616 C C . SER A 1 36 ? 12.439 4.334 6.447 1.00 0.00 36 SER A C 17
ATOM 18617 O O . SER A 1 36 ? 11.706 4.985 7.195 1.00 0.00 36 SER A O 17
ATOM 18625 N N . GLY A 1 37 ? 12.622 3.026 6.576 1.00 0.00 37 GLY A N 17
ATOM 18626 C CA . GLY A 1 37 ? 11.966 2.292 7.640 1.00 0.00 37 GLY A CA 17
ATOM 18627 C C . GLY A 1 37 ? 11.174 1.108 7.125 1.00 0.00 37 GLY A C 17
ATOM 18628 O O . GLY A 1 37 ? 10.634 0.324 7.906 1.00 0.00 37 GLY A O 17
ATOM 18632 N N . VAL A 1 38 ? 11.103 0.977 5.809 1.00 0.00 38 VAL A N 17
ATOM 18633 C CA . VAL A 1 38 ? 10.390 -0.122 5.183 1.00 0.00 38 VAL A CA 17
ATOM 18634 C C . VAL A 1 38 ? 11.374 -1.204 4.746 1.00 0.00 38 VAL A C 17
ATOM 18635 O O . VAL A 1 38 ? 12.154 -1.008 3.813 1.00 0.00 38 VAL A O 17
ATOM 18648 N N . GLY A 1 39 ? 11.348 -2.334 5.438 1.00 0.00 39 GLY A N 17
ATOM 18649 C CA . GLY A 1 39 ? 12.236 -3.435 5.111 1.00 0.00 39 GLY A CA 17
ATOM 18650 C C . GLY A 1 39 ? 11.692 -4.327 4.025 1.00 0.00 39 GLY A C 17
ATOM 18651 O O . GLY A 1 39 ? 11.180 -3.849 3.019 1.00 0.00 39 GLY A O 17
ATOM 18655 N N . ALA A 1 40 ? 11.816 -5.625 4.229 1.00 0.00 40 ALA A N 17
ATOM 18656 C CA . ALA A 1 40 ? 11.377 -6.598 3.241 1.00 0.00 40 ALA A CA 17
ATOM 18657 C C . ALA A 1 40 ? 10.018 -7.185 3.600 1.00 0.00 40 ALA A C 17
ATOM 18658 O O . ALA A 1 40 ? 9.139 -7.312 2.747 1.00 0.00 40 ALA A O 17
ATOM 18665 N N . ASN A 1 41 ? 9.842 -7.519 4.871 1.00 0.00 41 ASN A N 17
ATOM 18666 C CA . ASN A 1 41 ? 8.632 -8.189 5.332 1.00 0.00 41 ASN A CA 17
ATOM 18667 C C . ASN A 1 41 ? 7.553 -7.183 5.702 1.00 0.00 41 ASN A C 17
ATOM 18668 O O . ASN A 1 41 ? 6.597 -7.506 6.410 1.00 0.00 41 ASN A O 17
ATOM 18679 N N . VAL A 1 42 ? 7.713 -5.965 5.218 1.00 0.00 42 VAL A N 17
ATOM 18680 C CA . VAL A 1 42 ? 6.751 -4.906 5.461 1.00 0.00 42 VAL A CA 17
ATOM 18681 C C . VAL A 1 42 ? 5.645 -4.968 4.420 1.00 0.00 42 VAL A C 17
ATOM 18682 O O . VAL A 1 42 ? 5.917 -5.131 3.232 1.00 0.00 42 VAL A O 17
ATOM 18695 N N . PRO A 1 43 ? 4.384 -4.862 4.854 1.00 0.00 43 PRO A N 17
ATOM 18696 C CA . PRO A 1 43 ? 3.246 -4.912 3.951 1.00 0.00 43 PRO A CA 17
ATOM 18697 C C . PRO A 1 43 ? 3.161 -3.649 3.123 1.00 0.00 43 PRO A C 17
ATOM 18698 O O . PRO A 1 43 ? 3.361 -2.559 3.643 1.00 0.00 43 PRO A O 17
ATOM 18709 N N . VAL A 1 44 ? 2.886 -3.784 1.840 1.00 0.00 44 VAL A N 17
ATOM 18710 C CA . VAL A 1 44 ? 2.761 -2.622 0.980 1.00 0.00 44 VAL A CA 17
ATOM 18711 C C . VAL A 1 44 ? 1.657 -2.818 -0.041 1.00 0.00 44 VAL A C 17
ATOM 18712 O O . VAL A 1 44 ? 1.243 -3.947 -0.326 1.00 0.00 44 VAL A O 17
ATOM 18725 N N . GLY A 1 45 ? 1.181 -1.714 -0.576 1.00 0.00 45 GLY A N 17
ATOM 18726 C CA . GLY A 1 45 ? 0.188 -1.767 -1.613 1.00 0.00 45 GLY A CA 17
ATOM 18727 C C . GLY A 1 45 ? 0.717 -1.207 -2.908 1.00 0.00 45 GLY A C 17
ATOM 18728 O O . GLY A 1 45 ? 1.262 -0.103 -2.949 1.00 0.00 45 GLY A O 17
ATOM 18732 N N . ILE A 1 46 ? 0.581 -1.990 -3.954 1.00 0.00 46 ILE A N 17
ATOM 18733 C CA . ILE A 1 46 ? 1.039 -1.621 -5.277 1.00 0.00 46 ILE A CA 17
ATOM 18734 C C . ILE A 1 46 ? -0.088 -0.926 -6.022 1.00 0.00 46 ILE A C 17
ATOM 18735 O O . ILE A 1 46 ? -1.163 -1.503 -6.183 1.00 0.00 46 ILE A O 17
ATOM 18751 N N . ASN A 1 47 ? 0.151 0.307 -6.446 1.00 0.00 47 ASN A N 17
ATOM 18752 C CA . ASN A 1 47 ? -0.816 1.061 -7.240 1.00 0.00 47 ASN A CA 17
ATOM 18753 C C . ASN A 1 47 ? -2.101 1.292 -6.448 1.00 0.00 47 ASN A C 17
ATOM 18754 O O . ASN A 1 47 ? -3.177 0.837 -6.841 1.00 0.00 47 ASN A O 17
ATOM 18765 N N . CYS A 1 48 ? -1.982 1.977 -5.324 1.00 0.00 48 CYS A N 17
ATOM 18766 C CA . CYS A 1 48 ? -3.123 2.237 -4.472 1.00 0.00 48 CYS A CA 17
ATOM 18767 C C . CYS A 1 48 ? -3.724 3.606 -4.742 1.00 0.00 48 CYS A C 17
ATOM 18768 O O . CYS A 1 48 ? -3.009 4.570 -5.021 1.00 0.00 48 CYS A O 17
ATOM 18775 N N . ASN A 1 49 ? -5.043 3.670 -4.680 1.00 0.00 49 ASN A N 17
ATOM 18776 C CA . ASN A 1 49 ? -5.759 4.937 -4.694 1.00 0.00 49 ASN A CA 17
ATOM 18777 C C . ASN A 1 49 ? -6.905 4.879 -3.704 1.00 0.00 49 ASN A C 17
ATOM 18778 O O . ASN A 1 49 ? -7.488 3.822 -3.484 1.00 0.00 49 ASN A O 17
ATOM 18789 N N . PRO A 1 50 ? -7.238 6.017 -3.098 1.00 0.00 50 PRO A N 17
ATOM 18790 C CA . PRO A 1 50 ? -8.234 6.090 -2.035 1.00 0.00 50 PRO A CA 17
ATOM 18791 C C . PRO A 1 50 ? -9.630 5.821 -2.570 1.00 0.00 50 PRO A C 17
ATOM 18792 O O . PRO A 1 50 ? -10.116 6.538 -3.449 1.00 0.00 50 PRO A O 17
ATOM 18803 N N . ILE A 1 51 ? -10.263 4.781 -2.048 1.00 0.00 51 ILE A N 17
ATOM 18804 C CA . ILE A 1 51 ? -11.571 4.375 -2.527 1.00 0.00 51 ILE A CA 17
ATOM 18805 C C . ILE A 1 51 ? -12.633 5.294 -1.960 1.00 0.00 51 ILE A C 17
ATOM 18806 O O . ILE A 1 51 ? -13.224 5.018 -0.918 1.00 0.00 51 ILE A O 17
ATOM 18822 N N . THR A 1 52 ? -12.873 6.386 -2.645 1.00 0.00 52 THR A N 17
ATOM 18823 C CA . THR A 1 52 ? -13.854 7.344 -2.197 1.00 0.00 52 THR A CA 17
ATOM 18824 C C . THR A 1 52 ? -14.945 7.518 -3.245 1.00 0.00 52 THR A C 17
ATOM 18825 O O . THR A 1 52 ? -15.582 8.570 -3.342 1.00 0.00 52 THR A O 17
ATOM 18836 N N . GLY A 1 53 ? -15.149 6.468 -4.034 1.00 0.00 53 GLY A N 17
ATOM 18837 C CA . GLY A 1 53 ? -16.129 6.509 -5.096 1.00 0.00 53 GLY A CA 17
ATOM 18838 C C . GLY A 1 53 ? -17.510 6.084 -4.637 1.00 0.00 53 GLY A C 17
ATOM 18839 O O . GLY A 1 53 ? -17.973 6.487 -3.568 1.00 0.00 53 GLY A O 17
ATOM 18843 N N . ILE A 1 54 ? -18.164 5.259 -5.442 1.00 0.00 54 ILE A N 17
ATOM 18844 C CA . ILE A 1 54 ? -19.533 4.848 -5.165 1.00 0.00 54 ILE A CA 17
ATOM 18845 C C . ILE A 1 54 ? -19.580 3.574 -4.340 1.00 0.00 54 ILE A C 17
ATOM 18846 O O . ILE A 1 54 ? -18.837 2.623 -4.597 1.00 0.00 54 ILE A O 17
ATOM 18862 N N . GLY A 1 55 ? -20.467 3.563 -3.357 1.00 0.00 55 GLY A N 17
ATOM 18863 C CA . GLY A 1 55 ? -20.663 2.388 -2.546 1.00 0.00 55 GLY A CA 17
ATOM 18864 C C . GLY A 1 55 ? -21.538 1.362 -3.232 1.00 0.00 55 GLY A C 17
ATOM 18865 O O . GLY A 1 55 ? -22.644 1.677 -3.673 1.00 0.00 55 GLY A O 17
ATOM 18869 N N . ALA A 1 56 ? -21.041 0.138 -3.326 1.00 0.00 56 ALA A N 17
ATOM 18870 C CA . ALA A 1 56 ? -21.781 -0.938 -3.964 1.00 0.00 56 ALA A CA 17
ATOM 18871 C C . ALA A 1 56 ? -22.848 -1.476 -3.020 1.00 0.00 56 ALA A C 17
ATOM 18872 O O . ALA A 1 56 ? -24.037 -1.491 -3.350 1.00 0.00 56 ALA A O 17
ATOM 18879 N N . GLY A 1 57 ? -22.416 -1.907 -1.845 1.00 0.00 57 GLY A N 17
ATOM 18880 C CA . GLY A 1 57 ? -23.340 -2.389 -0.843 1.00 0.00 57 GLY A CA 17
ATOM 18881 C C . GLY A 1 57 ? -23.091 -1.738 0.498 1.00 0.00 57 GLY A C 17
ATOM 18882 O O . GLY A 1 57 ? -23.777 -0.784 0.871 1.00 0.00 57 GLY A O 17
ATOM 18886 N N . SER A 1 58 ? -22.096 -2.236 1.213 1.00 0.00 58 SER A N 17
ATOM 18887 C CA . SER A 1 58 ? -21.728 -1.673 2.503 1.00 0.00 58 SER A CA 17
ATOM 18888 C C . SER A 1 58 ? -20.818 -0.460 2.314 1.00 0.00 58 SER A C 17
ATOM 18889 O O . SER A 1 58 ? -20.811 0.463 3.134 1.00 0.00 58 SER A O 17
ATOM 18897 N N . GLY A 1 59 ? -20.069 -0.463 1.220 1.00 0.00 59 GLY A N 17
ATOM 18898 C CA . GLY A 1 59 ? -19.187 0.641 0.911 1.00 0.00 59 GLY A CA 17
ATOM 18899 C C . GLY A 1 59 ? -18.676 0.569 -0.513 1.00 0.00 59 GLY A C 17
ATOM 18900 O O . GLY A 1 59 ? -19.131 -0.266 -1.298 1.00 0.00 59 GLY A O 17
ATOM 18904 N N . SER A 1 60 ? -17.749 1.446 -0.857 1.00 0.00 60 SER A N 17
ATOM 18905 C CA . SER A 1 60 ? -17.159 1.444 -2.182 1.00 0.00 60 SER A CA 17
ATOM 18906 C C . SER A 1 60 ? -16.163 0.292 -2.299 1.00 0.00 60 SER A C 17
ATOM 18907 O O . SER A 1 60 ? -15.425 -0.003 -1.358 1.00 0.00 60 SER A O 17
ATOM 18915 N N . SER A 1 61 ? -16.177 -0.382 -3.437 1.00 0.00 61 SER A N 17
ATOM 18916 C CA . SER A 1 61 ? -15.343 -1.549 -3.643 1.00 0.00 61 SER A CA 17
ATOM 18917 C C . SER A 1 61 ? -14.154 -1.227 -4.541 1.00 0.00 61 SER A C 17
ATOM 18918 O O . SER A 1 61 ? -14.213 -0.325 -5.377 1.00 0.00 61 SER A O 17
ATOM 18926 N N . CYS A 1 62 ? -13.075 -1.967 -4.349 1.00 0.00 62 CYS A N 17
ATOM 18927 C CA . CYS A 1 62 ? -11.885 -1.834 -5.168 1.00 0.00 62 CYS A CA 17
ATOM 18928 C C . CYS A 1 62 ? -11.913 -2.853 -6.299 1.00 0.00 62 CYS A C 17
ATOM 18929 O O . CYS A 1 62 ? -12.326 -3.998 -6.107 1.00 0.00 62 CYS A O 17
ATOM 18936 N N . ASN A 1 63 ? -11.483 -2.418 -7.480 1.00 0.00 63 ASN A N 17
ATOM 18937 C CA . ASN A 1 63 ? -11.419 -3.289 -8.649 1.00 0.00 63 ASN A CA 17
ATOM 18938 C C . ASN A 1 63 ? -10.424 -4.420 -8.432 1.00 0.00 63 ASN A C 17
ATOM 18939 O O . ASN A 1 63 ? -10.607 -5.524 -8.937 1.00 0.00 63 ASN A O 17
ATOM 18950 N N . ALA A 1 64 ? -9.378 -4.147 -7.669 1.00 0.00 64 ALA A N 17
ATOM 18951 C CA . ALA A 1 64 ? -8.359 -5.144 -7.405 1.00 0.00 64 ALA A CA 17
ATOM 18952 C C . ALA A 1 64 ? -8.379 -5.580 -5.941 1.00 0.00 64 ALA A C 17
ATOM 18953 O O . ALA A 1 64 ? -9.154 -6.459 -5.562 1.00 0.00 64 ALA A O 17
ATOM 18960 N N . ASN A 1 65 ? -7.546 -4.953 -5.116 1.00 0.00 65 ASN A N 17
ATOM 18961 C CA . ASN A 1 65 ? -7.448 -5.312 -3.705 1.00 0.00 65 ASN A CA 17
ATOM 18962 C C . ASN A 1 65 ? -7.608 -4.089 -2.817 1.00 0.00 65 ASN A C 17
ATOM 18963 O O . ASN A 1 65 ? -6.861 -3.122 -2.938 1.00 0.00 65 ASN A O 17
ATOM 18974 N N . PRO A 1 66 ? -8.585 -4.116 -1.914 1.00 0.00 66 PRO A N 17
ATOM 18975 C CA . PRO A 1 66 ? -8.793 -3.049 -0.941 1.00 0.00 66 PRO A CA 17
ATOM 18976 C C . PRO A 1 66 ? -7.893 -3.222 0.284 1.00 0.00 66 PRO A C 17
ATOM 18977 O O . PRO A 1 66 ? -7.811 -4.312 0.856 1.00 0.00 66 PRO A O 17
ATOM 18988 N N . ALA A 1 67 ? -7.215 -2.157 0.685 1.00 0.00 67 ALA A N 17
ATOM 18989 C CA . ALA A 1 67 ? -6.286 -2.235 1.802 1.00 0.00 67 ALA A CA 17
ATOM 18990 C C . ALA A 1 67 ? -6.355 -1.005 2.693 1.00 0.00 67 ALA A C 17
ATOM 18991 O O . ALA A 1 67 ? -6.818 0.060 2.283 1.00 0.00 67 ALA A O 17
ATOM 18998 N N . CYS A 1 68 ? -5.919 -1.187 3.926 1.00 0.00 68 CYS A N 17
ATOM 18999 C CA . CYS A 1 68 ? -5.727 -0.097 4.859 1.00 0.00 68 CYS A CA 17
ATOM 19000 C C . CYS A 1 68 ? -4.241 0.090 5.079 1.00 0.00 68 CYS A C 17
ATOM 19001 O O . CYS A 1 68 ? -3.556 -0.826 5.531 1.00 0.00 68 CYS A O 17
ATOM 19008 N N . CYS A 1 69 ? -3.737 1.255 4.742 1.00 0.00 69 CYS A N 17
ATOM 19009 C CA . CYS A 1 69 ? -2.313 1.487 4.800 1.00 0.00 69 CYS A CA 17
ATOM 19010 C C . CYS A 1 69 ? -1.968 2.599 5.778 1.00 0.00 69 CYS A C 17
ATOM 19011 O O . CYS A 1 69 ? -2.778 3.495 6.028 1.00 0.00 69 CYS A O 17
ATOM 19018 N N . ASP A 1 70 ? -0.759 2.529 6.320 1.00 0.00 70 ASP A N 17
ATOM 19019 C CA . ASP A 1 70 ? -0.261 3.536 7.248 1.00 0.00 70 ASP A CA 17
ATOM 19020 C C . ASP A 1 70 ? -0.037 4.854 6.516 1.00 0.00 70 ASP A C 17
ATOM 19021 O O . ASP A 1 70 ? -0.538 5.900 6.928 1.00 0.00 70 ASP A O 17
ATOM 19030 N N . ASN A 1 71 ? 0.689 4.776 5.410 1.00 0.00 71 ASN A N 17
ATOM 19031 C CA . ASN A 1 71 ? 0.956 5.930 4.554 1.00 0.00 71 ASN A CA 17
ATOM 19032 C C . ASN A 1 71 ? 0.912 5.494 3.106 1.00 0.00 71 ASN A C 17
ATOM 19033 O O . ASN A 1 71 ? 1.540 4.508 2.750 1.00 0.00 71 ASN A O 17
ATOM 19044 N N . VAL A 1 72 ? 0.179 6.197 2.267 1.00 0.00 72 VAL A N 17
ATOM 19045 C CA . VAL A 1 72 ? 0.250 5.929 0.842 1.00 0.00 72 VAL A CA 17
ATOM 19046 C C . VAL A 1 72 ? 0.688 7.184 0.109 1.00 0.00 72 VAL A C 17
ATOM 19047 O O . VAL A 1 72 ? 0.491 8.301 0.596 1.00 0.00 72 VAL A O 17
ATOM 19060 N N . TYR A 1 73 ? 1.308 6.995 -1.037 1.00 0.00 73 TYR A N 17
ATOM 19061 C CA . TYR A 1 73 ? 1.883 8.090 -1.784 1.00 0.00 73 TYR A CA 17
ATOM 19062 C C . TYR A 1 73 ? 1.308 8.108 -3.193 1.00 0.00 73 TYR A C 17
ATOM 19063 O O . TYR A 1 73 ? 0.829 7.085 -3.682 1.00 0.00 73 TYR A O 17
ATOM 19081 N N . THR A 1 74 ? 1.361 9.269 -3.835 1.00 0.00 74 THR A N 17
ATOM 19082 C CA . THR A 1 74 ? 0.623 9.517 -5.074 1.00 0.00 74 THR A CA 17
ATOM 19083 C C . THR A 1 74 ? 1.174 8.733 -6.270 1.00 0.00 74 THR A C 17
ATOM 19084 O O . THR A 1 74 ? 0.531 8.658 -7.321 1.00 0.00 74 THR A O 17
ATOM 19095 N N . ASN A 1 75 ? 2.353 8.145 -6.116 1.00 0.00 75 ASN A N 17
ATOM 19096 C CA . ASN A 1 75 ? 2.864 7.207 -7.113 1.00 0.00 75 ASN A CA 17
ATOM 19097 C C . ASN A 1 75 ? 2.029 5.938 -7.066 1.00 0.00 75 ASN A C 17
ATOM 19098 O O . ASN A 1 75 ? 1.994 5.154 -8.013 1.00 0.00 75 ASN A O 17
ATOM 19109 N N . GLY A 1 76 ? 1.363 5.757 -5.937 1.00 0.00 76 GLY A N 17
ATOM 19110 C CA . GLY A 1 76 ? 0.512 4.621 -5.735 1.00 0.00 76 GLY A CA 17
ATOM 19111 C C . GLY A 1 76 ? 1.115 3.606 -4.783 1.00 0.00 76 GLY A C 17
ATOM 19112 O O . GLY A 1 76 ? 0.657 2.470 -4.727 1.00 0.00 76 GLY A O 17
ATOM 19116 N N . LEU A 1 77 ? 2.143 3.996 -4.031 1.00 0.00 77 LEU A N 17
ATOM 19117 C CA . LEU A 1 77 ? 2.773 3.071 -3.102 1.00 0.00 77 LEU A CA 17
ATOM 19118 C C . LEU A 1 77 ? 2.179 3.241 -1.714 1.00 0.00 77 LEU A C 17
ATOM 19119 O O . LEU A 1 77 ? 2.187 4.338 -1.155 1.00 0.00 77 LEU A O 17
ATOM 19135 N N . GLY A 1 78 ? 1.649 2.158 -1.175 1.00 0.00 78 GLY A N 17
ATOM 19136 C CA . GLY A 1 78 ? 1.137 2.181 0.175 1.00 0.00 78 GLY A CA 17
ATOM 19137 C C . GLY A 1 78 ? 2.043 1.434 1.131 1.00 0.00 78 GLY A C 17
ATOM 19138 O O . GLY A 1 78 ? 2.522 0.350 0.816 1.00 0.00 78 GLY A O 17
ATOM 19142 N N . VAL A 1 79 ? 2.291 2.027 2.285 1.00 0.00 79 VAL A N 17
ATOM 19143 C CA . VAL A 1 79 ? 3.126 1.421 3.311 1.00 0.00 79 VAL A CA 17
ATOM 19144 C C . VAL A 1 79 ? 2.250 0.821 4.400 1.00 0.00 79 VAL A C 17
ATOM 19145 O O . VAL A 1 79 ? 1.280 1.446 4.833 1.00 0.00 79 VAL A O 17
ATOM 19158 N N . GLN A 1 80 ? 2.595 -0.391 4.824 1.00 0.00 80 GLN A N 17
ATOM 19159 C CA . GLN A 1 80 ? 1.860 -1.107 5.861 1.00 0.00 80 GLN A CA 17
ATOM 19160 C C . GLN A 1 80 ? 0.403 -1.267 5.469 1.00 0.00 80 GLN A C 17
ATOM 19161 O O . GLN A 1 80 ? -0.505 -0.813 6.166 1.00 0.00 80 GLN A O 17
ATOM 19175 N N . CYS A 1 81 ? 0.198 -1.913 4.343 1.00 0.00 81 CYS A N 17
ATOM 19176 C CA . CYS A 1 81 ? -1.140 -2.118 3.814 1.00 0.00 81 CYS A CA 17
ATOM 19177 C C . CYS A 1 81 ? -1.703 -3.456 4.252 1.00 0.00 81 CYS A C 17
ATOM 19178 O O . CYS A 1 81 ? -1.203 -4.515 3.869 1.00 0.00 81 CYS A O 17
ATOM 19185 N N . ASN A 1 82 ? -2.736 -3.402 5.069 1.00 0.00 82 ASN A N 17
ATOM 19186 C CA . ASN A 1 82 ? -3.445 -4.607 5.470 1.00 0.00 82 ASN A CA 17
ATOM 19187 C C . ASN A 1 82 ? -4.763 -4.707 4.716 1.00 0.00 82 ASN A C 17
ATOM 19188 O O . ASN A 1 82 ? -5.486 -3.725 4.588 1.00 0.00 82 ASN A O 17
ATOM 19199 N N . PRO A 1 83 ? -5.075 -5.897 4.185 1.00 0.00 83 PRO A N 17
ATOM 19200 C CA . PRO A 1 83 ? -6.273 -6.117 3.363 1.00 0.00 83 PRO A CA 17
ATOM 19201 C C . PRO A 1 83 ? -7.567 -5.798 4.108 1.00 0.00 83 PRO A C 17
ATOM 19202 O O . PRO A 1 83 ? -7.718 -6.122 5.287 1.00 0.00 83 PRO A O 17
ATOM 19213 N N . ILE A 1 84 ? -8.495 -5.157 3.408 1.00 0.00 84 ILE A N 17
ATOM 19214 C CA . ILE A 1 84 ? -9.779 -4.775 3.984 1.00 0.00 84 ILE A CA 17
ATOM 19215 C C . ILE A 1 84 ? -10.731 -5.960 4.006 1.00 0.00 84 ILE A C 17
ATOM 19216 O O . ILE A 1 84 ? -10.685 -6.836 3.139 1.00 0.00 84 ILE A O 17
ATOM 19232 N N . ASN A 1 85 ? -11.584 -5.968 5.011 1.00 0.00 85 ASN A N 17
ATOM 19233 C CA . ASN A 1 85 ? -12.613 -6.980 5.160 1.00 0.00 85 ASN A CA 17
ATOM 19234 C C . ASN A 1 85 ? -13.726 -6.735 4.149 1.00 0.00 85 ASN A C 17
ATOM 19235 O O . ASN A 1 85 ? -14.630 -5.931 4.378 1.00 0.00 85 ASN A O 17
ATOM 19246 N N . VAL A 1 86 ? -13.627 -7.415 3.020 1.00 0.00 86 VAL A N 17
ATOM 19247 C CA . VAL A 1 86 ? -14.625 -7.329 1.973 1.00 0.00 86 VAL A CA 17
ATOM 19248 C C . VAL A 1 86 ? -15.061 -8.738 1.607 1.00 0.00 86 VAL A C 17
ATOM 19249 O O . VAL A 1 86 ? -14.547 -9.353 0.668 1.00 0.00 86 VAL A O 17
ATOM 19262 N N . ASN A 1 87 ? -16.033 -9.229 2.359 1.00 0.00 87 ASN A N 17
ATOM 19263 C CA . ASN A 1 87 ? -16.412 -10.637 2.323 1.00 0.00 87 ASN A CA 17
ATOM 19264 C C . ASN A 1 87 ? -15.168 -11.478 2.594 1.00 0.00 87 ASN A C 17
ATOM 19265 O O . ASN A 1 87 ? -14.622 -12.126 1.697 1.00 0.00 87 ASN A O 17
ATOM 19276 N N . LEU A 1 88 ? -14.701 -11.408 3.832 1.00 0.00 88 LEU A N 17
ATOM 19277 C CA . LEU A 1 88 ? -13.478 -12.080 4.240 1.00 0.00 88 LEU A CA 17
ATOM 19278 C C . LEU A 1 88 ? -13.641 -13.594 4.145 1.00 0.00 88 LEU A C 17
ATOM 19279 O O . LEU A 1 88 ? -13.078 -14.197 3.209 1.00 0.00 88 LEU A O 17
ATOM 19296 N N . GLY A 1 1 ? -14.015 11.229 8.723 1.00 0.00 1 GLY A N 18
ATOM 19297 C CA . GLY A 1 1 ? -13.047 10.509 7.861 1.00 0.00 1 GLY A CA 18
ATOM 19298 C C . GLY A 1 1 ? -12.950 11.131 6.487 1.00 0.00 1 GLY A C 18
ATOM 19299 O O . GLY A 1 1 ? -13.117 12.340 6.339 1.00 0.00 1 GLY A O 18
ATOM 19305 N N . SER A 1 2 ? -12.679 10.316 5.481 1.00 0.00 2 SER A N 18
ATOM 19306 C CA . SER A 1 2 ? -12.568 10.811 4.118 1.00 0.00 2 SER A CA 18
ATOM 19307 C C . SER A 1 2 ? -13.568 10.112 3.202 1.00 0.00 2 SER A C 18
ATOM 19308 O O . SER A 1 2 ? -13.385 10.064 1.988 1.00 0.00 2 SER A O 18
ATOM 19316 N N . GLY A 1 3 ? -14.632 9.584 3.790 1.00 0.00 3 GLY A N 18
ATOM 19317 C CA . GLY A 1 3 ? -15.630 8.872 3.014 1.00 0.00 3 GLY A CA 18
ATOM 19318 C C . GLY A 1 3 ? -15.446 7.372 3.087 1.00 0.00 3 GLY A C 18
ATOM 19319 O O . GLY A 1 3 ? -15.722 6.655 2.124 1.00 0.00 3 GLY A O 18
ATOM 19323 N N . SER A 1 4 ? -14.976 6.895 4.230 1.00 0.00 4 SER A N 18
ATOM 19324 C CA . SER A 1 4 ? -14.740 5.475 4.418 1.00 0.00 4 SER A CA 18
ATOM 19325 C C . SER A 1 4 ? -14.866 5.097 5.889 1.00 0.00 4 SER A C 18
ATOM 19326 O O . SER A 1 4 ? -14.430 5.840 6.769 1.00 0.00 4 SER A O 18
ATOM 19334 N N . SER A 1 5 ? -15.479 3.954 6.149 1.00 0.00 5 SER A N 18
ATOM 19335 C CA . SER A 1 5 ? -15.719 3.510 7.511 1.00 0.00 5 SER A CA 18
ATOM 19336 C C . SER A 1 5 ? -14.660 2.505 7.963 1.00 0.00 5 SER A C 18
ATOM 19337 O O . SER A 1 5 ? -14.415 2.349 9.159 1.00 0.00 5 SER A O 18
ATOM 19345 N N . GLN A 1 6 ? -14.033 1.828 7.006 1.00 0.00 6 GLN A N 18
ATOM 19346 C CA . GLN A 1 6 ? -13.062 0.792 7.327 1.00 0.00 6 GLN A CA 18
ATOM 19347 C C . GLN A 1 6 ? -11.701 1.375 7.683 1.00 0.00 6 GLN A C 18
ATOM 19348 O O . GLN A 1 6 ? -11.258 2.355 7.078 1.00 0.00 6 GLN A O 18
ATOM 19362 N N . CYS A 1 7 ? -11.062 0.750 8.671 1.00 0.00 7 CYS A N 18
ATOM 19363 C CA . CYS A 1 7 ? -9.685 1.052 9.070 1.00 0.00 7 CYS A CA 18
ATOM 19364 C C . CYS A 1 7 ? -9.548 2.381 9.811 1.00 0.00 7 CY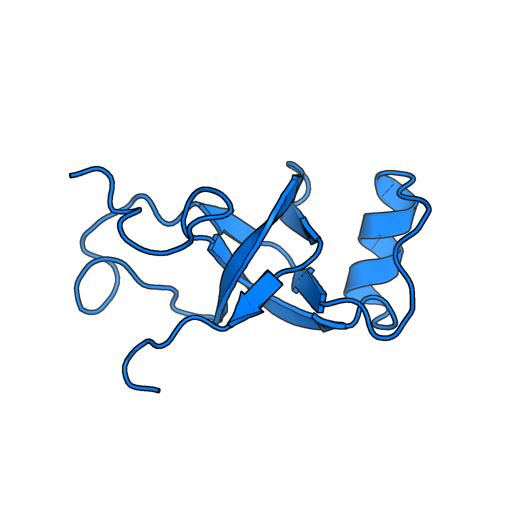S A C 18
ATOM 19365 O O . CYS A 1 7 ? -10.137 3.396 9.439 1.00 0.00 7 CYS A O 18
ATOM 19372 N N . ASN A 1 8 ? -8.762 2.349 10.884 1.00 0.00 8 ASN A N 18
ATOM 19373 C CA . ASN A 1 8 ? -8.466 3.537 11.675 1.00 0.00 8 ASN A CA 18
ATOM 19374 C C . ASN A 1 8 ? -7.194 4.226 11.192 1.00 0.00 8 ASN A C 18
ATOM 19375 O O . ASN A 1 8 ? -7.048 5.443 11.327 1.00 0.00 8 ASN A O 18
ATOM 19386 N N . ALA A 1 9 ? -6.278 3.441 10.631 1.00 0.00 9 ALA A N 18
ATOM 19387 C CA . ALA A 1 9 ? -4.973 3.945 10.210 1.00 0.00 9 ALA A CA 18
ATOM 19388 C C . ALA A 1 9 ? -5.099 4.978 9.101 1.00 0.00 9 ALA A C 18
ATOM 19389 O O . ALA A 1 9 ? -4.250 5.857 8.953 1.00 0.00 9 ALA A O 18
ATOM 19396 N N . GLY A 1 10 ? -6.163 4.872 8.341 1.00 0.00 10 GLY A N 18
ATOM 19397 C CA . GLY A 1 10 ? -6.408 5.803 7.263 1.00 0.00 10 GLY A CA 18
ATOM 19398 C C . GLY A 1 10 ? -7.722 5.523 6.579 1.00 0.00 10 GLY A C 18
ATOM 19399 O O . GLY A 1 10 ? -8.636 4.979 7.203 1.00 0.00 10 GLY A O 18
ATOM 19403 N N . PRO A 1 11 ? -7.860 5.893 5.304 1.00 0.00 11 PRO A N 18
ATOM 19404 C CA . PRO A 1 11 ? -9.034 5.570 4.514 1.00 0.00 11 PRO A CA 18
ATOM 19405 C C . PRO A 1 11 ? -8.859 4.236 3.804 1.00 0.00 11 PRO A C 18
ATOM 19406 O O . PRO A 1 11 ? -7.789 3.624 3.863 1.00 0.00 11 PRO A O 18
ATOM 19417 N N . VAL A 1 12 ? -9.901 3.780 3.139 1.00 0.00 12 VAL A N 18
ATOM 19418 C CA . VAL A 1 12 ? -9.805 2.564 2.358 1.00 0.00 12 VAL A CA 18
ATOM 19419 C C . VAL A 1 12 ? -9.090 2.836 1.048 1.00 0.00 12 VAL A C 18
ATOM 19420 O O . VAL A 1 12 ? -9.391 3.797 0.343 1.00 0.00 12 VAL A O 18
ATOM 19433 N N . GLN A 1 13 ? -8.125 2.002 0.741 1.00 0.00 13 GLN A N 18
ATOM 19434 C CA . GLN A 1 13 ? -7.359 2.137 -0.481 1.00 0.00 13 GLN A CA 18
ATOM 19435 C C . GLN A 1 13 ? -7.646 0.946 -1.383 1.00 0.00 13 GLN A C 18
ATOM 19436 O O . GLN A 1 13 ? -8.042 -0.119 -0.913 1.00 0.00 13 GLN A O 18
ATOM 19450 N N . CYS A 1 14 ? -7.463 1.137 -2.669 1.00 0.00 14 CYS A N 18
ATOM 19451 C CA . CYS A 1 14 ? -7.633 0.067 -3.635 1.00 0.00 14 CYS A CA 18
ATOM 19452 C C . CYS A 1 14 ? -6.356 -0.067 -4.445 1.00 0.00 14 CYS A C 18
ATOM 19453 O O . CYS A 1 14 ? -5.954 0.853 -5.158 1.00 0.00 14 CYS A O 18
ATOM 19460 N N . CYS A 1 15 ? -5.709 -1.204 -4.294 1.00 0.00 15 CYS A N 18
ATOM 19461 C CA . CYS A 1 15 ? -4.379 -1.422 -4.828 1.00 0.00 15 CYS A CA 18
ATOM 19462 C C . CYS A 1 15 ? -4.390 -2.529 -5.869 1.00 0.00 15 CYS A C 18
ATOM 19463 O O . CYS A 1 15 ? -5.146 -3.493 -5.759 1.00 0.00 15 CYS A O 18
ATOM 19470 N N . ASN A 1 16 ? -3.548 -2.375 -6.879 1.00 0.00 16 ASN A N 18
ATOM 19471 C CA . ASN A 1 16 ? -3.409 -3.368 -7.935 1.00 0.00 16 ASN A CA 18
ATOM 19472 C C . ASN A 1 16 ? -2.829 -4.654 -7.365 1.00 0.00 16 ASN A C 18
ATOM 19473 O O . ASN A 1 16 ? -3.307 -5.750 -7.649 1.00 0.00 16 ASN A O 18
ATOM 19484 N N . THR A 1 17 ? -1.804 -4.504 -6.542 1.00 0.00 17 THR A N 18
ATOM 19485 C CA . THR A 1 17 ? -1.129 -5.642 -5.947 1.00 0.00 17 THR A CA 18
ATOM 19486 C C . THR A 1 17 ? -0.839 -5.388 -4.472 1.00 0.00 17 THR A C 18
ATOM 19487 O O . THR A 1 17 ? -0.223 -4.387 -4.118 1.00 0.00 17 THR A O 18
ATOM 19498 N N . LEU A 1 18 ? -1.316 -6.274 -3.612 1.00 0.00 18 LEU A N 18
ATOM 19499 C CA . LEU A 1 18 ? -0.922 -6.246 -2.212 1.00 0.00 18 LEU A CA 18
ATOM 19500 C C . LEU A 1 18 ? 0.196 -7.245 -2.000 1.00 0.00 18 LEU A C 18
ATOM 19501 O O . LEU A 1 18 ? 0.015 -8.447 -2.199 1.00 0.00 18 LEU A O 18
ATOM 19517 N N . THR A 1 19 ? 1.346 -6.748 -1.619 1.00 0.00 19 THR A N 18
ATOM 19518 C CA . THR A 1 19 ? 2.514 -7.588 -1.464 1.00 0.00 19 THR A CA 18
ATOM 19519 C C . THR A 1 19 ? 3.437 -7.004 -0.395 1.00 0.00 19 THR A C 18
ATOM 19520 O O . THR A 1 19 ? 3.095 -6.006 0.244 1.00 0.00 19 THR A O 18
ATOM 19531 N N . SER A 1 20 ? 4.572 -7.639 -0.173 1.00 0.00 20 SER A N 18
ATOM 19532 C CA . SER A 1 20 ? 5.512 -7.186 0.834 1.00 0.00 20 SER A CA 18
ATOM 19533 C C . SER A 1 20 ? 6.494 -6.203 0.215 1.00 0.00 20 SER A C 18
ATOM 19534 O O . SER A 1 20 ? 6.626 -6.128 -1.008 1.00 0.00 20 SER A O 18
ATOM 19542 N N . ALA A 1 21 ? 7.183 -5.450 1.060 1.00 0.00 21 ALA A N 18
ATOM 19543 C CA . ALA A 1 21 ? 8.145 -4.463 0.593 1.00 0.00 21 ALA A CA 18
ATOM 19544 C C . ALA A 1 21 ? 9.385 -5.125 0.007 1.00 0.00 21 ALA A C 18
ATOM 19545 O O . ALA A 1 21 ? 10.299 -4.447 -0.461 1.00 0.00 21 ALA A O 18
ATOM 19552 N N . SER A 1 22 ? 9.417 -6.449 0.049 1.00 0.00 22 SER A N 18
ATOM 19553 C CA . SER A 1 22 ? 10.485 -7.209 -0.571 1.00 0.00 22 SER A CA 18
ATOM 19554 C C . SER A 1 22 ? 10.155 -7.488 -2.037 1.00 0.00 22 SER A C 18
ATOM 19555 O O . SER A 1 22 ? 10.957 -8.080 -2.761 1.00 0.00 22 SER A O 18
ATOM 19563 N N . ASN A 1 23 ? 8.969 -7.070 -2.465 1.00 0.00 23 ASN A N 18
ATOM 19564 C CA . ASN A 1 23 ? 8.562 -7.232 -3.854 1.00 0.00 23 ASN A CA 18
ATOM 19565 C C . ASN A 1 23 ? 9.240 -6.173 -4.705 1.00 0.00 23 ASN A C 18
ATOM 19566 O O . ASN A 1 23 ? 9.315 -5.006 -4.316 1.00 0.00 23 ASN A O 18
ATOM 19577 N N . SER A 1 24 ? 9.730 -6.589 -5.867 1.00 0.00 24 SER A N 18
ATOM 19578 C CA . SER A 1 24 ? 10.437 -5.699 -6.774 1.00 0.00 24 SER A CA 18
ATOM 19579 C C . SER A 1 24 ? 9.552 -4.537 -7.218 1.00 0.00 24 SER A C 18
ATOM 19580 O O . SER A 1 24 ? 10.052 -3.455 -7.528 1.00 0.00 24 SER A O 18
ATOM 19588 N N . GLN A 1 25 ? 8.239 -4.760 -7.235 1.00 0.00 25 GLN A N 18
ATOM 19589 C CA . GLN A 1 25 ? 7.299 -3.712 -7.578 1.00 0.00 25 GLN A CA 18
ATOM 19590 C C . GLN A 1 25 ? 7.291 -2.653 -6.490 1.00 0.00 25 GLN A C 18
ATOM 19591 O O . GLN A 1 25 ? 7.411 -1.458 -6.762 1.00 0.00 25 GLN A O 18
ATOM 19605 N N . ALA A 1 26 ? 7.162 -3.111 -5.253 1.00 0.00 26 ALA A N 18
ATOM 19606 C CA . ALA A 1 26 ? 7.104 -2.224 -4.111 1.00 0.00 26 ALA A CA 18
ATOM 19607 C C . ALA A 1 26 ? 8.415 -1.493 -3.925 1.00 0.00 26 ALA A C 18
ATOM 19608 O O . ALA A 1 26 ? 8.435 -0.275 -3.846 1.00 0.00 26 ALA A O 18
ATOM 19615 N N . ALA A 1 27 ? 9.510 -2.240 -3.872 1.00 0.00 27 ALA A N 18
ATOM 19616 C CA . ALA A 1 27 ? 10.818 -1.656 -3.616 1.00 0.00 27 ALA A CA 18
ATOM 19617 C C . ALA A 1 27 ? 11.208 -0.661 -4.698 1.00 0.00 27 ALA A C 18
ATOM 19618 O O . ALA A 1 27 ? 11.915 0.300 -4.422 1.00 0.00 27 ALA A O 18
ATOM 19625 N N . GLY A 1 28 ? 10.750 -0.887 -5.923 1.00 0.00 28 GLY A N 18
ATOM 19626 C CA . GLY A 1 28 ? 10.982 0.083 -6.978 1.00 0.00 28 GLY A CA 18
ATOM 19627 C C . GLY A 1 28 ? 10.356 1.420 -6.637 1.00 0.00 28 GLY A C 18
ATOM 19628 O O . GLY A 1 28 ? 10.971 2.471 -6.802 1.00 0.00 28 GLY A O 18
ATOM 19632 N N . LEU A 1 29 ? 9.135 1.356 -6.130 1.00 0.00 29 LEU A N 18
ATOM 19633 C CA . LEU A 1 29 ? 8.395 2.530 -5.686 1.00 0.00 29 LEU A CA 18
ATOM 19634 C C . LEU A 1 29 ? 8.999 3.105 -4.406 1.00 0.00 29 LEU A C 18
ATOM 19635 O O . LEU A 1 29 ? 9.239 4.304 -4.304 1.00 0.00 29 LEU A O 18
ATOM 19651 N N . ILE A 1 30 ? 9.227 2.229 -3.432 1.00 0.00 30 ILE A N 18
ATOM 19652 C CA . ILE A 1 30 ? 9.839 2.591 -2.155 1.00 0.00 30 ILE A CA 18
ATOM 19653 C C . ILE A 1 30 ? 11.133 3.351 -2.369 1.00 0.00 30 ILE A C 18
ATOM 19654 O O . ILE A 1 30 ? 11.350 4.415 -1.786 1.00 0.00 30 ILE A O 18
ATOM 19670 N N . GLN A 1 31 ? 11.976 2.802 -3.220 1.00 0.00 31 GLN A N 18
ATOM 19671 C CA . GLN A 1 31 ? 13.248 3.399 -3.522 1.00 0.00 31 GLN A CA 18
ATOM 19672 C C . GLN A 1 31 ? 13.088 4.659 -4.368 1.00 0.00 31 GLN A C 18
ATOM 19673 O O . GLN A 1 31 ? 14.006 5.471 -4.450 1.00 0.00 31 GLN A O 18
ATOM 19687 N N . GLN A 1 32 ? 11.926 4.827 -5.000 1.00 0.00 32 GLN A N 18
ATOM 19688 C CA . GLN A 1 32 ? 11.637 6.069 -5.713 1.00 0.00 32 GLN A CA 18
ATOM 19689 C C . GLN A 1 32 ? 11.350 7.183 -4.726 1.00 0.00 32 GLN A C 18
ATOM 19690 O O . GLN A 1 32 ? 11.894 8.283 -4.830 1.00 0.00 32 GLN A O 18
ATOM 19704 N N . LEU A 1 33 ? 10.500 6.878 -3.762 1.00 0.00 33 LEU A N 18
ATOM 19705 C CA . LEU A 1 33 ? 10.086 7.848 -2.761 1.00 0.00 33 LEU A CA 18
ATOM 19706 C C . LEU A 1 33 ? 11.219 8.102 -1.774 1.00 0.00 33 LEU A C 18
ATOM 19707 O O . LEU A 1 33 ? 11.294 9.155 -1.143 1.00 0.00 33 LEU A O 18
ATOM 19723 N N . GLY A 1 34 ? 12.098 7.115 -1.657 1.00 0.00 34 GLY A N 18
ATOM 19724 C CA . GLY A 1 34 ? 13.203 7.195 -0.728 1.00 0.00 34 GLY A CA 18
ATOM 19725 C C . GLY A 1 34 ? 12.773 6.836 0.675 1.00 0.00 34 GLY A C 18
ATOM 19726 O O . GLY A 1 34 ? 13.237 7.425 1.651 1.00 0.00 34 GLY A O 18
ATOM 19730 N N . LEU A 1 35 ? 11.880 5.864 0.763 1.00 0.00 35 LEU A N 18
ATOM 19731 C CA . LEU A 1 35 ? 11.337 5.424 2.035 1.00 0.00 35 LEU A CA 18
ATOM 19732 C C . LEU A 1 35 ? 12.380 4.663 2.842 1.00 0.00 35 LEU A C 18
ATOM 19733 O O . LEU A 1 35 ? 12.728 3.528 2.514 1.00 0.00 35 LEU A O 18
ATOM 19749 N N . SER A 1 36 ? 12.877 5.298 3.887 1.00 0.00 36 SER A N 18
ATOM 19750 C CA . SER A 1 36 ? 13.859 4.685 4.758 1.00 0.00 36 SER A CA 18
ATOM 19751 C C . SER A 1 36 ? 13.173 4.164 6.017 1.00 0.00 36 SER A C 18
ATOM 19752 O O . SER A 1 36 ? 12.708 4.942 6.850 1.00 0.00 36 SER A O 18
ATOM 19760 N N . GLY A 1 37 ? 13.092 2.850 6.145 1.00 0.00 37 GLY A N 18
ATOM 19761 C CA . GLY A 1 37 ? 12.435 2.260 7.295 1.00 0.00 37 GLY A CA 18
ATOM 19762 C C . GLY A 1 37 ? 11.575 1.080 6.908 1.00 0.00 37 GLY A C 18
ATOM 19763 O O . GLY A 1 37 ? 11.303 0.204 7.727 1.00 0.00 37 GLY A O 18
ATOM 19767 N N . VAL A 1 38 ? 11.151 1.059 5.655 1.00 0.00 38 VAL A N 18
ATOM 19768 C CA . VAL A 1 38 ? 10.354 -0.038 5.131 1.00 0.00 38 VAL A CA 18
ATOM 19769 C C . VAL A 1 38 ? 11.254 -1.237 4.841 1.00 0.00 38 VAL A C 18
ATOM 19770 O O . VAL A 1 38 ? 12.065 -1.204 3.913 1.00 0.00 38 VAL A O 18
ATOM 19783 N N . GLY A 1 39 ? 11.124 -2.280 5.654 1.00 0.00 39 GLY A N 18
ATOM 19784 C CA . GLY A 1 39 ? 11.925 -3.478 5.479 1.00 0.00 39 GLY A CA 18
ATOM 19785 C C . GLY A 1 39 ? 11.372 -4.404 4.420 1.00 0.00 39 GLY A C 18
ATOM 19786 O O . GLY A 1 39 ? 10.888 -3.955 3.390 1.00 0.00 39 GLY A O 18
ATOM 19790 N N . ALA A 1 40 ? 11.455 -5.700 4.666 1.00 0.00 40 ALA A N 18
ATOM 19791 C CA . ALA A 1 40 ? 10.999 -6.688 3.695 1.00 0.00 40 ALA A CA 18
ATOM 19792 C C . ALA A 1 40 ? 9.692 -7.344 4.127 1.00 0.00 40 ALA A C 18
ATOM 19793 O O . ALA A 1 40 ? 8.890 -7.756 3.288 1.00 0.00 40 ALA A O 18
ATOM 19800 N N . ASN A 1 41 ? 9.473 -7.436 5.431 1.00 0.00 41 ASN A N 18
ATOM 19801 C CA . ASN A 1 41 ? 8.255 -8.050 5.958 1.00 0.00 41 ASN A CA 18
ATOM 19802 C C . ASN A 1 41 ? 7.127 -7.023 5.993 1.00 0.00 41 ASN A C 18
ATOM 19803 O O . ASN A 1 41 ? 5.961 -7.355 6.209 1.00 0.00 41 ASN A O 18
ATOM 19814 N N . VAL A 1 42 ? 7.491 -5.772 5.748 1.00 0.00 42 VAL A N 18
ATOM 19815 C CA . VAL A 1 42 ? 6.543 -4.669 5.760 1.00 0.00 42 VAL A CA 18
ATOM 19816 C C . VAL A 1 42 ? 5.514 -4.821 4.650 1.00 0.00 42 VAL A C 18
ATOM 19817 O O . VAL A 1 42 ? 5.862 -5.100 3.501 1.00 0.00 42 VAL A O 18
ATOM 19830 N N . PRO A 1 43 ? 4.235 -4.657 4.996 1.00 0.00 43 PRO A N 18
ATOM 19831 C CA . PRO A 1 43 ? 3.149 -4.713 4.035 1.00 0.00 43 PRO A CA 18
ATOM 19832 C C . PRO A 1 43 ? 3.110 -3.453 3.196 1.00 0.00 43 PRO A C 18
ATOM 19833 O O . PRO A 1 43 ? 3.373 -2.370 3.702 1.00 0.00 43 PRO A O 18
ATOM 19844 N N . VAL A 1 44 ? 2.807 -3.585 1.919 1.00 0.00 44 VAL A N 18
ATOM 19845 C CA . VAL A 1 44 ? 2.712 -2.426 1.048 1.00 0.00 44 VAL A CA 18
ATOM 19846 C C . VAL A 1 44 ? 1.610 -2.620 0.025 1.00 0.00 44 VAL A C 18
ATOM 19847 O O . VAL A 1 44 ? 1.142 -3.740 -0.201 1.00 0.00 44 VAL A O 18
ATOM 19860 N N . GLY A 1 45 ? 1.198 -1.529 -0.583 1.00 0.00 45 GLY A N 18
ATOM 19861 C CA . GLY A 1 45 ? 0.220 -1.605 -1.633 1.00 0.00 45 GLY A CA 18
ATOM 19862 C C . GLY A 1 45 ? 0.750 -1.035 -2.925 1.00 0.00 45 GLY A C 18
ATOM 19863 O O . GLY A 1 45 ? 1.338 0.048 -2.949 1.00 0.00 45 GLY A O 18
ATOM 19867 N N . ILE A 1 46 ? 0.566 -1.787 -3.989 1.00 0.00 46 ILE A N 18
ATOM 19868 C CA . ILE A 1 46 ? 1.034 -1.412 -5.305 1.00 0.00 46 ILE A CA 18
ATOM 19869 C C . ILE A 1 46 ? -0.099 -0.739 -6.070 1.00 0.00 46 ILE A C 18
ATOM 19870 O O . ILE A 1 46 ? -1.157 -1.341 -6.252 1.00 0.00 46 ILE A O 18
ATOM 19886 N N . ASN A 1 47 ? 0.117 0.506 -6.488 1.00 0.00 47 ASN A N 18
ATOM 19887 C CA . ASN A 1 47 ? -0.858 1.236 -7.301 1.00 0.00 47 ASN A CA 18
ATOM 19888 C C . ASN A 1 47 ? -2.158 1.427 -6.521 1.00 0.00 47 ASN A C 18
ATOM 19889 O O . ASN A 1 47 ? -3.219 0.943 -6.923 1.00 0.00 47 ASN A O 18
ATOM 19900 N N . CYS A 1 48 ? -2.067 2.110 -5.392 1.00 0.00 48 CYS A N 18
ATOM 19901 C CA . CYS A 1 48 ? -3.213 2.292 -4.524 1.00 0.00 48 CYS A CA 18
ATOM 19902 C C . CYS A 1 48 ? -3.905 3.625 -4.762 1.00 0.00 48 CYS A C 18
ATOM 19903 O O . CYS A 1 48 ? -3.258 4.665 -4.890 1.00 0.00 48 CYS A O 18
ATOM 19910 N N . ASN A 1 49 ? -5.223 3.577 -4.826 1.00 0.00 49 ASN A N 18
ATOM 19911 C CA . ASN A 1 49 ? -6.043 4.777 -4.830 1.00 0.00 49 ASN A CA 18
ATOM 19912 C C . ASN A 1 49 ? -7.202 4.613 -3.855 1.00 0.00 49 ASN A C 18
ATOM 19913 O O . ASN A 1 49 ? -7.772 3.531 -3.742 1.00 0.00 49 ASN A O 18
ATOM 19924 N N . PRO A 1 50 ? -7.549 5.682 -3.125 1.00 0.00 50 PRO A N 18
ATOM 19925 C CA . PRO A 1 50 ? -8.545 5.631 -2.050 1.00 0.00 50 PRO A CA 18
ATOM 19926 C C . PRO A 1 50 ? -9.943 5.350 -2.578 1.00 0.00 50 PRO A C 18
ATOM 19927 O O . PRO A 1 50 ? -10.381 5.959 -3.554 1.00 0.00 50 PRO A O 18
ATOM 19938 N N . ILE A 1 51 ? -10.641 4.426 -1.936 1.00 0.00 51 ILE A N 18
ATOM 19939 C CA . ILE A 1 51 ? -11.981 4.083 -2.361 1.00 0.00 51 ILE A CA 18
ATOM 19940 C C . ILE A 1 51 ? -12.971 5.004 -1.672 1.00 0.00 51 ILE A C 18
ATOM 19941 O O . ILE A 1 51 ? -13.555 4.658 -0.647 1.00 0.00 51 ILE A O 18
ATOM 19957 N N . THR A 1 52 ? -13.164 6.175 -2.243 1.00 0.00 52 THR A N 18
ATOM 19958 C CA . THR A 1 52 ? -14.058 7.151 -1.648 1.00 0.00 52 THR A CA 18
ATOM 19959 C C . THR A 1 52 ? -15.188 7.519 -2.601 1.00 0.00 52 THR A C 18
ATOM 19960 O O . THR A 1 52 ? -16.192 8.110 -2.199 1.00 0.00 52 THR A O 18
ATOM 19971 N N . GLY A 1 53 ? -15.015 7.169 -3.866 1.00 0.00 53 GLY A N 18
ATOM 19972 C CA . GLY A 1 53 ? -16.048 7.402 -4.853 1.00 0.00 53 GLY A CA 18
ATOM 19973 C C . GLY A 1 53 ? -15.873 6.516 -6.062 1.00 0.00 53 GLY A C 18
ATOM 19974 O O . GLY A 1 53 ? -16.352 6.834 -7.152 1.00 0.00 53 GLY A O 18
ATOM 19978 N N . ILE A 1 54 ? -15.195 5.392 -5.865 1.00 0.00 54 ILE A N 18
ATOM 19979 C CA . ILE A 1 54 ? -14.886 4.486 -6.961 1.00 0.00 54 ILE A CA 18
ATOM 19980 C C . ILE A 1 54 ? -16.138 3.752 -7.418 1.00 0.00 54 ILE A C 18
ATOM 19981 O O . ILE A 1 54 ? -16.696 2.932 -6.686 1.00 0.00 54 ILE A O 18
ATOM 19997 N N . GLY A 1 55 ? -16.581 4.060 -8.623 1.00 0.00 55 GLY A N 18
ATOM 19998 C CA . GLY A 1 55 ? -17.782 3.455 -9.146 1.00 0.00 55 GLY A CA 18
ATOM 19999 C C . GLY A 1 55 ? -18.875 4.479 -9.347 1.00 0.00 55 GLY A C 18
ATOM 20000 O O . GLY A 1 55 ? -18.630 5.547 -9.913 1.00 0.00 55 GLY A O 18
ATOM 20004 N N . ALA A 1 56 ? -20.072 4.172 -8.866 1.00 0.00 56 ALA A N 18
ATOM 20005 C CA . ALA A 1 56 ? -21.204 5.071 -9.019 1.00 0.00 56 ALA A CA 18
ATOM 20006 C C . ALA A 1 56 ? -22.161 4.959 -7.835 1.00 0.00 56 ALA A C 18
ATOM 20007 O O . ALA A 1 56 ? -23.360 4.718 -8.008 1.00 0.00 56 ALA A O 18
ATOM 20014 N N . GLY A 1 57 ? -21.628 5.132 -6.633 1.00 0.00 57 GLY A N 18
ATOM 20015 C CA . GLY A 1 57 ? -22.448 5.065 -5.441 1.00 0.00 57 GLY A CA 18
ATOM 20016 C C . GLY A 1 57 ? -21.622 5.065 -4.173 1.00 0.00 57 GLY A C 18
ATOM 20017 O O . GLY A 1 57 ? -20.391 5.022 -4.227 1.00 0.00 57 GLY A O 18
ATOM 20021 N N . SER A 1 58 ? -22.303 5.108 -3.033 1.00 0.00 58 SER A N 18
ATOM 20022 C CA . SER A 1 58 ? -21.644 5.125 -1.733 1.00 0.00 58 SER A CA 18
ATOM 20023 C C . SER A 1 58 ? -20.936 3.797 -1.474 1.00 0.00 58 SER A C 18
ATOM 20024 O O . SER A 1 58 ? -19.933 3.742 -0.760 1.00 0.00 58 SER A O 18
ATOM 20032 N N . GLY A 1 59 ? -21.463 2.731 -2.061 1.00 0.00 59 GLY A N 18
ATOM 20033 C CA . GLY A 1 59 ? -20.830 1.433 -1.952 1.00 0.00 59 GLY A CA 18
ATOM 20034 C C . GLY A 1 59 ? -19.750 1.261 -2.996 1.00 0.00 59 GLY A C 18
ATOM 20035 O O . GLY A 1 59 ? -19.883 0.448 -3.912 1.00 0.00 59 GLY A O 18
ATOM 20039 N N . SER A 1 60 ? -18.688 2.039 -2.861 1.00 0.00 60 SER A N 18
ATOM 20040 C CA . SER A 1 60 ? -17.597 2.033 -3.821 1.00 0.00 60 SER A CA 18
ATOM 20041 C C . SER A 1 60 ? -16.842 0.705 -3.767 1.00 0.00 60 SER A C 18
ATOM 20042 O O . SER A 1 60 ? -16.461 0.234 -2.693 1.00 0.00 60 SER A O 18
ATOM 20050 N N . SER A 1 61 ? -16.642 0.100 -4.927 1.00 0.00 61 SER A N 18
ATOM 20051 C CA . SER A 1 61 ? -15.996 -1.197 -5.012 1.00 0.00 61 SER A CA 18
ATOM 20052 C C . SER A 1 61 ? -14.530 -1.050 -5.408 1.00 0.00 61 SER A C 18
ATOM 20053 O O . SER A 1 61 ? -14.161 -0.111 -6.112 1.00 0.00 61 SER A O 18
ATOM 20061 N N . CYS A 1 62 ? -13.694 -1.964 -4.936 1.00 0.00 62 CYS A N 18
ATOM 20062 C CA . CYS A 1 62 ? -12.295 -1.985 -5.336 1.00 0.00 62 CYS A CA 18
ATOM 20063 C C . CYS A 1 62 ? -12.105 -2.933 -6.509 1.00 0.00 62 CYS A C 18
ATOM 20064 O O . CYS A 1 62 ? -12.511 -4.096 -6.459 1.00 0.00 62 CYS A O 18
ATOM 20071 N N . ASN A 1 63 ? -11.486 -2.417 -7.565 1.00 0.00 63 ASN A N 18
ATOM 20072 C CA . ASN A 1 63 ? -11.293 -3.166 -8.800 1.00 0.00 63 ASN A CA 18
ATOM 20073 C C . ASN A 1 63 ? -10.319 -4.324 -8.606 1.00 0.00 63 ASN A C 18
ATOM 20074 O O . ASN A 1 63 ? -10.450 -5.364 -9.246 1.00 0.00 63 ASN A O 18
ATOM 20085 N N . ALA A 1 64 ? -9.346 -4.150 -7.721 1.00 0.00 64 ALA A N 18
ATOM 20086 C CA . ALA A 1 64 ? -8.350 -5.187 -7.497 1.00 0.00 64 ALA A CA 18
ATOM 20087 C C . ALA A 1 64 ? -8.309 -5.631 -6.035 1.00 0.00 64 ALA A C 18
ATOM 20088 O O . ALA A 1 64 ? -9.074 -6.505 -5.627 1.00 0.00 64 ALA A O 18
ATOM 20095 N N . ASN A 1 65 ? -7.426 -5.032 -5.248 1.00 0.00 65 ASN A N 18
ATOM 20096 C CA . ASN A 1 65 ? -7.259 -5.422 -3.853 1.00 0.00 65 ASN A CA 18
ATOM 20097 C C . ASN A 1 65 ? -7.456 -4.241 -2.927 1.00 0.00 65 ASN A C 18
ATOM 20098 O O . ASN A 1 65 ? -6.698 -3.278 -2.970 1.00 0.00 65 ASN A O 18
ATOM 20109 N N . PRO A 1 66 ? -8.471 -4.304 -2.077 1.00 0.00 66 PRO A N 18
ATOM 20110 C CA . PRO A 1 66 ? -8.739 -3.262 -1.102 1.00 0.00 66 PRO A CA 18
ATOM 20111 C C . PRO A 1 66 ? -7.834 -3.398 0.115 1.00 0.00 66 PRO A C 18
ATOM 20112 O O . PRO A 1 66 ? -7.663 -4.489 0.660 1.00 0.00 66 PRO A O 18
ATOM 20123 N N . ALA A 1 67 ? -7.250 -2.293 0.530 1.00 0.00 67 ALA A N 18
ATOM 20124 C CA . ALA A 1 67 ? -6.330 -2.295 1.649 1.00 0.00 67 ALA A CA 18
ATOM 20125 C C . ALA A 1 67 ? -6.427 -0.995 2.420 1.00 0.00 67 ALA A C 18
ATOM 20126 O O . ALA A 1 67 ? -7.123 -0.074 2.013 1.00 0.00 67 ALA A O 18
ATOM 20133 N N . CYS A 1 68 ? -5.758 -0.944 3.549 1.00 0.00 68 CYS A N 18
ATOM 20134 C CA . CYS A 1 68 ? -5.572 0.299 4.267 1.00 0.00 68 CYS A CA 18
ATOM 20135 C C . CYS A 1 68 ? -4.121 0.409 4.678 1.00 0.00 68 CYS A C 18
ATOM 20136 O O . CYS A 1 68 ? -3.528 -0.568 5.127 1.00 0.00 68 CYS A O 18
ATOM 20143 N N . CYS A 1 69 ? -3.552 1.583 4.515 1.00 0.00 69 CYS A N 18
ATOM 20144 C CA . CYS A 1 69 ? -2.133 1.769 4.737 1.00 0.00 69 CYS A CA 18
ATOM 20145 C C . CYS A 1 69 ? -1.877 2.882 5.731 1.00 0.00 69 CYS A C 18
ATOM 20146 O O . CYS A 1 69 ? -2.710 3.771 5.916 1.00 0.00 69 CYS A O 18
ATOM 20153 N N . ASP A 1 70 ? -0.712 2.824 6.355 1.00 0.00 70 ASP A N 18
ATOM 20154 C CA . ASP A 1 70 ? -0.282 3.853 7.287 1.00 0.00 70 ASP A CA 18
ATOM 20155 C C . ASP A 1 70 ? -0.028 5.144 6.525 1.00 0.00 70 ASP A C 18
ATOM 20156 O O . ASP A 1 70 ? -0.404 6.229 6.962 1.00 0.00 70 ASP A O 18
ATOM 20165 N N . ASN A 1 71 ? 0.596 5.001 5.360 1.00 0.00 71 ASN A N 18
ATOM 20166 C CA . ASN A 1 71 ? 0.827 6.124 4.453 1.00 0.00 71 ASN A CA 18
ATOM 20167 C C . ASN A 1 71 ? 0.825 5.623 3.027 1.00 0.00 71 ASN A C 18
ATOM 20168 O O . ASN A 1 71 ? 1.365 4.559 2.749 1.00 0.00 71 ASN A O 18
ATOM 20179 N N . VAL A 1 72 ? 0.211 6.366 2.125 1.00 0.00 72 VAL A N 18
ATOM 20180 C CA . VAL A 1 72 ? 0.335 6.067 0.712 1.00 0.00 72 VAL A CA 18
ATOM 20181 C C . VAL A 1 72 ? 0.773 7.319 -0.026 1.00 0.00 72 VAL A C 18
ATOM 20182 O O . VAL A 1 72 ? 0.453 8.438 0.379 1.00 0.00 72 VAL A O 18
ATOM 20195 N N . TYR A 1 73 ? 1.524 7.122 -1.087 1.00 0.00 73 TYR A N 18
ATOM 20196 C CA . TYR A 1 73 ? 2.143 8.214 -1.803 1.00 0.00 73 TYR A CA 18
ATOM 20197 C C . TYR A 1 73 ? 1.599 8.288 -3.221 1.00 0.00 73 TYR A C 18
ATOM 20198 O O . TYR A 1 73 ? 1.024 7.321 -3.714 1.00 0.00 73 TYR A O 18
ATOM 20216 N N . THR A 1 74 ? 1.799 9.430 -3.870 1.00 0.00 74 THR A N 18
ATOM 20217 C CA . THR A 1 74 ? 1.110 9.751 -5.120 1.00 0.00 74 THR A CA 18
ATOM 20218 C C . THR A 1 74 ? 1.608 8.939 -6.314 1.00 0.00 74 THR A C 18
ATOM 20219 O O . THR A 1 74 ? 1.055 9.039 -7.411 1.00 0.00 74 THR A O 18
ATOM 20230 N N . ASN A 1 75 ? 2.650 8.149 -6.113 1.00 0.00 75 ASN A N 18
ATOM 20231 C CA . ASN A 1 75 ? 3.070 7.182 -7.123 1.00 0.00 75 ASN A CA 18
ATOM 20232 C C . ASN A 1 75 ? 2.202 5.944 -6.995 1.00 0.00 75 ASN A C 18
ATOM 20233 O O . ASN A 1 75 ? 2.223 5.050 -7.837 1.00 0.00 75 ASN A O 18
ATOM 20244 N N . GLY A 1 76 ? 1.447 5.917 -5.913 1.00 0.00 76 GLY A N 18
ATOM 20245 C CA . GLY A 1 76 ? 0.541 4.836 -5.648 1.00 0.00 76 GLY A CA 18
ATOM 20246 C C . GLY A 1 76 ? 1.145 3.790 -4.735 1.00 0.00 76 GLY A C 18
ATOM 20247 O O . GLY A 1 76 ? 0.638 2.674 -4.659 1.00 0.00 76 GLY A O 18
ATOM 20251 N N . LEU A 1 77 ? 2.229 4.138 -4.040 1.00 0.00 77 LEU A N 18
ATOM 20252 C CA . LEU A 1 77 ? 2.877 3.199 -3.136 1.00 0.00 77 LEU A CA 18
ATOM 20253 C C . LEU A 1 77 ? 2.353 3.404 -1.725 1.00 0.00 77 LEU A C 18
ATOM 20254 O O . LEU A 1 77 ? 2.314 4.527 -1.227 1.00 0.00 77 LEU A O 18
ATOM 20270 N N . GLY A 1 78 ? 1.939 2.322 -1.094 1.00 0.00 78 GLY A N 18
ATOM 20271 C CA . GLY A 1 78 ? 1.470 2.403 0.268 1.00 0.00 78 GLY A CA 18
ATOM 20272 C C . GLY A 1 78 ? 2.362 1.645 1.227 1.00 0.00 78 GLY A C 18
ATOM 20273 O O . GLY A 1 78 ? 2.895 0.595 0.882 1.00 0.00 78 GLY A O 18
ATOM 20277 N N . VAL A 1 79 ? 2.529 2.184 2.426 1.00 0.00 79 VAL A N 18
ATOM 20278 C CA . VAL A 1 79 ? 3.301 1.527 3.468 1.00 0.00 79 VAL A CA 18
ATOM 20279 C C . VAL A 1 79 ? 2.367 1.005 4.563 1.00 0.00 79 VAL A C 18
ATOM 20280 O O . VAL A 1 79 ? 1.504 1.736 5.060 1.00 0.00 79 VAL A O 18
ATOM 20293 N N . GLN A 1 80 ? 2.522 -0.270 4.894 1.00 0.00 80 GLN A N 18
ATOM 20294 C CA . GLN A 1 80 ? 1.716 -0.931 5.916 1.00 0.00 80 GLN A CA 18
ATOM 20295 C C . GLN A 1 80 ? 0.266 -1.070 5.472 1.00 0.00 80 GLN A C 18
ATOM 20296 O O . GLN A 1 80 ? -0.655 -0.603 6.142 1.00 0.00 80 GLN A O 18
ATOM 20310 N N . CYS A 1 81 ? 0.076 -1.704 4.326 1.00 0.00 81 CYS A N 18
ATOM 20311 C CA . CYS A 1 81 ? -1.265 -1.957 3.798 1.00 0.00 81 CYS A CA 18
ATOM 20312 C C . CYS A 1 81 ? -1.809 -3.287 4.290 1.00 0.00 81 CYS A C 18
ATOM 20313 O O . CYS A 1 81 ? -1.185 -4.333 4.111 1.00 0.00 81 CYS A O 18
ATOM 20320 N N . ASN A 1 82 ? -2.973 -3.237 4.911 1.00 0.00 82 ASN A N 18
ATOM 20321 C CA . ASN A 1 82 ? -3.663 -4.452 5.319 1.00 0.00 82 ASN A CA 18
ATOM 20322 C C . ASN A 1 82 ? -4.871 -4.687 4.431 1.00 0.00 82 ASN A C 18
ATOM 20323 O O . ASN A 1 82 ? -5.602 -3.750 4.113 1.00 0.00 82 ASN A O 18
ATOM 20334 N N . PRO A 1 83 ? -5.083 -5.938 4.011 1.00 0.00 83 PRO A N 18
ATOM 20335 C CA . PRO A 1 83 ? -6.190 -6.306 3.128 1.00 0.00 83 PRO A CA 18
ATOM 20336 C C . PRO A 1 83 ? -7.542 -6.118 3.802 1.00 0.00 83 PRO A C 18
ATOM 20337 O O . PRO A 1 83 ? -7.776 -6.617 4.902 1.00 0.00 83 PRO A O 18
ATOM 20348 N N . ILE A 1 84 ? -8.423 -5.393 3.136 1.00 0.00 84 ILE A N 18
ATOM 20349 C CA . ILE A 1 84 ? -9.757 -5.139 3.653 1.00 0.00 84 ILE A CA 18
ATOM 20350 C C . ILE A 1 84 ? -10.654 -6.334 3.390 1.00 0.00 84 ILE A C 18
ATOM 20351 O O . ILE A 1 84 ? -10.494 -7.049 2.399 1.00 0.00 84 ILE A O 18
ATOM 20367 N N . ASN A 1 85 ? -11.576 -6.558 4.298 1.00 0.00 85 ASN A N 18
ATOM 20368 C CA . ASN A 1 85 ? -12.540 -7.625 4.158 1.00 0.00 85 ASN A CA 18
ATOM 20369 C C . ASN A 1 85 ? -13.687 -7.158 3.281 1.00 0.00 85 ASN A C 18
ATOM 20370 O O . ASN A 1 85 ? -14.495 -6.323 3.688 1.00 0.00 85 ASN A O 18
ATOM 20381 N N . VAL A 1 86 ? -13.755 -7.697 2.081 1.00 0.00 86 VAL A N 18
ATOM 20382 C CA . VAL A 1 86 ? -14.795 -7.328 1.144 1.00 0.00 86 VAL A CA 18
ATOM 20383 C C . VAL A 1 86 ? -15.499 -8.588 0.673 1.00 0.00 86 VAL A C 18
ATOM 20384 O O . VAL A 1 86 ? -15.126 -9.211 -0.321 1.00 0.00 86 VAL A O 18
ATOM 20397 N N . ASN A 1 87 ? -16.506 -8.966 1.453 1.00 0.00 87 ASN A N 18
ATOM 20398 C CA . ASN A 1 87 ? -17.263 -10.206 1.266 1.00 0.00 87 ASN A CA 18
ATOM 20399 C C . ASN A 1 87 ? -16.419 -11.420 1.647 1.00 0.00 87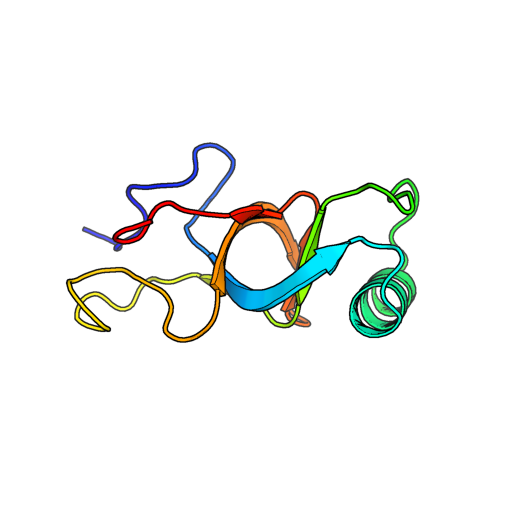 ASN A C 18
ATOM 20400 O O . ASN A 1 87 ? -16.919 -12.544 1.681 1.00 0.00 87 ASN A O 18
ATOM 20411 N N . LEU A 1 88 ? -15.148 -11.164 1.965 1.00 0.00 88 LEU A N 18
ATOM 20412 C CA . LEU A 1 88 ? -14.177 -12.198 2.291 1.00 0.00 88 LEU A CA 18
ATOM 20413 C C . LEU A 1 88 ? -14.121 -13.256 1.190 1.00 0.00 88 LEU A C 18
ATOM 20414 O O . LEU A 1 88 ? -14.762 -14.317 1.332 1.00 0.00 88 LEU A O 18
ATOM 20431 N N . GLY A 1 1 ? -23.038 8.207 0.073 1.00 0.00 1 GLY A N 19
ATOM 20432 C CA . GLY A 1 1 ? -22.553 6.809 -0.018 1.00 0.00 1 GLY A CA 19
ATOM 20433 C C . GLY A 1 1 ? -21.539 6.488 1.059 1.00 0.00 1 GLY A C 19
ATOM 20434 O O . GLY A 1 1 ? -21.614 7.017 2.170 1.00 0.00 1 GLY A O 19
ATOM 20440 N N . SER A 1 2 ? -20.588 5.628 0.732 1.00 0.00 2 SER A N 19
ATOM 20441 C CA . SER A 1 2 ? -19.561 5.221 1.675 1.00 0.00 2 SER A CA 19
ATOM 20442 C C . SER A 1 2 ? -18.180 5.601 1.157 1.00 0.00 2 SER A C 19
ATOM 20443 O O . SER A 1 2 ? -18.003 5.842 -0.038 1.00 0.00 2 SER A O 19
ATOM 20451 N N . GLY A 1 3 ? -17.208 5.656 2.053 1.00 0.00 3 GLY A N 19
ATOM 20452 C CA . GLY A 1 3 ? -15.856 5.997 1.660 1.00 0.00 3 GLY A CA 19
ATOM 20453 C C . GLY A 1 3 ? -14.836 5.389 2.592 1.00 0.00 3 GLY A C 19
ATOM 20454 O O . GLY A 1 3 ? -14.750 4.167 2.715 1.00 0.00 3 GLY A O 19
ATOM 20458 N N . SER A 1 4 ? -14.076 6.235 3.272 1.00 0.00 4 SER A N 19
ATOM 20459 C CA . SER A 1 4 ? -13.095 5.773 4.242 1.00 0.00 4 SER A CA 19
ATOM 20460 C C . SER A 1 4 ? -13.774 5.390 5.554 1.00 0.00 4 SER A C 19
ATOM 20461 O O . SER A 1 4 ? -13.471 5.926 6.620 1.00 0.00 4 SER A O 19
ATOM 20469 N N . SER A 1 5 ? -14.707 4.463 5.451 1.00 0.00 5 SER A N 19
ATOM 20470 C CA . SER A 1 5 ? -15.445 3.976 6.596 1.00 0.00 5 SER A CA 19
ATOM 20471 C C . SER A 1 5 ? -14.647 2.902 7.322 1.00 0.00 5 SER A C 19
ATOM 20472 O O . SER A 1 5 ? -14.752 2.740 8.540 1.00 0.00 5 SER A O 19
ATOM 20480 N N . GLN A 1 6 ? -13.833 2.183 6.565 1.00 0.00 6 GLN A N 19
ATOM 20481 C CA . GLN A 1 6 ? -13.078 1.069 7.108 1.00 0.00 6 GLN A CA 19
ATOM 20482 C C . GLN A 1 6 ? -11.704 1.518 7.586 1.00 0.00 6 GLN A C 19
ATOM 20483 O O . GLN A 1 6 ? -11.127 2.456 7.035 1.00 0.00 6 GLN A O 19
ATOM 20497 N N . CYS A 1 7 ? -11.207 0.830 8.609 1.00 0.00 7 CYS A N 19
ATOM 20498 C CA . CYS A 1 7 ? -9.863 1.049 9.157 1.00 0.00 7 CYS A CA 19
ATOM 20499 C C . CYS A 1 7 ? -9.725 2.392 9.878 1.00 0.00 7 CYS A C 19
ATOM 20500 O O . CYS A 1 7 ? -10.277 3.410 9.462 1.00 0.00 7 CYS A O 19
ATOM 20507 N N . ASN A 1 8 ? -9.006 2.364 10.994 1.00 0.00 8 ASN A N 19
ATOM 20508 C CA . ASN A 1 8 ? -8.722 3.566 11.766 1.00 0.00 8 ASN A CA 19
ATOM 20509 C C . ASN A 1 8 ? -7.390 4.192 11.348 1.00 0.00 8 ASN A C 19
ATOM 20510 O O . ASN A 1 8 ? -7.230 5.412 11.387 1.00 0.00 8 ASN A O 19
ATOM 20521 N N . ALA A 1 9 ? -6.440 3.346 10.940 1.00 0.00 9 ALA A N 19
ATOM 20522 C CA . ALA A 1 9 ? -5.066 3.780 10.661 1.00 0.00 9 ALA A CA 19
ATOM 20523 C C . ALA A 1 9 ? -4.991 4.796 9.532 1.00 0.00 9 ALA A C 19
ATOM 20524 O O . ALA A 1 9 ? -4.098 5.645 9.504 1.00 0.00 9 ALA A O 19
ATOM 20531 N N . GLY A 1 10 ? -5.923 4.711 8.615 1.00 0.00 10 GLY A N 19
ATOM 20532 C CA . GLY A 1 10 ? -5.942 5.621 7.492 1.00 0.00 10 GLY A CA 19
ATOM 20533 C C . GLY A 1 10 ? -7.140 5.395 6.606 1.00 0.00 10 GLY A C 19
ATOM 20534 O O . GLY A 1 10 ? -7.992 4.566 6.928 1.00 0.00 10 GLY A O 19
ATOM 20538 N N . PRO A 1 11 ? -7.242 6.120 5.484 1.00 0.00 11 PRO A N 19
ATOM 20539 C CA . PRO A 1 11 ? -8.352 5.963 4.551 1.00 0.00 11 PRO A CA 19
ATOM 20540 C C . PRO A 1 11 ? -8.243 4.670 3.753 1.00 0.00 11 PRO A C 19
ATOM 20541 O O . PRO A 1 11 ? -7.182 4.040 3.699 1.00 0.00 11 PRO A O 19
ATOM 20552 N N . VAL A 1 12 ? -9.341 4.297 3.127 1.00 0.00 12 VAL A N 19
ATOM 20553 C CA . VAL A 1 12 ? -9.421 3.049 2.388 1.00 0.00 12 VAL A CA 19
ATOM 20554 C C . VAL A 1 12 ? -8.707 3.162 1.051 1.00 0.00 12 VAL A C 19
ATOM 20555 O O . VAL A 1 12 ? -8.839 4.162 0.350 1.00 0.00 12 VAL A O 19
ATOM 20568 N N . GLN A 1 13 ? -7.950 2.139 0.707 1.00 0.00 13 GLN A N 19
ATOM 20569 C CA . GLN A 1 13 ? -7.155 2.152 -0.511 1.00 0.00 13 GLN A CA 19
ATOM 20570 C C . GLN A 1 13 ? -7.528 0.985 -1.413 1.00 0.00 13 GLN A C 19
ATOM 20571 O O . GLN A 1 13 ? -7.937 -0.077 -0.941 1.00 0.00 13 GLN A O 19
ATOM 20585 N N . CYS A 1 14 ? -7.400 1.200 -2.708 1.00 0.00 14 CYS A N 19
ATOM 20586 C CA . CYS A 1 14 ? -7.631 0.156 -3.692 1.00 0.00 14 CYS A CA 19
ATOM 20587 C C . CYS A 1 14 ? -6.344 -0.111 -4.460 1.00 0.00 14 CYS A C 19
ATOM 20588 O O . CYS A 1 14 ? -5.979 0.630 -5.376 1.00 0.00 14 CYS A O 19
ATOM 20595 N N . CYS A 1 15 ? -5.649 -1.163 -4.055 1.00 0.00 15 CYS A N 19
ATOM 20596 C CA . CYS A 1 15 ? -4.349 -1.501 -4.612 1.00 0.00 15 CYS A CA 19
ATOM 20597 C C . CYS A 1 15 ? -4.505 -2.514 -5.730 1.00 0.00 15 CYS A C 19
ATOM 20598 O O . CYS A 1 15 ? -5.426 -3.325 -5.715 1.00 0.00 15 CYS A O 19
ATOM 20605 N N . ASN A 1 16 ? -3.595 -2.471 -6.689 1.00 0.00 16 ASN A N 19
ATOM 20606 C CA . ASN A 1 16 ? -3.549 -3.469 -7.739 1.00 0.00 16 ASN A CA 19
ATOM 20607 C C . ASN A 1 16 ? -2.987 -4.767 -7.186 1.00 0.00 16 ASN A C 19
ATOM 20608 O O . ASN A 1 16 ? -3.525 -5.845 -7.419 1.00 0.00 16 ASN A O 19
ATOM 20619 N N . THR A 1 17 ? -1.907 -4.642 -6.434 1.00 0.00 17 THR A N 19
ATOM 20620 C CA . THR A 1 17 ? -1.230 -5.792 -5.867 1.00 0.00 17 THR A CA 19
ATOM 20621 C C . THR A 1 17 ? -0.871 -5.543 -4.406 1.00 0.00 17 THR A C 19
ATOM 20622 O O . THR A 1 17 ? -0.152 -4.597 -4.089 1.00 0.00 17 THR A O 19
ATOM 20633 N N . LEU A 1 18 ? -1.399 -6.371 -3.517 1.00 0.00 18 LEU A N 19
ATOM 20634 C CA . LEU A 1 18 ? -1.003 -6.327 -2.121 1.00 0.00 18 LEU A CA 19
ATOM 20635 C C . LEU A 1 18 ? 0.106 -7.328 -1.887 1.00 0.00 18 LEU A C 19
ATOM 20636 O O . LEU A 1 18 ? -0.100 -8.538 -1.971 1.00 0.00 18 LEU A O 19
ATOM 20652 N N . THR A 1 19 ? 1.278 -6.817 -1.614 1.00 0.00 19 THR A N 19
ATOM 20653 C CA . THR A 1 19 ? 2.443 -7.653 -1.436 1.00 0.00 19 THR A CA 19
ATOM 20654 C C . THR A 1 19 ? 3.366 -7.031 -0.390 1.00 0.00 19 THR A C 19
ATOM 20655 O O . THR A 1 19 ? 2.978 -6.089 0.304 1.00 0.00 19 THR A O 19
ATOM 20666 N N . SER A 1 20 ? 4.561 -7.563 -0.257 1.00 0.00 20 SER A N 19
ATOM 20667 C CA . SER A 1 20 ? 5.489 -7.106 0.756 1.00 0.00 20 SER A CA 19
ATOM 20668 C C . SER A 1 20 ? 6.574 -6.246 0.119 1.00 0.00 20 SER A C 19
ATOM 20669 O O . SER A 1 20 ? 6.805 -6.313 -1.090 1.00 0.00 20 SER A O 19
ATOM 20677 N N . ALA A 1 21 ? 7.240 -5.442 0.941 1.00 0.00 21 ALA A N 19
ATOM 20678 C CA . ALA A 1 21 ? 8.235 -4.490 0.457 1.00 0.00 21 ALA A CA 19
ATOM 20679 C C . ALA A 1 21 ? 9.490 -5.180 -0.072 1.00 0.00 21 ALA A C 19
ATOM 20680 O O . ALA A 1 21 ? 10.456 -4.518 -0.451 1.00 0.00 21 ALA A O 19
ATOM 20687 N N . SER A 1 22 ? 9.472 -6.504 -0.088 1.00 0.00 22 SER A N 19
ATOM 20688 C CA . SER A 1 22 ? 10.550 -7.283 -0.667 1.00 0.00 22 SER A CA 19
ATOM 20689 C C . SER A 1 22 ? 10.296 -7.484 -2.160 1.00 0.00 22 SER A C 19
ATOM 20690 O O . SER A 1 22 ? 11.122 -8.054 -2.876 1.00 0.00 22 SER A O 19
ATOM 20698 N N . ASN A 1 23 ? 9.138 -7.025 -2.622 1.00 0.00 23 ASN A N 19
ATOM 20699 C CA . ASN A 1 23 ? 8.769 -7.159 -4.021 1.00 0.00 23 ASN A CA 19
ATOM 20700 C C . ASN A 1 23 ? 9.389 -6.035 -4.834 1.00 0.00 23 ASN A C 19
ATOM 20701 O O . ASN A 1 23 ? 9.372 -4.874 -4.421 1.00 0.00 23 ASN A O 19
ATOM 20712 N N . SER A 1 24 ? 9.942 -6.395 -5.988 1.00 0.00 24 SER A N 19
ATOM 20713 C CA . SER A 1 24 ? 10.605 -5.442 -6.870 1.00 0.00 24 SER A CA 19
ATOM 20714 C C . SER A 1 24 ? 9.635 -4.363 -7.352 1.00 0.00 24 SER A C 19
ATOM 20715 O O . SER A 1 24 ? 10.051 -3.253 -7.690 1.00 0.00 24 SER A O 19
ATOM 20723 N N . GLN A 1 25 ? 8.347 -4.698 -7.385 1.00 0.00 25 GLN A N 19
ATOM 20724 C CA . GLN A 1 25 ? 7.314 -3.738 -7.716 1.00 0.00 25 GLN A CA 19
ATOM 20725 C C . GLN A 1 25 ? 7.273 -2.645 -6.658 1.00 0.00 25 GLN A C 19
ATOM 20726 O O . GLN A 1 25 ? 7.297 -1.453 -6.968 1.00 0.00 25 GLN A O 19
ATOM 20740 N N . ALA A 1 26 ? 7.239 -3.078 -5.406 1.00 0.00 26 ALA A N 19
ATOM 20741 C CA . ALA A 1 26 ? 7.115 -2.175 -4.275 1.00 0.00 26 ALA A CA 19
ATOM 20742 C C . ALA A 1 26 ? 8.395 -1.399 -4.031 1.00 0.00 26 ALA A C 19
ATOM 20743 O O . ALA A 1 26 ? 8.365 -0.180 -3.932 1.00 0.00 26 ALA A O 19
ATOM 20750 N N . ALA A 1 27 ? 9.516 -2.104 -3.939 1.00 0.00 27 ALA A N 19
ATOM 20751 C CA . ALA A 1 27 ? 10.788 -1.472 -3.608 1.00 0.00 27 ALA A CA 19
ATOM 20752 C C . ALA A 1 27 ? 11.193 -0.448 -4.657 1.00 0.00 27 ALA A C 19
ATOM 20753 O O . ALA A 1 27 ? 11.880 0.520 -4.344 1.00 0.00 27 ALA A O 19
ATOM 20760 N N . GLY A 1 28 ? 10.764 -0.655 -5.896 1.00 0.00 28 GLY A N 19
ATOM 20761 C CA . GLY A 1 28 ? 10.984 0.347 -6.919 1.00 0.00 28 GLY A CA 19
ATOM 20762 C C . GLY A 1 28 ? 10.316 1.653 -6.546 1.00 0.00 28 GLY A C 19
ATOM 20763 O O . GLY A 1 28 ? 10.926 2.719 -6.609 1.00 0.00 28 GLY A O 19
ATOM 20767 N N . LEU A 1 29 ? 9.069 1.544 -6.120 1.00 0.00 29 LEU A N 19
ATOM 20768 C CA . LEU A 1 29 ? 8.286 2.680 -5.658 1.00 0.00 29 LEU A CA 19
ATOM 20769 C C . LEU A 1 29 ? 8.857 3.242 -4.358 1.00 0.00 29 LEU A C 19
ATOM 20770 O O . LEU A 1 29 ? 9.081 4.440 -4.234 1.00 0.00 29 LEU A O 19
ATOM 20786 N N . ILE A 1 30 ? 9.072 2.352 -3.393 1.00 0.00 30 ILE A N 19
ATOM 20787 C CA . ILE A 1 30 ? 9.625 2.705 -2.088 1.00 0.00 30 ILE A CA 19
ATOM 20788 C C . ILE A 1 30 ? 10.895 3.520 -2.229 1.00 0.00 30 ILE A C 19
ATOM 20789 O O . ILE A 1 30 ? 11.057 4.557 -1.587 1.00 0.00 30 ILE A O 19
ATOM 20805 N N . GLN A 1 31 ? 11.782 3.049 -3.080 1.00 0.00 31 GLN A N 19
ATOM 20806 C CA . GLN A 1 31 ? 13.040 3.709 -3.298 1.00 0.00 31 GLN A CA 19
ATOM 20807 C C . GLN A 1 31 ? 12.876 4.970 -4.145 1.00 0.00 31 GLN A C 19
ATOM 20808 O O . GLN A 1 31 ? 13.757 5.828 -4.156 1.00 0.00 31 GLN A O 19
ATOM 20822 N N . GLN A 1 32 ? 11.749 5.094 -4.846 1.00 0.00 32 GLN A N 19
ATOM 20823 C CA . GLN A 1 32 ? 11.439 6.340 -5.548 1.00 0.00 32 GLN A CA 19
ATOM 20824 C C . GLN A 1 32 ? 11.060 7.414 -4.542 1.00 0.00 32 GLN A C 19
ATOM 20825 O O . GLN A 1 32 ? 11.460 8.574 -4.660 1.00 0.00 32 GLN A O 19
ATOM 20839 N N . LEU A 1 33 ? 10.286 7.008 -3.548 1.00 0.00 33 LEU A N 19
ATOM 20840 C CA . LEU A 1 33 ? 9.822 7.915 -2.512 1.00 0.00 33 LEU A CA 19
ATOM 20841 C C . LEU A 1 33 ? 10.927 8.149 -1.489 1.00 0.00 33 LEU A C 19
ATOM 20842 O O . LEU A 1 33 ? 10.931 9.145 -0.767 1.00 0.00 33 LEU A O 19
ATOM 20858 N N . GLY A 1 34 ? 11.857 7.201 -1.435 1.00 0.00 34 GLY A N 19
ATOM 20859 C CA . GLY A 1 34 ? 12.963 7.276 -0.506 1.00 0.00 34 GLY A CA 19
ATOM 20860 C C . GLY A 1 34 ? 12.555 6.853 0.886 1.00 0.00 34 GLY A C 19
ATOM 20861 O O . GLY A 1 34 ? 13.033 7.398 1.882 1.00 0.00 34 GLY A O 19
ATOM 20865 N N . LEU A 1 35 ? 11.673 5.869 0.944 1.00 0.00 35 LEU A N 19
ATOM 20866 C CA . LEU A 1 35 ? 11.136 5.377 2.201 1.00 0.00 35 LEU A CA 19
ATOM 20867 C C . LEU A 1 35 ? 12.155 4.533 2.955 1.00 0.00 35 LEU A C 19
ATOM 20868 O O . LEU A 1 35 ? 12.365 3.361 2.640 1.00 0.00 35 LEU A O 19
ATOM 20884 N N . SER A 1 36 ? 12.787 5.133 3.948 1.00 0.00 36 SER A N 19
ATOM 20885 C CA . SER A 1 36 ? 13.738 4.426 4.781 1.00 0.00 36 SER A CA 19
ATOM 20886 C C . SER A 1 36 ? 13.035 3.931 6.042 1.00 0.00 36 SER A C 19
ATOM 20887 O O . SER A 1 36 ? 12.392 4.706 6.748 1.00 0.00 36 SER A O 19
ATOM 20895 N N . GLY A 1 37 ? 13.139 2.637 6.303 1.00 0.00 37 GLY A N 19
ATOM 20896 C CA . GLY A 1 37 ? 12.469 2.056 7.448 1.00 0.00 37 GLY A CA 19
ATOM 20897 C C . GLY A 1 37 ? 11.559 0.920 7.043 1.00 0.00 37 GLY A C 19
ATOM 20898 O O . GLY A 1 37 ? 11.259 0.034 7.842 1.00 0.00 37 GLY A O 19
ATOM 20902 N N . VAL A 1 38 ? 11.120 0.953 5.794 1.00 0.00 38 VAL A N 19
ATOM 20903 C CA . VAL A 1 38 ? 10.292 -0.104 5.240 1.00 0.00 38 VAL A CA 19
ATOM 20904 C C . VAL A 1 38 ? 11.159 -1.318 4.915 1.00 0.00 38 VAL A C 19
ATOM 20905 O O . VAL A 1 38 ? 11.966 -1.285 3.982 1.00 0.00 38 VAL A O 19
ATOM 20918 N N . GLY A 1 39 ? 11.005 -2.373 5.699 1.00 0.00 39 GLY A N 19
ATOM 20919 C CA . GLY A 1 39 ? 11.760 -3.588 5.480 1.00 0.00 39 GLY A CA 19
ATOM 20920 C C . GLY A 1 39 ? 11.029 -4.541 4.565 1.00 0.00 39 GLY A C 19
ATOM 20921 O O . GLY A 1 39 ? 9.936 -4.236 4.095 1.00 0.00 39 GLY A O 19
ATOM 20925 N N . ALA A 1 40 ? 11.608 -5.703 4.332 1.00 0.00 40 ALA A N 19
ATOM 20926 C CA . ALA A 1 40 ? 11.067 -6.646 3.364 1.00 0.00 40 ALA A CA 19
ATOM 20927 C C . ALA A 1 40 ? 9.764 -7.283 3.844 1.00 0.00 40 ALA A C 19
ATOM 20928 O O . ALA A 1 40 ? 8.924 -7.679 3.036 1.00 0.00 40 ALA A O 19
ATOM 20935 N N . ASN A 1 41 ? 9.596 -7.364 5.155 1.00 0.00 41 ASN A N 19
ATOM 20936 C CA . ASN A 1 41 ? 8.414 -7.978 5.746 1.00 0.00 41 ASN A CA 19
ATOM 20937 C C . ASN A 1 41 ? 7.242 -7.000 5.801 1.00 0.00 41 ASN A C 19
ATOM 20938 O O . ASN A 1 41 ? 6.116 -7.381 6.126 1.00 0.00 41 ASN A O 19
ATOM 20949 N N . VAL A 1 42 ? 7.510 -5.747 5.475 1.00 0.00 42 VAL A N 19
ATOM 20950 C CA . VAL A 1 42 ? 6.511 -4.691 5.576 1.00 0.00 42 VAL A CA 19
ATOM 20951 C C . VAL A 1 42 ? 5.476 -4.810 4.467 1.00 0.00 42 VAL A C 19
ATOM 20952 O O . VAL A 1 42 ? 5.820 -5.026 3.305 1.00 0.00 42 VAL A O 19
ATOM 20965 N N . PRO A 1 43 ? 4.188 -4.692 4.827 1.00 0.00 43 PRO A N 19
ATOM 20966 C CA . PRO A 1 43 ? 3.098 -4.758 3.867 1.00 0.00 43 PRO A CA 19
ATOM 20967 C C . PRO A 1 43 ? 3.057 -3.513 3.007 1.00 0.00 43 PRO A C 19
ATOM 20968 O O . PRO A 1 43 ? 3.251 -2.411 3.508 1.00 0.00 43 PRO A O 19
ATOM 20979 N N . VAL A 1 44 ? 2.815 -3.676 1.723 1.00 0.00 44 VAL A N 19
ATOM 20980 C CA . VAL A 1 44 ? 2.729 -2.535 0.830 1.00 0.00 44 VAL A CA 19
ATOM 20981 C C . VAL A 1 44 ? 1.637 -2.737 -0.203 1.00 0.00 44 VAL A C 19
ATOM 20982 O O . VAL A 1 44 ? 1.262 -3.868 -0.523 1.00 0.00 44 VAL A O 19
ATOM 20995 N N . GLY A 1 45 ? 1.123 -1.637 -0.708 1.00 0.00 45 GLY A N 19
ATOM 20996 C CA . GLY A 1 45 ? 0.117 -1.702 -1.731 1.00 0.00 45 GLY A CA 19
ATOM 20997 C C . GLY A 1 45 ? 0.611 -1.130 -3.032 1.00 0.00 45 GLY A C 19
ATOM 20998 O O . GLY A 1 45 ? 1.023 0.028 -3.105 1.00 0.00 45 GLY A O 19
ATOM 21002 N N . ILE A 1 46 ? 0.586 -1.963 -4.048 1.00 0.00 46 ILE A N 19
ATOM 21003 C CA . ILE A 1 46 ? 1.046 -1.602 -5.375 1.00 0.00 46 ILE A CA 19
ATOM 21004 C C . ILE A 1 46 ? -0.092 -0.932 -6.126 1.00 0.00 46 ILE A C 19
ATOM 21005 O O . ILE A 1 46 ? -1.173 -1.509 -6.231 1.00 0.00 46 ILE A O 19
ATOM 21021 N N . ASN A 1 47 ? 0.142 0.278 -6.623 1.00 0.00 47 ASN A N 19
ATOM 21022 C CA . ASN A 1 47 ? -0.856 0.992 -7.418 1.00 0.00 47 ASN A CA 19
ATOM 21023 C C . ASN A 1 47 ? -2.126 1.209 -6.602 1.00 0.00 47 ASN A C 19
ATOM 21024 O O . ASN A 1 47 ? -3.209 0.766 -6.986 1.00 0.00 47 ASN A O 19
ATOM 21035 N N . CYS A 1 48 ? -1.998 1.860 -5.463 1.00 0.00 48 CYS A N 19
ATOM 21036 C CA . CYS A 1 48 ? -3.147 2.072 -4.609 1.00 0.00 48 CYS A CA 19
ATOM 21037 C C . CYS A 1 48 ? -3.670 3.493 -4.717 1.00 0.00 48 CYS A C 19
ATOM 21038 O O . CYS A 1 48 ? -2.906 4.460 -4.728 1.00 0.00 48 CYS A O 19
ATOM 21045 N N . ASN A 1 49 ? -4.980 3.593 -4.822 1.00 0.00 49 ASN A N 19
ATOM 21046 C CA . ASN A 1 49 ? -5.675 4.868 -4.780 1.00 0.00 49 ASN A CA 19
ATOM 21047 C C . ASN A 1 49 ? -6.814 4.779 -3.779 1.00 0.00 49 ASN A C 19
ATOM 21048 O O . ASN A 1 49 ? -7.430 3.724 -3.626 1.00 0.00 49 ASN A O 19
ATOM 21059 N N . PRO A 1 50 ? -7.089 5.879 -3.075 1.00 0.00 50 PRO A N 19
ATOM 21060 C CA . PRO A 1 50 ? -8.063 5.904 -1.985 1.00 0.00 50 PRO A CA 19
ATOM 21061 C C . PRO A 1 50 ? -9.485 5.736 -2.495 1.00 0.00 50 PRO A C 19
ATOM 21062 O O . PRO A 1 50 ? -9.930 6.473 -3.376 1.00 0.00 50 PRO A O 19
ATOM 21073 N N . ILE A 1 51 ? -10.194 4.765 -1.940 1.00 0.00 51 ILE A N 19
ATOM 21074 C CA . ILE A 1 51 ? -11.536 4.457 -2.396 1.00 0.00 51 ILE A CA 19
ATOM 21075 C C . ILE A 1 51 ? -12.521 5.460 -1.819 1.00 0.00 51 ILE A C 19
ATOM 21076 O O . ILE A 1 51 ? -13.121 5.229 -0.771 1.00 0.00 51 ILE A O 19
ATOM 21092 N N . THR A 1 52 ? -12.689 6.571 -2.502 1.00 0.00 52 THR A N 19
ATOM 21093 C CA . THR A 1 52 ? -13.579 7.608 -2.025 1.00 0.00 52 THR A CA 19
ATOM 21094 C C . THR A 1 52 ? -14.689 7.893 -3.028 1.00 0.00 52 THR A C 19
ATOM 21095 O O . THR A 1 52 ? -15.773 8.356 -2.664 1.00 0.00 52 THR A O 19
ATOM 21106 N N . GLY A 1 53 ? -14.416 7.603 -4.290 1.00 0.00 53 GLY A N 19
ATOM 21107 C CA . GLY A 1 53 ? -15.410 7.784 -5.328 1.00 0.00 53 GLY A CA 19
ATOM 21108 C C . GLY A 1 53 ? -16.311 6.574 -5.451 1.00 0.00 53 GLY A C 19
ATOM 21109 O O . GLY A 1 53 ? -17.461 6.680 -5.877 1.00 0.00 53 GLY A O 19
ATOM 21113 N N . ILE A 1 54 ? -15.782 5.422 -5.072 1.00 0.00 54 ILE A N 19
ATOM 21114 C CA . ILE A 1 54 ? -16.552 4.187 -5.078 1.00 0.00 54 ILE A CA 19
ATOM 21115 C C . ILE A 1 54 ? -17.395 4.105 -3.811 1.00 0.00 54 ILE A C 19
ATOM 21116 O O . ILE A 1 54 ? -17.031 4.681 -2.786 1.00 0.00 54 ILE A O 19
ATOM 21132 N N . GLY A 1 55 ? -18.524 3.415 -3.890 1.00 0.00 55 GLY A N 19
ATOM 21133 C CA . GLY A 1 55 ? -19.377 3.255 -2.733 1.00 0.00 55 GLY A CA 19
ATOM 21134 C C . GLY A 1 55 ? -20.658 4.044 -2.855 1.00 0.00 55 GLY A C 19
ATOM 21135 O O . GLY A 1 55 ? -20.911 4.962 -2.074 1.00 0.00 55 GLY A O 19
ATOM 21139 N N . ALA A 1 56 ? -21.463 3.686 -3.840 1.00 0.00 56 ALA A N 19
ATOM 21140 C CA . ALA A 1 56 ? -22.727 4.362 -4.075 1.00 0.00 56 ALA A CA 19
ATOM 21141 C C . ALA A 1 56 ? -23.885 3.547 -3.513 1.00 0.00 56 ALA A C 19
ATOM 21142 O O . ALA A 1 56 ? -24.948 4.087 -3.200 1.00 0.00 56 ALA A O 19
ATOM 21149 N N . GLY A 1 57 ? -23.670 2.249 -3.381 1.00 0.00 57 GLY A N 19
ATOM 21150 C CA . GLY A 1 57 ? -24.700 1.370 -2.874 1.00 0.00 57 GLY A CA 19
ATOM 21151 C C . GLY A 1 57 ? -24.551 1.112 -1.391 1.00 0.00 57 GLY A C 19
ATOM 21152 O O . GLY A 1 57 ? -24.905 1.958 -0.570 1.00 0.00 57 GLY A O 19
ATOM 21156 N N . SER A 1 58 ? -24.013 -0.046 -1.044 1.00 0.00 58 SER A N 19
ATOM 21157 C CA . SER A 1 58 ? -23.874 -0.428 0.353 1.00 0.00 58 SER A CA 19
ATOM 21158 C C . SER A 1 58 ? -22.481 -0.082 0.876 1.00 0.00 58 SER A C 19
ATOM 21159 O O . SER A 1 58 ? -22.340 0.559 1.918 1.00 0.00 58 SER A O 19
ATOM 21167 N N . GLY A 1 59 ? -21.458 -0.492 0.138 1.00 0.00 59 GLY A N 19
ATOM 21168 C CA . GLY A 1 59 ? -20.090 -0.235 0.547 1.00 0.00 59 GLY A CA 19
ATOM 21169 C C . GLY A 1 59 ? -19.178 -0.047 -0.645 1.00 0.00 59 GLY A C 19
ATOM 21170 O O . GLY A 1 59 ? -19.513 -0.469 -1.750 1.00 0.00 59 GLY A O 19
ATOM 21174 N N . SER A 1 60 ? -18.036 0.584 -0.436 1.00 0.00 60 SER A N 19
ATOM 21175 C CA . SER A 1 60 ? -17.118 0.855 -1.528 1.00 0.00 60 SER A CA 19
ATOM 21176 C C . SER A 1 60 ? -16.163 -0.318 -1.729 1.00 0.00 60 SER A C 19
ATOM 21177 O O . SER A 1 60 ? -15.404 -0.678 -0.827 1.00 0.00 60 SER A O 19
ATOM 21185 N N . SER A 1 61 ? -16.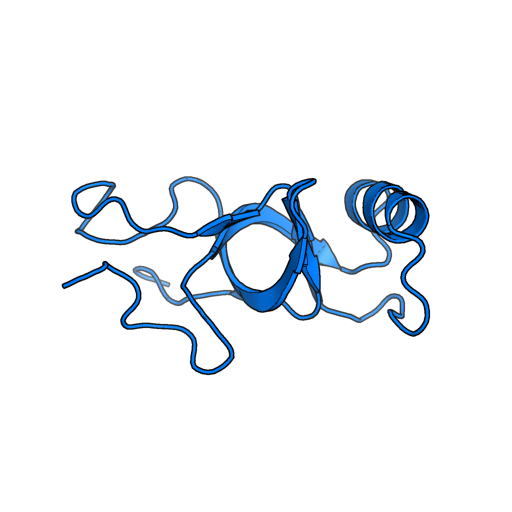211 -0.915 -2.908 1.00 0.00 61 SER A N 19
ATOM 21186 C CA . SER A 1 61 ? -15.371 -2.058 -3.215 1.00 0.00 61 SER A CA 19
ATOM 21187 C C . SER A 1 61 ? -14.172 -1.626 -4.062 1.00 0.00 61 SER A C 19
ATOM 21188 O O . SER A 1 61 ? -14.046 -0.457 -4.429 1.00 0.00 61 SER A O 19
ATOM 21196 N N . CYS A 1 62 ? -13.295 -2.573 -4.355 1.00 0.00 62 CYS A N 19
ATOM 21197 C CA . CYS A 1 62 ? -12.084 -2.302 -5.115 1.00 0.00 62 CYS A CA 19
ATOM 21198 C C . CYS A 1 62 ? -11.920 -3.326 -6.231 1.00 0.00 62 CYS A C 19
ATOM 21199 O O . CYS A 1 62 ? -12.096 -4.528 -6.022 1.00 0.00 62 CYS A O 19
ATOM 21206 N N . ASN A 1 63 ? -11.586 -2.819 -7.418 1.00 0.00 63 ASN A N 19
ATOM 21207 C CA . ASN A 1 63 ? -11.401 -3.642 -8.615 1.00 0.00 63 ASN A CA 19
ATOM 21208 C C . ASN A 1 63 ? -10.350 -4.718 -8.419 1.00 0.00 63 ASN A C 19
ATOM 21209 O O . ASN A 1 63 ? -10.425 -5.784 -9.028 1.00 0.00 63 ASN A O 19
ATOM 21220 N N . ALA A 1 64 ? -9.368 -4.444 -7.581 1.00 0.00 64 ALA A N 19
ATOM 21221 C CA . ALA A 1 64 ? -8.274 -5.371 -7.394 1.00 0.00 64 ALA A CA 19
ATOM 21222 C C . ALA A 1 64 ? -8.193 -5.849 -5.947 1.00 0.00 64 ALA A C 19
ATOM 21223 O O . ALA A 1 64 ? -8.870 -6.802 -5.565 1.00 0.00 64 ALA A O 19
ATOM 21230 N N . ASN A 1 65 ? -7.379 -5.192 -5.136 1.00 0.00 65 ASN A N 19
ATOM 21231 C CA . ASN A 1 65 ? -7.259 -5.555 -3.732 1.00 0.00 65 ASN A CA 19
ATOM 21232 C C . ASN A 1 65 ? -7.392 -4.330 -2.843 1.00 0.00 65 ASN A C 19
ATOM 21233 O O . ASN A 1 65 ? -6.585 -3.406 -2.908 1.00 0.00 65 ASN A O 19
ATOM 21244 N N . PRO A 1 66 ? -8.421 -4.314 -2.000 1.00 0.00 66 PRO A N 19
ATOM 21245 C CA . PRO A 1 66 ? -8.668 -3.219 -1.072 1.00 0.00 66 PRO A CA 19
ATOM 21246 C C . PRO A 1 66 ? -7.808 -3.346 0.179 1.00 0.00 66 PRO A C 19
ATOM 21247 O O . PRO A 1 66 ? -7.666 -4.435 0.738 1.00 0.00 66 PRO A O 19
ATOM 21258 N N . ALA A 1 67 ? -7.237 -2.242 0.616 1.00 0.00 67 ALA A N 19
ATOM 21259 C CA . ALA A 1 67 ? -6.361 -2.254 1.770 1.00 0.00 67 ALA A CA 19
ATOM 21260 C C . ALA A 1 67 ? -6.461 -0.953 2.539 1.00 0.00 67 ALA A C 19
ATOM 21261 O O . ALA A 1 67 ? -6.977 0.042 2.037 1.00 0.00 67 ALA A O 19
ATOM 21268 N N . CYS A 1 68 ? -6.004 -0.984 3.769 1.00 0.00 68 CYS A N 19
ATOM 21269 C CA . CYS A 1 68 ? -5.785 0.223 4.529 1.00 0.00 68 CYS A CA 19
ATOM 21270 C C . CYS A 1 68 ? -4.301 0.382 4.761 1.00 0.00 68 CYS A C 19
ATOM 21271 O O . CYS A 1 68 ? -3.652 -0.509 5.304 1.00 0.00 68 CYS A O 19
ATOM 21278 N N . CYS A 1 69 ? -3.760 1.493 4.326 1.00 0.00 69 CYS A N 19
ATOM 21279 C CA . CYS A 1 69 ? -2.344 1.722 4.445 1.00 0.00 69 CYS A CA 19
ATOM 21280 C C . CYS A 1 69 ? -2.074 2.860 5.412 1.00 0.00 69 CYS A C 19
ATOM 21281 O O . CYS A 1 69 ? -2.819 3.841 5.457 1.00 0.00 69 CYS A O 19
ATOM 21288 N N . ASP A 1 70 ? -1.004 2.717 6.185 1.00 0.00 70 ASP A N 19
ATOM 21289 C CA . ASP A 1 70 ? -0.621 3.718 7.170 1.00 0.00 70 ASP A CA 19
ATOM 21290 C C . ASP A 1 70 ? -0.254 5.022 6.471 1.00 0.00 70 ASP A C 19
ATOM 21291 O O . ASP A 1 70 ? -0.608 6.109 6.926 1.00 0.00 70 ASP A O 19
ATOM 21300 N N . ASN A 1 71 ? 0.464 4.892 5.360 1.00 0.00 71 ASN A N 19
ATOM 21301 C CA . ASN A 1 71 ? 0.761 6.017 4.475 1.00 0.00 71 ASN A CA 19
ATOM 21302 C C . ASN A 1 71 ? 0.832 5.511 3.043 1.00 0.00 71 ASN A C 19
ATOM 21303 O O . ASN A 1 71 ? 1.474 4.504 2.782 1.00 0.00 71 ASN A O 19
ATOM 21314 N N . VAL A 1 72 ? 0.168 6.179 2.120 1.00 0.00 72 VAL A N 19
ATOM 21315 C CA . VAL A 1 72 ? 0.276 5.809 0.714 1.00 0.00 72 VAL A CA 19
ATOM 21316 C C . VAL A 1 72 ? 0.473 7.043 -0.150 1.00 0.00 72 VAL A C 19
ATOM 21317 O O . VAL A 1 72 ? -0.194 8.063 0.027 1.00 0.00 72 VAL A O 19
ATOM 21330 N N . TYR A 1 73 ? 1.412 6.932 -1.067 1.00 0.00 73 TYR A N 19
ATOM 21331 C CA . TYR A 1 73 ? 1.904 8.063 -1.824 1.00 0.00 73 TYR A CA 19
ATOM 21332 C C . TYR A 1 73 ? 1.282 8.084 -3.211 1.00 0.00 73 TYR A C 19
ATOM 21333 O O . TYR A 1 73 ? 0.763 7.074 -3.680 1.00 0.00 73 TYR A O 19
ATOM 21351 N N . THR A 1 74 ? 1.352 9.244 -3.856 1.00 0.00 74 THR A N 19
ATOM 21352 C CA . THR A 1 74 ? 0.614 9.504 -5.086 1.00 0.00 74 THR A CA 19
ATOM 21353 C C . THR A 1 74 ? 1.146 8.714 -6.277 1.00 0.00 74 THR A C 19
ATOM 21354 O O . THR A 1 74 ? 0.494 8.647 -7.319 1.00 0.00 74 THR A O 19
ATOM 21365 N N . ASN A 1 75 ? 2.328 8.123 -6.131 1.00 0.00 75 ASN A N 19
ATOM 21366 C CA . ASN A 1 75 ? 2.836 7.183 -7.131 1.00 0.00 75 ASN A CA 19
ATOM 21367 C C . ASN A 1 75 ? 2.029 5.898 -7.054 1.00 0.00 75 ASN A C 19
ATOM 21368 O O . ASN A 1 75 ? 2.072 5.056 -7.948 1.00 0.00 75 ASN A O 19
ATOM 21379 N N . GLY A 1 76 ? 1.307 5.762 -5.955 1.00 0.00 76 GLY A N 19
ATOM 21380 C CA . GLY A 1 76 ? 0.457 4.625 -5.743 1.00 0.00 76 GLY A CA 19
ATOM 21381 C C . GLY A 1 76 ? 1.066 3.618 -4.791 1.00 0.00 76 GLY A C 19
ATOM 21382 O O . GLY A 1 76 ? 0.597 2.486 -4.714 1.00 0.00 76 GLY A O 19
ATOM 21386 N N . LEU A 1 77 ? 2.108 4.015 -4.061 1.00 0.00 77 LEU A N 19
ATOM 21387 C CA . LEU A 1 77 ? 2.759 3.102 -3.140 1.00 0.00 77 LEU A CA 19
ATOM 21388 C C . LEU A 1 77 ? 2.217 3.302 -1.738 1.00 0.00 77 LEU A C 19
ATOM 21389 O O . LEU A 1 77 ? 2.328 4.387 -1.168 1.00 0.00 77 LEU A O 19
ATOM 21405 N N . GLY A 1 78 ? 1.624 2.259 -1.192 1.00 0.00 78 GLY A N 19
ATOM 21406 C CA . GLY A 1 78 ? 1.156 2.314 0.170 1.00 0.00 78 GLY A CA 19
ATOM 21407 C C . GLY A 1 78 ? 2.029 1.504 1.098 1.00 0.00 78 GLY A C 19
ATOM 21408 O O . GLY A 1 78 ? 2.520 0.442 0.726 1.00 0.00 78 GLY A O 19
ATOM 21412 N N . VAL A 1 79 ? 2.230 2.016 2.297 1.00 0.00 79 VAL A N 19
ATOM 21413 C CA . VAL A 1 79 ? 3.030 1.341 3.301 1.00 0.00 79 VAL A CA 19
ATOM 21414 C C . VAL A 1 79 ? 2.123 0.814 4.408 1.00 0.00 79 VAL A C 19
ATOM 21415 O O . VAL A 1 79 ? 1.137 1.462 4.777 1.00 0.00 79 VAL A O 19
ATOM 21428 N N . GLN A 1 80 ? 2.441 -0.379 4.899 1.00 0.00 80 GLN A N 19
ATOM 21429 C CA . GLN A 1 80 ? 1.661 -1.034 5.940 1.00 0.00 80 GLN A CA 19
ATOM 21430 C C . GLN A 1 80 ? 0.224 -1.222 5.490 1.00 0.00 80 GLN A C 19
ATOM 21431 O O . GLN A 1 80 ? -0.724 -0.922 6.215 1.00 0.00 80 GLN A O 19
ATOM 21445 N N . CYS A 1 81 ? 0.083 -1.728 4.280 1.00 0.00 81 CYS A N 19
ATOM 21446 C CA . CYS A 1 81 ? -1.229 -1.932 3.685 1.00 0.00 81 CYS A CA 19
ATOM 21447 C C . CYS A 1 81 ? -1.826 -3.248 4.127 1.00 0.00 81 CYS A C 19
ATOM 21448 O O . CYS A 1 81 ? -1.361 -4.324 3.745 1.00 0.00 81 CYS A O 19
ATOM 21455 N N . ASN A 1 82 ? -2.855 -3.153 4.941 1.00 0.00 82 ASN A N 19
ATOM 21456 C CA . ASN A 1 82 ? -3.569 -4.335 5.397 1.00 0.00 82 ASN A CA 19
ATOM 21457 C C . ASN A 1 82 ? -4.878 -4.489 4.636 1.00 0.00 82 ASN A C 19
ATOM 21458 O O . ASN A 1 82 ? -5.657 -3.543 4.528 1.00 0.00 82 ASN A O 19
ATOM 21469 N N . PRO A 1 83 ? -5.117 -5.688 4.084 1.00 0.00 83 PRO A N 19
ATOM 21470 C CA . PRO A 1 83 ? -6.280 -5.962 3.231 1.00 0.00 83 PRO A CA 19
ATOM 21471 C C . PRO A 1 83 ? -7.608 -5.740 3.945 1.00 0.00 83 PRO A C 19
ATOM 21472 O O . PRO A 1 83 ? -7.771 -6.099 5.114 1.00 0.00 83 PRO A O 19
ATOM 21483 N N . ILE A 1 84 ? -8.549 -5.151 3.226 1.00 0.00 84 ILE A N 19
ATOM 21484 C CA . ILE A 1 84 ? -9.890 -4.920 3.741 1.00 0.00 84 ILE A CA 19
ATOM 21485 C C . ILE A 1 84 ? -10.742 -6.157 3.536 1.00 0.00 84 ILE A C 19
ATOM 21486 O O . ILE A 1 84 ? -10.603 -6.869 2.540 1.00 0.00 84 ILE A O 19
ATOM 21502 N N . ASN A 1 85 ? -11.619 -6.398 4.486 1.00 0.00 85 ASN A N 19
ATOM 21503 C CA . ASN A 1 85 ? -12.545 -7.507 4.411 1.00 0.00 85 ASN A CA 19
ATOM 21504 C C . ASN A 1 85 ? -13.621 -7.212 3.380 1.00 0.00 85 ASN A C 19
ATOM 21505 O O . ASN A 1 85 ? -14.552 -6.446 3.633 1.00 0.00 85 ASN A O 19
ATOM 21516 N N . VAL A 1 86 ? -13.469 -7.808 2.215 1.00 0.00 86 VAL A N 19
ATOM 21517 C CA . VAL A 1 86 ? -14.471 -7.721 1.178 1.00 0.00 86 VAL A CA 19
ATOM 21518 C C . VAL A 1 86 ? -14.815 -9.137 0.745 1.00 0.00 86 VAL A C 19
ATOM 21519 O O . VAL A 1 86 ? -14.296 -9.660 -0.245 1.00 0.00 86 VAL A O 19
ATOM 21532 N N . ASN A 1 87 ? -15.726 -9.739 1.494 1.00 0.00 87 ASN A N 19
ATOM 21533 C CA . ASN A 1 87 ? -15.998 -11.169 1.391 1.00 0.00 87 ASN A CA 19
ATOM 21534 C C . ASN A 1 87 ? -14.685 -11.931 1.542 1.00 0.00 87 ASN A C 19
ATOM 21535 O O . ASN A 1 87 ? -14.384 -12.843 0.771 1.00 0.00 87 ASN A O 19
ATOM 21546 N N . LEU A 1 88 ? -13.906 -11.523 2.546 1.00 0.00 88 LEU A N 19
ATOM 21547 C CA . LEU A 1 88 ? -12.550 -12.025 2.748 1.00 0.00 88 LEU A CA 19
ATOM 21548 C C . LEU A 1 88 ? -12.568 -13.528 3.010 1.00 0.00 88 LEU A C 19
ATOM 21549 O O . LEU A 1 88 ? -13.011 -13.939 4.105 1.00 0.00 88 LEU A O 19
ATOM 21566 N N . GLY A 1 1 ? -14.276 10.566 7.942 1.00 0.00 1 GLY A N 20
ATOM 21567 C CA . GLY A 1 1 ? -14.798 9.651 6.903 1.00 0.00 1 GLY A CA 20
ATOM 21568 C C . GLY A 1 1 ? -15.202 10.384 5.640 1.00 0.00 1 GLY A C 20
ATOM 21569 O O . GLY A 1 1 ? -16.367 10.737 5.465 1.00 0.00 1 GLY A O 20
ATOM 21575 N N . SER A 1 2 ? -14.237 10.626 4.763 1.00 0.00 2 SER A N 20
ATOM 21576 C CA . SER A 1 2 ? -14.508 11.245 3.474 1.00 0.00 2 SER A CA 20
ATOM 21577 C C . SER A 1 2 ? -14.586 10.171 2.393 1.00 0.00 2 SER A C 20
ATOM 21578 O O . SER A 1 2 ? -14.182 10.380 1.249 1.00 0.00 2 SER A O 20
ATOM 21586 N N . GLY A 1 3 ? -15.121 9.024 2.775 1.00 0.00 3 GLY A N 20
ATOM 21587 C CA . GLY A 1 3 ? -15.139 7.873 1.905 1.00 0.00 3 GLY A CA 20
ATOM 21588 C C . GLY A 1 3 ? -14.597 6.658 2.618 1.00 0.00 3 GLY A C 20
ATOM 21589 O O . GLY A 1 3 ? -14.954 5.521 2.304 1.00 0.00 3 GLY A O 20
ATOM 21593 N N . SER A 1 4 ? -13.738 6.914 3.597 1.00 0.00 4 SER A N 20
ATOM 21594 C CA . SER A 1 4 ? -13.144 5.861 4.401 1.00 0.00 4 SER A CA 20
ATOM 21595 C C . SER A 1 4 ? -14.181 5.220 5.310 1.00 0.00 4 SER A C 20
ATOM 21596 O O . SER A 1 4 ? -14.596 5.799 6.311 1.00 0.00 4 SER A O 20
ATOM 21604 N N . SER A 1 5 ? -14.617 4.032 4.937 1.00 0.00 5 SER A N 20
ATOM 21605 C CA . SER A 1 5 ? -15.567 3.291 5.742 1.00 0.00 5 SER A CA 20
ATOM 21606 C C . SER A 1 5 ? -14.837 2.347 6.687 1.00 0.00 5 SER A C 20
ATOM 21607 O O . SER A 1 5 ? -15.204 2.202 7.853 1.00 0.00 5 SER A O 20
ATOM 21615 N N . GLN A 1 6 ? -13.802 1.705 6.169 1.00 0.00 6 GLN A N 20
ATOM 21616 C CA . GLN A 1 6 ? -13.055 0.724 6.933 1.00 0.00 6 GLN A CA 20
ATOM 21617 C C . GLN A 1 6 ? -11.747 1.305 7.449 1.00 0.00 6 GLN A C 20
ATOM 21618 O O . GLN A 1 6 ? -11.226 2.274 6.895 1.00 0.00 6 GLN A O 20
ATOM 21632 N N . CYS A 1 7 ? -11.239 0.686 8.511 1.00 0.00 7 CYS A N 20
ATOM 21633 C CA . CYS A 1 7 ? -9.897 0.947 9.041 1.00 0.00 7 CYS A CA 20
ATOM 21634 C C . CYS A 1 7 ? -9.766 2.310 9.727 1.00 0.00 7 CYS A C 20
ATOM 21635 O O . CYS A 1 7 ? -10.243 3.331 9.234 1.00 0.00 7 CYS A O 20
ATOM 21642 N N . ASN A 1 8 ? -9.124 2.302 10.892 1.00 0.00 8 ASN A N 20
ATOM 21643 C CA . ASN A 1 8 ? -8.845 3.525 11.637 1.00 0.00 8 ASN A CA 20
ATOM 21644 C C . ASN A 1 8 ? -7.463 4.085 11.302 1.00 0.00 8 ASN A C 20
ATOM 21645 O O . ASN A 1 8 ? -7.221 5.279 11.462 1.00 0.00 8 ASN A O 20
ATOM 21656 N N . ALA A 1 9 ? -6.559 3.218 10.844 1.00 0.00 9 ALA A N 20
ATOM 21657 C CA . ALA A 1 9 ? -5.166 3.607 10.601 1.00 0.00 9 ALA A CA 20
ATOM 21658 C C . ALA A 1 9 ? -5.048 4.600 9.456 1.00 0.00 9 ALA A C 20
ATOM 21659 O O . ALA A 1 9 ? -4.033 5.282 9.307 1.00 0.00 9 ALA A O 20
ATOM 21666 N N . GLY A 1 10 ? -6.090 4.676 8.663 1.00 0.00 10 GLY A N 20
ATOM 21667 C CA . GLY A 1 10 ? -6.116 5.588 7.548 1.00 0.00 10 GLY A CA 20
ATOM 21668 C C . GLY A 1 10 ? -7.404 5.466 6.774 1.00 0.00 10 GLY A C 20
ATOM 21669 O O . GLY A 1 10 ? -8.438 5.125 7.350 1.00 0.00 10 GLY A O 20
ATOM 21673 N N . PRO A 1 11 ? -7.380 5.739 5.470 1.00 0.00 11 PRO A N 20
ATOM 21674 C CA . PRO A 1 11 ? -8.539 5.605 4.618 1.00 0.00 11 PRO A CA 20
ATOM 21675 C C . PRO A 1 11 ? -8.575 4.251 3.924 1.00 0.00 11 PRO A C 20
ATOM 21676 O O . PRO A 1 11 ? -7.703 3.404 4.134 1.00 0.00 11 PRO A O 20
ATOM 21687 N N . VAL A 1 12 ? -9.583 4.046 3.100 1.00 0.00 12 VAL A N 20
ATOM 21688 C CA . VAL A 1 12 ? -9.673 2.832 2.315 1.00 0.00 12 VAL A CA 20
ATOM 21689 C C . VAL A 1 12 ? -8.892 2.995 1.026 1.00 0.00 12 VAL A C 20
ATOM 21690 O O . VAL A 1 12 ? -9.059 3.976 0.304 1.00 0.00 12 VAL A O 20
ATOM 21703 N N . GLN A 1 13 ? -8.013 2.057 0.750 1.00 0.00 13 GLN A N 20
ATOM 21704 C CA . GLN A 1 13 ? -7.177 2.144 -0.430 1.00 0.00 13 GLN A CA 20
ATOM 21705 C C . GLN A 1 13 ? -7.510 1.021 -1.397 1.00 0.00 13 GLN A C 20
ATOM 21706 O O . GLN A 1 13 ? -7.904 -0.075 -0.997 1.00 0.00 13 GLN A O 20
ATOM 21720 N N . CYS A 1 14 ? -7.358 1.317 -2.667 1.00 0.00 14 CYS A N 20
ATOM 21721 C CA . CYS A 1 14 ? -7.576 0.351 -3.725 1.00 0.00 14 CYS A CA 20
ATOM 21722 C C . CYS A 1 14 ? -6.258 0.110 -4.438 1.00 0.00 14 CYS A C 20
ATOM 21723 O O . CYS A 1 14 ? -5.714 1.009 -5.078 1.00 0.00 14 CYS A O 20
ATOM 21730 N N . CYS A 1 15 ? -5.736 -1.092 -4.285 1.00 0.00 15 CYS A N 20
ATOM 21731 C CA . CYS A 1 15 ? -4.395 -1.405 -4.741 1.00 0.00 15 CYS A CA 20
ATOM 21732 C C . CYS A 1 15 ? -4.416 -2.504 -5.790 1.00 0.00 15 CYS A C 20
ATOM 21733 O O . CYS A 1 15 ? -5.164 -3.475 -5.680 1.00 0.00 15 CYS A O 20
ATOM 21740 N N . ASN A 1 16 ? -3.580 -2.337 -6.807 1.00 0.00 16 ASN A N 20
ATOM 21741 C CA . ASN A 1 16 ? -3.460 -3.310 -7.889 1.00 0.00 16 ASN A CA 20
ATOM 21742 C C . ASN A 1 16 ? -2.898 -4.622 -7.366 1.00 0.00 16 ASN A C 20
ATOM 21743 O O . ASN A 1 16 ? -3.312 -5.703 -7.780 1.00 0.00 16 ASN A O 20
ATOM 21754 N N . THR A 1 17 ? -1.942 -4.511 -6.457 1.00 0.00 17 THR A N 20
ATOM 21755 C CA . THR A 1 17 ? -1.300 -5.675 -5.872 1.00 0.00 17 THR A CA 20
ATOM 21756 C C . THR A 1 17 ? -0.979 -5.437 -4.402 1.00 0.00 17 THR A C 20
ATOM 21757 O O . THR A 1 17 ? -0.378 -4.427 -4.046 1.00 0.00 17 THR A O 20
ATOM 21768 N N . LEU A 1 18 ? -1.412 -6.349 -3.548 1.00 0.00 18 LEU A N 20
ATOM 21769 C CA . LEU A 1 18 ? -1.000 -6.331 -2.157 1.00 0.00 18 LEU A CA 20
ATOM 21770 C C . LEU A 1 18 ? 0.125 -7.327 -1.963 1.00 0.00 18 LEU A C 20
ATOM 21771 O O . LEU A 1 18 ? -0.007 -8.500 -2.309 1.00 0.00 18 LEU A O 20
ATOM 21787 N N . THR A 1 19 ? 1.232 -6.850 -1.436 1.00 0.00 19 THR A N 20
ATOM 21788 C CA . THR A 1 19 ? 2.399 -7.686 -1.223 1.00 0.00 19 THR A CA 20
ATOM 21789 C C . THR A 1 19 ? 3.320 -7.027 -0.193 1.00 0.00 19 THR A C 20
ATOM 21790 O O . THR A 1 19 ? 2.916 -6.073 0.474 1.00 0.00 19 THR A O 20
ATOM 21801 N N . SER A 1 20 ? 4.529 -7.541 -0.040 1.00 0.00 20 SER A N 20
ATOM 21802 C CA . SER A 1 20 ? 5.464 -7.014 0.940 1.00 0.00 20 SER A CA 20
ATOM 21803 C C . SER A 1 20 ? 6.512 -6.139 0.258 1.00 0.00 20 SER A C 20
ATOM 21804 O O . SER A 1 20 ? 6.677 -6.184 -0.964 1.00 0.00 20 SER A O 20
ATOM 21812 N N . ALA A 1 21 ? 7.222 -5.347 1.057 1.00 0.00 21 ALA A N 20
ATOM 21813 C CA . ALA A 1 21 ? 8.188 -4.379 0.539 1.00 0.00 21 ALA A CA 20
ATOM 21814 C C . ALA A 1 21 ? 9.435 -5.048 -0.038 1.00 0.00 21 ALA A C 20
ATOM 21815 O O . ALA A 1 21 ? 10.396 -4.375 -0.413 1.00 0.00 21 ALA A O 20
ATOM 21822 N N . SER A 1 22 ? 9.422 -6.370 -0.090 1.00 0.00 22 SER A N 20
ATOM 21823 C CA . SER A 1 22 ? 10.488 -7.125 -0.725 1.00 0.00 22 SER A CA 20
ATOM 21824 C C . SER A 1 22 ? 10.179 -7.319 -2.213 1.00 0.00 22 SER A C 20
ATOM 21825 O O . SER A 1 22 ? 11.029 -7.761 -2.988 1.00 0.00 22 SER A O 20
ATOM 21833 N N . ASN A 1 23 ? 8.956 -6.971 -2.604 1.00 0.00 23 ASN A N 20
ATOM 21834 C CA . ASN A 1 23 ? 8.512 -7.130 -3.987 1.00 0.00 23 ASN A CA 20
ATOM 21835 C C . ASN A 1 23 ? 9.133 -6.057 -4.876 1.00 0.00 23 ASN A C 20
ATOM 21836 O O . ASN A 1 23 ? 9.364 -4.929 -4.438 1.00 0.00 23 ASN A O 20
ATOM 21847 N N . SER A 1 24 ? 9.384 -6.422 -6.129 1.00 0.00 24 SER A N 20
ATOM 21848 C CA . SER A 1 24 ? 10.018 -5.530 -7.090 1.00 0.00 24 SER A CA 20
ATOM 21849 C C . SER A 1 24 ? 9.120 -4.341 -7.428 1.00 0.00 24 SER A C 20
ATOM 21850 O O . SER A 1 24 ? 9.615 -3.264 -7.769 1.00 0.00 24 SER A O 20
ATOM 21858 N N . GLN A 1 25 ? 7.804 -4.530 -7.344 1.00 0.00 25 GLN A N 20
ATOM 21859 C CA . GLN A 1 25 ? 6.875 -3.419 -7.512 1.00 0.00 25 GLN A CA 20
ATOM 21860 C C . GLN A 1 25 ? 7.076 -2.437 -6.379 1.00 0.00 25 GLN A C 20
ATOM 21861 O O . GLN A 1 25 ? 7.334 -1.253 -6.590 1.00 0.00 25 GLN A O 20
ATOM 21875 N N . ALA A 1 26 ? 6.982 -2.972 -5.168 1.00 0.00 26 ALA A N 20
ATOM 21876 C CA . ALA A 1 26 ? 7.025 -2.174 -3.963 1.00 0.00 26 ALA A CA 20
ATOM 21877 C C . ALA A 1 26 ? 8.344 -1.444 -3.825 1.00 0.00 26 ALA A C 20
ATOM 21878 O O . ALA A 1 26 ? 8.367 -0.226 -3.752 1.00 0.00 26 ALA A O 20
ATOM 21885 N N . ALA A 1 27 ? 9.437 -2.191 -3.808 1.00 0.00 27 ALA A N 20
ATOM 21886 C CA . ALA A 1 27 ? 10.752 -1.609 -3.576 1.00 0.00 27 ALA A CA 20
ATOM 21887 C C . ALA A 1 27 ? 11.125 -0.625 -4.672 1.00 0.00 27 ALA A C 20
ATOM 21888 O O . ALA A 1 27 ? 11.796 0.366 -4.408 1.00 0.00 27 ALA A O 20
ATOM 21895 N N . GLY A 1 28 ? 10.688 -0.891 -5.898 1.00 0.00 28 GLY A N 20
ATOM 21896 C CA . GLY A 1 28 ? 10.895 0.065 -6.967 1.00 0.00 28 GLY A CA 20
ATOM 21897 C C . GLY A 1 28 ? 10.273 1.402 -6.620 1.00 0.00 28 GLY A C 20
ATOM 21898 O O . GLY A 1 28 ? 10.916 2.447 -6.718 1.00 0.00 28 GLY A O 20
ATOM 21902 N N . LEU A 1 29 ? 9.029 1.347 -6.172 1.00 0.00 29 LEU A N 20
ATOM 21903 C CA . LEU A 1 29 ? 8.300 2.520 -5.710 1.00 0.00 29 LEU A CA 20
ATOM 21904 C C . LEU A 1 29 ? 8.960 3.125 -4.470 1.00 0.00 29 LEU A C 20
ATOM 21905 O O . LEU A 1 29 ? 9.251 4.315 -4.427 1.00 0.00 29 LEU A O 20
ATOM 21921 N N . ILE A 1 30 ? 9.176 2.281 -3.462 1.00 0.00 30 ILE A N 20
ATOM 21922 C CA . ILE A 1 30 ? 9.804 2.673 -2.199 1.00 0.00 30 ILE A CA 20
ATOM 21923 C C . ILE A 1 30 ? 11.097 3.424 -2.437 1.00 0.00 30 ILE A C 20
ATOM 21924 O O . ILE A 1 30 ? 11.329 4.490 -1.868 1.00 0.00 30 ILE A O 20
ATOM 21940 N N . GLN A 1 31 ? 11.928 2.861 -3.291 1.00 0.00 31 GLN A N 20
ATOM 21941 C CA . GLN A 1 31 ? 13.205 3.442 -3.605 1.00 0.00 31 GLN A CA 20
ATOM 21942 C C . GLN A 1 31 ? 13.060 4.688 -4.476 1.00 0.00 31 GLN A C 20
ATOM 21943 O O . GLN A 1 31 ? 13.988 5.493 -4.567 1.00 0.00 31 GLN A O 20
ATOM 21957 N N . GLN A 1 32 ? 11.899 4.860 -5.110 1.00 0.00 32 GLN A N 20
ATOM 21958 C CA . GLN A 1 32 ? 11.629 6.096 -5.841 1.00 0.00 32 GLN A CA 20
ATOM 21959 C C . GLN A 1 32 ? 11.295 7.213 -4.867 1.00 0.00 32 GLN A C 20
ATOM 21960 O O . GLN A 1 32 ? 11.719 8.354 -5.038 1.00 0.00 32 GLN A O 20
ATOM 21974 N N . LEU A 1 33 ? 10.535 6.867 -3.840 1.00 0.00 33 LEU A N 20
ATOM 21975 C CA . LEU A 1 33 ? 10.101 7.834 -2.842 1.00 0.00 33 LEU A CA 20
ATOM 21976 C C . LEU A 1 33 ? 11.217 8.093 -1.839 1.00 0.00 33 LEU A C 20
ATOM 21977 O O . LEU A 1 33 ? 11.249 9.124 -1.166 1.00 0.00 33 LEU A O 20
ATOM 21993 N N . GLY A 1 34 ? 12.125 7.128 -1.748 1.00 0.00 34 GLY A N 20
ATOM 21994 C CA . GLY A 1 34 ? 13.232 7.214 -0.822 1.00 0.00 34 GLY A CA 20
ATOM 21995 C C . GLY A 1 34 ? 12.806 6.868 0.586 1.00 0.00 34 GLY A C 20
ATOM 21996 O O . GLY A 1 34 ? 13.262 7.482 1.551 1.00 0.00 34 GLY A O 20
ATOM 22000 N N . LEU A 1 35 ? 11.935 5.876 0.696 1.00 0.00 35 LEU A N 20
ATOM 22001 C CA . LEU A 1 35 ? 11.364 5.484 1.976 1.00 0.00 35 LEU A CA 20
ATOM 22002 C C . LEU A 1 35 ? 12.319 4.620 2.790 1.00 0.00 35 LEU A C 20
ATOM 22003 O O . LEU A 1 35 ? 12.438 3.413 2.564 1.00 0.00 35 LEU A O 20
ATOM 22019 N N . SER A 1 36 ? 12.995 5.246 3.736 1.00 0.00 36 SER A N 20
ATOM 22020 C CA . SER A 1 36 ? 13.833 4.536 4.670 1.00 0.00 36 SER A CA 20
ATOM 22021 C C . SER A 1 36 ? 13.000 4.093 5.869 1.00 0.00 36 SER A C 20
ATOM 22022 O O . SER A 1 36 ? 12.178 4.856 6.372 1.00 0.00 36 SER A O 20
ATOM 22030 N N . GLY A 1 37 ? 13.193 2.858 6.306 1.00 0.00 37 GLY A N 20
ATOM 22031 C CA . GLY A 1 37 ? 12.431 2.341 7.428 1.00 0.00 37 GLY A CA 20
ATOM 22032 C C . GLY A 1 37 ? 11.540 1.188 7.021 1.00 0.00 37 GLY A C 20
ATOM 22033 O O . GLY A 1 37 ? 11.264 0.291 7.816 1.00 0.00 37 GLY A O 20
ATOM 22037 N N . VAL A 1 38 ? 11.086 1.218 5.775 1.00 0.00 38 VAL A N 20
ATOM 22038 C CA . VAL A 1 38 ? 10.284 0.137 5.223 1.00 0.00 38 VAL A CA 20
ATOM 22039 C C . VAL A 1 38 ? 11.181 -1.054 4.889 1.00 0.00 38 VAL A C 20
ATOM 22040 O O . VAL A 1 38 ? 11.978 -0.999 3.947 1.00 0.00 38 VAL A O 20
ATOM 22053 N N . GLY A 1 39 ? 11.057 -2.115 5.673 1.00 0.00 39 GLY A N 20
ATOM 22054 C CA . GLY A 1 39 ? 11.820 -3.322 5.433 1.00 0.00 39 GLY A CA 20
ATOM 22055 C C . GLY A 1 39 ? 11.042 -4.319 4.602 1.00 0.00 39 GLY A C 20
ATOM 22056 O O . GLY A 1 39 ? 9.937 -4.027 4.161 1.00 0.00 39 GLY A O 20
ATOM 22060 N N . ALA A 1 40 ? 11.592 -5.506 4.420 1.00 0.00 40 ALA A N 20
ATOM 22061 C CA . ALA A 1 40 ? 10.999 -6.494 3.525 1.00 0.00 40 ALA A CA 20
ATOM 22062 C C . ALA A 1 40 ? 9.731 -7.115 4.105 1.00 0.00 40 ALA A C 20
ATOM 22063 O O . ALA A 1 40 ? 8.842 -7.526 3.360 1.00 0.00 40 ALA A O 20
ATOM 22070 N N . ASN A 1 41 ? 9.641 -7.171 5.427 1.00 0.00 41 ASN A N 20
ATOM 22071 C CA . ASN A 1 41 ? 8.490 -7.773 6.091 1.00 0.00 41 ASN A CA 20
ATOM 22072 C C . ASN A 1 41 ? 7.314 -6.803 6.138 1.00 0.00 41 ASN A C 20
ATOM 22073 O O . ASN A 1 41 ? 6.215 -7.158 6.568 1.00 0.00 41 ASN A O 20
ATOM 22084 N N . VAL A 1 42 ? 7.554 -5.581 5.690 1.00 0.00 42 VAL A N 20
ATOM 22085 C CA . VAL A 1 42 ? 6.556 -4.527 5.754 1.00 0.00 42 VAL A CA 20
ATOM 22086 C C . VAL A 1 42 ? 5.501 -4.709 4.674 1.00 0.00 42 VAL A C 20
ATOM 22087 O O . VAL A 1 42 ? 5.824 -4.939 3.507 1.00 0.00 42 VAL A O 20
ATOM 22100 N N . PRO A 1 43 ? 4.224 -4.629 5.067 1.00 0.00 43 PRO A N 20
ATOM 22101 C CA . PRO A 1 43 ? 3.113 -4.736 4.139 1.00 0.00 43 PRO A CA 20
ATOM 22102 C C . PRO A 1 43 ? 3.030 -3.503 3.266 1.00 0.00 43 PRO A C 20
ATOM 22103 O O . PRO A 1 43 ? 3.194 -2.393 3.756 1.00 0.00 43 PRO A O 20
ATOM 22114 N N . VAL A 1 44 ? 2.797 -3.681 1.983 1.00 0.00 44 VAL A N 20
ATOM 22115 C CA . VAL A 1 44 ? 2.694 -2.544 1.087 1.00 0.00 44 VAL A CA 20
ATOM 22116 C C . VAL A 1 44 ? 1.595 -2.753 0.066 1.00 0.00 44 VAL A C 20
ATOM 22117 O O . VAL A 1 44 ? 1.091 -3.867 -0.114 1.00 0.00 44 VAL A O 20
ATOM 22130 N N . GLY A 1 45 ? 1.229 -1.675 -0.591 1.00 0.00 45 GLY A N 20
ATOM 22131 C CA . GLY A 1 45 ? 0.255 -1.747 -1.640 1.00 0.00 45 GLY A CA 20
ATOM 22132 C C . GLY A 1 45 ? 0.797 -1.189 -2.930 1.00 0.00 45 GLY A C 20
ATOM 22133 O O . GLY A 1 45 ? 1.404 -0.117 -2.955 1.00 0.00 45 GLY A O 20
ATOM 22137 N N . ILE A 1 46 ? 0.596 -1.936 -3.992 1.00 0.00 46 ILE A N 20
ATOM 22138 C CA . ILE A 1 46 ? 1.063 -1.562 -5.309 1.00 0.00 46 ILE A CA 20
ATOM 22139 C C . ILE A 1 46 ? -0.051 -0.828 -6.041 1.00 0.00 46 ILE A C 20
ATOM 22140 O O . ILE A 1 46 ? -1.140 -1.377 -6.211 1.00 0.00 46 ILE A O 20
ATOM 22156 N N . ASN A 1 47 ? 0.217 0.408 -6.446 1.00 0.00 47 ASN A N 20
ATOM 22157 C CA . ASN A 1 47 ? -0.745 1.207 -7.205 1.00 0.00 47 ASN A CA 20
ATOM 22158 C C . ASN A 1 47 ? -2.014 1.422 -6.388 1.00 0.00 47 ASN A C 20
ATOM 22159 O O . ASN A 1 47 ? -3.107 1.021 -6.794 1.00 0.00 47 ASN A O 20
ATOM 22170 N N . CYS A 1 48 ? -1.862 2.037 -5.228 1.00 0.00 48 CYS A N 20
ATOM 22171 C CA . CYS A 1 48 ? -2.984 2.270 -4.344 1.00 0.00 48 CYS A CA 20
ATOM 22172 C C . CYS A 1 48 ? -3.561 3.660 -4.529 1.00 0.00 48 CYS A C 20
ATOM 22173 O O . CYS A 1 48 ? -2.829 4.640 -4.686 1.00 0.00 48 CYS A O 20
ATOM 22180 N N . ASN A 1 49 ? -4.877 3.731 -4.513 1.00 0.00 49 ASN A N 20
ATOM 22181 C CA . ASN A 1 49 ? -5.580 5.003 -4.488 1.00 0.00 49 ASN A CA 20
ATOM 22182 C C . ASN A 1 49 ? -6.698 4.954 -3.460 1.00 0.00 49 ASN A C 20
ATOM 22183 O O . ASN A 1 49 ? -7.268 3.898 -3.204 1.00 0.00 49 ASN A O 20
ATOM 22194 N N . PRO A 1 50 ? -7.002 6.095 -2.842 1.00 0.00 50 PRO A N 20
ATOM 22195 C CA . PRO A 1 50 ? -8.015 6.194 -1.796 1.00 0.00 50 PRO A CA 20
ATOM 22196 C C . PRO A 1 50 ? -9.417 6.058 -2.365 1.00 0.00 50 PRO A C 20
ATOM 22197 O O . PRO A 1 50 ? -9.830 6.851 -3.212 1.00 0.00 50 PRO A O 20
ATOM 22208 N N . ILE A 1 51 ? -10.140 5.051 -1.901 1.00 0.00 51 ILE A N 20
ATOM 22209 C CA . ILE A 1 51 ? -11.477 4.790 -2.395 1.00 0.00 51 ILE A CA 20
ATOM 22210 C C . ILE A 1 51 ? -12.456 5.735 -1.724 1.00 0.00 51 ILE A C 20
ATOM 22211 O O . ILE A 1 51 ? -13.056 5.407 -0.701 1.00 0.00 51 ILE A O 20
ATOM 22227 N N . THR A 1 52 ? -12.615 6.910 -2.290 1.00 0.00 52 THR A N 20
ATOM 22228 C CA . THR A 1 52 ? -13.472 7.904 -1.687 1.00 0.00 52 THR A CA 20
ATOM 22229 C C . THR A 1 52 ? -14.682 8.204 -2.562 1.00 0.00 52 THR A C 20
ATOM 22230 O O . THR A 1 52 ? -15.676 8.766 -2.098 1.00 0.00 52 THR A O 20
ATOM 22241 N N . GLY A 1 53 ? -14.596 7.811 -3.824 1.00 0.00 53 GLY A N 20
ATOM 22242 C CA . GLY A 1 53 ? -15.727 7.930 -4.717 1.00 0.00 53 GLY A CA 20
ATOM 22243 C C . GLY A 1 53 ? -16.682 6.772 -4.536 1.00 0.00 53 GLY A C 20
ATOM 22244 O O . GLY A 1 53 ? -17.898 6.958 -4.455 1.00 0.00 53 GLY A O 20
ATOM 22248 N N . ILE A 1 54 ? -16.120 5.572 -4.458 1.00 0.00 54 ILE A N 20
ATOM 22249 C CA . ILE A 1 54 ? -16.901 4.375 -4.191 1.00 0.00 54 ILE A CA 20
ATOM 22250 C C . ILE A 1 54 ? -17.192 4.278 -2.699 1.00 0.00 54 ILE A C 20
ATOM 22251 O O . ILE A 1 54 ? -16.418 4.777 -1.881 1.00 0.00 54 ILE A O 20
ATOM 22267 N N . GLY A 1 55 ? -18.325 3.678 -2.353 1.00 0.00 55 GLY A N 20
ATOM 22268 C CA . GLY A 1 55 ? -18.673 3.480 -0.960 1.00 0.00 55 GLY A CA 20
ATOM 22269 C C . GLY A 1 55 ? -19.215 4.732 -0.307 1.00 0.00 55 GLY A C 20
ATOM 22270 O O . GLY A 1 55 ? -20.393 4.791 0.044 1.00 0.00 55 GLY A O 20
ATOM 22274 N N . ALA A 1 56 ? -18.346 5.725 -0.130 1.00 0.00 56 ALA A N 20
ATOM 22275 C CA . ALA A 1 56 ? -18.713 7.000 0.488 1.00 0.00 56 ALA A CA 20
ATOM 22276 C C . ALA A 1 56 ? -19.289 6.802 1.889 1.00 0.00 56 ALA A C 20
ATOM 22277 O O . ALA A 1 56 ? -20.138 7.572 2.339 1.00 0.00 56 ALA A O 20
ATOM 22284 N N . GLY A 1 57 ? -18.817 5.771 2.576 1.00 0.00 57 GLY A N 20
ATOM 22285 C CA . GLY A 1 57 ? -19.310 5.485 3.910 1.00 0.00 57 GLY A CA 20
ATOM 22286 C C . GLY A 1 57 ? -20.116 4.203 3.964 1.00 0.00 57 GLY A C 20
ATOM 22287 O O . GLY A 1 57 ? -20.330 3.640 5.037 1.00 0.00 57 GLY A O 20
ATOM 22291 N N . SER A 1 58 ? -20.555 3.735 2.803 1.00 0.00 58 SER A N 20
ATOM 22292 C CA . SER A 1 58 ? -21.353 2.518 2.720 1.00 0.00 58 SER A CA 20
ATOM 22293 C C . SER A 1 58 ? -20.471 1.269 2.649 1.00 0.00 58 SER A C 20
ATOM 22294 O O . SER A 1 58 ? -20.972 0.152 2.534 1.00 0.00 58 SER A O 20
ATOM 22302 N N . GLY A 1 59 ? -19.157 1.460 2.719 1.00 0.00 59 GLY A N 20
ATOM 22303 C CA . GLY A 1 59 ? -18.241 0.341 2.600 1.00 0.00 59 GLY A CA 20
ATOM 22304 C C . GLY A 1 59 ? -17.707 0.206 1.192 1.00 0.00 59 GLY A C 20
ATOM 22305 O O . GLY A 1 59 ? -18.179 -0.623 0.417 1.00 0.00 59 GLY A O 20
ATOM 22309 N N . SER A 1 60 ? -16.732 1.034 0.856 1.00 0.00 60 SER A N 20
ATOM 22310 C CA . SER A 1 60 ? -16.195 1.089 -0.494 1.00 0.00 60 SER A CA 20
ATOM 22311 C C . SER A 1 60 ? -15.399 -0.169 -0.841 1.00 0.00 60 SER A C 20
ATOM 22312 O O . SER A 1 60 ? -14.575 -0.635 -0.053 1.00 0.00 60 SER A O 20
ATOM 22320 N N . SER A 1 61 ? -15.664 -0.711 -2.019 1.00 0.00 61 SER A N 20
ATOM 22321 C CA . SER A 1 61 ? -14.934 -1.861 -2.523 1.00 0.00 61 SER A CA 20
ATOM 22322 C C . SER A 1 61 ? -13.872 -1.411 -3.525 1.00 0.00 61 SER A C 20
ATOM 22323 O O . SER A 1 61 ? -13.904 -0.277 -4.004 1.00 0.00 61 SER A O 20
ATOM 22331 N N . CYS A 1 62 ? -12.938 -2.294 -3.842 1.00 0.00 62 CYS A N 20
ATOM 22332 C CA . CYS A 1 62 ? -11.862 -1.969 -4.770 1.00 0.00 62 CYS A CA 20
ATOM 22333 C C . CYS A 1 62 ? -11.907 -2.886 -5.983 1.00 0.00 62 CYS A C 20
ATOM 22334 O O . CYS A 1 62 ? -12.337 -4.036 -5.879 1.00 0.00 62 CYS A O 20
ATOM 22341 N N . ASN A 1 63 ? -11.480 -2.374 -7.129 1.00 0.00 63 ASN A N 20
ATOM 22342 C CA . ASN A 1 63 ? -11.438 -3.167 -8.352 1.00 0.00 63 ASN A CA 20
ATOM 22343 C C . ASN A 1 63 ? -10.503 -4.362 -8.187 1.00 0.00 63 ASN A C 20
ATOM 22344 O O . ASN A 1 63 ? -10.886 -5.507 -8.438 1.00 0.00 63 ASN A O 20
ATOM 22355 N N . ALA A 1 64 ? -9.280 -4.095 -7.750 1.00 0.00 64 ALA A N 20
ATOM 22356 C CA . ALA A 1 64 ? -8.307 -5.152 -7.549 1.00 0.00 64 ALA A CA 20
ATOM 22357 C C . ALA A 1 64 ? -8.303 -5.626 -6.097 1.00 0.00 64 ALA A C 20
ATOM 22358 O O . ALA A 1 64 ? -9.059 -6.529 -5.730 1.00 0.00 64 ALA A O 20
ATOM 22365 N N . ASN A 1 65 ? -7.472 -5.010 -5.268 1.00 0.00 65 ASN A N 20
ATOM 22366 C CA . ASN A 1 65 ? -7.348 -5.408 -3.872 1.00 0.00 65 ASN A CA 20
ATOM 22367 C C . ASN A 1 65 ? -7.580 -4.222 -2.952 1.00 0.00 65 ASN A C 20
ATOM 22368 O O . ASN A 1 65 ? -6.883 -3.213 -3.036 1.00 0.00 65 ASN A O 20
ATOM 22379 N N . PRO A 1 66 ? -8.568 -4.327 -2.067 1.00 0.00 66 PRO A N 20
ATOM 22380 C CA . PRO A 1 66 ? -8.859 -3.300 -1.080 1.00 0.00 66 PRO A CA 20
ATOM 22381 C C . PRO A 1 66 ? -7.971 -3.443 0.150 1.00 0.00 66 PRO A C 20
ATOM 22382 O O . PRO A 1 66 ? -7.863 -4.525 0.732 1.00 0.00 66 PRO A O 20
ATOM 22393 N N . ALA A 1 67 ? -7.333 -2.358 0.539 1.00 0.00 67 ALA A N 20
ATOM 22394 C CA . ALA A 1 67 ? -6.437 -2.377 1.675 1.00 0.00 67 ALA A CA 20
ATOM 22395 C C . ALA A 1 67 ? -6.518 -1.075 2.441 1.00 0.00 67 ALA A C 20
ATOM 22396 O O . ALA A 1 67 ? -7.067 -0.092 1.956 1.00 0.00 67 ALA A O 20
ATOM 22403 N N . CYS A 1 68 ? -6.004 -1.086 3.648 1.00 0.00 68 CYS A N 20
ATOM 22404 C CA . CYS A 1 68 ? -5.797 0.134 4.395 1.00 0.00 68 CYS A CA 20
ATOM 22405 C C . CYS A 1 68 ? -4.328 0.269 4.715 1.00 0.00 68 CYS A C 20
ATOM 22406 O O . CYS A 1 68 ? -3.722 -0.646 5.272 1.00 0.00 68 CYS A O 20
ATOM 22413 N N . CYS A 1 69 ? -3.746 1.388 4.344 1.00 0.00 69 CYS A N 20
ATOM 22414 C CA . CYS A 1 69 ? -2.343 1.600 4.571 1.00 0.00 69 CYS A CA 20
ATOM 22415 C C . CYS A 1 69 ? -2.126 2.755 5.529 1.00 0.00 69 CYS A C 20
ATOM 22416 O O . CYS A 1 69 ? -2.927 3.690 5.582 1.00 0.00 69 CYS A O 20
ATOM 22423 N N . ASP A 1 70 ? -1.037 2.682 6.278 1.00 0.00 70 ASP A N 20
ATOM 22424 C CA . ASP A 1 70 ? -0.689 3.728 7.225 1.00 0.00 70 ASP A CA 20
ATOM 22425 C C . ASP A 1 70 ? -0.411 5.029 6.474 1.00 0.00 70 ASP A C 20
ATOM 22426 O O . ASP A 1 70 ? -0.887 6.097 6.858 1.00 0.00 70 ASP A O 20
ATOM 22435 N N . ASN A 1 71 ? 0.348 4.921 5.389 1.00 0.00 71 ASN A N 20
ATOM 22436 C CA . ASN A 1 71 ? 0.579 6.043 4.476 1.00 0.00 71 ASN A CA 20
ATOM 22437 C C . ASN A 1 71 ? 0.649 5.523 3.052 1.00 0.00 71 ASN A C 20
ATOM 22438 O O . ASN A 1 71 ? 1.118 4.415 2.830 1.00 0.00 71 ASN A O 20
ATOM 22449 N N . VAL A 1 72 ? 0.171 6.295 2.088 1.00 0.00 72 VAL A N 20
ATOM 22450 C CA . VAL A 1 72 ? 0.412 5.974 0.694 1.00 0.00 72 VAL A CA 20
ATOM 22451 C C . VAL A 1 72 ? 0.869 7.223 -0.043 1.00 0.00 72 VAL A C 20
ATOM 22452 O O . VAL A 1 72 ? 0.733 8.342 0.456 1.00 0.00 72 VAL A O 20
ATOM 22465 N N . TYR A 1 73 ? 1.414 7.026 -1.225 1.00 0.00 73 TYR A N 20
ATOM 22466 C CA . TYR A 1 73 ? 1.977 8.110 -1.995 1.00 0.00 73 TYR A CA 20
ATOM 22467 C C . TYR A 1 73 ? 1.412 8.094 -3.410 1.00 0.00 73 TYR A C 20
ATOM 22468 O O . TYR A 1 73 ? 0.879 7.077 -3.858 1.00 0.00 73 TYR A O 20
ATOM 22486 N N . THR A 1 74 ? 1.545 9.221 -4.103 1.00 0.00 74 THR A N 20
ATOM 22487 C CA . THR A 1 74 ? 0.853 9.457 -5.368 1.00 0.00 74 THR A CA 20
ATOM 22488 C C . THR A 1 74 ? 1.391 8.610 -6.517 1.00 0.00 74 THR A C 20
ATOM 22489 O O . THR A 1 74 ? 0.743 8.489 -7.558 1.00 0.00 74 THR A O 20
ATOM 22500 N N . ASN A 1 75 ? 2.569 8.028 -6.336 1.00 0.00 75 ASN A N 20
ATOM 22501 C CA . ASN A 1 75 ? 3.077 7.041 -7.287 1.00 0.00 75 ASN A CA 20
ATOM 22502 C C . ASN A 1 75 ? 2.260 5.766 -7.155 1.00 0.00 75 ASN A C 20
ATOM 22503 O O . ASN A 1 75 ? 2.289 4.889 -8.018 1.00 0.00 75 ASN A O 20
ATOM 22514 N N . GLY A 1 76 ? 1.542 5.682 -6.048 1.00 0.00 76 GLY A N 20
ATOM 22515 C CA . GLY A 1 76 ? 0.678 4.566 -5.790 1.00 0.00 76 GLY A CA 20
ATOM 22516 C C . GLY A 1 76 ? 1.267 3.600 -4.784 1.00 0.00 76 GLY A C 20
ATOM 22517 O O . GLY A 1 76 ? 0.779 2.483 -4.645 1.00 0.00 76 GLY A O 20
ATOM 22521 N N . LEU A 1 77 ? 2.310 4.013 -4.072 1.00 0.00 77 LEU A N 20
ATOM 22522 C CA . LEU A 1 77 ? 2.945 3.127 -3.115 1.00 0.00 77 LEU A CA 20
ATOM 22523 C C . LEU A 1 77 ? 2.316 3.303 -1.743 1.00 0.00 77 LEU A C 20
ATOM 22524 O O . LEU A 1 77 ? 2.301 4.403 -1.195 1.00 0.00 77 LEU A O 20
ATOM 22540 N N . GLY A 1 78 ? 1.777 2.223 -1.212 1.00 0.00 78 GLY A N 20
ATOM 22541 C CA . GLY A 1 78 ? 1.221 2.255 0.119 1.00 0.00 78 GLY A CA 20
ATOM 22542 C C . GLY A 1 78 ? 2.096 1.518 1.110 1.00 0.00 78 GLY A C 20
ATOM 22543 O O . GLY A 1 78 ? 2.651 0.471 0.789 1.00 0.00 78 GLY A O 20
ATOM 22547 N N . VAL A 1 79 ? 2.230 2.071 2.304 1.00 0.00 79 VAL A N 20
ATOM 22548 C CA . VAL A 1 79 ? 3.025 1.454 3.353 1.00 0.00 79 VAL A CA 20
ATOM 22549 C C . VAL A 1 79 ? 2.109 0.937 4.462 1.00 0.00 79 VAL A C 20
ATOM 22550 O O . VAL A 1 79 ? 1.132 1.595 4.831 1.00 0.00 79 VAL A O 20
ATOM 22563 N N . GLN A 1 80 ? 2.418 -0.254 4.959 1.00 0.00 80 GLN A N 20
ATOM 22564 C CA . GLN A 1 80 ? 1.622 -0.914 5.989 1.00 0.00 80 GLN A CA 20
ATOM 22565 C C . GLN A 1 80 ? 0.184 -1.078 5.532 1.00 0.00 80 GLN A C 20
ATOM 22566 O O . GLN A 1 80 ? -0.751 -0.570 6.153 1.00 0.00 80 GLN A O 20
ATOM 22580 N N . CYS A 1 81 ? 0.030 -1.784 4.430 1.00 0.00 81 CYS A N 20
ATOM 22581 C CA . CYS A 1 81 ? -1.282 -2.022 3.845 1.00 0.00 81 CYS A CA 20
ATOM 22582 C C . CYS A 1 81 ? -1.845 -3.351 4.303 1.00 0.00 81 CYS A C 20
ATOM 22583 O O . CYS A 1 81 ? -1.254 -4.403 4.060 1.00 0.00 81 CYS A O 20
ATOM 22590 N N . ASN A 1 82 ? -2.980 -3.302 4.970 1.00 0.00 82 ASN A N 20
ATOM 22591 C CA . ASN A 1 82 ? -3.668 -4.524 5.366 1.00 0.00 82 ASN A CA 20
ATOM 22592 C C . ASN A 1 82 ? -4.905 -4.740 4.506 1.00 0.00 82 ASN A C 20
ATOM 22593 O O . ASN A 1 82 ? -5.622 -3.790 4.195 1.00 0.00 82 ASN A O 20
ATOM 22604 N N . PRO A 1 83 ? -5.159 -5.995 4.101 1.00 0.00 83 PRO A N 20
ATOM 22605 C CA . PRO A 1 83 ? -6.285 -6.340 3.230 1.00 0.00 83 PRO A CA 20
ATOM 22606 C C . PRO A 1 83 ? -7.631 -6.162 3.922 1.00 0.00 83 PRO A C 20
ATOM 22607 O O . PRO A 1 83 ? -7.816 -6.584 5.067 1.00 0.00 83 PRO A O 20
ATOM 22618 N N . ILE A 1 84 ? -8.563 -5.540 3.218 1.00 0.00 84 ILE A N 20
ATOM 22619 C CA . ILE A 1 84 ? -9.910 -5.332 3.728 1.00 0.00 84 ILE A CA 20
ATOM 22620 C C . ILE A 1 84 ? -10.746 -6.583 3.530 1.00 0.00 84 ILE A C 20
ATOM 22621 O O . ILE A 1 84 ? -10.551 -7.336 2.570 1.00 0.00 84 ILE A O 20
ATOM 22637 N N . ASN A 1 85 ? -11.665 -6.797 4.447 1.00 0.00 85 ASN A N 20
ATOM 22638 C CA . ASN A 1 85 ? -12.546 -7.943 4.404 1.00 0.00 85 ASN A CA 20
ATOM 22639 C C . ASN A 1 85 ? -13.680 -7.693 3.421 1.00 0.00 85 ASN A C 20
ATOM 22640 O O . ASN A 1 85 ? -14.660 -7.019 3.739 1.00 0.00 85 ASN A O 20
ATOM 22651 N N . VAL A 1 86 ? -13.530 -8.232 2.227 1.00 0.00 86 VAL A N 20
ATOM 22652 C CA . VAL A 1 86 ? -14.523 -8.091 1.182 1.00 0.00 86 VAL A CA 20
ATOM 22653 C C . VAL A 1 86 ? -14.880 -9.473 0.653 1.00 0.00 86 VAL A C 20
ATOM 22654 O O . VAL A 1 86 ? -14.261 -9.978 -0.285 1.00 0.00 86 VAL A O 20
ATOM 22667 N N . ASN A 1 87 ? -15.855 -10.093 1.310 1.00 0.00 87 ASN A N 20
ATOM 22668 C CA . ASN A 1 87 ? -16.251 -11.485 1.049 1.00 0.00 87 ASN A CA 20
ATOM 22669 C C . ASN A 1 87 ? -15.208 -12.455 1.613 1.00 0.00 87 ASN A C 20
ATOM 22670 O O . ASN A 1 87 ? -15.552 -13.538 2.090 1.00 0.00 87 ASN A O 20
ATOM 22681 N N . LEU A 1 88 ? -13.944 -12.040 1.556 1.00 0.00 88 LEU A N 20
ATOM 22682 C CA . LEU A 1 88 ? -12.825 -12.784 2.114 1.00 0.00 88 LEU A CA 20
ATOM 22683 C C . LEU A 1 88 ? -12.583 -14.067 1.328 1.00 0.00 88 LEU A C 20
ATOM 22684 O O . LEU A 1 88 ? -11.875 -13.997 0.304 1.00 0.00 88 LEU A O 20
#

Sequence (88 aa):
GSGSSQCNAGPVQCCNTLTSASNSQAAGLIQQLGLSGVGANVPVGINCNPITGIGAGSGSSCNANPACCDNVYTNGLGVQCNPINVNLGSGSSQCNAGPVQCCNTLTSASNSQAAGLIQQLGLSGVGANVPVGINCNPITGIGAGSGSSCNANPACCDNVYTNGLGVQCNPINVNLGSGSSQCNAGPVQCCNTLTSASNSQAAGLIQQLGLSGVGANVPVGINCNPITGIGAGSGSSCNANPACCDNVYTNGLGVQCNPINVNLGSGSSQCNAGPVQCCNTLTSASNSQAAGLIQQLGLSGVGANVPVGINCNPITGIGAGSGSSCNANPACCDNVYTNGLGVQCNPINVNLGSGSSQCNAGPVQCCNTLTSASNSQAAGLIQQLGLSGVGANVPVGINCNPITGIGAGSGSSCNANPACCDNVYTNGLGVQCNPINVNLGSGSSQCNAGPVQCCNTLTSASNSQAAGLIQQLGLSGVGANVPVGINCNPITGIGAGSGSSCNANPACCDNVYTNGLGVQCNPINVNLGSGSSQCNAGPVQCCNTLTSASNSQAAGLIQQLGLSGVGANVPVGINCNPITGIGAGSGSSCNANPACCDNVYTNGLGVQCNPINVNLGSGSSQCNAGPVQCCNTLTSASNSQAAGLIQQLGLSGVGANVPVGINCNPITGIGAGSGSSCNANPACCDNVYTNGLGVQCNPINVNLGSGSSQCNAGPVQCCNTLTSASNSQAAGLIQQLGLSGVGANVPVGINCNPITGIGAGSGSSCNANPACCDNVYTNGLGVQCNPINVNLGSGSSQCNAGPVQCCNTLTSASNSQAAGLIQQLGLSGVGANVPVGINCNPITGIGAGSGSSCNANPACCDNVYTNGLGVQCNPINVNLGSGSSQCNAGPVQCCNTLTSASNSQAAGLIQQLGLSGVGANVPVGINCNPITGIGAGSGSSCNANPACCDNVYTNGLGVQCNPINVNLGSGSSQCNAGPVQCCNTLTSASNSQAAGLIQQLGLSGVGANVPVGINCNPITGIGAGSGSSCNANPACCDNVYTNGLGVQCNPINVNLGSGSSQCNAGPVQCCNTLTSASNSQAAGLIQQLGLSGVGANVPVGINCNPITGIGAGSGSSCNANPACCDNVYTNGLGVQCNPINVNLGSGSSQCNAGPVQCCNTLTSASNSQAAGLIQQLGLSGVGANVPVGINCNPITGIGAGSGSSCNANPACCDNVYTNGLGVQCNPINVNLGSGSSQCNAGPVQCCNTLTSASNSQAAGLIQQLGLSGVGANVPVGINCNPITGIGAGSGSSCNANPACCDNVYTNGLGVQCNPINVNLGSGSSQCNAGPVQCCNTLTSASNSQAAGLIQQLGLSGVGANVPVGINCNPITGIGAGSGSSCNANPACCDNVYTNGLGVQCNPINVNLGSGSSQCNAGPVQCCNTLTSASNSQAAGLIQQLGLSGVGANVPVGINCNPITGIGAGSGSSCNANPACCDNVYTNGLGVQCNPINVNLGSGSSQCNAGPVQCCNTLTSASNSQAAGLIQQLGLSGVGANVPVGINCNPITGIGAGSGSSCNANPACCDNVYTNGLGVQCNPINVNLGSGSSQCNAGPVQCCNTLTSASNSQAAGLIQQLGLSGVGANVPVGINCNPITGIGAGSGSSCNANPACCDNVYTNGLGVQCNPINVNLGSGSSQCNAGPVQCCNTLTSASNSQAAGLIQQLGLSGVGANVPVGINCNPITGIGAGSGSSCNANPACCDNVYTNGLGVQCNPINVNL

Solvent-accessible surface area: 4957 Å² total; per-residue (Å²): 119,69,5,44,104,99,22,167,57,32,62,8,8,23,0,89,52,45,36,47,8,78,56,100,92,0,28,38,31,10,146,147,58,58,43,115,78,34,36,64,144,27,42,0,0,5,82,7,73,68,14,76,47,104,57,57,71,120,20,50,22,13,160,46,44,14,0,5,4,84,70,50,72,152,61,7,0,0,18,83,3,74,100,22,100,58,148,180

InterPro domains:
  IPR001338 Class I Hydrophobin [PF01185] (23-100)
  IPR001338 Class I Hydrophobin [SM00075] (23-97)
  IPR019778 Class I Hydrophobin, conserved site [PS00956] (75-86)

Nearest PDB structures (foldseek):
  5w0y-assembly1_A  TM=9.469E-01  e=5.400E-16  Serpula lacrymans var. lacrymans S7.9
  6e98-assembly1_A  TM=7.415E-01  e=4.842E-06  Phanerochaete carnosa HHB-10118-sp
  2nbh-assembly1_A  TM=7.670E-01  e=2.532E-05  Schizophyllum commune H4-8
  4b9w-assembly1_A  TM=2.938E-01  e=3.063E+00  Mus musculus
  5w0y-assembly1_A  TM=9.295E-01  e=6.307E-16  Serpula lacrymans var. lacrymans S7.9

Radius of gyration: 12.28 Å; Cα contacts (8 Å, |Δi|>4): 212; chains: 1; bounding box: 35×22×19 Å

Organism: Serpula lacrymans var. lacrymans (strain S7.9) (NCBI:txid578457)